Protein 2KDX (pdb70)

Sequence (119 aa):
GSMHEYSVVSSLIALCEEHAKKNQAHKIERVVVGIGERSAMDKSLFVSAFETFREESLVCKDAILDIVDEKVELECKDCSHVFKPNALDYGVCEKCHSKNVIITQGNEMRLLSLEMLAEGSMHEYSVVSSLIALCEEHAKKNQAHKIERVVVGIGERSAMDKSLFVSAFETFREESLVCKDAILDIVDEKVELECKDCSHVFKPNALDYGVCEKCHSKNVIITQGNEMRLLSLEMLAEGSMHEYSVVSSLIALCEEHAKKNQAHKIERVVVGIGERSAMDKSLFVSAFETFREESLVCKDAILDIVDEKVELECKDCSHVFKPNALDYGVCEKCHSKNVIITQGNEMRLLSLEMLAEGSMHEYSVVSSLIALCEEHAKKNQAHKIERVVVGIGERSAMDKSLFVSAFETFREESLVCKDAILDIVDEKVELECKDCSHVFKPNALDYGVCEKCHSKNVIITQGNEMRLLSLEMLAEGSMHEYSVVSSLIALCEEHAKKNQAHKIERVVVGIGERSAMDKSLFVSAFETFREESLVCKDAILDIVDEKVELECKDCSHVFKPNALDYGVCEKCHSKNVIITQGNEMRLLSLEMLAEGSMHEYSVVSSLIALCEEHAKKNQAHKIERVVVGIGERSAMDKSLFVSAFETFREESLVCKDAILDIVDEKVELECKDCSHVFKPNALDYGVCEKCHSKNVIITQGNEMRLLSLEMLAEGSMHEYSVVSSLIALCEEHAKKNQAHKIERVVVGIGERSAMDKSLFVSAFETFREESLVCKDAILDIVDEKVELECKDCSHVFKPNALDYGVCEKCHSKNVIITQGNEMRLLSLEMLAEGSMHEYSVVSSLIALCEEHAKKNQAHKIERVVVGIGERSAMDKSLFVSAFETFREESLVCKDAILDIVDEKVELECKDCSHVFKPNALDYGVCEKCHSKNVIITQGNEMRLLSLEMLAEGSMHEYSVVSSLIALCEEHAKKNQAHKIERVVVGIGERSAMDKSLFVSAFETFREESLVCKDAILDIVDEKVELECKDCSHVFKPNALDYGVCEKCHSKNVIITQGNEMRLLSLEMLAEGSMHEYSVVSSLIALCEEHAKKNQAHKIERVVVGIGERSAMDKSLFVSAFETFREESLVCKDAILDIVDEKVELECKDCSHVFKPNALDYGVCEKCHSKNVIITQGNEMRLLSLEMLAEGSMHEYSVVSSLIALCEEHAKKNQAHKIERVVVGIGERSAMDKSLFVSAFETFREESLVCKDAILDIVDEKVELECKDCSHVFKPNALDYGVCEKCHSKNVIITQGNEMRLLSLEMLAEGSMHEYSVVSSLIALCEEHAKKNQAHKIERVVVGIGERSAMDKSLFVSAFETFREESLVCKDAILDIVDEKVELECKDCSHVFKPNALDYGVCEKCHSKNVIITQGNEMRLLSLEMLAEGSMHEYSVVSSLIALCEEHAKKNQAHKIERVVVGIGERSAMDKSLFVSAFETFREESLVCKDAILDIVDEKVELECKDCSHVFKPNALDYGVCEKCHSKNVIITQGNEMRLLSLEMLAEGSMHEYSVVSSLIALCEEHAKKNQAHKIERVVVGIGERSAMDKSLFVSAFETFREESLVCKDAILDIVDEKVELECKDCSHVFKPNALDYGVCEKCHSKNVIITQGNEMRLLSLEMLAEGSMHEYSVVSSLIALCEEHAKKNQAHKIERVVVGIGERSAMDKSLFVSAFETFREESLVCKDAILDIVDEKVELECKDCSHVFKPNALDYGVCEKCHSKNVIITQGNEMRLLSLEMLAEGSMHEYSVVSSLIALCEEHAKKNQAHKIERVVVGIGERSAMDKSLFVSAFETFREESLVCKDAILDIVDEKVELECKDCSHVFKPNALDYGVCEKCHSKNVIITQGNEMRLLSLEMLAEGSMHEYSVVSSLIALCEEHAKKNQAHKIERVVVGIGERSAMDKSLFVSAFETFREESLVCKDAILDIVDEKVELECKDCSHVFKPNALDYGVCEKCHSKNVIITQGNEMRLLSLEMLAEGSMHEYSVVSSLIALCEEHAKKNQAHKIERVVVGIGERSAMDKSLFVSAFETFREESLVCKDAILDIVDEKVELECKDCSHVFKPNALDYGVCEKCHSKNVIITQGNEMRLLSLEMLAEGSMHEYSVVSSLIALCEEHAKKNQAHKIERVVVGIGERSAMDKSLFVSAFETFREESLVCKDAILDIVDEKVELECKDCSHVFKPNALDYGVCEKCHSKNVIITQGNEMRLLSLEMLAEGSMHEYSVVSSLIALCEEHAKKNQAHKIERVVVGIGERSAMDKSLFVSAFETFREESLVCKDAILDIVDEKVELECKDCSHVFKPNALDYGVCEKCHSKNVIITQGNEMRLLSLEMLAE

Structure (mmCIF, N/CA/C/O backbone):
data_2KDX
#
_entry.id   2KDX
#
_cell.length_a   1.000
_cell.length_b   1.000
_cell.length_c   1.000
_cell.angle_alpha   90.00
_cell.angle_beta   90.00
_cell.angle_gamma   90.00
#
_symmetry.space_group_name_H-M   'P 1'
#
loop_
_entity.id
_entity.type
_entity.pdbx_description
1 polymer 'Hydrogenase/urease nickel incorporation protein hypA'
2 non-polymer 'ZINC ION'
#
loop_
_atom_site.group_PDB
_atom_site.id
_atom_site.type_symbol
_atom_site.label_atom_id
_atom_site.label_alt_id
_atom_site.label_comp_id
_atom_site.label_asym_id
_atom_site.label_entity_id
_atom_site.label_seq_id
_atom_site.pdbx_PDB_ins_code
_atom_site.Cartn_x
_atom_site.Cartn_y
_atom_site.Cartn_z
_atom_site.occupancy
_atom_site.B_iso_or_equiv
_atom_site.auth_seq_id
_atom_site.auth_comp_id
_atom_site.auth_asym_id
_atom_site.auth_atom_id
_atom_site.pdbx_PDB_model_num
ATOM 1 N N . GLY A 1 1 ? -24.105 9.955 -5.543 1.00 0.00 1 GLY A N 1
ATOM 2 C CA . GLY A 1 1 ? -23.219 9.072 -4.752 1.00 0.00 1 GLY A CA 1
ATOM 3 C C . GLY A 1 1 ? -22.223 9.872 -3.926 1.00 0.00 1 GLY A C 1
ATOM 4 O O . GLY A 1 1 ? -22.515 11.000 -3.521 1.00 0.00 1 GLY A O 1
ATOM 10 N N . SER A 1 2 ? -21.037 9.303 -3.683 1.00 0.00 2 SER A N 1
ATOM 11 C CA . SER A 1 2 ? -19.959 9.891 -2.860 1.00 0.00 2 SER A CA 1
ATOM 12 C C . SER A 1 2 ? -18.597 9.786 -3.557 1.00 0.00 2 SER A C 1
ATOM 13 O O . SER A 1 2 ? -18.272 8.760 -4.157 1.00 0.00 2 SER A O 1
ATOM 21 N N . MET A 1 3 ? -17.773 10.834 -3.453 1.00 0.00 3 MET A N 1
ATOM 22 C CA . MET A 1 3 ? -16.453 10.968 -4.104 1.00 0.00 3 MET A CA 1
ATOM 23 C C . MET A 1 3 ? -15.324 10.190 -3.389 1.00 0.00 3 MET A C 1
ATOM 24 O O . MET A 1 3 ? -14.198 10.676 -3.260 1.00 0.00 3 MET A O 1
ATOM 38 N N . HIS A 1 4 ? -15.597 8.966 -2.923 1.00 0.00 4 HIS A N 1
ATOM 39 C CA . HIS A 1 4 ? -14.623 8.108 -2.232 1.00 0.00 4 HIS A CA 1
ATOM 40 C C . HIS A 1 4 ? -13.360 7.837 -3.078 1.00 0.00 4 HIS A C 1
ATOM 41 O O . HIS A 1 4 ? -12.249 7.809 -2.549 1.00 0.00 4 HIS A O 1
ATOM 55 N N . GLU A 1 5 ? -13.508 7.733 -4.403 1.00 0.00 5 GLU A N 1
ATOM 56 C CA . GLU A 1 5 ? -12.403 7.600 -5.370 1.00 0.00 5 GLU A CA 1
ATOM 57 C C . GLU A 1 5 ? -11.397 8.772 -5.359 1.00 0.00 5 GLU A C 1
ATOM 58 O O . GLU A 1 5 ? -10.246 8.596 -5.762 1.00 0.00 5 GLU A O 1
ATOM 70 N N . TYR A 1 6 ? -11.799 9.945 -4.854 1.00 0.00 6 TYR A N 1
ATOM 71 C CA . TYR A 1 6 ? -10.949 11.130 -4.684 1.00 0.00 6 TYR A CA 1
ATOM 72 C C . TYR A 1 6 ? -10.539 11.388 -3.222 1.00 0.00 6 TYR A C 1
ATOM 73 O O . TYR A 1 6 ? -9.744 12.293 -2.967 1.00 0.00 6 TYR A O 1
ATOM 91 N N . SER A 1 7 ? -11.016 10.585 -2.263 1.00 0.00 7 SER A N 1
ATOM 92 C CA . SER A 1 7 ? -10.611 10.662 -0.851 1.00 0.00 7 SER A CA 1
ATOM 93 C C . SER A 1 7 ? -9.111 10.382 -0.692 1.00 0.00 7 SER A C 1
ATOM 94 O O . SER A 1 7 ? -8.376 11.216 -0.163 1.00 0.00 7 SER A O 1
ATOM 102 N N . VAL A 1 8 ? -8.634 9.240 -1.211 1.00 0.00 8 VAL A N 1
ATOM 103 C CA . VAL A 1 8 ? -7.210 8.847 -1.205 1.00 0.00 8 VAL A CA 1
ATOM 104 C C . VAL A 1 8 ? -6.311 9.886 -1.893 1.00 0.00 8 VAL A C 1
ATOM 105 O O . VAL A 1 8 ? -5.260 10.257 -1.369 1.00 0.00 8 VAL A O 1
ATOM 118 N N . VAL A 1 9 ? -6.764 10.397 -3.040 1.00 0.00 9 VAL A N 1
ATOM 119 C CA . VAL A 1 9 ? -6.132 11.424 -3.876 1.00 0.00 9 VAL A CA 1
ATOM 120 C C . VAL A 1 9 ? -5.943 12.733 -3.104 1.00 0.00 9 VAL A C 1
ATOM 121 O O . VAL A 1 9 ? -4.811 13.122 -2.816 1.00 0.00 9 VAL A O 1
ATOM 134 N N . SER A 1 10 ? -7.047 13.393 -2.738 1.00 0.00 10 SER A N 1
ATOM 135 C CA . SER A 1 10 ? -7.070 14.627 -1.942 1.00 0.00 10 SER A CA 1
ATOM 136 C C . SER A 1 10 ? -6.229 14.507 -0.664 1.00 0.00 10 SER A C 1
ATOM 137 O O . SER A 1 10 ? -5.421 15.391 -0.367 1.00 0.00 10 SER A O 1
ATOM 145 N N . SER A 1 11 ? -6.354 13.382 0.053 1.00 0.00 11 SER A N 1
ATOM 146 C CA . SER A 1 11 ? -5.585 13.086 1.271 1.00 0.00 11 SER A CA 1
ATOM 147 C C . SER A 1 11 ? -4.072 13.138 1.026 1.00 0.00 11 SER A C 1
ATOM 148 O O . SER A 1 11 ? -3.371 13.924 1.664 1.00 0.00 11 SER A O 1
ATOM 156 N N . LEU A 1 12 ? -3.555 12.352 0.074 1.00 0.00 12 LEU A N 1
ATOM 157 C CA . LEU A 1 12 ? -2.123 12.302 -0.248 1.00 0.00 12 LEU A CA 1
ATOM 158 C C . LEU A 1 12 ? -1.546 13.665 -0.645 1.00 0.00 12 LEU A C 1
ATOM 159 O O . LEU A 1 12 ? -0.503 14.067 -0.135 1.00 0.00 12 LEU A O 1
ATOM 175 N N . ILE A 1 13 ? -2.222 14.382 -1.542 1.00 0.00 13 ILE A N 1
ATOM 176 C CA . ILE A 1 13 ? -1.790 15.705 -2.022 1.00 0.00 13 ILE A CA 1
ATOM 177 C C . ILE A 1 13 ? -1.760 16.731 -0.871 1.00 0.00 13 ILE A C 1
ATOM 178 O O . ILE A 1 13 ? -0.795 17.486 -0.741 1.00 0.00 13 ILE A O 1
ATOM 194 N N . ALA A 1 14 ? -2.762 16.724 0.015 1.00 0.00 14 ALA A N 1
ATOM 195 C CA . ALA A 1 14 ? -2.763 17.543 1.229 1.00 0.00 14 ALA A CA 1
ATOM 196 C C . ALA A 1 14 ? -1.596 17.196 2.177 1.00 0.00 14 ALA A C 1
ATOM 197 O O . ALA A 1 14 ? -0.931 18.096 2.691 1.00 0.00 14 ALA A O 1
ATOM 204 N N . LEU A 1 15 ? -1.309 15.904 2.380 1.00 0.00 15 LEU A N 1
ATOM 205 C CA . LEU A 1 15 ? -0.158 15.416 3.150 1.00 0.00 15 LEU A CA 1
ATOM 206 C C . LEU A 1 15 ? 1.182 15.897 2.569 1.00 0.00 15 LEU A C 1
ATOM 207 O O . LEU A 1 15 ? 2.011 16.406 3.319 1.00 0.00 15 LEU A O 1
ATOM 223 N N . CYS A 1 16 ? 1.390 15.791 1.252 1.00 0.00 16 CYS A N 1
ATOM 224 C CA . CYS A 1 16 ? 2.553 16.365 0.556 1.00 0.00 16 CYS A CA 1
ATOM 225 C C . CYS A 1 16 ? 2.759 17.853 0.900 1.00 0.00 16 CYS A C 1
ATOM 226 O O . CYS A 1 16 ? 3.847 18.253 1.319 1.00 0.00 16 CYS A O 1
ATOM 234 N N . GLU A 1 17 ? 1.716 18.672 0.738 1.00 0.00 17 GLU A N 1
ATOM 235 C CA . GLU A 1 17 ? 1.734 20.108 1.045 1.00 0.00 17 GLU A CA 1
ATOM 236 C C . GLU A 1 17 ? 2.063 20.384 2.527 1.00 0.00 17 GLU A C 1
ATOM 237 O O . GLU A 1 17 ? 2.916 21.219 2.837 1.00 0.00 17 GLU A O 1
ATOM 249 N N . GLU A 1 18 ? 1.438 19.644 3.446 1.00 0.00 18 GLU A N 1
ATOM 250 C CA . GLU A 1 18 ? 1.654 19.741 4.895 1.00 0.00 18 GLU A CA 1
ATOM 251 C C . GLU A 1 18 ? 3.058 19.299 5.344 1.00 0.00 18 GLU A C 1
ATOM 252 O O . GLU A 1 18 ? 3.632 19.914 6.241 1.00 0.00 18 GLU A O 1
ATOM 264 N N . HIS A 1 19 ? 3.657 18.287 4.711 1.00 0.00 19 HIS A N 1
ATOM 265 C CA . HIS A 1 19 ? 5.062 17.934 4.935 1.00 0.00 19 HIS A CA 1
ATOM 266 C C . HIS A 1 19 ? 6.018 19.009 4.397 1.00 0.00 19 HIS A C 1
ATOM 267 O O . HIS A 1 19 ? 6.979 19.368 5.079 1.00 0.00 19 HIS A O 1
ATOM 281 N N . ALA A 1 20 ? 5.783 19.538 3.189 1.00 0.00 20 ALA A N 1
ATOM 282 C CA . ALA A 1 20 ? 6.730 20.448 2.538 1.00 0.00 20 ALA A CA 1
ATOM 283 C C . ALA A 1 20 ? 6.896 21.784 3.276 1.00 0.00 20 ALA A C 1
ATOM 284 O O . ALA A 1 20 ? 8.015 22.291 3.357 1.00 0.00 20 ALA A O 1
ATOM 291 N N . LYS A 1 21 ? 5.823 22.339 3.856 1.00 0.00 21 LYS A N 1
ATOM 292 C CA . LYS A 1 21 ? 5.905 23.517 4.744 1.00 0.00 21 LYS A CA 1
ATOM 293 C C . LYS A 1 21 ? 6.631 23.218 6.065 1.00 0.00 21 LYS A C 1
ATOM 294 O O . LYS A 1 21 ? 7.343 24.078 6.580 1.00 0.00 21 LYS A O 1
ATOM 313 N N . LYS A 1 22 ? 6.469 22.003 6.608 1.00 0.00 22 LYS A N 1
ATOM 314 C CA . LYS A 1 22 ? 6.965 21.602 7.941 1.00 0.00 22 LYS A CA 1
ATOM 315 C C . LYS A 1 22 ? 8.464 21.300 7.906 1.00 0.00 22 LYS A C 1
ATOM 316 O O . LYS A 1 22 ? 9.211 21.718 8.789 1.00 0.00 22 LYS A O 1
ATOM 335 N N . ASN A 1 23 ? 8.905 20.647 6.830 1.00 0.00 23 ASN A N 1
ATOM 336 C CA . ASN A 1 23 ? 10.313 20.455 6.476 1.00 0.00 23 ASN A CA 1
ATOM 337 C C . ASN A 1 23 ? 10.949 21.707 5.831 1.00 0.00 23 ASN A C 1
ATOM 338 O O . ASN A 1 23 ? 12.147 21.718 5.548 1.00 0.00 23 ASN A O 1
ATOM 349 N N . GLN A 1 24 ? 10.155 22.764 5.602 1.00 0.00 24 GLN A N 1
ATOM 350 C CA . GLN A 1 24 ? 10.538 24.034 4.966 1.00 0.00 24 GLN A CA 1
ATOM 351 C C . GLN A 1 24 ? 11.164 23.829 3.568 1.00 0.00 24 GLN A C 1
ATOM 352 O O . GLN A 1 24 ? 12.017 24.598 3.118 1.00 0.00 24 GLN A O 1
ATOM 366 N N . ALA A 1 25 ? 10.750 22.756 2.886 1.00 0.00 25 ALA A N 1
ATOM 367 C CA . ALA A 1 25 ? 11.214 22.349 1.566 1.00 0.00 25 ALA A CA 1
ATOM 368 C C . ALA A 1 25 ? 10.493 23.114 0.444 1.00 0.00 25 ALA A C 1
ATOM 369 O O . ALA A 1 25 ? 11.100 23.446 -0.574 1.00 0.00 25 ALA A O 1
ATOM 376 N N . HIS A 1 26 ? 9.192 23.382 0.633 1.00 0.00 26 HIS A N 1
ATOM 377 C CA . HIS A 1 26 ? 8.274 24.028 -0.320 1.00 0.00 26 HIS A CA 1
ATOM 378 C C . HIS A 1 26 ? 8.282 23.427 -1.748 1.00 0.00 26 HIS A C 1
ATOM 379 O O . HIS A 1 26 ? 7.884 24.082 -2.714 1.00 0.00 26 HIS A O 1
ATOM 393 N N . LYS A 1 27 ? 8.713 22.164 -1.880 1.00 0.00 27 LYS A N 1
ATOM 394 C CA . LYS A 1 27 ? 8.685 21.315 -3.082 1.00 0.00 27 LYS A CA 1
ATOM 395 C C . LYS A 1 27 ? 8.541 19.839 -2.697 1.00 0.00 27 LYS A C 1
ATOM 396 O O . LYS A 1 27 ? 8.736 19.465 -1.539 1.00 0.00 27 LYS A O 1
ATOM 415 N N . ILE A 1 28 ? 8.296 19.003 -3.700 1.00 0.00 28 ILE A N 1
ATOM 416 C CA . ILE A 1 28 ? 8.419 17.537 -3.696 1.00 0.00 28 ILE A CA 1
ATOM 417 C C . ILE A 1 28 ? 9.465 17.136 -4.770 1.00 0.00 28 ILE A C 1
ATOM 418 O O . ILE A 1 28 ? 9.951 17.974 -5.530 1.00 0.00 28 ILE A O 1
ATOM 434 N N . GLU A 1 29 ? 9.857 15.866 -4.818 1.00 0.00 29 GLU A N 1
ATOM 435 C CA . GLU A 1 29 ? 10.588 15.232 -5.927 1.00 0.00 29 GLU A CA 1
ATOM 436 C C . GLU A 1 29 ? 9.838 13.986 -6.423 1.00 0.00 29 GLU A C 1
ATOM 437 O O . GLU A 1 29 ? 9.560 13.852 -7.617 1.00 0.00 29 GLU A O 1
ATOM 449 N N . ARG A 1 30 ? 9.482 13.083 -5.499 1.00 0.00 30 ARG A N 1
ATOM 450 C CA . ARG A 1 30 ? 8.775 11.822 -5.770 1.00 0.00 30 ARG A CA 1
ATOM 451 C C . ARG A 1 30 ? 7.806 11.489 -4.635 1.00 0.00 30 ARG A C 1
ATOM 452 O O . ARG A 1 30 ? 8.036 11.865 -3.487 1.00 0.00 30 ARG A O 1
ATOM 473 N N . VAL A 1 31 ? 6.793 10.685 -4.929 1.00 0.00 31 VAL A N 1
ATOM 474 C CA . VAL A 1 31 ? 6.061 9.877 -3.943 1.00 0.00 31 VAL A CA 1
ATOM 475 C C . VAL A 1 31 ? 6.055 8.417 -4.395 1.00 0.00 31 VAL A C 1
ATOM 476 O O . VAL A 1 31 ? 6.053 8.131 -5.594 1.00 0.00 31 VAL A O 1
ATOM 489 N N . VAL A 1 32 ? 6.057 7.486 -3.446 1.00 0.00 32 VAL A N 1
ATOM 490 C CA . VAL A 1 32 ? 6.132 6.038 -3.682 1.00 0.00 32 VAL A CA 1
ATOM 491 C C . VAL A 1 32 ? 4.980 5.363 -2.951 1.00 0.00 32 VAL A C 1
ATOM 492 O O . VAL A 1 32 ? 4.765 5.600 -1.759 1.00 0.00 32 VAL A O 1
ATOM 505 N N . VAL A 1 33 ? 4.228 4.525 -3.660 1.00 0.00 33 VAL A N 1
ATOM 506 C CA . VAL A 1 33 ? 3.033 3.830 -3.155 1.00 0.00 33 VAL A CA 1
ATOM 507 C C . VAL A 1 33 ? 3.135 2.325 -3.406 1.00 0.00 33 VAL A C 1
ATOM 508 O O . VAL A 1 33 ? 3.836 1.893 -4.320 1.00 0.00 33 VAL A O 1
ATOM 521 N N . GLY A 1 34 ? 2.417 1.523 -2.622 1.00 0.00 34 GLY A N 1
ATOM 522 C CA . GLY A 1 34 ? 2.346 0.068 -2.734 1.00 0.00 34 GLY A CA 1
ATOM 523 C C . GLY A 1 34 ? 0.911 -0.373 -2.987 1.00 0.00 34 GLY A C 1
ATOM 524 O O . GLY A 1 34 ? 0.053 -0.174 -2.127 1.00 0.00 34 GLY A O 1
ATOM 528 N N . ILE A 1 35 ? 0.641 -0.946 -4.162 1.00 0.00 35 ILE A N 1
ATOM 529 C CA . ILE A 1 35 ? -0.682 -1.444 -4.574 1.00 0.00 35 ILE A CA 1
ATOM 530 C C . ILE A 1 35 ? -0.628 -2.967 -4.691 1.00 0.00 35 ILE A C 1
ATOM 531 O O . ILE A 1 35 ? 0.118 -3.518 -5.503 1.00 0.00 35 ILE A O 1
ATOM 547 N N . GLY A 1 36 ? -1.399 -3.642 -3.835 1.00 0.00 36 GLY A N 1
ATOM 548 C CA . GLY A 1 36 ? -1.464 -5.105 -3.760 1.00 0.00 36 GLY A CA 1
ATOM 549 C C . GLY A 1 36 ? -2.069 -5.724 -5.022 1.00 0.00 36 GLY A C 1
ATOM 550 O O . GLY A 1 36 ? -3.026 -5.188 -5.586 1.00 0.00 36 GLY A O 1
ATOM 554 N N . GLU A 1 37 ? -1.547 -6.869 -5.466 1.00 0.00 37 GLU A N 1
ATOM 555 C CA . GLU A 1 37 ? -1.856 -7.437 -6.786 1.00 0.00 37 GLU A CA 1
ATOM 556 C C . GLU A 1 37 ? -3.237 -8.125 -6.837 1.00 0.00 37 GLU A C 1
ATOM 557 O O . GLU A 1 37 ? -3.651 -8.624 -7.886 1.00 0.00 37 GLU A O 1
ATOM 569 N N . ARG A 1 38 ? -3.956 -8.140 -5.702 1.00 0.00 38 ARG A N 1
ATOM 570 C CA . ARG A 1 38 ? -5.327 -8.642 -5.495 1.00 0.00 38 ARG A CA 1
ATOM 571 C C . ARG A 1 38 ? -6.334 -7.540 -5.122 1.00 0.00 38 ARG A C 1
ATOM 572 O O . ARG A 1 38 ? -7.527 -7.823 -5.011 1.00 0.00 38 ARG A O 1
ATOM 593 N N . SER A 1 39 ? -5.895 -6.282 -4.997 1.00 0.00 39 SER A N 1
ATOM 594 C CA . SER A 1 39 ? -6.780 -5.116 -4.808 1.00 0.00 39 SER A CA 1
ATOM 595 C C . SER A 1 39 ? -7.662 -4.806 -6.031 1.00 0.00 39 SER A C 1
ATOM 596 O O . SER A 1 39 ? -8.684 -4.130 -5.899 1.00 0.00 39 SER A O 1
ATOM 604 N N . ALA A 1 40 ? -7.272 -5.301 -7.216 1.00 0.00 40 ALA A N 1
ATOM 605 C CA . ALA A 1 40 ? -7.888 -5.084 -8.532 1.00 0.00 40 ALA A CA 1
ATOM 606 C C . ALA A 1 40 ? -8.006 -3.604 -8.983 1.00 0.00 40 ALA A C 1
ATOM 607 O O . ALA A 1 40 ? -8.664 -3.318 -9.988 1.00 0.00 40 ALA A O 1
ATOM 614 N N . MET A 1 41 ? -7.378 -2.658 -8.273 1.00 0.00 41 MET A N 1
ATOM 615 C CA . MET A 1 41 ? -7.353 -1.236 -8.635 1.00 0.00 41 MET A CA 1
ATOM 616 C C . MET A 1 41 ? -6.391 -0.966 -9.801 1.00 0.00 41 MET A C 1
ATOM 617 O O . MET A 1 41 ? -5.274 -1.488 -9.845 1.00 0.00 41 MET A O 1
ATOM 631 N N . ASP A 1 42 ? -6.808 -0.115 -10.740 1.00 0.00 42 ASP A N 1
ATOM 632 C CA . ASP A 1 42 ? -5.975 0.354 -11.852 1.00 0.00 42 ASP A CA 1
ATOM 633 C C . ASP A 1 42 ? -4.974 1.421 -11.377 1.00 0.00 42 ASP A C 1
ATOM 634 O O . ASP A 1 42 ? -5.350 2.564 -11.098 1.00 0.00 42 ASP A O 1
ATOM 643 N N . LYS A 1 43 ? -3.682 1.067 -11.307 1.00 0.00 43 LYS A N 1
ATOM 644 C CA . LYS A 1 43 ? -2.579 1.989 -10.968 1.00 0.00 43 LYS A CA 1
ATOM 645 C C . LYS A 1 43 ? -2.585 3.273 -11.812 1.00 0.00 43 LYS A C 1
ATOM 646 O O . LYS A 1 43 ? -2.382 4.364 -11.281 1.00 0.00 43 LYS A O 1
ATOM 665 N N . SER A 1 44 ? -2.891 3.133 -13.106 1.00 0.00 44 SER A N 1
ATOM 666 C CA . SER A 1 44 ? -3.062 4.213 -14.089 1.00 0.00 44 SER A CA 1
ATOM 667 C C . SER A 1 44 ? -4.189 5.189 -13.710 1.00 0.00 44 SER A C 1
ATOM 668 O O . SER A 1 44 ? -4.004 6.406 -13.761 1.00 0.00 44 SER A O 1
ATOM 676 N N . LEU A 1 45 ? -5.347 4.677 -13.277 1.00 0.00 45 LEU A N 1
ATOM 677 C CA . LEU A 1 45 ? -6.486 5.485 -12.828 1.00 0.00 45 LEU A CA 1
ATOM 678 C C . LEU A 1 45 ? -6.144 6.296 -11.567 1.00 0.00 45 LEU A C 1
ATOM 679 O O . LEU A 1 45 ? -6.376 7.505 -11.531 1.00 0.00 45 LEU A O 1
ATOM 695 N N . PHE A 1 46 ? -5.563 5.650 -10.550 1.00 0.00 46 PHE A N 1
ATOM 696 C CA . PHE A 1 46 ? -5.135 6.306 -9.308 1.00 0.00 46 PHE A CA 1
ATOM 697 C C . PHE A 1 46 ? -4.108 7.429 -9.555 1.00 0.00 46 PHE A C 1
ATOM 698 O O . PHE A 1 46 ? -4.342 8.564 -9.134 1.00 0.00 46 PHE A O 1
ATOM 715 N N . VAL A 1 47 ? -3.002 7.164 -10.270 1.00 0.00 47 VAL A N 1
ATOM 716 C CA . VAL A 1 47 ? -2.031 8.223 -10.619 1.00 0.00 47 VAL A CA 1
ATOM 717 C C . VAL A 1 47 ? -2.635 9.344 -11.434 1.00 0.00 47 VAL A C 1
ATOM 718 O O . VAL A 1 47 ? -2.382 10.508 -11.147 1.00 0.00 47 VAL A O 1
ATOM 731 N N . SER A 1 48 ? -3.472 9.020 -12.416 1.00 0.00 48 SER A N 1
ATOM 732 C CA . SER A 1 48 ? -4.116 10.039 -13.236 1.00 0.00 48 SER A CA 1
ATOM 733 C C . SER A 1 48 ? -4.989 10.982 -12.390 1.00 0.00 48 SER A C 1
ATOM 734 O O . SER A 1 48 ? -5.011 12.192 -12.627 1.00 0.00 48 SER A O 1
ATOM 742 N N . ALA A 1 49 ? -5.627 10.465 -11.332 1.00 0.00 49 ALA A N 1
ATOM 743 C CA . ALA A 1 49 ? -6.384 11.275 -10.371 1.00 0.00 49 ALA A CA 1
ATOM 744 C C . ALA A 1 49 ? -5.462 12.152 -9.497 1.00 0.00 49 ALA A C 1
ATOM 745 O O . ALA A 1 49 ? -5.707 13.352 -9.343 1.00 0.00 49 ALA A O 1
ATOM 752 N N . PHE A 1 50 ? -4.377 11.579 -8.964 1.00 0.00 50 PHE A N 1
ATOM 753 C CA . PHE A 1 50 ? -3.319 12.296 -8.239 1.00 0.00 50 PHE A CA 1
ATOM 754 C C . PHE A 1 50 ? -2.697 13.449 -9.047 1.00 0.00 50 PHE A C 1
ATOM 755 O O . PHE A 1 50 ? -2.590 14.562 -8.537 1.00 0.00 50 PHE A O 1
ATOM 772 N N . GLU A 1 51 ? -2.328 13.218 -10.309 1.00 0.00 51 GLU A N 1
ATOM 773 C CA . GLU A 1 51 ? -1.805 14.236 -11.236 1.00 0.00 51 GLU A CA 1
ATOM 774 C C . GLU A 1 51 ? -2.839 15.326 -11.571 1.00 0.00 51 GLU A C 1
ATOM 775 O O . GLU A 1 51 ? -2.484 16.488 -11.771 1.00 0.00 51 GLU A O 1
ATOM 787 N N . THR A 1 52 ? -4.122 14.962 -11.612 1.00 0.00 52 THR A N 1
ATOM 788 C CA . THR A 1 52 ? -5.249 15.884 -11.853 1.00 0.00 52 THR A CA 1
ATOM 789 C C . THR A 1 52 ? -5.430 16.869 -10.692 1.00 0.00 52 THR A C 1
ATOM 790 O O . THR A 1 52 ? -5.381 18.081 -10.901 1.00 0.00 52 THR A O 1
ATOM 801 N N . PHE A 1 53 ? -5.616 16.380 -9.459 1.00 0.00 53 PHE A N 1
ATOM 802 C CA . PHE A 1 53 ? -5.768 17.241 -8.272 1.00 0.00 53 PHE A CA 1
ATOM 803 C C . PHE A 1 53 ? -4.457 17.903 -7.794 1.00 0.00 53 PHE A C 1
ATOM 804 O O . PHE A 1 53 ? -4.502 18.789 -6.937 1.00 0.00 53 PHE A O 1
ATOM 821 N N . ARG A 1 54 ? -3.296 17.532 -8.358 1.00 0.00 54 ARG A N 1
ATOM 822 C CA . ARG A 1 54 ? -1.951 18.065 -8.044 1.00 0.00 54 ARG A CA 1
ATOM 823 C C . ARG A 1 54 ? -1.905 19.597 -8.059 1.00 0.00 54 ARG A C 1
ATOM 824 O O . ARG A 1 54 ? -1.235 20.221 -7.242 1.00 0.00 54 ARG A O 1
ATOM 845 N N . GLU A 1 55 ? -2.655 20.184 -8.990 1.00 0.00 55 GLU A N 1
ATOM 846 C CA . GLU A 1 55 ? -2.784 21.619 -9.266 1.00 0.00 55 GLU A CA 1
ATOM 847 C C . GLU A 1 55 ? -3.388 22.458 -8.125 1.00 0.00 55 GLU A C 1
ATOM 848 O O . GLU A 1 55 ? -3.327 23.686 -8.169 1.00 0.00 55 GLU A O 1
ATOM 860 N N . GLU A 1 56 ? -3.942 21.822 -7.090 1.00 0.00 56 GLU A N 1
ATOM 861 C CA . GLU A 1 56 ? -4.440 22.494 -5.879 1.00 0.00 56 GLU A CA 1
ATOM 862 C C . GLU A 1 56 ? -3.341 23.270 -5.119 1.00 0.00 56 GLU A C 1
ATOM 863 O O . GLU A 1 56 ? -3.633 24.286 -4.480 1.00 0.00 56 GLU A O 1
ATOM 875 N N . SER A 1 57 ? -2.078 22.830 -5.217 1.00 0.00 57 SER A N 1
ATOM 876 C CA . SER A 1 57 ? -0.953 23.309 -4.396 1.00 0.00 57 SER A CA 1
ATOM 877 C C . SER A 1 57 ? 0.324 23.490 -5.223 1.00 0.00 57 SER A C 1
ATOM 878 O O . SER A 1 57 ? 0.750 22.582 -5.934 1.00 0.00 57 SER A O 1
ATOM 886 N N . LEU A 1 58 ? 0.978 24.653 -5.125 1.00 0.00 58 LEU A N 1
ATOM 887 C CA . LEU A 1 58 ? 2.145 25.000 -5.955 1.00 0.00 58 LEU A CA 1
ATOM 888 C C . LEU A 1 58 ? 3.356 24.079 -5.714 1.00 0.00 58 LEU A C 1
ATOM 889 O O . LEU A 1 58 ? 4.068 23.724 -6.653 1.00 0.00 58 LEU A O 1
ATOM 905 N N . VAL A 1 59 ? 3.551 23.640 -4.466 1.00 0.00 59 VAL A N 1
ATOM 906 C CA . VAL A 1 59 ? 4.639 22.733 -4.042 1.00 0.00 59 VAL A CA 1
ATOM 907 C C . VAL A 1 59 ? 4.470 21.311 -4.596 1.00 0.00 59 VAL A C 1
ATOM 908 O O . VAL A 1 59 ? 5.445 20.574 -4.733 1.00 0.00 59 VAL A O 1
ATOM 921 N N . CYS A 1 60 ? 3.226 20.928 -4.907 1.00 0.00 60 CYS A N 1
ATOM 922 C CA . CYS A 1 60 ? 2.833 19.603 -5.379 1.00 0.00 60 CYS A CA 1
ATOM 923 C C . CYS A 1 60 ? 3.096 19.391 -6.873 1.00 0.00 60 CYS A C 1
ATOM 924 O O . CYS A 1 60 ? 3.296 18.250 -7.292 1.00 0.00 60 CYS A O 1
ATOM 932 N N . LYS A 1 61 ? 3.073 20.453 -7.687 1.00 0.00 61 LYS A N 1
ATOM 933 C CA . LYS A 1 61 ? 3.075 20.308 -9.156 1.00 0.00 61 LYS A CA 1
ATOM 934 C C . LYS A 1 61 ? 4.389 19.756 -9.724 1.00 0.00 61 LYS A C 1
ATOM 935 O O . LYS A 1 61 ? 4.382 19.091 -10.759 1.00 0.00 61 LYS A O 1
ATOM 954 N N . ASP A 1 62 ? 5.503 19.985 -9.031 1.00 0.00 62 ASP A N 1
ATOM 955 C CA . ASP A 1 62 ? 6.815 19.399 -9.325 1.00 0.00 62 ASP A CA 1
ATOM 956 C C . ASP A 1 62 ? 6.995 18.058 -8.581 1.00 0.00 62 ASP A C 1
ATOM 957 O O . ASP A 1 62 ? 7.701 17.974 -7.573 1.00 0.00 62 ASP A O 1
ATOM 966 N N . ALA A 1 63 ? 6.309 17.009 -9.046 1.00 0.00 63 ALA A N 1
ATOM 967 C CA . ALA A 1 63 ? 6.372 15.647 -8.499 1.00 0.00 63 ALA A CA 1
ATOM 968 C C . ALA A 1 63 ? 6.014 14.575 -9.549 1.00 0.00 63 ALA A C 1
ATOM 969 O O . ALA A 1 63 ? 5.411 14.884 -10.580 1.00 0.00 63 ALA A O 1
ATOM 976 N N . ILE A 1 64 ? 6.317 13.307 -9.240 1.00 0.00 64 ILE A N 1
ATOM 977 C CA . ILE A 1 64 ? 5.825 12.091 -9.916 1.00 0.00 64 ILE A CA 1
ATOM 978 C C . ILE A 1 64 ? 5.480 11.029 -8.852 1.00 0.00 64 ILE A C 1
ATOM 979 O O . ILE A 1 64 ? 6.118 10.969 -7.797 1.00 0.00 64 ILE A O 1
ATOM 995 N N . LEU A 1 65 ? 4.489 10.177 -9.138 1.00 0.00 65 LEU A N 1
ATOM 996 C CA . LEU A 1 65 ? 3.983 9.097 -8.281 1.00 0.00 65 LEU A CA 1
ATOM 997 C C . LEU A 1 65 ? 4.376 7.720 -8.849 1.00 0.00 65 LEU A C 1
ATOM 998 O O . LEU A 1 65 ? 4.012 7.362 -9.969 1.00 0.00 65 LEU A O 1
ATOM 1014 N N . ASP A 1 66 ? 5.147 6.962 -8.066 1.00 0.00 66 ASP A N 1
ATOM 1015 C CA . ASP A 1 66 ? 5.749 5.671 -8.411 1.00 0.00 66 ASP A CA 1
ATOM 1016 C C . ASP A 1 66 ? 5.028 4.489 -7.724 1.00 0.00 66 ASP A C 1
ATOM 1017 O O . ASP A 1 66 ? 5.063 4.353 -6.497 1.00 0.00 66 ASP A O 1
ATOM 1026 N N . ILE A 1 67 ? 4.329 3.652 -8.500 1.00 0.00 67 ILE A N 1
ATOM 1027 C CA . ILE A 1 67 ? 3.545 2.509 -8.000 1.00 0.00 67 ILE A CA 1
ATOM 1028 C C . ILE A 1 67 ? 4.368 1.212 -7.974 1.00 0.00 67 ILE A C 1
ATOM 1029 O O . ILE A 1 67 ? 4.610 0.590 -9.014 1.00 0.00 67 ILE A O 1
ATOM 1045 N N . VAL A 1 68 ? 4.743 0.770 -6.773 1.00 0.00 68 VAL A N 1
ATOM 1046 C CA . VAL A 1 68 ? 5.235 -0.586 -6.488 1.00 0.00 68 VAL A CA 1
ATOM 1047 C C . VAL A 1 68 ? 4.078 -1.589 -6.542 1.00 0.00 68 VAL A C 1
ATOM 1048 O O . VAL A 1 68 ? 3.086 -1.467 -5.820 1.00 0.00 68 VAL A O 1
ATOM 1061 N N . ASP A 1 69 ? 4.212 -2.590 -7.410 1.00 0.00 69 ASP A N 1
ATOM 1062 C CA . ASP A 1 69 ? 3.353 -3.780 -7.462 1.00 0.00 69 ASP A CA 1
ATOM 1063 C C . ASP A 1 69 ? 3.647 -4.704 -6.262 1.00 0.00 69 ASP A C 1
ATOM 1064 O O . ASP A 1 69 ? 4.711 -5.325 -6.192 1.00 0.00 69 ASP A O 1
ATOM 1073 N N . GLU A 1 70 ? 2.743 -4.753 -5.280 1.00 0.00 70 GLU A N 1
ATOM 1074 C CA . GLU A 1 70 ? 2.943 -5.466 -4.009 1.00 0.00 70 GLU A CA 1
ATOM 1075 C C . GLU A 1 70 ? 2.321 -6.874 -4.013 1.00 0.00 70 GLU A C 1
ATOM 1076 O O . GLU A 1 70 ? 1.288 -7.123 -4.638 1.00 0.00 70 GLU A O 1
ATOM 1088 N N . LYS A 1 71 ? 2.948 -7.801 -3.276 1.00 0.00 71 LYS A N 1
ATOM 1089 C CA . LYS A 1 71 ? 2.574 -9.224 -3.195 1.00 0.00 71 LYS A CA 1
ATOM 1090 C C . LYS A 1 71 ? 1.374 -9.468 -2.264 1.00 0.00 71 LYS A C 1
ATOM 1091 O O . LYS A 1 71 ? 0.851 -8.533 -1.650 1.00 0.00 71 LYS A O 1
ATOM 1110 N N . VAL A 1 72 ? 0.954 -10.729 -2.136 1.00 0.00 72 VAL A N 1
ATOM 1111 C CA . VAL A 1 72 ? -0.130 -11.186 -1.247 1.00 0.00 72 VAL A CA 1
ATOM 1112 C C . VAL A 1 72 ? 0.424 -12.062 -0.118 1.00 0.00 72 VAL A C 1
ATOM 1113 O O . VAL A 1 72 ? 1.305 -12.892 -0.347 1.00 0.00 72 VAL A O 1
ATOM 1126 N N . GLU A 1 73 ? -0.104 -11.901 1.096 1.00 0.00 73 GLU A N 1
ATOM 1127 C CA . GLU A 1 73 ? 0.316 -12.627 2.304 1.00 0.00 73 GLU A CA 1
ATOM 1128 C C . GLU A 1 73 ? -0.873 -12.962 3.227 1.00 0.00 73 GLU A C 1
ATOM 1129 O O . GLU A 1 73 ? -1.749 -12.125 3.473 1.00 0.00 73 GLU A O 1
ATOM 1141 N N . LEU A 1 74 ? -0.888 -14.192 3.751 1.00 0.00 74 LEU A N 1
ATOM 1142 C CA . LEU A 1 74 ? -1.954 -14.795 4.556 1.00 0.00 74 LEU A CA 1
ATOM 1143 C C . LEU A 1 74 ? -1.494 -14.990 6.007 1.00 0.00 74 LEU A C 1
ATOM 1144 O O . LEU A 1 74 ? -0.601 -15.790 6.290 1.00 0.00 74 LEU A O 1
ATOM 1160 N N . GLU A 1 75 ? -2.106 -14.248 6.928 1.00 0.00 75 GLU A N 1
ATOM 1161 C CA . GLU A 1 75 ? -1.894 -14.346 8.376 1.00 0.00 75 GLU A CA 1
ATOM 1162 C C . GLU A 1 75 ? -2.909 -15.296 9.028 1.00 0.00 75 GLU A C 1
ATOM 1163 O O . GLU A 1 75 ? -4.060 -15.359 8.590 1.00 0.00 75 GLU A O 1
ATOM 1175 N N . CYS A 1 76 ? -2.522 -15.969 10.117 1.00 0.00 76 CYS A N 1
ATOM 1176 C CA . CYS A 1 76 ? -3.424 -16.768 10.950 1.00 0.00 76 CYS A CA 1
ATOM 1177 C C . CYS A 1 76 ? -3.930 -15.975 12.177 1.00 0.00 76 CYS A C 1
ATOM 1178 O O . CYS A 1 76 ? -3.179 -15.226 12.812 1.00 0.00 76 CYS A O 1
ATOM 1185 N N . LYS A 1 77 ? -5.217 -16.147 12.503 1.00 0.00 77 LYS A N 1
ATOM 1186 C CA . LYS A 1 77 ? -6.008 -15.403 13.501 1.00 0.00 77 LYS A CA 1
ATOM 1187 C C . LYS A 1 77 ? -5.421 -15.392 14.918 1.00 0.00 77 LYS A C 1
ATOM 1188 O O . LYS A 1 77 ? -4.998 -14.347 15.412 1.00 0.00 77 LYS A O 1
ATOM 1207 N N . ASP A 1 78 ? -5.456 -16.540 15.587 1.00 0.00 78 ASP A N 1
ATOM 1208 C CA . ASP A 1 78 ? -5.207 -16.737 17.025 1.00 0.00 78 ASP A CA 1
ATOM 1209 C C . ASP A 1 78 ? -3.909 -17.531 17.302 1.00 0.00 78 ASP A C 1
ATOM 1210 O O . ASP A 1 78 ? -3.765 -18.215 18.320 1.00 0.00 78 ASP A O 1
ATOM 1219 N N . CYS A 1 79 ? -2.981 -17.454 16.348 1.00 0.00 79 CYS A N 1
ATOM 1220 C CA . CYS A 1 79 ? -1.858 -18.344 16.097 1.00 0.00 79 CYS A CA 1
ATOM 1221 C C . CYS A 1 79 ? -0.516 -17.609 16.302 1.00 0.00 79 CYS A C 1
ATOM 1222 O O . CYS A 1 79 ? -0.403 -16.710 17.142 1.00 0.00 79 CYS A O 1
ATOM 1229 N N . SER A 1 80 ? 0.499 -17.975 15.510 1.00 0.00 80 SER A N 1
ATOM 1230 C CA . SER A 1 80 ? 1.778 -17.249 15.428 1.00 0.00 80 SER A CA 1
ATOM 1231 C C . SER A 1 80 ? 2.533 -17.531 14.114 1.00 0.00 80 SER A C 1
ATOM 1232 O O . SER A 1 80 ? 3.743 -17.776 14.110 1.00 0.00 80 SER A O 1
ATOM 1240 N N . HIS A 1 81 ? 1.817 -17.562 12.982 1.00 0.00 81 HIS A N 1
ATOM 1241 C CA . HIS A 1 81 ? 2.389 -17.894 11.671 1.00 0.00 81 HIS A CA 1
ATOM 1242 C C . HIS A 1 81 ? 1.734 -17.138 10.494 1.00 0.00 81 HIS A C 1
ATOM 1243 O O . HIS A 1 81 ? 0.592 -16.675 10.581 1.00 0.00 81 HIS A O 1
ATOM 1257 N N . VAL A 1 82 ? 2.485 -17.011 9.391 1.00 0.00 82 VAL A N 1
ATOM 1258 C CA . VAL A 1 82 ? 2.168 -16.260 8.165 1.00 0.00 82 VAL A CA 1
ATOM 1259 C C . VAL A 1 82 ? 2.772 -16.978 6.945 1.00 0.00 82 VAL A C 1
ATOM 1260 O O . VAL A 1 82 ? 3.943 -17.367 6.989 1.00 0.00 82 VAL A O 1
ATOM 1273 N N . PHE A 1 83 ? 2.016 -17.141 5.852 1.00 0.00 83 PHE A N 1
ATOM 1274 C CA . PHE A 1 83 ? 2.468 -17.803 4.612 1.00 0.00 83 PHE A CA 1
ATOM 1275 C C . PHE A 1 83 ? 1.902 -17.166 3.321 1.00 0.00 83 PHE A C 1
ATOM 1276 O O . PHE A 1 83 ? 1.099 -16.229 3.370 1.00 0.00 83 PHE A O 1
ATOM 1293 N N . LYS A 1 84 ? 2.310 -17.685 2.151 1.00 0.00 84 LYS A N 1
ATOM 1294 C CA . LYS A 1 84 ? 1.891 -17.237 0.804 1.00 0.00 84 LYS A CA 1
ATOM 1295 C C . LYS A 1 84 ? 0.746 -18.097 0.229 1.00 0.00 84 LYS A C 1
ATOM 1296 O O . LYS A 1 84 ? 0.755 -19.315 0.424 1.00 0.00 84 LYS A O 1
ATOM 1315 N N . PRO A 1 85 ? -0.219 -17.517 -0.510 1.00 0.00 85 PRO A N 1
ATOM 1316 C CA . PRO A 1 85 ? -1.345 -18.265 -1.074 1.00 0.00 85 PRO A CA 1
ATOM 1317 C C . PRO A 1 85 ? -0.886 -19.188 -2.218 1.00 0.00 85 PRO A C 1
ATOM 1318 O O . PRO A 1 85 ? -0.508 -18.718 -3.294 1.00 0.00 85 PRO A O 1
ATOM 1329 N N . ASN A 1 86 ? -0.883 -20.504 -1.975 1.00 0.00 86 ASN A N 1
ATOM 1330 C CA . ASN A 1 86 ? -0.394 -21.527 -2.909 1.00 0.00 86 ASN A CA 1
ATOM 1331 C C . ASN A 1 86 ? -1.335 -22.747 -2.994 1.00 0.00 86 ASN A C 1
ATOM 1332 O O . ASN A 1 86 ? -1.958 -22.970 -4.034 1.00 0.00 86 ASN A O 1
ATOM 1343 N N . ALA A 1 87 ? -1.441 -23.539 -1.921 1.00 0.00 87 ALA A N 1
ATOM 1344 C CA . ALA A 1 87 ? -2.352 -24.685 -1.834 1.00 0.00 87 ALA A CA 1
ATOM 1345 C C . ALA A 1 87 ? -3.834 -24.268 -1.686 1.00 0.00 87 ALA A C 1
ATOM 1346 O O . ALA A 1 87 ? -4.145 -23.123 -1.341 1.00 0.00 87 ALA A O 1
ATOM 1353 N N . LEU A 1 88 ? -4.747 -25.224 -1.902 1.00 0.00 88 LEU A N 1
ATOM 1354 C CA . LEU A 1 88 ? -6.203 -25.048 -1.809 1.00 0.00 88 LEU A CA 1
ATOM 1355 C C . LEU A 1 88 ? -6.880 -26.174 -1.006 1.00 0.00 88 LEU A C 1
ATOM 1356 O O . LEU A 1 88 ? -7.428 -25.920 0.067 1.00 0.00 88 LEU A O 1
ATOM 1372 N N . ASP A 1 89 ? -6.818 -27.425 -1.475 1.00 0.00 89 ASP A N 1
ATOM 1373 C CA . ASP A 1 89 ? -7.422 -28.590 -0.808 1.00 0.00 89 ASP A CA 1
ATOM 1374 C C . ASP A 1 89 ? -6.807 -28.837 0.583 1.00 0.00 89 ASP A C 1
ATOM 1375 O O . ASP A 1 89 ? -7.525 -28.993 1.572 1.00 0.00 89 ASP A O 1
ATOM 1384 N N . TYR A 1 90 ? -5.477 -28.750 0.665 1.00 0.00 90 TYR A N 1
ATOM 1385 C CA . TYR A 1 90 ? -4.645 -28.839 1.874 1.00 0.00 90 TYR A CA 1
ATOM 1386 C C . TYR A 1 90 ? -4.111 -27.455 2.315 1.00 0.00 90 TYR A C 1
ATOM 1387 O O . TYR A 1 90 ? -3.057 -27.341 2.941 1.00 0.00 90 TYR A O 1
ATOM 1405 N N . GLY A 1 91 ? -4.847 -26.383 1.995 1.00 0.00 91 GLY A N 1
ATOM 1406 C CA . GLY A 1 91 ? -4.511 -24.966 2.228 1.00 0.00 91 GLY A CA 1
ATOM 1407 C C . GLY A 1 91 ? -4.694 -24.473 3.673 1.00 0.00 91 GLY A C 1
ATOM 1408 O O . GLY A 1 91 ? -4.914 -23.283 3.899 1.00 0.00 91 GLY A O 1
ATOM 1412 N N . VAL A 1 92 ? -4.654 -25.386 4.645 1.00 0.00 92 VAL A N 1
ATOM 1413 C CA . VAL A 1 92 ? -4.646 -25.111 6.093 1.00 0.00 92 VAL A CA 1
ATOM 1414 C C . VAL A 1 92 ? -3.358 -24.399 6.549 1.00 0.00 92 VAL A C 1
ATOM 1415 O O . VAL A 1 92 ? -2.340 -24.427 5.850 1.00 0.00 92 VAL A O 1
ATOM 1428 N N . CYS A 1 93 ? -3.389 -23.786 7.738 1.00 0.00 93 CYS A N 1
ATOM 1429 C CA . CYS A 1 93 ? -2.213 -23.201 8.389 1.00 0.00 93 CYS A CA 1
ATOM 1430 C C . CYS A 1 93 ? -1.174 -24.284 8.764 1.00 0.00 93 CYS A C 1
ATOM 1431 O O . CYS A 1 93 ? -1.500 -25.450 9.023 1.00 0.00 93 CYS A O 1
ATOM 1438 N N . GLU A 1 94 ? 0.108 -23.905 8.717 1.00 0.00 94 GLU A N 1
ATOM 1439 C CA . GLU A 1 94 ? 1.241 -24.811 8.936 1.00 0.00 94 GLU A CA 1
ATOM 1440 C C . GLU A 1 94 ? 1.279 -25.350 10.373 1.00 0.00 94 GLU A C 1
ATOM 1441 O O . GLU A 1 94 ? 1.506 -26.543 10.592 1.00 0.00 94 GLU A O 1
ATOM 1453 N N . LYS A 1 95 ? 1.068 -24.458 11.350 1.00 0.00 95 LYS A N 1
ATOM 1454 C CA . LYS A 1 95 ? 0.986 -24.787 12.781 1.00 0.00 95 LYS A CA 1
ATOM 1455 C C . LYS A 1 95 ? -0.341 -25.458 13.143 1.00 0.00 95 LYS A C 1
ATOM 1456 O O . LYS A 1 95 ? -0.337 -26.546 13.722 1.00 0.00 95 LYS A O 1
ATOM 1475 N N . CYS A 1 96 ? -1.455 -24.788 12.835 1.00 0.00 96 CYS A N 1
ATOM 1476 C CA . CYS A 1 96 ? -2.810 -25.174 13.234 1.00 0.00 96 CYS A CA 1
ATOM 1477 C C . CYS A 1 96 ? -3.682 -25.574 12.017 1.00 0.00 96 CYS A C 1
ATOM 1478 O O . CYS A 1 96 ? -3.810 -24.840 11.040 1.00 0.00 96 CYS A O 1
ATOM 1485 N N . HIS A 1 97 ? -4.235 -26.791 12.022 1.00 0.00 97 HIS A N 1
ATOM 1486 C CA . HIS A 1 97 ? -4.874 -27.378 10.834 1.00 0.00 97 HIS A CA 1
ATOM 1487 C C . HIS A 1 97 ? -6.307 -26.855 10.586 1.00 0.00 97 HIS A C 1
ATOM 1488 O O . HIS A 1 97 ? -7.295 -27.588 10.695 1.00 0.00 97 HIS A O 1
ATOM 1502 N N . SER A 1 98 ? -6.421 -25.575 10.230 1.00 0.00 98 SER A N 1
ATOM 1503 C CA . SER A 1 98 ? -7.651 -24.898 9.799 1.00 0.00 98 SER A CA 1
ATOM 1504 C C . SER A 1 98 ? -7.351 -23.849 8.717 1.00 0.00 98 SER A C 1
ATOM 1505 O O . SER A 1 98 ? -6.198 -23.464 8.510 1.00 0.00 98 SER A O 1
ATOM 1513 N N . LYS A 1 99 ? -8.391 -23.390 8.010 1.00 0.00 99 LYS A N 1
ATOM 1514 C CA . LYS A 1 99 ? -8.337 -22.424 6.890 1.00 0.00 99 LYS A CA 1
ATOM 1515 C C . LYS A 1 99 ? -8.822 -21.023 7.301 1.00 0.00 99 LYS A C 1
ATOM 1516 O O . LYS A 1 99 ? -9.222 -20.219 6.460 1.00 0.00 99 LYS A O 1
ATOM 1535 N N . ASN A 1 100 ? -8.791 -20.728 8.603 1.00 0.00 100 ASN A N 1
ATOM 1536 C CA . ASN A 1 100 ? -9.228 -19.471 9.232 1.00 0.00 100 ASN A CA 1
ATOM 1537 C C . ASN A 1 100 ? -8.391 -18.221 8.861 1.00 0.00 100 ASN A C 1
ATOM 1538 O O . ASN A 1 100 ? -8.694 -17.121 9.327 1.00 0.00 100 ASN A O 1
ATOM 1549 N N . VAL A 1 101 ? -7.305 -18.386 8.103 1.00 0.00 101 VAL A N 1
ATOM 1550 C CA . VAL A 1 101 ? -6.373 -17.328 7.683 1.00 0.00 101 VAL A CA 1
ATOM 1551 C C . VAL A 1 101 ? -7.045 -16.188 6.900 1.00 0.00 101 VAL A C 1
ATOM 1552 O O . VAL A 1 101 ? -8.048 -16.397 6.210 1.00 0.00 101 VAL A O 1
ATOM 1565 N N . ILE A 1 102 ? -6.466 -14.984 6.971 1.00 0.00 102 ILE A N 1
ATOM 1566 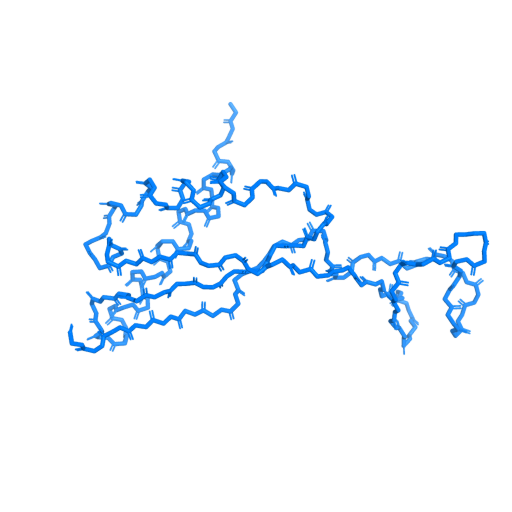C CA . ILE A 1 102 ? -6.937 -13.769 6.284 1.00 0.00 102 ILE A CA 1
ATOM 1567 C C . ILE A 1 102 ? -5.804 -13.012 5.572 1.00 0.00 102 ILE A C 1
ATOM 1568 O O . ILE A 1 102 ? -4.635 -13.110 5.948 1.00 0.00 102 ILE A O 1
ATOM 1584 N N . ILE A 1 103 ? -6.161 -12.221 4.554 1.00 0.00 103 ILE A N 1
ATOM 1585 C CA . ILE A 1 103 ? -5.244 -11.357 3.803 1.00 0.00 103 ILE A CA 1
ATOM 1586 C C . ILE A 1 103 ? -4.796 -10.193 4.699 1.00 0.00 103 ILE A C 1
ATOM 1587 O O . ILE A 1 103 ? -5.596 -9.308 5.011 1.00 0.00 103 ILE A O 1
ATOM 1603 N N . THR A 1 104 ? -3.528 -10.181 5.119 1.00 0.00 104 THR A N 1
ATOM 1604 C CA . THR A 1 104 ? -2.936 -9.044 5.859 1.00 0.00 104 THR A CA 1
ATOM 1605 C C . THR A 1 104 ? -2.217 -8.062 4.925 1.00 0.00 104 THR A C 1
ATOM 1606 O O . THR A 1 104 ? -1.846 -6.957 5.323 1.00 0.00 104 THR A O 1
ATOM 1617 N N . GLN A 1 105 ? -2.021 -8.474 3.672 1.00 0.00 105 GLN A N 1
ATOM 1618 C CA . GLN A 1 105 ? -1.279 -7.783 2.624 1.00 0.00 105 GLN A CA 1
ATOM 1619 C C . GLN A 1 105 ? -1.732 -8.356 1.276 1.00 0.00 105 GLN A C 1
ATOM 1620 O O . GLN A 1 105 ? -1.767 -9.572 1.117 1.00 0.00 105 GLN A O 1
ATOM 1634 N N . GLY A 1 106 ? -2.098 -7.499 0.318 1.00 0.00 106 GLY A N 1
ATOM 1635 C CA . GLY A 1 106 ? -2.495 -7.888 -1.044 1.00 0.00 106 GLY A CA 1
ATOM 1636 C C . GLY A 1 106 ? -3.847 -7.325 -1.489 1.00 0.00 106 GLY A C 1
ATOM 1637 O O . GLY A 1 106 ? -4.018 -7.011 -2.667 1.00 0.00 106 GLY A O 1
ATOM 1641 N N . ASN A 1 107 ? -4.784 -7.156 -0.550 1.00 0.00 107 ASN A N 1
ATOM 1642 C CA . ASN A 1 107 ? -6.104 -6.555 -0.793 1.00 0.00 107 ASN A CA 1
ATOM 1643 C C . ASN A 1 107 ? -6.107 -5.015 -0.688 1.00 0.00 107 ASN A C 1
ATOM 1644 O O . ASN A 1 107 ? -6.977 -4.363 -1.263 1.00 0.00 107 ASN A O 1
ATOM 1655 N N . GLU A 1 108 ? -5.152 -4.428 0.040 1.00 0.00 108 GLU A N 1
ATOM 1656 C CA . GLU A 1 108 ? -5.140 -3.010 0.432 1.00 0.00 108 GLU A CA 1
ATOM 1657 C C . GLU A 1 108 ? -3.877 -2.283 -0.058 1.00 0.00 108 GLU A C 1
ATOM 1658 O O . GLU A 1 108 ? -2.762 -2.807 0.024 1.00 0.00 108 GLU A O 1
ATOM 1670 N N . MET A 1 109 ? -4.057 -1.055 -0.552 1.00 0.00 109 MET A N 1
ATOM 1671 C CA . MET A 1 109 ? -2.984 -0.111 -0.888 1.00 0.00 109 MET A CA 1
ATOM 1672 C C . MET A 1 109 ? -2.504 0.667 0.350 1.00 0.00 109 MET A C 1
ATOM 1673 O O . MET A 1 109 ? -3.263 0.866 1.305 1.00 0.00 109 MET A O 1
ATOM 1687 N N . ARG A 1 110 ? -1.254 1.147 0.314 1.00 0.00 110 ARG A N 1
ATOM 1688 C CA . ARG A 1 110 ? -0.686 2.119 1.268 1.00 0.00 110 ARG A CA 1
ATOM 1689 C C . ARG A 1 110 ? 0.411 2.968 0.619 1.00 0.00 110 ARG A C 1
ATOM 1690 O O . ARG A 1 110 ? 1.056 2.520 -0.329 1.00 0.00 110 ARG A O 1
ATOM 1711 N N . LEU A 1 111 ? 0.686 4.155 1.162 1.00 0.00 111 LEU A N 1
ATOM 1712 C CA . LEU A 1 111 ? 1.920 4.893 0.858 1.00 0.00 111 LEU A CA 1
ATOM 1713 C C . LEU A 1 111 ? 3.154 4.168 1.428 1.00 0.00 111 LEU A C 1
ATOM 1714 O O . LEU A 1 111 ? 3.090 3.565 2.501 1.00 0.00 111 LEU A O 1
ATOM 1730 N N . LEU A 1 112 ? 4.278 4.239 0.711 1.00 0.00 112 LEU A N 1
ATOM 1731 C CA . LEU A 1 112 ? 5.542 3.579 1.057 1.00 0.00 112 LEU A CA 1
ATOM 1732 C C . LEU A 1 112 ? 6.568 4.592 1.586 1.00 0.00 112 LEU A C 1
ATOM 1733 O O . LEU A 1 112 ? 7.079 4.430 2.696 1.00 0.00 112 LEU A O 1
ATOM 1749 N N . SER A 1 113 ? 6.861 5.641 0.810 1.00 0.00 113 SER A N 1
ATOM 1750 C CA . SER A 1 113 ? 7.731 6.765 1.193 1.00 0.00 113 SER A CA 1
ATOM 1751 C C . SER A 1 113 ? 7.509 7.981 0.278 1.00 0.00 113 SER A C 1
ATOM 1752 O O . SER A 1 113 ? 6.853 7.862 -0.757 1.00 0.00 113 SER A O 1
ATOM 1760 N N . LEU A 1 114 ? 8.085 9.138 0.614 1.00 0.00 114 LEU A N 1
ATOM 1761 C CA . LEU A 1 114 ? 8.137 10.341 -0.232 1.00 0.00 114 LEU A CA 1
ATOM 1762 C C . LEU A 1 114 ? 9.584 10.863 -0.332 1.00 0.00 114 LEU A C 1
ATOM 1763 O O . LEU A 1 114 ? 10.433 10.548 0.504 1.00 0.00 114 LEU A O 1
ATOM 1779 N N . GLU A 1 115 ? 9.859 11.717 -1.318 1.00 0.00 115 GLU A N 1
ATOM 1780 C CA . GLU A 1 115 ? 11.146 12.394 -1.528 1.00 0.00 115 GLU A CA 1
ATOM 1781 C C . GLU A 1 115 ? 10.941 13.873 -1.883 1.00 0.00 115 GLU A C 1
ATOM 1782 O O . GLU A 1 115 ? 9.957 14.239 -2.529 1.00 0.00 115 GLU A O 1
ATOM 1794 N N . MET A 1 116 ? 11.903 14.722 -1.514 1.00 0.00 116 MET A N 1
ATOM 1795 C CA . MET A 1 116 ? 11.942 16.166 -1.790 1.00 0.00 116 MET A CA 1
ATOM 1796 C C . MET A 1 116 ? 13.288 16.578 -2.405 1.00 0.00 116 MET A C 1
ATOM 1797 O O . MET A 1 116 ? 14.325 15.972 -2.121 1.00 0.00 116 MET A O 1
ATOM 1811 N N . LEU A 1 117 ? 13.284 17.641 -3.216 1.00 0.00 117 LEU A N 1
ATOM 1812 C CA . LEU A 1 117 ? 14.441 18.217 -3.886 1.00 0.00 117 LEU A CA 1
ATOM 1813 C C . LEU A 1 117 ? 14.817 19.542 -3.194 1.00 0.00 117 LEU A C 1
ATOM 1814 O O . LEU A 1 117 ? 14.014 20.476 -3.148 1.00 0.00 117 LEU A O 1
ATOM 1830 N N . ALA A 1 118 ? 16.037 19.621 -2.652 1.00 0.00 118 ALA A N 1
ATOM 1831 C CA . ALA A 1 118 ? 16.567 20.805 -1.966 1.00 0.00 118 ALA A CA 1
ATOM 1832 C C . ALA A 1 118 ? 16.816 22.023 -2.884 1.00 0.00 118 ALA A C 1
ATOM 1833 O O . ALA A 1 118 ? 16.858 23.158 -2.405 1.00 0.00 118 ALA A O 1
ATOM 1840 N N . GLU A 1 119 ? 17.001 21.800 -4.191 1.00 0.00 119 GLU A N 1
ATOM 1841 C CA . GLU A 1 119 ? 17.445 22.804 -5.169 1.00 0.00 119 GLU A CA 1
ATOM 1842 C C . GLU A 1 119 ? 16.459 22.982 -6.332 1.00 0.00 119 GLU A C 1
ATOM 1843 O O . GLU A 1 119 ? 15.244 23.136 -6.144 1.00 0.00 119 GLU A O 1
ATOM 1856 N N . GLY A 1 1 ? -24.343 13.798 -7.026 1.00 0.00 1 GLY A N 2
ATOM 1857 C CA . GLY A 1 1 ? -23.955 12.399 -6.741 1.00 0.00 1 GLY A CA 2
ATOM 1858 C C . GLY A 1 1 ? -23.009 12.324 -5.554 1.00 0.00 1 GLY A C 2
ATOM 1859 O O . GLY A 1 1 ? -23.358 12.770 -4.459 1.00 0.00 1 GLY A O 2
ATOM 1865 N N . SER A 1 2 ? -21.807 11.772 -5.755 1.00 0.00 2 SER A N 2
ATOM 1866 C CA . SER A 1 2 ? -20.736 11.664 -4.746 1.00 0.00 2 SER A CA 2
ATOM 1867 C C . SER A 1 2 ? -19.347 11.917 -5.355 1.00 0.00 2 SER A C 2
ATOM 1868 O O . SER A 1 2 ? -19.174 11.903 -6.578 1.00 0.00 2 SER A O 2
ATOM 1876 N N . MET A 1 3 ? -18.348 12.138 -4.495 1.00 0.00 3 MET A N 2
ATOM 1877 C CA . MET A 1 3 ? -16.935 12.385 -4.829 1.00 0.00 3 MET A CA 2
ATOM 1878 C C . MET A 1 3 ? -15.964 11.506 -4.012 1.00 0.00 3 MET A C 2
ATOM 1879 O O . MET A 1 3 ? -14.755 11.736 -4.033 1.00 0.00 3 MET A O 2
ATOM 1893 N N . HIS A 1 4 ? -16.463 10.498 -3.283 1.00 0.00 4 HIS A N 2
ATOM 1894 C CA . HIS A 1 4 ? -15.672 9.6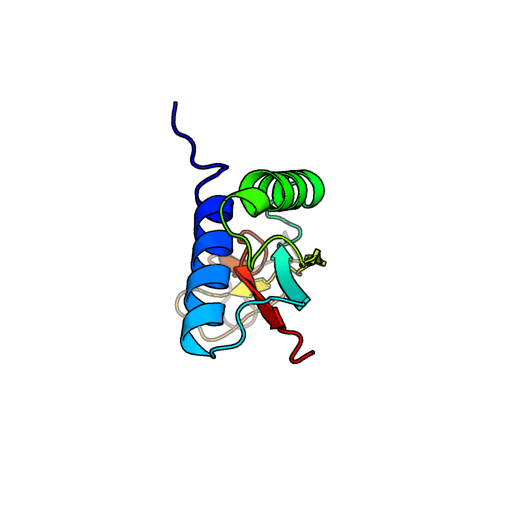75 -2.353 1.00 0.00 4 HIS A CA 2
ATOM 1895 C C . HIS A 1 4 ? -14.478 8.941 -3.004 1.00 0.00 4 HIS A C 2
ATOM 1896 O O . HIS A 1 4 ? -13.476 8.679 -2.340 1.00 0.00 4 HIS A O 2
ATOM 1910 N N . GLU A 1 5 ? -14.521 8.670 -4.314 1.00 0.00 5 GLU A N 2
ATOM 1911 C CA . GLU A 1 5 ? -13.386 8.118 -5.076 1.00 0.00 5 GLU A CA 2
ATOM 1912 C C . GLU A 1 5 ? -12.121 9.006 -5.051 1.00 0.00 5 GLU A C 2
ATOM 1913 O O . GLU A 1 5 ? -11.006 8.504 -5.211 1.00 0.00 5 GLU A O 2
ATOM 1925 N N . TYR A 1 6 ? -12.275 10.309 -4.789 1.00 0.00 6 TYR A N 2
ATOM 1926 C CA . TYR A 1 6 ? -11.192 11.289 -4.651 1.00 0.00 6 TYR A CA 2
ATOM 1927 C C . TYR A 1 6 ? -10.690 11.454 -3.202 1.00 0.00 6 TYR A C 2
ATOM 1928 O O . TYR A 1 6 ? -9.826 12.294 -2.945 1.00 0.00 6 TYR A O 2
ATOM 1946 N N . SER A 1 7 ? -11.188 10.646 -2.255 1.00 0.00 7 SER A N 2
ATOM 1947 C CA . SER A 1 7 ? -10.739 10.623 -0.854 1.00 0.00 7 SER A CA 2
ATOM 1948 C C . SER A 1 7 ? -9.224 10.400 -0.752 1.00 0.00 7 SER A C 2
ATOM 1949 O O . SER A 1 7 ? -8.515 11.254 -0.215 1.00 0.00 7 SER A O 2
ATOM 1957 N N . VAL A 1 8 ? -8.702 9.311 -1.343 1.00 0.00 8 VAL A N 2
ATOM 1958 C CA . VAL A 1 8 ? -7.250 9.039 -1.393 1.00 0.00 8 VAL A CA 2
ATOM 1959 C C . VAL A 1 8 ? -6.502 10.195 -2.044 1.00 0.00 8 VAL A C 2
ATOM 1960 O O . VAL A 1 8 ? -5.509 10.668 -1.506 1.00 0.00 8 VAL A O 2
ATOM 1973 N N . VAL A 1 9 ? -6.987 10.646 -3.205 1.00 0.00 9 VAL A N 2
ATOM 1974 C CA . VAL A 1 9 ? -6.347 11.652 -4.055 1.00 0.00 9 VAL A CA 2
ATOM 1975 C C . VAL A 1 9 ? -6.062 12.945 -3.282 1.00 0.00 9 VAL A C 2
ATOM 1976 O O . VAL A 1 9 ? -4.913 13.381 -3.178 1.00 0.00 9 VAL A O 2
ATOM 1989 N N . SER A 1 10 ? -7.115 13.539 -2.710 1.00 0.00 10 SER A N 2
ATOM 1990 C CA . SER A 1 10 ? -7.048 14.731 -1.859 1.00 0.00 10 SER A CA 2
ATOM 1991 C C . SER A 1 10 ? -6.139 14.514 -0.644 1.00 0.00 10 SER A C 2
ATOM 1992 O O . SER A 1 10 ? -5.294 15.360 -0.342 1.00 0.00 10 SER A O 2
ATOM 2000 N N . SER A 1 11 ? -6.252 13.358 0.021 1.00 0.00 11 SER A N 2
ATOM 2001 C CA . SER A 1 11 ? -5.423 13.019 1.193 1.00 0.00 11 SER A CA 2
ATOM 2002 C C . SER A 1 11 ? -3.930 12.891 0.863 1.00 0.00 11 SER A C 2
ATOM 2003 O O . SER A 1 11 ? -3.095 13.353 1.639 1.00 0.00 11 SER A O 2
ATOM 2011 N N . LEU A 1 12 ? -3.579 12.314 -0.290 1.00 0.00 12 LEU A N 2
ATOM 2012 C CA . LEU A 1 12 ? -2.209 12.192 -0.798 1.00 0.00 12 LEU A CA 2
ATOM 2013 C C . LEU A 1 12 ? -1.575 13.584 -0.952 1.00 0.00 12 LEU A C 2
ATOM 2014 O O . LEU A 1 12 ? -0.542 13.878 -0.354 1.00 0.00 12 LEU A O 2
ATOM 2030 N N . ILE A 1 13 ? -2.247 14.465 -1.697 1.00 0.00 13 ILE A N 2
ATOM 2031 C CA . ILE A 1 13 ? -1.872 15.877 -1.891 1.00 0.00 13 ILE A CA 2
ATOM 2032 C C . ILE A 1 13 ? -1.720 16.613 -0.548 1.00 0.00 13 ILE A C 2
ATOM 2033 O O . ILE A 1 13 ? -0.704 17.271 -0.323 1.00 0.00 13 ILE A O 2
ATOM 2049 N N . ALA A 1 14 ? -2.693 16.485 0.359 1.00 0.00 14 ALA A N 2
ATOM 2050 C CA . ALA A 1 14 ? -2.663 17.089 1.696 1.00 0.00 14 ALA A CA 2
ATOM 2051 C C . ALA A 1 14 ? -1.451 16.643 2.538 1.00 0.00 14 ALA A C 2
ATOM 2052 O O . ALA A 1 14 ? -0.771 17.475 3.144 1.00 0.00 14 ALA A O 2
ATOM 2059 N N . LEU A 1 15 ? -1.165 15.337 2.572 1.00 0.00 15 LEU A N 2
ATOM 2060 C CA . LEU A 1 15 ? 0.010 14.761 3.228 1.00 0.00 15 LEU A CA 2
ATOM 2061 C C . LEU A 1 15 ? 1.313 15.311 2.625 1.00 0.00 15 LEU A C 2
ATOM 2062 O O . LEU A 1 15 ? 2.160 15.810 3.361 1.00 0.00 15 LEU A O 2
ATOM 2078 N N . CYS A 1 16 ? 1.460 15.276 1.297 1.00 0.00 16 CYS A N 2
ATOM 2079 C CA . CYS A 1 16 ? 2.605 15.851 0.586 1.00 0.00 16 CYS A CA 2
ATOM 2080 C C . CYS A 1 16 ? 2.826 17.339 0.910 1.00 0.00 16 CYS A C 2
ATOM 2081 O O . CYS A 1 16 ? 3.951 17.736 1.214 1.00 0.00 16 CYS A O 2
ATOM 2089 N N . GLU A 1 17 ? 1.769 18.157 0.876 1.00 0.00 17 GLU A N 2
ATOM 2090 C CA . GLU A 1 17 ? 1.787 19.566 1.290 1.00 0.00 17 GLU A CA 2
ATOM 2091 C C . GLU A 1 17 ? 2.323 19.724 2.723 1.00 0.00 17 GLU A C 2
ATOM 2092 O O . GLU A 1 17 ? 3.289 20.456 2.943 1.00 0.00 17 GLU A O 2
ATOM 2104 N N . GLU A 1 18 ? 1.725 19.019 3.690 1.00 0.00 18 GLU A N 2
ATOM 2105 C CA . GLU A 1 18 ? 2.106 19.057 5.105 1.00 0.00 18 GLU A CA 2
ATOM 2106 C C . GLU A 1 18 ? 3.566 18.639 5.343 1.00 0.00 18 GLU A C 2
ATOM 2107 O O . GLU A 1 18 ? 4.310 19.351 6.018 1.00 0.00 18 GLU A O 2
ATOM 2119 N N . HIS A 1 19 ? 4.009 17.520 4.764 1.00 0.00 19 HIS A N 2
ATOM 2120 C CA . HIS A 1 19 ? 5.397 17.067 4.860 1.00 0.00 19 HIS A CA 2
ATOM 2121 C C . HIS A 1 19 ? 6.373 18.091 4.261 1.00 0.00 19 HIS A C 2
ATOM 2122 O O . HIS A 1 19 ? 7.413 18.368 4.859 1.00 0.00 19 HIS A O 2
ATOM 2136 N N . ALA A 1 20 ? 6.045 18.687 3.110 1.00 0.00 20 ALA A N 2
ATOM 2137 C CA . ALA A 1 20 ? 6.919 19.649 2.444 1.00 0.00 20 ALA A CA 2
ATOM 2138 C C . ALA A 1 20 ? 7.081 20.951 3.239 1.00 0.00 20 ALA A C 2
ATOM 2139 O O . ALA A 1 20 ? 8.210 21.415 3.394 1.00 0.00 20 ALA A O 2
ATOM 2146 N N . LYS A 1 21 ? 6.002 21.540 3.775 1.00 0.00 21 LYS A N 2
ATOM 2147 C CA . LYS A 1 21 ? 6.118 22.728 4.646 1.00 0.00 21 LYS A CA 2
ATOM 2148 C C . LYS A 1 21 ? 6.826 22.426 5.973 1.00 0.00 21 LYS A C 2
ATOM 2149 O O . LYS A 1 21 ? 7.549 23.281 6.482 1.00 0.00 21 LYS A O 2
ATOM 2168 N N . LYS A 1 22 ? 6.671 21.209 6.516 1.00 0.00 22 LYS A N 2
ATOM 2169 C CA . LYS A 1 22 ? 7.263 20.801 7.808 1.00 0.00 22 LYS A CA 2
ATOM 2170 C C . LYS A 1 22 ? 8.763 20.535 7.678 1.00 0.00 22 LYS A C 2
ATOM 2171 O O . LYS A 1 22 ? 9.546 20.920 8.545 1.00 0.00 22 LYS A O 2
ATOM 2190 N N . ASN A 1 23 ? 9.165 19.947 6.551 1.00 0.00 23 ASN A N 2
ATOM 2191 C CA . ASN A 1 23 ? 10.563 19.784 6.134 1.00 0.00 23 ASN A CA 2
ATOM 2192 C C . ASN A 1 23 ? 11.162 21.070 5.517 1.00 0.00 23 ASN A C 2
ATOM 2193 O O . ASN A 1 23 ? 12.339 21.097 5.156 1.00 0.00 23 ASN A O 2
ATOM 2204 N N . GLN A 1 24 ? 10.360 22.137 5.393 1.00 0.00 24 GLN A N 2
ATOM 2205 C CA . GLN A 1 24 ? 10.703 23.436 4.789 1.00 0.00 24 GLN A CA 2
ATOM 2206 C C . GLN A 1 24 ? 11.212 23.302 3.336 1.00 0.00 24 GLN A C 2
ATOM 2207 O O . GLN A 1 24 ? 11.995 24.120 2.848 1.00 0.00 24 GLN A O 2
ATOM 2221 N N . ALA A 1 25 ? 10.772 22.245 2.644 1.00 0.00 25 ALA A N 2
ATOM 2222 C CA . ALA A 1 25 ? 11.123 21.928 1.264 1.00 0.00 25 ALA A CA 2
ATOM 2223 C C . ALA A 1 25 ? 10.317 22.767 0.259 1.00 0.00 25 ALA A C 2
ATOM 2224 O O . ALA A 1 25 ? 10.828 23.128 -0.801 1.00 0.00 25 ALA A O 2
ATOM 2231 N N . HIS A 1 26 ? 9.051 23.064 0.589 1.00 0.00 26 HIS A N 2
ATOM 2232 C CA . HIS A 1 26 ? 8.066 23.811 -0.216 1.00 0.00 26 HIS A CA 2
ATOM 2233 C C . HIS A 1 26 ? 7.796 23.248 -1.635 1.00 0.00 26 HIS A C 2
ATOM 2234 O O . HIS A 1 26 ? 7.102 23.876 -2.436 1.00 0.00 26 HIS A O 2
ATOM 2248 N N . LYS A 1 27 ? 8.308 22.046 -1.933 1.00 0.00 27 LYS A N 2
ATOM 2249 C CA . LYS A 1 27 ? 8.007 21.184 -3.086 1.00 0.00 27 LYS A CA 2
ATOM 2250 C C . LYS A 1 27 ? 8.267 19.710 -2.740 1.00 0.00 27 LYS A C 2
ATOM 2251 O O . LYS A 1 27 ? 8.866 19.415 -1.703 1.00 0.00 27 LYS A O 2
ATOM 2270 N N . ILE A 1 28 ? 7.869 18.797 -3.623 1.00 0.00 28 ILE A N 2
ATOM 2271 C CA . ILE A 1 28 ? 8.274 17.379 -3.610 1.00 0.00 28 ILE A CA 2
ATOM 2272 C C . ILE A 1 28 ? 9.331 17.159 -4.712 1.00 0.00 28 ILE A C 2
ATOM 2273 O O . ILE A 1 28 ? 9.428 17.945 -5.653 1.00 0.00 28 ILE A O 2
ATOM 2289 N N . GLU A 1 29 ? 10.090 16.066 -4.646 1.00 0.00 29 GLU A N 2
ATOM 2290 C CA . GLU A 1 29 ? 10.754 15.458 -5.807 1.00 0.00 29 GLU A CA 2
ATOM 2291 C C . GLU A 1 29 ? 9.922 14.259 -6.289 1.00 0.00 29 GLU A C 2
ATOM 2292 O O . GLU A 1 29 ? 9.460 14.243 -7.433 1.00 0.00 29 GLU A O 2
ATOM 2304 N N . ARG A 1 30 ? 9.682 13.278 -5.406 1.00 0.00 30 ARG A N 2
ATOM 2305 C CA . ARG A 1 30 ? 8.898 12.065 -5.688 1.00 0.00 30 ARG A CA 2
ATOM 2306 C C . ARG A 1 30 ? 8.070 11.603 -4.481 1.00 0.00 30 ARG A C 2
ATOM 2307 O O . ARG A 1 30 ? 8.467 11.804 -3.336 1.00 0.00 30 ARG A O 2
ATOM 2328 N N . VAL A 1 31 ? 6.969 10.903 -4.741 1.00 0.00 31 VAL A N 2
ATOM 2329 C CA . VAL A 1 31 ? 6.213 10.072 -3.788 1.00 0.00 31 VAL A CA 2
ATOM 2330 C C . VAL A 1 31 ? 6.107 8.642 -4.316 1.00 0.00 31 VAL A C 2
ATOM 2331 O O . VAL A 1 31 ? 6.059 8.429 -5.528 1.00 0.00 31 VAL A O 2
ATOM 2344 N N . VAL A 1 32 ? 6.091 7.655 -3.419 1.00 0.00 32 VAL A N 2
ATOM 2345 C CA . VAL A 1 32 ? 6.106 6.221 -3.743 1.00 0.00 32 VAL A CA 2
ATOM 2346 C C . VAL A 1 32 ? 4.951 5.519 -3.029 1.00 0.00 32 VAL A C 2
ATOM 2347 O O . VAL A 1 32 ? 4.881 5.528 -1.797 1.00 0.00 32 VAL A O 2
ATOM 2360 N N . VAL A 1 33 ? 4.040 4.916 -3.797 1.00 0.00 33 VAL A N 2
ATOM 2361 C CA . VAL A 1 33 ? 2.866 4.172 -3.306 1.00 0.00 33 VAL A CA 2
ATOM 2362 C C . VAL A 1 33 ? 3.052 2.662 -3.502 1.00 0.00 33 VAL A C 2
ATOM 2363 O O . VAL A 1 33 ? 3.588 2.220 -4.519 1.00 0.00 33 VAL A O 2
ATOM 2376 N N . GLY A 1 34 ? 2.599 1.861 -2.540 1.00 0.00 34 GLY A N 2
ATOM 2377 C CA . GLY A 1 34 ? 2.580 0.399 -2.574 1.00 0.00 34 GLY A CA 2
ATOM 2378 C C . GLY A 1 34 ? 1.156 -0.119 -2.750 1.00 0.00 34 GLY A C 2
ATOM 2379 O O . GLY A 1 34 ? 0.292 0.163 -1.919 1.00 0.00 34 GLY A O 2
ATOM 2383 N N . ILE A 1 35 ? 0.892 -0.860 -3.827 1.00 0.00 35 ILE A N 2
ATOM 2384 C CA . ILE A 1 35 ? -0.428 -1.417 -4.161 1.00 0.00 35 ILE A CA 2
ATOM 2385 C C . ILE A 1 35 ? -0.290 -2.927 -4.333 1.00 0.00 35 ILE A C 2
ATOM 2386 O O . ILE A 1 35 ? 0.531 -3.394 -5.123 1.00 0.00 35 ILE A O 2
ATOM 2402 N N . GLY A 1 36 ? -1.059 -3.692 -3.559 1.00 0.00 36 GLY A N 2
ATOM 2403 C CA . GLY A 1 36 ? -0.957 -5.154 -3.517 1.00 0.00 36 GLY A CA 2
ATOM 2404 C C . GLY A 1 36 ? -1.339 -5.805 -4.845 1.00 0.00 36 GLY A C 2
ATOM 2405 O O . GLY A 1 36 ? -2.275 -5.369 -5.516 1.00 0.00 36 GLY A O 2
ATOM 2409 N N . GLU A 1 37 ? -0.657 -6.887 -5.222 1.00 0.00 37 GLU A N 2
ATOM 2410 C CA . GLU A 1 37 ? -0.855 -7.544 -6.519 1.00 0.00 37 GLU A CA 2
ATOM 2411 C C . GLU A 1 37 ? -2.228 -8.242 -6.635 1.00 0.00 37 GLU A C 2
ATOM 2412 O O . GLU A 1 37 ? -2.662 -8.576 -7.740 1.00 0.00 37 GLU A O 2
ATOM 2424 N N . ARG A 1 38 ? -2.939 -8.400 -5.504 1.00 0.00 38 ARG A N 2
ATOM 2425 C CA . ARG A 1 38 ? -4.329 -8.871 -5.391 1.00 0.00 38 ARG A CA 2
ATOM 2426 C C . ARG A 1 38 ? -5.301 -7.828 -4.803 1.00 0.00 38 ARG A C 2
ATOM 2427 O O . ARG A 1 38 ? -6.458 -8.155 -4.540 1.00 0.00 38 ARG A O 2
ATOM 2448 N N . SER A 1 39 ? -4.872 -6.572 -4.622 1.00 0.00 39 SER A N 2
ATOM 2449 C CA . SER A 1 39 ? -5.734 -5.457 -4.173 1.00 0.00 39 SER A CA 2
ATOM 2450 C C . SER A 1 39 ? -6.829 -5.072 -5.188 1.00 0.00 39 SER A C 2
ATOM 2451 O O . SER A 1 39 ? -7.764 -4.356 -4.831 1.00 0.00 39 SER A O 2
ATOM 2459 N N . ALA A 1 40 ? -6.726 -5.533 -6.445 1.00 0.00 40 ALA A N 2
ATOM 2460 C CA . ALA A 1 40 ? -7.663 -5.315 -7.561 1.00 0.00 40 ALA A CA 2
ATOM 2461 C C . ALA A 1 40 ? -7.919 -3.835 -7.951 1.00 0.00 40 ALA A C 2
ATOM 2462 O O . ALA A 1 40 ? -8.854 -3.535 -8.701 1.00 0.00 40 ALA A O 2
ATOM 2469 N N . MET A 1 41 ? -7.092 -2.905 -7.461 1.00 0.00 41 MET A N 2
ATOM 2470 C CA . MET A 1 41 ? -7.090 -1.482 -7.829 1.00 0.00 41 MET A CA 2
ATOM 2471 C C . MET A 1 41 ? -6.445 -1.251 -9.209 1.00 0.00 41 MET A C 2
ATOM 2472 O O . MET A 1 41 ? -5.850 -2.159 -9.796 1.00 0.00 41 MET A O 2
ATOM 2486 N N . ASP A 1 42 ? -6.508 -0.014 -9.710 1.00 0.00 42 ASP A N 2
ATOM 2487 C CA . ASP A 1 42 ? -5.888 0.410 -10.970 1.00 0.00 42 ASP A CA 2
ATOM 2488 C C . ASP A 1 42 ? -4.948 1.610 -10.754 1.00 0.00 42 ASP A C 2
ATOM 2489 O O . ASP A 1 42 ? -5.379 2.759 -10.597 1.00 0.00 42 ASP A O 2
ATOM 2498 N N . LYS A 1 43 ? -3.640 1.329 -10.737 1.00 0.00 43 LYS A N 2
ATOM 2499 C CA . LYS A 1 43 ? -2.558 2.307 -10.559 1.00 0.00 43 LYS A CA 2
ATOM 2500 C C . LYS A 1 43 ? -2.567 3.447 -11.583 1.00 0.00 43 LYS A C 2
ATOM 2501 O O . LYS A 1 43 ? -2.223 4.577 -11.239 1.00 0.00 43 LYS A O 2
ATOM 2520 N N . SER A 1 44 ? -2.979 3.161 -12.820 1.00 0.00 44 SER A N 2
ATOM 2521 C CA . SER A 1 44 ? -3.070 4.133 -13.915 1.00 0.00 44 SER A CA 2
ATOM 2522 C C . SER A 1 44 ? -4.132 5.192 -13.618 1.00 0.00 44 SER A C 2
ATOM 2523 O O . SER A 1 44 ? -3.857 6.386 -13.747 1.00 0.00 44 SER A O 2
ATOM 2531 N N . LEU A 1 45 ? -5.313 4.781 -13.127 1.00 0.00 45 LEU A N 2
ATOM 2532 C CA . LEU A 1 45 ? -6.322 5.729 -12.638 1.00 0.00 45 LEU A CA 2
ATOM 2533 C C . LEU A 1 45 ? -5.781 6.510 -11.453 1.00 0.00 45 LEU A C 2
ATOM 2534 O O . LEU A 1 45 ? -5.960 7.723 -11.395 1.00 0.00 45 LEU A O 2
ATOM 2550 N N . PHE A 1 46 ? -5.138 5.813 -10.510 1.00 0.00 46 PHE A N 2
ATOM 2551 C CA . PHE A 1 46 ? -4.748 6.428 -9.255 1.00 0.00 46 PHE A CA 2
ATOM 2552 C C . PHE A 1 46 ? -3.800 7.621 -9.472 1.00 0.00 46 PHE A C 2
ATOM 2553 O O . PHE A 1 46 ? -4.085 8.740 -9.038 1.00 0.00 46 PHE A O 2
ATOM 2570 N N . VAL A 1 47 ? -2.690 7.402 -10.190 1.00 0.00 47 VAL A N 2
ATOM 2571 C CA . VAL A 1 47 ? -1.763 8.483 -10.559 1.00 0.00 47 VAL A CA 2
ATOM 2572 C C . VAL A 1 47 ? -2.404 9.537 -11.439 1.00 0.00 47 VAL A C 2
ATOM 2573 O O . VAL A 1 47 ? -2.214 10.725 -11.196 1.00 0.00 47 VAL A O 2
ATOM 2586 N N . SER A 1 48 ? -3.201 9.132 -12.426 1.00 0.00 48 SER A N 2
ATOM 2587 C CA . SER A 1 48 ? -3.871 10.085 -13.306 1.00 0.00 48 SER A CA 2
ATOM 2588 C C . SER A 1 48 ? -4.827 11.006 -12.529 1.00 0.00 48 SER A C 2
ATOM 2589 O O . SER A 1 48 ? -4.942 12.194 -12.839 1.00 0.00 48 SER A O 2
ATOM 2597 N N . ALA A 1 49 ? -5.443 10.500 -11.454 1.00 0.00 49 ALA A N 2
ATOM 2598 C CA . ALA A 1 49 ? -6.274 11.280 -10.540 1.00 0.00 49 ALA A CA 2
ATOM 2599 C C . ALA A 1 49 ? -5.432 12.260 -9.705 1.00 0.00 49 ALA A C 2
ATOM 2600 O O . ALA A 1 49 ? -5.760 13.444 -9.653 1.00 0.00 49 ALA A O 2
ATOM 2607 N N . PHE A 1 50 ? -4.320 11.808 -9.109 1.00 0.00 50 PHE A N 2
ATOM 2608 C CA . PHE A 1 50 ? -3.344 12.693 -8.453 1.00 0.00 50 PHE A CA 2
ATOM 2609 C C . PHE A 1 50 ? -2.859 13.824 -9.379 1.00 0.00 50 PHE A C 2
ATOM 2610 O O . PHE A 1 50 ? -2.927 14.993 -9.008 1.00 0.00 50 PHE A O 2
ATOM 2627 N N . GLU A 1 51 ? -2.427 13.504 -10.601 1.00 0.00 51 GLU A N 2
ATOM 2628 C CA . GLU A 1 51 ? -1.978 14.481 -11.606 1.00 0.00 51 GLU A CA 2
ATOM 2629 C C . GLU A 1 51 ? -3.090 15.441 -12.054 1.00 0.00 51 GLU A C 2
ATOM 2630 O O . GLU A 1 51 ? -2.832 16.616 -12.305 1.00 0.00 51 GLU A O 2
ATOM 2642 N N . THR A 1 52 ? -4.338 14.974 -12.127 1.00 0.00 52 THR A N 2
ATOM 2643 C CA . THR A 1 52 ? -5.512 15.835 -12.369 1.00 0.00 52 THR A CA 2
ATOM 2644 C C . THR A 1 52 ? -5.727 16.828 -11.219 1.00 0.00 52 THR A C 2
ATOM 2645 O O . THR A 1 52 ? -5.873 18.030 -11.447 1.00 0.00 52 THR A O 2
ATOM 2656 N N . PHE A 1 53 ? -5.740 16.343 -9.973 1.00 0.00 53 PHE A N 2
ATOM 2657 C CA . PHE A 1 53 ? -6.007 17.132 -8.765 1.00 0.00 53 PHE A CA 2
ATOM 2658 C C . PHE A 1 53 ? -4.812 17.973 -8.279 1.00 0.00 53 PHE A C 2
ATOM 2659 O O . PHE A 1 53 ? -4.996 18.802 -7.384 1.00 0.00 53 PHE A O 2
ATOM 2676 N N . ARG A 1 54 ? -3.604 17.817 -8.851 1.00 0.00 54 ARG A N 2
ATOM 2677 C CA . ARG A 1 54 ? -2.351 18.442 -8.371 1.00 0.00 54 ARG A CA 2
ATOM 2678 C C . ARG A 1 54 ? -2.437 19.961 -8.228 1.00 0.00 54 ARG A C 2
ATOM 2679 O O . ARG A 1 54 ? -1.772 20.532 -7.373 1.00 0.00 54 ARG A O 2
ATOM 2700 N N . GLU A 1 55 ? -3.299 20.595 -9.024 1.00 0.00 55 GLU A N 2
ATOM 2701 C CA . GLU A 1 55 ? -3.631 22.027 -8.989 1.00 0.00 55 GLU A CA 2
ATOM 2702 C C . GLU A 1 55 ? -3.964 22.559 -7.586 1.00 0.00 55 GLU A C 2
ATOM 2703 O O . GLU A 1 55 ? -3.693 23.718 -7.269 1.00 0.00 55 GLU A O 2
ATOM 2715 N N . GLU A 1 56 ? -4.535 21.701 -6.742 1.00 0.00 56 GLU A N 2
ATOM 2716 C CA . GLU A 1 56 ? -4.876 21.968 -5.338 1.00 0.00 56 GLU A CA 2
ATOM 2717 C C . GLU A 1 56 ? -3.661 22.335 -4.443 1.00 0.00 56 GLU A C 2
ATOM 2718 O O . GLU A 1 56 ? -3.853 22.936 -3.384 1.00 0.00 56 GLU A O 2
ATOM 2730 N N . SER A 1 57 ? -2.415 22.032 -4.848 1.00 0.00 57 SER A N 2
ATOM 2731 C CA . SER A 1 57 ? -1.199 22.420 -4.108 1.00 0.00 57 SER A CA 2
ATOM 2732 C C . SER A 1 57 ? 0.015 22.715 -4.998 1.00 0.00 57 SER A C 2
ATOM 2733 O O . SER A 1 57 ? 0.382 21.935 -5.879 1.00 0.00 57 SER A O 2
ATOM 2741 N N . LEU A 1 58 ? 0.716 23.817 -4.703 1.00 0.00 58 LEU A N 2
ATOM 2742 C CA . LEU A 1 58 ? 1.948 24.236 -5.385 1.00 0.00 58 LEU A CA 2
ATOM 2743 C C . LEU A 1 58 ? 3.079 23.196 -5.294 1.00 0.00 58 LEU A C 2
ATOM 2744 O O . LEU A 1 58 ? 3.892 23.110 -6.217 1.00 0.00 58 LEU A O 2
ATOM 2760 N N . VAL A 1 59 ? 3.122 22.373 -4.237 1.00 0.00 59 VAL A N 2
ATOM 2761 C CA . VAL A 1 59 ? 4.139 21.310 -4.097 1.00 0.00 59 VAL A CA 2
ATOM 2762 C C . VAL A 1 59 ? 3.915 20.171 -5.099 1.00 0.00 59 VAL A C 2
ATOM 2763 O O . VAL A 1 59 ? 4.872 19.571 -5.585 1.00 0.00 59 VAL A O 2
ATOM 2776 N N . CYS A 1 60 ? 2.650 19.883 -5.416 1.00 0.00 60 CYS A N 2
ATOM 2777 C CA . CYS A 1 60 ? 2.210 18.757 -6.240 1.00 0.00 60 CYS A CA 2
ATOM 2778 C C . CYS A 1 60 ? 2.339 19.024 -7.747 1.00 0.00 60 CYS A C 2
ATOM 2779 O O . CYS A 1 60 ? 2.483 18.090 -8.536 1.00 0.00 60 CYS A O 2
ATOM 2787 N N . LYS A 1 61 ? 2.318 20.299 -8.153 1.00 0.00 61 LYS A N 2
ATOM 2788 C CA . LYS A 1 61 ? 2.423 20.756 -9.550 1.00 0.00 61 LYS A CA 2
ATOM 2789 C C . LYS A 1 61 ? 3.806 20.545 -10.193 1.00 0.00 61 LYS A C 2
ATOM 2790 O O . LYS A 1 61 ? 3.938 20.687 -11.408 1.00 0.00 61 LYS A O 2
ATOM 2809 N N . ASP A 1 62 ? 4.821 20.186 -9.405 1.00 0.00 62 ASP A N 2
ATOM 2810 C CA . ASP A 1 62 ? 6.194 19.898 -9.847 1.00 0.00 62 ASP A CA 2
ATOM 2811 C C . ASP A 1 62 ? 6.758 18.647 -9.137 1.00 0.00 62 ASP A C 2
ATOM 2812 O O . ASP A 1 62 ? 7.766 18.705 -8.431 1.00 0.00 62 ASP A O 2
ATOM 2821 N N . ALA A 1 63 ? 6.067 17.512 -9.289 1.00 0.00 63 ALA A N 2
ATOM 2822 C CA . ALA A 1 63 ? 6.364 16.237 -8.625 1.00 0.00 63 ALA A CA 2
ATOM 2823 C C . ALA A 1 63 ? 6.036 15.004 -9.494 1.00 0.00 63 ALA A C 2
ATOM 2824 O O . ALA A 1 63 ? 5.366 15.119 -10.525 1.00 0.00 63 ALA A O 2
ATOM 2831 N N . ILE A 1 64 ? 6.466 13.816 -9.046 1.00 0.00 64 ILE A N 2
ATOM 2832 C CA . ILE A 1 64 ? 6.170 12.502 -9.646 1.00 0.00 64 ILE A CA 2
ATOM 2833 C C . ILE A 1 64 ? 5.619 11.537 -8.583 1.00 0.00 64 ILE A C 2
ATOM 2834 O O . ILE A 1 64 ? 6.114 11.506 -7.455 1.00 0.00 64 ILE A O 2
ATOM 2850 N N . LEU A 1 65 ? 4.634 10.714 -8.955 1.00 0.00 65 LEU A N 2
ATOM 2851 C CA . LEU A 1 65 ? 4.055 9.638 -8.140 1.00 0.00 65 LEU A CA 2
ATOM 2852 C C . LEU A 1 65 ? 4.394 8.278 -8.770 1.00 0.00 65 LEU A C 2
ATOM 2853 O O . LEU A 1 65 ? 3.877 7.920 -9.829 1.00 0.00 65 LEU A O 2
ATOM 2869 N N . ASP A 1 66 ? 5.301 7.542 -8.125 1.00 0.00 66 ASP A N 2
ATOM 2870 C CA . ASP A 1 66 ? 5.733 6.196 -8.541 1.00 0.00 66 ASP A CA 2
ATOM 2871 C C . ASP A 1 66 ? 4.940 5.091 -7.825 1.00 0.00 66 ASP A C 2
ATOM 2872 O O . ASP A 1 66 ? 4.608 5.201 -6.644 1.00 0.00 66 ASP A O 2
ATOM 2881 N N . ILE A 1 67 ? 4.687 3.990 -8.539 1.00 0.00 67 ILE A N 2
ATOM 2882 C CA . ILE A 1 67 ? 3.975 2.800 -8.052 1.00 0.00 67 ILE A CA 2
ATOM 2883 C C . ILE A 1 67 ? 4.962 1.658 -7.754 1.00 0.00 67 ILE A C 2
ATOM 2884 O O . ILE A 1 67 ? 5.934 1.455 -8.486 1.00 0.00 67 ILE A O 2
ATOM 2900 N N . VAL A 1 68 ? 4.653 0.852 -6.738 1.00 0.00 68 VAL A N 2
ATOM 2901 C CA . VAL A 1 68 ? 5.271 -0.444 -6.422 1.00 0.00 68 VAL A CA 2
ATOM 2902 C C . VAL A 1 68 ? 4.177 -1.505 -6.300 1.00 0.00 68 VAL A C 2
ATOM 2903 O O . VAL A 1 68 ? 3.265 -1.384 -5.481 1.00 0.00 68 VAL A O 2
ATOM 2916 N N . ASP A 1 69 ? 4.264 -2.546 -7.127 1.00 0.00 69 ASP A N 2
ATOM 2917 C CA . ASP A 1 69 ? 3.446 -3.760 -7.013 1.00 0.00 69 ASP A CA 2
ATOM 2918 C C . ASP A 1 69 ? 3.889 -4.582 -5.788 1.00 0.00 69 ASP A C 2
ATOM 2919 O O . ASP A 1 69 ? 4.906 -5.279 -5.812 1.00 0.00 69 ASP A O 2
ATOM 2928 N N . GLU A 1 70 ? 3.150 -4.457 -4.686 1.00 0.00 70 GLU A N 2
ATOM 2929 C CA . GLU A 1 70 ? 3.405 -5.154 -3.422 1.00 0.00 70 GLU A CA 2
ATOM 2930 C C . GLU A 1 70 ? 3.026 -6.639 -3.522 1.00 0.00 70 GLU A C 2
ATOM 2931 O O . GLU A 1 70 ? 1.959 -6.992 -4.034 1.00 0.00 70 GLU A O 2
ATOM 2943 N N . LYS A 1 71 ? 3.880 -7.521 -2.986 1.00 0.00 71 LYS A N 2
ATOM 2944 C CA . LYS A 1 71 ? 3.579 -8.950 -2.818 1.00 0.00 71 LYS A CA 2
ATOM 2945 C C . LYS A 1 71 ? 2.410 -9.160 -1.852 1.00 0.00 71 LYS A C 2
ATOM 2946 O O . LYS A 1 71 ? 2.068 -8.267 -1.072 1.00 0.00 71 LYS A O 2
ATOM 2965 N N . VAL A 1 72 ? 1.833 -10.359 -1.863 1.00 0.00 72 VAL A N 2
ATOM 2966 C CA . VAL A 1 72 ? 0.724 -10.768 -0.980 1.00 0.00 72 VAL A CA 2
ATOM 2967 C C . VAL A 1 72 ? 1.064 -12.012 -0.163 1.00 0.00 72 VAL A C 2
ATOM 2968 O O . VAL A 1 72 ? 1.961 -12.773 -0.528 1.00 0.00 72 VAL A O 2
ATOM 2981 N N . GLU A 1 73 ? 0.341 -12.236 0.937 1.00 0.00 73 GLU A N 2
ATOM 2982 C CA . GLU A 1 73 ? 0.515 -13.423 1.787 1.00 0.00 73 GLU A CA 2
ATOM 2983 C C . GLU A 1 73 ? -0.771 -13.797 2.547 1.00 0.00 73 GLU A C 2
ATOM 2984 O O . GLU A 1 73 ? -1.487 -12.928 3.052 1.00 0.00 73 GLU A O 2
ATOM 2996 N N . LEU A 1 74 ? -1.051 -15.100 2.632 1.00 0.00 74 LEU A N 2
ATOM 2997 C CA . LEU A 1 74 ? -2.214 -15.732 3.258 1.00 0.00 74 LEU A CA 2
ATOM 2998 C C . LEU A 1 74 ? -1.816 -16.481 4.530 1.00 0.00 74 LEU A C 2
ATOM 2999 O O . LEU A 1 74 ? -1.281 -17.591 4.501 1.00 0.00 74 LEU A O 2
ATOM 3015 N N . GLU A 1 75 ? -2.079 -15.841 5.662 1.00 0.00 75 GLU A N 2
ATOM 3016 C CA . GLU A 1 75 ? -1.975 -16.398 7.002 1.00 0.00 75 GLU A CA 2
ATOM 3017 C C . GLU A 1 75 ? -3.231 -17.187 7.400 1.00 0.00 75 GLU A C 2
ATOM 3018 O O . GLU A 1 75 ? -4.353 -16.827 7.042 1.00 0.00 75 GLU A O 2
ATOM 3030 N N . CYS A 1 76 ? -3.035 -18.245 8.185 1.00 0.00 76 CYS A N 2
ATOM 3031 C CA . CYS A 1 76 ? -4.091 -19.045 8.790 1.00 0.00 76 CYS A CA 2
ATOM 3032 C C . CYS A 1 76 ? -4.606 -18.457 10.121 1.00 0.00 76 CYS A C 2
ATOM 3033 O O . CYS A 1 76 ? -3.866 -17.836 10.890 1.00 0.00 76 CYS A O 2
ATOM 3040 N N . LYS A 1 77 ? -5.885 -18.710 10.408 1.00 0.00 77 LYS A N 2
ATOM 3041 C CA . LYS A 1 77 ? -6.627 -18.232 11.590 1.00 0.00 77 LYS A CA 2
ATOM 3042 C C . LYS A 1 77 ? -6.056 -18.692 12.937 1.00 0.00 77 LYS A C 2
ATOM 3043 O O . LYS A 1 77 ? -5.734 -17.864 13.788 1.00 0.00 77 LYS A O 2
ATOM 3062 N N . ASP A 1 78 ? -5.986 -20.004 13.145 1.00 0.00 78 ASP A N 2
ATOM 3063 C CA . ASP A 1 78 ? -5.671 -20.655 14.430 1.00 0.00 78 ASP A CA 2
ATOM 3064 C C . ASP A 1 78 ? -4.582 -21.734 14.256 1.00 0.00 78 ASP A C 2
ATOM 3065 O O . ASP A 1 78 ? -4.788 -22.923 14.521 1.00 0.00 78 ASP A O 2
ATOM 3074 N N . CYS A 1 79 ? -3.428 -21.296 13.744 1.00 0.00 79 CYS A N 2
ATOM 3075 C CA . CYS A 1 79 ? -2.353 -22.121 13.196 1.00 0.00 79 CYS A CA 2
ATOM 3076 C C . CYS A 1 79 ? -0.967 -21.550 13.569 1.00 0.00 79 CYS A C 2
ATOM 3077 O O . CYS A 1 79 ? -0.799 -20.856 14.577 1.00 0.00 79 CYS A O 2
ATOM 3084 N N . SER A 1 80 ? 0.032 -21.858 12.739 1.00 0.00 80 SER A N 2
ATOM 3085 C CA . SER A 1 80 ? 1.428 -21.400 12.871 1.00 0.00 80 SER A CA 2
ATOM 3086 C C . SER A 1 80 ? 2.154 -21.259 11.518 1.00 0.00 80 SER A C 2
ATOM 3087 O O . SER A 1 80 ? 3.386 -21.207 11.462 1.00 0.00 80 SER A O 2
ATOM 3095 N N . HIS A 1 81 ? 1.399 -21.215 10.415 1.00 0.00 81 HIS A N 2
ATOM 3096 C CA . HIS A 1 81 ? 1.882 -21.255 9.033 1.00 0.00 81 HIS A CA 2
ATOM 3097 C C . HIS A 1 81 ? 1.166 -20.217 8.146 1.00 0.00 81 HIS A C 2
ATOM 3098 O O . HIS A 1 81 ? -0.004 -19.890 8.369 1.00 0.00 81 HIS A O 2
ATOM 3112 N N . VAL A 1 82 ? 1.865 -19.726 7.114 1.00 0.00 82 VAL A N 2
ATOM 3113 C CA . VAL A 1 82 ? 1.342 -18.854 6.054 1.00 0.00 82 VAL A CA 2
ATOM 3114 C C . VAL A 1 82 ? 1.894 -19.289 4.683 1.00 0.00 82 VAL A C 2
ATOM 3115 O O . VAL A 1 82 ? 3.011 -19.809 4.597 1.00 0.00 82 VAL A O 2
ATOM 3128 N N . PHE A 1 83 ? 1.151 -19.038 3.604 1.00 0.00 83 PHE A N 2
ATOM 3129 C CA . PHE A 1 83 ? 1.535 -19.326 2.209 1.00 0.00 83 PHE A CA 2
ATOM 3130 C C . PHE A 1 83 ? 1.111 -18.190 1.259 1.00 0.00 83 PHE A C 2
ATOM 3131 O O . PHE A 1 83 ? 0.602 -17.163 1.708 1.00 0.00 83 PHE A O 2
ATOM 3148 N N . LYS A 1 84 ? 1.315 -18.341 -0.056 1.00 0.00 84 LYS A N 2
ATOM 3149 C CA . LYS A 1 84 ? 0.931 -17.349 -1.080 1.00 0.00 84 LYS A CA 2
ATOM 3150 C C . LYS A 1 84 ? -0.089 -17.920 -2.087 1.00 0.00 84 LYS A C 2
ATOM 3151 O O . LYS A 1 84 ? -0.011 -19.110 -2.404 1.00 0.00 84 LYS A O 2
ATOM 3170 N N . PRO A 1 85 ? -1.039 -17.108 -2.596 1.00 0.00 85 PRO A N 2
ATOM 3171 C CA . PRO A 1 85 ? -2.101 -17.561 -3.501 1.00 0.00 85 PRO A CA 2
ATOM 3172 C C . PRO A 1 85 ? -1.549 -18.037 -4.856 1.00 0.00 85 PRO A C 2
ATOM 3173 O O . PRO A 1 85 ? -1.041 -17.243 -5.651 1.00 0.00 85 PRO A O 2
ATOM 3184 N N . ASN A 1 86 ? -1.646 -19.345 -5.116 1.00 0.00 86 ASN A N 2
ATOM 3185 C CA . ASN A 1 86 ? -1.220 -19.991 -6.365 1.00 0.00 86 ASN A CA 2
ATOM 3186 C C . ASN A 1 86 ? -2.133 -21.176 -6.748 1.00 0.00 86 ASN A C 2
ATOM 3187 O O . ASN A 1 86 ? -2.712 -21.182 -7.838 1.00 0.00 86 ASN A O 2
ATOM 3198 N N . ALA A 1 87 ? -2.268 -22.170 -5.861 1.00 0.00 87 ALA A N 2
ATOM 3199 C CA . ALA A 1 87 ? -3.165 -23.317 -6.040 1.00 0.00 87 ALA A CA 2
ATOM 3200 C C . ALA A 1 87 ? -4.662 -22.936 -5.991 1.00 0.00 87 ALA A C 2
ATOM 3201 O O . ALA A 1 87 ? -5.037 -21.854 -5.527 1.00 0.00 87 ALA A O 2
ATOM 3208 N N . LEU A 1 88 ? -5.519 -23.874 -6.417 1.00 0.00 88 LEU A N 2
ATOM 3209 C CA . LEU A 1 88 ? -6.982 -23.761 -6.415 1.00 0.00 88 LEU A CA 2
ATOM 3210 C C . LEU A 1 88 ? -7.643 -24.983 -5.754 1.00 0.00 88 LEU A C 2
ATOM 3211 O O . LEU A 1 88 ? -8.160 -24.873 -4.643 1.00 0.00 88 LEU A O 2
ATOM 3227 N N . ASP A 1 89 ? -7.587 -26.159 -6.385 1.00 0.00 89 ASP A N 2
ATOM 3228 C CA . ASP A 1 89 ? -8.251 -27.393 -5.923 1.00 0.00 89 ASP A CA 2
ATOM 3229 C C . ASP A 1 89 ? -7.684 -27.935 -4.592 1.00 0.00 89 ASP A C 2
ATOM 3230 O O . ASP A 1 89 ? -8.381 -28.615 -3.838 1.00 0.00 89 ASP A O 2
ATOM 3239 N N . TYR A 1 90 ? -6.437 -27.575 -4.279 1.00 0.00 90 TYR A N 2
ATOM 3240 C CA . TYR A 1 90 ? -5.687 -27.929 -3.067 1.00 0.00 90 TYR A CA 2
ATOM 3241 C C . TYR A 1 90 ? -5.175 -26.689 -2.300 1.00 0.00 90 TYR A C 2
ATOM 3242 O O . TYR A 1 90 ? -4.251 -26.781 -1.492 1.00 0.00 90 TYR A O 2
ATOM 3260 N N . GLY A 1 91 ? -5.788 -25.519 -2.525 1.00 0.00 91 GLY A N 2
ATOM 3261 C CA . GLY A 1 91 ? -5.440 -24.214 -1.931 1.00 0.00 91 GLY A CA 2
ATOM 3262 C C . GLY A 1 91 ? -5.828 -24.026 -0.452 1.00 0.00 91 GLY A C 2
ATOM 3263 O O . GLY A 1 91 ? -6.007 -22.897 0.006 1.00 0.00 91 GLY A O 2
ATOM 3267 N N . VAL A 1 92 ? -6.008 -25.125 0.285 1.00 0.00 92 VAL A N 2
ATOM 3268 C CA . VAL A 1 92 ? -6.143 -25.186 1.752 1.00 0.00 92 VAL A CA 2
ATOM 3269 C C . VAL A 1 92 ? -4.824 -24.831 2.470 1.00 0.00 92 VAL A C 2
ATOM 3270 O O . VAL A 1 92 ? -3.758 -24.818 1.849 1.00 0.00 92 VAL A O 2
ATOM 3283 N N . CYS A 1 93 ? -4.875 -24.591 3.788 1.00 0.00 93 CYS A N 2
ATOM 3284 C CA . CYS A 1 93 ? -3.683 -24.501 4.642 1.00 0.00 93 CYS A CA 2
ATOM 3285 C C . CYS A 1 93 ? -2.894 -25.827 4.640 1.00 0.00 93 CYS A C 2
ATOM 3286 O O . CYS A 1 93 ? -3.460 -26.926 4.688 1.00 0.00 93 CYS A O 2
ATOM 3293 N N . GLU A 1 94 ? -1.567 -25.709 4.516 1.00 0.00 94 GLU A N 2
ATOM 3294 C CA . GLU A 1 94 ? -0.642 -26.841 4.399 1.00 0.00 94 GLU A CA 2
ATOM 3295 C C . GLU A 1 94 ? -0.706 -27.764 5.624 1.00 0.00 94 GLU A C 2
ATOM 3296 O O . GLU A 1 94 ? -0.658 -28.992 5.495 1.00 0.00 94 GLU A O 2
ATOM 3308 N N . LYS A 1 95 ? -0.823 -27.159 6.813 1.00 0.00 95 LYS A N 2
ATOM 3309 C CA . LYS A 1 95 ? -1.054 -27.852 8.087 1.00 0.00 95 LYS A CA 2
ATOM 3310 C C . LYS A 1 95 ? -2.481 -28.385 8.204 1.00 0.00 95 LYS A C 2
ATOM 3311 O O . LYS A 1 95 ? -2.675 -29.591 8.380 1.00 0.00 95 LYS A O 2
ATOM 3330 N N . CYS A 1 96 ? -3.462 -27.481 8.159 1.00 0.00 96 CYS A N 2
ATOM 3331 C CA . CYS A 1 96 ? -4.864 -27.729 8.474 1.00 0.00 96 CYS A CA 2
ATOM 3332 C C . CYS A 1 96 ? -5.765 -27.522 7.235 1.00 0.00 96 CYS A C 2
ATOM 3333 O O . CYS A 1 96 ? -5.977 -26.417 6.748 1.00 0.00 96 CYS A O 2
ATOM 3340 N N . HIS A 1 97 ? -6.234 -28.636 6.669 1.00 0.00 97 HIS A N 2
ATOM 3341 C CA . HIS A 1 97 ? -6.970 -28.776 5.403 1.00 0.00 97 HIS A CA 2
ATOM 3342 C C . HIS A 1 97 ? -8.336 -28.042 5.321 1.00 0.00 97 HIS A C 2
ATOM 3343 O O . HIS A 1 97 ? -9.399 -28.647 5.163 1.00 0.00 97 HIS A O 2
ATOM 3357 N N . SER A 1 98 ? -8.303 -26.710 5.379 1.00 0.00 98 SER A N 2
ATOM 3358 C CA . SER A 1 98 ? -9.404 -25.763 5.150 1.00 0.00 98 SER A CA 2
ATOM 3359 C C . SER A 1 98 ? -8.898 -24.475 4.477 1.00 0.00 98 SER A C 2
ATOM 3360 O O . SER A 1 98 ? -7.712 -24.148 4.532 1.00 0.00 98 SER A O 2
ATOM 3368 N N . LYS A 1 99 ? -9.810 -23.727 3.840 1.00 0.00 99 LYS A N 2
ATOM 3369 C CA . LYS A 1 99 ? -9.575 -22.457 3.114 1.00 0.00 99 LYS A CA 2
ATOM 3370 C C . LYS A 1 99 ? -9.836 -21.202 3.973 1.00 0.00 99 LYS A C 2
ATOM 3371 O O . LYS A 1 99 ? -10.075 -20.115 3.451 1.00 0.00 99 LYS A O 2
ATOM 3390 N N . ASN A 1 100 ? -9.799 -21.347 5.300 1.00 0.00 100 ASN A N 2
ATOM 3391 C CA . ASN A 1 100 ? -10.105 -20.314 6.304 1.00 0.00 100 ASN A CA 2
ATOM 3392 C C . ASN A 1 100 ? -9.121 -19.119 6.363 1.00 0.00 100 ASN A C 2
ATOM 3393 O O . ASN A 1 100 ? -9.330 -18.205 7.160 1.00 0.00 100 ASN A O 2
ATOM 3404 N N . VAL A 1 101 ? -8.028 -19.141 5.595 1.00 0.00 101 VAL A N 2
ATOM 3405 C CA . VAL A 1 101 ? -6.958 -18.128 5.588 1.00 0.00 101 VAL A CA 2
ATOM 3406 C C . VAL A 1 101 ? -7.435 -16.701 5.278 1.00 0.00 101 VAL A C 2
ATOM 3407 O O . VAL A 1 101 ? -8.460 -16.492 4.623 1.00 0.00 101 VAL A O 2
ATOM 3420 N N . ILE A 1 102 ? -6.641 -15.713 5.703 1.00 0.00 102 ILE A N 2
ATOM 3421 C CA . ILE A 1 102 ? -6.837 -14.277 5.458 1.00 0.00 102 ILE A CA 2
ATOM 3422 C C . ILE A 1 102 ? -5.566 -13.603 4.923 1.00 0.00 102 ILE A C 2
ATOM 3423 O O . ILE A 1 102 ? -4.445 -14.046 5.178 1.00 0.00 102 ILE A O 2
ATOM 3439 N N . ILE A 1 103 ? -5.740 -12.500 4.189 1.00 0.00 103 ILE A N 2
ATOM 3440 C CA . ILE A 1 103 ? -4.663 -11.734 3.557 1.00 0.00 103 ILE A CA 2
ATOM 3441 C C . ILE A 1 103 ? -4.007 -10.848 4.626 1.00 0.00 103 ILE A C 2
ATOM 3442 O O . ILE A 1 103 ? -4.608 -9.875 5.086 1.00 0.00 103 ILE A O 2
ATOM 3458 N N . THR A 1 104 ? -2.782 -11.185 5.038 1.00 0.00 104 THR A N 2
ATOM 3459 C CA . THR A 1 104 ? -2.026 -10.456 6.080 1.00 0.00 104 THR A CA 2
ATOM 3460 C C . THR A 1 104 ? -1.084 -9.386 5.502 1.00 0.00 104 THR A C 2
ATOM 3461 O O . THR A 1 104 ? -0.430 -8.651 6.244 1.00 0.00 104 THR A O 2
ATOM 3472 N N . GLN A 1 105 ? -0.990 -9.305 4.172 1.00 0.00 105 GLN A N 2
ATOM 3473 C CA . GLN A 1 105 ? -0.039 -8.491 3.417 1.00 0.00 105 GLN A CA 2
ATOM 3474 C C . GLN A 1 105 ? -0.613 -8.265 2.014 1.00 0.00 105 GLN A C 2
ATOM 3475 O O . GLN A 1 105 ? -0.995 -9.226 1.346 1.00 0.00 105 GLN A O 2
ATOM 3489 N N . GLY A 1 106 ? -0.695 -7.009 1.575 1.00 0.00 106 GLY A N 2
ATOM 3490 C CA . GLY A 1 106 ? -1.147 -6.635 0.228 1.00 0.00 106 GLY A CA 2
ATOM 3491 C C . GLY A 1 106 ? -2.662 -6.733 -0.014 1.00 0.00 106 GLY A C 2
ATOM 3492 O O . GLY A 1 106 ? -3.100 -6.795 -1.165 1.00 0.00 106 GLY A O 2
ATOM 3496 N N . ASN A 1 107 ? -3.468 -6.756 1.054 1.00 0.00 107 ASN A N 2
ATOM 3497 C CA . ASN A 1 107 ? -4.937 -6.752 0.989 1.00 0.00 107 ASN A CA 2
ATOM 3498 C C . ASN A 1 107 ? -5.494 -5.436 0.398 1.00 0.00 107 ASN A C 2
ATOM 3499 O O . ASN A 1 107 ? -6.504 -5.431 -0.307 1.00 0.00 107 ASN A O 2
ATOM 3510 N N . GLU A 1 108 ? -4.816 -4.319 0.678 1.00 0.00 108 GLU A N 2
ATOM 3511 C CA . GLU A 1 108 ? -5.099 -2.976 0.161 1.00 0.00 108 GLU A CA 2
ATOM 3512 C C . GLU A 1 108 ? -3.810 -2.149 -0.030 1.00 0.00 108 GLU A C 2
ATOM 3513 O O . GLU A 1 108 ? -2.725 -2.552 0.402 1.00 0.00 108 GLU A O 2
ATOM 3525 N N . MET A 1 109 ? -3.926 -0.980 -0.669 1.00 0.00 109 MET A N 2
ATOM 3526 C CA . MET A 1 109 ? -2.814 -0.044 -0.885 1.00 0.00 109 MET A CA 2
ATOM 3527 C C . MET A 1 109 ? -2.343 0.682 0.391 1.00 0.00 109 MET A C 2
ATOM 3528 O O . MET A 1 109 ? -3.040 0.728 1.410 1.00 0.00 109 MET A O 2
ATOM 3542 N N . ARG A 1 110 ? -1.163 1.301 0.295 1.00 0.00 110 ARG A N 2
ATOM 3543 C CA . ARG A 1 110 ? -0.531 2.192 1.283 1.00 0.00 110 ARG A CA 2
ATOM 3544 C C . ARG A 1 110 ? 0.468 3.141 0.614 1.00 0.00 110 ARG A C 2
ATOM 3545 O O . ARG A 1 110 ? 0.981 2.833 -0.458 1.00 0.00 110 ARG A O 2
ATOM 3566 N N . LEU A 1 111 ? 0.846 4.236 1.273 1.00 0.00 111 LEU A N 2
ATOM 3567 C CA . LEU A 1 111 ? 2.109 4.920 0.960 1.00 0.00 111 LEU A CA 2
ATOM 3568 C C . LEU A 1 111 ? 3.325 4.077 1.401 1.00 0.00 111 LEU A C 2
ATOM 3569 O O . LEU A 1 111 ? 3.224 3.254 2.316 1.00 0.00 111 LEU A O 2
ATOM 3585 N N . LEU A 1 112 ? 4.484 4.319 0.786 1.00 0.00 112 LEU A N 2
ATOM 3586 C CA . LEU A 1 112 ? 5.764 3.692 1.143 1.00 0.00 112 LEU A CA 2
ATOM 3587 C C . LEU A 1 112 ? 6.804 4.737 1.578 1.00 0.00 112 LEU A C 2
ATOM 3588 O O . LEU A 1 112 ? 7.382 4.604 2.657 1.00 0.00 112 LEU A O 2
ATOM 3604 N N . SER A 1 113 ? 7.044 5.769 0.760 1.00 0.00 113 SER A N 2
ATOM 3605 C CA . SER A 1 113 ? 8.002 6.848 1.061 1.00 0.00 113 SER A CA 2
ATOM 3606 C C . SER A 1 113 ? 7.738 8.128 0.250 1.00 0.00 113 SER A C 2
ATOM 3607 O O . SER A 1 113 ? 6.939 8.128 -0.691 1.00 0.00 113 SER A O 2
ATOM 3615 N N . LEU A 1 114 ? 8.453 9.209 0.578 1.00 0.00 114 LEU A N 2
ATOM 3616 C CA . LEU A 1 114 ? 8.589 10.430 -0.223 1.00 0.00 114 LEU A CA 2
ATOM 3617 C C . LEU A 1 114 ? 10.065 10.861 -0.299 1.00 0.00 114 LEU A C 2
ATOM 3618 O O . LEU A 1 114 ? 10.892 10.461 0.523 1.00 0.00 114 LEU A O 2
ATOM 3634 N N . GLU A 1 115 ? 10.381 11.734 -1.250 1.00 0.00 115 GLU A N 2
ATOM 3635 C CA . GLU A 1 115 ? 11.685 12.376 -1.413 1.00 0.00 115 GLU A CA 2
ATOM 3636 C C . GLU A 1 115 ? 11.512 13.841 -1.834 1.00 0.00 115 GLU A C 2
ATOM 3637 O O . GLU A 1 115 ? 10.580 14.177 -2.571 1.00 0.00 115 GLU A O 2
ATOM 3649 N N . MET A 1 116 ? 12.432 14.710 -1.414 1.00 0.00 116 MET A N 2
ATOM 3650 C CA . MET A 1 116 ? 12.488 16.128 -1.785 1.00 0.00 116 MET A CA 2
ATOM 3651 C C . MET A 1 116 ? 13.881 16.506 -2.315 1.00 0.00 116 MET A C 2
ATOM 3652 O O . MET A 1 116 ? 14.863 15.794 -2.086 1.00 0.00 116 MET A O 2
ATOM 3666 N N . LEU A 1 117 ? 13.972 17.633 -3.030 1.00 0.00 117 LEU A N 2
ATOM 3667 C CA . LEU A 1 117 ? 15.168 18.144 -3.710 1.00 0.00 117 LEU A CA 2
ATOM 3668 C C . LEU A 1 117 ? 16.269 18.659 -2.745 1.00 0.00 117 LEU A C 2
ATOM 3669 O O . LEU A 1 117 ? 16.564 19.853 -2.661 1.00 0.00 117 LEU A O 2
ATOM 3685 N N . ALA A 1 118 ? 16.872 17.740 -1.989 1.00 0.00 118 ALA A N 2
ATOM 3686 C CA . ALA A 1 118 ? 17.896 18.000 -0.975 1.00 0.00 118 ALA A CA 2
ATOM 3687 C C . ALA A 1 118 ? 19.257 18.413 -1.577 1.00 0.00 118 ALA A C 2
ATOM 3688 O O . ALA A 1 118 ? 19.810 19.456 -1.224 1.00 0.00 118 ALA A O 2
ATOM 3695 N N . GLU A 1 119 ? 19.815 17.593 -2.476 1.00 0.00 119 GLU A N 2
ATOM 3696 C CA . GLU A 1 119 ? 21.121 17.818 -3.116 1.00 0.00 119 GLU A CA 2
ATOM 3697 C C . GLU A 1 119 ? 21.090 19.005 -4.094 1.00 0.00 119 GLU A C 2
ATOM 3698 O O . GLU A 1 119 ? 20.396 18.987 -5.121 1.00 0.00 119 GLU A O 2
ATOM 3711 N N . GLY A 1 1 ? -21.208 15.620 -7.974 1.00 0.00 1 GLY A N 3
ATOM 3712 C CA . GLY A 1 1 ? -20.754 14.217 -8.097 1.00 0.00 1 GLY A CA 3
ATOM 3713 C C . GLY A 1 1 ? -20.522 13.590 -6.731 1.00 0.00 1 GLY A C 3
ATOM 3714 O O . GLY A 1 1 ? -21.381 13.685 -5.854 1.00 0.00 1 GLY A O 3
ATOM 3720 N N . SER A 1 2 ? -19.364 12.949 -6.537 1.00 0.00 2 SER A N 3
ATOM 3721 C CA . SER A 1 2 ? -18.930 12.331 -5.271 1.00 0.00 2 SER A CA 3
ATOM 3722 C C . SER A 1 2 ? -17.420 12.513 -5.032 1.00 0.00 2 SER A C 3
ATOM 3723 O O . SER A 1 2 ? -16.691 12.986 -5.909 1.00 0.00 2 SER A O 3
ATOM 3731 N N . MET A 1 3 ? -16.964 12.139 -3.834 1.00 0.00 3 MET A N 3
ATOM 3732 C CA . MET A 1 3 ? -15.561 12.102 -3.389 1.00 0.00 3 MET A CA 3
ATOM 3733 C C . MET A 1 3 ? -15.188 10.756 -2.727 1.00 0.00 3 MET A C 3
ATOM 3734 O O . MET A 1 3 ? -14.098 10.624 -2.169 1.00 0.00 3 MET A O 3
ATOM 3748 N N . HIS A 1 4 ? -16.072 9.751 -2.763 1.00 0.00 4 HIS A N 3
ATOM 3749 C CA . HIS A 1 4 ? -15.880 8.429 -2.141 1.00 0.00 4 HIS A CA 3
ATOM 3750 C C . HIS A 1 4 ? -14.707 7.610 -2.737 1.00 0.00 4 HIS A C 3
ATOM 3751 O O . HIS A 1 4 ? -14.230 6.654 -2.123 1.00 0.00 4 HIS A O 3
ATOM 3765 N N . GLU A 1 5 ? -14.213 7.995 -3.916 1.00 0.00 5 GLU A N 3
ATOM 3766 C CA . GLU A 1 5 ? -13.044 7.450 -4.619 1.00 0.00 5 GLU A CA 3
ATOM 3767 C C . GLU A 1 5 ? -11.850 8.424 -4.611 1.00 0.00 5 GLU A C 3
ATOM 3768 O O . GLU A 1 5 ? -10.704 8.007 -4.425 1.00 0.00 5 GLU A O 3
ATOM 3780 N N . TYR A 1 6 ? -12.107 9.730 -4.754 1.00 0.00 6 TYR A N 3
ATOM 3781 C CA . TYR A 1 6 ? -11.101 10.797 -4.665 1.00 0.00 6 TYR A CA 3
ATOM 3782 C C . TYR A 1 6 ? -10.601 11.073 -3.234 1.00 0.00 6 TYR A C 3
ATOM 3783 O O . TYR A 1 6 ? -9.689 11.879 -3.050 1.00 0.00 6 TYR A O 3
ATOM 3801 N N . SER A 1 7 ? -11.156 10.395 -2.225 1.00 0.00 7 SER A N 3
ATOM 3802 C CA . SER A 1 7 ? -10.761 10.458 -0.814 1.00 0.00 7 SER A CA 3
ATOM 3803 C C . SER A 1 7 ? -9.264 10.210 -0.615 1.00 0.00 7 SER A C 3
ATOM 3804 O O . SER A 1 7 ? -8.579 11.070 -0.058 1.00 0.00 7 SER A O 3
ATOM 3812 N N . VAL A 1 8 ? -8.729 9.092 -1.127 1.00 0.00 8 VAL A N 3
ATOM 3813 C CA . VAL A 1 8 ? -7.278 8.822 -1.160 1.00 0.00 8 VAL A CA 3
ATOM 3814 C C . VAL A 1 8 ? -6.547 9.939 -1.890 1.00 0.00 8 VAL A C 3
ATOM 3815 O O . VAL A 1 8 ? -5.567 10.472 -1.384 1.00 0.00 8 VAL A O 3
ATOM 3828 N N . VAL A 1 9 ? -7.015 10.273 -3.095 1.00 0.00 9 VAL A N 3
ATOM 3829 C CA . VAL A 1 9 ? -6.316 11.136 -4.043 1.00 0.00 9 VAL A CA 3
ATOM 3830 C C . VAL A 1 9 ? -6.059 12.530 -3.456 1.00 0.00 9 VAL A C 3
ATOM 3831 O O . VAL A 1 9 ? -4.908 12.932 -3.304 1.00 0.00 9 VAL A O 3
ATOM 3844 N N . SER A 1 10 ? -7.123 13.256 -3.096 1.00 0.00 10 SER A N 3
ATOM 3845 C CA . SER A 1 10 ? -7.058 14.564 -2.426 1.00 0.00 10 SER A CA 3
ATOM 3846 C C . SER A 1 10 ? -6.272 14.499 -1.108 1.00 0.00 10 SER A C 3
ATOM 3847 O O . SER A 1 10 ? -5.455 15.382 -0.829 1.00 0.00 10 SER A O 3
ATOM 3855 N N . SER A 1 11 ? -6.449 13.426 -0.322 1.00 0.00 11 SER A N 3
ATOM 3856 C CA . SER A 1 11 ? -5.678 13.207 0.914 1.00 0.00 11 SER A CA 3
ATOM 3857 C C . SER A 1 11 ? -4.171 13.099 0.642 1.00 0.00 11 SER A C 3
ATOM 3858 O O . SER A 1 11 ? -3.375 13.685 1.376 1.00 0.00 11 SER A O 3
ATOM 3866 N N . LEU A 1 12 ? -3.769 12.438 -0.451 1.00 0.00 12 LEU A N 3
ATOM 3867 C CA . LEU A 1 12 ? -2.387 12.368 -0.934 1.00 0.00 12 LEU A CA 3
ATOM 3868 C C . LEU A 1 12 ? -1.808 13.764 -1.179 1.00 0.00 12 LEU A C 3
ATOM 3869 O O . LEU A 1 12 ? -0.751 14.082 -0.639 1.00 0.00 12 LEU A O 3
ATOM 3885 N N . ILE A 1 13 ? -2.509 14.605 -1.949 1.00 0.00 13 ILE A N 3
ATOM 3886 C CA . ILE A 1 13 ? -2.093 15.994 -2.225 1.00 0.00 13 ILE A CA 3
ATOM 3887 C C . ILE A 1 13 ? -1.907 16.783 -0.920 1.00 0.00 13 ILE A C 3
ATOM 3888 O O . ILE A 1 13 ? -0.862 17.398 -0.706 1.00 0.00 13 ILE A O 3
ATOM 3904 N N . ALA A 1 14 ? -2.907 16.746 -0.034 1.00 0.00 14 ALA A N 3
ATOM 3905 C CA . ALA A 1 14 ? -2.893 17.435 1.257 1.00 0.00 14 ALA A CA 3
ATOM 3906 C C . ALA A 1 14 ? -1.729 16.986 2.164 1.00 0.00 14 ALA A C 3
ATOM 3907 O O . ALA A 1 14 ? -0.996 17.822 2.695 1.00 0.00 14 ALA A O 3
ATOM 3914 N N . LEU A 1 15 ? -1.534 15.675 2.330 1.00 0.00 15 LEU A N 3
ATOM 3915 C CA . LEU A 1 15 ? -0.451 15.077 3.118 1.00 0.00 15 LEU A CA 3
ATOM 3916 C C . LEU A 1 15 ? 0.937 15.394 2.530 1.00 0.00 15 LEU A C 3
ATOM 3917 O O . LEU A 1 15 ? 1.862 15.734 3.268 1.00 0.00 15 LEU A O 3
ATOM 3933 N N . CYS A 1 16 ? 1.075 15.329 1.205 1.00 0.00 16 CYS A N 3
ATOM 3934 C CA . CYS A 1 16 ? 2.270 15.719 0.457 1.00 0.00 16 CYS A CA 3
ATOM 3935 C C . CYS A 1 16 ? 2.647 17.192 0.707 1.00 0.00 16 CYS A C 3
ATOM 3936 O O . CYS A 1 16 ? 3.783 17.493 1.083 1.00 0.00 16 CYS A O 3
ATOM 3944 N N . GLU A 1 17 ? 1.682 18.109 0.569 1.00 0.00 17 GLU A N 3
ATOM 3945 C CA . GLU A 1 17 ? 1.830 19.531 0.904 1.00 0.00 17 GLU A CA 3
ATOM 3946 C C . GLU A 1 17 ? 2.244 19.739 2.370 1.00 0.00 17 GLU A C 3
ATOM 3947 O O . GLU A 1 17 ? 3.217 20.448 2.635 1.00 0.00 17 GLU A O 3
ATOM 3959 N N . GLU A 1 18 ? 1.566 19.081 3.316 1.00 0.00 18 GLU A N 3
ATOM 3960 C CA . GLU A 1 18 ? 1.864 19.157 4.751 1.00 0.00 18 GLU A CA 3
ATOM 3961 C C . GLU A 1 18 ? 3.295 18.706 5.090 1.00 0.00 18 GLU A C 3
ATOM 3962 O O . GLU A 1 18 ? 4.008 19.414 5.802 1.00 0.00 18 GLU A O 3
ATOM 3974 N N . HIS A 1 19 ? 3.758 17.571 4.555 1.00 0.00 19 HIS A N 3
ATOM 3975 C CA . HIS A 1 19 ? 5.148 17.135 4.719 1.00 0.00 19 HIS A CA 3
ATOM 3976 C C . HIS A 1 19 ? 6.141 18.149 4.134 1.00 0.00 19 HIS A C 3
ATOM 3977 O O . HIS A 1 19 ? 7.160 18.438 4.765 1.00 0.00 19 HIS A O 3
ATOM 3991 N N . ALA A 1 20 ? 5.859 18.717 2.957 1.00 0.00 20 ALA A N 3
ATOM 3992 C CA . ALA A 1 20 ? 6.767 19.655 2.300 1.00 0.00 20 ALA A CA 3
ATOM 3993 C C . ALA A 1 20 ? 6.968 20.948 3.098 1.00 0.00 20 ALA A C 3
ATOM 3994 O O . ALA A 1 20 ? 8.110 21.376 3.263 1.00 0.00 20 ALA A O 3
ATOM 4001 N N . LYS A 1 21 ? 5.903 21.564 3.631 1.00 0.00 21 LYS A N 3
ATOM 4002 C CA . LYS A 1 21 ? 6.038 22.734 4.522 1.00 0.00 21 LYS A CA 3
ATOM 4003 C C . LYS A 1 21 ? 6.697 22.394 5.866 1.00 0.00 21 LYS A C 3
ATOM 4004 O O . LYS A 1 21 ? 7.408 23.232 6.418 1.00 0.00 21 LYS A O 3
ATOM 4023 N N . LYS A 1 22 ? 6.508 21.168 6.377 1.00 0.00 22 LYS A N 3
ATOM 4024 C CA . LYS A 1 22 ? 7.050 20.711 7.674 1.00 0.00 22 LYS A CA 3
ATOM 4025 C C . LYS A 1 22 ? 8.558 20.493 7.579 1.00 0.00 22 LYS A C 3
ATOM 4026 O O . LYS A 1 22 ? 9.312 20.933 8.446 1.00 0.00 22 LYS A O 3
ATOM 4045 N N . ASN A 1 23 ? 9.000 19.878 6.481 1.00 0.00 23 ASN A N 3
ATOM 4046 C CA . ASN A 1 23 ? 10.416 19.711 6.130 1.00 0.00 23 ASN A CA 3
ATOM 4047 C C . ASN A 1 23 ? 11.037 20.965 5.475 1.00 0.00 23 ASN A C 3
ATOM 4048 O O . ASN A 1 23 ? 12.225 20.971 5.151 1.00 0.00 23 ASN A O 3
ATOM 4059 N N . GLN A 1 24 ? 10.244 22.026 5.276 1.00 0.00 24 GLN A N 3
ATOM 4060 C CA . GLN A 1 24 ? 10.613 23.295 4.628 1.00 0.00 24 GLN A CA 3
ATOM 4061 C C . GLN A 1 24 ? 11.173 23.098 3.200 1.00 0.00 24 GLN A C 3
ATOM 4062 O O . GLN A 1 24 ? 12.018 23.861 2.727 1.00 0.00 24 GLN A O 3
ATOM 4076 N N . ALA A 1 25 ? 10.722 22.039 2.516 1.00 0.00 25 ALA A N 3
ATOM 4077 C CA . ALA A 1 25 ? 11.156 21.642 1.179 1.00 0.00 25 ALA A CA 3
ATOM 4078 C C . ALA A 1 25 ? 10.459 22.451 0.068 1.00 0.00 25 ALA A C 3
ATOM 4079 O O . ALA A 1 25 ? 11.094 22.838 -0.912 1.00 0.00 25 ALA A O 3
ATOM 4086 N N . HIS A 1 26 ? 9.151 22.697 0.224 1.00 0.00 26 HIS A N 3
ATOM 4087 C CA . HIS A 1 26 ? 8.243 23.437 -0.677 1.00 0.00 26 HIS A CA 3
ATOM 4088 C C . HIS A 1 26 ? 8.174 22.974 -2.157 1.00 0.00 26 HIS A C 3
ATOM 4089 O O . HIS A 1 26 ? 7.413 23.542 -2.943 1.00 0.00 26 HIS A O 3
ATOM 4103 N N . LYS A 1 27 ? 8.897 21.913 -2.536 1.00 0.00 27 LYS A N 3
ATOM 4104 C CA . LYS A 1 27 ? 8.783 21.125 -3.778 1.00 0.00 27 LYS A CA 3
ATOM 4105 C C . LYS A 1 27 ? 9.036 19.644 -3.477 1.00 0.00 27 LYS A C 3
ATOM 4106 O O . LYS A 1 27 ? 9.634 19.314 -2.451 1.00 0.00 27 LYS A O 3
ATOM 4125 N N . ILE A 1 28 ? 8.617 18.761 -4.381 1.00 0.00 28 ILE A N 3
ATOM 4126 C CA . ILE A 1 28 ? 8.734 17.294 -4.265 1.00 0.00 28 ILE A CA 3
ATOM 4127 C C . ILE A 1 28 ? 9.719 16.755 -5.322 1.00 0.00 28 ILE A C 3
ATOM 4128 O O . ILE A 1 28 ? 10.116 17.465 -6.247 1.00 0.00 28 ILE A O 3
ATOM 4144 N N . GLU A 1 29 ? 10.120 15.491 -5.195 1.00 0.00 29 GLU A N 3
ATOM 4145 C CA . GLU A 1 29 ? 10.928 14.746 -6.169 1.00 0.00 29 GLU A CA 3
ATOM 4146 C C . GLU A 1 29 ? 10.205 13.462 -6.627 1.00 0.00 29 GLU A C 3
ATOM 4147 O O . GLU A 1 29 ? 10.023 13.261 -7.832 1.00 0.00 29 GLU A O 3
ATOM 4159 N N . ARG A 1 30 ? 9.765 12.602 -5.689 1.00 0.00 30 ARG A N 3
ATOM 4160 C CA . ARG A 1 30 ? 9.034 11.360 -5.983 1.00 0.00 30 ARG A CA 3
ATOM 4161 C C . ARG A 1 30 ? 8.211 10.855 -4.788 1.00 0.00 30 ARG A C 3
ATOM 4162 O O . ARG A 1 30 ? 8.763 10.355 -3.811 1.00 0.00 30 ARG A O 3
ATOM 4183 N N . VAL A 1 31 ? 6.887 10.952 -4.860 1.00 0.00 31 VAL A N 3
ATOM 4184 C CA . VAL A 1 31 ? 5.966 10.211 -3.977 1.00 0.00 31 VAL A CA 3
ATOM 4185 C C . VAL A 1 31 ? 6.011 8.722 -4.346 1.00 0.00 31 VAL A C 3
ATOM 4186 O O . VAL A 1 31 ? 6.021 8.381 -5.528 1.00 0.00 31 VAL A O 3
ATOM 4199 N N . VAL A 1 32 ? 6.025 7.824 -3.359 1.00 0.00 32 VAL A N 3
ATOM 4200 C CA . VAL A 1 32 ? 6.127 6.364 -3.537 1.00 0.00 32 VAL A CA 3
ATOM 4201 C C . VAL A 1 32 ? 5.009 5.672 -2.755 1.00 0.00 32 VAL A C 3
ATOM 4202 O O . VAL A 1 32 ? 4.845 5.903 -1.555 1.00 0.00 32 VAL A O 3
ATOM 4215 N N . VAL A 1 33 ? 4.224 4.835 -3.435 1.00 0.00 33 VAL A N 3
ATOM 4216 C CA . VAL A 1 33 ? 2.972 4.238 -2.937 1.00 0.00 33 VAL A CA 3
ATOM 4217 C C . VAL A 1 33 ? 2.978 2.728 -3.187 1.00 0.00 33 VAL A C 3
ATOM 4218 O O . VAL A 1 33 ? 3.374 2.275 -4.256 1.00 0.00 33 VAL A O 3
ATOM 4231 N N . GLY A 1 34 ? 2.543 1.941 -2.205 1.00 0.00 34 GLY A N 3
ATOM 4232 C CA . GLY A 1 34 ? 2.470 0.481 -2.252 1.00 0.00 34 GLY A CA 3
ATOM 4233 C C . GLY A 1 34 ? 1.037 -0.002 -2.456 1.00 0.00 34 GLY A C 3
ATOM 4234 O O . GLY A 1 34 ? 0.223 0.079 -1.535 1.00 0.00 34 GLY A O 3
ATOM 4238 N N . ILE A 1 35 ? 0.723 -0.498 -3.654 1.00 0.00 35 ILE A N 3
ATOM 4239 C CA . ILE A 1 35 ? -0.579 -1.090 -4.005 1.00 0.00 35 ILE A CA 3
ATOM 4240 C C . ILE A 1 35 ? -0.390 -2.601 -4.184 1.00 0.00 35 ILE A C 3
ATOM 4241 O O . ILE A 1 35 ? 0.521 -3.037 -4.887 1.00 0.00 35 ILE A O 3
ATOM 4257 N N . GLY A 1 36 ? -1.224 -3.409 -3.526 1.00 0.00 36 GLY A N 3
ATOM 4258 C CA . GLY A 1 36 ? -1.116 -4.871 -3.559 1.00 0.00 36 GLY A CA 3
ATOM 4259 C C . GLY A 1 36 ? -1.384 -5.449 -4.951 1.00 0.00 36 GLY A C 3
ATOM 4260 O O . GLY A 1 36 ? -2.263 -4.978 -5.674 1.00 0.00 36 GLY A O 3
ATOM 4264 N N . GLU A 1 37 ? -0.675 -6.515 -5.328 1.00 0.00 37 GLU A N 3
ATOM 4265 C CA . GLU A 1 37 ? -0.831 -7.154 -6.644 1.00 0.00 37 GLU A CA 3
ATOM 4266 C C . GLU A 1 37 ? -2.186 -7.877 -6.811 1.00 0.00 37 GLU A C 3
ATOM 4267 O O . GLU A 1 37 ? -2.549 -8.265 -7.924 1.00 0.00 37 GLU A O 3
ATOM 4279 N N . ARG A 1 38 ? -2.963 -8.007 -5.720 1.00 0.00 38 ARG A N 3
ATOM 4280 C CA . ARG A 1 38 ? -4.354 -8.485 -5.674 1.00 0.00 38 ARG A CA 3
ATOM 4281 C C . ARG A 1 38 ? -5.362 -7.439 -5.158 1.00 0.00 38 ARG A C 3
ATOM 4282 O O . ARG A 1 38 ? -6.525 -7.771 -4.935 1.00 0.00 38 ARG A O 3
ATOM 4303 N N . SER A 1 39 ? -4.957 -6.172 -5.007 1.00 0.00 39 SER A N 3
ATOM 4304 C CA . SER A 1 39 ? -5.838 -5.049 -4.612 1.00 0.00 39 SER A CA 3
ATOM 4305 C C . SER A 1 39 ? -6.884 -4.653 -5.672 1.00 0.00 39 SER A C 3
ATOM 4306 O O . SER A 1 39 ? -7.732 -3.802 -5.402 1.00 0.00 39 SER A O 3
ATOM 4314 N N . ALA A 1 40 ? -6.854 -5.268 -6.865 1.00 0.00 40 ALA A N 3
ATOM 4315 C CA . ALA A 1 40 ? -7.853 -5.160 -7.939 1.00 0.00 40 ALA A CA 3
ATOM 4316 C C . ALA A 1 40 ? -8.139 -3.723 -8.444 1.00 0.00 40 ALA A C 3
ATOM 4317 O O . ALA A 1 40 ? -9.207 -3.451 -8.999 1.00 0.00 40 ALA A O 3
ATOM 4324 N N . MET A 1 41 ? -7.180 -2.806 -8.268 1.00 0.00 41 MET A N 3
ATOM 4325 C CA . MET A 1 41 ? -7.241 -1.402 -8.705 1.00 0.00 41 MET A CA 3
ATOM 4326 C C . MET A 1 41 ? -6.118 -1.070 -9.702 1.00 0.00 41 MET A C 3
ATOM 4327 O O . MET A 1 41 ? -4.947 -1.377 -9.473 1.00 0.00 41 MET A O 3
ATOM 4341 N N . ASP A 1 42 ? -6.478 -0.460 -10.832 1.00 0.00 42 ASP A N 3
ATOM 4342 C CA . ASP A 1 42 ? -5.548 -0.030 -11.882 1.00 0.00 42 ASP A CA 3
ATOM 4343 C C . ASP A 1 42 ? -4.753 1.220 -11.458 1.00 0.00 42 ASP A C 3
ATOM 4344 O O . ASP A 1 42 ? -5.297 2.324 -11.358 1.00 0.00 42 ASP A O 3
ATOM 4353 N N . LYS A 1 43 ? -3.442 1.061 -11.231 1.00 0.00 43 LYS A N 3
ATOM 4354 C CA . LYS A 1 43 ? -2.510 2.130 -10.828 1.00 0.00 43 LYS A CA 3
ATOM 4355 C C . LYS A 1 43 ? -2.496 3.347 -11.763 1.00 0.00 43 LYS A C 3
ATOM 4356 O O . LYS A 1 43 ? -2.284 4.472 -11.314 1.00 0.00 43 LYS A O 3
ATOM 4375 N N . SER A 1 44 ? -2.779 3.124 -13.049 1.00 0.00 44 SER A N 3
ATOM 4376 C CA . SER A 1 44 ? -2.912 4.155 -14.088 1.00 0.00 44 SER A CA 3
ATOM 4377 C C . SER A 1 44 ? -4.016 5.173 -13.770 1.00 0.00 44 SER A C 3
ATOM 4378 O O . SER A 1 44 ? -3.828 6.368 -14.001 1.00 0.00 44 SER A O 3
ATOM 4386 N N . LEU A 1 45 ? -5.143 4.738 -13.188 1.00 0.00 45 LEU A N 3
ATOM 4387 C CA . LEU A 1 45 ? -6.199 5.656 -12.727 1.00 0.00 45 LEU A CA 3
ATOM 4388 C C . LEU A 1 45 ? -5.684 6.491 -11.563 1.00 0.00 45 LEU A C 3
ATOM 4389 O O . LEU A 1 45 ? -5.904 7.700 -11.518 1.00 0.00 45 LEU A O 3
ATOM 4405 N N . PHE A 1 46 ? -5.011 5.832 -10.613 1.00 0.00 46 PHE A N 3
ATOM 4406 C CA . PHE A 1 46 ? -4.627 6.459 -9.361 1.00 0.00 46 PHE A CA 3
ATOM 4407 C C . PHE A 1 46 ? -3.679 7.643 -9.584 1.00 0.00 46 PHE A C 3
ATOM 4408 O O . PHE A 1 46 ? -3.935 8.758 -9.123 1.00 0.00 46 PHE A O 3
ATOM 4425 N N . VAL A 1 47 ? -2.598 7.409 -10.336 1.00 0.00 47 VAL A N 3
ATOM 4426 C CA . VAL A 1 47 ? -1.660 8.472 -10.721 1.00 0.00 47 VAL A CA 3
ATOM 4427 C C . VAL A 1 47 ? -2.328 9.543 -11.556 1.00 0.00 47 VAL A C 3
ATOM 4428 O O . VAL A 1 47 ? -2.120 10.721 -11.299 1.00 0.00 47 VAL A O 3
ATOM 4441 N N . SER A 1 48 ? -3.175 9.159 -12.509 1.00 0.00 48 SER A N 3
ATOM 4442 C CA . SER A 1 48 ? -3.888 10.129 -13.335 1.00 0.00 48 SER A CA 3
ATOM 4443 C C . SER A 1 48 ? -4.783 11.054 -12.490 1.00 0.00 48 SER A C 3
ATOM 4444 O O . SER A 1 48 ? -4.875 12.253 -12.755 1.00 0.00 48 SER A O 3
ATOM 4452 N N . ALA A 1 49 ? -5.365 10.531 -11.403 1.00 0.00 49 ALA A N 3
ATOM 4453 C CA . ALA A 1 49 ? -6.133 11.315 -10.434 1.00 0.00 49 ALA A CA 3
ATOM 4454 C C . ALA A 1 49 ? -5.226 12.278 -9.638 1.00 0.00 49 ALA A C 3
ATOM 4455 O O . ALA A 1 49 ? -5.519 13.473 -9.552 1.00 0.00 49 ALA A O 3
ATOM 4462 N N . PHE A 1 50 ? -4.101 11.785 -9.098 1.00 0.00 50 PHE A N 3
ATOM 4463 C CA . PHE A 1 50 ? -3.067 12.602 -8.442 1.00 0.00 50 PHE A CA 3
ATOM 4464 C C . PHE A 1 50 ? -2.545 13.743 -9.346 1.00 0.00 50 PHE A C 3
ATOM 4465 O O . PHE A 1 50 ? -2.483 14.897 -8.922 1.00 0.00 50 PHE A O 3
ATOM 4482 N N . GLU A 1 51 ? -2.228 13.443 -10.609 1.00 0.00 51 GLU A N 3
ATOM 4483 C CA . GLU A 1 51 ? -1.790 14.399 -11.639 1.00 0.00 51 GLU A CA 3
ATOM 4484 C C . GLU A 1 51 ? -2.812 15.524 -11.875 1.00 0.00 51 GLU A C 3
ATOM 4485 O O . GLU A 1 51 ? -2.432 16.684 -12.006 1.00 0.00 51 GLU A O 3
ATOM 4497 N N . THR A 1 52 ? -4.108 15.204 -11.919 1.00 0.00 52 THR A N 3
ATOM 4498 C CA . THR A 1 52 ? -5.212 16.180 -12.013 1.00 0.00 52 THR A CA 3
ATOM 4499 C C . THR A 1 52 ? -5.325 17.057 -10.758 1.00 0.00 52 THR A C 3
ATOM 4500 O O . THR A 1 52 ? -5.326 18.285 -10.861 1.00 0.00 52 THR A O 3
ATOM 4511 N N . PHE A 1 53 ? -5.428 16.457 -9.566 1.00 0.00 53 PHE A N 3
ATOM 4512 C CA . PHE A 1 53 ? -5.674 17.168 -8.302 1.00 0.00 53 PHE A CA 3
ATOM 4513 C C . PHE A 1 53 ? -4.470 17.962 -7.756 1.00 0.00 53 PHE A C 3
ATOM 4514 O O . PHE A 1 53 ? -4.625 18.670 -6.762 1.00 0.00 53 PHE A O 3
ATOM 4531 N N . ARG A 1 54 ? -3.297 17.929 -8.406 1.00 0.00 54 ARG A N 3
ATOM 4532 C CA . ARG A 1 54 ? -2.081 18.672 -8.011 1.00 0.00 54 ARG A CA 3
ATOM 4533 C C . ARG A 1 54 ? -2.307 20.167 -7.750 1.00 0.00 54 ARG A C 3
ATOM 4534 O O . ARG A 1 54 ? -1.660 20.750 -6.884 1.00 0.00 54 ARG A O 3
ATOM 4555 N N . GLU A 1 55 ? -3.249 20.766 -8.481 1.00 0.00 55 GLU A N 3
ATOM 4556 C CA . GLU A 1 55 ? -3.631 22.190 -8.422 1.00 0.00 55 GLU A CA 3
ATOM 4557 C C . GLU A 1 55 ? -4.267 22.611 -7.087 1.00 0.00 55 GLU A C 3
ATOM 4558 O O . GLU A 1 55 ? -4.319 23.794 -6.749 1.00 0.00 55 GLU A O 3
ATOM 4570 N N . GLU A 1 56 ? -4.739 21.632 -6.318 1.00 0.00 56 GLU A N 3
ATOM 4571 C CA . GLU A 1 56 ? -5.169 21.771 -4.916 1.00 0.00 56 GLU A CA 3
ATOM 4572 C C . GLU A 1 56 ? -4.016 22.166 -3.953 1.00 0.00 56 GLU A C 3
ATOM 4573 O O . GLU A 1 56 ? -4.258 22.534 -2.801 1.00 0.00 56 GLU A O 3
ATOM 4585 N N . SER A 1 57 ? -2.768 22.160 -4.436 1.00 0.00 57 SER A N 3
ATOM 4586 C CA . SER A 1 57 ? -1.551 22.677 -3.787 1.00 0.00 57 SER A CA 3
ATOM 4587 C C . SER A 1 57 ? -0.765 23.638 -4.701 1.00 0.00 57 SER A C 3
ATOM 4588 O O . SER A 1 57 ? -1.181 23.932 -5.825 1.00 0.00 57 SER A O 3
ATOM 4596 N N . LEU A 1 58 ? 0.423 24.065 -4.251 1.00 0.00 58 LEU A N 3
ATOM 4597 C CA . LEU A 1 58 ? 1.511 24.501 -5.139 1.00 0.00 58 LEU A CA 3
ATOM 4598 C C . LEU A 1 58 ? 2.579 23.405 -5.321 1.00 0.00 58 LEU A C 3
ATOM 4599 O O . LEU A 1 58 ? 2.953 23.074 -6.445 1.00 0.00 58 LEU A O 3
ATOM 4615 N N . VAL A 1 59 ? 3.053 22.810 -4.223 1.00 0.00 59 VAL A N 3
ATOM 4616 C CA . VAL A 1 59 ? 4.208 21.887 -4.196 1.00 0.00 59 VAL A CA 3
ATOM 4617 C C . VAL A 1 59 ? 3.999 20.638 -5.055 1.00 0.00 59 VAL A C 3
ATOM 4618 O O . VAL A 1 59 ? 4.965 20.086 -5.579 1.00 0.00 59 VAL A O 3
ATOM 4631 N N . CYS A 1 60 ? 2.747 20.193 -5.216 1.00 0.00 60 CYS A N 3
ATOM 4632 C CA . CYS A 1 60 ? 2.421 18.950 -5.917 1.00 0.00 60 CYS A CA 3
ATOM 4633 C C . CYS A 1 60 ? 2.386 19.128 -7.443 1.00 0.00 60 CYS A C 3
ATOM 4634 O O . CYS A 1 60 ? 2.388 18.149 -8.195 1.00 0.00 60 CYS A O 3
ATOM 4642 N N . LYS A 1 61 ? 2.367 20.380 -7.927 1.00 0.00 61 LYS A N 3
ATOM 4643 C CA . LYS A 1 61 ? 2.502 20.670 -9.368 1.00 0.00 61 LYS A CA 3
ATOM 4644 C C . LYS A 1 61 ? 3.868 20.235 -9.912 1.00 0.00 61 LYS A C 3
ATOM 4645 O O . LYS A 1 61 ? 3.936 19.656 -10.994 1.00 0.00 61 LYS A O 3
ATOM 4664 N N . ASP A 1 62 ? 4.926 20.405 -9.118 1.00 0.00 62 ASP A N 3
ATOM 4665 C CA . ASP A 1 62 ? 6.242 19.785 -9.318 1.00 0.00 62 ASP A CA 3
ATOM 4666 C C . ASP A 1 62 ? 6.393 18.526 -8.433 1.00 0.00 62 ASP A C 3
ATOM 4667 O O . ASP A 1 62 ? 7.221 18.475 -7.520 1.00 0.00 62 ASP A O 3
ATOM 4676 N N . ALA A 1 63 ? 5.581 17.500 -8.711 1.00 0.00 63 ALA A N 3
ATOM 4677 C CA . ALA A 1 63 ? 5.655 16.172 -8.094 1.00 0.00 63 ALA A CA 3
ATOM 4678 C C . ALA A 1 63 ? 5.263 15.051 -9.073 1.00 0.00 63 ALA A C 3
ATOM 4679 O O . ALA A 1 63 ? 4.480 15.267 -10.000 1.00 0.00 63 ALA A O 3
ATOM 4686 N N . ILE A 1 64 ? 5.768 13.840 -8.816 1.00 0.00 64 ILE A N 3
ATOM 4687 C CA . ILE A 1 64 ? 5.515 12.582 -9.538 1.00 0.00 64 ILE A CA 3
ATOM 4688 C C . ILE A 1 64 ? 5.190 11.485 -8.509 1.00 0.00 64 ILE A C 3
ATOM 4689 O O . ILE A 1 64 ? 5.704 11.529 -7.389 1.00 0.00 64 ILE A O 3
ATOM 4705 N N . LEU A 1 65 ? 4.376 10.492 -8.883 1.00 0.00 65 LEU A N 3
ATOM 4706 C CA . LEU A 1 65 ? 3.909 9.397 -8.021 1.00 0.00 65 LEU A CA 3
ATOM 4707 C C . LEU A 1 65 ? 4.260 8.025 -8.621 1.00 0.00 65 LEU A C 3
ATOM 4708 O O . LEU A 1 65 ? 4.050 7.777 -9.808 1.00 0.00 65 LEU A O 3
ATOM 4724 N N . ASP A 1 66 ? 4.821 7.142 -7.790 1.00 0.00 66 ASP A N 3
ATOM 4725 C CA . ASP A 1 66 ? 5.492 5.893 -8.169 1.00 0.00 66 ASP A CA 3
ATOM 4726 C C . ASP A 1 66 ? 4.869 4.680 -7.453 1.00 0.00 66 ASP A C 3
ATOM 4727 O O . ASP A 1 66 ? 5.005 4.525 -6.236 1.00 0.00 66 ASP A O 3
ATOM 4736 N N . ILE A 1 67 ? 4.128 3.842 -8.188 1.00 0.00 67 ILE A N 3
ATOM 4737 C CA . ILE A 1 67 ? 3.411 2.687 -7.631 1.00 0.00 67 ILE A CA 3
ATOM 4738 C C . ILE A 1 67 ? 4.294 1.431 -7.609 1.00 0.00 67 ILE A C 3
ATOM 4739 O O . ILE A 1 67 ? 4.596 0.842 -8.650 1.00 0.00 67 ILE A O 3
ATOM 4755 N N . VAL A 1 68 ? 4.674 0.996 -6.408 1.00 0.00 68 VAL A N 3
ATOM 4756 C CA . VAL A 1 68 ? 5.245 -0.325 -6.107 1.00 0.00 68 VAL A CA 3
ATOM 4757 C C . VAL A 1 68 ? 4.128 -1.374 -6.030 1.00 0.00 68 VAL A C 3
ATOM 4758 O O . VAL A 1 68 ? 3.139 -1.190 -5.319 1.00 0.00 68 VAL A O 3
ATOM 4771 N N . ASP A 1 69 ? 4.295 -2.484 -6.751 1.00 0.00 69 ASP A N 3
ATOM 4772 C CA . ASP A 1 69 ? 3.447 -3.681 -6.655 1.00 0.00 69 ASP A CA 3
ATOM 4773 C C . ASP A 1 69 ? 3.804 -4.507 -5.401 1.00 0.00 69 ASP A C 3
ATOM 4774 O O . ASP A 1 69 ? 4.813 -5.217 -5.368 1.00 0.00 69 ASP A O 3
ATOM 4783 N N . GLU A 1 70 ? 3.001 -4.385 -4.344 1.00 0.00 70 GLU A N 3
ATOM 4784 C CA . GLU A 1 70 ? 3.202 -5.060 -3.054 1.00 0.00 70 GLU A CA 3
ATOM 4785 C C . GLU A 1 70 ? 2.691 -6.512 -3.071 1.00 0.00 70 GLU A C 3
ATOM 4786 O O . GLU A 1 70 ? 1.645 -6.821 -3.649 1.00 0.00 70 GLU A O 3
ATOM 4798 N N . LYS A 1 71 ? 3.419 -7.414 -2.404 1.00 0.00 71 LYS A N 3
ATOM 4799 C CA . LYS A 1 71 ? 3.088 -8.838 -2.270 1.00 0.00 71 LYS A CA 3
ATOM 4800 C C . LYS A 1 71 ? 1.917 -9.076 -1.314 1.00 0.00 71 LYS A C 3
ATOM 4801 O O . LYS A 1 71 ? 1.552 -8.209 -0.514 1.00 0.00 71 LYS A O 3
ATOM 4820 N N . VAL A 1 72 ? 1.338 -10.271 -1.406 1.00 0.00 72 VAL A N 3
ATOM 4821 C CA . VAL A 1 72 ? 0.067 -10.655 -0.773 1.00 0.00 72 VAL A CA 3
ATOM 4822 C C . VAL A 1 72 ? 0.239 -11.950 0.029 1.00 0.00 72 VAL A C 3
ATOM 4823 O O . VAL A 1 72 ? 0.924 -12.870 -0.419 1.00 0.00 72 VAL A O 3
ATOM 4836 N N . GLU A 1 73 ? -0.394 -12.035 1.202 1.00 0.00 73 GLU A N 3
ATOM 4837 C CA . GLU A 1 73 ? -0.207 -13.126 2.178 1.00 0.00 73 GLU A CA 3
ATOM 4838 C C . GLU A 1 73 ? -1.546 -13.663 2.717 1.00 0.00 73 GLU A C 3
ATOM 4839 O O . GLU A 1 73 ? -2.409 -12.881 3.124 1.00 0.00 73 GLU A O 3
ATOM 4851 N N . LEU A 1 74 ? -1.701 -14.991 2.770 1.00 0.00 74 LEU A N 3
ATOM 4852 C CA . LEU A 1 74 ? -2.896 -15.703 3.246 1.00 0.00 74 LEU A CA 3
ATOM 4853 C C . LEU A 1 74 ? -2.635 -16.432 4.563 1.00 0.00 74 LEU A C 3
ATOM 4854 O O . LEU A 1 74 ? -2.015 -17.492 4.606 1.00 0.00 74 LEU A O 3
ATOM 4870 N N . GLU A 1 75 ? -3.113 -15.832 5.646 1.00 0.00 75 GLU A N 3
ATOM 4871 C CA . GLU A 1 75 ? -3.143 -16.364 7.002 1.00 0.00 75 GLU A CA 3
ATOM 4872 C C . GLU A 1 75 ? -4.407 -17.193 7.266 1.00 0.00 75 GLU A C 3
ATOM 4873 O O . GLU A 1 75 ? -5.483 -16.892 6.750 1.00 0.00 75 GLU A O 3
ATOM 4885 N N . CYS A 1 76 ? -4.287 -18.212 8.117 1.00 0.00 76 CYS A N 3
ATOM 4886 C CA . CYS A 1 76 ? -5.401 -19.025 8.587 1.00 0.00 76 CYS A CA 3
ATOM 4887 C C . CYS A 1 76 ? -6.135 -18.410 9.800 1.00 0.00 76 CYS A C 3
ATOM 4888 O O . CYS A 1 76 ? -5.557 -17.691 10.619 1.00 0.00 76 CYS A O 3
ATOM 4895 N N . LYS A 1 77 ? -7.420 -18.754 9.934 1.00 0.00 77 LYS A N 3
ATOM 4896 C CA . LYS A 1 77 ? -8.350 -18.289 10.982 1.00 0.00 77 LYS A CA 3
ATOM 4897 C C . LYS A 1 77 ? -7.949 -18.680 12.410 1.00 0.00 77 LYS A C 3
ATOM 4898 O O . LYS A 1 77 ? -7.760 -17.811 13.260 1.00 0.00 77 LYS A O 3
ATOM 4917 N N . ASP A 1 78 ? -7.873 -19.982 12.682 1.00 0.00 78 ASP A N 3
ATOM 4918 C CA . ASP A 1 78 ? -7.700 -20.573 14.022 1.00 0.00 78 ASP A CA 3
ATOM 4919 C C . ASP A 1 78 ? -6.554 -21.606 14.031 1.00 0.00 78 ASP A C 3
ATOM 4920 O O . ASP A 1 78 ? -6.740 -22.796 14.305 1.00 0.00 78 ASP A O 3
ATOM 4929 N N . CYS A 1 79 ? -5.366 -21.123 13.660 1.00 0.00 79 CYS A N 3
ATOM 4930 C CA . CYS A 1 79 ? -4.182 -21.895 13.279 1.00 0.00 79 CYS A CA 3
ATOM 4931 C C . CYS A 1 79 ? -2.882 -21.231 13.793 1.00 0.00 79 CYS A C 3
ATOM 4932 O O . CYS A 1 79 ? -2.898 -20.439 14.742 1.00 0.00 79 CYS A O 3
ATOM 4939 N N . SER A 1 80 ? -1.750 -21.553 13.157 1.00 0.00 80 SER A N 3
ATOM 4940 C CA . SER A 1 80 ? -0.434 -20.938 13.414 1.00 0.00 80 SER A CA 3
ATOM 4941 C C . SER A 1 80 ? 0.447 -20.916 12.147 1.00 0.00 80 SER A C 3
ATOM 4942 O O . SER A 1 80 ? 1.651 -21.182 12.187 1.00 0.00 80 SER A O 3
ATOM 4950 N N . HIS A 1 81 ? -0.173 -20.672 10.986 1.00 0.00 81 HIS A N 3
ATOM 4951 C CA . HIS A 1 81 ? 0.452 -20.769 9.664 1.00 0.00 81 HIS A CA 3
ATOM 4952 C C . HIS A 1 81 ? -0.133 -19.757 8.656 1.00 0.00 81 HIS A C 3
ATOM 4953 O O . HIS A 1 81 ? -1.326 -19.434 8.702 1.00 0.00 81 HIS A O 3
ATOM 4967 N N . VAL A 1 82 ? 0.704 -19.284 7.721 1.00 0.00 82 VAL A N 3
ATOM 4968 C CA . VAL A 1 82 ? 0.342 -18.441 6.571 1.00 0.00 82 VAL A CA 3
ATOM 4969 C C . VAL A 1 82 ? 1.120 -18.873 5.310 1.00 0.00 82 VAL A C 3
ATOM 4970 O O . VAL A 1 82 ? 2.231 -19.397 5.423 1.00 0.00 82 VAL A O 3
ATOM 4983 N N . PHE A 1 83 ? 0.585 -18.621 4.108 1.00 0.00 83 PHE A N 3
ATOM 4984 C CA . PHE A 1 83 ? 1.197 -18.991 2.817 1.00 0.00 83 PHE A CA 3
ATOM 4985 C C . PHE A 1 83 ? 0.953 -17.962 1.683 1.00 0.00 83 PHE A C 3
ATOM 4986 O O . PHE A 1 83 ? 0.302 -16.932 1.879 1.00 0.00 83 PHE A O 3
ATOM 5003 N N . LYS A 1 84 ? 1.517 -18.225 0.491 1.00 0.00 84 LYS A N 3
ATOM 5004 C CA . LYS A 1 84 ? 1.399 -17.416 -0.745 1.00 0.00 84 LYS A CA 3
ATOM 5005 C C . LYS A 1 84 ? 0.159 -17.833 -1.568 1.00 0.00 84 LYS A C 3
ATOM 5006 O O . LYS A 1 84 ? -0.010 -19.032 -1.801 1.00 0.00 84 LYS A O 3
ATOM 5025 N N . PRO A 1 85 ? -0.671 -16.902 -2.077 1.00 0.00 85 PRO A N 3
ATOM 5026 C CA . PRO A 1 85 ? -1.820 -17.235 -2.927 1.00 0.00 85 PRO A CA 3
ATOM 5027 C C . PRO A 1 85 ? -1.390 -17.873 -4.262 1.00 0.00 85 PRO A C 3
ATOM 5028 O O . PRO A 1 85 ? -0.673 -17.255 -5.053 1.00 0.00 85 PRO A O 3
ATOM 5039 N N . ASN A 1 86 ? -1.810 -19.121 -4.507 1.00 0.00 86 ASN A N 3
ATOM 5040 C CA . ASN A 1 86 ? -1.496 -19.885 -5.723 1.00 0.00 86 ASN A CA 3
ATOM 5041 C C . ASN A 1 86 ? -2.672 -20.784 -6.169 1.00 0.00 86 ASN A C 3
ATOM 5042 O O . ASN A 1 86 ? -3.375 -20.448 -7.125 1.00 0.00 86 ASN A O 3
ATOM 5053 N N . ALA A 1 87 ? -2.891 -21.918 -5.494 1.00 0.00 87 ALA A N 3
ATOM 5054 C CA . ALA A 1 87 ? -3.971 -22.868 -5.787 1.00 0.00 87 ALA A CA 3
ATOM 5055 C C . ALA A 1 87 ? -5.362 -22.381 -5.322 1.00 0.00 87 ALA A C 3
ATOM 5056 O O . ALA A 1 87 ? -5.485 -21.424 -4.553 1.00 0.00 87 ALA A O 3
ATOM 5063 N N . LEU A 1 88 ? -6.411 -23.086 -5.767 1.00 0.00 88 LEU A N 3
ATOM 5064 C CA . LEU A 1 88 ? -7.820 -22.821 -5.449 1.00 0.00 88 LEU A CA 3
ATOM 5065 C C . LEU A 1 88 ? -8.565 -24.095 -5.011 1.00 0.00 88 LEU A C 3
ATOM 5066 O O . LEU A 1 88 ? -8.908 -24.230 -3.837 1.00 0.00 88 LEU A O 3
ATOM 5082 N N . ASP A 1 89 ? -8.776 -25.062 -5.910 1.00 0.00 89 ASP A N 3
ATOM 5083 C CA . ASP A 1 89 ? -9.506 -26.314 -5.626 1.00 0.00 89 ASP A CA 3
ATOM 5084 C C . ASP A 1 89 ? -8.807 -27.197 -4.568 1.00 0.00 89 ASP A C 3
ATOM 5085 O O . ASP A 1 89 ? -9.458 -27.923 -3.815 1.00 0.00 89 ASP A O 3
ATOM 5094 N N . TYR A 1 90 ? -7.484 -27.054 -4.460 1.00 0.00 90 TYR A N 3
ATOM 5095 C CA . TYR A 1 90 ? -6.573 -27.663 -3.480 1.00 0.00 90 TYR A CA 3
ATOM 5096 C C . TYR A 1 90 ? -5.766 -26.586 -2.713 1.00 0.00 90 TYR A C 3
ATOM 5097 O O . TYR A 1 90 ? -4.684 -26.844 -2.186 1.00 0.00 90 TYR A O 3
ATOM 5115 N N . GLY A 1 91 ? -6.303 -25.362 -2.634 1.00 0.00 91 GLY A N 3
ATOM 5116 C CA . GLY A 1 91 ? -5.731 -24.169 -1.984 1.00 0.00 91 GLY A CA 3
ATOM 5117 C C . GLY A 1 91 ? -6.012 -24.088 -0.480 1.00 0.00 91 GLY A C 3
ATOM 5118 O O . GLY A 1 91 ? -6.201 -23.003 0.074 1.00 0.00 91 GLY A O 3
ATOM 5122 N N . VAL A 1 92 ? -6.102 -25.249 0.168 1.00 0.00 92 VAL A N 3
ATOM 5123 C CA . VAL A 1 92 ? -6.307 -25.435 1.611 1.00 0.00 92 VAL A CA 3
ATOM 5124 C C . VAL A 1 92 ? -5.092 -24.992 2.445 1.00 0.00 92 VAL A C 3
ATOM 5125 O O . VAL A 1 92 ? -3.974 -24.900 1.930 1.00 0.00 92 VAL A O 3
ATOM 5138 N N . CYS A 1 93 ? -5.297 -24.766 3.749 1.00 0.00 93 CYS A N 3
ATOM 5139 C CA . CYS A 1 93 ? -4.218 -24.563 4.717 1.00 0.00 93 CYS A CA 3
ATOM 5140 C C . CYS A 1 93 ? -3.362 -25.836 4.880 1.00 0.00 93 CYS A C 3
ATOM 5141 O O . CYS A 1 93 ? -3.856 -26.970 4.838 1.00 0.00 93 CYS A O 3
ATOM 5148 N N . GLU A 1 94 ? -2.044 -25.640 4.993 1.00 0.00 94 GLU A N 3
ATOM 5149 C CA . GLU A 1 94 ? -1.052 -26.719 5.069 1.00 0.00 94 GLU A CA 3
ATOM 5150 C C . GLU A 1 94 ? -1.267 -27.609 6.299 1.00 0.00 94 GLU A C 3
ATOM 5151 O O . GLU A 1 94 ? -1.133 -28.834 6.227 1.00 0.00 94 GLU A O 3
ATOM 5163 N N . LYS A 1 95 ? -1.602 -26.976 7.430 1.00 0.00 95 LYS A N 3
ATOM 5164 C CA . LYS A 1 95 ? -1.956 -27.652 8.689 1.00 0.00 95 LYS A CA 3
ATOM 5165 C C . LYS A 1 95 ? -3.366 -28.244 8.647 1.00 0.00 95 LYS A C 3
ATOM 5166 O O . LYS A 1 95 ? -3.533 -29.441 8.893 1.00 0.00 95 LYS A O 3
ATOM 5185 N N . CYS A 1 96 ? -4.364 -27.402 8.371 1.00 0.00 96 CYS A N 3
ATOM 5186 C CA . CYS A 1 96 ? -5.789 -27.718 8.428 1.00 0.00 96 CYS A CA 3
ATOM 5187 C C . CYS A 1 96 ? -6.466 -27.604 7.040 1.00 0.00 96 CYS A C 3
ATOM 5188 O O . CYS A 1 96 ? -6.554 -26.547 6.426 1.00 0.00 96 CYS A O 3
ATOM 5195 N N . HIS A 1 97 ? -6.877 -28.753 6.506 1.00 0.00 97 HIS A N 3
ATOM 5196 C CA . HIS A 1 97 ? -7.393 -29.004 5.153 1.00 0.00 97 HIS A CA 3
ATOM 5197 C C . HIS A 1 97 ? -8.743 -28.322 4.802 1.00 0.00 97 HIS A C 3
ATOM 5198 O O . HIS A 1 97 ? -9.714 -28.969 4.400 1.00 0.00 97 HIS A O 3
ATOM 5212 N N . SER A 1 98 ? -8.795 -26.994 4.908 1.00 0.00 98 SER A N 3
ATOM 5213 C CA . SER A 1 98 ? -9.895 -26.105 4.499 1.00 0.00 98 SER A CA 3
ATOM 5214 C C . SER A 1 98 ? -9.361 -24.814 3.861 1.00 0.00 98 SER A C 3
ATOM 5215 O O . SER A 1 98 ? -8.234 -24.393 4.130 1.00 0.00 98 SER A O 3
ATOM 5223 N N . LYS A 1 99 ? -10.174 -24.163 3.015 1.00 0.00 99 LYS A N 3
ATOM 5224 C CA . LYS A 1 99 ? -9.865 -22.895 2.310 1.00 0.00 99 LYS A CA 3
ATOM 5225 C C . LYS A 1 99 ? -10.244 -21.632 3.113 1.00 0.00 99 LYS A C 3
ATOM 5226 O O . LYS A 1 99 ? -10.430 -20.557 2.546 1.00 0.00 99 LYS A O 3
ATOM 5245 N N . ASN A 1 100 ? -10.390 -21.749 4.436 1.00 0.00 100 ASN A N 3
ATOM 5246 C CA . ASN A 1 100 ? -10.891 -20.706 5.347 1.00 0.00 100 ASN A CA 3
ATOM 5247 C C . ASN A 1 100 ? -9.989 -19.458 5.510 1.00 0.00 100 ASN A C 3
ATOM 5248 O O . ASN A 1 100 ? -10.351 -18.544 6.252 1.00 0.00 100 ASN A O 3
ATOM 5259 N N . VAL A 1 101 ? -8.801 -19.435 4.901 1.00 0.00 101 VAL A N 3
ATOM 5260 C CA . VAL A 1 101 ? -7.792 -18.366 5.019 1.00 0.00 101 VAL A CA 3
ATOM 5261 C C . VAL A 1 101 ? -8.297 -16.970 4.624 1.00 0.00 101 VAL A C 3
ATOM 5262 O O . VAL A 1 101 ? -9.226 -16.820 3.824 1.00 0.00 101 VAL A O 3
ATOM 5275 N N . ILE A 1 102 ? -7.630 -15.939 5.150 1.00 0.00 102 ILE A N 3
ATOM 5276 C CA . ILE A 1 102 ? -7.865 -14.513 4.877 1.00 0.00 102 ILE A CA 3
ATOM 5277 C C . ILE A 1 102 ? -6.563 -13.772 4.535 1.00 0.00 102 ILE A C 3
ATOM 5278 O O . ILE A 1 102 ? -5.467 -14.182 4.922 1.00 0.00 102 ILE A O 3
ATOM 5294 N N . ILE A 1 103 ? -6.683 -12.651 3.822 1.00 0.00 103 ILE A N 3
ATOM 5295 C CA . ILE A 1 103 ? -5.573 -11.797 3.410 1.00 0.00 103 ILE A CA 3
ATOM 5296 C C . ILE A 1 103 ? -5.115 -10.974 4.621 1.00 0.00 103 ILE A C 3
ATOM 5297 O O . ILE A 1 103 ? -5.861 -10.117 5.098 1.00 0.00 103 ILE A O 3
ATOM 5313 N N . THR A 1 104 ? -3.901 -11.220 5.120 1.00 0.00 104 THR A N 3
ATOM 5314 C CA . THR A 1 104 ? -3.307 -10.469 6.249 1.00 0.00 104 THR A CA 3
ATOM 5315 C C . THR A 1 104 ? -2.403 -9.313 5.781 1.00 0.00 104 THR A C 3
ATOM 5316 O O . THR A 1 104 ? -2.037 -8.430 6.559 1.00 0.00 104 THR A O 3
ATOM 5327 N N . GLN A 1 105 ? -2.068 -9.287 4.487 1.00 0.00 105 GLN A N 3
ATOM 5328 C CA . GLN A 1 105 ? -1.143 -8.354 3.843 1.00 0.00 105 GLN A CA 3
ATOM 5329 C C . GLN A 1 105 ? -1.479 -8.325 2.351 1.00 0.00 105 GLN A C 3
ATOM 5330 O O . GLN A 1 105 ? -1.664 -9.378 1.742 1.00 0.00 105 GLN A O 3
ATOM 5344 N N . GLY A 1 106 ? -1.557 -7.132 1.763 1.00 0.00 106 GLY A N 3
ATOM 5345 C CA . GLY A 1 106 ? -1.816 -6.938 0.331 1.00 0.00 106 GLY A CA 3
ATOM 5346 C C . GLY A 1 106 ? -3.300 -6.850 -0.058 1.00 0.00 106 GLY A C 3
ATOM 5347 O O . GLY A 1 106 ? -3.629 -6.796 -1.244 1.00 0.00 106 GLY A O 3
ATOM 5351 N N . ASN A 1 107 ? -4.196 -6.833 0.932 1.00 0.00 107 ASN A N 3
ATOM 5352 C CA . ASN A 1 107 ? -5.636 -6.578 0.797 1.00 0.00 107 ASN A CA 3
ATOM 5353 C C . ASN A 1 107 ? -5.944 -5.153 0.299 1.00 0.00 107 ASN A C 3
ATOM 5354 O O . ASN A 1 107 ? -6.756 -4.974 -0.609 1.00 0.00 107 ASN A O 3
ATOM 5365 N N . GLU A 1 108 ? -5.289 -4.142 0.872 1.00 0.00 108 GLU A N 3
ATOM 5366 C CA . GLU A 1 108 ? -5.427 -2.722 0.519 1.00 0.00 108 GLU A CA 3
ATOM 5367 C C . GLU A 1 108 ? -4.069 -1.998 0.435 1.00 0.00 108 GLU A C 3
ATOM 5368 O O . GLU A 1 108 ? -3.047 -2.476 0.935 1.00 0.00 108 GLU A O 3
ATOM 5380 N N . MET A 1 109 ? -4.065 -0.832 -0.219 1.00 0.00 109 MET A N 3
ATOM 5381 C CA . MET A 1 109 ? -2.875 -0.007 -0.463 1.00 0.00 109 MET A CA 3
ATOM 5382 C C . MET A 1 109 ? -2.419 0.828 0.751 1.00 0.00 109 MET A C 3
ATOM 5383 O O . MET A 1 109 ? -3.181 1.059 1.694 1.00 0.00 109 MET A O 3
ATOM 5397 N N . ARG A 1 110 ? -1.180 1.339 0.688 1.00 0.00 110 ARG A N 3
ATOM 5398 C CA . ARG A 1 110 ? -0.557 2.278 1.642 1.00 0.00 110 ARG A CA 3
ATOM 5399 C C . ARG A 1 110 ? 0.451 3.211 0.959 1.00 0.00 110 ARG A C 3
ATOM 5400 O O . ARG A 1 110 ? 0.917 2.918 -0.139 1.00 0.00 110 ARG A O 3
ATOM 5421 N N . LEU A 1 111 ? 0.865 4.293 1.622 1.00 0.00 111 LEU A N 3
ATOM 5422 C CA . LEU A 1 111 ? 2.055 5.061 1.222 1.00 0.00 111 LEU A CA 3
ATOM 5423 C C . LEU A 1 111 ? 3.338 4.323 1.651 1.00 0.00 111 LEU A C 3
ATOM 5424 O O . LEU A 1 111 ? 3.325 3.542 2.607 1.00 0.00 111 LEU A O 3
ATOM 5440 N N . LEU A 1 112 ? 4.458 4.607 0.982 1.00 0.00 112 LEU A N 3
ATOM 5441 C CA . LEU A 1 112 ? 5.785 4.056 1.293 1.00 0.00 112 LEU A CA 3
ATOM 5442 C C . LEU A 1 112 ? 6.821 5.157 1.576 1.00 0.00 112 LEU A C 3
ATOM 5443 O O . LEU A 1 112 ? 7.567 5.050 2.551 1.00 0.00 112 LEU A O 3
ATOM 5459 N N . SER A 1 113 ? 6.874 6.212 0.753 1.00 0.00 113 SER A N 3
ATOM 5460 C CA . SER A 1 113 ? 7.764 7.371 0.944 1.00 0.00 113 SER A CA 3
ATOM 5461 C C . SER A 1 113 ? 7.274 8.620 0.195 1.00 0.00 113 SER A C 3
ATOM 5462 O O . SER A 1 113 ? 6.388 8.542 -0.656 1.00 0.00 113 SER A O 3
ATOM 5470 N N . LEU A 1 114 ? 7.882 9.773 0.477 1.00 0.00 114 LEU A N 3
ATOM 5471 C CA . LEU A 1 114 ? 7.813 11.002 -0.317 1.00 0.00 114 LEU A CA 3
ATOM 5472 C C . LEU A 1 114 ? 9.221 11.615 -0.365 1.00 0.00 114 LEU A C 3
ATOM 5473 O O . LEU A 1 114 ? 9.676 12.264 0.580 1.00 0.00 114 LEU A O 3
ATOM 5489 N N . GLU A 1 115 ? 9.935 11.371 -1.454 1.00 0.00 115 GLU A N 3
ATOM 5490 C CA . GLU A 1 115 ? 11.233 11.987 -1.733 1.00 0.00 115 GLU A CA 3
ATOM 5491 C C . GLU A 1 115 ? 11.010 13.440 -2.162 1.00 0.00 115 GLU A C 3
ATOM 5492 O O . GLU A 1 115 ? 10.161 13.718 -3.011 1.00 0.00 115 GLU A O 3
ATOM 5504 N N . MET A 1 116 ? 11.762 14.371 -1.577 1.00 0.00 116 MET A N 3
ATOM 5505 C CA . MET A 1 116 ? 11.661 15.813 -1.818 1.00 0.00 116 MET A CA 3
ATOM 5506 C C . MET A 1 116 ? 13.047 16.466 -1.796 1.00 0.00 116 MET A C 3
ATOM 5507 O O . MET A 1 116 ? 13.886 16.131 -0.958 1.00 0.00 116 MET A O 3
ATOM 5521 N N . LEU A 1 117 ? 13.298 17.370 -2.749 1.00 0.00 117 LEU A N 3
ATOM 5522 C CA . LEU A 1 117 ? 14.588 18.004 -3.014 1.00 0.00 117 LEU A CA 3
ATOM 5523 C C . LEU A 1 117 ? 15.039 18.941 -1.868 1.00 0.00 117 LEU A C 3
ATOM 5524 O O . LEU A 1 117 ? 14.713 20.130 -1.835 1.00 0.00 117 LEU A O 3
ATOM 5540 N N . ALA A 1 118 ? 15.783 18.380 -0.913 1.00 0.00 118 ALA A N 3
ATOM 5541 C CA . ALA A 1 118 ? 16.355 19.032 0.257 1.00 0.00 118 ALA A CA 3
ATOM 5542 C C . ALA A 1 118 ? 17.557 18.221 0.769 1.00 0.00 118 ALA A C 3
ATOM 5543 O O . ALA A 1 118 ? 17.456 17.025 1.056 1.00 0.00 118 ALA A O 3
ATOM 5550 N N . GLU A 1 119 ? 18.701 18.886 0.889 1.00 0.00 119 GLU A N 3
ATOM 5551 C CA . GLU A 1 119 ? 19.961 18.357 1.423 1.00 0.00 119 GLU A CA 3
ATOM 5552 C C . GLU A 1 119 ? 20.681 19.388 2.310 1.00 0.00 119 GLU A C 3
ATOM 5553 O O . GLU A 1 119 ? 20.735 20.587 1.996 1.00 0.00 119 GLU A O 3
ATOM 5566 N N . GLY A 1 1 ? -13.861 18.631 -4.162 1.00 0.00 1 GLY A N 4
ATOM 5567 C CA . GLY A 1 1 ? -15.174 17.948 -4.158 1.00 0.00 1 GLY A CA 4
ATOM 5568 C C . GLY A 1 1 ? -15.126 16.669 -3.339 1.00 0.00 1 GLY A C 4
ATOM 5569 O O . GLY A 1 1 ? -14.339 15.771 -3.642 1.00 0.00 1 GLY A O 4
ATOM 5575 N N . SER A 1 2 ? -15.949 16.576 -2.292 1.00 0.00 2 SER A N 4
ATOM 5576 C CA . SER A 1 2 ? -16.086 15.410 -1.403 1.00 0.00 2 SER A CA 4
ATOM 5577 C C . SER A 1 2 ? -16.739 14.204 -2.106 1.00 0.00 2 SER A C 4
ATOM 5578 O O . SER A 1 2 ? -17.965 14.069 -2.161 1.00 0.00 2 SER A O 4
ATOM 5586 N N . MET A 1 3 ? -15.908 13.318 -2.664 1.00 0.00 3 MET A N 4
ATOM 5587 C CA . MET A 1 3 ? -16.301 12.096 -3.382 1.00 0.00 3 MET A CA 4
ATOM 5588 C C . MET A 1 3 ? -15.323 10.953 -3.066 1.00 0.00 3 MET A C 4
ATOM 5589 O O . MET A 1 3 ? -14.113 11.175 -2.997 1.00 0.00 3 MET A O 4
ATOM 5603 N N . HIS A 1 4 ? -15.829 9.726 -2.894 1.00 0.00 4 HIS A N 4
ATOM 5604 C CA . HIS A 1 4 ? -15.053 8.568 -2.422 1.00 0.00 4 HIS A CA 4
ATOM 5605 C C . HIS A 1 4 ? -13.798 8.275 -3.268 1.00 0.00 4 HIS A C 4
ATOM 5606 O O . HIS A 1 4 ? -12.705 8.125 -2.723 1.00 0.00 4 HIS A O 4
ATOM 5620 N N . GLU A 1 5 ? -13.919 8.255 -4.600 1.00 0.00 5 GLU A N 4
ATOM 5621 C CA . GLU A 1 5 ? -12.790 8.018 -5.520 1.00 0.00 5 GLU A CA 4
ATOM 5622 C C . GLU A 1 5 ? -11.702 9.114 -5.499 1.00 0.00 5 GLU A C 4
ATOM 5623 O O . GLU A 1 5 ? -10.569 8.861 -5.911 1.00 0.00 5 GLU A O 4
ATOM 5635 N N . TYR A 1 6 ? -12.009 10.303 -4.964 1.00 0.00 6 TYR A N 4
ATOM 5636 C CA . TYR A 1 6 ? -11.060 11.404 -4.748 1.00 0.00 6 TYR A CA 4
ATOM 5637 C C . TYR A 1 6 ? -10.622 11.559 -3.281 1.00 0.00 6 TYR A C 4
ATOM 5638 O O . TYR A 1 6 ? -9.738 12.368 -2.993 1.00 0.00 6 TYR A O 4
ATOM 5656 N N . SER A 1 7 ? -11.166 10.757 -2.357 1.00 0.00 7 SER A N 4
ATOM 5657 C CA . SER A 1 7 ? -10.736 10.704 -0.952 1.00 0.00 7 SER A CA 4
ATOM 5658 C C . SER A 1 7 ? -9.250 10.339 -0.848 1.00 0.00 7 SER A C 4
ATOM 5659 O O . SER A 1 7 ? -8.480 11.075 -0.231 1.00 0.00 7 SER A O 4
ATOM 5667 N N . VAL A 1 8 ? -8.821 9.265 -1.529 1.00 0.00 8 VAL A N 4
ATOM 5668 C CA . VAL A 1 8 ? -7.405 8.847 -1.623 1.00 0.00 8 VAL A CA 4
ATOM 5669 C C . VAL A 1 8 ? -6.539 9.980 -2.163 1.00 0.00 8 VAL A C 4
ATOM 5670 O O . VAL A 1 8 ? -5.539 10.353 -1.554 1.00 0.00 8 VAL A O 4
ATOM 5683 N N . VAL A 1 9 ? -6.946 10.530 -3.311 1.00 0.00 9 VAL A N 4
ATOM 5684 C CA . VAL A 1 9 ? -6.228 11.554 -4.070 1.00 0.00 9 VAL A CA 4
ATOM 5685 C C . VAL A 1 9 ? -5.950 12.786 -3.204 1.00 0.00 9 VAL A C 4
ATOM 5686 O O . VAL A 1 9 ? -4.795 13.148 -2.973 1.00 0.00 9 VAL A O 4
ATOM 5699 N N . SER A 1 10 ? -7.020 13.405 -2.694 1.00 0.00 10 SER A N 4
ATOM 5700 C CA . SER A 1 10 ? -6.979 14.580 -1.822 1.00 0.00 10 SER A CA 4
ATOM 5701 C C . SER A 1 10 ? -6.186 14.308 -0.542 1.00 0.00 10 SER A C 4
ATOM 5702 O O . SER A 1 10 ? -5.386 15.146 -0.128 1.00 0.00 10 SER A O 4
ATOM 5710 N N . SER A 1 11 ? -6.361 13.128 0.065 1.00 0.00 11 SER A N 4
ATOM 5711 C CA . SER A 1 11 ? -5.641 12.721 1.284 1.00 0.00 11 SER A CA 4
ATOM 5712 C C . SER A 1 11 ? -4.125 12.670 1.058 1.00 0.00 11 SER A C 4
ATOM 5713 O O . SER A 1 11 ? -3.372 13.310 1.794 1.00 0.00 11 SER A O 4
ATOM 5721 N N . LEU A 1 12 ? -3.673 11.953 0.020 1.00 0.00 12 LEU A N 4
ATOM 5722 C CA . LEU A 1 12 ? -2.260 11.809 -0.351 1.00 0.00 12 LEU A CA 4
ATOM 5723 C C . LEU A 1 12 ? -1.613 13.189 -0.555 1.00 0.00 12 LEU A C 4
ATOM 5724 O O . LEU A 1 12 ? -0.636 13.537 0.111 1.00 0.00 12 LEU A O 4
ATOM 5740 N N . ILE A 1 13 ? -2.197 13.987 -1.450 1.00 0.00 13 ILE A N 4
ATOM 5741 C CA . ILE A 1 13 ? -1.763 15.347 -1.805 1.00 0.00 13 ILE A CA 4
ATOM 5742 C C . ILE A 1 13 ? -1.706 16.265 -0.574 1.00 0.00 13 ILE A C 4
ATOM 5743 O O . ILE A 1 13 ? -0.692 16.925 -0.359 1.00 0.00 13 ILE A O 4
ATOM 5759 N N . ALA A 1 14 ? -2.749 16.300 0.259 1.00 0.00 14 ALA A N 4
ATOM 5760 C CA . ALA A 1 14 ? -2.764 17.128 1.468 1.00 0.00 14 ALA A CA 4
ATOM 5761 C C . ALA A 1 14 ? -1.676 16.741 2.488 1.00 0.00 14 ALA A C 4
ATOM 5762 O O . ALA A 1 14 ? -0.986 17.621 2.999 1.00 0.00 14 ALA A O 4
ATOM 5769 N N . LEU A 1 15 ? -1.491 15.446 2.776 1.00 0.00 15 LEU A N 4
ATOM 5770 C CA . LEU A 1 15 ? -0.411 14.954 3.646 1.00 0.00 15 LEU A CA 4
ATOM 5771 C C . LEU A 1 15 ? 0.972 15.325 3.089 1.00 0.00 15 LEU A C 4
ATOM 5772 O O . LEU A 1 15 ? 1.814 15.859 3.812 1.00 0.00 15 LEU A O 4
ATOM 5788 N N . CYS A 1 16 ? 1.185 15.095 1.792 1.00 0.00 16 CYS A N 4
ATOM 5789 C CA . CYS A 1 16 ? 2.366 15.517 1.040 1.00 0.00 16 CYS A CA 4
ATOM 5790 C C . CYS A 1 16 ? 2.649 17.029 1.197 1.00 0.00 16 CYS A C 4
ATOM 5791 O O . CYS A 1 16 ? 3.757 17.423 1.566 1.00 0.00 16 CYS A O 4
ATOM 5799 N N . GLU A 1 17 ? 1.634 17.877 1.007 1.00 0.00 17 GLU A N 4
ATOM 5800 C CA . GLU A 1 17 ? 1.694 19.326 1.238 1.00 0.00 17 GLU A CA 4
ATOM 5801 C C . GLU A 1 17 ? 2.021 19.695 2.700 1.00 0.00 17 GLU A C 4
ATOM 5802 O O . GLU A 1 17 ? 2.727 20.672 2.953 1.00 0.00 17 GLU A O 4
ATOM 5814 N N . GLU A 1 18 ? 1.513 18.942 3.678 1.00 0.00 18 GLU A N 4
ATOM 5815 C CA . GLU A 1 18 ? 1.792 19.129 5.108 1.00 0.00 18 GLU A CA 4
ATOM 5816 C C . GLU A 1 18 ? 3.258 18.836 5.459 1.00 0.00 18 GLU A C 4
ATOM 5817 O O . GLU A 1 18 ? 3.909 19.642 6.125 1.00 0.00 18 GLU A O 4
ATOM 5829 N N . HIS A 1 19 ? 3.807 17.724 4.965 1.00 0.00 19 HIS A N 4
ATOM 5830 C CA . HIS A 1 19 ? 5.230 17.407 5.100 1.00 0.00 19 HIS A CA 4
ATOM 5831 C C . HIS A 1 19 ? 6.119 18.457 4.417 1.00 0.00 19 HIS A C 4
ATOM 5832 O O . HIS A 1 19 ? 7.136 18.861 4.983 1.00 0.00 19 HIS A O 4
ATOM 5846 N N . ALA A 1 20 ? 5.742 18.932 3.223 1.00 0.00 20 ALA A N 4
ATOM 5847 C CA . ALA A 1 20 ? 6.525 19.898 2.455 1.00 0.00 20 ALA A CA 4
ATOM 5848 C C . ALA A 1 20 ? 6.714 21.220 3.204 1.00 0.00 20 ALA A C 4
ATOM 5849 O O . ALA A 1 20 ? 7.851 21.654 3.392 1.00 0.00 20 ALA A O 4
ATOM 5856 N N . LYS A 1 21 ? 5.628 21.857 3.662 1.00 0.00 21 LYS A N 4
ATOM 5857 C CA . LYS A 1 21 ? 5.709 23.105 4.443 1.00 0.00 21 LYS A CA 4
ATOM 5858 C C . LYS A 1 21 ? 6.456 22.935 5.771 1.00 0.00 21 LYS A C 4
ATOM 5859 O O . LYS A 1 21 ? 7.150 23.858 6.199 1.00 0.00 21 LYS A O 4
ATOM 5878 N N . LYS A 1 22 ? 6.370 21.754 6.402 1.00 0.00 22 LYS A N 4
ATOM 5879 C CA . LYS A 1 22 ? 7.032 21.455 7.688 1.00 0.00 22 LYS A CA 4
ATOM 5880 C C . LYS A 1 22 ? 8.545 21.288 7.510 1.00 0.00 22 LYS A C 4
ATOM 5881 O O . LYS A 1 22 ? 9.330 21.771 8.325 1.00 0.00 22 LYS A O 4
ATOM 5900 N N . ASN A 1 23 ? 8.942 20.673 6.397 1.00 0.00 23 ASN A N 4
ATOM 5901 C CA . ASN A 1 23 ? 10.329 20.555 5.931 1.00 0.00 23 ASN A CA 4
ATOM 5902 C C . ASN A 1 23 ? 10.836 21.809 5.180 1.00 0.00 23 ASN A C 4
ATOM 5903 O O . ASN A 1 23 ? 11.990 21.854 4.755 1.00 0.00 23 ASN A O 4
ATOM 5914 N N . GLN A 1 24 ? 9.981 22.827 5.012 1.00 0.00 24 GLN A N 4
ATOM 5915 C CA . GLN A 1 24 ? 10.227 24.074 4.272 1.00 0.00 24 GLN A CA 4
ATOM 5916 C C . GLN A 1 24 ? 10.687 23.823 2.817 1.00 0.00 24 GLN A C 4
ATOM 5917 O O . GLN A 1 24 ? 11.497 24.570 2.262 1.00 0.00 24 GLN A O 4
ATOM 5931 N N . ALA A 1 25 ? 10.200 22.740 2.200 1.00 0.00 25 ALA A N 4
ATOM 5932 C CA . ALA A 1 25 ? 10.654 22.253 0.895 1.00 0.00 25 ALA A CA 4
ATOM 5933 C C . ALA A 1 25 ? 10.129 23.072 -0.301 1.00 0.00 25 ALA A C 4
ATOM 5934 O O . ALA A 1 25 ? 10.831 23.203 -1.306 1.00 0.00 25 ALA A O 4
ATOM 5941 N N . HIS A 1 26 ? 8.898 23.598 -0.211 1.00 0.00 26 HIS A N 4
ATOM 5942 C CA . HIS A 1 26 ? 8.140 24.302 -1.270 1.00 0.00 26 HIS A CA 4
ATOM 5943 C C . HIS A 1 26 ? 7.919 23.525 -2.595 1.00 0.00 26 HIS A C 4
ATOM 5944 O O . HIS A 1 26 ? 7.333 24.068 -3.536 1.00 0.00 26 HIS A O 4
ATOM 5958 N N . LYS A 1 27 ? 8.340 22.257 -2.680 1.00 0.00 27 LYS A N 4
ATOM 5959 C CA . LYS A 1 27 ? 8.221 21.341 -3.835 1.00 0.00 27 LYS A CA 4
ATOM 5960 C C . LYS A 1 27 ? 8.450 19.883 -3.419 1.00 0.00 27 LYS A C 4
ATOM 5961 O O . LYS A 1 27 ? 8.903 19.617 -2.306 1.00 0.00 27 LYS A O 4
ATOM 5980 N N . ILE A 1 28 ? 8.176 18.955 -4.332 1.00 0.00 28 ILE A N 4
ATOM 5981 C CA . ILE A 1 28 ? 8.275 17.497 -4.164 1.00 0.00 28 ILE A CA 4
ATOM 5982 C C . ILE A 1 28 ? 9.044 16.896 -5.352 1.00 0.00 28 ILE A C 4
ATOM 5983 O O . ILE A 1 28 ? 8.979 17.426 -6.461 1.00 0.00 28 ILE A O 4
ATOM 5999 N N . GLU A 1 29 ? 9.739 15.774 -5.141 1.00 0.00 29 GLU A N 4
ATOM 6000 C CA . GLU A 1 29 ? 10.270 14.936 -6.224 1.00 0.00 29 GLU A CA 4
ATOM 6001 C C . GLU A 1 29 ? 9.267 13.822 -6.570 1.00 0.00 29 GLU A C 4
ATOM 6002 O O . GLU A 1 29 ? 8.770 13.767 -7.697 1.00 0.00 29 GLU A O 4
ATOM 6014 N N . ARG A 1 30 ? 8.938 12.951 -5.603 1.00 0.00 30 ARG A N 4
ATOM 6015 C CA . ARG A 1 30 ? 7.961 11.860 -5.774 1.00 0.00 30 ARG A CA 4
ATOM 6016 C C . ARG A 1 30 ? 7.286 11.407 -4.476 1.00 0.00 30 ARG A C 4
ATOM 6017 O O . ARG A 1 30 ? 7.758 11.694 -3.379 1.00 0.00 30 ARG A O 4
ATOM 6038 N N . VAL A 1 31 ? 6.200 10.654 -4.619 1.00 0.00 31 VAL A N 4
ATOM 6039 C CA . VAL A 1 31 ? 5.417 10.015 -3.551 1.00 0.00 31 VAL A CA 4
ATOM 6040 C C . VAL A 1 31 ? 5.271 8.519 -3.840 1.00 0.00 31 VAL A C 4
ATOM 6041 O O . VAL A 1 31 ? 4.761 8.114 -4.884 1.00 0.00 31 VAL A O 4
ATOM 6054 N N . VAL A 1 32 ? 5.801 7.686 -2.948 1.00 0.00 32 VAL A N 4
ATOM 6055 C CA . VAL A 1 32 ? 5.891 6.227 -3.098 1.00 0.00 32 VAL A CA 4
ATOM 6056 C C . VAL A 1 32 ? 4.655 5.567 -2.495 1.00 0.00 32 VAL A C 4
ATOM 6057 O O . VAL A 1 32 ? 4.303 5.833 -1.344 1.00 0.00 32 VAL A O 4
ATOM 6070 N N . VAL A 1 33 ? 3.983 4.710 -3.268 1.00 0.00 33 VAL A N 4
ATOM 6071 C CA . VAL A 1 33 ? 2.692 4.089 -2.905 1.00 0.00 33 VAL A CA 4
ATOM 6072 C C . VAL A 1 33 ? 2.744 2.569 -3.088 1.00 0.00 33 VAL A C 4
ATOM 6073 O O . VAL A 1 33 ? 3.012 2.077 -4.181 1.00 0.00 33 VAL A O 4
ATOM 6086 N N . GLY A 1 34 ? 2.493 1.822 -2.012 1.00 0.00 34 GLY A N 4
ATOM 6087 C CA . GLY A 1 34 ? 2.502 0.359 -1.969 1.00 0.00 34 GLY A CA 4
ATOM 6088 C C . GLY A 1 34 ? 1.129 -0.235 -2.306 1.00 0.00 34 GLY A C 4
ATOM 6089 O O . GLY A 1 34 ? 0.135 0.051 -1.630 1.00 0.00 34 GLY A O 4
ATOM 6093 N N . ILE A 1 35 ? 1.066 -1.041 -3.370 1.00 0.00 35 ILE A N 4
ATOM 6094 C CA . ILE A 1 35 ? -0.157 -1.649 -3.918 1.00 0.00 35 ILE A CA 4
ATOM 6095 C C . ILE A 1 35 ? 0.042 -3.162 -4.090 1.00 0.00 35 ILE A C 4
ATOM 6096 O O . ILE A 1 35 ? 1.034 -3.595 -4.675 1.00 0.00 35 ILE A O 4
ATOM 6112 N N . GLY A 1 36 ? -0.894 -3.971 -3.580 1.00 0.00 36 GLY A N 4
ATOM 6113 C CA . GLY A 1 36 ? -0.855 -5.437 -3.698 1.00 0.00 36 GLY A CA 4
ATOM 6114 C C . GLY A 1 36 ? -0.852 -5.918 -5.158 1.00 0.00 36 GLY A C 4
ATOM 6115 O O . GLY A 1 36 ? -1.519 -5.335 -6.012 1.00 0.00 36 GLY A O 4
ATOM 6119 N N . GLU A 1 37 ? -0.134 -6.992 -5.473 1.00 0.00 37 GLU A N 4
ATOM 6120 C CA . GLU A 1 37 ? 0.066 -7.468 -6.845 1.00 0.00 37 GLU A CA 4
ATOM 6121 C C . GLU A 1 37 ? -1.145 -8.234 -7.417 1.00 0.00 37 GLU A C 4
ATOM 6122 O O . GLU A 1 37 ? -1.411 -8.175 -8.619 1.00 0.00 37 GLU A O 4
ATOM 6134 N N . ARG A 1 38 ? -1.928 -8.885 -6.545 1.00 0.00 38 ARG A N 4
ATOM 6135 C CA . ARG A 1 38 ? -3.235 -9.517 -6.823 1.00 0.00 38 ARG A CA 4
ATOM 6136 C C . ARG A 1 38 ? -4.442 -8.603 -6.543 1.00 0.00 38 ARG A C 4
ATOM 6137 O O . ARG A 1 38 ? -5.583 -9.033 -6.717 1.00 0.00 38 ARG A O 4
ATOM 6158 N N . SER A 1 39 ? -4.221 -7.354 -6.119 1.00 0.00 39 SER A N 4
ATOM 6159 C CA . SER A 1 39 ? -5.284 -6.399 -5.746 1.00 0.00 39 SER A CA 4
ATOM 6160 C C . SER A 1 39 ? -6.179 -5.943 -6.911 1.00 0.00 39 SER A C 4
ATOM 6161 O O . SER A 1 39 ? -7.297 -5.479 -6.681 1.00 0.00 39 SER A O 4
ATOM 6169 N N . ALA A 1 40 ? -5.692 -6.064 -8.154 1.00 0.00 40 ALA A N 4
ATOM 6170 C CA . ALA A 1 40 ? -6.323 -5.599 -9.396 1.00 0.00 40 ALA A CA 4
ATOM 6171 C C . ALA A 1 40 ? -6.716 -4.098 -9.414 1.00 0.00 40 ALA A C 4
ATOM 6172 O O . ALA A 1 40 ? -7.589 -3.691 -10.186 1.00 0.00 40 ALA A O 4
ATOM 6179 N N . MET A 1 41 ? -6.079 -3.266 -8.576 1.00 0.00 41 MET A N 4
ATOM 6180 C CA . MET A 1 41 ? -6.313 -1.816 -8.492 1.00 0.00 41 MET A CA 4
ATOM 6181 C C . MET A 1 41 ? -6.068 -1.109 -9.833 1.00 0.00 41 MET A C 4
ATOM 6182 O O . MET A 1 41 ? -5.054 -1.349 -10.503 1.00 0.00 41 MET A O 4
ATOM 6196 N N . ASP A 1 42 ? -6.970 -0.195 -10.199 1.00 0.00 42 ASP A N 4
ATOM 6197 C CA . ASP A 1 42 ? -6.940 0.622 -11.421 1.00 0.00 42 ASP A CA 4
ATOM 6198 C C . ASP A 1 42 ? -5.906 1.767 -11.325 1.00 0.00 42 ASP A C 4
ATOM 6199 O O . ASP A 1 42 ? -6.217 2.959 -11.387 1.00 0.00 42 ASP A O 4
ATOM 6208 N N . LYS A 1 43 ? -4.639 1.380 -11.166 1.00 0.00 43 LYS A N 4
ATOM 6209 C CA . LYS A 1 43 ? -3.455 2.221 -10.927 1.00 0.00 43 LYS A CA 4
ATOM 6210 C C . LYS A 1 43 ? -3.246 3.341 -11.954 1.00 0.00 43 LYS A C 4
ATOM 6211 O O . LYS A 1 43 ? -2.807 4.431 -11.590 1.00 0.00 43 LYS A O 4
ATOM 6230 N N . SER A 1 44 ? -3.615 3.092 -13.212 1.00 0.00 44 SER A N 4
ATOM 6231 C CA . SER A 1 44 ? -3.616 4.076 -14.305 1.00 0.00 44 SER A CA 4
ATOM 6232 C C . SER A 1 44 ? -4.571 5.247 -14.028 1.00 0.00 44 SER A C 4
ATOM 6233 O O . SER A 1 44 ? -4.189 6.409 -14.185 1.00 0.00 44 SER A O 4
ATOM 6241 N N . LEU A 1 45 ? -5.787 4.967 -13.540 1.00 0.00 45 LEU A N 4
ATOM 6242 C CA . LEU A 1 45 ? -6.727 6.008 -13.095 1.00 0.00 45 LEU A CA 4
ATOM 6243 C C . LEU A 1 45 ? -6.181 6.713 -11.864 1.00 0.00 45 LEU A C 4
ATOM 6244 O O . LEU A 1 45 ? -6.266 7.934 -11.769 1.00 0.00 45 LEU A O 4
ATOM 6260 N N . PHE A 1 46 ? -5.630 5.938 -10.924 1.00 0.00 46 PHE A N 4
ATOM 6261 C CA . PHE A 1 46 ? -5.189 6.468 -9.645 1.00 0.00 46 PHE A CA 4
ATOM 6262 C C . PHE A 1 46 ? -4.130 7.569 -9.821 1.00 0.00 46 PHE A C 4
ATOM 6263 O O . PHE A 1 46 ? -4.320 8.698 -9.359 1.00 0.00 46 PHE A O 4
ATOM 6280 N N . VAL A 1 47 ? -3.037 7.271 -10.537 1.00 0.00 47 VAL A N 4
ATOM 6281 C CA . VAL A 1 47 ? -2.031 8.288 -10.889 1.00 0.00 47 VAL A CA 4
ATOM 6282 C C . VAL A 1 47 ? -2.595 9.431 -11.709 1.00 0.00 47 VAL A C 4
ATOM 6283 O O . VAL A 1 47 ? -2.297 10.588 -11.431 1.00 0.00 47 VAL A O 4
ATOM 6296 N N . SER A 1 48 ? -3.439 9.132 -12.694 1.00 0.00 48 SER A N 4
ATOM 6297 C CA . SER A 1 48 ? -4.037 10.168 -13.533 1.00 0.00 48 SER A CA 4
ATOM 6298 C C . SER A 1 48 ? -4.897 11.146 -12.712 1.00 0.00 48 SER A C 4
ATOM 6299 O O . SER A 1 48 ? -4.920 12.349 -12.983 1.00 0.00 48 SER A O 4
ATOM 6307 N N . ALA A 1 49 ? -5.531 10.662 -11.637 1.00 0.00 49 ALA A N 4
ATOM 6308 C CA . ALA A 1 49 ? -6.270 11.483 -10.679 1.00 0.00 49 ALA A CA 4
ATOM 6309 C C . ALA A 1 49 ? -5.324 12.327 -9.806 1.00 0.00 49 ALA A C 4
ATOM 6310 O O . ALA A 1 49 ? -5.531 13.534 -9.679 1.00 0.00 49 ALA A O 4
ATOM 6317 N N . PHE A 1 50 ? -4.255 11.734 -9.261 1.00 0.00 50 PHE A N 4
ATOM 6318 C CA . PHE A 1 50 ? -3.186 12.465 -8.565 1.00 0.00 50 PHE A CA 4
ATOM 6319 C C . PHE A 1 50 ? -2.611 13.615 -9.414 1.00 0.00 50 PHE A C 4
ATOM 6320 O O . PHE A 1 50 ? -2.517 14.748 -8.942 1.00 0.00 50 PHE A O 4
ATOM 6337 N N . GLU A 1 51 ? -2.283 13.355 -10.683 1.00 0.00 51 GLU A N 4
ATOM 6338 C CA . GLU A 1 51 ? -1.832 14.368 -11.646 1.00 0.00 51 GLU A CA 4
ATOM 6339 C C . GLU A 1 51 ? -2.897 15.441 -11.914 1.00 0.00 51 GLU A C 4
ATOM 6340 O O . GLU A 1 51 ? -2.585 16.628 -11.930 1.00 0.00 51 GLU A O 4
ATOM 6352 N N . THR A 1 52 ? -4.166 15.060 -12.087 1.00 0.00 52 THR A N 4
ATOM 6353 C CA . THR A 1 52 ? -5.283 16.009 -12.275 1.00 0.00 52 THR A CA 4
ATOM 6354 C C . THR A 1 52 ? -5.415 16.981 -11.091 1.00 0.00 52 THR A C 4
ATOM 6355 O O . THR A 1 52 ? -5.582 18.187 -11.286 1.00 0.00 52 THR A O 4
ATOM 6366 N N . PHE A 1 53 ? -5.303 16.478 -9.860 1.00 0.00 53 PHE A N 4
ATOM 6367 C CA . PHE A 1 53 ? -5.401 17.251 -8.617 1.00 0.00 53 PHE A CA 4
ATOM 6368 C C . PHE A 1 53 ? -4.097 17.977 -8.214 1.00 0.00 53 PHE A C 4
ATOM 6369 O O . PHE A 1 53 ? -4.107 18.718 -7.228 1.00 0.00 53 PHE A O 4
ATOM 6386 N N . ARG A 1 54 ? -2.979 17.835 -8.952 1.00 0.00 54 ARG A N 4
ATOM 6387 C CA . ARG A 1 54 ? -1.670 18.411 -8.566 1.00 0.00 54 ARG A CA 4
ATOM 6388 C C . ARG A 1 54 ? -1.677 19.939 -8.456 1.00 0.00 54 ARG A C 4
ATOM 6389 O O . ARG A 1 54 ? -0.889 20.514 -7.714 1.00 0.00 54 ARG A O 4
ATOM 6410 N N . GLU A 1 55 ? -2.583 20.587 -9.187 1.00 0.00 55 GLU A N 4
ATOM 6411 C CA . GLU A 1 55 ? -2.787 22.039 -9.215 1.00 0.00 55 GLU A CA 4
ATOM 6412 C C . GLU A 1 55 ? -3.311 22.608 -7.884 1.00 0.00 55 GLU A C 4
ATOM 6413 O O . GLU A 1 55 ? -3.138 23.795 -7.609 1.00 0.00 55 GLU A O 4
ATOM 6425 N N . GLU A 1 56 ? -3.948 21.778 -7.049 1.00 0.00 56 GLU A N 4
ATOM 6426 C CA . GLU A 1 56 ? -4.561 22.200 -5.781 1.00 0.00 56 GLU A CA 4
ATOM 6427 C C . GLU A 1 56 ? -3.547 22.446 -4.644 1.00 0.00 56 GLU A C 4
ATOM 6428 O O . GLU A 1 56 ? -3.881 23.127 -3.670 1.00 0.00 56 GLU A O 4
ATOM 6440 N N . SER A 1 57 ? -2.308 21.953 -4.776 1.00 0.00 57 SER A N 4
ATOM 6441 C CA . SER A 1 57 ? -1.217 22.105 -3.800 1.00 0.00 57 SER A CA 4
ATOM 6442 C C . SER A 1 57 ? 0.073 22.505 -4.515 1.00 0.00 57 SER A C 4
ATOM 6443 O O . SER A 1 57 ? 0.596 21.756 -5.337 1.00 0.00 57 SER A O 4
ATOM 6451 N N . LEU A 1 58 ? 0.599 23.702 -4.236 1.00 0.00 58 LEU A N 4
ATOM 6452 C CA . LEU A 1 58 ? 1.631 24.356 -5.050 1.00 0.00 58 LEU A CA 4
ATOM 6453 C C . LEU A 1 58 ? 2.945 23.563 -5.137 1.00 0.00 58 LEU A C 4
ATOM 6454 O O . LEU A 1 58 ? 3.616 23.586 -6.169 1.00 0.00 58 LEU A O 4
ATOM 6470 N N . VAL A 1 59 ? 3.267 22.825 -4.076 1.00 0.00 59 VAL A N 4
ATOM 6471 C CA . VAL A 1 59 ? 4.430 21.929 -3.961 1.00 0.00 59 VAL A CA 4
ATOM 6472 C C . VAL A 1 59 ? 4.271 20.647 -4.796 1.00 0.00 59 VAL A C 4
ATOM 6473 O O . VAL A 1 59 ? 5.262 20.038 -5.199 1.00 0.00 59 VAL A O 4
ATOM 6486 N N . CYS A 1 60 ? 3.026 20.230 -5.054 1.00 0.00 60 CYS A N 4
ATOM 6487 C CA . CYS A 1 60 ? 2.665 18.958 -5.679 1.00 0.00 60 CYS A CA 4
ATOM 6488 C C . CYS A 1 60 ? 2.670 19.021 -7.210 1.00 0.00 60 CYS A C 4
ATOM 6489 O O . CYS A 1 60 ? 2.741 17.968 -7.843 1.00 0.00 60 CYS A O 4
ATOM 6497 N N . LYS A 1 61 ? 2.671 20.217 -7.825 1.00 0.00 61 LYS A N 4
ATOM 6498 C CA . LYS A 1 61 ? 2.814 20.342 -9.295 1.00 0.00 61 LYS A CA 4
ATOM 6499 C C . LYS A 1 61 ? 4.072 19.651 -9.849 1.00 0.00 61 LYS A C 4
ATOM 6500 O O . LYS A 1 61 ? 4.045 19.130 -10.963 1.00 0.00 61 LYS A O 4
ATOM 6519 N N . ASP A 1 62 ? 5.159 19.633 -9.076 1.00 0.00 62 ASP A N 4
ATOM 6520 C CA . ASP A 1 62 ? 6.439 19.005 -9.436 1.00 0.00 62 ASP A CA 4
ATOM 6521 C C . ASP A 1 62 ? 6.533 17.505 -9.075 1.00 0.00 62 ASP A C 4
ATOM 6522 O O . ASP A 1 62 ? 7.485 16.836 -9.484 1.00 0.00 62 ASP A O 4
ATOM 6531 N N . ALA A 1 63 ? 5.567 16.961 -8.323 1.00 0.00 63 ALA A N 4
ATOM 6532 C CA . ALA A 1 63 ? 5.576 15.574 -7.851 1.00 0.00 63 ALA A CA 4
ATOM 6533 C C . ALA A 1 63 ? 5.351 14.533 -8.970 1.00 0.00 63 ALA A C 4
ATOM 6534 O O . ALA A 1 63 ? 4.806 14.831 -10.037 1.00 0.00 63 ALA A O 4
ATOM 6541 N N . ILE A 1 64 ? 5.705 13.279 -8.670 1.00 0.00 64 ILE A N 4
ATOM 6542 C CA . ILE A 1 64 ? 5.474 12.068 -9.475 1.00 0.00 64 ILE A CA 4
ATOM 6543 C C . ILE A 1 64 ? 4.968 10.954 -8.541 1.00 0.00 64 ILE A C 4
ATOM 6544 O O . ILE A 1 64 ? 5.454 10.819 -7.418 1.00 0.00 64 ILE A O 4
ATOM 6560 N N . LEU A 1 65 ? 4.011 10.143 -8.993 1.00 0.00 65 LEU A N 4
ATOM 6561 C CA . LEU A 1 65 ? 3.542 8.955 -8.268 1.00 0.00 65 LEU A CA 4
ATOM 6562 C C . LEU A 1 65 ? 4.475 7.762 -8.570 1.00 0.00 65 LEU A C 4
ATOM 6563 O O . LEU A 1 65 ? 4.739 7.454 -9.735 1.00 0.00 65 LEU A O 4
ATOM 6579 N N . ASP A 1 66 ? 4.951 7.070 -7.537 1.00 0.00 66 ASP A N 4
ATOM 6580 C CA . ASP A 1 66 ? 5.870 5.926 -7.627 1.00 0.00 66 ASP A CA 4
ATOM 6581 C C . ASP A 1 66 ? 5.242 4.647 -7.044 1.00 0.00 66 ASP A C 4
ATOM 6582 O O . ASP A 1 66 ? 5.389 4.330 -5.861 1.00 0.00 66 ASP A O 4
ATOM 6591 N N . ILE A 1 67 ? 4.474 3.936 -7.874 1.00 0.00 67 ILE A N 4
ATOM 6592 C CA . ILE A 1 67 ? 3.736 2.723 -7.502 1.00 0.00 67 ILE A CA 4
ATOM 6593 C C . ILE A 1 67 ? 4.683 1.521 -7.332 1.00 0.00 67 ILE A C 4
ATOM 6594 O O . ILE A 1 67 ? 5.485 1.215 -8.217 1.00 0.00 67 ILE A O 4
ATOM 6610 N N . VAL A 1 68 ? 4.560 0.818 -6.200 1.00 0.00 68 VAL A N 4
ATOM 6611 C CA . VAL A 1 68 ? 5.347 -0.361 -5.800 1.00 0.00 68 VAL A CA 4
ATOM 6612 C C . VAL A 1 68 ? 4.432 -1.577 -5.653 1.00 0.00 68 VAL A C 4
ATOM 6613 O O . VAL A 1 68 ? 3.514 -1.586 -4.833 1.00 0.00 68 VAL A O 4
ATOM 6626 N N . ASP A 1 69 ? 4.681 -2.600 -6.467 1.00 0.00 69 ASP A N 4
ATOM 6627 C CA . ASP A 1 69 ? 3.979 -3.888 -6.494 1.00 0.00 69 ASP A CA 4
ATOM 6628 C C . ASP A 1 69 ? 4.385 -4.808 -5.321 1.00 0.00 69 ASP A C 4
ATOM 6629 O O . ASP A 1 69 ? 5.398 -5.509 -5.363 1.00 0.00 69 ASP A O 4
ATOM 6638 N N . GLU A 1 70 ? 3.597 -4.796 -4.246 1.00 0.00 70 GLU A N 4
ATOM 6639 C CA . GLU A 1 70 ? 3.762 -5.653 -3.066 1.00 0.00 70 GLU A CA 4
ATOM 6640 C C . GLU A 1 70 ? 3.183 -7.065 -3.273 1.00 0.00 70 GLU A C 4
ATOM 6641 O O . GLU A 1 70 ? 2.020 -7.223 -3.641 1.00 0.00 70 GLU A O 4
ATOM 6653 N N . LYS A 1 71 ? 3.956 -8.109 -2.953 1.00 0.00 71 LYS A N 4
ATOM 6654 C CA . LYS A 1 71 ? 3.471 -9.489 -2.826 1.00 0.00 71 LYS A CA 4
ATOM 6655 C C . LYS A 1 71 ? 2.405 -9.592 -1.729 1.00 0.00 71 LYS A C 4
ATOM 6656 O O . LYS A 1 71 ? 2.625 -9.096 -0.620 1.00 0.00 71 LYS A O 4
ATOM 6675 N N . VAL A 1 72 ? 1.274 -10.236 -2.017 1.00 0.00 72 VAL A N 4
ATOM 6676 C CA . VAL A 1 72 ? 0.245 -10.616 -1.032 1.00 0.00 72 VAL A CA 4
ATOM 6677 C C . VAL A 1 72 ? 0.678 -11.862 -0.247 1.00 0.00 72 VAL A C 4
ATOM 6678 O O . VAL A 1 72 ? 1.423 -12.702 -0.755 1.00 0.00 72 VAL A O 4
ATOM 6691 N N . GLU A 1 73 ? 0.186 -12.017 0.987 1.00 0.00 73 GLU A N 4
ATOM 6692 C CA . GLU A 1 73 ? 0.443 -13.196 1.827 1.00 0.00 73 GLU A CA 4
ATOM 6693 C C . GLU A 1 73 ? -0.755 -13.577 2.720 1.00 0.00 73 GLU A C 4
ATOM 6694 O O . GLU A 1 73 ? -1.489 -12.711 3.206 1.00 0.00 73 GLU A O 4
ATOM 6706 N N . LEU A 1 74 ? -0.940 -14.881 2.947 1.00 0.00 74 LEU A N 4
ATOM 6707 C CA . LEU A 1 74 ? -2.060 -15.520 3.651 1.00 0.00 74 LEU A CA 4
ATOM 6708 C C . LEU A 1 74 ? -1.558 -16.244 4.915 1.00 0.00 74 LEU A C 4
ATOM 6709 O O . LEU A 1 74 ? -0.773 -17.190 4.818 1.00 0.00 74 LEU A O 4
ATOM 6725 N N . GLU A 1 75 ? -2.015 -15.830 6.100 1.00 0.00 75 GLU A N 4
ATOM 6726 C CA . GLU A 1 75 ? -1.795 -16.555 7.363 1.00 0.00 75 GLU A CA 4
ATOM 6727 C C . GLU A 1 75 ? -3.017 -17.406 7.759 1.00 0.00 75 GLU A C 4
ATOM 6728 O O . GLU A 1 75 ? -4.150 -17.098 7.382 1.00 0.00 75 GLU A O 4
ATOM 6740 N N . CYS A 1 76 ? -2.804 -18.447 8.566 1.00 0.00 76 CYS A N 4
ATOM 6741 C CA . CYS A 1 76 ? -3.881 -19.194 9.217 1.00 0.00 76 CYS A CA 4
ATOM 6742 C C . CYS A 1 76 ? -4.403 -18.475 10.485 1.00 0.00 76 CYS A C 4
ATOM 6743 O O . CYS A 1 76 ? -3.720 -17.639 11.088 1.00 0.00 76 CYS A O 4
ATOM 6750 N N . LYS A 1 77 ? -5.615 -18.847 10.906 1.00 0.00 77 LYS A N 4
ATOM 6751 C CA . LYS A 1 77 ? -6.321 -18.368 12.112 1.00 0.00 77 LYS A CA 4
ATOM 6752 C C . LYS A 1 77 ? -5.648 -18.777 13.431 1.00 0.00 77 LYS A C 4
ATOM 6753 O O . LYS A 1 77 ? -5.130 -17.925 14.153 1.00 0.00 77 LYS A O 4
ATOM 6772 N N . ASP A 1 78 ? -5.691 -20.066 13.768 1.00 0.00 78 ASP A N 4
ATOM 6773 C CA . ASP A 1 78 ? -5.307 -20.639 15.068 1.00 0.00 78 ASP A CA 4
ATOM 6774 C C . ASP A 1 78 ? -4.216 -21.713 14.888 1.00 0.00 78 ASP A C 4
ATOM 6775 O O . ASP A 1 78 ? -4.391 -22.893 15.209 1.00 0.00 78 ASP A O 4
ATOM 6784 N N . CYS A 1 79 ? -3.092 -21.281 14.310 1.00 0.00 79 CYS A N 4
ATOM 6785 C CA . CYS A 1 79 ? -2.027 -22.101 13.741 1.00 0.00 79 CYS A CA 4
ATOM 6786 C C . CYS A 1 79 ? -0.644 -21.468 14.021 1.00 0.00 79 CYS A C 4
ATOM 6787 O O . CYS A 1 79 ? -0.459 -20.712 14.979 1.00 0.00 79 CYS A O 4
ATOM 6794 N N . SER A 1 80 ? 0.332 -21.791 13.170 1.00 0.00 80 SER A N 4
ATOM 6795 C CA . SER A 1 80 ? 1.719 -21.303 13.229 1.00 0.00 80 SER A CA 4
ATOM 6796 C C . SER A 1 80 ? 2.375 -21.160 11.841 1.00 0.00 80 SER A C 4
ATOM 6797 O O . SER A 1 80 ? 3.603 -21.112 11.727 1.00 0.00 80 SER A O 4
ATOM 6805 N N . HIS A 1 81 ? 1.569 -21.109 10.771 1.00 0.00 81 HIS A N 4
ATOM 6806 C CA . HIS A 1 81 ? 2.012 -21.171 9.373 1.00 0.00 81 HIS A CA 4
ATOM 6807 C C . HIS A 1 81 ? 1.400 -20.063 8.486 1.00 0.00 81 HIS A C 4
ATOM 6808 O O . HIS A 1 81 ? 0.304 -19.555 8.749 1.00 0.00 81 HIS A O 4
ATOM 6822 N N . VAL A 1 82 ? 2.134 -19.695 7.428 1.00 0.00 82 VAL A N 4
ATOM 6823 C CA . VAL A 1 82 ? 1.867 -18.605 6.476 1.00 0.00 82 VAL A CA 4
ATOM 6824 C C . VAL A 1 82 ? 2.361 -19.011 5.073 1.00 0.00 82 VAL A C 4
ATOM 6825 O O . VAL A 1 82 ? 3.458 -19.561 4.948 1.00 0.00 82 VAL A O 4
ATOM 6838 N N . PHE A 1 83 ? 1.590 -18.722 4.018 1.00 0.00 83 PHE A N 4
ATOM 6839 C CA . PHE A 1 83 ? 1.923 -19.019 2.611 1.00 0.00 83 PHE A CA 4
ATOM 6840 C C . PHE A 1 83 ? 1.460 -17.916 1.629 1.00 0.00 83 PHE A C 4
ATOM 6841 O O . PHE A 1 83 ? 0.832 -16.934 2.027 1.00 0.00 83 PHE A O 4
ATOM 6858 N N . LYS A 1 84 ? 1.757 -18.075 0.329 1.00 0.00 84 LYS A N 4
ATOM 6859 C CA . LYS A 1 84 ? 1.356 -17.164 -0.768 1.00 0.00 84 LYS A CA 4
ATOM 6860 C C . LYS A 1 84 ? 0.208 -17.750 -1.622 1.00 0.00 84 LYS A C 4
ATOM 6861 O O . LYS A 1 84 ? 0.182 -18.965 -1.829 1.00 0.00 84 LYS A O 4
ATOM 6880 N N . PRO A 1 85 ? -0.747 -16.931 -2.107 1.00 0.00 85 PRO A N 4
ATOM 6881 C CA . PRO A 1 85 ? -2.002 -17.419 -2.687 1.00 0.00 85 PRO A CA 4
ATOM 6882 C C . PRO A 1 85 ? -1.819 -18.074 -4.069 1.00 0.00 85 PRO A C 4
ATOM 6883 O O . PRO A 1 85 ? -1.496 -17.403 -5.052 1.00 0.00 85 PRO A O 4
ATOM 6894 N N . ASN A 1 86 ? -2.065 -19.385 -4.154 1.00 0.00 86 ASN A N 4
ATOM 6895 C CA . ASN A 1 86 ? -2.159 -20.178 -5.378 1.00 0.00 86 ASN A CA 4
ATOM 6896 C C . ASN A 1 86 ? -3.222 -21.287 -5.208 1.00 0.00 86 ASN A C 4
ATOM 6897 O O . ASN A 1 86 ? -3.495 -21.739 -4.092 1.00 0.00 86 ASN A O 4
ATOM 6908 N N . ALA A 1 87 ? -3.744 -21.760 -6.341 1.00 0.00 87 ALA A N 4
ATOM 6909 C CA . ALA A 1 87 ? -4.722 -22.846 -6.517 1.00 0.00 87 ALA A CA 4
ATOM 6910 C C . ALA A 1 87 ? -6.063 -22.686 -5.754 1.00 0.00 87 ALA A C 4
ATOM 6911 O O . ALA A 1 87 ? -6.311 -21.685 -5.075 1.00 0.00 87 ALA A O 4
ATOM 6918 N N . LEU A 1 88 ? -6.953 -23.678 -5.903 1.00 0.00 88 LEU A N 4
ATOM 6919 C CA . LEU A 1 88 ? -8.270 -23.752 -5.256 1.00 0.00 88 LEU A CA 4
ATOM 6920 C C . LEU A 1 88 ? -8.572 -25.142 -4.663 1.00 0.00 88 LEU A C 4
ATOM 6921 O O . LEU A 1 88 ? -8.909 -25.235 -3.484 1.00 0.00 88 LEU A O 4
ATOM 6937 N N . ASP A 1 89 ? -8.421 -26.224 -5.430 1.00 0.00 89 ASP A N 4
ATOM 6938 C CA . ASP A 1 89 ? -8.730 -27.603 -5.003 1.00 0.00 89 ASP A CA 4
ATOM 6939 C C . ASP A 1 89 ? -7.862 -28.103 -3.825 1.00 0.00 89 ASP A C 4
ATOM 6940 O O . ASP A 1 89 ? -8.285 -28.967 -3.055 1.00 0.00 89 ASP A O 4
ATOM 6949 N N . TYR A 1 90 ? -6.672 -27.516 -3.652 1.00 0.00 90 TYR A N 4
ATOM 6950 C CA . TYR A 1 90 ? -5.692 -27.802 -2.594 1.00 0.00 90 TYR A CA 4
ATOM 6951 C C . TYR A 1 90 ? -5.187 -26.524 -1.883 1.00 0.00 90 TYR A C 4
ATOM 6952 O O . TYR A 1 90 ? -4.101 -26.506 -1.305 1.00 0.00 90 TYR A O 4
ATOM 6970 N N . GLY A 1 91 ? -5.979 -25.441 -1.906 1.00 0.00 91 GLY A N 4
ATOM 6971 C CA . GLY A 1 91 ? -5.624 -24.108 -1.378 1.00 0.00 91 GLY A CA 4
ATOM 6972 C C . GLY A 1 91 ? -5.762 -23.942 0.149 1.00 0.00 91 GLY A C 4
ATOM 6973 O O . GLY A 1 91 ? -5.817 -22.815 0.644 1.00 0.00 91 GLY A O 4
ATOM 6977 N N . VAL A 1 92 ? -5.894 -25.046 0.888 1.00 0.00 92 VAL A N 4
ATOM 6978 C CA . VAL A 1 92 ? -5.995 -25.116 2.359 1.00 0.00 92 VAL A CA 4
ATOM 6979 C C . VAL A 1 92 ? -4.685 -24.744 3.081 1.00 0.00 92 VAL A C 4
ATOM 6980 O O . VAL A 1 92 ? -3.623 -24.674 2.456 1.00 0.00 92 VAL A O 4
ATOM 6993 N N . CYS A 1 93 ? -4.742 -24.553 4.405 1.00 0.00 93 CYS A N 4
ATOM 6994 C CA . CYS A 1 93 ? -3.553 -24.454 5.258 1.00 0.00 93 CYS A CA 4
ATOM 6995 C C . CYS A 1 93 ? -2.736 -25.766 5.218 1.00 0.00 93 CYS A C 4
ATOM 6996 O O . CYS A 1 93 ? -3.279 -26.876 5.228 1.00 0.00 93 CYS A O 4
ATOM 7003 N N . GLU A 1 94 ? -1.411 -25.624 5.094 1.00 0.00 94 GLU A N 4
ATOM 7004 C CA . GLU A 1 94 ? -0.469 -26.743 4.950 1.00 0.00 94 GLU A CA 4
ATOM 7005 C C . GLU A 1 94 ? -0.504 -27.683 6.161 1.00 0.00 94 GLU A C 4
ATOM 7006 O O . GLU A 1 94 ? -0.429 -28.907 6.018 1.00 0.00 94 GLU A O 4
ATOM 7018 N N . LYS A 1 95 ? -0.615 -27.094 7.357 1.00 0.00 95 LYS A N 4
ATOM 7019 C CA . LYS A 1 95 ? -0.799 -27.800 8.632 1.00 0.00 95 LYS A CA 4
ATOM 7020 C C . LYS A 1 95 ? -2.206 -28.386 8.773 1.00 0.00 95 LYS A C 4
ATOM 7021 O O . LYS A 1 95 ? -2.348 -29.592 8.987 1.00 0.00 95 LYS A O 4
ATOM 7040 N N . CYS A 1 96 ? -3.220 -27.520 8.717 1.00 0.00 96 CYS A N 4
ATOM 7041 C CA . CYS A 1 96 ? -4.614 -27.827 9.043 1.00 0.00 96 CYS A CA 4
ATOM 7042 C C . CYS A 1 96 ? -5.542 -27.641 7.818 1.00 0.00 96 CYS A C 4
ATOM 7043 O O . CYS A 1 96 ? -5.691 -26.549 7.278 1.00 0.00 96 CYS A O 4
ATOM 7050 N N . HIS A 1 97 ? -6.100 -28.742 7.299 1.00 0.00 97 HIS A N 4
ATOM 7051 C CA . HIS A 1 97 ? -6.712 -28.795 5.963 1.00 0.00 97 HIS A CA 4
ATOM 7052 C C . HIS A 1 97 ? -8.098 -28.107 5.863 1.00 0.00 97 HIS A C 4
ATOM 7053 O O . HIS A 1 97 ? -9.125 -28.755 5.638 1.00 0.00 97 HIS A O 4
ATOM 7067 N N . SER A 1 98 ? -8.116 -26.779 5.986 1.00 0.00 98 SER A N 4
ATOM 7068 C CA . SER A 1 98 ? -9.281 -25.893 5.868 1.00 0.00 98 SER A CA 4
ATOM 7069 C C . SER A 1 98 ? -8.918 -24.583 5.148 1.00 0.00 98 SER A C 4
ATOM 7070 O O . SER A 1 98 ? -7.748 -24.201 5.061 1.00 0.00 98 SER A O 4
ATOM 7078 N N . LYS A 1 99 ? -9.936 -23.881 4.633 1.00 0.00 99 LYS A N 4
ATOM 7079 C CA . LYS A 1 99 ? -9.848 -22.607 3.882 1.00 0.00 99 LYS A CA 4
ATOM 7080 C C . LYS A 1 99 ? -9.956 -21.349 4.769 1.00 0.00 99 LYS A C 4
ATOM 7081 O O . LYS A 1 99 ? -10.161 -20.246 4.266 1.00 0.00 99 LYS A O 4
ATOM 7100 N N . ASN A 1 100 ? -9.832 -21.501 6.089 1.00 0.00 100 ASN A N 4
ATOM 7101 C CA . ASN A 1 100 ? -10.030 -20.457 7.108 1.00 0.00 100 ASN A CA 4
ATOM 7102 C C . ASN A 1 100 ? -9.017 -19.285 7.080 1.00 0.00 100 ASN A C 4
ATOM 7103 O O . ASN A 1 100 ? -9.170 -18.337 7.850 1.00 0.00 100 ASN A O 4
ATOM 7114 N N . VAL A 1 101 ? -7.959 -19.369 6.269 1.00 0.00 101 VAL A N 4
ATOM 7115 C CA . VAL A 1 101 ? -6.866 -18.386 6.167 1.00 0.00 101 VAL A CA 4
ATOM 7116 C C . VAL A 1 101 ? -7.345 -16.955 5.874 1.00 0.00 101 VAL A C 4
ATOM 7117 O O . VAL A 1 101 ? -8.366 -16.743 5.214 1.00 0.00 101 VAL A O 4
ATOM 7130 N N . ILE A 1 102 ? -6.571 -15.966 6.331 1.00 0.00 102 ILE A N 4
ATOM 7131 C CA . ILE A 1 102 ? -6.798 -14.526 6.113 1.00 0.00 102 ILE A CA 4
ATOM 7132 C C . ILE A 1 102 ? -5.556 -13.820 5.550 1.00 0.00 102 ILE A C 4
ATOM 7133 O O . ILE A 1 102 ? -4.421 -14.255 5.750 1.00 0.00 102 ILE A O 4
ATOM 7149 N N . ILE A 1 103 ? -5.768 -12.711 4.836 1.00 0.00 103 ILE A N 4
ATOM 7150 C CA . ILE A 1 103 ? -4.719 -11.944 4.160 1.00 0.00 103 ILE A CA 4
ATOM 7151 C C . ILE A 1 103 ? -3.997 -11.084 5.206 1.00 0.00 103 ILE A C 4
ATOM 7152 O O . ILE A 1 103 ? -4.565 -10.124 5.731 1.00 0.00 103 ILE A O 4
ATOM 7168 N N . THR A 1 104 ? -2.750 -11.437 5.526 1.00 0.00 104 THR A N 4
ATOM 7169 C CA . THR A 1 104 ? -1.918 -10.719 6.512 1.00 0.00 104 THR A CA 4
ATOM 7170 C C . THR A 1 104 ? -1.118 -9.563 5.888 1.00 0.00 104 THR A C 4
ATOM 7171 O O . THR A 1 104 ? -0.492 -8.777 6.601 1.00 0.00 104 THR A O 4
ATOM 7182 N N . GLN A 1 105 ? -1.108 -9.463 4.554 1.00 0.00 105 GLN A N 4
ATOM 7183 C CA . GLN A 1 105 ? -0.209 -8.615 3.771 1.00 0.00 105 GLN A CA 4
ATOM 7184 C C . GLN A 1 105 ? -0.797 -8.437 2.366 1.00 0.00 105 GLN A C 4
ATOM 7185 O O . GLN A 1 105 ? -1.122 -9.420 1.703 1.00 0.00 105 GLN A O 4
ATOM 7199 N N . GLY A 1 106 ? -0.946 -7.189 1.916 1.00 0.00 106 GLY A N 4
ATOM 7200 C CA . GLY A 1 106 ? -1.464 -6.841 0.586 1.00 0.00 106 GLY A CA 4
ATOM 7201 C C . GLY A 1 106 ? -2.998 -6.847 0.453 1.00 0.00 106 GLY A C 4
ATOM 7202 O O . GLY A 1 106 ? -3.513 -6.789 -0.663 1.00 0.00 106 GLY A O 4
ATOM 7206 N N . ASN A 1 107 ? -3.735 -6.910 1.572 1.00 0.00 107 ASN A N 4
ATOM 7207 C CA . ASN A 1 107 ? -5.205 -6.877 1.630 1.00 0.00 107 ASN A CA 4
ATOM 7208 C C . ASN A 1 107 ? -5.802 -5.609 0.985 1.00 0.00 107 ASN A C 4
ATOM 7209 O O . ASN A 1 107 ? -6.846 -5.657 0.333 1.00 0.00 107 ASN A O 4
ATOM 7220 N N . GLU A 1 108 ? -5.127 -4.478 1.175 1.00 0.00 108 GLU A N 4
ATOM 7221 C CA . GLU A 1 108 ? -5.469 -3.149 0.669 1.00 0.00 108 GLU A CA 4
ATOM 7222 C C . GLU A 1 108 ? -4.194 -2.348 0.335 1.00 0.00 108 GLU A C 4
ATOM 7223 O O . GLU A 1 108 ? -3.080 -2.784 0.645 1.00 0.00 108 GLU A O 4
ATOM 7235 N N . MET A 1 109 ? -4.345 -1.180 -0.299 1.00 0.00 109 MET A N 4
ATOM 7236 C CA . MET A 1 109 ? -3.230 -0.336 -0.754 1.00 0.00 109 MET A CA 4
ATOM 7237 C C . MET A 1 109 ? -3.100 0.948 0.088 1.00 0.00 109 MET A C 4
ATOM 7238 O O . MET A 1 109 ? -4.092 1.427 0.649 1.00 0.00 109 MET A O 4
ATOM 7252 N N . ARG A 1 110 ? -1.883 1.501 0.188 1.00 0.00 110 ARG A N 4
ATOM 7253 C CA . ARG A 1 110 ? -1.561 2.696 0.998 1.00 0.00 110 ARG A CA 4
ATOM 7254 C C . ARG A 1 110 ? -0.256 3.382 0.574 1.00 0.00 110 ARG A C 4
ATOM 7255 O O . ARG A 1 110 ? 0.573 2.794 -0.121 1.00 0.00 110 ARG A O 4
ATOM 7276 N N . LEU A 1 111 ? -0.038 4.614 1.041 1.00 0.00 111 LEU A N 4
ATOM 7277 C CA . LEU A 1 111 ? 1.258 5.304 0.931 1.00 0.00 111 LEU A CA 4
ATOM 7278 C C . LEU A 1 111 ? 2.390 4.519 1.621 1.00 0.00 111 LEU A C 4
ATOM 7279 O O . LEU A 1 111 ? 2.146 3.739 2.544 1.00 0.00 111 LEU A O 4
ATOM 7295 N N . LEU A 1 112 ? 3.632 4.743 1.189 1.00 0.00 112 LEU A N 4
ATOM 7296 C CA . LEU A 1 112 ? 4.813 3.984 1.615 1.00 0.00 112 LEU A CA 4
ATOM 7297 C C . LEU A 1 112 ? 5.953 4.907 2.089 1.00 0.00 112 LEU A C 4
ATOM 7298 O O . LEU A 1 112 ? 6.490 4.706 3.180 1.00 0.00 112 LEU A O 4
ATOM 7314 N N . SER A 1 113 ? 6.292 5.932 1.301 1.00 0.00 113 SER A N 4
ATOM 7315 C CA . SER A 1 113 ? 7.250 7.006 1.628 1.00 0.00 113 SER A CA 4
ATOM 7316 C C . SER A 1 113 ? 7.099 8.204 0.673 1.00 0.00 113 SER A C 4
ATOM 7317 O O . SER A 1 113 ? 6.255 8.185 -0.225 1.00 0.00 113 SER A O 4
ATOM 7325 N N . LEU A 1 114 ? 7.892 9.269 0.850 1.00 0.00 114 LEU A N 4
ATOM 7326 C CA . LEU A 1 114 ? 7.971 10.414 -0.071 1.00 0.00 114 LEU A CA 4
ATOM 7327 C C . LEU A 1 114 ? 9.437 10.840 -0.285 1.00 0.00 114 LEU A C 4
ATOM 7328 O O . LEU A 1 114 ? 10.314 10.498 0.512 1.00 0.00 114 LEU A O 4
ATOM 7344 N N . GLU A 1 115 ? 9.700 11.629 -1.328 1.00 0.00 115 GLU A N 4
ATOM 7345 C CA . GLU A 1 115 ? 11.012 12.211 -1.633 1.00 0.00 115 GLU A CA 4
ATOM 7346 C C . GLU A 1 115 ? 10.890 13.656 -2.148 1.00 0.00 115 GLU A C 4
ATOM 7347 O O . GLU A 1 115 ? 9.937 14.011 -2.848 1.00 0.00 115 GLU A O 4
ATOM 7359 N N . MET A 1 116 ? 11.877 14.495 -1.824 1.00 0.00 116 MET A N 4
ATOM 7360 C CA . MET A 1 116 ? 11.923 15.933 -2.119 1.00 0.00 116 MET A CA 4
ATOM 7361 C C . MET A 1 116 ? 13.274 16.335 -2.738 1.00 0.00 116 MET A C 4
ATOM 7362 O O . MET A 1 116 ? 14.311 15.731 -2.454 1.00 0.00 116 MET A O 4
ATOM 7376 N N . LEU A 1 117 ? 13.278 17.380 -3.571 1.00 0.00 117 LEU A N 4
ATOM 7377 C CA . LEU A 1 117 ? 14.454 17.929 -4.226 1.00 0.00 117 LEU A CA 4
ATOM 7378 C C . LEU A 1 117 ? 15.224 18.830 -3.238 1.00 0.00 117 LEU A C 4
ATOM 7379 O O . LEU A 1 117 ? 14.765 19.924 -2.899 1.00 0.00 117 LEU A O 4
ATOM 7395 N N . ALA A 1 118 ? 16.379 18.351 -2.768 1.00 0.00 118 ALA A N 4
ATOM 7396 C CA . ALA A 1 118 ? 17.247 19.024 -1.792 1.00 0.00 118 ALA A CA 4
ATOM 7397 C C . ALA A 1 118 ? 18.666 19.307 -2.322 1.00 0.00 118 ALA A C 4
ATOM 7398 O O . ALA A 1 118 ? 19.188 20.409 -2.138 1.00 0.00 118 ALA A O 4
ATOM 7405 N N . GLU A 1 119 ? 19.298 18.320 -2.969 1.00 0.00 119 GLU A N 4
ATOM 7406 C CA . GLU A 1 119 ? 20.696 18.359 -3.421 1.00 0.00 119 GLU A CA 4
ATOM 7407 C C . GLU A 1 119 ? 20.824 18.059 -4.924 1.00 0.00 119 GLU A C 4
ATOM 7408 O O . GLU A 1 119 ? 20.227 17.107 -5.448 1.00 0.00 119 GLU A O 4
ATOM 7421 N N . GLY A 1 1 ? -20.831 13.555 -0.476 1.00 0.00 1 GLY A N 5
ATOM 7422 C CA . GLY A 1 1 ? -19.907 12.579 -1.099 1.00 0.00 1 GLY A CA 5
ATOM 7423 C C . GLY A 1 1 ? -20.234 11.155 -0.675 1.00 0.00 1 GLY A C 5
ATOM 7424 O O . GLY A 1 1 ? -20.521 10.913 0.499 1.00 0.00 1 GLY A O 5
ATOM 7430 N N . SER A 1 2 ? -20.195 10.204 -1.618 1.00 0.00 2 SER A N 5
ATOM 7431 C CA . SER A 1 2 ? -20.571 8.788 -1.414 1.00 0.00 2 SER A CA 5
ATOM 7432 C C . SER A 1 2 ? -19.567 7.784 -2.027 1.00 0.00 2 SER A C 5
ATOM 7433 O O . SER A 1 2 ? -19.886 6.610 -2.237 1.00 0.00 2 SER A O 5
ATOM 7441 N N . MET A 1 3 ? -18.344 8.234 -2.340 1.00 0.00 3 MET A N 5
ATOM 7442 C CA . MET A 1 3 ? -17.250 7.420 -2.900 1.00 0.00 3 MET A CA 5
ATOM 7443 C C . MET A 1 3 ? -15.878 7.781 -2.304 1.00 0.00 3 MET A C 5
ATOM 7444 O O . MET A 1 3 ? -15.714 8.838 -1.688 1.00 0.00 3 MET A O 5
ATOM 7458 N N . HIS A 1 4 ? -14.875 6.928 -2.538 1.00 0.00 4 HIS A N 5
ATOM 7459 C CA . HIS A 1 4 ? -13.489 7.097 -2.070 1.00 0.00 4 HIS A CA 5
ATOM 7460 C C . HIS A 1 4 ? -12.488 7.475 -3.182 1.00 0.00 4 HIS A C 5
ATOM 7461 O O . HIS A 1 4 ? -11.322 7.736 -2.888 1.00 0.00 4 HIS A O 5
ATOM 7475 N N . GLU A 1 5 ? -12.919 7.516 -4.450 1.00 0.00 5 GLU A N 5
ATOM 7476 C CA . GLU A 1 5 ? -12.065 7.644 -5.644 1.00 0.00 5 GLU A CA 5
ATOM 7477 C C . GLU A 1 5 ? -11.092 8.836 -5.575 1.00 0.00 5 GLU A C 5
ATOM 7478 O O . GLU A 1 5 ? -9.875 8.645 -5.602 1.00 0.00 5 GLU A O 5
ATOM 7490 N N . TYR A 1 6 ? -11.614 10.059 -5.441 1.00 0.00 6 TYR A N 5
ATOM 7491 C CA . TYR A 1 6 ? -10.803 11.275 -5.271 1.00 0.00 6 TYR A CA 5
ATOM 7492 C C . TYR A 1 6 ? -10.441 11.586 -3.808 1.00 0.00 6 TYR A C 5
ATOM 7493 O O . TYR A 1 6 ? -9.619 12.471 -3.560 1.00 0.00 6 TYR A O 5
ATOM 7511 N N . SER A 1 7 ? -10.998 10.848 -2.838 1.00 0.00 7 SER A N 5
ATOM 7512 C CA . SER A 1 7 ? -10.681 10.990 -1.409 1.00 0.00 7 SER A CA 5
ATOM 7513 C C . SER A 1 7 ? -9.199 10.705 -1.139 1.00 0.00 7 SER A C 5
ATOM 7514 O O . SER A 1 7 ? -8.511 11.550 -0.566 1.00 0.00 7 SER A O 5
ATOM 7522 N N . VAL A 1 8 ? -8.673 9.573 -1.637 1.00 0.00 8 VAL A N 5
ATOM 7523 C CA . VAL A 1 8 ? -7.227 9.256 -1.593 1.00 0.00 8 VAL A CA 5
ATOM 7524 C C . VAL A 1 8 ? -6.411 10.374 -2.231 1.00 0.00 8 VAL A C 5
ATOM 7525 O O . VAL A 1 8 ? -5.445 10.864 -1.652 1.00 0.00 8 VAL A O 5
ATOM 7538 N N . VAL A 1 9 ? -6.800 10.756 -3.449 1.00 0.00 9 VAL A N 5
ATOM 7539 C CA . VAL A 1 9 ? -6.040 11.627 -4.335 1.00 0.00 9 VAL A CA 5
ATOM 7540 C C . VAL A 1 9 ? -5.807 13.002 -3.699 1.00 0.00 9 VAL A C 5
ATOM 7541 O O . VAL A 1 9 ? -4.666 13.411 -3.480 1.00 0.00 9 VAL A O 5
ATOM 7554 N N . SER A 1 10 ? -6.899 13.698 -3.361 1.00 0.00 10 SER A N 5
ATOM 7555 C CA . SER A 1 10 ? -6.887 14.975 -2.637 1.00 0.00 10 SER A CA 5
ATOM 7556 C C . SER A 1 10 ? -6.155 14.872 -1.289 1.00 0.00 10 SER A C 5
ATOM 7557 O O . SER A 1 10 ? -5.356 15.748 -0.948 1.00 0.00 10 SER A O 5
ATOM 7565 N N . SER A 1 11 ? -6.373 13.777 -0.546 1.00 0.00 11 SER A N 5
ATOM 7566 C CA . SER A 1 11 ? -5.721 13.532 0.750 1.00 0.00 11 SER A CA 5
ATOM 7567 C C . SER A 1 11 ? -4.193 13.464 0.629 1.00 0.00 11 SER A C 5
ATOM 7568 O O . SER A 1 11 ? -3.493 14.154 1.370 1.00 0.00 11 SER A O 5
ATOM 7576 N N . LEU A 1 12 ? -3.661 12.700 -0.333 1.00 0.00 12 LEU A N 5
ATOM 7577 C CA . LEU A 1 12 ? -2.222 12.594 -0.606 1.00 0.00 12 LEU A CA 5
ATOM 7578 C C . LEU A 1 12 ? -1.584 13.950 -0.913 1.00 0.00 12 LEU A C 5
ATOM 7579 O O . LEU A 1 12 ? -0.585 14.313 -0.296 1.00 0.00 12 LEU A O 5
ATOM 7595 N N . ILE A 1 13 ? -2.171 14.704 -1.842 1.00 0.00 13 ILE A N 5
ATOM 7596 C CA . ILE A 1 13 ? -1.722 16.053 -2.225 1.00 0.00 13 ILE A CA 5
ATOM 7597 C C . ILE A 1 13 ? -1.636 16.975 -0.991 1.00 0.00 13 ILE A C 5
ATOM 7598 O O . ILE A 1 13 ? -0.598 17.599 -0.752 1.00 0.00 13 ILE A O 5
ATOM 7614 N N . ALA A 1 14 ? -2.690 17.018 -0.167 1.00 0.00 14 ALA A N 5
ATOM 7615 C CA . ALA A 1 14 ? -2.723 17.794 1.075 1.00 0.00 14 ALA A CA 5
ATOM 7616 C C . ALA A 1 14 ? -1.676 17.329 2.113 1.00 0.00 14 ALA A C 5
ATOM 7617 O O . ALA A 1 14 ? -0.980 18.154 2.707 1.00 0.00 14 ALA A O 5
ATOM 7624 N N . LEU A 1 15 ? -1.538 16.015 2.321 1.00 0.00 15 LEU A N 5
ATOM 7625 C CA . LEU A 1 15 ? -0.556 15.375 3.207 1.00 0.00 15 LEU A CA 5
ATOM 7626 C C . LEU A 1 15 ? 0.887 15.741 2.814 1.00 0.00 15 LEU A C 5
ATOM 7627 O O . LEU A 1 15 ? 1.692 16.107 3.673 1.00 0.00 15 LEU A O 5
ATOM 7643 N N . CYS A 1 16 ? 1.204 15.689 1.518 1.00 0.00 16 CYS A N 5
ATOM 7644 C CA . CYS A 1 16 ? 2.489 16.119 0.966 1.00 0.00 16 CYS A CA 5
ATOM 7645 C C . CYS A 1 16 ? 2.781 17.593 1.281 1.00 0.00 16 CYS A C 5
ATOM 7646 O O . CYS A 1 16 ? 3.858 17.908 1.784 1.00 0.00 16 CYS A O 5
ATOM 7654 N N . GLU A 1 17 ? 1.829 18.495 1.019 1.00 0.00 17 GLU A N 5
ATOM 7655 C CA . GLU A 1 17 ? 1.944 19.925 1.341 1.00 0.00 17 GLU A CA 5
ATOM 7656 C C . GLU A 1 17 ? 2.166 20.170 2.845 1.00 0.00 17 GLU A C 5
ATOM 7657 O O . GLU A 1 17 ? 3.059 20.932 3.218 1.00 0.00 17 GLU A O 5
ATOM 7669 N N . GLU A 1 18 ? 1.424 19.478 3.714 1.00 0.00 18 GLU A N 5
ATOM 7670 C CA . GLU A 1 18 ? 1.554 19.567 5.174 1.00 0.00 18 GLU A CA 5
ATOM 7671 C C . GLU A 1 18 ? 2.947 19.158 5.689 1.00 0.00 18 GLU A C 5
ATOM 7672 O O . GLU A 1 18 ? 3.512 19.849 6.537 1.00 0.00 18 GLU A O 5
ATOM 7684 N N . HIS A 1 19 ? 3.543 18.082 5.165 1.00 0.00 19 HIS A N 5
ATOM 7685 C CA . HIS A 1 19 ? 4.944 17.756 5.457 1.00 0.00 19 HIS A CA 5
ATOM 7686 C C . HIS A 1 19 ? 5.927 18.751 4.822 1.00 0.00 19 HIS A C 5
ATOM 7687 O O . HIS A 1 19 ? 6.921 19.114 5.453 1.00 0.00 19 HIS A O 5
ATOM 7701 N N . ALA A 1 20 ? 5.673 19.217 3.597 1.00 0.00 20 ALA A N 5
ATOM 7702 C CA . ALA A 1 20 ? 6.590 20.092 2.870 1.00 0.00 20 ALA A CA 5
ATOM 7703 C C . ALA A 1 20 ? 6.750 21.476 3.518 1.00 0.00 20 ALA A C 5
ATOM 7704 O O . ALA A 1 20 ? 7.866 21.996 3.537 1.00 0.00 20 ALA A O 5
ATOM 7711 N N . LYS A 1 21 ? 5.689 22.057 4.098 1.00 0.00 21 LYS A N 5
ATOM 7712 C CA . LYS A 1 21 ? 5.795 23.281 4.916 1.00 0.00 21 LYS A CA 5
ATOM 7713 C C . LYS A 1 21 ? 6.566 23.056 6.226 1.00 0.00 21 LYS A C 5
ATOM 7714 O O . LYS A 1 21 ? 7.292 23.944 6.672 1.00 0.00 21 LYS A O 5
ATOM 7733 N N . LYS A 1 22 ? 6.437 21.866 6.831 1.00 0.00 22 LYS A N 5
ATOM 7734 C CA . LYS A 1 22 ? 6.993 21.515 8.155 1.00 0.00 22 LYS A CA 5
ATOM 7735 C C . LYS A 1 22 ? 8.494 21.249 8.060 1.00 0.00 22 LYS A C 5
ATOM 7736 O O . LYS A 1 22 ? 9.280 21.799 8.829 1.00 0.00 22 LYS A O 5
ATOM 7755 N N . ASN A 1 23 ? 8.892 20.464 7.059 1.00 0.00 23 ASN A N 5
ATOM 7756 C CA . ASN A 1 23 ? 10.289 20.209 6.688 1.00 0.00 23 ASN A CA 5
ATOM 7757 C C . ASN A 1 23 ? 10.928 21.372 5.898 1.00 0.00 23 ASN A C 5
ATOM 7758 O O . ASN A 1 23 ? 12.109 21.313 5.554 1.00 0.00 23 ASN A O 5
ATOM 7769 N N . GLN A 1 24 ? 10.154 22.426 5.601 1.00 0.00 24 GLN A N 5
ATOM 7770 C CA . GLN A 1 24 ? 10.536 23.613 4.820 1.00 0.00 24 GLN A CA 5
ATOM 7771 C C . GLN A 1 24 ? 11.062 23.258 3.410 1.00 0.00 24 GLN A C 5
ATOM 7772 O O . GLN A 1 24 ? 11.880 23.976 2.827 1.00 0.00 24 GLN A O 5
ATOM 7786 N N . ALA A 1 25 ? 10.603 22.126 2.866 1.00 0.00 25 ALA A N 5
ATOM 7787 C CA . ALA A 1 25 ? 11.003 21.578 1.573 1.00 0.00 25 ALA A CA 5
ATOM 7788 C C . ALA A 1 25 ? 10.352 22.318 0.393 1.00 0.00 25 ALA A C 5
ATOM 7789 O O . ALA A 1 25 ? 10.994 22.514 -0.639 1.00 0.00 25 ALA A O 5
ATOM 7796 N N . HIS A 1 26 ? 9.085 22.723 0.544 1.00 0.00 26 HIS A N 5
ATOM 7797 C CA . HIS A 1 26 ? 8.247 23.475 -0.410 1.00 0.00 26 HIS A CA 5
ATOM 7798 C C . HIS A 1 26 ? 8.091 22.890 -1.839 1.00 0.00 26 HIS A C 5
ATOM 7799 O O . HIS A 1 26 ? 7.448 23.513 -2.686 1.00 0.00 26 HIS A O 5
ATOM 7813 N N . LYS A 1 27 ? 8.633 21.698 -2.123 1.00 0.00 27 LYS A N 5
ATOM 7814 C CA . LYS A 1 27 ? 8.406 20.893 -3.338 1.00 0.00 27 LYS A CA 5
ATOM 7815 C C . LYS A 1 27 ? 8.749 19.416 -3.103 1.00 0.00 27 LYS A C 5
ATOM 7816 O O . LYS A 1 27 ? 9.687 19.101 -2.367 1.00 0.00 27 LYS A O 5
ATOM 7835 N N . ILE A 1 28 ? 8.009 18.514 -3.749 1.00 0.00 28 ILE A N 5
ATOM 7836 C CA . ILE A 1 28 ? 8.242 17.060 -3.697 1.00 0.00 28 ILE A CA 5
ATOM 7837 C C . ILE A 1 28 ? 8.965 16.610 -4.978 1.00 0.00 28 ILE A C 5
ATOM 7838 O O . ILE A 1 28 ? 8.726 17.160 -6.053 1.00 0.00 28 ILE A O 5
ATOM 7854 N N . GLU A 1 29 ? 9.819 15.591 -4.884 1.00 0.00 29 GLU A N 5
ATOM 7855 C CA . GLU A 1 29 ? 10.422 14.909 -6.035 1.00 0.00 29 GLU A CA 5
ATOM 7856 C C . GLU A 1 29 ? 9.533 13.737 -6.479 1.00 0.00 29 GLU A C 5
ATOM 7857 O O . GLU A 1 29 ? 8.980 13.760 -7.581 1.00 0.00 29 GLU A O 5
ATOM 7869 N N . ARG A 1 30 ? 9.368 12.720 -5.616 1.00 0.00 30 ARG A N 5
ATOM 7870 C CA . ARG A 1 30 ? 8.612 11.485 -5.893 1.00 0.00 30 ARG A CA 5
ATOM 7871 C C . ARG A 1 30 ? 7.864 10.992 -4.658 1.00 0.00 30 ARG A C 5
ATOM 7872 O O . ARG A 1 30 ? 8.486 10.565 -3.685 1.00 0.00 30 ARG A O 5
ATOM 7893 N N . VAL A 1 31 ? 6.535 11.028 -4.688 1.00 0.00 31 VAL A N 5
ATOM 7894 C CA . VAL A 1 31 ? 5.706 10.259 -3.743 1.00 0.00 31 VAL A CA 5
ATOM 7895 C C . VAL A 1 31 ? 5.754 8.770 -4.124 1.00 0.00 31 VAL A C 5
ATOM 7896 O O . VAL A 1 31 ? 5.811 8.431 -5.310 1.00 0.00 31 VAL A O 5
ATOM 7909 N N . VAL A 1 32 ? 5.743 7.876 -3.136 1.00 0.00 32 VAL A N 5
ATOM 7910 C CA . VAL A 1 32 ? 5.935 6.426 -3.315 1.00 0.00 32 VAL A CA 5
ATOM 7911 C C . VAL A 1 32 ? 4.804 5.666 -2.627 1.00 0.00 32 VAL A C 5
ATOM 7912 O O . VAL A 1 32 ? 4.622 5.763 -1.414 1.00 0.00 32 VAL A O 5
ATOM 7925 N N . VAL A 1 33 ? 4.025 4.917 -3.405 1.00 0.00 33 VAL A N 5
ATOM 7926 C CA . VAL A 1 33 ? 2.811 4.197 -2.979 1.00 0.00 33 VAL A CA 5
ATOM 7927 C C . VAL A 1 33 ? 2.925 2.715 -3.342 1.00 0.00 33 VAL A C 5
ATOM 7928 O O . VAL A 1 33 ? 3.497 2.369 -4.373 1.00 0.00 33 VAL A O 5
ATOM 7941 N N . GLY A 1 34 ? 2.380 1.828 -2.509 1.00 0.00 34 GLY A N 5
ATOM 7942 C CA . GLY A 1 34 ? 2.290 0.388 -2.757 1.00 0.00 34 GLY A CA 5
ATOM 7943 C C . GLY A 1 34 ? 0.836 -0.070 -2.833 1.00 0.00 34 GLY A C 5
ATOM 7944 O O . GLY A 1 34 ? 0.010 0.351 -2.023 1.00 0.00 34 GLY A O 5
ATOM 7948 N N . ILE A 1 35 ? 0.510 -0.905 -3.823 1.00 0.00 35 ILE A N 5
ATOM 7949 C CA . ILE A 1 35 ? -0.839 -1.426 -4.100 1.00 0.00 35 ILE A CA 5
ATOM 7950 C C . ILE A 1 35 ? -0.736 -2.939 -4.328 1.00 0.00 35 ILE A C 5
ATOM 7951 O O . ILE A 1 35 ? 0.135 -3.396 -5.070 1.00 0.00 35 ILE A O 5
ATOM 7967 N N . GLY A 1 36 ? -1.605 -3.726 -3.685 1.00 0.00 36 GLY A N 5
ATOM 7968 C CA . GLY A 1 36 ? -1.571 -5.191 -3.766 1.00 0.00 36 GLY A CA 5
ATOM 7969 C C . GLY A 1 36 ? -1.936 -5.741 -5.151 1.00 0.00 36 GLY A C 5
ATOM 7970 O O . GLY A 1 36 ? -2.800 -5.208 -5.849 1.00 0.00 36 GLY A O 5
ATOM 7974 N N . GLU A 1 37 ? -1.322 -6.862 -5.534 1.00 0.00 37 GLU A N 5
ATOM 7975 C CA . GLU A 1 37 ? -1.477 -7.513 -6.845 1.00 0.00 37 GLU A CA 5
ATOM 7976 C C . GLU A 1 37 ? -2.888 -8.091 -7.063 1.00 0.00 37 GLU A C 5
ATOM 7977 O O . GLU A 1 37 ? -3.291 -8.338 -8.202 1.00 0.00 37 GLU A O 5
ATOM 7989 N N . ARG A 1 38 ? -3.656 -8.267 -5.973 1.00 0.00 38 ARG A N 5
ATOM 7990 C CA . ARG A 1 38 ? -5.062 -8.692 -5.957 1.00 0.00 38 ARG A CA 5
ATOM 7991 C C . ARG A 1 38 ? -6.040 -7.596 -5.494 1.00 0.00 38 ARG A C 5
ATOM 7992 O O . ARG A 1 38 ? -7.246 -7.836 -5.458 1.00 0.00 38 ARG A O 5
ATOM 8013 N N . SER A 1 39 ? -5.553 -6.395 -5.162 1.00 0.00 39 SER A N 5
ATOM 8014 C CA . SER A 1 39 ? -6.376 -5.259 -4.705 1.00 0.00 39 SER A CA 5
ATOM 8015 C C . SER A 1 39 ? -7.248 -4.638 -5.811 1.00 0.00 39 SER A C 5
ATOM 8016 O O . SER A 1 39 ? -8.183 -3.900 -5.505 1.00 0.00 39 SER A O 5
ATOM 8024 N N . ALA A 1 40 ? -6.959 -4.939 -7.085 1.00 0.00 40 ALA A N 5
ATOM 8025 C CA . ALA A 1 40 ? -7.711 -4.584 -8.301 1.00 0.00 40 ALA A CA 5
ATOM 8026 C C . ALA A 1 40 ? -7.947 -3.075 -8.578 1.00 0.00 40 ALA A C 5
ATOM 8027 O O . ALA A 1 40 ? -8.599 -2.732 -9.568 1.00 0.00 40 ALA A O 5
ATOM 8034 N N . MET A 1 41 ? -7.417 -2.165 -7.754 1.00 0.00 41 MET A N 5
ATOM 8035 C CA . MET A 1 41 ? -7.461 -0.711 -7.969 1.00 0.00 41 MET A CA 5
ATOM 8036 C C . MET A 1 41 ? -6.579 -0.303 -9.162 1.00 0.00 41 MET A C 5
ATOM 8037 O O . MET A 1 41 ? -5.373 -0.553 -9.172 1.00 0.00 41 MET A O 5
ATOM 8051 N N . ASP A 1 42 ? -7.189 0.300 -10.185 1.00 0.00 42 ASP A N 5
ATOM 8052 C CA . ASP A 1 42 ? -6.548 0.691 -11.447 1.00 0.00 42 ASP A CA 5
ATOM 8053 C C . ASP A 1 42 ? -5.551 1.859 -11.273 1.00 0.00 42 ASP A C 5
ATOM 8054 O O . ASP A 1 42 ? -5.911 3.040 -11.334 1.00 0.00 42 ASP A O 5
ATOM 8063 N N . LYS A 1 43 ? -4.272 1.515 -11.074 1.00 0.00 43 LYS A N 5
ATOM 8064 C CA . LYS A 1 43 ? -3.141 2.427 -10.807 1.00 0.00 43 LYS A CA 5
ATOM 8065 C C . LYS A 1 43 ? -3.007 3.578 -11.811 1.00 0.00 43 LYS A C 5
ATOM 8066 O O . LYS A 1 43 ? -2.679 4.701 -11.428 1.00 0.00 43 LYS A O 5
ATOM 8085 N N . SER A 1 44 ? -3.310 3.303 -13.080 1.00 0.00 44 SER A N 5
ATOM 8086 C CA . SER A 1 44 ? -3.301 4.265 -14.192 1.00 0.00 44 SER A CA 5
ATOM 8087 C C . SER A 1 44 ? -4.317 5.403 -14.009 1.00 0.00 44 SER A C 5
ATOM 8088 O O . SER A 1 44 ? -3.999 6.559 -14.296 1.00 0.00 44 SER A O 5
ATOM 8096 N N . LEU A 1 45 ? -5.522 5.118 -13.494 1.00 0.00 45 LEU A N 5
ATOM 8097 C CA . LEU A 1 45 ? -6.514 6.166 -13.188 1.00 0.00 45 LEU A CA 5
ATOM 8098 C C . LEU A 1 45 ? -6.072 6.948 -11.959 1.00 0.00 45 LEU A C 5
ATOM 8099 O O . LEU A 1 45 ? -6.158 8.173 -11.930 1.00 0.00 45 LEU A O 5
ATOM 8115 N N . PHE A 1 46 ? -5.598 6.220 -10.943 1.00 0.00 46 PHE A N 5
ATOM 8116 C CA . PHE A 1 46 ? -5.215 6.784 -9.661 1.00 0.00 46 PHE A CA 5
ATOM 8117 C C . PHE A 1 46 ? -4.122 7.858 -9.817 1.00 0.00 46 PHE A C 5
ATOM 8118 O O . PHE A 1 46 ? -4.305 9.003 -9.399 1.00 0.00 46 PHE A O 5
ATOM 8135 N N . VAL A 1 47 ? -3.008 7.521 -10.481 1.00 0.00 47 VAL A N 5
ATOM 8136 C CA . VAL A 1 47 ? -1.974 8.502 -10.842 1.00 0.00 47 VAL A CA 5
ATOM 8137 C C . VAL A 1 47 ? -2.487 9.629 -11.715 1.00 0.00 47 VAL A C 5
ATOM 8138 O O . VAL A 1 47 ? -2.169 10.785 -11.455 1.00 0.00 47 VAL A O 5
ATOM 8151 N N . SER A 1 48 ? -3.310 9.325 -12.718 1.00 0.00 48 SER A N 5
ATOM 8152 C CA . SER A 1 48 ? -3.847 10.355 -13.604 1.00 0.00 48 SER A CA 5
ATOM 8153 C C . SER A 1 48 ? -4.715 11.371 -12.840 1.00 0.00 48 SER A C 5
ATOM 8154 O O . SER A 1 48 ? -4.700 12.562 -13.153 1.00 0.00 48 SER A O 5
ATOM 8162 N N . ALA A 1 49 ? -5.394 10.938 -11.772 1.00 0.00 49 ALA A N 5
ATOM 8163 C CA . ALA A 1 49 ? -6.139 11.813 -10.864 1.00 0.00 49 ALA A CA 5
ATOM 8164 C C . ALA A 1 49 ? -5.197 12.712 -10.039 1.00 0.00 49 ALA A C 5
ATOM 8165 O O . ALA A 1 49 ? -5.401 13.927 -9.978 1.00 0.00 49 ALA A O 5
ATOM 8172 N N . PHE A 1 50 ? -4.148 12.136 -9.436 1.00 0.00 50 PHE A N 5
ATOM 8173 C CA . PHE A 1 50 ? -3.110 12.880 -8.705 1.00 0.00 50 PHE A CA 5
ATOM 8174 C C . PHE A 1 50 ? -2.416 13.929 -9.588 1.00 0.00 50 PHE A C 5
ATOM 8175 O O . PHE A 1 50 ? -2.279 15.086 -9.191 1.00 0.00 50 PHE A O 5
ATOM 8192 N N . GLU A 1 51 ? -2.035 13.548 -10.810 1.00 0.00 51 GLU A N 5
ATOM 8193 C CA . GLU A 1 51 ? -1.496 14.446 -11.834 1.00 0.00 51 GLU A CA 5
ATOM 8194 C C . GLU A 1 51 ? -2.487 15.563 -12.180 1.00 0.00 51 GLU A C 5
ATOM 8195 O O . GLU A 1 51 ? -2.118 16.732 -12.149 1.00 0.00 51 GLU A O 5
ATOM 8207 N N . THR A 1 52 ? -3.752 15.239 -12.468 1.00 0.00 52 THR A N 5
ATOM 8208 C CA . THR A 1 52 ? -4.801 16.223 -12.798 1.00 0.00 52 THR A CA 5
ATOM 8209 C C . THR A 1 52 ? -4.933 17.293 -11.709 1.00 0.00 52 THR A C 5
ATOM 8210 O O . THR A 1 52 ? -4.853 18.489 -11.998 1.00 0.00 52 THR A O 5
ATOM 8221 N N . PHE A 1 53 ? -5.086 16.875 -10.450 1.00 0.00 53 PHE A N 5
ATOM 8222 C CA . PHE A 1 53 ? -5.275 17.748 -9.291 1.00 0.00 53 PHE A CA 5
ATOM 8223 C C . PHE A 1 53 ? -3.985 18.387 -8.745 1.00 0.00 53 PHE A C 5
ATOM 8224 O O . PHE A 1 53 ? -4.041 19.032 -7.695 1.00 0.00 53 PHE A O 5
ATOM 8241 N N . ARG A 1 54 ? -2.832 18.286 -9.438 1.00 0.00 54 ARG A N 5
ATOM 8242 C CA . ARG A 1 54 ? -1.554 18.882 -8.986 1.00 0.00 54 ARG A CA 5
ATOM 8243 C C . ARG A 1 54 ? -1.678 20.363 -8.618 1.00 0.00 54 ARG A C 5
ATOM 8244 O O . ARG A 1 54 ? -1.008 20.841 -7.710 1.00 0.00 54 ARG A O 5
ATOM 8265 N N . GLU A 1 55 ? -2.585 21.066 -9.295 1.00 0.00 55 GLU A N 5
ATOM 8266 C CA . GLU A 1 55 ? -2.863 22.499 -9.127 1.00 0.00 55 GLU A CA 5
ATOM 8267 C C . GLU A 1 55 ? -3.338 22.894 -7.714 1.00 0.00 55 GLU A C 5
ATOM 8268 O O . GLU A 1 55 ? -3.229 24.059 -7.328 1.00 0.00 55 GLU A O 5
ATOM 8280 N N . GLU A 1 56 ? -3.851 21.941 -6.931 1.00 0.00 56 GLU A N 5
ATOM 8281 C CA . GLU A 1 56 ? -4.336 22.153 -5.558 1.00 0.00 56 GLU A CA 5
ATOM 8282 C C . GLU A 1 56 ? -3.204 22.478 -4.555 1.00 0.00 56 GLU A C 5
ATOM 8283 O O . GLU A 1 56 ? -3.468 23.016 -3.477 1.00 0.00 56 GLU A O 5
ATOM 8295 N N . SER A 1 57 ? -1.937 22.187 -4.886 1.00 0.00 57 SER A N 5
ATOM 8296 C CA . SER A 1 57 ? -0.762 22.487 -4.048 1.00 0.00 57 SER A CA 5
ATOM 8297 C C . SER A 1 57 ? 0.499 22.714 -4.886 1.00 0.00 57 SER A C 5
ATOM 8298 O O . SER A 1 57 ? 0.932 21.823 -5.615 1.00 0.00 57 SER A O 5
ATOM 8306 N N . LEU A 1 58 ? 1.147 23.875 -4.739 1.00 0.00 58 LEU A N 5
ATOM 8307 C CA . LEU A 1 58 ? 2.359 24.253 -5.488 1.00 0.00 58 LEU A CA 5
ATOM 8308 C C . LEU A 1 58 ? 3.505 23.231 -5.350 1.00 0.00 58 LEU A C 5
ATOM 8309 O O . LEU A 1 58 ? 4.298 23.068 -6.277 1.00 0.00 58 LEU A O 5
ATOM 8325 N N . VAL A 1 59 ? 3.557 22.498 -4.231 1.00 0.00 59 VAL A N 5
ATOM 8326 C CA . VAL A 1 59 ? 4.564 21.456 -3.962 1.00 0.00 59 VAL A CA 5
ATOM 8327 C C . VAL A 1 59 ? 4.443 20.243 -4.897 1.00 0.00 59 VAL A C 5
ATOM 8328 O O . VAL A 1 59 ? 5.436 19.567 -5.165 1.00 0.00 59 VAL A O 5
ATOM 8341 N N . CYS A 1 60 ? 3.224 19.963 -5.374 1.00 0.00 60 CYS A N 5
ATOM 8342 C CA . CYS A 1 60 ? 2.866 18.811 -6.204 1.00 0.00 60 CYS A CA 5
ATOM 8343 C C . CYS A 1 60 ? 3.108 19.034 -7.702 1.00 0.00 60 CYS A C 5
ATOM 8344 O O . CYS A 1 60 ? 3.291 18.068 -8.443 1.00 0.00 60 CYS A O 5
ATOM 8352 N N . LYS A 1 61 ? 3.128 20.289 -8.164 1.00 0.00 61 LYS A N 5
ATOM 8353 C CA . LYS A 1 61 ? 3.197 20.642 -9.600 1.00 0.00 61 LYS A CA 5
ATOM 8354 C C . LYS A 1 61 ? 4.495 20.235 -10.322 1.00 0.00 61 LYS A C 5
ATOM 8355 O O . LYS A 1 61 ? 4.535 20.249 -11.551 1.00 0.00 61 LYS A O 5
ATOM 8374 N N . ASP A 1 62 ? 5.524 19.822 -9.579 1.00 0.00 62 ASP A N 5
ATOM 8375 C CA . ASP A 1 62 ? 6.795 19.270 -10.081 1.00 0.00 62 ASP A CA 5
ATOM 8376 C C . ASP A 1 62 ? 7.061 17.815 -9.622 1.00 0.00 62 ASP A C 5
ATOM 8377 O O . ASP A 1 62 ? 8.101 17.239 -9.951 1.00 0.00 62 ASP A O 5
ATOM 8386 N N . ALA A 1 63 ? 6.136 17.209 -8.867 1.00 0.00 63 ALA A N 5
ATOM 8387 C CA . ALA A 1 63 ? 6.247 15.852 -8.324 1.00 0.00 63 ALA A CA 5
ATOM 8388 C C . ALA A 1 63 ? 5.894 14.749 -9.348 1.00 0.00 63 ALA A C 5
ATOM 8389 O O . ALA A 1 63 ? 5.308 15.016 -10.401 1.00 0.00 63 ALA A O 5
ATOM 8396 N N . ILE A 1 64 ? 6.189 13.492 -8.990 1.00 0.00 64 ILE A N 5
ATOM 8397 C CA . ILE A 1 64 ? 5.772 12.246 -9.666 1.00 0.00 64 ILE A CA 5
ATOM 8398 C C . ILE A 1 64 ? 5.239 11.254 -8.607 1.00 0.00 64 ILE A C 5
ATOM 8399 O O . ILE A 1 64 ? 5.599 11.358 -7.432 1.00 0.00 64 ILE A O 5
ATOM 8415 N N . LEU A 1 65 ? 4.408 10.282 -9.008 1.00 0.00 65 LEU A N 5
ATOM 8416 C CA . LEU A 1 65 ? 3.800 9.252 -8.151 1.00 0.00 65 LEU A CA 5
ATOM 8417 C C . LEU A 1 65 ? 4.187 7.843 -8.635 1.00 0.00 65 LEU A C 5
ATOM 8418 O O . LEU A 1 65 ? 3.688 7.351 -9.648 1.00 0.00 65 LEU A O 5
ATOM 8434 N N . ASP A 1 66 ? 5.119 7.212 -7.917 1.00 0.00 66 ASP A N 5
ATOM 8435 C CA . ASP A 1 66 ? 5.597 5.843 -8.144 1.00 0.00 66 ASP A CA 5
ATOM 8436 C C . ASP A 1 66 ? 4.707 4.802 -7.440 1.00 0.00 66 ASP A C 5
ATOM 8437 O O . ASP A 1 66 ? 4.509 4.885 -6.227 1.00 0.00 66 ASP A O 5
ATOM 8446 N N . ILE A 1 67 ? 4.171 3.826 -8.184 1.00 0.00 67 ILE A N 5
ATOM 8447 C CA . ILE A 1 67 ? 3.213 2.825 -7.683 1.00 0.00 67 ILE A CA 5
ATOM 8448 C C . ILE A 1 67 ? 3.795 1.404 -7.769 1.00 0.00 67 ILE A C 5
ATOM 8449 O O . ILE A 1 67 ? 3.777 0.765 -8.827 1.00 0.00 67 ILE A O 5
ATOM 8465 N N . VAL A 1 68 ? 4.304 0.907 -6.641 1.00 0.00 68 VAL A N 5
ATOM 8466 C CA . VAL A 1 68 ? 4.826 -0.453 -6.428 1.00 0.00 68 VAL A CA 5
ATOM 8467 C C . VAL A 1 68 ? 3.698 -1.492 -6.445 1.00 0.00 68 VAL A C 5
ATOM 8468 O O . VAL A 1 68 ? 2.715 -1.376 -5.713 1.00 0.00 68 VAL A O 5
ATOM 8481 N N . ASP A 1 69 ? 3.857 -2.531 -7.266 1.00 0.00 69 ASP A N 5
ATOM 8482 C CA . ASP A 1 69 ? 3.024 -3.742 -7.268 1.00 0.00 69 ASP A CA 5
ATOM 8483 C C . ASP A 1 69 ? 3.440 -4.696 -6.127 1.00 0.00 69 ASP A C 5
ATOM 8484 O O . ASP A 1 69 ? 4.452 -5.395 -6.220 1.00 0.00 69 ASP A O 5
ATOM 8493 N N . GLU A 1 70 ? 2.701 -4.689 -5.017 1.00 0.00 70 GLU A N 5
ATOM 8494 C CA . GLU A 1 70 ? 2.966 -5.522 -3.835 1.00 0.00 70 GLU A CA 5
ATOM 8495 C C . GLU A 1 70 ? 2.396 -6.944 -3.972 1.00 0.00 70 GLU A C 5
ATOM 8496 O O . GLU A 1 70 ? 1.268 -7.135 -4.431 1.00 0.00 70 GLU A O 5
ATOM 8508 N N . LYS A 1 71 ? 3.140 -7.952 -3.502 1.00 0.00 71 LYS A N 5
ATOM 8509 C CA . LYS A 1 71 ? 2.672 -9.346 -3.432 1.00 0.00 71 LYS A CA 5
ATOM 8510 C C . LYS A 1 71 ? 1.651 -9.545 -2.300 1.00 0.00 71 LYS A C 5
ATOM 8511 O O . LYS A 1 71 ? 1.628 -8.769 -1.338 1.00 0.00 71 LYS A O 5
ATOM 8530 N N . VAL A 1 72 ? 0.858 -10.615 -2.378 1.00 0.00 72 VAL A N 5
ATOM 8531 C CA . VAL A 1 72 ? -0.007 -11.117 -1.291 1.00 0.00 72 VAL A CA 5
ATOM 8532 C C . VAL A 1 72 ? 0.643 -12.330 -0.614 1.00 0.00 72 VAL A C 5
ATOM 8533 O O . VAL A 1 72 ? 1.191 -13.200 -1.289 1.00 0.00 72 VAL A O 5
ATOM 8546 N N . GLU A 1 73 ? 0.540 -12.418 0.713 1.00 0.00 73 GLU A N 5
ATOM 8547 C CA . GLU A 1 73 ? 1.106 -13.497 1.540 1.00 0.00 73 GLU A CA 5
ATOM 8548 C C . GLU A 1 73 ? 0.108 -13.960 2.629 1.00 0.00 73 GLU A C 5
ATOM 8549 O O . GLU A 1 73 ? -0.552 -13.138 3.272 1.00 0.00 73 GLU A O 5
ATOM 8561 N N . LEU A 1 74 ? 0.009 -15.276 2.847 1.00 0.00 74 LEU A N 5
ATOM 8562 C CA . LEU A 1 74 ? -0.967 -15.962 3.705 1.00 0.00 74 LEU A CA 5
ATOM 8563 C C . LEU A 1 74 ? -0.312 -16.721 4.863 1.00 0.00 74 LEU A C 5
ATOM 8564 O O . LEU A 1 74 ? 0.172 -17.846 4.723 1.00 0.00 74 LEU A O 5
ATOM 8580 N N . GLU A 1 75 ? -0.293 -16.069 6.019 1.00 0.00 75 GLU A N 5
ATOM 8581 C CA . GLU A 1 75 ? 0.093 -16.602 7.318 1.00 0.00 75 GLU A CA 5
ATOM 8582 C C . GLU A 1 75 ? -1.009 -17.464 7.945 1.00 0.00 75 GLU A C 5
ATOM 8583 O O . GLU A 1 75 ? -2.197 -17.242 7.708 1.00 0.00 75 GLU A O 5
ATOM 8595 N N . CYS A 1 76 ? -0.630 -18.419 8.791 1.00 0.00 76 CYS A N 5
ATOM 8596 C CA . CYS A 1 76 ? -1.561 -19.184 9.615 1.00 0.00 76 CYS A CA 5
ATOM 8597 C C . CYS A 1 76 ? -2.004 -18.414 10.884 1.00 0.00 76 CYS A C 5
ATOM 8598 O O . CYS A 1 76 ? -1.362 -17.455 11.324 1.00 0.00 76 CYS A O 5
ATOM 8605 N N . LYS A 1 77 ? -3.094 -18.883 11.498 1.00 0.00 77 LYS A N 5
ATOM 8606 C CA . LYS A 1 77 ? -3.676 -18.385 12.762 1.00 0.00 77 LYS A CA 5
ATOM 8607 C C . LYS A 1 77 ? -2.811 -18.658 13.999 1.00 0.00 77 LYS A C 5
ATOM 8608 O O . LYS A 1 77 ? -2.328 -17.721 14.635 1.00 0.00 77 LYS A O 5
ATOM 8627 N N . ASP A 1 78 ? -2.661 -19.929 14.371 1.00 0.00 78 ASP A N 5
ATOM 8628 C CA . ASP A 1 78 ? -2.069 -20.392 15.640 1.00 0.00 78 ASP A CA 5
ATOM 8629 C C . ASP A 1 78 ? -0.910 -21.377 15.384 1.00 0.00 78 ASP A C 5
ATOM 8630 O O . ASP A 1 78 ? -0.952 -22.557 15.747 1.00 0.00 78 ASP A O 5
ATOM 8639 N N . CYS A 1 79 ? 0.102 -20.867 14.680 1.00 0.00 79 CYS A N 5
ATOM 8640 C CA . CYS A 1 79 ? 1.159 -21.610 13.992 1.00 0.00 79 CYS A CA 5
ATOM 8641 C C . CYS A 1 79 ? 2.499 -20.838 14.024 1.00 0.00 79 CYS A C 5
ATOM 8642 O O . CYS A 1 79 ? 2.699 -19.929 14.836 1.00 0.00 79 CYS A O 5
ATOM 8649 N N . SER A 1 80 ? 3.407 -21.182 13.107 1.00 0.00 80 SER A N 5
ATOM 8650 C CA . SER A 1 80 ? 4.595 -20.382 12.770 1.00 0.00 80 SER A CA 5
ATOM 8651 C C . SER A 1 80 ? 4.994 -20.609 11.302 1.00 0.00 80 SER A C 5
ATOM 8652 O O . SER A 1 80 ? 6.043 -21.184 10.997 1.00 0.00 80 SER A O 5
ATOM 8660 N N . HIS A 1 81 ? 4.102 -20.230 10.378 1.00 0.00 81 HIS A N 5
ATOM 8661 C CA . HIS A 1 81 ? 4.274 -20.419 8.934 1.00 0.00 81 HIS A CA 5
ATOM 8662 C C . HIS A 1 81 ? 3.457 -19.419 8.087 1.00 0.00 81 HIS A C 5
ATOM 8663 O O . HIS A 1 81 ? 2.412 -18.920 8.519 1.00 0.00 81 HIS A O 5
ATOM 8677 N N . VAL A 1 82 ? 3.925 -19.160 6.860 1.00 0.00 82 VAL A N 5
ATOM 8678 C CA . VAL A 1 82 ? 3.274 -18.360 5.807 1.00 0.00 82 VAL A CA 5
ATOM 8679 C C . VAL A 1 82 ? 3.689 -18.844 4.405 1.00 0.00 82 VAL A C 5
ATOM 8680 O O . VAL A 1 82 ? 4.858 -19.162 4.170 1.00 0.00 82 VAL A O 5
ATOM 8693 N N . PHE A 1 83 ? 2.734 -18.868 3.469 1.00 0.00 83 PHE A N 5
ATOM 8694 C CA . PHE A 1 83 ? 2.901 -19.210 2.044 1.00 0.00 83 PHE A CA 5
ATOM 8695 C C . PHE A 1 83 ? 2.184 -18.197 1.122 1.00 0.00 83 PHE A C 5
ATOM 8696 O O . PHE A 1 83 ? 1.592 -17.229 1.602 1.00 0.00 83 PHE A O 5
ATOM 8713 N N . LYS A 1 84 ? 2.221 -18.396 -0.204 1.00 0.00 84 LYS A N 5
ATOM 8714 C CA . LYS A 1 84 ? 1.543 -17.539 -1.205 1.00 0.00 84 LYS A CA 5
ATOM 8715 C C . LYS A 1 84 ? 0.352 -18.245 -1.877 1.00 0.00 84 LYS A C 5
ATOM 8716 O O . LYS A 1 84 ? 0.426 -19.457 -2.100 1.00 0.00 84 LYS A O 5
ATOM 8735 N N . PRO A 1 85 ? -0.729 -17.519 -2.233 1.00 0.00 85 PRO A N 5
ATOM 8736 C CA . PRO A 1 85 ? -1.918 -18.088 -2.876 1.00 0.00 85 PRO A CA 5
ATOM 8737 C C . PRO A 1 85 ? -1.608 -18.634 -4.283 1.00 0.00 85 PRO A C 5
ATOM 8738 O O . PRO A 1 85 ? -1.484 -17.878 -5.249 1.00 0.00 85 PRO A O 5
ATOM 8749 N N . ASN A 1 86 ? -1.459 -19.959 -4.388 1.00 0.00 86 ASN A N 5
ATOM 8750 C CA . ASN A 1 86 ? -1.119 -20.682 -5.619 1.00 0.00 86 ASN A CA 5
ATOM 8751 C C . ASN A 1 86 ? -1.870 -22.025 -5.730 1.00 0.00 86 ASN A C 5
ATOM 8752 O O . ASN A 1 86 ? -2.605 -22.242 -6.698 1.00 0.00 86 ASN A O 5
ATOM 8763 N N . ALA A 1 87 ? -1.701 -22.922 -4.751 1.00 0.00 87 ALA A N 5
ATOM 8764 C CA . ALA A 1 87 ? -2.409 -24.205 -4.682 1.00 0.00 87 ALA A CA 5
ATOM 8765 C C . ALA A 1 87 ? -3.921 -24.051 -4.396 1.00 0.00 87 ALA A C 5
ATOM 8766 O O . ALA A 1 87 ? -4.381 -23.010 -3.917 1.00 0.00 87 ALA A O 5
ATOM 8773 N N . LEU A 1 88 ? -4.681 -25.126 -4.642 1.00 0.00 88 LEU A N 5
ATOM 8774 C CA . LEU A 1 88 ? -6.128 -25.223 -4.407 1.00 0.00 88 LEU A CA 5
ATOM 8775 C C . LEU A 1 88 ? -6.504 -26.508 -3.644 1.00 0.00 88 LEU A C 5
ATOM 8776 O O . LEU A 1 88 ? -6.968 -26.434 -2.505 1.00 0.00 88 LEU A O 5
ATOM 8792 N N . ASP A 1 89 ? -6.260 -27.689 -4.222 1.00 0.00 89 ASP A N 5
ATOM 8793 C CA . ASP A 1 89 ? -6.526 -28.991 -3.580 1.00 0.00 89 ASP A CA 5
ATOM 8794 C C . ASP A 1 89 ? -5.617 -29.255 -2.359 1.00 0.00 89 ASP A C 5
ATOM 8795 O O . ASP A 1 89 ? -6.004 -29.956 -1.422 1.00 0.00 89 ASP A O 5
ATOM 8804 N N . TYR A 1 90 ? -4.439 -28.621 -2.340 1.00 0.00 90 TYR A N 5
ATOM 8805 C CA . TYR A 1 90 ? -3.433 -28.648 -1.268 1.00 0.00 90 TYR A CA 5
ATOM 8806 C C . TYR A 1 90 ? -3.366 -27.312 -0.493 1.00 0.00 90 TYR A C 5
ATOM 8807 O O . TYR A 1 90 ? -2.353 -26.997 0.130 1.00 0.00 90 TYR A O 5
ATOM 8825 N N . GLY A 1 91 ? -4.432 -26.499 -0.543 1.00 0.00 91 GLY A N 5
ATOM 8826 C CA . GLY A 1 91 ? -4.503 -25.125 -0.013 1.00 0.00 91 GLY A CA 5
ATOM 8827 C C . GLY A 1 91 ? -4.500 -24.977 1.520 1.00 0.00 91 GLY A C 5
ATOM 8828 O O . GLY A 1 91 ? -4.637 -23.863 2.027 1.00 0.00 91 GLY A O 5
ATOM 8832 N N . VAL A 1 92 ? -4.372 -26.080 2.266 1.00 0.00 92 VAL A N 5
ATOM 8833 C CA . VAL A 1 92 ? -4.132 -26.100 3.722 1.00 0.00 92 VAL A CA 5
ATOM 8834 C C . VAL A 1 92 ? -2.765 -25.506 4.109 1.00 0.00 92 VAL A C 5
ATOM 8835 O O . VAL A 1 92 ? -1.876 -25.355 3.263 1.00 0.00 92 VAL A O 5
ATOM 8848 N N . CYS A 1 93 ? -2.572 -25.204 5.397 1.00 0.00 93 CYS A N 5
ATOM 8849 C CA . CYS A 1 93 ? -1.275 -24.834 5.966 1.00 0.00 93 CYS A CA 5
ATOM 8850 C C . CYS A 1 93 ? -0.283 -26.017 5.890 1.00 0.00 93 CYS A C 5
ATOM 8851 O O . CYS A 1 93 ? -0.647 -27.190 6.037 1.00 0.00 93 CYS A O 5
ATOM 8858 N N . GLU A 1 94 ? 0.980 -25.708 5.575 1.00 0.00 94 GLU A N 5
ATOM 8859 C CA . GLU A 1 94 ? 2.042 -26.705 5.386 1.00 0.00 94 GLU A CA 5
ATOM 8860 C C . GLU A 1 94 ? 2.313 -27.500 6.669 1.00 0.00 94 GLU A C 5
ATOM 8861 O O . GLU A 1 94 ? 2.568 -28.707 6.624 1.00 0.00 94 GLU A O 5
ATOM 8873 N N . LYS A 1 95 ? 2.258 -26.807 7.812 1.00 0.00 95 LYS A N 5
ATOM 8874 C CA . LYS A 1 95 ? 2.401 -27.400 9.150 1.00 0.00 95 LYS A CA 5
ATOM 8875 C C . LYS A 1 95 ? 1.131 -28.118 9.610 1.00 0.00 95 LYS A C 5
ATOM 8876 O O . LYS A 1 95 ? 1.194 -29.297 9.968 1.00 0.00 95 LYS A O 5
ATOM 8895 N N . CYS A 1 96 ? 0.006 -27.399 9.633 1.00 0.00 96 CYS A N 5
ATOM 8896 C CA . CYS A 1 96 ? -1.278 -27.853 10.181 1.00 0.00 96 CYS A CA 5
ATOM 8897 C C . CYS A 1 96 ? -2.381 -27.940 9.098 1.00 0.00 96 CYS A C 5
ATOM 8898 O O . CYS A 1 96 ? -2.637 -26.997 8.352 1.00 0.00 96 CYS A O 5
ATOM 8905 N N . HIS A 1 97 ? -3.009 -29.111 8.947 1.00 0.00 97 HIS A N 5
ATOM 8906 C CA . HIS A 1 97 ? -3.886 -29.401 7.803 1.00 0.00 97 HIS A CA 5
ATOM 8907 C C . HIS A 1 97 ? -5.294 -28.773 7.929 1.00 0.00 97 HIS A C 5
ATOM 8908 O O . HIS A 1 97 ? -6.301 -29.466 8.091 1.00 0.00 97 HIS A O 5
ATOM 8922 N N . SER A 1 98 ? -5.366 -27.444 7.835 1.00 0.00 98 SER A N 5
ATOM 8923 C CA . SER A 1 98 ? -6.584 -26.623 7.765 1.00 0.00 98 SER A CA 5
ATOM 8924 C C . SER A 1 98 ? -6.362 -25.392 6.875 1.00 0.00 98 SER A C 5
ATOM 8925 O O . SER A 1 98 ? -5.224 -24.978 6.646 1.00 0.00 98 SER A O 5
ATOM 8933 N N . LYS A 1 99 ? -7.449 -24.791 6.370 1.00 0.00 99 LYS A N 5
ATOM 8934 C CA . LYS A 1 99 ? -7.451 -23.641 5.434 1.00 0.00 99 LYS A CA 5
ATOM 8935 C C . LYS A 1 99 ? -7.704 -22.290 6.136 1.00 0.00 99 LYS A C 5
ATOM 8936 O O . LYS A 1 99 ? -8.159 -21.327 5.523 1.00 0.00 99 LYS A O 5
ATOM 8955 N N . ASN A 1 100 ? -7.429 -22.228 7.440 1.00 0.00 100 ASN A N 5
ATOM 8956 C CA . ASN A 1 100 ? -7.702 -21.110 8.357 1.00 0.00 100 ASN A CA 5
ATOM 8957 C C . ASN A 1 100 ? -6.846 -19.838 8.142 1.00 0.00 100 ASN A C 5
ATOM 8958 O O . ASN A 1 100 ? -7.004 -18.872 8.889 1.00 0.00 100 ASN A O 5
ATOM 8969 N N . VAL A 1 101 ? -5.894 -19.851 7.205 1.00 0.00 101 VAL A N 5
ATOM 8970 C CA . VAL A 1 101 ? -4.925 -18.774 6.942 1.00 0.00 101 VAL A CA 5
ATOM 8971 C C . VAL A 1 101 ? -5.559 -17.395 6.698 1.00 0.00 101 VAL A C 5
ATOM 8972 O O . VAL A 1 101 ? -6.680 -17.282 6.193 1.00 0.00 101 VAL A O 5
ATOM 8985 N N . ILE A 1 102 ? -4.804 -16.341 7.017 1.00 0.00 102 ILE A N 5
ATOM 8986 C CA . ILE A 1 102 ? -5.163 -14.928 6.834 1.00 0.00 102 ILE A CA 5
ATOM 8987 C C . ILE A 1 102 ? -4.075 -14.151 6.080 1.00 0.00 102 ILE A C 5
ATOM 8988 O O . ILE A 1 102 ? -2.895 -14.506 6.102 1.00 0.00 102 ILE A O 5
ATOM 9004 N N . ILE A 1 103 ? -4.466 -13.053 5.431 1.00 0.00 103 ILE A N 5
ATOM 9005 C CA . ILE A 1 103 ? -3.577 -12.172 4.677 1.00 0.00 103 ILE A CA 5
ATOM 9006 C C . ILE A 1 103 ? -2.748 -11.351 5.673 1.00 0.00 103 ILE A C 5
ATOM 9007 O O . ILE A 1 103 ? -3.286 -10.493 6.376 1.00 0.00 103 ILE A O 5
ATOM 9023 N N . THR A 1 104 ? -1.441 -11.610 5.742 1.00 0.00 104 THR A N 5
ATOM 9024 C CA . THR A 1 104 ? -0.491 -10.841 6.577 1.00 0.00 104 THR A CA 5
ATOM 9025 C C . THR A 1 104 ? 0.161 -9.680 5.806 1.00 0.00 104 THR A C 5
ATOM 9026 O O . THR A 1 104 ? 0.775 -8.782 6.386 1.00 0.00 104 THR A O 5
ATOM 9037 N N . GLN A 1 105 ? 0.009 -9.685 4.479 1.00 0.00 105 GLN A N 5
ATOM 9038 C CA . GLN A 1 105 ? 0.672 -8.819 3.508 1.00 0.00 105 GLN A CA 5
ATOM 9039 C C . GLN A 1 105 ? -0.193 -8.793 2.246 1.00 0.00 105 GLN A C 5
ATOM 9040 O O . GLN A 1 105 ? -0.523 -9.852 1.717 1.00 0.00 105 GLN A O 5
ATOM 9054 N N . GLY A 1 106 ? -0.575 -7.604 1.777 1.00 0.00 106 GLY A N 5
ATOM 9055 C CA . GLY A 1 106 ? -1.358 -7.429 0.549 1.00 0.00 106 GLY A CA 5
ATOM 9056 C C . GLY A 1 106 ? -2.868 -7.222 0.745 1.00 0.00 106 GLY A C 5
ATOM 9057 O O . GLY A 1 106 ? -3.621 -7.328 -0.223 1.00 0.00 106 GLY A O 5
ATOM 9061 N N . ASN A 1 107 ? -3.328 -6.935 1.973 1.00 0.00 107 ASN A N 5
ATOM 9062 C CA . ASN A 1 107 ? -4.733 -6.611 2.275 1.00 0.00 107 ASN A CA 5
ATOM 9063 C C . ASN A 1 107 ? -5.234 -5.386 1.486 1.00 0.00 107 ASN A C 5
ATOM 9064 O O . ASN A 1 107 ? -6.322 -5.408 0.908 1.00 0.00 107 ASN A O 5
ATOM 9075 N N . GLU A 1 108 ? -4.456 -4.302 1.509 1.00 0.00 108 GLU A N 5
ATOM 9076 C CA . GLU A 1 108 ? -4.810 -2.984 0.972 1.00 0.00 108 GLU A CA 5
ATOM 9077 C C . GLU A 1 108 ? -3.573 -2.166 0.552 1.00 0.00 108 GLU A C 5
ATOM 9078 O O . GLU A 1 108 ? -2.435 -2.495 0.898 1.00 0.00 108 GLU A O 5
ATOM 9090 N N . MET A 1 109 ? -3.805 -1.073 -0.177 1.00 0.00 109 MET A N 5
ATOM 9091 C CA . MET A 1 109 ? -2.795 -0.072 -0.549 1.00 0.00 109 MET A CA 5
ATOM 9092 C C . MET A 1 109 ? -2.266 0.709 0.669 1.00 0.00 109 MET A C 5
ATOM 9093 O O . MET A 1 109 ? -3.022 1.002 1.600 1.00 0.00 109 MET A O 5
ATOM 9107 N N . ARG A 1 110 ? -0.988 1.118 0.625 1.00 0.00 110 ARG A N 5
ATOM 9108 C CA . ARG A 1 110 ? -0.338 2.008 1.612 1.00 0.00 110 ARG A CA 5
ATOM 9109 C C . ARG A 1 110 ? 0.636 2.999 0.958 1.00 0.00 110 ARG A C 5
ATOM 9110 O O . ARG A 1 110 ? 1.237 2.711 -0.075 1.00 0.00 110 ARG A O 5
ATOM 9131 N N . LEU A 1 111 ? 0.838 4.152 1.592 1.00 0.00 111 LEU A N 5
ATOM 9132 C CA . LEU A 1 111 ? 1.891 5.128 1.278 1.00 0.00 111 LEU A CA 5
ATOM 9133 C C . LEU A 1 111 ? 3.233 4.611 1.843 1.00 0.00 111 LEU A C 5
ATOM 9134 O O . LEU A 1 111 ? 3.357 4.455 3.061 1.00 0.00 111 LEU A O 5
ATOM 9150 N N . LEU A 1 112 ? 4.224 4.310 0.990 1.00 0.00 112 LEU A N 5
ATOM 9151 C CA . LEU A 1 112 ? 5.566 3.918 1.446 1.00 0.00 112 LEU A CA 5
ATOM 9152 C C . LEU A 1 112 ? 6.331 5.123 2.028 1.00 0.00 112 LEU A C 5
ATOM 9153 O O . LEU A 1 112 ? 6.696 5.124 3.206 1.00 0.00 112 LEU A O 5
ATOM 9169 N N . SER A 1 113 ? 6.623 6.118 1.183 1.00 0.00 113 SER A N 5
ATOM 9170 C CA . SER A 1 113 ? 7.520 7.250 1.468 1.00 0.00 113 SER A CA 5
ATOM 9171 C C . SER A 1 113 ? 7.277 8.460 0.548 1.00 0.00 113 SER A C 5
ATOM 9172 O O . SER A 1 113 ? 6.543 8.368 -0.437 1.00 0.00 113 SER A O 5
ATOM 9180 N N . LEU A 1 114 ? 7.920 9.597 0.849 1.00 0.00 114 LEU A N 5
ATOM 9181 C CA . LEU A 1 114 ? 7.977 10.798 0.003 1.00 0.00 114 LEU A CA 5
ATOM 9182 C C . LEU A 1 114 ? 9.439 11.259 -0.143 1.00 0.00 114 LEU A C 5
ATOM 9183 O O . LEU A 1 114 ? 10.073 11.659 0.837 1.00 0.00 114 LEU A O 5
ATOM 9199 N N . GLU A 1 115 ? 9.985 11.216 -1.355 1.00 0.00 115 GLU A N 5
ATOM 9200 C CA . GLU A 1 115 ? 11.259 11.854 -1.698 1.00 0.00 115 GLU A CA 5
ATOM 9201 C C . GLU A 1 115 ? 11.022 13.358 -1.900 1.00 0.00 115 GLU A C 5
ATOM 9202 O O . GLU A 1 115 ? 10.393 13.758 -2.880 1.00 0.00 115 GLU A O 5
ATOM 9214 N N . MET A 1 116 ? 11.471 14.200 -0.966 1.00 0.00 116 MET A N 5
ATOM 9215 C CA . MET A 1 116 ? 11.431 15.665 -1.094 1.00 0.00 116 MET A CA 5
ATOM 9216 C C . MET A 1 116 ? 12.484 16.170 -2.090 1.00 0.00 116 MET A C 5
ATOM 9217 O O . MET A 1 116 ? 13.560 15.581 -2.225 1.00 0.00 116 MET A O 5
ATOM 9231 N N . LEU A 1 117 ? 12.211 17.300 -2.753 1.00 0.00 117 LEU A N 5
ATOM 9232 C CA . LEU A 1 117 ? 13.167 17.977 -3.640 1.00 0.00 117 LEU A CA 5
ATOM 9233 C C . LEU A 1 117 ? 14.169 18.817 -2.818 1.00 0.00 117 LEU A C 5
ATOM 9234 O O . LEU A 1 117 ? 14.055 20.042 -2.711 1.00 0.00 117 LEU A O 5
ATOM 9250 N N . ALA A 1 118 ? 15.129 18.138 -2.186 1.00 0.00 118 ALA A N 5
ATOM 9251 C CA . ALA A 1 118 ? 16.164 18.734 -1.337 1.00 0.00 118 ALA A CA 5
ATOM 9252 C C . ALA A 1 118 ? 17.310 19.368 -2.157 1.00 0.00 118 ALA A C 5
ATOM 9253 O O . ALA A 1 118 ? 17.516 20.583 -2.111 1.00 0.00 118 ALA A O 5
ATOM 9260 N N . GLU A 1 119 ? 18.070 18.553 -2.898 1.00 0.00 119 GLU A N 5
ATOM 9261 C CA . GLU A 1 119 ? 19.212 18.984 -3.722 1.00 0.00 119 GLU A CA 5
ATOM 9262 C C . GLU A 1 119 ? 18.781 19.875 -4.901 1.00 0.00 119 GLU A C 5
ATOM 9263 O O . GLU A 1 119 ? 17.912 19.512 -5.708 1.00 0.00 119 GLU A O 5
ATOM 9276 N N . GLY A 1 1 ? -23.079 12.286 -8.790 1.00 0.00 1 GLY A N 6
ATOM 9277 C CA . GLY A 1 1 ? -22.538 10.962 -8.406 1.00 0.00 1 GLY A CA 6
ATOM 9278 C C . GLY A 1 1 ? -22.176 10.909 -6.925 1.00 0.00 1 GLY A C 6
ATOM 9279 O O . GLY A 1 1 ? -22.739 11.655 -6.122 1.00 0.00 1 GLY A O 6
ATOM 9285 N N . SER A 1 2 ? -21.235 10.033 -6.552 1.00 0.00 2 SER A N 6
ATOM 9286 C CA . SER A 1 2 ? -20.819 9.755 -5.163 1.00 0.00 2 SER A CA 6
ATOM 9287 C C . SER A 1 2 ? -19.307 9.937 -5.002 1.00 0.00 2 SER A C 6
ATOM 9288 O O . SER A 1 2 ? -18.527 9.001 -5.190 1.00 0.00 2 SER A O 6
ATOM 9296 N N . MET A 1 3 ? -18.879 11.161 -4.686 1.00 0.00 3 MET A N 6
ATOM 9297 C CA . MET A 1 3 ? -17.475 11.550 -4.488 1.00 0.00 3 MET A CA 6
ATOM 9298 C C . MET A 1 3 ? -16.870 10.880 -3.239 1.00 0.00 3 MET A C 6
ATOM 9299 O O . MET A 1 3 ? -17.015 11.375 -2.118 1.00 0.00 3 MET A O 6
ATOM 9313 N N . HIS A 1 4 ? -16.196 9.741 -3.437 1.00 0.00 4 HIS A N 6
ATOM 9314 C CA . HIS A 1 4 ? -15.521 8.958 -2.390 1.00 0.00 4 HIS A CA 6
ATOM 9315 C C . HIS A 1 4 ? -14.111 8.489 -2.792 1.00 0.00 4 HIS A C 6
ATOM 9316 O O . HIS A 1 4 ? -13.196 8.506 -1.969 1.00 0.00 4 HIS A O 6
ATOM 9330 N N . GLU A 1 5 ? -13.893 8.125 -4.062 1.00 0.00 5 GLU A N 6
ATOM 9331 C CA . GLU A 1 5 ? -12.591 7.683 -4.597 1.00 0.00 5 GLU A CA 6
ATOM 9332 C C . GLU A 1 5 ? -11.467 8.726 -4.430 1.00 0.00 5 GLU A C 6
ATOM 9333 O O . GLU A 1 5 ? -10.299 8.375 -4.251 1.00 0.00 5 GLU A O 6
ATOM 9345 N N . TYR A 1 6 ? -11.826 10.014 -4.419 1.00 0.00 6 TYR A N 6
ATOM 9346 C CA . TYR A 1 6 ? -10.915 11.143 -4.209 1.00 0.00 6 TYR A CA 6
ATOM 9347 C C . TYR A 1 6 ? -10.402 11.279 -2.763 1.00 0.00 6 TYR A C 6
ATOM 9348 O O . TYR A 1 6 ? -9.520 12.100 -2.509 1.00 0.00 6 TYR A O 6
ATOM 9366 N N . SER A 1 7 ? -10.900 10.468 -1.819 1.00 0.00 7 SER A N 6
ATOM 9367 C CA . SER A 1 7 ? -10.418 10.411 -0.431 1.00 0.00 7 SER A CA 6
ATOM 9368 C C . SER A 1 7 ? -8.909 10.143 -0.362 1.00 0.00 7 SER A C 6
ATOM 9369 O O . SER A 1 7 ? -8.175 10.934 0.233 1.00 0.00 7 SER A O 6
ATOM 9377 N N . VAL A 1 8 ? -8.421 9.091 -1.042 1.00 0.00 8 VAL A N 6
ATOM 9378 C CA . VAL A 1 8 ? -6.976 8.799 -1.162 1.00 0.00 8 VAL A CA 6
ATOM 9379 C C . VAL A 1 8 ? -6.241 9.981 -1.782 1.00 0.00 8 VAL A C 6
ATOM 9380 O O . VAL A 1 8 ? -5.235 10.441 -1.253 1.00 0.00 8 VAL A O 6
ATOM 9393 N N . VAL A 1 9 ? -6.752 10.465 -2.915 1.00 0.00 9 VAL A N 6
ATOM 9394 C CA . VAL A 1 9 ? -6.116 11.455 -3.783 1.00 0.00 9 VAL A CA 6
ATOM 9395 C C . VAL A 1 9 ? -5.846 12.768 -3.037 1.00 0.00 9 VAL A C 6
ATOM 9396 O O . VAL A 1 9 ? -4.702 13.205 -2.917 1.00 0.00 9 VAL A O 6
ATOM 9409 N N . SER A 1 10 ? -6.908 13.378 -2.501 1.00 0.00 10 SER A N 6
ATOM 9410 C CA . SER A 1 10 ? -6.861 14.582 -1.665 1.00 0.00 10 SER A CA 6
ATOM 9411 C C . SER A 1 10 ? -5.976 14.387 -0.427 1.00 0.00 10 SER A C 6
ATOM 9412 O O . SER A 1 10 ? -5.161 15.255 -0.110 1.00 0.00 10 SER A O 6
ATOM 9420 N N . SER A 1 11 ? -6.080 13.231 0.243 1.00 0.00 11 SER A N 6
ATOM 9421 C CA . SER A 1 11 ? -5.270 12.908 1.432 1.00 0.00 11 SER A CA 6
ATOM 9422 C C . SER A 1 11 ? -3.768 12.863 1.115 1.00 0.00 11 SER A C 6
ATOM 9423 O O . SER A 1 11 ? -2.971 13.513 1.794 1.00 0.00 11 SER A O 6
ATOM 9431 N N . LEU A 1 12 ? -3.379 12.158 0.045 1.00 0.00 12 LEU A N 6
ATOM 9432 C CA . LEU A 1 12 ? -2.010 12.051 -0.467 1.00 0.00 12 LEU A CA 6
ATOM 9433 C C . LEU A 1 12 ? -1.408 13.446 -0.690 1.00 0.00 12 LEU A C 6
ATOM 9434 O O . LEU A 1 12 ? -0.363 13.770 -0.126 1.00 0.00 12 LEU A O 6
ATOM 9450 N N . ILE A 1 13 ? -2.102 14.286 -1.464 1.00 0.00 13 ILE A N 6
ATOM 9451 C CA . ILE A 1 13 ? -1.728 15.678 -1.757 1.00 0.00 13 ILE A CA 6
ATOM 9452 C C . ILE A 1 13 ? -1.592 16.513 -0.473 1.00 0.00 13 ILE A C 6
ATOM 9453 O O . ILE A 1 13 ? -0.572 17.172 -0.286 1.00 0.00 13 ILE A O 6
ATOM 9469 N N . ALA A 1 14 ? -2.583 16.479 0.424 1.00 0.00 14 ALA A N 6
ATOM 9470 C CA . ALA A 1 14 ? -2.571 17.232 1.682 1.00 0.00 14 ALA A CA 6
ATOM 9471 C C . ALA A 1 14 ? -1.383 16.870 2.599 1.00 0.00 14 ALA A C 6
ATOM 9472 O O . ALA A 1 14 ? -0.697 17.761 3.102 1.00 0.00 14 ALA A O 6
ATOM 9479 N N . LEU A 1 15 ? -1.116 15.576 2.810 1.00 0.00 15 LEU A N 6
ATOM 9480 C CA . LEU A 1 15 ? 0.038 15.099 3.584 1.00 0.00 15 LEU A CA 6
ATOM 9481 C C . LEU A 1 15 ? 1.365 15.494 2.918 1.00 0.00 15 LEU A C 6
ATOM 9482 O O . LEU A 1 15 ? 2.255 16.026 3.584 1.00 0.00 15 LEU A O 6
ATOM 9498 N N . CYS A 1 16 ? 1.490 15.266 1.608 1.00 0.00 16 CYS A N 6
ATOM 9499 C CA . CYS A 1 16 ? 2.646 15.665 0.800 1.00 0.00 16 CYS A CA 6
ATOM 9500 C C . CYS A 1 16 ? 2.955 17.171 0.930 1.00 0.00 16 CYS A C 6
ATOM 9501 O O . CYS A 1 16 ? 4.091 17.550 1.228 1.00 0.00 16 CYS A O 6
ATOM 9509 N N . GLU A 1 17 ? 1.934 18.025 0.787 1.00 0.00 17 GLU A N 6
ATOM 9510 C CA . GLU A 1 17 ? 1.991 19.467 1.051 1.00 0.00 17 GLU A CA 6
ATOM 9511 C C . GLU A 1 17 ? 2.512 19.771 2.464 1.00 0.00 17 GLU A C 6
ATOM 9512 O O . GLU A 1 17 ? 3.539 20.435 2.598 1.00 0.00 17 GLU A O 6
ATOM 9524 N N . GLU A 1 18 ? 1.832 19.282 3.508 1.00 0.00 18 GLU A N 6
ATOM 9525 C CA . GLU A 1 18 ? 2.163 19.530 4.919 1.00 0.00 18 GLU A CA 6
ATOM 9526 C C . GLU A 1 18 ? 3.607 19.150 5.278 1.00 0.00 18 GLU A C 6
ATOM 9527 O O . GLU A 1 18 ? 4.319 19.954 5.883 1.00 0.00 18 GLU A O 6
ATOM 9539 N N . HIS A 1 19 ? 4.077 17.964 4.880 1.00 0.00 19 HIS A N 6
ATOM 9540 C CA . HIS A 1 19 ? 5.473 17.558 5.081 1.00 0.00 19 HIS A CA 6
ATOM 9541 C C . HIS A 1 19 ? 6.458 18.500 4.375 1.00 0.00 19 HIS A C 6
ATOM 9542 O O . HIS A 1 19 ? 7.472 18.878 4.962 1.00 0.00 19 HIS A O 6
ATOM 9556 N N . ALA A 1 20 ? 6.171 18.911 3.136 1.00 0.00 20 ALA A N 6
ATOM 9557 C CA . ALA A 1 20 ? 7.050 19.796 2.374 1.00 0.00 20 ALA A CA 6
ATOM 9558 C C . ALA A 1 20 ? 7.176 21.188 3.010 1.00 0.00 20 ALA A C 6
ATOM 9559 O O . ALA A 1 20 ? 8.297 21.656 3.206 1.00 0.00 20 ALA A O 6
ATOM 9566 N N . LYS A 1 21 ? 6.069 21.848 3.379 1.00 0.00 21 LYS A N 6
ATOM 9567 C CA . LYS A 1 21 ? 6.123 23.147 4.087 1.00 0.00 21 LYS A CA 6
ATOM 9568 C C . LYS A 1 21 ? 6.711 23.054 5.500 1.00 0.00 21 LYS A C 6
ATOM 9569 O O . LYS A 1 21 ? 7.285 24.034 5.967 1.00 0.00 21 LYS A O 6
ATOM 9588 N N . LYS A 1 22 ? 6.627 21.895 6.169 1.00 0.00 22 LYS A N 6
ATOM 9589 C CA . LYS A 1 22 ? 7.263 21.641 7.478 1.00 0.00 22 LYS A CA 6
ATOM 9590 C C . LYS A 1 22 ? 8.784 21.536 7.331 1.00 0.00 22 LYS A C 6
ATOM 9591 O O . LYS A 1 22 ? 9.536 22.130 8.102 1.00 0.00 22 LYS A O 6
ATOM 9610 N N . ASN A 1 23 ? 9.221 20.832 6.289 1.00 0.00 23 ASN A N 6
ATOM 9611 C CA . ASN A 1 23 ? 10.624 20.632 5.905 1.00 0.00 23 ASN A CA 6
ATOM 9612 C C . ASN A 1 23 ? 11.226 21.838 5.151 1.00 0.00 23 ASN A C 6
ATOM 9613 O O . ASN A 1 23 ? 12.419 21.851 4.851 1.00 0.00 23 ASN A O 6
ATOM 9624 N N . GLN A 1 24 ? 10.412 22.863 4.868 1.00 0.00 24 GLN A N 6
ATOM 9625 C CA . GLN A 1 24 ? 10.752 24.069 4.101 1.00 0.00 24 GLN A CA 6
ATOM 9626 C C . GLN A 1 24 ? 11.165 23.753 2.643 1.00 0.00 24 GLN A C 6
ATOM 9627 O O . GLN A 1 24 ? 11.911 24.508 2.013 1.00 0.00 24 GLN A O 6
ATOM 9641 N N . ALA A 1 25 ? 10.718 22.608 2.111 1.00 0.00 25 ALA A N 6
ATOM 9642 C CA . ALA A 1 25 ? 11.084 22.096 0.789 1.00 0.00 25 ALA A CA 6
ATOM 9643 C C . ALA A 1 25 ? 10.334 22.806 -0.353 1.00 0.00 25 ALA A C 6
ATOM 9644 O O . ALA A 1 25 ? 10.933 23.145 -1.373 1.00 0.00 25 ALA A O 6
ATOM 9651 N N . HIS A 1 26 ? 9.022 23.020 -0.183 1.00 0.00 26 HIS A N 6
ATOM 9652 C CA . HIS A 1 26 ? 8.079 23.649 -1.129 1.00 0.00 26 HIS A CA 6
ATOM 9653 C C . HIS A 1 26 ? 7.969 23.006 -2.537 1.00 0.00 26 HIS A C 6
ATOM 9654 O O . HIS A 1 26 ? 7.253 23.526 -3.395 1.00 0.00 26 HIS A O 6
ATOM 9668 N N . LYS A 1 27 ? 8.630 21.864 -2.776 1.00 0.00 27 LYS A N 6
ATOM 9669 C CA . LYS A 1 27 ? 8.568 20.998 -3.971 1.00 0.00 27 LYS A CA 6
ATOM 9670 C C . LYS A 1 27 ? 9.077 19.587 -3.643 1.00 0.00 27 LYS A C 6
ATOM 9671 O O . LYS A 1 27 ? 9.618 19.362 -2.558 1.00 0.00 27 LYS A O 6
ATOM 9690 N N . ILE A 1 28 ? 8.895 18.643 -4.565 1.00 0.00 28 ILE A N 6
ATOM 9691 C CA . ILE A 1 28 ? 9.046 17.196 -4.346 1.00 0.00 28 ILE A CA 6
ATOM 9692 C C . ILE A 1 28 ? 9.959 16.580 -5.425 1.00 0.00 28 ILE A C 6
ATOM 9693 O O . ILE A 1 28 ? 10.061 17.087 -6.542 1.00 0.00 28 ILE A O 6
ATOM 9709 N N . GLU A 1 29 ? 10.619 15.464 -5.107 1.00 0.00 29 GLU A N 6
ATOM 9710 C CA . GLU A 1 29 ? 11.227 14.558 -6.091 1.00 0.00 29 GLU A CA 6
ATOM 9711 C C . GLU A 1 29 ? 10.168 13.530 -6.527 1.00 0.00 29 GLU A C 6
ATOM 9712 O O . GLU A 1 29 ? 9.663 13.594 -7.652 1.00 0.00 29 GLU A O 6
ATOM 9724 N N . ARG A 1 30 ? 9.755 12.650 -5.600 1.00 0.00 30 ARG A N 6
ATOM 9725 C CA . ARG A 1 30 ? 8.725 11.615 -5.795 1.00 0.00 30 ARG A CA 6
ATOM 9726 C C . ARG A 1 30 ? 7.867 11.349 -4.552 1.00 0.00 30 ARG A C 6
ATOM 9727 O O . ARG A 1 30 ? 8.181 11.782 -3.446 1.00 0.00 30 ARG A O 6
ATOM 9748 N N . VAL A 1 31 ? 6.799 10.581 -4.751 1.00 0.00 31 VAL A N 6
ATOM 9749 C CA . VAL A 1 31 ? 5.938 9.960 -3.737 1.00 0.00 31 VAL A CA 6
ATOM 9750 C C . VAL A 1 31 ? 5.729 8.488 -4.105 1.00 0.00 31 VAL A C 6
ATOM 9751 O O . VAL A 1 31 ? 5.331 8.183 -5.228 1.00 0.00 31 VAL A O 6
ATOM 9764 N N . VAL A 1 32 ? 6.016 7.571 -3.182 1.00 0.00 32 VAL A N 6
ATOM 9765 C CA . VAL A 1 32 ? 5.920 6.114 -3.374 1.00 0.00 32 VAL A CA 6
ATOM 9766 C C . VAL A 1 32 ? 4.622 5.590 -2.758 1.00 0.00 32 VAL A C 6
ATOM 9767 O O . VAL A 1 32 ? 4.347 5.859 -1.585 1.00 0.00 32 VAL A O 6
ATOM 9780 N N . VAL A 1 33 ? 3.824 4.838 -3.523 1.00 0.00 33 VAL A N 6
ATOM 9781 C CA . VAL A 1 33 ? 2.505 4.324 -3.099 1.00 0.00 33 VAL A CA 6
ATOM 9782 C C . VAL A 1 33 ? 2.361 2.829 -3.394 1.00 0.00 33 VAL A C 6
ATOM 9783 O O . VAL A 1 33 ? 2.504 2.391 -4.535 1.00 0.00 33 VAL A O 6
ATOM 9796 N N . GLY A 1 34 ? 2.085 2.043 -2.352 1.00 0.00 34 GLY A N 6
ATOM 9797 C CA . GLY A 1 34 ? 1.969 0.586 -2.390 1.00 0.00 34 GLY A CA 6
ATOM 9798 C C . GLY A 1 34 ? 0.541 0.101 -2.655 1.00 0.00 34 GLY A C 6
ATOM 9799 O O . GLY A 1 34 ? -0.425 0.621 -2.090 1.00 0.00 34 GLY A O 6
ATOM 9803 N N . ILE A 1 35 ? 0.412 -0.908 -3.518 1.00 0.00 35 ILE A N 6
ATOM 9804 C CA . ILE A 1 35 ? -0.840 -1.541 -3.958 1.00 0.00 35 ILE A CA 6
ATOM 9805 C C . ILE A 1 35 ? -0.658 -3.064 -3.931 1.00 0.00 35 ILE A C 6
ATOM 9806 O O . ILE A 1 35 ? 0.333 -3.575 -4.450 1.00 0.00 35 ILE A O 6
ATOM 9822 N N . GLY A 1 36 ? -1.603 -3.796 -3.336 1.00 0.00 36 GLY A N 6
ATOM 9823 C CA . GLY A 1 36 ? -1.581 -5.268 -3.276 1.00 0.00 36 GLY A CA 6
ATOM 9824 C C . GLY A 1 36 ? -1.598 -5.928 -4.665 1.00 0.00 36 GLY A C 6
ATOM 9825 O O . GLY A 1 36 ? -2.452 -5.618 -5.496 1.00 0.00 36 GLY A O 6
ATOM 9829 N N . GLU A 1 37 ? -0.672 -6.854 -4.933 1.00 0.00 37 GLU A N 6
ATOM 9830 C CA . GLU A 1 37 ? -0.413 -7.407 -6.275 1.00 0.00 37 GLU A CA 6
ATOM 9831 C C . GLU A 1 37 ? -1.551 -8.292 -6.812 1.00 0.00 37 GLU A C 6
ATOM 9832 O O . GLU A 1 37 ? -1.654 -8.503 -8.022 1.00 0.00 37 GLU A O 6
ATOM 9844 N N . ARG A 1 38 ? -2.427 -8.782 -5.921 1.00 0.00 38 ARG A N 6
ATOM 9845 C CA . ARG A 1 38 ? -3.639 -9.547 -6.258 1.00 0.00 38 ARG A CA 6
ATOM 9846 C C . ARG A 1 38 ? -4.938 -8.737 -6.145 1.00 0.00 38 ARG A C 6
ATOM 9847 O O . ARG A 1 38 ? -6.004 -9.233 -6.509 1.00 0.00 38 ARG A O 6
ATOM 9868 N N . SER A 1 39 ? -4.857 -7.492 -5.673 1.00 0.00 39 SER A N 6
ATOM 9869 C CA . SER A 1 39 ? -6.003 -6.584 -5.487 1.00 0.00 39 SER A CA 6
ATOM 9870 C C . SER A 1 39 ? -6.475 -5.925 -6.795 1.00 0.00 39 SER A C 6
ATOM 9871 O O . SER A 1 39 ? -7.587 -5.398 -6.848 1.00 0.00 39 SER A O 6
ATOM 9879 N N . ALA A 1 40 ? -5.661 -5.994 -7.859 1.00 0.00 40 ALA A N 6
ATOM 9880 C CA . ALA A 1 40 ? -5.977 -5.676 -9.261 1.00 0.00 40 ALA A CA 6
ATOM 9881 C C . ALA A 1 40 ? -6.531 -4.256 -9.552 1.00 0.00 40 ALA A C 6
ATOM 9882 O O . ALA A 1 40 ? -7.101 -4.022 -10.622 1.00 0.00 40 ALA A O 6
ATOM 9889 N N . MET A 1 41 ? -6.377 -3.303 -8.626 1.00 0.00 41 MET A N 6
ATOM 9890 C CA . MET A 1 41 ? -6.826 -1.913 -8.789 1.00 0.00 41 MET A CA 6
ATOM 9891 C C . MET A 1 41 ? -6.036 -1.188 -9.892 1.00 0.00 41 MET A C 6
ATOM 9892 O O . MET A 1 41 ? -4.811 -1.302 -9.988 1.00 0.00 41 MET A O 6
ATOM 9906 N N . ASP A 1 42 ? -6.747 -0.441 -10.738 1.00 0.00 42 ASP A N 6
ATOM 9907 C CA . ASP A 1 42 ? -6.207 0.260 -11.910 1.00 0.00 42 ASP A CA 6
ATOM 9908 C C . ASP A 1 42 ? -5.365 1.493 -11.522 1.00 0.00 42 ASP A C 6
ATOM 9909 O O . ASP A 1 42 ? -5.847 2.628 -11.477 1.00 0.00 42 ASP A O 6
ATOM 9918 N N . LYS A 1 43 ? -4.069 1.277 -11.265 1.00 0.00 43 LYS A N 6
ATOM 9919 C CA . LYS A 1 43 ? -3.085 2.312 -10.893 1.00 0.00 43 LYS A CA 6
ATOM 9920 C C . LYS A 1 43 ? -2.960 3.481 -11.879 1.00 0.00 43 LYS A C 6
ATOM 9921 O O . LYS A 1 43 ? -2.630 4.596 -11.477 1.00 0.00 43 LYS A O 6
ATOM 9940 N N . SER A 1 44 ? -3.274 3.241 -13.152 1.00 0.00 44 SER A N 6
ATOM 9941 C CA . SER A 1 44 ? -3.361 4.261 -14.205 1.00 0.00 44 SER A CA 6
ATOM 9942 C C . SER A 1 44 ? -4.377 5.360 -13.861 1.00 0.00 44 SER A C 6
ATOM 9943 O O . SER A 1 44 ? -4.098 6.545 -14.060 1.00 0.00 44 SER A O 6
ATOM 9951 N N . LEU A 1 45 ? -5.520 4.997 -13.257 1.00 0.00 45 LEU A N 6
ATOM 9952 C CA . LEU A 1 45 ? -6.483 5.978 -12.734 1.00 0.00 45 LEU A CA 6
ATOM 9953 C C . LEU A 1 45 ? -5.875 6.728 -11.557 1.00 0.00 45 LEU A C 6
ATOM 9954 O O . LEU A 1 45 ? -6.026 7.944 -11.467 1.00 0.00 45 LEU A O 6
ATOM 9970 N N . PHE A 1 46 ? -5.208 6.004 -10.649 1.00 0.00 46 PHE A N 6
ATOM 9971 C CA . PHE A 1 46 ? -4.762 6.577 -9.387 1.00 0.00 46 PHE A CA 6
ATOM 9972 C C . PHE A 1 46 ? -3.803 7.756 -9.597 1.00 0.00 46 PHE A C 6
ATOM 9973 O O . PHE A 1 46 ? -4.036 8.858 -9.094 1.00 0.00 46 PHE A O 6
ATOM 9990 N N . VAL A 1 47 ? -2.736 7.539 -10.376 1.00 0.00 47 VAL A N 6
ATOM 9991 C CA . VAL A 1 47 ? -1.786 8.612 -10.710 1.00 0.00 47 VAL A CA 6
ATOM 9992 C C . VAL A 1 47 ? -2.443 9.743 -11.473 1.00 0.00 47 VAL A C 6
ATOM 9993 O O . VAL A 1 47 ? -2.210 10.908 -11.165 1.00 0.00 47 VAL A O 6
ATOM 10006 N N . SER A 1 48 ? -3.310 9.410 -12.425 1.00 0.00 48 SER A N 6
ATOM 10007 C CA . SER A 1 48 ? -4.025 10.414 -13.205 1.00 0.00 48 SER A CA 6
ATOM 10008 C C . SER A 1 48 ? -4.941 11.282 -12.326 1.00 0.00 48 SER A C 6
ATOM 10009 O O . SER A 1 48 ? -5.072 12.487 -12.551 1.00 0.00 48 SER A O 6
ATOM 10017 N N . ALA A 1 49 ? -5.509 10.710 -11.259 1.00 0.00 49 ALA A N 6
ATOM 10018 C CA . ALA A 1 49 ? -6.298 11.437 -10.264 1.00 0.00 49 ALA A CA 6
ATOM 10019 C C . ALA A 1 49 ? -5.416 12.376 -9.425 1.00 0.00 49 ALA A C 6
ATOM 10020 O O . ALA A 1 49 ? -5.754 13.551 -9.257 1.00 0.00 49 ALA A O 6
ATOM 10027 N N . PHE A 1 50 ? -4.264 11.884 -8.948 1.00 0.00 50 PHE A N 6
ATOM 10028 C CA . PHE A 1 50 ? -3.226 12.704 -8.313 1.00 0.00 50 PHE A CA 6
ATOM 10029 C C . PHE A 1 50 ? -2.833 13.901 -9.197 1.00 0.00 50 PHE A C 6
ATOM 10030 O O . PHE A 1 50 ? -2.931 15.041 -8.747 1.00 0.00 50 PHE A O 6
ATOM 10047 N N . GLU A 1 51 ? -2.442 13.684 -10.458 1.00 0.00 51 GLU A N 6
ATOM 10048 C CA . GLU A 1 51 ? -2.006 14.785 -11.332 1.00 0.00 51 GLU A CA 6
ATOM 10049 C C . GLU A 1 51 ? -3.148 15.709 -11.804 1.00 0.00 51 GLU A C 6
ATOM 10050 O O . GLU A 1 51 ? -2.902 16.855 -12.179 1.00 0.00 51 GLU A O 6
ATOM 10062 N N . THR A 1 52 ? -4.404 15.261 -11.728 1.00 0.00 52 THR A N 6
ATOM 10063 C CA . THR A 1 52 ? -5.595 16.119 -11.858 1.00 0.00 52 THR A CA 6
ATOM 10064 C C . THR A 1 52 ? -5.715 17.077 -10.665 1.00 0.00 52 THR A C 6
ATOM 10065 O O . THR A 1 52 ? -5.757 18.295 -10.854 1.00 0.00 52 THR A O 6
ATOM 10076 N N . PHE A 1 53 ? -5.763 16.557 -9.432 1.00 0.00 53 PHE A N 6
ATOM 10077 C CA . PHE A 1 53 ? -5.955 17.366 -8.218 1.00 0.00 53 PHE A CA 6
ATOM 10078 C C . PHE A 1 53 ? -4.704 18.131 -7.743 1.00 0.00 53 PHE A C 6
ATOM 10079 O O . PHE A 1 53 ? -4.832 18.994 -6.870 1.00 0.00 53 PHE A O 6
ATOM 10096 N N . ARG A 1 54 ? -3.512 17.873 -8.313 1.00 0.00 54 ARG A N 6
ATOM 10097 C CA . ARG A 1 54 ? -2.221 18.463 -7.898 1.00 0.00 54 ARG A CA 6
ATOM 10098 C C . ARG A 1 54 ? -2.236 19.987 -7.779 1.00 0.00 54 ARG A C 6
ATOM 10099 O O . ARG A 1 54 ? -1.541 20.544 -6.939 1.00 0.00 54 ARG A O 6
ATOM 10120 N N . GLU A 1 55 ? -3.061 20.639 -8.597 1.00 0.00 55 GLU A N 6
ATOM 10121 C CA . GLU A 1 55 ? -3.278 22.091 -8.658 1.00 0.00 55 GLU A CA 6
ATOM 10122 C C . GLU A 1 55 ? -3.578 22.738 -7.299 1.00 0.00 55 GLU A C 6
ATOM 10123 O O . GLU A 1 55 ? -3.222 23.890 -7.055 1.00 0.00 55 GLU A O 6
ATOM 10135 N N . GLU A 1 56 ? -4.216 21.983 -6.405 1.00 0.00 56 GLU A N 6
ATOM 10136 C CA . GLU A 1 56 ? -4.530 22.381 -5.026 1.00 0.00 56 GLU A CA 6
ATOM 10137 C C . GLU A 1 56 ? -3.288 22.664 -4.143 1.00 0.00 56 GLU A C 6
ATOM 10138 O O . GLU A 1 56 ? -3.413 23.320 -3.106 1.00 0.00 56 GLU A O 6
ATOM 10150 N N . SER A 1 57 ? -2.089 22.219 -4.543 1.00 0.00 57 SER A N 6
ATOM 10151 C CA . SER A 1 57 ? -0.829 22.355 -3.789 1.00 0.00 57 SER A CA 6
ATOM 10152 C C . SER A 1 57 ? 0.364 22.740 -4.677 1.00 0.00 57 SER A C 6
ATOM 10153 O O . SER A 1 57 ? 0.702 22.055 -5.647 1.00 0.00 57 SER A O 6
ATOM 10161 N N . LEU A 1 58 ? 1.053 23.829 -4.316 1.00 0.00 58 LEU A N 6
ATOM 10162 C CA . LEU A 1 58 ? 2.244 24.329 -5.015 1.00 0.00 58 LEU A CA 6
ATOM 10163 C C . LEU A 1 58 ? 3.381 23.293 -5.065 1.00 0.00 58 LEU A C 6
ATOM 10164 O O . LEU A 1 58 ? 4.098 23.218 -6.063 1.00 0.00 58 LEU A O 6
ATOM 10180 N N . VAL A 1 59 ? 3.533 22.471 -4.021 1.00 0.00 59 VAL A N 6
ATOM 10181 C CA . VAL A 1 59 ? 4.589 21.441 -3.948 1.00 0.00 59 VAL A CA 6
ATOM 10182 C C . VAL A 1 59 ? 4.266 20.242 -4.845 1.00 0.00 59 VAL A C 6
ATOM 10183 O O . VAL A 1 59 ? 5.169 19.630 -5.413 1.00 0.00 59 VAL A O 6
ATOM 10196 N N . CYS A 1 60 ? 2.977 19.920 -5.003 1.00 0.00 60 CYS A N 6
ATOM 10197 C CA . CYS A 1 60 ? 2.473 18.791 -5.782 1.00 0.00 60 CYS A CA 6
ATOM 10198 C C . CYS A 1 60 ? 2.521 19.045 -7.289 1.00 0.00 60 CYS A C 6
ATOM 10199 O O . CYS A 1 60 ? 2.578 18.096 -8.073 1.00 0.00 60 CYS A O 6
ATOM 10207 N N . LYS A 1 61 ? 2.524 20.312 -7.713 1.00 0.00 61 LYS A N 6
ATOM 10208 C CA . LYS A 1 61 ? 2.669 20.730 -9.116 1.00 0.00 61 LYS A CA 6
ATOM 10209 C C . LYS A 1 61 ? 4.064 20.450 -9.704 1.00 0.00 61 LYS A C 6
ATOM 10210 O O . LYS A 1 61 ? 4.219 20.431 -10.924 1.00 0.00 61 LYS A O 6
ATOM 10229 N N . ASP A 1 62 ? 5.048 20.151 -8.854 1.00 0.00 62 ASP A N 6
ATOM 10230 C CA . ASP A 1 62 ? 6.391 19.672 -9.202 1.00 0.00 62 ASP A CA 6
ATOM 10231 C C . ASP A 1 62 ? 6.717 18.408 -8.382 1.00 0.00 62 ASP A C 6
ATOM 10232 O O . ASP A 1 62 ? 7.435 18.459 -7.382 1.00 0.00 62 ASP A O 6
ATOM 10241 N N . ALA A 1 63 ? 6.129 17.278 -8.799 1.00 0.00 63 ALA A N 6
ATOM 10242 C CA . ALA A 1 63 ? 6.228 15.953 -8.173 1.00 0.00 63 ALA A CA 6
ATOM 10243 C C . ALA A 1 63 ? 6.000 14.813 -9.195 1.00 0.00 63 ALA A C 6
ATOM 10244 O O . ALA A 1 63 ? 5.455 15.045 -10.279 1.00 0.00 63 ALA A O 6
ATOM 10251 N N . ILE A 1 64 ? 6.333 13.571 -8.833 1.00 0.00 64 ILE A N 6
ATOM 10252 C CA . ILE A 1 64 ? 6.004 12.329 -9.570 1.00 0.00 64 ILE A CA 6
ATOM 10253 C C . ILE A 1 64 ? 5.492 11.268 -8.570 1.00 0.00 64 ILE A C 6
ATOM 10254 O O . ILE A 1 64 ? 5.895 11.278 -7.406 1.00 0.00 64 ILE A O 6
ATOM 10270 N N . LEU A 1 65 ? 4.628 10.339 -9.001 1.00 0.00 65 LEU A N 6
ATOM 10271 C CA . LEU A 1 65 ? 4.030 9.291 -8.159 1.00 0.00 65 LEU A CA 6
ATOM 10272 C C . LEU A 1 65 ? 4.434 7.896 -8.672 1.00 0.00 65 LEU A C 6
ATOM 10273 O O . LEU A 1 65 ? 4.028 7.477 -9.759 1.00 0.00 65 LEU A O 6
ATOM 10289 N N . ASP A 1 66 ? 5.267 7.193 -7.901 1.00 0.00 66 ASP A N 6
ATOM 10290 C CA . ASP A 1 66 ? 5.774 5.842 -8.176 1.00 0.00 66 ASP A CA 6
ATOM 10291 C C . ASP A 1 66 ? 4.899 4.771 -7.502 1.00 0.00 66 ASP A C 6
ATOM 10292 O O . ASP A 1 66 ? 4.906 4.601 -6.279 1.00 0.00 66 ASP A O 6
ATOM 10301 N N . ILE A 1 67 ? 4.138 4.036 -8.314 1.00 0.00 67 ILE A N 6
ATOM 10302 C CA . ILE A 1 67 ? 3.378 2.851 -7.894 1.00 0.00 67 ILE A CA 6
ATOM 10303 C C . ILE A 1 67 ? 4.337 1.696 -7.538 1.00 0.00 67 ILE A C 6
ATOM 10304 O O . ILE A 1 67 ? 5.314 1.450 -8.251 1.00 0.00 67 ILE A O 6
ATOM 10320 N N . VAL A 1 68 ? 4.028 0.947 -6.475 1.00 0.00 68 VAL A N 6
ATOM 10321 C CA . VAL A 1 68 ? 4.735 -0.270 -6.036 1.00 0.00 68 VAL A CA 6
ATOM 10322 C C . VAL A 1 68 ? 3.740 -1.413 -5.830 1.00 0.00 68 VAL A C 6
ATOM 10323 O O . VAL A 1 68 ? 2.790 -1.293 -5.061 1.00 0.00 68 VAL A O 6
ATOM 10336 N N . ASP A 1 69 ? 3.962 -2.535 -6.511 1.00 0.00 69 ASP A N 6
ATOM 10337 C CA . ASP A 1 69 ? 3.220 -3.781 -6.289 1.00 0.00 69 ASP A CA 6
ATOM 10338 C C . ASP A 1 69 ? 3.720 -4.488 -5.010 1.00 0.00 69 ASP A C 6
ATOM 10339 O O . ASP A 1 69 ? 4.733 -5.193 -5.020 1.00 0.00 69 ASP A O 6
ATOM 10348 N N . GLU A 1 70 ? 3.028 -4.281 -3.889 1.00 0.00 70 GLU A N 6
ATOM 10349 C CA . GLU A 1 70 ? 3.229 -5.032 -2.646 1.00 0.00 70 GLU A CA 6
ATOM 10350 C C . GLU A 1 70 ? 2.798 -6.496 -2.819 1.00 0.00 70 GLU A C 6
ATOM 10351 O O . GLU A 1 70 ? 1.769 -6.783 -3.440 1.00 0.00 70 GLU A O 6
ATOM 10363 N N . LYS A 1 71 ? 3.511 -7.429 -2.173 1.00 0.00 71 LYS A N 6
ATOM 10364 C CA . LYS A 1 71 ? 3.030 -8.813 -2.015 1.00 0.00 71 LYS A CA 6
ATOM 10365 C C . LYS A 1 71 ? 1.721 -8.866 -1.208 1.00 0.00 71 LYS A C 6
ATOM 10366 O O . LYS A 1 71 ? 1.376 -7.917 -0.495 1.00 0.00 71 LYS A O 6
ATOM 10385 N N . VAL A 1 72 ? 1.017 -9.996 -1.272 1.00 0.00 72 VAL A N 6
ATOM 10386 C CA . VAL A 1 72 ? -0.183 -10.267 -0.457 1.00 0.00 72 VAL A CA 6
ATOM 10387 C C . VAL A 1 72 ? 0.022 -11.487 0.438 1.00 0.00 72 VAL A C 6
ATOM 10388 O O . VAL A 1 72 ? 0.892 -12.319 0.180 1.00 0.00 72 VAL A O 6
ATOM 10401 N N . GLU A 1 73 ? -0.788 -11.613 1.486 1.00 0.00 73 GLU A N 6
ATOM 10402 C CA . GLU A 1 73 ? -0.796 -12.785 2.366 1.00 0.00 73 GLU A CA 6
ATOM 10403 C C . GLU A 1 73 ? -2.139 -12.915 3.094 1.00 0.00 73 GLU A C 6
ATOM 10404 O O . GLU A 1 73 ? -2.753 -11.910 3.465 1.00 0.00 73 GLU A O 6
ATOM 10416 N N . LEU A 1 74 ? -2.592 -14.151 3.303 1.00 0.00 74 LEU A N 6
ATOM 10417 C CA . LEU A 1 74 ? -3.881 -14.503 3.896 1.00 0.00 74 LEU A CA 6
ATOM 10418 C C . LEU A 1 74 ? -3.697 -15.410 5.122 1.00 0.00 74 LEU A C 6
ATOM 10419 O O . LEU A 1 74 ? -3.082 -16.474 5.030 1.00 0.00 74 LEU A O 6
ATOM 10435 N N . GLU A 1 75 ? -4.243 -15.001 6.268 1.00 0.00 75 GLU A N 6
ATOM 10436 C CA . GLU A 1 75 ? -4.317 -15.827 7.485 1.00 0.00 75 GLU A CA 6
ATOM 10437 C C . GLU A 1 75 ? -5.678 -16.526 7.622 1.00 0.00 75 GLU A C 6
ATOM 10438 O O . GLU A 1 75 ? -6.696 -16.050 7.111 1.00 0.00 75 GLU A O 6
ATOM 10450 N N . CYS A 1 76 ? -5.713 -17.637 8.360 1.00 0.00 76 CYS A N 6
ATOM 10451 C CA . CYS A 1 76 ? -6.947 -18.294 8.785 1.00 0.00 76 CYS A CA 6
ATOM 10452 C C . CYS A 1 76 ? -7.517 -17.656 10.074 1.00 0.00 76 CYS A C 6
ATOM 10453 O O . CYS A 1 76 ? -6.781 -17.105 10.900 1.00 0.00 76 CYS A O 6
ATOM 10460 N N . LYS A 1 77 ? -8.832 -17.789 10.272 1.00 0.00 77 LYS A N 6
ATOM 10461 C CA . LYS A 1 77 ? -9.599 -17.359 11.454 1.00 0.00 77 LYS A CA 6
ATOM 10462 C C . LYS A 1 77 ? -9.224 -18.106 12.742 1.00 0.00 77 LYS A C 6
ATOM 10463 O O . LYS A 1 77 ? -8.670 -17.508 13.664 1.00 0.00 77 LYS A O 6
ATOM 10482 N N . ASP A 1 78 ? -9.579 -19.387 12.826 1.00 0.00 78 ASP A N 6
ATOM 10483 C CA . ASP A 1 78 ? -9.495 -20.235 14.030 1.00 0.00 78 ASP A CA 6
ATOM 10484 C C . ASP A 1 78 ? -8.483 -21.388 13.846 1.00 0.00 78 ASP A C 6
ATOM 10485 O O . ASP A 1 78 ? -8.819 -22.576 13.885 1.00 0.00 78 ASP A O 6
ATOM 10494 N N . CYS A 1 79 ? -7.233 -20.994 13.593 1.00 0.00 79 CYS A N 6
ATOM 10495 C CA . CYS A 1 79 ? -6.102 -21.807 13.139 1.00 0.00 79 CYS A CA 6
ATOM 10496 C C . CYS A 1 79 ? -4.795 -21.296 13.799 1.00 0.00 79 CYS A C 6
ATOM 10497 O O . CYS A 1 79 ? -4.820 -20.695 14.878 1.00 0.00 79 CYS A O 6
ATOM 10504 N N . SER A 1 80 ? -3.652 -21.510 13.139 1.00 0.00 80 SER A N 6
ATOM 10505 C CA . SER A 1 80 ? -2.359 -20.886 13.497 1.00 0.00 80 SER A CA 6
ATOM 10506 C C . SER A 1 80 ? -1.440 -20.604 12.288 1.00 0.00 80 SER A C 6
ATOM 10507 O O . SER A 1 80 ? -0.240 -20.379 12.459 1.00 0.00 80 SER A O 6
ATOM 10515 N N . HIS A 1 81 ? -1.968 -20.659 11.058 1.00 0.00 81 HIS A N 6
ATOM 10516 C CA . HIS A 1 81 ? -1.190 -20.657 9.813 1.00 0.00 81 HIS A CA 6
ATOM 10517 C C . HIS A 1 81 ? -1.642 -19.579 8.799 1.00 0.00 81 HIS A C 6
ATOM 10518 O O . HIS A 1 81 ? -2.758 -19.052 8.868 1.00 0.00 81 HIS A O 6
ATOM 10532 N N . VAL A 1 82 ? -0.739 -19.231 7.871 1.00 0.00 82 VAL A N 6
ATOM 10533 C CA . VAL A 1 82 ? -0.799 -18.093 6.938 1.00 0.00 82 VAL A CA 6
ATOM 10534 C C . VAL A 1 82 ? -0.121 -18.469 5.603 1.00 0.00 82 VAL A C 6
ATOM 10535 O O . VAL A 1 82 ? 0.984 -19.018 5.617 1.00 0.00 82 VAL A O 6
ATOM 10548 N N . PHE A 1 83 ? -0.750 -18.179 4.458 1.00 0.00 83 PHE A N 6
ATOM 10549 C CA . PHE A 1 83 ? -0.242 -18.497 3.105 1.00 0.00 83 PHE A CA 6
ATOM 10550 C C . PHE A 1 83 ? -0.696 -17.503 2.009 1.00 0.00 83 PHE A C 6
ATOM 10551 O O . PHE A 1 83 ? -1.408 -16.534 2.282 1.00 0.00 83 PHE A O 6
ATOM 10568 N N . LYS A 1 84 ? -0.308 -17.758 0.747 1.00 0.00 84 LYS A N 6
ATOM 10569 C CA . LYS A 1 84 ? -0.639 -16.945 -0.440 1.00 0.00 84 LYS A CA 6
ATOM 10570 C C . LYS A 1 84 ? -1.805 -17.534 -1.271 1.00 0.00 84 LYS A C 6
ATOM 10571 O O . LYS A 1 84 ? -1.898 -18.757 -1.403 1.00 0.00 84 LYS A O 6
ATOM 10590 N N . PRO A 1 85 ? -2.698 -16.694 -1.832 1.00 0.00 85 PRO A N 6
ATOM 10591 C CA . PRO A 1 85 ? -3.893 -17.124 -2.563 1.00 0.00 85 PRO A CA 6
ATOM 10592 C C . PRO A 1 85 ? -3.564 -17.710 -3.947 1.00 0.00 85 PRO A C 6
ATOM 10593 O O . PRO A 1 85 ? -3.187 -16.985 -4.871 1.00 0.00 85 PRO A O 6
ATOM 10604 N N . ASN A 1 86 ? -3.737 -19.025 -4.099 1.00 0.00 86 ASN A N 6
ATOM 10605 C CA . ASN A 1 86 ? -3.649 -19.782 -5.345 1.00 0.00 86 ASN A CA 6
ATOM 10606 C C . ASN A 1 86 ? -4.715 -20.899 -5.350 1.00 0.00 86 ASN A C 6
ATOM 10607 O O . ASN A 1 86 ? -5.164 -21.356 -4.293 1.00 0.00 86 ASN A O 6
ATOM 10618 N N . ALA A 1 87 ? -5.065 -21.358 -6.552 1.00 0.00 87 ALA A N 6
ATOM 10619 C CA . ALA A 1 87 ? -6.114 -22.337 -6.889 1.00 0.00 87 ALA A CA 6
ATOM 10620 C C . ALA A 1 87 ? -7.541 -21.974 -6.394 1.00 0.00 87 ALA A C 6
ATOM 10621 O O . ALA A 1 87 ? -7.761 -20.950 -5.742 1.00 0.00 87 ALA A O 6
ATOM 10628 N N . LEU A 1 88 ? -8.528 -22.815 -6.740 1.00 0.00 88 LEU A N 6
ATOM 10629 C CA . LEU A 1 88 ? -9.942 -22.668 -6.360 1.00 0.00 88 LEU A CA 6
ATOM 10630 C C . LEU A 1 88 ? -10.570 -23.980 -5.852 1.00 0.00 88 LEU A C 6
ATOM 10631 O O . LEU A 1 88 ? -11.120 -24.002 -4.752 1.00 0.00 88 LEU A O 6
ATOM 10647 N N . ASP A 1 89 ? -10.446 -25.091 -6.589 1.00 0.00 89 ASP A N 6
ATOM 10648 C CA . ASP A 1 89 ? -10.959 -26.412 -6.175 1.00 0.00 89 ASP A CA 6
ATOM 10649 C C . ASP A 1 89 ? -10.252 -26.973 -4.920 1.00 0.00 89 ASP A C 6
ATOM 10650 O O . ASP A 1 89 ? -10.821 -27.775 -4.177 1.00 0.00 89 ASP A O 6
ATOM 10659 N N . TYR A 1 90 ? -9.038 -26.483 -4.648 1.00 0.00 90 TYR A N 6
ATOM 10660 C CA . TYR A 1 90 ? -8.209 -26.755 -3.464 1.00 0.00 90 TYR A CA 6
ATOM 10661 C C . TYR A 1 90 ? -8.051 -25.509 -2.563 1.00 0.00 90 TYR A C 6
ATOM 10662 O O . TYR A 1 90 ? -7.134 -25.440 -1.744 1.00 0.00 90 TYR A O 6
ATOM 10680 N N . GLY A 1 91 ? -8.919 -24.499 -2.726 1.00 0.00 91 GLY A N 6
ATOM 10681 C CA . GLY A 1 91 ? -8.814 -23.161 -2.119 1.00 0.00 91 GLY A CA 6
ATOM 10682 C C . GLY A 1 91 ? -9.071 -23.075 -0.604 1.00 0.00 91 GLY A C 6
ATOM 10683 O O . GLY A 1 91 ? -8.945 -21.991 -0.030 1.00 0.00 91 GLY A O 6
ATOM 10687 N N . VAL A 1 92 ? -9.426 -24.187 0.051 1.00 0.00 92 VAL A N 6
ATOM 10688 C CA . VAL A 1 92 ? -9.450 -24.327 1.522 1.00 0.00 92 VAL A CA 6
ATOM 10689 C C . VAL A 1 92 ? -8.076 -24.066 2.165 1.00 0.00 92 VAL A C 6
ATOM 10690 O O . VAL A 1 92 ? -7.041 -24.029 1.493 1.00 0.00 92 VAL A O 6
ATOM 10703 N N . CYS A 1 93 ? -8.073 -23.909 3.491 1.00 0.00 93 CYS A N 6
ATOM 10704 C CA . CYS A 1 93 ? -6.880 -23.821 4.329 1.00 0.00 93 CYS A CA 6
ATOM 10705 C C . CYS A 1 93 ? -5.970 -25.066 4.175 1.00 0.00 93 CYS A C 6
ATOM 10706 O O . CYS A 1 93 ? -6.368 -26.124 3.672 1.00 0.00 93 CYS A O 6
ATOM 10713 N N . GLU A 1 94 ? -4.712 -24.920 4.578 1.00 0.00 94 GLU A N 6
ATOM 10714 C CA . GLU A 1 94 ? -3.686 -25.953 4.544 1.00 0.00 94 GLU A CA 6
ATOM 10715 C C . GLU A 1 94 ? -3.831 -26.930 5.726 1.00 0.00 94 GLU A C 6
ATOM 10716 O O . GLU A 1 94 ? -3.770 -28.146 5.520 1.00 0.00 94 GLU A O 6
ATOM 10728 N N . LYS A 1 95 ? -4.029 -26.423 6.954 1.00 0.00 95 LYS A N 6
ATOM 10729 C CA . LYS A 1 95 ? -4.252 -27.236 8.156 1.00 0.00 95 LYS A CA 6
ATOM 10730 C C . LYS A 1 95 ? -5.696 -27.740 8.241 1.00 0.00 95 LYS A C 6
ATOM 10731 O O . LYS A 1 95 ? -5.963 -28.922 8.011 1.00 0.00 95 LYS A O 6
ATOM 10750 N N . CYS A 1 96 ? -6.605 -26.834 8.604 1.00 0.00 96 CYS A N 6
ATOM 10751 C CA . CYS A 1 96 ? -8.057 -27.039 8.578 1.00 0.00 96 CYS A CA 6
ATOM 10752 C C . CYS A 1 96 ? -8.605 -27.077 7.124 1.00 0.00 96 CYS A C 6
ATOM 10753 O O . CYS A 1 96 ? -7.844 -26.921 6.168 1.00 0.00 96 CYS A O 6
ATOM 10760 N N . HIS A 1 97 ? -9.905 -27.337 6.926 1.00 0.00 97 HIS A N 6
ATOM 10761 C CA . HIS A 1 97 ? -10.500 -27.615 5.603 1.00 0.00 97 HIS A CA 6
ATOM 10762 C C . HIS A 1 97 ? -11.651 -26.659 5.227 1.00 0.00 97 HIS A C 6
ATOM 10763 O O . HIS A 1 97 ? -12.690 -27.084 4.711 1.00 0.00 97 HIS A O 6
ATOM 10777 N N . SER A 1 98 ? -11.464 -25.360 5.468 1.00 0.00 98 SER A N 6
ATOM 10778 C CA . SER A 1 98 ? -12.447 -24.305 5.179 1.00 0.00 98 SER A CA 6
ATOM 10779 C C . SER A 1 98 ? -11.818 -23.125 4.429 1.00 0.00 98 SER A C 6
ATOM 10780 O O . SER A 1 98 ? -10.614 -22.886 4.507 1.00 0.00 98 SER A O 6
ATOM 10788 N N . LYS A 1 99 ? -12.646 -22.376 3.690 1.00 0.00 99 LYS A N 6
ATOM 10789 C CA . LYS A 1 99 ? -12.292 -21.199 2.863 1.00 0.00 99 LYS A CA 6
ATOM 10790 C C . LYS A 1 99 ? -12.418 -19.854 3.611 1.00 0.00 99 LYS A C 6
ATOM 10791 O O . LYS A 1 99 ? -12.429 -18.790 2.996 1.00 0.00 99 LYS A O 6
ATOM 10810 N N . ASN A 1 100 ? -12.503 -19.895 4.943 1.00 0.00 100 ASN A N 6
ATOM 10811 C CA . ASN A 1 100 ? -12.702 -18.751 5.847 1.00 0.00 100 ASN A CA 6
ATOM 10812 C C . ASN A 1 100 ? -11.514 -17.764 5.956 1.00 0.00 100 ASN A C 6
ATOM 10813 O O . ASN A 1 100 ? -11.571 -16.839 6.768 1.00 0.00 100 ASN A O 6
ATOM 10824 N N . VAL A 1 101 ? -10.403 -17.992 5.250 1.00 0.00 101 VAL A N 6
ATOM 10825 C CA . VAL A 1 101 ? -9.194 -17.148 5.295 1.00 0.00 101 VAL A CA 6
ATOM 10826 C C . VAL A 1 101 ? -9.475 -15.683 4.925 1.00 0.00 101 VAL A C 6
ATOM 10827 O O . VAL A 1 101 ? -10.346 -15.390 4.101 1.00 0.00 101 VAL A O 6
ATOM 10840 N N . ILE A 1 102 ? -8.707 -14.760 5.509 1.00 0.00 102 ILE A N 6
ATOM 10841 C CA . ILE A 1 102 ? -8.783 -13.308 5.271 1.00 0.00 102 ILE A CA 6
ATOM 10842 C C . ILE A 1 102 ? -7.411 -12.713 4.929 1.00 0.00 102 ILE A C 6
ATOM 10843 O O . ILE A 1 102 ? -6.374 -13.210 5.364 1.00 0.00 102 ILE A O 6
ATOM 10859 N N . ILE A 1 103 ? -7.404 -11.619 4.163 1.00 0.00 103 ILE A N 6
ATOM 10860 C CA . ILE A 1 103 ? -6.210 -10.906 3.710 1.00 0.00 103 ILE A CA 6
ATOM 10861 C C . ILE A 1 103 ? -5.625 -10.142 4.905 1.00 0.00 103 ILE A C 6
ATOM 10862 O O . ILE A 1 103 ? -6.260 -9.229 5.435 1.00 0.00 103 ILE A O 6
ATOM 10878 N N . THR A 1 104 ? -4.419 -10.519 5.334 1.00 0.00 104 THR A N 6
ATOM 10879 C CA . THR A 1 104 ? -3.699 -9.891 6.458 1.00 0.00 104 THR A CA 6
ATOM 10880 C C . THR A 1 104 ? -2.607 -8.916 5.977 1.00 0.00 104 THR A C 6
ATOM 10881 O O . THR A 1 104 ? -2.005 -8.184 6.764 1.00 0.00 104 THR A O 6
ATOM 10892 N N . GLN A 1 105 ? -2.373 -8.870 4.659 1.00 0.00 105 GLN A N 6
ATOM 10893 C CA . GLN A 1 105 ? -1.362 -8.058 3.980 1.00 0.00 105 GLN A CA 6
ATOM 10894 C C . GLN A 1 105 ? -1.820 -7.800 2.539 1.00 0.00 105 GLN A C 6
ATOM 10895 O O . GLN A 1 105 ? -2.061 -8.742 1.785 1.00 0.00 105 GLN A O 6
ATOM 10909 N N . GLY A 1 106 ? -1.951 -6.524 2.169 1.00 0.00 106 GLY A N 6
ATOM 10910 C CA . GLY A 1 106 ? -2.317 -6.075 0.820 1.00 0.00 106 GLY A CA 6
ATOM 10911 C C . GLY A 1 106 ? -3.810 -5.775 0.604 1.00 0.00 106 GLY A C 6
ATOM 10912 O O . GLY A 1 106 ? -4.206 -5.441 -0.511 1.00 0.00 106 GLY A O 6
ATOM 10916 N N . ASN A 1 107 ? -4.636 -5.884 1.654 1.00 0.00 107 ASN A N 6
ATOM 10917 C CA . ASN A 1 107 ? -6.098 -5.718 1.610 1.00 0.00 107 ASN A CA 6
ATOM 10918 C C . ASN A 1 107 ? -6.566 -4.351 1.062 1.00 0.00 107 ASN A C 6
ATOM 10919 O O . ASN A 1 107 ? -7.597 -4.275 0.392 1.00 0.00 107 ASN A O 6
ATOM 10930 N N . GLU A 1 108 ? -5.805 -3.282 1.316 1.00 0.00 108 GLU A N 6
ATOM 10931 C CA . GLU A 1 108 ? -6.001 -1.938 0.750 1.00 0.00 108 GLU A CA 6
ATOM 10932 C C . GLU A 1 108 ? -4.657 -1.323 0.328 1.00 0.00 108 GLU A C 6
ATOM 10933 O O . GLU A 1 108 ? -3.607 -1.646 0.892 1.00 0.00 108 GLU A O 6
ATOM 10945 N N . MET A 1 109 ? -4.685 -0.403 -0.641 1.00 0.00 109 MET A N 6
ATOM 10946 C CA . MET A 1 109 ? -3.520 0.409 -1.017 1.00 0.00 109 MET A CA 6
ATOM 10947 C C . MET A 1 109 ? -3.256 1.539 -0.008 1.00 0.00 109 MET A C 6
ATOM 10948 O O . MET A 1 109 ? -4.195 2.107 0.555 1.00 0.00 109 MET A O 6
ATOM 10962 N N . ARG A 1 110 ? -1.979 1.896 0.185 1.00 0.00 110 ARG A N 6
ATOM 10963 C CA . ARG A 1 110 ? -1.514 3.006 1.048 1.00 0.00 110 ARG A CA 6
ATOM 10964 C C . ARG A 1 110 ? -0.206 3.620 0.535 1.00 0.00 110 ARG A C 6
ATOM 10965 O O . ARG A 1 110 ? 0.608 2.938 -0.087 1.00 0.00 110 ARG A O 6
ATOM 10986 N N . LEU A 1 111 ? 0.032 4.899 0.841 1.00 0.00 111 LEU A N 6
ATOM 10987 C CA . LEU A 1 111 ? 1.345 5.532 0.653 1.00 0.00 111 LEU A CA 6
ATOM 10988 C C . LEU A 1 111 ? 2.446 4.853 1.496 1.00 0.00 111 LEU A C 6
ATOM 10989 O O . LEU A 1 111 ? 2.169 4.274 2.549 1.00 0.00 111 LEU A O 6
ATOM 11005 N N . LEU A 1 112 ? 3.696 4.949 1.037 1.00 0.00 112 LEU A N 6
ATOM 11006 C CA . LEU A 1 112 ? 4.870 4.307 1.644 1.00 0.00 112 LEU A CA 6
ATOM 11007 C C . LEU A 1 112 ? 5.910 5.338 2.112 1.00 0.00 112 LEU A C 6
ATOM 11008 O O . LEU A 1 112 ? 6.324 5.299 3.271 1.00 0.00 112 LEU A O 6
ATOM 11024 N N . SER A 1 113 ? 6.322 6.265 1.238 1.00 0.00 113 SER A N 6
ATOM 11025 C CA . SER A 1 113 ? 7.225 7.382 1.573 1.00 0.00 113 SER A CA 6
ATOM 11026 C C . SER A 1 113 ? 7.149 8.520 0.541 1.00 0.00 113 SER A C 6
ATOM 11027 O O . SER A 1 113 ? 6.514 8.371 -0.505 1.00 0.00 113 SER A O 6
ATOM 11035 N N . LEU A 1 114 ? 7.825 9.641 0.807 1.00 0.00 114 LEU A N 6
ATOM 11036 C CA . LEU A 1 114 ? 8.104 10.719 -0.153 1.00 0.00 114 LEU A CA 6
ATOM 11037 C C . LEU A 1 114 ? 9.631 10.908 -0.289 1.00 0.00 114 LEU A C 6
ATOM 11038 O O . LEU A 1 114 ? 10.395 10.589 0.625 1.00 0.00 114 LEU A O 6
ATOM 11054 N N . GLU A 1 115 ? 10.073 11.535 -1.376 1.00 0.00 115 GLU A N 6
ATOM 11055 C CA . GLU A 1 115 ? 11.444 12.004 -1.601 1.00 0.00 115 GLU A CA 6
ATOM 11056 C C . GLU A 1 115 ? 11.437 13.490 -1.985 1.00 0.00 115 GLU A C 6
ATOM 11057 O O . GLU A 1 115 ? 10.559 13.952 -2.715 1.00 0.00 115 GLU A O 6
ATOM 11069 N N . MET A 1 116 ? 12.439 14.243 -1.528 1.00 0.00 116 MET A N 6
ATOM 11070 C CA . MET A 1 116 ? 12.623 15.680 -1.787 1.00 0.00 116 MET A CA 6
ATOM 11071 C C . MET A 1 116 ? 14.081 15.984 -2.165 1.00 0.00 116 MET A C 6
ATOM 11072 O O . MET A 1 116 ? 14.995 15.230 -1.825 1.00 0.00 116 MET A O 6
ATOM 11086 N N . LEU A 1 117 ? 14.298 17.111 -2.850 1.00 0.00 117 LEU A N 6
ATOM 11087 C CA . LEU A 1 117 ? 15.606 17.568 -3.334 1.00 0.00 117 LEU A CA 6
ATOM 11088 C C . LEU A 1 117 ? 15.856 19.042 -2.969 1.00 0.00 117 LEU A C 6
ATOM 11089 O O . LEU A 1 117 ? 15.411 19.957 -3.667 1.00 0.00 117 LEU A O 6
ATOM 11105 N N . ALA A 1 118 ? 16.579 19.255 -1.866 1.00 0.00 118 ALA A N 6
ATOM 11106 C CA . ALA A 1 118 ? 17.010 20.567 -1.359 1.00 0.00 118 ALA A CA 6
ATOM 11107 C C . ALA A 1 118 ? 18.543 20.708 -1.202 1.00 0.00 118 ALA A C 6
ATOM 11108 O O . ALA A 1 118 ? 19.050 21.813 -0.994 1.00 0.00 118 ALA A O 6
ATOM 11115 N N . GLU A 1 119 ? 19.296 19.606 -1.299 1.00 0.00 119 GLU A N 6
ATOM 11116 C CA . GLU A 1 119 ? 20.762 19.563 -1.184 1.00 0.00 119 GLU A CA 6
ATOM 11117 C C . GLU A 1 119 ? 21.466 20.372 -2.290 1.00 0.00 119 GLU A C 6
ATOM 11118 O O . GLU A 1 119 ? 21.238 20.167 -3.491 1.00 0.00 119 GLU A O 6
ATOM 11131 N N . GLY A 1 1 ? -18.897 16.865 -5.499 1.00 0.00 1 GLY A N 7
ATOM 11132 C CA . GLY A 1 1 ? -19.429 15.975 -4.444 1.00 0.00 1 GLY A CA 7
ATOM 11133 C C . GLY A 1 1 ? -18.323 15.155 -3.796 1.00 0.00 1 GLY A C 7
ATOM 11134 O O . GLY A 1 1 ? -17.348 14.797 -4.458 1.00 0.00 1 GLY A O 7
ATOM 11140 N N . SER A 1 2 ? -18.453 14.848 -2.500 1.00 0.00 2 SER A N 7
ATOM 11141 C CA . SER A 1 2 ? -17.466 14.081 -1.714 1.00 0.00 2 SER A CA 7
ATOM 11142 C C . SER A 1 2 ? -17.514 12.571 -2.032 1.00 0.00 2 SER A C 7
ATOM 11143 O O . SER A 1 2 ? -18.050 11.757 -1.273 1.00 0.00 2 SER A O 7
ATOM 11151 N N . MET A 1 3 ? -16.979 12.190 -3.195 1.00 0.00 3 MET A N 7
ATOM 11152 C CA . MET A 1 3 ? -16.841 10.798 -3.647 1.00 0.00 3 MET A CA 7
ATOM 11153 C C . MET A 1 3 ? -15.677 10.093 -2.933 1.00 0.00 3 MET A C 7
ATOM 11154 O O . MET A 1 3 ? -14.574 10.638 -2.843 1.00 0.00 3 MET A O 7
ATOM 11168 N N . HIS A 1 4 ? -15.890 8.849 -2.491 1.00 0.00 4 HIS A N 7
ATOM 11169 C CA . HIS A 1 4 ? -14.848 8.023 -1.859 1.00 0.00 4 HIS A CA 7
ATOM 11170 C C . HIS A 1 4 ? -13.671 7.717 -2.814 1.00 0.00 4 HIS A C 7
ATOM 11171 O O . HIS A 1 4 ? -12.535 7.562 -2.368 1.00 0.00 4 HIS A O 7
ATOM 11185 N N . GLU A 1 5 ? -13.908 7.696 -4.130 1.00 0.00 5 GLU A N 7
ATOM 11186 C CA . GLU A 1 5 ? -12.881 7.519 -5.171 1.00 0.00 5 GLU A CA 7
ATOM 11187 C C . GLU A 1 5 ? -11.756 8.571 -5.070 1.00 0.00 5 GLU A C 7
ATOM 11188 O O . GLU A 1 5 ? -10.570 8.239 -5.127 1.00 0.00 5 GLU A O 7
ATOM 11200 N N . TYR A 1 6 ? -12.125 9.840 -4.866 1.00 0.00 6 TYR A N 7
ATOM 11201 C CA . TYR A 1 6 ? -11.198 10.970 -4.721 1.00 0.00 6 TYR A CA 7
ATOM 11202 C C . TYR A 1 6 ? -10.686 11.182 -3.285 1.00 0.00 6 TYR A C 7
ATOM 11203 O O . TYR A 1 6 ? -9.879 12.085 -3.052 1.00 0.00 6 TYR A O 7
ATOM 11221 N N . SER A 1 7 ? -11.101 10.344 -2.325 1.00 0.00 7 SER A N 7
ATOM 11222 C CA . SER A 1 7 ? -10.632 10.391 -0.933 1.00 0.00 7 SER A CA 7
ATOM 11223 C C . SER A 1 7 ? -9.111 10.231 -0.856 1.00 0.00 7 SER A C 7
ATOM 11224 O O . SER A 1 7 ? -8.429 11.124 -0.354 1.00 0.00 7 SER A O 7
ATOM 11232 N N . VAL A 1 8 ? -8.559 9.150 -1.434 1.00 0.00 8 VAL A N 7
ATOM 11233 C CA . VAL A 1 8 ? -7.101 8.900 -1.482 1.00 0.00 8 VAL A CA 7
ATOM 11234 C C . VAL A 1 8 ? -6.361 10.087 -2.091 1.00 0.00 8 VAL A C 7
ATOM 11235 O O . VAL A 1 8 ? -5.386 10.572 -1.521 1.00 0.00 8 VAL A O 7
ATOM 11248 N N . VAL A 1 9 ? -6.844 10.559 -3.246 1.00 0.00 9 VAL A N 7
ATOM 11249 C CA . VAL A 1 9 ? -6.253 11.640 -4.031 1.00 0.00 9 VAL A CA 7
ATOM 11250 C C . VAL A 1 9 ? -6.076 12.909 -3.190 1.00 0.00 9 VAL A C 7
ATOM 11251 O O . VAL A 1 9 ? -4.956 13.375 -2.979 1.00 0.00 9 VAL A O 7
ATOM 11264 N N . SER A 1 10 ? -7.194 13.457 -2.698 1.00 0.00 10 SER A N 7
ATOM 11265 C CA . SER A 1 10 ? -7.248 14.680 -1.893 1.00 0.00 10 SER A CA 7
ATOM 11266 C C . SER A 1 10 ? -6.435 14.542 -0.601 1.00 0.00 10 SER A C 7
ATOM 11267 O O . SER A 1 10 ? -5.646 15.429 -0.262 1.00 0.00 10 SER A O 7
ATOM 11275 N N . SER A 1 11 ? -6.572 13.401 0.087 1.00 0.00 11 SER A N 7
ATOM 11276 C CA . SER A 1 11 ? -5.836 13.111 1.326 1.00 0.00 11 SER A CA 7
ATOM 11277 C C . SER A 1 11 ? -4.322 13.100 1.111 1.00 0.00 11 SER A C 7
ATOM 11278 O O . SER A 1 11 ? -3.609 13.760 1.864 1.00 0.00 11 SER A O 7
ATOM 11286 N N . LEU A 1 12 ? -3.815 12.399 0.087 1.00 0.00 12 LEU A N 7
ATOM 11287 C CA . LEU A 1 12 ? -2.384 12.366 -0.222 1.00 0.00 12 LEU A CA 7
ATOM 11288 C C . LEU A 1 12 ? -1.822 13.753 -0.520 1.00 0.00 12 LEU A C 7
ATOM 11289 O O . LEU A 1 12 ? -0.858 14.161 0.116 1.00 0.00 12 LEU A O 7
ATOM 11305 N N . ILE A 1 13 ? -2.435 14.489 -1.447 1.00 0.00 13 ILE A N 7
ATOM 11306 C CA . ILE A 1 13 ? -2.041 15.865 -1.808 1.00 0.00 13 ILE A CA 7
ATOM 11307 C C . ILE A 1 13 ? -1.926 16.755 -0.558 1.00 0.00 13 ILE A C 7
ATOM 11308 O O . ILE A 1 13 ? -0.901 17.411 -0.368 1.00 0.00 13 ILE A O 7
ATOM 11324 N N . ALA A 1 14 ? -2.928 16.734 0.328 1.00 0.00 14 ALA A N 7
ATOM 11325 C CA . ALA A 1 14 ? -2.894 17.456 1.604 1.00 0.00 14 ALA A CA 7
ATOM 11326 C C . ALA A 1 14 ? -1.734 17.013 2.528 1.00 0.00 14 ALA A C 7
ATOM 11327 O O . ALA A 1 14 ? -1.017 17.855 3.071 1.00 0.00 14 ALA A O 7
ATOM 11334 N N . LEU A 1 15 ? -1.530 15.703 2.702 1.00 0.00 15 LEU A N 7
ATOM 11335 C CA . LEU A 1 15 ? -0.467 15.113 3.532 1.00 0.00 15 LEU A CA 7
ATOM 11336 C C . LEU A 1 15 ? 0.941 15.469 3.000 1.00 0.00 15 LEU A C 7
ATOM 11337 O O . LEU A 1 15 ? 1.823 15.870 3.762 1.00 0.00 15 LEU A O 7
ATOM 11353 N N . CYS A 1 16 ? 1.143 15.387 1.683 1.00 0.00 16 CYS A N 7
ATOM 11354 C CA . CYS A 1 16 ? 2.355 15.812 0.983 1.00 0.00 16 CYS A CA 7
ATOM 11355 C C . CYS A 1 16 ? 2.642 17.310 1.168 1.00 0.00 16 CYS A C 7
ATOM 11356 O O . CYS A 1 16 ? 3.767 17.682 1.505 1.00 0.00 16 CYS A O 7
ATOM 11364 N N . GLU A 1 17 ? 1.638 18.172 0.970 1.00 0.00 17 GLU A N 7
ATOM 11365 C CA . GLU A 1 17 ? 1.734 19.618 1.208 1.00 0.00 17 GLU A CA 7
ATOM 11366 C C . GLU A 1 17 ? 2.167 19.917 2.652 1.00 0.00 17 GLU A C 7
ATOM 11367 O O . GLU A 1 17 ? 3.128 20.658 2.858 1.00 0.00 17 GLU A O 7
ATOM 11379 N N . GLU A 1 18 ? 1.522 19.285 3.639 1.00 0.00 18 GLU A N 7
ATOM 11380 C CA . GLU A 1 18 ? 1.850 19.397 5.066 1.00 0.00 18 GLU A CA 7
ATOM 11381 C C . GLU A 1 18 ? 3.313 19.022 5.363 1.00 0.00 18 GLU A C 7
ATOM 11382 O O . GLU A 1 18 ? 4.020 19.783 6.026 1.00 0.00 18 GLU A O 7
ATOM 11394 N N . HIS A 1 19 ? 3.810 17.894 4.842 1.00 0.00 19 HIS A N 7
ATOM 11395 C CA . HIS A 1 19 ? 5.227 17.539 4.974 1.00 0.00 19 HIS A CA 7
ATOM 11396 C C . HIS A 1 19 ? 6.151 18.563 4.304 1.00 0.00 19 HIS A C 7
ATOM 11397 O O . HIS A 1 19 ? 7.183 18.908 4.878 1.00 0.00 19 HIS A O 7
ATOM 11411 N N . ALA A 1 20 ? 5.805 19.082 3.121 1.00 0.00 20 ALA A N 7
ATOM 11412 C CA . ALA A 1 20 ? 6.657 20.030 2.404 1.00 0.00 20 ALA A CA 7
ATOM 11413 C C . ALA A 1 20 ? 6.835 21.351 3.171 1.00 0.00 20 ALA A C 7
ATOM 11414 O O . ALA A 1 20 ? 7.963 21.830 3.300 1.00 0.00 20 ALA A O 7
ATOM 11421 N N . LYS A 1 21 ? 5.760 21.921 3.731 1.00 0.00 21 LYS A N 7
ATOM 11422 C CA . LYS A 1 21 ? 5.829 23.121 4.590 1.00 0.00 21 LYS A CA 7
ATOM 11423 C C . LYS A 1 21 ? 6.429 22.872 5.981 1.00 0.00 21 LYS A C 7
ATOM 11424 O O . LYS A 1 21 ? 6.856 23.830 6.624 1.00 0.00 21 LYS A O 7
ATOM 11443 N N . LYS A 1 22 ? 6.468 21.620 6.458 1.00 0.00 22 LYS A N 7
ATOM 11444 C CA . LYS A 1 22 ? 7.113 21.223 7.727 1.00 0.00 22 LYS A CA 7
ATOM 11445 C C . LYS A 1 22 ? 8.622 21.050 7.545 1.00 0.00 22 LYS A C 7
ATOM 11446 O O . LYS A 1 22 ? 9.411 21.537 8.354 1.00 0.00 22 LYS A O 7
ATOM 11465 N N . ASN A 1 23 ? 9.016 20.418 6.440 1.00 0.00 23 ASN A N 7
ATOM 11466 C CA . ASN A 1 23 ? 10.404 20.179 6.028 1.00 0.00 23 ASN A CA 7
ATOM 11467 C C . ASN A 1 23 ? 11.051 21.404 5.345 1.00 0.00 23 ASN A C 7
ATOM 11468 O O . ASN A 1 23 ? 12.247 21.399 5.062 1.00 0.00 23 ASN A O 7
ATOM 11479 N N . GLN A 1 24 ? 10.267 22.466 5.108 1.00 0.00 24 GLN A N 7
ATOM 11480 C CA . GLN A 1 24 ? 10.648 23.709 4.421 1.00 0.00 24 GLN A CA 7
ATOM 11481 C C . GLN A 1 24 ? 11.041 23.483 2.944 1.00 0.00 24 GLN A C 7
ATOM 11482 O O . GLN A 1 24 ? 11.752 24.295 2.346 1.00 0.00 24 GLN A O 7
ATOM 11496 N N . ALA A 1 25 ? 10.589 22.374 2.348 1.00 0.00 25 ALA A N 7
ATOM 11497 C CA . ALA A 1 25 ? 10.963 21.940 1.004 1.00 0.00 25 ALA A CA 7
ATOM 11498 C C . ALA A 1 25 ? 10.335 22.820 -0.092 1.00 0.00 25 ALA A C 7
ATOM 11499 O O . ALA A 1 25 ? 10.977 23.101 -1.106 1.00 0.00 25 ALA A O 7
ATOM 11506 N N . HIS A 1 26 ? 9.083 23.251 0.115 1.00 0.00 26 HIS A N 7
ATOM 11507 C CA . HIS A 1 26 ? 8.247 24.017 -0.828 1.00 0.00 26 HIS A CA 7
ATOM 11508 C C . HIS A 1 26 ? 8.068 23.356 -2.220 1.00 0.00 26 HIS A C 7
ATOM 11509 O O . HIS A 1 26 ? 7.673 24.009 -3.187 1.00 0.00 26 HIS A O 7
ATOM 11523 N N . LYS A 1 27 ? 8.345 22.048 -2.313 1.00 0.00 27 LYS A N 7
ATOM 11524 C CA . LYS A 1 27 ? 8.167 21.133 -3.456 1.00 0.00 27 LYS A CA 7
ATOM 11525 C C . LYS A 1 27 ? 8.283 19.677 -2.989 1.00 0.00 27 LYS A C 7
ATOM 11526 O O . LYS A 1 27 ? 8.638 19.416 -1.838 1.00 0.00 27 LYS A O 7
ATOM 11545 N N . ILE A 1 28 ? 8.036 18.739 -3.895 1.00 0.00 28 ILE A N 7
ATOM 11546 C CA . ILE A 1 28 ? 8.271 17.295 -3.740 1.00 0.00 28 ILE A CA 7
ATOM 11547 C C . ILE A 1 28 ? 9.374 16.879 -4.746 1.00 0.00 28 ILE A C 7
ATOM 11548 O O . ILE A 1 28 ? 9.891 17.701 -5.507 1.00 0.00 28 ILE A O 7
ATOM 11564 N N . GLU A 1 29 ? 9.788 15.614 -4.743 1.00 0.00 29 GLU A N 7
ATOM 11565 C CA . GLU A 1 29 ? 10.490 14.959 -5.853 1.00 0.00 29 GLU A CA 7
ATOM 11566 C C . GLU A 1 29 ? 9.658 13.779 -6.378 1.00 0.00 29 GLU A C 7
ATOM 11567 O O . GLU A 1 29 ? 9.243 13.778 -7.540 1.00 0.00 29 GLU A O 7
ATOM 11579 N N . ARG A 1 30 ? 9.416 12.765 -5.530 1.00 0.00 30 ARG A N 7
ATOM 11580 C CA . ARG A 1 30 ? 8.847 11.471 -5.937 1.00 0.00 30 ARG A CA 7
ATOM 11581 C C . ARG A 1 30 ? 8.100 10.776 -4.791 1.00 0.00 30 ARG A C 7
ATOM 11582 O O . ARG A 1 30 ? 8.719 10.315 -3.832 1.00 0.00 30 ARG A O 7
ATOM 11603 N N . VAL A 1 31 ? 6.769 10.742 -4.852 1.00 0.00 31 VAL A N 7
ATOM 11604 C CA . VAL A 1 31 ? 5.919 10.012 -3.892 1.00 0.00 31 VAL A CA 7
ATOM 11605 C C . VAL A 1 31 ? 5.902 8.510 -4.209 1.00 0.00 31 VAL A C 7
ATOM 11606 O O . VAL A 1 31 ? 5.990 8.111 -5.372 1.00 0.00 31 VAL A O 7
ATOM 11619 N N . VAL A 1 32 ? 5.783 7.671 -3.180 1.00 0.00 32 VAL A N 7
ATOM 11620 C CA . VAL A 1 32 ? 5.927 6.206 -3.256 1.00 0.00 32 VAL A CA 7
ATOM 11621 C C . VAL A 1 32 ? 4.717 5.536 -2.605 1.00 0.00 32 VAL A C 7
ATOM 11622 O O . VAL A 1 32 ? 4.494 5.693 -1.404 1.00 0.00 32 VAL A O 7
ATOM 11635 N N . VAL A 1 33 ? 3.910 4.815 -3.392 1.00 0.00 33 VAL A N 7
ATOM 11636 C CA . VAL A 1 33 ? 2.607 4.257 -2.985 1.00 0.00 33 VAL A CA 7
ATOM 11637 C C . VAL A 1 33 ? 2.491 2.780 -3.362 1.00 0.00 33 VAL A C 7
ATOM 11638 O O . VAL A 1 33 ? 2.525 2.416 -4.536 1.00 0.00 33 VAL A O 7
ATOM 11651 N N . GLY A 1 34 ? 2.358 1.917 -2.357 1.00 0.00 34 GLY A N 7
ATOM 11652 C CA . GLY A 1 34 ? 2.195 0.476 -2.507 1.00 0.00 34 GLY A CA 7
ATOM 11653 C C . GLY A 1 34 ? 0.760 0.082 -2.847 1.00 0.00 34 GLY A C 7
ATOM 11654 O O . GLY A 1 34 ? -0.186 0.557 -2.219 1.00 0.00 34 GLY A O 7
ATOM 11658 N N . ILE A 1 35 ? 0.603 -0.816 -3.820 1.00 0.00 35 ILE A N 7
ATOM 11659 C CA . ILE A 1 35 ? -0.664 -1.427 -4.246 1.00 0.00 35 ILE A CA 7
ATOM 11660 C C . ILE A 1 35 ? -0.471 -2.950 -4.301 1.00 0.00 35 ILE A C 7
ATOM 11661 O O . ILE A 1 35 ? 0.524 -3.434 -4.846 1.00 0.00 35 ILE A O 7
ATOM 11677 N N . GLY A 1 36 ? -1.396 -3.702 -3.696 1.00 0.00 36 GLY A N 7
ATOM 11678 C CA . GLY A 1 36 ? -1.284 -5.156 -3.524 1.00 0.00 36 GLY A CA 7
ATOM 11679 C C . GLY A 1 36 ? -1.256 -5.938 -4.843 1.00 0.00 36 GLY A C 7
ATOM 11680 O O . GLY A 1 36 ? -1.967 -5.613 -5.797 1.00 0.00 36 GLY A O 7
ATOM 11684 N N . GLU A 1 37 ? -0.472 -7.018 -4.895 1.00 0.00 37 GLU A N 7
ATOM 11685 C CA . GLU A 1 37 ? -0.218 -7.809 -6.111 1.00 0.00 37 GLU A CA 7
ATOM 11686 C C . GLU A 1 37 ? -1.458 -8.589 -6.588 1.00 0.00 37 GLU A C 7
ATOM 11687 O O . GLU A 1 37 ? -1.522 -9.009 -7.746 1.00 0.00 37 GLU A O 7
ATOM 11699 N N . ARG A 1 38 ? -2.462 -8.746 -5.709 1.00 0.00 38 ARG A N 7
ATOM 11700 C CA . ARG A 1 38 ? -3.777 -9.346 -5.983 1.00 0.00 38 ARG A CA 7
ATOM 11701 C C . ARG A 1 38 ? -4.948 -8.355 -5.883 1.00 0.00 38 ARG A C 7
ATOM 11702 O O . ARG A 1 38 ? -6.100 -8.754 -6.055 1.00 0.00 38 ARG A O 7
ATOM 11723 N N . SER A 1 39 ? -4.680 -7.070 -5.633 1.00 0.00 39 SER A N 7
ATOM 11724 C CA . SER A 1 39 ? -5.709 -6.016 -5.543 1.00 0.00 39 SER A CA 7
ATOM 11725 C C . SER A 1 39 ? -6.376 -5.712 -6.893 1.00 0.00 39 SER A C 7
ATOM 11726 O O . SER A 1 39 ? -7.510 -5.234 -6.920 1.00 0.00 39 SER A O 7
ATOM 11734 N N . ALA A 1 40 ? -5.687 -6.006 -8.007 1.00 0.00 40 ALA A N 7
ATOM 11735 C CA . ALA A 1 40 ? -6.144 -5.932 -9.404 1.00 0.00 40 ALA A CA 7
ATOM 11736 C C . ALA A 1 40 ? -6.707 -4.567 -9.883 1.00 0.00 40 ALA A C 7
ATOM 11737 O O . ALA A 1 40 ? -7.276 -4.484 -10.976 1.00 0.00 40 ALA A O 7
ATOM 11744 N N . MET A 1 41 ? -6.565 -3.495 -9.093 1.00 0.00 41 MET A N 7
ATOM 11745 C CA . MET A 1 41 ? -7.078 -2.160 -9.418 1.00 0.00 41 MET A CA 7
ATOM 11746 C C . MET A 1 41 ? -6.305 -1.483 -10.562 1.00 0.00 41 MET A C 7
ATOM 11747 O O . MET A 1 41 ? -5.124 -1.749 -10.801 1.00 0.00 41 MET A O 7
ATOM 11761 N N . ASP A 1 42 ? -6.974 -0.562 -11.253 1.00 0.00 42 ASP A N 7
ATOM 11762 C CA . ASP A 1 42 ? -6.422 0.222 -12.363 1.00 0.00 42 ASP A CA 7
ATOM 11763 C C . ASP A 1 42 ? -5.545 1.386 -11.853 1.00 0.00 42 ASP A C 7
ATOM 11764 O O . ASP A 1 42 ? -5.991 2.528 -11.709 1.00 0.00 42 ASP A O 7
ATOM 11773 N N . LYS A 1 43 ? -4.263 1.101 -11.598 1.00 0.00 43 LYS A N 7
ATOM 11774 C CA . LYS A 1 43 ? -3.231 2.053 -11.146 1.00 0.00 43 LYS A CA 7
ATOM 11775 C C . LYS A 1 43 ? -3.071 3.295 -12.037 1.00 0.00 43 LYS A C 7
ATOM 11776 O O . LYS A 1 43 ? -2.723 4.373 -11.558 1.00 0.00 43 LYS A O 7
ATOM 11795 N N . SER A 1 44 ? -3.382 3.146 -13.325 1.00 0.00 44 SER A N 7
ATOM 11796 C CA . SER A 1 44 ? -3.450 4.224 -14.320 1.00 0.00 44 SER A CA 7
ATOM 11797 C C . SER A 1 44 ? -4.410 5.348 -13.897 1.00 0.00 44 SER A C 7
ATOM 11798 O O . SER A 1 44 ? -4.055 6.524 -13.999 1.00 0.00 44 SER A O 7
ATOM 11806 N N . LEU A 1 45 ? -5.589 5.007 -13.351 1.00 0.00 45 LEU A N 7
ATOM 11807 C CA . LEU A 1 45 ? -6.547 6.008 -12.852 1.00 0.00 45 LEU A CA 7
ATOM 11808 C C . LEU A 1 45 ? -5.992 6.719 -11.624 1.00 0.00 45 LEU A C 7
ATOM 11809 O O . LEU A 1 45 ? -6.202 7.917 -11.459 1.00 0.00 45 LEU A O 7
ATOM 11825 N N . PHE A 1 46 ? -5.306 5.977 -10.745 1.00 0.00 46 PHE A N 7
ATOM 11826 C CA . PHE A 1 46 ? -4.830 6.537 -9.491 1.00 0.00 46 PHE A CA 7
ATOM 11827 C C . PHE A 1 46 ? -3.854 7.696 -9.742 1.00 0.00 46 PHE A C 7
ATOM 11828 O O . PHE A 1 46 ? -4.030 8.797 -9.213 1.00 0.00 46 PHE A O 7
ATOM 11845 N N . VAL A 1 47 ? -2.845 7.470 -10.595 1.00 0.00 47 VAL A N 7
ATOM 11846 C CA . VAL A 1 47 ? -1.883 8.519 -10.962 1.00 0.00 47 VAL A CA 7
ATOM 11847 C C . VAL A 1 47 ? -2.501 9.647 -11.759 1.00 0.00 47 VAL A C 7
ATOM 11848 O O . VAL A 1 47 ? -2.197 10.808 -11.501 1.00 0.00 47 VAL A O 7
ATOM 11861 N N . SER A 1 48 ? -3.380 9.335 -12.708 1.00 0.00 48 SER A N 7
ATOM 11862 C CA . SER A 1 48 ? -4.002 10.373 -13.524 1.00 0.00 48 SER A CA 7
ATOM 11863 C C . SER A 1 48 ? -4.931 11.270 -12.698 1.00 0.00 48 SER A C 7
ATOM 11864 O O . SER A 1 48 ? -5.016 12.475 -12.941 1.00 0.00 48 SER A O 7
ATOM 11872 N N . ALA A 1 49 ? -5.557 10.702 -11.664 1.00 0.00 49 ALA A N 7
ATOM 11873 C CA . ALA A 1 49 ? -6.332 11.433 -10.661 1.00 0.00 49 ALA A CA 7
ATOM 11874 C C . ALA A 1 49 ? -5.425 12.332 -9.808 1.00 0.00 49 ALA A C 7
ATOM 11875 O O . ALA A 1 49 ? -5.700 13.527 -9.688 1.00 0.00 49 ALA A O 7
ATOM 11882 N N . PHE A 1 50 ? -4.324 11.790 -9.268 1.00 0.00 50 PHE A N 7
ATOM 11883 C CA . PHE A 1 50 ? -3.292 12.565 -8.570 1.00 0.00 50 PHE A CA 7
ATOM 11884 C C . PHE A 1 50 ? -2.813 13.757 -9.414 1.00 0.00 50 PHE A C 7
ATOM 11885 O O . PHE A 1 50 ? -2.929 14.896 -8.969 1.00 0.00 50 PHE A O 7
ATOM 11902 N N . GLU A 1 51 ? -2.355 13.514 -10.646 1.00 0.00 51 GLU A N 7
ATOM 11903 C CA . GLU A 1 51 ? -1.887 14.533 -11.602 1.00 0.00 51 GLU A CA 7
ATOM 11904 C C . GLU A 1 51 ? -2.935 15.614 -11.900 1.00 0.00 51 GLU A C 7
ATOM 11905 O O . GLU A 1 51 ? -2.617 16.802 -11.950 1.00 0.00 51 GLU A O 7
ATOM 11917 N N . THR A 1 52 ? -4.193 15.216 -12.081 1.00 0.00 52 THR A N 7
ATOM 11918 C CA . THR A 1 52 ? -5.321 16.145 -12.269 1.00 0.00 52 THR A CA 7
ATOM 11919 C C . THR A 1 52 ? -5.551 17.030 -11.035 1.00 0.00 52 THR A C 7
ATOM 11920 O O . THR A 1 52 ? -5.758 18.238 -11.166 1.00 0.00 52 THR A O 7
ATOM 11931 N N . PHE A 1 53 ? -5.514 16.454 -9.830 1.00 0.00 53 PHE A N 7
ATOM 11932 C CA . PHE A 1 53 ? -5.859 17.141 -8.579 1.00 0.00 53 PHE A CA 7
ATOM 11933 C C . PHE A 1 53 ? -4.708 17.968 -7.968 1.00 0.00 53 PHE A C 7
ATOM 11934 O O . PHE A 1 53 ? -4.984 18.930 -7.245 1.00 0.00 53 PHE A O 7
ATOM 11951 N N . ARG A 1 54 ? -3.428 17.646 -8.233 1.00 0.00 54 ARG A N 7
ATOM 11952 C CA . ARG A 1 54 ? -2.268 18.303 -7.573 1.00 0.00 54 ARG A CA 7
ATOM 11953 C C . ARG A 1 54 ? -2.123 19.800 -7.849 1.00 0.00 54 ARG A C 7
ATOM 11954 O O . ARG A 1 54 ? -1.428 20.494 -7.112 1.00 0.00 54 ARG A O 7
ATOM 11975 N N . GLU A 1 55 ? -2.821 20.314 -8.858 1.00 0.00 55 GLU A N 7
ATOM 11976 C CA . GLU A 1 55 ? -2.915 21.743 -9.192 1.00 0.00 55 GLU A CA 7
ATOM 11977 C C . GLU A 1 55 ? -3.585 22.613 -8.105 1.00 0.00 55 GLU A C 7
ATOM 11978 O O . GLU A 1 55 ? -3.532 23.842 -8.175 1.00 0.00 55 GLU A O 7
ATOM 11990 N N . GLU A 1 56 ? -4.187 22.000 -7.079 1.00 0.00 56 GLU A N 7
ATOM 11991 C CA . GLU A 1 56 ? -4.728 22.667 -5.881 1.00 0.00 56 GLU A CA 7
ATOM 11992 C C . GLU A 1 56 ? -3.655 23.394 -5.031 1.00 0.00 56 GLU A C 7
ATOM 11993 O O . GLU A 1 56 ? -3.985 24.290 -4.252 1.00 0.00 56 GLU A O 7
ATOM 12005 N N . SER A 1 57 ? -2.369 23.058 -5.203 1.00 0.00 57 SER A N 7
ATOM 12006 C CA . SER A 1 57 ? -1.210 23.727 -4.584 1.00 0.00 57 SER A CA 7
ATOM 12007 C C . SER A 1 57 ? -0.063 23.909 -5.592 1.00 0.00 57 SER A C 7
ATOM 12008 O O . SER A 1 57 ? -0.135 23.414 -6.714 1.00 0.00 57 SER A O 7
ATOM 12016 N N . LEU A 1 58 ? 1.006 24.611 -5.203 1.00 0.00 58 LEU A N 7
ATOM 12017 C CA . LEU A 1 58 ? 2.242 24.779 -5.984 1.00 0.00 58 LEU A CA 7
ATOM 12018 C C . LEU A 1 58 ? 3.246 23.648 -5.703 1.00 0.00 58 LEU A C 7
ATOM 12019 O O . LEU A 1 58 ? 3.800 23.060 -6.632 1.00 0.00 58 LEU A O 7
ATOM 12035 N N . VAL A 1 59 ? 3.463 23.315 -4.425 1.00 0.00 59 VAL A N 7
ATOM 12036 C CA . VAL A 1 59 ? 4.472 22.335 -3.957 1.00 0.00 59 VAL A CA 7
ATOM 12037 C C . VAL A 1 59 ? 4.189 20.921 -4.483 1.00 0.00 59 VAL A C 7
ATOM 12038 O O . VAL A 1 59 ? 5.099 20.116 -4.676 1.00 0.00 59 VAL A O 7
ATOM 12051 N N . CYS A 1 60 ? 2.908 20.637 -4.726 1.00 0.00 60 CYS A N 7
ATOM 12052 C CA . CYS A 1 60 ? 2.347 19.363 -5.146 1.00 0.00 60 CYS A CA 7
ATOM 12053 C C . CYS A 1 60 ? 2.619 19.033 -6.620 1.00 0.00 60 CYS A C 7
ATOM 12054 O O . CYS A 1 60 ? 2.536 17.867 -7.011 1.00 0.00 60 CYS A O 7
ATOM 12062 N N . LYS A 1 61 ? 2.913 20.047 -7.446 1.00 0.00 61 LYS A N 7
ATOM 12063 C CA . LYS A 1 61 ? 2.957 19.891 -8.912 1.00 0.00 61 LYS A CA 7
ATOM 12064 C C . LYS A 1 61 ? 4.274 19.307 -9.422 1.00 0.00 61 LYS A C 7
ATOM 12065 O O . LYS A 1 61 ? 4.278 18.511 -10.359 1.00 0.00 61 LYS A O 7
ATOM 12084 N N . ASP A 1 62 ? 5.386 19.672 -8.786 1.00 0.00 62 ASP A N 7
ATOM 12085 C CA . ASP A 1 62 ? 6.703 19.061 -8.991 1.00 0.00 62 ASP A CA 7
ATOM 12086 C C . ASP A 1 62 ? 6.782 17.708 -8.257 1.00 0.00 62 ASP A C 7
ATOM 12087 O O . ASP A 1 62 ? 7.390 17.594 -7.192 1.00 0.00 62 ASP A O 7
ATOM 12096 N N . ALA A 1 63 ? 6.129 16.682 -8.809 1.00 0.00 63 ALA A N 7
ATOM 12097 C CA . ALA A 1 63 ? 6.100 15.321 -8.270 1.00 0.00 63 ALA A CA 7
ATOM 12098 C C . ALA A 1 63 ? 5.968 14.251 -9.373 1.00 0.00 63 ALA A C 7
ATOM 12099 O O . ALA A 1 63 ? 5.446 14.510 -10.461 1.00 0.00 63 ALA A O 7
ATOM 12106 N N . ILE A 1 64 ? 6.381 13.023 -9.048 1.00 0.00 64 ILE A N 7
ATOM 12107 C CA . ILE A 1 64 ? 6.158 11.773 -9.797 1.00 0.00 64 ILE A CA 7
ATOM 12108 C C . ILE A 1 64 ? 5.651 10.714 -8.801 1.00 0.00 64 ILE A C 7
ATOM 12109 O O . ILE A 1 64 ? 6.026 10.758 -7.628 1.00 0.00 64 ILE A O 7
ATOM 12125 N N . LEU A 1 65 ? 4.806 9.773 -9.238 1.00 0.00 65 LEU A N 7
ATOM 12126 C CA . LEU A 1 65 ? 4.124 8.792 -8.384 1.00 0.00 65 LEU A CA 7
ATOM 12127 C C . LEU A 1 65 ? 4.559 7.354 -8.725 1.00 0.00 65 LEU A C 7
ATOM 12128 O O . LEU A 1 65 ? 4.177 6.802 -9.757 1.00 0.00 65 LEU A O 7
ATOM 12144 N N . ASP A 1 66 ? 5.391 6.754 -7.870 1.00 0.00 66 ASP A N 7
ATOM 12145 C CA . ASP A 1 66 ? 5.800 5.344 -7.958 1.00 0.00 66 ASP A CA 7
ATOM 12146 C C . ASP A 1 66 ? 4.734 4.409 -7.371 1.00 0.00 66 ASP A C 7
ATOM 12147 O O . ASP A 1 66 ? 4.594 4.298 -6.151 1.00 0.00 66 ASP A O 7
ATOM 12156 N N . ILE A 1 67 ? 4.007 3.705 -8.242 1.00 0.00 67 ILE A N 7
ATOM 12157 C CA . ILE A 1 67 ? 3.195 2.537 -7.878 1.00 0.00 67 ILE A CA 7
ATOM 12158 C C . ILE A 1 67 ? 4.121 1.342 -7.591 1.00 0.00 67 ILE A C 7
ATOM 12159 O O . ILE A 1 67 ? 4.702 0.757 -8.510 1.00 0.00 67 ILE A O 7
ATOM 12175 N N . VAL A 1 68 ? 4.285 0.995 -6.314 1.00 0.00 68 VAL A N 7
ATOM 12176 C CA . VAL A 1 68 ? 5.070 -0.160 -5.840 1.00 0.00 68 VAL A CA 7
ATOM 12177 C C . VAL A 1 68 ? 4.184 -1.408 -5.759 1.00 0.00 68 VAL A C 7
ATOM 12178 O O . VAL A 1 68 ? 3.100 -1.377 -5.180 1.00 0.00 68 VAL A O 7
ATOM 12191 N N . ASP A 1 69 ? 4.648 -2.520 -6.329 1.00 0.00 69 ASP A N 7
ATOM 12192 C CA . ASP A 1 69 ? 4.004 -3.836 -6.242 1.00 0.00 69 ASP A CA 7
ATOM 12193 C C . ASP A 1 69 ? 4.189 -4.464 -4.843 1.00 0.00 69 ASP A C 7
ATOM 12194 O O . ASP A 1 69 ? 5.212 -5.087 -4.549 1.00 0.00 69 ASP A O 7
ATOM 12203 N N . GLU A 1 70 ? 3.217 -4.265 -3.953 1.00 0.00 70 GLU A N 7
ATOM 12204 C CA . GLU A 1 70 ? 3.185 -4.855 -2.605 1.00 0.00 70 GLU A CA 7
ATOM 12205 C C . GLU A 1 70 ? 2.781 -6.334 -2.664 1.00 0.00 70 GLU A C 7
ATOM 12206 O O . GLU A 1 70 ? 1.704 -6.669 -3.161 1.00 0.00 70 GLU A O 7
ATOM 12218 N N . LYS A 1 71 ? 3.607 -7.239 -2.121 1.00 0.00 71 LYS A N 7
ATOM 12219 C CA . LYS A 1 71 ? 3.213 -8.647 -1.946 1.00 0.00 71 LYS A CA 7
ATOM 12220 C C . LYS A 1 71 ? 2.004 -8.794 -1.009 1.00 0.00 71 LYS A C 7
ATOM 12221 O O . LYS A 1 71 ? 1.729 -7.899 -0.206 1.00 0.00 71 LYS A O 7
ATOM 12240 N N . VAL A 1 72 ? 1.301 -9.926 -1.080 1.00 0.00 72 VAL A N 7
ATOM 12241 C CA . VAL A 1 72 ? 0.163 -10.252 -0.190 1.00 0.00 72 VAL A CA 7
ATOM 12242 C C . VAL A 1 72 ? 0.427 -11.499 0.660 1.00 0.00 72 VAL A C 7
ATOM 12243 O O . VAL A 1 72 ? 1.266 -12.326 0.306 1.00 0.00 72 VAL A O 7
ATOM 12256 N N . GLU A 1 73 ? -0.296 -11.664 1.772 1.00 0.00 73 GLU A N 7
ATOM 12257 C CA . GLU A 1 73 ? -0.150 -12.829 2.661 1.00 0.00 73 GLU A CA 7
ATOM 12258 C C . GLU A 1 73 ? -1.452 -13.172 3.413 1.00 0.00 73 GLU A C 7
ATOM 12259 O O . GLU A 1 73 ? -2.164 -12.281 3.888 1.00 0.00 73 GLU A O 7
ATOM 12271 N N . LEU A 1 74 ? -1.738 -14.471 3.544 1.00 0.00 74 LEU A N 7
ATOM 12272 C CA . LEU A 1 74 ? -2.907 -15.068 4.200 1.00 0.00 74 LEU A CA 7
ATOM 12273 C C . LEU A 1 74 ? -2.515 -15.823 5.469 1.00 0.00 74 LEU A C 7
ATOM 12274 O O . LEU A 1 74 ? -2.082 -16.975 5.439 1.00 0.00 74 LEU A O 7
ATOM 12290 N N . GLU A 1 75 ? -2.682 -15.146 6.596 1.00 0.00 75 GLU A N 7
ATOM 12291 C CA . GLU A 1 75 ? -2.642 -15.704 7.940 1.00 0.00 75 GLU A CA 7
ATOM 12292 C C . GLU A 1 75 ? -3.973 -16.373 8.322 1.00 0.00 75 GLU A C 7
ATOM 12293 O O . GLU A 1 75 ? -5.047 -15.951 7.889 1.00 0.00 75 GLU A O 7
ATOM 12305 N N . CYS A 1 76 ? -3.904 -17.395 9.175 1.00 0.00 76 CYS A N 7
ATOM 12306 C CA . CYS A 1 76 ? -5.050 -18.084 9.754 1.00 0.00 76 CYS A CA 7
ATOM 12307 C C . CYS A 1 76 ? -5.518 -17.456 11.089 1.00 0.00 76 CYS A C 7
ATOM 12308 O O . CYS A 1 76 ? -4.735 -16.863 11.837 1.00 0.00 76 CYS A O 7
ATOM 12315 N N . LYS A 1 77 ? -6.803 -17.641 11.408 1.00 0.00 77 LYS A N 7
ATOM 12316 C CA . LYS A 1 77 ? -7.485 -17.133 12.616 1.00 0.00 77 LYS A CA 7
ATOM 12317 C C . LYS A 1 77 ? -6.926 -17.676 13.938 1.00 0.00 77 LYS A C 7
ATOM 12318 O O . LYS A 1 77 ? -6.456 -16.906 14.775 1.00 0.00 77 LYS A O 7
ATOM 12337 N N . ASP A 1 78 ? -7.029 -18.988 14.144 1.00 0.00 78 ASP A N 7
ATOM 12338 C CA . ASP A 1 78 ? -6.742 -19.685 15.411 1.00 0.00 78 ASP A CA 7
ATOM 12339 C C . ASP A 1 78 ? -5.777 -20.867 15.186 1.00 0.00 78 ASP A C 7
ATOM 12340 O O . ASP A 1 78 ? -6.105 -22.037 15.405 1.00 0.00 78 ASP A O 7
ATOM 12349 N N . CYS A 1 79 ? -4.589 -20.527 14.679 1.00 0.00 79 CYS A N 7
ATOM 12350 C CA . CYS A 1 79 ? -3.596 -21.426 14.087 1.00 0.00 79 CYS A CA 7
ATOM 12351 C C . CYS A 1 79 ? -2.157 -21.007 14.469 1.00 0.00 79 CYS A C 7
ATOM 12352 O O . CYS A 1 79 ? -1.934 -20.326 15.475 1.00 0.00 79 CYS A O 7
ATOM 12359 N N . SER A 1 80 ? -1.177 -21.410 13.654 1.00 0.00 80 SER A N 7
ATOM 12360 C CA . SER A 1 80 ? 0.241 -21.018 13.780 1.00 0.00 80 SER A CA 7
ATOM 12361 C C . SER A 1 80 ? 0.969 -21.006 12.419 1.00 0.00 80 SER A C 7
ATOM 12362 O O . SER A 1 80 ? 2.143 -21.371 12.308 1.00 0.00 80 SER A O 7
ATOM 12370 N N . HIS A 1 81 ? 0.248 -20.656 11.349 1.00 0.00 81 HIS A N 7
ATOM 12371 C CA . HIS A 1 81 ? 0.707 -20.748 9.959 1.00 0.00 81 HIS A CA 7
ATOM 12372 C C . HIS A 1 81 ? 0.125 -19.629 9.070 1.00 0.00 81 HIS A C 7
ATOM 12373 O O . HIS A 1 81 ? -0.994 -19.155 9.300 1.00 0.00 81 HIS A O 7
ATOM 12387 N N . VAL A 1 82 ? 0.872 -19.236 8.029 1.00 0.00 82 VAL A N 7
ATOM 12388 C CA . VAL A 1 82 ? 0.452 -18.323 6.954 1.00 0.00 82 VAL A CA 7
ATOM 12389 C C . VAL A 1 82 ? 0.951 -18.823 5.583 1.00 0.00 82 VAL A C 7
ATOM 12390 O O . VAL A 1 82 ? 2.008 -19.453 5.496 1.00 0.00 82 VAL A O 7
ATOM 12403 N N . PHE A 1 83 ? 0.234 -18.500 4.503 1.00 0.00 83 PHE A N 7
ATOM 12404 C CA . PHE A 1 83 ? 0.574 -18.842 3.107 1.00 0.00 83 PHE A CA 7
ATOM 12405 C C . PHE A 1 83 ? 0.231 -17.695 2.129 1.00 0.00 83 PHE A C 7
ATOM 12406 O O . PHE A 1 83 ? -0.175 -16.613 2.556 1.00 0.00 83 PHE A O 7
ATOM 12423 N N . LYS A 1 84 ? 0.398 -17.904 0.813 1.00 0.00 84 LYS A N 7
ATOM 12424 C CA . LYS A 1 84 ? 0.034 -16.939 -0.248 1.00 0.00 84 LYS A CA 7
ATOM 12425 C C . LYS A 1 84 ? -1.117 -17.449 -1.141 1.00 0.00 84 LYS A C 7
ATOM 12426 O O . LYS A 1 84 ? -1.178 -18.650 -1.414 1.00 0.00 84 LYS A O 7
ATOM 12445 N N . PRO A 1 85 ? -2.007 -16.563 -1.635 1.00 0.00 85 PRO A N 7
ATOM 12446 C CA . PRO A 1 85 ? -3.141 -16.927 -2.490 1.00 0.00 85 PRO A CA 7
ATOM 12447 C C . PRO A 1 85 ? -2.696 -17.457 -3.864 1.00 0.00 85 PRO A C 7
ATOM 12448 O O . PRO A 1 85 ? -2.197 -16.703 -4.705 1.00 0.00 85 PRO A O 7
ATOM 12459 N N . ASN A 1 86 ? -2.897 -18.757 -4.097 1.00 0.00 86 ASN A N 7
ATOM 12460 C CA . ASN A 1 86 ? -2.605 -19.452 -5.357 1.00 0.00 86 ASN A CA 7
ATOM 12461 C C . ASN A 1 86 ? -3.750 -20.407 -5.759 1.00 0.00 86 ASN A C 7
ATOM 12462 O O . ASN A 1 86 ? -4.337 -20.248 -6.830 1.00 0.00 86 ASN A O 7
ATOM 12473 N N . ALA A 1 87 ? -4.084 -21.376 -4.899 1.00 0.00 87 ALA A N 7
ATOM 12474 C CA . ALA A 1 87 ? -5.237 -22.266 -5.067 1.00 0.00 87 ALA A CA 7
ATOM 12475 C C . ALA A 1 87 ? -6.591 -21.538 -4.907 1.00 0.00 87 ALA A C 7
ATOM 12476 O O . ALA A 1 87 ? -6.663 -20.419 -4.390 1.00 0.00 87 ALA A O 7
ATOM 12483 N N . LEU A 1 88 ? -7.676 -22.220 -5.297 1.00 0.00 88 LEU A N 7
ATOM 12484 C CA . LEU A 1 88 ? -9.065 -21.770 -5.144 1.00 0.00 88 LEU A CA 7
ATOM 12485 C C . LEU A 1 88 ? -9.953 -22.865 -4.527 1.00 0.00 88 LEU A C 7
ATOM 12486 O O . LEU A 1 88 ? -10.384 -22.731 -3.382 1.00 0.00 88 LEU A O 7
ATOM 12502 N N . ASP A 1 89 ? -10.200 -23.967 -5.241 1.00 0.00 89 ASP A N 7
ATOM 12503 C CA . ASP A 1 89 ? -11.078 -25.069 -4.803 1.00 0.00 89 ASP A CA 7
ATOM 12504 C C . ASP A 1 89 ? -10.551 -25.804 -3.552 1.00 0.00 89 ASP A C 7
ATOM 12505 O O . ASP A 1 89 ? -11.331 -26.289 -2.730 1.00 0.00 89 ASP A O 7
ATOM 12514 N N . TYR A 1 90 ? -9.227 -25.812 -3.372 1.00 0.00 90 TYR A N 7
ATOM 12515 C CA . TYR A 1 90 ? -8.481 -26.399 -2.249 1.00 0.00 90 TYR A CA 7
ATOM 12516 C C . TYR A 1 90 ? -7.697 -25.335 -1.449 1.00 0.00 90 TYR A C 7
ATOM 12517 O O . TYR A 1 90 ? -6.692 -25.630 -0.804 1.00 0.00 90 TYR A O 7
ATOM 12535 N N . GLY A 1 91 ? -8.172 -24.082 -1.463 1.00 0.00 91 GLY A N 7
ATOM 12536 C CA . GLY A 1 91 ? -7.595 -22.904 -0.788 1.00 0.00 91 GLY A CA 7
ATOM 12537 C C . GLY A 1 91 ? -7.792 -22.852 0.738 1.00 0.00 91 GLY A C 7
ATOM 12538 O O . GLY A 1 91 ? -7.802 -21.770 1.326 1.00 0.00 91 GLY A O 7
ATOM 12542 N N . VAL A 1 92 ? -7.996 -24.007 1.377 1.00 0.00 92 VAL A N 7
ATOM 12543 C CA . VAL A 1 92 ? -7.961 -24.210 2.838 1.00 0.00 92 VAL A CA 7
ATOM 12544 C C . VAL A 1 92 ? -6.558 -23.961 3.423 1.00 0.00 92 VAL A C 7
ATOM 12545 O O . VAL A 1 92 ? -5.559 -23.975 2.696 1.00 0.00 92 VAL A O 7
ATOM 12558 N N . CYS A 1 93 ? -6.471 -23.765 4.743 1.00 0.00 93 CYS A N 7
ATOM 12559 C CA . CYS A 1 93 ? -5.209 -23.670 5.481 1.00 0.00 93 CYS A CA 7
ATOM 12560 C C . CYS A 1 93 ? -4.447 -25.016 5.473 1.00 0.00 93 CYS A C 7
ATOM 12561 O O . CYS A 1 93 ? -5.033 -26.102 5.368 1.00 0.00 93 CYS A O 7
ATOM 12568 N N . GLU A 1 94 ? -3.113 -24.942 5.500 1.00 0.00 94 GLU A N 7
ATOM 12569 C CA . GLU A 1 94 ? -2.230 -26.110 5.393 1.00 0.00 94 GLU A CA 7
ATOM 12570 C C . GLU A 1 94 ? -2.358 -27.040 6.608 1.00 0.00 94 GLU A C 7
ATOM 12571 O O . GLU A 1 94 ? -2.431 -28.264 6.461 1.00 0.00 94 GLU A O 7
ATOM 12583 N N . LYS A 1 95 ? -2.374 -26.451 7.810 1.00 0.00 95 LYS A N 7
ATOM 12584 C CA . LYS A 1 95 ? -2.566 -27.158 9.086 1.00 0.00 95 LYS A CA 7
ATOM 12585 C C . LYS A 1 95 ? -4.019 -27.592 9.293 1.00 0.00 95 LYS A C 7
ATOM 12586 O O . LYS A 1 95 ? -4.278 -28.775 9.529 1.00 0.00 95 LYS A O 7
ATOM 12605 N N . CYS A 1 96 ? -4.943 -26.630 9.242 1.00 0.00 96 CYS A N 7
ATOM 12606 C CA . CYS A 1 96 ? -6.365 -26.800 9.543 1.00 0.00 96 CYS A CA 7
ATOM 12607 C C . CYS A 1 96 ? -7.236 -26.647 8.274 1.00 0.00 96 CYS A C 7
ATOM 12608 O O . CYS A 1 96 ? -7.136 -25.668 7.538 1.00 0.00 96 CYS A O 7
ATOM 12615 N N . HIS A 1 97 ? -8.052 -27.655 7.947 1.00 0.00 97 HIS A N 7
ATOM 12616 C CA . HIS A 1 97 ? -8.743 -27.736 6.649 1.00 0.00 97 HIS A CA 7
ATOM 12617 C C . HIS A 1 97 ? -10.006 -26.847 6.563 1.00 0.00 97 HIS A C 7
ATOM 12618 O O . HIS A 1 97 ? -11.119 -27.328 6.329 1.00 0.00 97 HIS A O 7
ATOM 12632 N N . SER A 1 98 ? -9.820 -25.536 6.725 1.00 0.00 98 SER A N 7
ATOM 12633 C CA . SER A 1 98 ? -10.841 -24.483 6.659 1.00 0.00 98 SER A CA 7
ATOM 12634 C C . SER A 1 98 ? -10.312 -23.258 5.901 1.00 0.00 98 SER A C 7
ATOM 12635 O O . SER A 1 98 ? -9.102 -23.036 5.817 1.00 0.00 98 SER A O 7
ATOM 12643 N N . LYS A 1 99 ? -11.220 -22.453 5.335 1.00 0.00 99 LYS A N 7
ATOM 12644 C CA . LYS A 1 99 ? -10.930 -21.303 4.446 1.00 0.00 99 LYS A CA 7
ATOM 12645 C C . LYS A 1 99 ? -11.006 -19.942 5.166 1.00 0.00 99 LYS A C 7
ATOM 12646 O O . LYS A 1 99 ? -11.111 -18.896 4.530 1.00 0.00 99 LYS A O 7
ATOM 12665 N N . ASN A 1 100 ? -10.977 -19.960 6.500 1.00 0.00 100 ASN A N 7
ATOM 12666 C CA . ASN A 1 100 ? -11.185 -18.833 7.422 1.00 0.00 100 ASN A CA 7
ATOM 12667 C C . ASN A 1 100 ? -10.082 -17.748 7.426 1.00 0.00 100 ASN A C 7
ATOM 12668 O O . ASN A 1 100 ? -10.158 -16.811 8.222 1.00 0.00 100 ASN A O 7
ATOM 12679 N N . VAL A 1 101 ? -9.021 -17.901 6.631 1.00 0.00 101 VAL A N 7
ATOM 12680 C CA . VAL A 1 101 ? -7.852 -17.007 6.585 1.00 0.00 101 VAL A CA 7
ATOM 12681 C C . VAL A 1 101 ? -8.200 -15.539 6.300 1.00 0.00 101 VAL A C 7
ATOM 12682 O O . VAL A 1 101 ? -9.203 -15.228 5.651 1.00 0.00 101 VAL A O 7
ATOM 12695 N N . ILE A 1 102 ? -7.330 -14.635 6.754 1.00 0.00 102 ILE A N 7
ATOM 12696 C CA . ILE A 1 102 ? -7.428 -13.178 6.592 1.00 0.00 102 ILE A CA 7
ATOM 12697 C C . ILE A 1 102 ? -6.152 -12.584 5.977 1.00 0.00 102 ILE A C 7
ATOM 12698 O O . ILE A 1 102 ? -5.059 -13.140 6.104 1.00 0.00 102 ILE A O 7
ATOM 12714 N N . ILE A 1 103 ? -6.287 -11.426 5.325 1.00 0.00 103 ILE A N 7
ATOM 12715 C CA . ILE A 1 103 ? -5.184 -10.715 4.676 1.00 0.00 103 ILE A CA 7
ATOM 12716 C C . ILE A 1 103 ? -4.362 -9.994 5.757 1.00 0.00 103 ILE A C 7
ATOM 12717 O O . ILE A 1 103 ? -4.828 -9.015 6.342 1.00 0.00 103 ILE A O 7
ATOM 12733 N N . THR A 1 104 ? -3.154 -10.477 6.060 1.00 0.00 104 THR A N 7
ATOM 12734 C CA . THR A 1 104 ? -2.276 -9.863 7.083 1.00 0.00 104 THR A CA 7
ATOM 12735 C C . THR A 1 104 ? -1.340 -8.797 6.485 1.00 0.00 104 THR A C 7
ATOM 12736 O O . THR A 1 104 ? -0.691 -8.032 7.202 1.00 0.00 104 THR A O 7
ATOM 12747 N N . GLN A 1 105 ? -1.290 -8.719 5.152 1.00 0.00 105 GLN A N 7
ATOM 12748 C CA . GLN A 1 105 ? -0.382 -7.892 4.363 1.00 0.00 105 GLN A CA 7
ATOM 12749 C C . GLN A 1 105 ? -0.988 -7.703 2.968 1.00 0.00 105 GLN A C 7
ATOM 12750 O O . GLN A 1 105 ? -1.323 -8.684 2.304 1.00 0.00 105 GLN A O 7
ATOM 12764 N N . GLY A 1 106 ? -1.136 -6.452 2.526 1.00 0.00 106 GLY A N 7
ATOM 12765 C CA . GLY A 1 106 ? -1.597 -6.115 1.176 1.00 0.00 106 GLY A CA 7
ATOM 12766 C C . GLY A 1 106 ? -3.121 -6.151 0.987 1.00 0.00 106 GLY A C 7
ATOM 12767 O O . GLY A 1 106 ? -3.594 -6.300 -0.139 1.00 0.00 106 GLY A O 7
ATOM 12771 N N . ASN A 1 107 ? -3.895 -6.019 2.074 1.00 0.00 107 ASN A N 7
ATOM 12772 C CA . ASN A 1 107 ? -5.365 -5.946 2.042 1.00 0.00 107 ASN A CA 7
ATOM 12773 C C . ASN A 1 107 ? -5.873 -4.741 1.222 1.00 0.00 107 ASN A C 7
ATOM 12774 O O . ASN A 1 107 ? -6.928 -4.819 0.591 1.00 0.00 107 ASN A O 7
ATOM 12785 N N . GLU A 1 108 ? -5.138 -3.629 1.244 1.00 0.00 108 GLU A N 7
ATOM 12786 C CA . GLU A 1 108 ? -5.433 -2.390 0.519 1.00 0.00 108 GLU A CA 7
ATOM 12787 C C . GLU A 1 108 ? -4.148 -1.634 0.135 1.00 0.00 108 GLU A C 7
ATOM 12788 O O . GLU A 1 108 ? -3.067 -1.908 0.666 1.00 0.00 108 GLU A O 7
ATOM 12800 N N . MET A 1 109 ? -4.264 -0.660 -0.773 1.00 0.00 109 MET A N 7
ATOM 12801 C CA . MET A 1 109 ? -3.166 0.252 -1.118 1.00 0.00 109 MET A CA 7
ATOM 12802 C C . MET A 1 109 ? -2.832 1.226 0.031 1.00 0.00 109 MET A C 7
ATOM 12803 O O . MET A 1 109 ? -3.728 1.685 0.744 1.00 0.00 109 MET A O 7
ATOM 12817 N N . ARG A 1 110 ? -1.547 1.567 0.192 1.00 0.00 110 ARG A N 7
ATOM 12818 C CA . ARG A 1 110 ? -1.016 2.500 1.213 1.00 0.00 110 ARG A CA 7
ATOM 12819 C C . ARG A 1 110 ? 0.253 3.205 0.724 1.00 0.00 110 ARG A C 7
ATOM 12820 O O . ARG A 1 110 ? 1.082 2.589 0.057 1.00 0.00 110 ARG A O 7
ATOM 12841 N N . LEU A 1 111 ? 0.452 4.473 1.093 1.00 0.00 111 LEU A N 7
ATOM 12842 C CA . LEU A 1 111 ? 1.745 5.155 0.914 1.00 0.00 111 LEU A CA 7
ATOM 12843 C C . LEU A 1 111 ? 2.891 4.476 1.696 1.00 0.00 111 LEU A C 7
ATOM 12844 O O . LEU A 1 111 ? 2.674 3.918 2.775 1.00 0.00 111 LEU A O 7
ATOM 12860 N N . LEU A 1 112 ? 4.115 4.570 1.169 1.00 0.00 112 LEU A N 7
ATOM 12861 C CA . LEU A 1 112 ? 5.361 4.171 1.835 1.00 0.00 112 LEU A CA 7
ATOM 12862 C C . LEU A 1 112 ? 6.139 5.412 2.299 1.00 0.00 112 LEU A C 7
ATOM 12863 O O . LEU A 1 112 ? 6.424 5.564 3.488 1.00 0.00 112 LEU A O 7
ATOM 12879 N N . SER A 1 113 ? 6.510 6.279 1.352 1.00 0.00 113 SER A N 7
ATOM 12880 C CA . SER A 1 113 ? 7.436 7.405 1.542 1.00 0.00 113 SER A CA 7
ATOM 12881 C C . SER A 1 113 ? 7.225 8.527 0.517 1.00 0.00 113 SER A C 7
ATOM 12882 O O . SER A 1 113 ? 6.560 8.339 -0.504 1.00 0.00 113 SER A O 7
ATOM 12890 N N . LEU A 1 114 ? 7.808 9.702 0.780 1.00 0.00 114 LEU A N 7
ATOM 12891 C CA . LEU A 1 114 ? 7.795 10.885 -0.091 1.00 0.00 114 LEU A CA 7
ATOM 12892 C C . LEU A 1 114 ? 9.221 11.454 -0.198 1.00 0.00 114 LEU A C 7
ATOM 12893 O O . LEU A 1 114 ? 9.753 12.010 0.766 1.00 0.00 114 LEU A O 7
ATOM 12909 N N . GLU A 1 115 ? 9.865 11.300 -1.351 1.00 0.00 115 GLU A N 7
ATOM 12910 C CA . GLU A 1 115 ? 11.173 11.912 -1.629 1.00 0.00 115 GLU A CA 7
ATOM 12911 C C . GLU A 1 115 ? 11.009 13.407 -1.949 1.00 0.00 115 GLU A C 7
ATOM 12912 O O . GLU A 1 115 ? 10.052 13.794 -2.626 1.00 0.00 115 GLU A O 7
ATOM 12924 N N . MET A 1 116 ? 11.957 14.244 -1.510 1.00 0.00 116 MET A N 7
ATOM 12925 C CA . MET A 1 116 ? 12.003 15.695 -1.755 1.00 0.00 116 MET A CA 7
ATOM 12926 C C . MET A 1 116 ? 13.380 16.163 -2.246 1.00 0.00 116 MET A C 7
ATOM 12927 O O . MET A 1 116 ? 14.420 15.730 -1.744 1.00 0.00 116 MET A O 7
ATOM 12941 N N . LEU A 1 117 ? 13.372 17.093 -3.205 1.00 0.00 117 LEU A N 7
ATOM 12942 C CA . LEU A 1 117 ? 14.552 17.754 -3.765 1.00 0.00 117 LEU A CA 7
ATOM 12943 C C . LEU A 1 117 ? 15.218 18.683 -2.732 1.00 0.00 117 LEU A C 7
ATOM 12944 O O . LEU A 1 117 ? 14.612 19.665 -2.293 1.00 0.00 117 LEU A O 7
ATOM 12960 N N . ALA A 1 118 ? 16.462 18.372 -2.356 1.00 0.00 118 ALA A N 7
ATOM 12961 C CA . ALA A 1 118 ? 17.266 19.115 -1.377 1.00 0.00 118 ALA A CA 7
ATOM 12962 C C . ALA A 1 118 ? 18.721 19.326 -1.850 1.00 0.00 118 ALA A C 7
ATOM 12963 O O . ALA A 1 118 ? 19.172 20.466 -1.982 1.00 0.00 118 ALA A O 7
ATOM 12970 N N . GLU A 1 119 ? 19.462 18.244 -2.116 1.00 0.00 119 GLU A N 7
ATOM 12971 C CA . GLU A 1 119 ? 20.844 18.282 -2.629 1.00 0.00 119 GLU A CA 7
ATOM 12972 C C . GLU A 1 119 ? 20.926 18.944 -4.018 1.00 0.00 119 GLU A C 7
ATOM 12973 O O . GLU A 1 119 ? 20.166 18.614 -4.941 1.00 0.00 119 GLU A O 7
ATOM 12986 N N . GLY A 1 1 ? -14.601 16.354 -1.466 1.00 0.00 1 GLY A N 8
ATOM 12987 C CA . GLY A 1 1 ? -14.520 15.279 -2.480 1.00 0.00 1 GLY A CA 8
ATOM 12988 C C . GLY A 1 1 ? -15.833 14.514 -2.566 1.00 0.00 1 GLY A C 8
ATOM 12989 O O . GLY A 1 1 ? -16.251 13.902 -1.583 1.00 0.00 1 GLY A O 8
ATOM 12995 N N . SER A 1 2 ? -16.502 14.556 -3.725 1.00 0.00 2 SER A N 8
ATOM 12996 C CA . SER A 1 2 ? -17.821 13.929 -3.944 1.00 0.00 2 SER A CA 8
ATOM 12997 C C . SER A 1 2 ? -17.782 12.393 -3.864 1.00 0.00 2 SER A C 8
ATOM 12998 O O . SER A 1 2 ? -18.548 11.787 -3.107 1.00 0.00 2 SER A O 8
ATOM 13006 N N . MET A 1 3 ? -16.887 11.752 -4.627 1.00 0.00 3 MET A N 8
ATOM 13007 C CA . MET A 1 3 ? -16.746 10.288 -4.685 1.00 0.00 3 MET A CA 8
ATOM 13008 C C . MET A 1 3 ? -15.762 9.770 -3.623 1.00 0.00 3 MET A C 8
ATOM 13009 O O . MET A 1 3 ? -14.701 10.364 -3.407 1.00 0.00 3 MET A O 8
ATOM 13023 N N . HIS A 1 4 ? -16.070 8.625 -3.008 1.00 0.00 4 HIS A N 8
ATOM 13024 C CA . HIS A 1 4 ? -15.210 7.980 -2.007 1.00 0.00 4 HIS A CA 8
ATOM 13025 C C . HIS A 1 4 ? -13.846 7.537 -2.576 1.00 0.00 4 HIS A C 8
ATOM 13026 O O . HIS A 1 4 ? -12.828 7.627 -1.893 1.00 0.00 4 HIS A O 8
ATOM 13040 N N . GLU A 1 5 ? -13.793 7.102 -3.841 1.00 0.00 5 GLU A N 8
ATOM 13041 C CA . GLU A 1 5 ? -12.556 6.633 -4.494 1.00 0.00 5 GLU A CA 8
ATOM 13042 C C . GLU A 1 5 ? -11.455 7.708 -4.619 1.00 0.00 5 GLU A C 8
ATOM 13043 O O . GLU A 1 5 ? -10.269 7.378 -4.613 1.00 0.00 5 GLU A O 8
ATOM 13055 N N . TYR A 1 6 ? -11.826 8.994 -4.664 1.00 0.00 6 TYR A N 8
ATOM 13056 C CA . TYR A 1 6 ? -10.886 10.124 -4.672 1.00 0.00 6 TYR A CA 8
ATOM 13057 C C . TYR A 1 6 ? -10.421 10.561 -3.270 1.00 0.00 6 TYR A C 8
ATOM 13058 O O . TYR A 1 6 ? -9.558 11.434 -3.163 1.00 0.00 6 TYR A O 8
ATOM 13076 N N . SER A 1 7 ? -10.927 9.940 -2.197 1.00 0.00 7 SER A N 8
ATOM 13077 C CA . SER A 1 7 ? -10.500 10.200 -0.811 1.00 0.00 7 SER A CA 8
ATOM 13078 C C . SER A 1 7 ? -8.992 9.987 -0.629 1.00 0.00 7 SER A C 8
ATOM 13079 O O . SER A 1 7 ? -8.299 10.893 -0.160 1.00 0.00 7 SER A O 8
ATOM 13087 N N . VAL A 1 8 ? -8.453 8.840 -1.078 1.00 0.00 8 VAL A N 8
ATOM 13088 C CA . VAL A 1 8 ? -7.001 8.551 -1.049 1.00 0.00 8 VAL A CA 8
ATOM 13089 C C . VAL A 1 8 ? -6.218 9.629 -1.786 1.00 0.00 8 VAL A C 8
ATOM 13090 O O . VAL A 1 8 ? -5.236 10.156 -1.269 1.00 0.00 8 VAL A O 8
ATOM 13103 N N . VAL A 1 9 ? -6.658 9.958 -3.004 1.00 0.00 9 VAL A N 8
ATOM 13104 C CA . VAL A 1 9 ? -5.964 10.866 -3.909 1.00 0.00 9 VAL A CA 8
ATOM 13105 C C . VAL A 1 9 ? -5.862 12.269 -3.307 1.00 0.00 9 VAL A C 8
ATOM 13106 O O . VAL A 1 9 ? -4.765 12.794 -3.137 1.00 0.00 9 VAL A O 8
ATOM 13119 N N . SER A 1 10 ? -7.001 12.872 -2.947 1.00 0.00 10 SER A N 8
ATOM 13120 C CA . SER A 1 10 ? -7.073 14.189 -2.302 1.00 0.00 10 SER A CA 8
ATOM 13121 C C . SER A 1 10 ? -6.283 14.229 -0.986 1.00 0.00 10 SER A C 8
ATOM 13122 O O . SER A 1 10 ? -5.595 15.212 -0.697 1.00 0.00 10 SER A O 8
ATOM 13130 N N . SER A 1 11 ? -6.325 13.137 -0.213 1.00 0.00 11 SER A N 8
ATOM 13131 C CA . SER A 1 11 ? -5.536 12.977 1.020 1.00 0.00 11 SER A CA 8
ATOM 13132 C C . SER A 1 11 ? -4.027 13.000 0.740 1.00 0.00 11 SER A C 8
ATOM 13133 O O . SER A 1 11 ? -3.285 13.704 1.423 1.00 0.00 11 SER A O 8
ATOM 13141 N N . LEU A 1 12 ? -3.565 12.309 -0.308 1.00 0.00 12 LEU A N 8
ATOM 13142 C CA . LEU A 1 12 ? -2.176 12.333 -0.776 1.00 0.00 12 LEU A CA 8
ATOM 13143 C C . LEU A 1 12 ? -1.721 13.773 -1.092 1.00 0.00 12 LEU A C 8
ATOM 13144 O O . LEU A 1 12 ? -0.695 14.203 -0.565 1.00 0.00 12 LEU A O 8
ATOM 13160 N N . ILE A 1 13 ? -2.490 14.547 -1.878 1.00 0.00 13 ILE A N 8
ATOM 13161 C CA . ILE A 1 13 ? -2.161 15.961 -2.179 1.00 0.00 13 ILE A CA 8
ATOM 13162 C C . ILE A 1 13 ? -1.989 16.777 -0.886 1.00 0.00 13 ILE A C 8
ATOM 13163 O O . ILE A 1 13 ? -0.983 17.467 -0.708 1.00 0.00 13 ILE A O 8
ATOM 13179 N N . ALA A 1 14 ? -2.952 16.670 0.035 1.00 0.00 14 ALA A N 8
ATOM 13180 C CA . ALA A 1 14 ? -2.933 17.349 1.334 1.00 0.00 14 ALA A CA 8
ATOM 13181 C C . ALA A 1 14 ? -1.703 16.981 2.189 1.00 0.00 14 ALA A C 8
ATOM 13182 O O . ALA A 1 14 ? -1.060 17.855 2.773 1.00 0.00 14 ALA A O 8
ATOM 13189 N N . LEU A 1 15 ? -1.363 15.692 2.254 1.00 0.00 15 LEU A N 8
ATOM 13190 C CA . LEU A 1 15 ? -0.191 15.167 2.953 1.00 0.00 15 LEU A CA 8
ATOM 13191 C C . LEU A 1 15 ? 1.122 15.687 2.343 1.00 0.00 15 LEU A C 8
ATOM 13192 O O . LEU A 1 15 ? 1.950 16.221 3.077 1.00 0.00 15 LEU A O 8
ATOM 13208 N N . CYS A 1 16 ? 1.316 15.585 1.025 1.00 0.00 16 CYS A N 8
ATOM 13209 C CA . CYS A 1 16 ? 2.485 16.142 0.332 1.00 0.00 16 CYS A CA 8
ATOM 13210 C C . CYS A 1 16 ? 2.657 17.651 0.586 1.00 0.00 16 CYS A C 8
ATOM 13211 O O . CYS A 1 16 ? 3.758 18.094 0.913 1.00 0.00 16 CYS A O 8
ATOM 13219 N N . GLU A 1 17 ? 1.576 18.431 0.483 1.00 0.00 17 GLU A N 8
ATOM 13220 C CA . GLU A 1 17 ? 1.539 19.855 0.842 1.00 0.00 17 GLU A CA 8
ATOM 13221 C C . GLU A 1 17 ? 2.029 20.099 2.281 1.00 0.00 17 GLU A C 8
ATOM 13222 O O . GLU A 1 17 ? 3.001 20.830 2.487 1.00 0.00 17 GLU A O 8
ATOM 13234 N N . GLU A 1 18 ? 1.398 19.454 3.266 1.00 0.00 18 GLU A N 8
ATOM 13235 C CA . GLU A 1 18 ? 1.727 19.599 4.687 1.00 0.00 18 GLU A CA 8
ATOM 13236 C C . GLU A 1 18 ? 3.168 19.176 5.021 1.00 0.00 18 GLU A C 8
ATOM 13237 O O . GLU A 1 18 ? 3.894 19.923 5.678 1.00 0.00 18 GLU A O 8
ATOM 13249 N N . HIS A 1 19 ? 3.618 18.007 4.558 1.00 0.00 19 HIS A N 8
ATOM 13250 C CA . HIS A 1 19 ? 4.977 17.523 4.802 1.00 0.00 19 HIS A CA 8
ATOM 13251 C C . HIS A 1 19 ? 6.039 18.449 4.196 1.00 0.00 19 HIS A C 8
ATOM 13252 O O . HIS A 1 19 ? 7.067 18.688 4.831 1.00 0.00 19 HIS A O 8
ATOM 13266 N N . ALA A 1 20 ? 5.800 19.013 3.006 1.00 0.00 20 ALA A N 8
ATOM 13267 C CA . ALA A 1 20 ? 6.748 19.928 2.374 1.00 0.00 20 ALA A CA 8
ATOM 13268 C C . ALA A 1 20 ? 6.939 21.213 3.190 1.00 0.00 20 ALA A C 8
ATOM 13269 O O . ALA A 1 20 ? 8.078 21.579 3.470 1.00 0.00 20 ALA A O 8
ATOM 13276 N N . LYS A 1 21 ? 5.861 21.892 3.614 1.00 0.00 21 LYS A N 8
ATOM 13277 C CA . LYS A 1 21 ? 5.982 23.085 4.478 1.00 0.00 21 LYS A CA 8
ATOM 13278 C C . LYS A 1 21 ? 6.559 22.769 5.864 1.00 0.00 21 LYS A C 8
ATOM 13279 O O . LYS A 1 21 ? 7.284 23.593 6.418 1.00 0.00 21 LYS A O 8
ATOM 13298 N N . LYS A 1 22 ? 6.298 21.571 6.411 1.00 0.00 22 LYS A N 8
ATOM 13299 C CA . LYS A 1 22 ? 6.784 21.135 7.735 1.00 0.00 22 LYS A CA 8
ATOM 13300 C C . LYS A 1 22 ? 8.291 20.864 7.711 1.00 0.00 22 LYS A C 8
ATOM 13301 O O . LYS A 1 22 ? 9.015 21.264 8.622 1.00 0.00 22 LYS A O 8
ATOM 13320 N N . ASN A 1 23 ? 8.761 20.251 6.626 1.00 0.00 23 ASN A N 8
ATOM 13321 C CA . ASN A 1 23 ? 10.182 20.041 6.321 1.00 0.00 23 ASN A CA 8
ATOM 13322 C C . ASN A 1 23 ? 10.876 21.296 5.744 1.00 0.00 23 ASN A C 8
ATOM 13323 O O . ASN A 1 23 ? 12.092 21.297 5.554 1.00 0.00 23 ASN A O 8
ATOM 13334 N N . GLN A 1 24 ? 10.118 22.371 5.490 1.00 0.00 24 GLN A N 8
ATOM 13335 C CA . GLN A 1 24 ? 10.549 23.621 4.847 1.00 0.00 24 GLN A CA 8
ATOM 13336 C C . GLN A 1 24 ? 11.162 23.382 3.447 1.00 0.00 24 GLN A C 8
ATOM 13337 O O . GLN A 1 24 ? 12.076 24.086 3.012 1.00 0.00 24 GLN A O 8
ATOM 13351 N N . ALA A 1 25 ? 10.677 22.349 2.748 1.00 0.00 25 ALA A N 8
ATOM 13352 C CA . ALA A 1 25 ? 11.180 21.888 1.455 1.00 0.00 25 ALA A CA 8
ATOM 13353 C C . ALA A 1 25 ? 10.627 22.696 0.265 1.00 0.00 25 ALA A C 8
ATOM 13354 O O . ALA A 1 25 ? 11.321 22.869 -0.738 1.00 0.00 25 ALA A O 8
ATOM 13361 N N . HIS A 1 26 ? 9.379 23.175 0.366 1.00 0.00 26 HIS A N 8
ATOM 13362 C CA . HIS A 1 26 ? 8.615 23.885 -0.679 1.00 0.00 26 HIS A CA 8
ATOM 13363 C C . HIS A 1 26 ? 8.526 23.159 -2.045 1.00 0.00 26 HIS A C 8
ATOM 13364 O O . HIS A 1 26 ? 8.186 23.772 -3.060 1.00 0.00 26 HIS A O 8
ATOM 13378 N N . LYS A 1 27 ? 8.831 21.854 -2.089 1.00 0.00 27 LYS A N 8
ATOM 13379 C CA . LYS A 1 27 ? 8.814 21.005 -3.292 1.00 0.00 27 LYS A CA 8
ATOM 13380 C C . LYS A 1 27 ? 8.695 19.520 -2.930 1.00 0.00 27 LYS A C 8
ATOM 13381 O O . LYS A 1 27 ? 8.998 19.131 -1.803 1.00 0.00 27 LYS A O 8
ATOM 13400 N N . ILE A 1 28 ? 8.333 18.694 -3.911 1.00 0.00 28 ILE A N 8
ATOM 13401 C CA . ILE A 1 28 ? 8.379 17.225 -3.883 1.00 0.00 28 ILE A CA 8
ATOM 13402 C C . ILE A 1 28 ? 9.059 16.750 -5.177 1.00 0.00 28 ILE A C 8
ATOM 13403 O O . ILE A 1 28 ? 8.737 17.227 -6.264 1.00 0.00 28 ILE A O 8
ATOM 13419 N N . GLU A 1 29 ? 10.000 15.813 -5.068 1.00 0.00 29 GLU A N 8
ATOM 13420 C CA . GLU A 1 29 ? 10.562 15.075 -6.206 1.00 0.00 29 GLU A CA 8
ATOM 13421 C C . GLU A 1 29 ? 9.623 13.910 -6.561 1.00 0.00 29 GLU A C 8
ATOM 13422 O O . GLU A 1 29 ? 9.149 13.810 -7.697 1.00 0.00 29 GLU A O 8
ATOM 13434 N N . ARG A 1 30 ? 9.321 13.037 -5.582 1.00 0.00 30 ARG A N 8
ATOM 13435 C CA . ARG A 1 30 ? 8.474 11.850 -5.775 1.00 0.00 30 ARG A CA 8
ATOM 13436 C C . ARG A 1 30 ? 7.656 11.460 -4.530 1.00 0.00 30 ARG A C 8
ATOM 13437 O O . ARG A 1 30 ? 8.005 11.812 -3.407 1.00 0.00 30 ARG A O 8
ATOM 13458 N N . VAL A 1 31 ? 6.596 10.679 -4.731 1.00 0.00 31 VAL A N 8
ATOM 13459 C CA . VAL A 1 31 ? 5.730 10.049 -3.718 1.00 0.00 31 VAL A CA 8
ATOM 13460 C C . VAL A 1 31 ? 5.561 8.557 -4.014 1.00 0.00 31 VAL A C 8
ATOM 13461 O O . VAL A 1 31 ? 5.011 8.177 -5.045 1.00 0.00 31 VAL A O 8
ATOM 13474 N N . VAL A 1 32 ? 6.090 7.705 -3.140 1.00 0.00 32 VAL A N 8
ATOM 13475 C CA . VAL A 1 32 ? 6.113 6.241 -3.273 1.00 0.00 32 VAL A CA 8
ATOM 13476 C C . VAL A 1 32 ? 4.852 5.635 -2.648 1.00 0.00 32 VAL A C 8
ATOM 13477 O O . VAL A 1 32 ? 4.557 5.886 -1.477 1.00 0.00 32 VAL A O 8
ATOM 13490 N N . VAL A 1 33 ? 4.103 4.836 -3.414 1.00 0.00 33 VAL A N 8
ATOM 13491 C CA . VAL A 1 33 ? 2.799 4.267 -3.018 1.00 0.00 33 VAL A CA 8
ATOM 13492 C C . VAL A 1 33 ? 2.740 2.769 -3.317 1.00 0.00 33 VAL A C 8
ATOM 13493 O O . VAL A 1 33 ? 2.907 2.350 -4.460 1.00 0.00 33 VAL A O 8
ATOM 13506 N N . GLY A 1 34 ? 2.495 1.964 -2.284 1.00 0.00 34 GLY A N 8
ATOM 13507 C CA . GLY A 1 34 ? 2.348 0.513 -2.348 1.00 0.00 34 GLY A CA 8
ATOM 13508 C C . GLY A 1 34 ? 0.910 0.104 -2.654 1.00 0.00 34 GLY A C 8
ATOM 13509 O O . GLY A 1 34 ? -0.012 0.472 -1.925 1.00 0.00 34 GLY A O 8
ATOM 13513 N N . ILE A 1 35 ? 0.709 -0.650 -3.735 1.00 0.00 35 ILE A N 8
ATOM 13514 C CA . ILE A 1 35 ? -0.596 -1.152 -4.187 1.00 0.00 35 ILE A CA 8
ATOM 13515 C C . ILE A 1 35 ? -0.520 -2.671 -4.350 1.00 0.00 35 ILE A C 8
ATOM 13516 O O . ILE A 1 35 ? 0.325 -3.185 -5.085 1.00 0.00 35 ILE A O 8
ATOM 13532 N N . GLY A 1 36 ? -1.389 -3.385 -3.634 1.00 0.00 36 GLY A N 8
ATOM 13533 C CA . GLY A 1 36 ? -1.436 -4.850 -3.613 1.00 0.00 36 GLY A CA 8
ATOM 13534 C C . GLY A 1 36 ? -1.713 -5.454 -4.995 1.00 0.00 36 GLY A C 8
ATOM 13535 O O . GLY A 1 36 ? -2.605 -5.002 -5.716 1.00 0.00 36 GLY A O 8
ATOM 13539 N N . GLU A 1 37 ? -0.986 -6.510 -5.366 1.00 0.00 37 GLU A N 8
ATOM 13540 C CA . GLU A 1 37 ? -1.073 -7.145 -6.690 1.00 0.00 37 GLU A CA 8
ATOM 13541 C C . GLU A 1 37 ? -2.415 -7.868 -6.934 1.00 0.00 37 GLU A C 8
ATOM 13542 O O . GLU A 1 37 ? -2.740 -8.212 -8.073 1.00 0.00 37 GLU A O 8
ATOM 13554 N N . ARG A 1 38 ? -3.213 -8.064 -5.870 1.00 0.00 38 ARG A N 8
ATOM 13555 C CA . ARG A 1 38 ? -4.585 -8.597 -5.889 1.00 0.00 38 ARG A CA 8
ATOM 13556 C C . ARG A 1 38 ? -5.668 -7.565 -5.528 1.00 0.00 38 ARG A C 8
ATOM 13557 O O . ARG A 1 38 ? -6.851 -7.905 -5.529 1.00 0.00 38 ARG A O 8
ATOM 13578 N N . SER A 1 39 ? -5.300 -6.310 -5.254 1.00 0.00 39 SER A N 8
ATOM 13579 C CA . SER A 1 39 ? -6.235 -5.222 -4.905 1.00 0.00 39 SER A CA 8
ATOM 13580 C C . SER A 1 39 ? -7.103 -4.731 -6.080 1.00 0.00 39 SER A C 8
ATOM 13581 O O . SER A 1 39 ? -8.029 -3.949 -5.866 1.00 0.00 39 SER A O 8
ATOM 13589 N N . ALA A 1 40 ? -6.818 -5.179 -7.313 1.00 0.00 40 ALA A N 8
ATOM 13590 C CA . ALA A 1 40 ? -7.544 -4.874 -8.558 1.00 0.00 40 ALA A CA 8
ATOM 13591 C C . ALA A 1 40 ? -7.674 -3.367 -8.902 1.00 0.00 40 ALA A C 8
ATOM 13592 O O . ALA A 1 40 ? -8.539 -2.976 -9.692 1.00 0.00 40 ALA A O 8
ATOM 13599 N N . MET A 1 41 ? -6.822 -2.516 -8.322 1.00 0.00 41 MET A N 8
ATOM 13600 C CA . MET A 1 41 ? -6.783 -1.070 -8.571 1.00 0.00 41 MET A CA 8
ATOM 13601 C C . MET A 1 41 ? -6.315 -0.759 -9.999 1.00 0.00 41 MET A C 8
ATOM 13602 O O . MET A 1 41 ? -5.313 -1.302 -10.471 1.00 0.00 41 MET A O 8
ATOM 13616 N N . ASP A 1 42 ? -6.986 0.181 -10.662 1.00 0.00 42 ASP A N 8
ATOM 13617 C CA . ASP A 1 42 ? -6.476 0.837 -11.871 1.00 0.00 42 ASP A CA 8
ATOM 13618 C C . ASP A 1 42 ? -5.379 1.847 -11.489 1.00 0.00 42 ASP A C 8
ATOM 13619 O O . ASP A 1 42 ? -5.643 3.029 -11.266 1.00 0.00 42 ASP A O 8
ATOM 13628 N N . LYS A 1 43 ? -4.123 1.397 -11.385 1.00 0.00 43 LYS A N 8
ATOM 13629 C CA . LYS A 1 43 ? -2.976 2.242 -11.013 1.00 0.00 43 LYS A CA 8
ATOM 13630 C C . LYS A 1 43 ? -2.747 3.434 -11.959 1.00 0.00 43 LYS A C 8
ATOM 13631 O O . LYS A 1 43 ? -2.352 4.513 -11.518 1.00 0.00 43 LYS A O 8
ATOM 13650 N N . SER A 1 44 ? -3.074 3.259 -13.241 1.00 0.00 44 SER A N 8
ATOM 13651 C CA . SER A 1 44 ? -3.119 4.314 -14.266 1.00 0.00 44 SER A CA 8
ATOM 13652 C C . SER A 1 44 ? -4.137 5.411 -13.917 1.00 0.00 44 SER A C 8
ATOM 13653 O O . SER A 1 44 ? -3.814 6.599 -13.969 1.00 0.00 44 SER A O 8
ATOM 13661 N N . LEU A 1 45 ? -5.344 5.027 -13.477 1.00 0.00 45 LEU A N 8
ATOM 13662 C CA . LEU A 1 45 ? -6.347 5.948 -12.931 1.00 0.00 45 LEU A CA 8
ATOM 13663 C C . LEU A 1 45 ? -5.787 6.670 -11.699 1.00 0.00 45 LEU A C 8
ATOM 13664 O O . LEU A 1 45 ? -5.845 7.894 -11.647 1.00 0.00 45 LEU A O 8
ATOM 13680 N N . PHE A 1 46 ? -5.198 5.948 -10.736 1.00 0.00 46 PHE A N 8
ATOM 13681 C CA . PHE A 1 46 ? -4.673 6.544 -9.502 1.00 0.00 46 PHE A CA 8
ATOM 13682 C C . PHE A 1 46 ? -3.655 7.666 -9.756 1.00 0.00 46 PHE A C 8
ATOM 13683 O O . PHE A 1 46 ? -3.813 8.772 -9.234 1.00 0.00 46 PHE A O 8
ATOM 13700 N N . VAL A 1 47 ? -2.630 7.417 -10.579 1.00 0.00 47 VAL A N 8
ATOM 13701 C CA . VAL A 1 47 ? -1.669 8.474 -10.939 1.00 0.00 47 VAL A CA 8
ATOM 13702 C C . VAL A 1 47 ? -2.302 9.598 -11.732 1.00 0.00 47 VAL A C 8
ATOM 13703 O O . VAL A 1 47 ? -2.019 10.763 -11.476 1.00 0.00 47 VAL A O 8
ATOM 13716 N N . SER A 1 48 ? -3.202 9.275 -12.654 1.00 0.00 48 SER A N 8
ATOM 13717 C CA . SER A 1 48 ? -3.913 10.292 -13.418 1.00 0.00 48 SER A CA 8
ATOM 13718 C C . SER A 1 48 ? -4.817 11.169 -12.526 1.00 0.00 48 SER A C 8
ATOM 13719 O O . SER A 1 48 ? -4.978 12.367 -12.768 1.00 0.00 48 SER A O 8
ATOM 13727 N N . ALA A 1 49 ? -5.341 10.609 -11.429 1.00 0.00 49 ALA A N 8
ATOM 13728 C CA . ALA A 1 49 ? -6.085 11.328 -10.395 1.00 0.00 49 ALA A CA 8
ATOM 13729 C C . ALA A 1 49 ? -5.151 12.247 -9.589 1.00 0.00 49 ALA A C 8
ATOM 13730 O O . ALA A 1 49 ? -5.447 13.432 -9.426 1.00 0.00 49 ALA A O 8
ATOM 13737 N N . PHE A 1 50 ? -3.996 11.742 -9.137 1.00 0.00 50 PHE A N 8
ATOM 13738 C CA . PHE A 1 50 ? -2.931 12.567 -8.551 1.00 0.00 50 PHE A CA 8
ATOM 13739 C C . PHE A 1 50 ? -2.532 13.751 -9.462 1.00 0.00 50 PHE A C 8
ATOM 13740 O O . PHE A 1 50 ? -2.527 14.896 -9.013 1.00 0.00 50 PHE A O 8
ATOM 13757 N N . GLU A 1 51 ? -2.272 13.498 -10.749 1.00 0.00 51 GLU A N 8
ATOM 13758 C CA . GLU A 1 51 ? -1.947 14.498 -11.787 1.00 0.00 51 GLU A CA 8
ATOM 13759 C C . GLU A 1 51 ? -3.077 15.505 -12.050 1.00 0.00 51 GLU A C 8
ATOM 13760 O O . GLU A 1 51 ? -2.824 16.626 -12.495 1.00 0.00 51 GLU A O 8
ATOM 13772 N N . THR A 1 52 ? -4.320 15.127 -11.761 1.00 0.00 52 THR A N 8
ATOM 13773 C CA . THR A 1 52 ? -5.483 16.028 -11.766 1.00 0.00 52 THR A CA 8
ATOM 13774 C C . THR A 1 52 ? -5.482 16.941 -10.533 1.00 0.00 52 THR A C 8
ATOM 13775 O O . THR A 1 52 ? -5.383 18.162 -10.664 1.00 0.00 52 THR A O 8
ATOM 13786 N N . PHE A 1 53 ? -5.594 16.376 -9.326 1.00 0.00 53 PHE A N 8
ATOM 13787 C CA . PHE A 1 53 ? -5.867 17.131 -8.092 1.00 0.00 53 PHE A CA 8
ATOM 13788 C C . PHE A 1 53 ? -4.667 17.892 -7.492 1.00 0.00 53 PHE A C 8
ATOM 13789 O O . PHE A 1 53 ? -4.856 18.661 -6.546 1.00 0.00 53 PHE A O 8
ATOM 13806 N N . ARG A 1 54 ? -3.448 17.757 -8.042 1.00 0.00 54 ARG A N 8
ATOM 13807 C CA . ARG A 1 54 ? -2.226 18.457 -7.597 1.00 0.00 54 ARG A CA 8
ATOM 13808 C C . ARG A 1 54 ? -2.339 19.984 -7.551 1.00 0.00 54 ARG A C 8
ATOM 13809 O O . ARG A 1 54 ? -1.601 20.619 -6.804 1.00 0.00 54 ARG A O 8
ATOM 13830 N N . GLU A 1 55 ? -3.284 20.562 -8.291 1.00 0.00 55 GLU A N 8
ATOM 13831 C CA . GLU A 1 55 ? -3.580 22.004 -8.343 1.00 0.00 55 GLU A CA 8
ATOM 13832 C C . GLU A 1 55 ? -4.018 22.607 -6.999 1.00 0.00 55 GLU A C 8
ATOM 13833 O O . GLU A 1 55 ? -3.900 23.814 -6.783 1.00 0.00 55 GLU A O 8
ATOM 13845 N N . GLU A 1 56 ? -4.520 21.771 -6.089 1.00 0.00 56 GLU A N 8
ATOM 13846 C CA . GLU A 1 56 ? -4.844 22.147 -4.701 1.00 0.00 56 GLU A CA 8
ATOM 13847 C C . GLU A 1 56 ? -3.609 22.602 -3.884 1.00 0.00 56 GLU A C 8
ATOM 13848 O O . GLU A 1 56 ? -3.755 23.251 -2.845 1.00 0.00 56 GLU A O 8
ATOM 13860 N N . SER A 1 57 ? -2.390 22.324 -4.364 1.00 0.00 57 SER A N 8
ATOM 13861 C CA . SER A 1 57 ? -1.109 22.800 -3.826 1.00 0.00 57 SER A CA 8
ATOM 13862 C C . SER A 1 57 ? -0.221 23.381 -4.945 1.00 0.00 57 SER A C 8
ATOM 13863 O O . SER A 1 57 ? -0.645 23.495 -6.094 1.00 0.00 57 SER A O 8
ATOM 13871 N N . LEU A 1 58 ? 1.020 23.758 -4.624 1.00 0.00 58 LEU A N 8
ATOM 13872 C CA . LEU A 1 58 ? 2.078 24.116 -5.576 1.00 0.00 58 LEU A CA 8
ATOM 13873 C C . LEU A 1 58 ? 3.201 23.075 -5.597 1.00 0.00 58 LEU A C 8
ATOM 13874 O O . LEU A 1 58 ? 3.655 22.672 -6.667 1.00 0.00 58 LEU A O 8
ATOM 13890 N N . VAL A 1 59 ? 3.600 22.585 -4.420 1.00 0.00 59 VAL A N 8
ATOM 13891 C CA . VAL A 1 59 ? 4.659 21.566 -4.244 1.00 0.00 59 VAL A CA 8
ATOM 13892 C C . VAL A 1 59 ? 4.327 20.240 -4.941 1.00 0.00 59 VAL A C 8
ATOM 13893 O O . VAL A 1 59 ? 5.222 19.459 -5.260 1.00 0.00 59 VAL A O 8
ATOM 13906 N N . CYS A 1 60 ? 3.033 19.989 -5.168 1.00 0.00 60 CYS A N 8
ATOM 13907 C CA . CYS A 1 60 ? 2.511 18.808 -5.852 1.00 0.00 60 CYS A CA 8
ATOM 13908 C C . CYS A 1 60 ? 2.644 18.883 -7.382 1.00 0.00 60 CYS A C 8
ATOM 13909 O O . CYS A 1 60 ? 2.732 17.846 -8.041 1.00 0.00 60 CYS A O 8
ATOM 13917 N N . LYS A 1 61 ? 2.631 20.089 -7.967 1.00 0.00 61 LYS A N 8
ATOM 13918 C CA . LYS A 1 61 ? 2.386 20.290 -9.408 1.00 0.00 61 LYS A CA 8
ATOM 13919 C C . LYS A 1 61 ? 3.502 19.858 -10.364 1.00 0.00 61 LYS A C 8
ATOM 13920 O O . LYS A 1 61 ? 3.236 19.760 -11.563 1.00 0.00 61 LYS A O 8
ATOM 13939 N N . ASP A 1 62 ? 4.696 19.556 -9.863 1.00 0.00 62 ASP A N 8
ATOM 13940 C CA . ASP A 1 62 ? 5.844 19.037 -10.627 1.00 0.00 62 ASP A CA 8
ATOM 13941 C C . ASP A 1 62 ? 6.410 17.707 -10.072 1.00 0.00 62 ASP A C 8
ATOM 13942 O O . ASP A 1 62 ? 7.449 17.228 -10.533 1.00 0.00 62 ASP A O 8
ATOM 13951 N N . ALA A 1 63 ? 5.734 17.100 -9.091 1.00 0.00 63 ALA A N 8
ATOM 13952 C CA . ALA A 1 63 ? 6.079 15.807 -8.494 1.00 0.00 63 ALA A CA 8
ATOM 13953 C C . ALA A 1 63 ? 5.751 14.603 -9.409 1.00 0.00 63 ALA A C 8
ATOM 13954 O O . ALA A 1 63 ? 5.034 14.731 -10.408 1.00 0.00 63 ALA A O 8
ATOM 13961 N N . ILE A 1 64 ? 6.222 13.409 -9.026 1.00 0.00 64 ILE A N 8
ATOM 13962 C CA . ILE A 1 64 ? 5.954 12.113 -9.694 1.00 0.00 64 ILE A CA 8
ATOM 13963 C C . ILE A 1 64 ? 5.447 11.083 -8.659 1.00 0.00 64 ILE A C 8
ATOM 13964 O O . ILE A 1 64 ? 5.792 11.172 -7.482 1.00 0.00 64 ILE A O 8
ATOM 13980 N N . LEU A 1 65 ? 4.653 10.087 -9.075 1.00 0.00 65 LEU A N 8
ATOM 13981 C CA . LEU A 1 65 ? 4.078 9.049 -8.205 1.00 0.00 65 LEU A CA 8
ATOM 13982 C C . LEU A 1 65 ? 4.680 7.672 -8.531 1.00 0.00 65 LEU A C 8
ATOM 13983 O O . LEU A 1 65 ? 4.458 7.125 -9.613 1.00 0.00 65 LEU A O 8
ATOM 13999 N N . ASP A 1 66 ? 5.481 7.128 -7.611 1.00 0.00 66 ASP A N 8
ATOM 14000 C CA . ASP A 1 66 ? 6.154 5.829 -7.758 1.00 0.00 66 ASP A CA 8
ATOM 14001 C C . ASP A 1 66 ? 5.247 4.666 -7.307 1.00 0.00 66 ASP A C 8
ATOM 14002 O O . ASP A 1 66 ? 5.113 4.381 -6.114 1.00 0.00 66 ASP A O 8
ATOM 14011 N N . ILE A 1 67 ? 4.574 4.024 -8.264 1.00 0.00 67 ILE A N 8
ATOM 14012 C CA . ILE A 1 67 ? 3.686 2.877 -8.023 1.00 0.00 67 ILE A CA 8
ATOM 14013 C C . ILE A 1 67 ? 4.522 1.620 -7.724 1.00 0.00 67 ILE A C 8
ATOM 14014 O O . ILE A 1 67 ? 5.146 1.049 -8.624 1.00 0.00 67 ILE A O 8
ATOM 14030 N N . VAL A 1 68 ? 4.529 1.175 -6.467 1.00 0.00 68 VAL A N 8
ATOM 14031 C CA . VAL A 1 68 ? 5.152 -0.076 -6.007 1.00 0.00 68 VAL A CA 8
ATOM 14032 C C . VAL A 1 68 ? 4.115 -1.201 -5.992 1.00 0.00 68 VAL A C 8
ATOM 14033 O O . VAL A 1 68 ? 3.116 -1.142 -5.277 1.00 0.00 68 VAL A O 8
ATOM 14046 N N . ASP A 1 69 ? 4.356 -2.231 -6.799 1.00 0.00 69 ASP A N 8
ATOM 14047 C CA . ASP A 1 69 ? 3.558 -3.460 -6.856 1.00 0.00 69 ASP A CA 8
ATOM 14048 C C . ASP A 1 69 ? 3.820 -4.343 -5.615 1.00 0.00 69 ASP A C 8
ATOM 14049 O O . ASP A 1 69 ? 4.824 -5.054 -5.537 1.00 0.00 69 ASP A O 8
ATOM 14058 N N . GLU A 1 70 ? 2.950 -4.258 -4.605 1.00 0.00 70 GLU A N 8
ATOM 14059 C CA . GLU A 1 70 ? 3.065 -5.030 -3.360 1.00 0.00 70 GLU A CA 8
ATOM 14060 C C . GLU A 1 70 ? 2.600 -6.478 -3.554 1.00 0.00 70 GLU A C 8
ATOM 14061 O O . GLU A 1 70 ? 1.423 -6.743 -3.814 1.00 0.00 70 GLU A O 8
ATOM 14073 N N . LYS A 1 71 ? 3.523 -7.432 -3.395 1.00 0.00 71 LYS A N 8
ATOM 14074 C CA . LYS A 1 71 ? 3.219 -8.861 -3.436 1.00 0.00 71 LYS A CA 8
ATOM 14075 C C . LYS A 1 71 ? 2.288 -9.253 -2.294 1.00 0.00 71 LYS A C 8
ATOM 14076 O O . LYS A 1 71 ? 2.405 -8.740 -1.177 1.00 0.00 71 LYS A O 8
ATOM 14095 N N . VAL A 1 72 ? 1.340 -10.132 -2.601 1.00 0.00 72 VAL A N 8
ATOM 14096 C CA . VAL A 1 72 ? 0.291 -10.591 -1.678 1.00 0.00 72 VAL A CA 8
ATOM 14097 C C . VAL A 1 72 ? 0.734 -11.833 -0.890 1.00 0.00 72 VAL A C 8
ATOM 14098 O O . VAL A 1 72 ? 1.640 -12.555 -1.310 1.00 0.00 72 VAL A O 8
ATOM 14111 N N . GLU A 1 73 ? 0.071 -12.125 0.230 1.00 0.00 73 GLU A N 8
ATOM 14112 C CA . GLU A 1 73 ? 0.277 -13.360 1.001 1.00 0.00 73 GLU A CA 8
ATOM 14113 C C . GLU A 1 73 ? -0.990 -13.781 1.781 1.00 0.00 73 GLU A C 8
ATOM 14114 O O . GLU A 1 73 ? -1.683 -12.934 2.351 1.00 0.00 73 GLU A O 8
ATOM 14126 N N . LEU A 1 74 ? -1.278 -15.087 1.833 1.00 0.00 74 LEU A N 8
ATOM 14127 C CA . LEU A 1 74 ? -2.422 -15.717 2.509 1.00 0.00 74 LEU A CA 8
ATOM 14128 C C . LEU A 1 74 ? -1.975 -16.545 3.727 1.00 0.00 74 LEU A C 8
ATOM 14129 O O . LEU A 1 74 ? -1.327 -17.581 3.565 1.00 0.00 74 LEU A O 8
ATOM 14145 N N . GLU A 1 75 ? -2.331 -16.122 4.943 1.00 0.00 75 GLU A N 8
ATOM 14146 C CA . GLU A 1 75 ? -2.172 -16.937 6.160 1.00 0.00 75 GLU A CA 8
ATOM 14147 C C . GLU A 1 75 ? -3.435 -17.760 6.464 1.00 0.00 75 GLU A C 8
ATOM 14148 O O . GLU A 1 75 ? -4.549 -17.355 6.120 1.00 0.00 75 GLU A O 8
ATOM 14160 N N . CYS A 1 76 ? -3.280 -18.884 7.165 1.00 0.00 76 CYS A N 8
ATOM 14161 C CA . CYS A 1 76 ? -4.398 -19.614 7.762 1.00 0.00 76 CYS A CA 8
ATOM 14162 C C . CYS A 1 76 ? -4.872 -18.961 9.082 1.00 0.00 76 CYS A C 8
ATOM 14163 O O . CYS A 1 76 ? -4.122 -18.253 9.765 1.00 0.00 76 CYS A O 8
ATOM 14170 N N . LYS A 1 77 ? -6.124 -19.240 9.453 1.00 0.00 77 LYS A N 8
ATOM 14171 C CA . LYS A 1 77 ? -6.819 -18.759 10.665 1.00 0.00 77 LYS A CA 8
ATOM 14172 C C . LYS A 1 77 ? -6.161 -19.173 11.986 1.00 0.00 77 LYS A C 8
ATOM 14173 O O . LYS A 1 77 ? -5.731 -18.317 12.758 1.00 0.00 77 LYS A O 8
ATOM 14192 N N . ASP A 1 78 ? -6.138 -20.473 12.272 1.00 0.00 78 ASP A N 8
ATOM 14193 C CA . ASP A 1 78 ? -5.750 -21.059 13.568 1.00 0.00 78 ASP A CA 8
ATOM 14194 C C . ASP A 1 78 ? -4.734 -22.203 13.370 1.00 0.00 78 ASP A C 8
ATOM 14195 O O . ASP A 1 78 ? -4.976 -23.365 13.712 1.00 0.00 78 ASP A O 8
ATOM 14204 N N . CYS A 1 79 ? -3.612 -21.850 12.738 1.00 0.00 79 CYS A N 8
ATOM 14205 C CA . CYS A 1 79 ? -2.648 -22.750 12.107 1.00 0.00 79 CYS A CA 8
ATOM 14206 C C . CYS A 1 79 ? -1.196 -22.275 12.342 1.00 0.00 79 CYS A C 8
ATOM 14207 O O . CYS A 1 79 ? -0.912 -21.548 13.300 1.00 0.00 79 CYS A O 8
ATOM 14214 N N . SER A 1 80 ? -0.278 -22.679 11.457 1.00 0.00 80 SER A N 8
ATOM 14215 C CA . SER A 1 80 ? 1.145 -22.299 11.499 1.00 0.00 80 SER A CA 8
ATOM 14216 C C . SER A 1 80 ? 1.774 -21.986 10.124 1.00 0.00 80 SER A C 8
ATOM 14217 O O . SER A 1 80 ? 2.980 -21.738 10.043 1.00 0.00 80 SER A O 8
ATOM 14225 N N . HIS A 1 81 ? 0.993 -21.996 9.034 1.00 0.00 81 HIS A N 8
ATOM 14226 C CA . HIS A 1 81 ? 1.474 -21.867 7.653 1.00 0.00 81 HIS A CA 8
ATOM 14227 C C . HIS A 1 81 ? 0.864 -20.676 6.877 1.00 0.00 81 HIS A C 8
ATOM 14228 O O . HIS A 1 81 ? -0.203 -20.154 7.215 1.00 0.00 81 HIS A O 8
ATOM 14242 N N . VAL A 1 82 ? 1.568 -20.263 5.815 1.00 0.00 82 VAL A N 8
ATOM 14243 C CA . VAL A 1 82 ? 1.295 -19.122 4.929 1.00 0.00 82 VAL A CA 8
ATOM 14244 C C . VAL A 1 82 ? 1.720 -19.473 3.487 1.00 0.00 82 VAL A C 8
ATOM 14245 O O . VAL A 1 82 ? 2.828 -19.976 3.281 1.00 0.00 82 VAL A O 8
ATOM 14258 N N . PHE A 1 83 ? 0.875 -19.196 2.487 1.00 0.00 83 PHE A N 8
ATOM 14259 C CA . PHE A 1 83 ? 1.125 -19.427 1.047 1.00 0.00 83 PHE A CA 8
ATOM 14260 C C . PHE A 1 83 ? 0.636 -18.254 0.162 1.00 0.00 83 PHE A C 8
ATOM 14261 O O . PHE A 1 83 ? 0.178 -17.233 0.678 1.00 0.00 83 PHE A O 8
ATOM 14278 N N . LYS A 1 84 ? 0.728 -18.379 -1.174 1.00 0.00 84 LYS A N 8
ATOM 14279 C CA . LYS A 1 84 ? 0.277 -17.369 -2.160 1.00 0.00 84 LYS A CA 8
ATOM 14280 C C . LYS A 1 84 ? -0.911 -17.844 -3.028 1.00 0.00 84 LYS A C 8
ATOM 14281 O O . LYS A 1 84 ? -0.974 -19.029 -3.366 1.00 0.00 84 LYS A O 8
ATOM 14300 N N . PRO A 1 85 ? -1.842 -16.949 -3.422 1.00 0.00 85 PRO A N 8
ATOM 14301 C CA . PRO A 1 85 ? -3.007 -17.281 -4.247 1.00 0.00 85 PRO A CA 8
ATOM 14302 C C . PRO A 1 85 ? -2.617 -17.647 -5.687 1.00 0.00 85 PRO A C 8
ATOM 14303 O O . PRO A 1 85 ? -2.298 -16.774 -6.502 1.00 0.00 85 PRO A O 8
ATOM 14314 N N . ASN A 1 86 ? -2.666 -18.945 -5.997 1.00 0.00 86 ASN A N 8
ATOM 14315 C CA . ASN A 1 86 ? -2.417 -19.525 -7.321 1.00 0.00 86 ASN A CA 8
ATOM 14316 C C . ASN A 1 86 ? -3.544 -20.502 -7.720 1.00 0.00 86 ASN A C 8
ATOM 14317 O O . ASN A 1 86 ? -4.237 -20.272 -8.714 1.00 0.00 86 ASN A O 8
ATOM 14328 N N . ALA A 1 87 ? -3.753 -21.565 -6.935 1.00 0.00 87 ALA A N 8
ATOM 14329 C CA . ALA A 1 87 ? -4.899 -22.471 -7.062 1.00 0.00 87 ALA A CA 8
ATOM 14330 C C . ALA A 1 87 ? -6.227 -21.826 -6.607 1.00 0.00 87 ALA A C 8
ATOM 14331 O O . ALA A 1 87 ? -6.242 -20.786 -5.942 1.00 0.00 87 ALA A O 8
ATOM 14338 N N . LEU A 1 88 ? -7.346 -22.494 -6.919 1.00 0.00 88 LEU A N 8
ATOM 14339 C CA . LEU A 1 88 ? -8.703 -22.135 -6.489 1.00 0.00 88 LEU A CA 8
ATOM 14340 C C . LEU A 1 88 ? -9.460 -23.349 -5.922 1.00 0.00 88 LEU A C 8
ATOM 14341 O O . LEU A 1 88 ? -9.697 -23.412 -4.717 1.00 0.00 88 LEU A O 8
ATOM 14357 N N . ASP A 1 89 ? -9.796 -24.344 -6.750 1.00 0.00 89 ASP A N 8
ATOM 14358 C CA . ASP A 1 89 ? -10.576 -25.533 -6.355 1.00 0.00 89 ASP A CA 8
ATOM 14359 C C . ASP A 1 89 ? -9.869 -26.401 -5.293 1.00 0.00 89 ASP A C 8
ATOM 14360 O O . ASP A 1 89 ? -10.516 -26.998 -4.429 1.00 0.00 89 ASP A O 8
ATOM 14369 N N . TYR A 1 90 ? -8.533 -26.391 -5.306 1.00 0.00 90 TYR A N 8
ATOM 14370 C CA . TYR A 1 90 ? -7.622 -27.052 -4.364 1.00 0.00 90 TYR A CA 8
ATOM 14371 C C . TYR A 1 90 ? -6.748 -26.038 -3.588 1.00 0.00 90 TYR A C 8
ATOM 14372 O O . TYR A 1 90 ? -5.674 -26.367 -3.088 1.00 0.00 90 TYR A O 8
ATOM 14390 N N . GLY A 1 91 ? -7.225 -24.793 -3.453 1.00 0.00 91 GLY A N 8
ATOM 14391 C CA . GLY A 1 91 ? -6.592 -23.669 -2.739 1.00 0.00 91 GLY A CA 8
ATOM 14392 C C . GLY A 1 91 ? -6.724 -23.730 -1.209 1.00 0.00 91 GLY A C 8
ATOM 14393 O O . GLY A 1 91 ? -6.786 -22.697 -0.540 1.00 0.00 91 GLY A O 8
ATOM 14397 N N . VAL A 1 92 ? -6.827 -24.941 -0.660 1.00 0.00 92 VAL A N 8
ATOM 14398 C CA . VAL A 1 92 ? -6.844 -25.258 0.777 1.00 0.00 92 VAL A CA 8
ATOM 14399 C C . VAL A 1 92 ? -5.483 -25.007 1.450 1.00 0.00 92 VAL A C 8
ATOM 14400 O O . VAL A 1 92 ? -4.448 -24.956 0.777 1.00 0.00 92 VAL A O 8
ATOM 14413 N N . CYS A 1 93 ? -5.473 -24.888 2.781 1.00 0.00 93 CYS A N 8
ATOM 14414 C CA . CYS A 1 93 ? -4.252 -24.831 3.588 1.00 0.00 93 CYS A CA 8
ATOM 14415 C C . CYS A 1 93 ? -3.473 -26.164 3.540 1.00 0.00 93 CYS A C 8
ATOM 14416 O O . CYS A 1 93 ? -4.033 -27.257 3.390 1.00 0.00 93 CYS A O 8
ATOM 14423 N N . GLU A 1 94 ? -2.142 -26.056 3.594 1.00 0.00 94 GLU A N 8
ATOM 14424 C CA . GLU A 1 94 ? -1.229 -27.200 3.528 1.00 0.00 94 GLU A CA 8
ATOM 14425 C C . GLU A 1 94 ? -1.353 -28.098 4.763 1.00 0.00 94 GLU A C 8
ATOM 14426 O O . GLU A 1 94 ? -1.332 -29.327 4.657 1.00 0.00 94 GLU A O 8
ATOM 14438 N N . LYS A 1 95 ? -1.452 -27.469 5.943 1.00 0.00 95 LYS A N 8
ATOM 14439 C CA . LYS A 1 95 ? -1.571 -28.169 7.237 1.00 0.00 95 LYS A CA 8
ATOM 14440 C C . LYS A 1 95 ? -2.977 -28.727 7.452 1.00 0.00 95 LYS A C 8
ATOM 14441 O O . LYS A 1 95 ? -3.123 -29.860 7.919 1.00 0.00 95 LYS A O 8
ATOM 14460 N N . CYS A 1 96 ? -3.991 -27.917 7.131 1.00 0.00 96 CYS A N 8
ATOM 14461 C CA . CYS A 1 96 ? -5.410 -28.217 7.337 1.00 0.00 96 CYS A CA 8
ATOM 14462 C C . CYS A 1 96 ? -6.247 -27.996 6.054 1.00 0.00 96 CYS A C 8
ATOM 14463 O O . CYS A 1 96 ? -6.234 -26.927 5.450 1.00 0.00 96 CYS A O 8
ATOM 14470 N N . HIS A 1 97 ? -6.932 -29.039 5.571 1.00 0.00 97 HIS A N 8
ATOM 14471 C CA . HIS A 1 97 ? -7.513 -29.067 4.218 1.00 0.00 97 HIS A CA 8
ATOM 14472 C C . HIS A 1 97 ? -8.840 -28.279 4.082 1.00 0.00 97 HIS A C 8
ATOM 14473 O O . HIS A 1 97 ? -9.882 -28.831 3.713 1.00 0.00 97 HIS A O 8
ATOM 14487 N N . SER A 1 98 ? -8.794 -26.970 4.341 1.00 0.00 98 SER A N 8
ATOM 14488 C CA . SER A 1 98 ? -9.899 -26.009 4.214 1.00 0.00 98 SER A CA 8
ATOM 14489 C C . SER A 1 98 ? -9.413 -24.682 3.612 1.00 0.00 98 SER A C 8
ATOM 14490 O O . SER A 1 98 ? -8.253 -24.297 3.768 1.00 0.00 98 SER A O 8
ATOM 14498 N N . LYS A 1 99 ? -10.305 -23.968 2.911 1.00 0.00 99 LYS A N 8
ATOM 14499 C CA . LYS A 1 99 ? -10.053 -22.689 2.209 1.00 0.00 99 LYS A CA 8
ATOM 14500 C C . LYS A 1 99 ? -10.215 -21.435 3.095 1.00 0.00 99 LYS A C 8
ATOM 14501 O O . LYS A 1 99 ? -10.402 -20.330 2.585 1.00 0.00 99 LYS A O 8
ATOM 14520 N N . ASN A 1 100 ? -10.175 -21.591 4.419 1.00 0.00 100 ASN A N 8
ATOM 14521 C CA . ASN A 1 100 ? -10.450 -20.555 5.432 1.00 0.00 100 ASN A CA 8
ATOM 14522 C C . ASN A 1 100 ? -9.425 -19.396 5.512 1.00 0.00 100 ASN A C 8
ATOM 14523 O O . ASN A 1 100 ? -9.577 -18.512 6.355 1.00 0.00 100 ASN A O 8
ATOM 14534 N N . VAL A 1 101 ? -8.352 -19.427 4.719 1.00 0.00 101 VAL A N 8
ATOM 14535 C CA . VAL A 1 101 ? -7.246 -18.454 4.725 1.00 0.00 101 VAL A CA 8
ATOM 14536 C C . VAL A 1 101 ? -7.682 -16.997 4.499 1.00 0.00 101 VAL A C 8
ATOM 14537 O O . VAL A 1 101 ? -8.693 -16.727 3.845 1.00 0.00 101 VAL A O 8
ATOM 14550 N N . ILE A 1 102 ? -6.877 -16.054 5.000 1.00 0.00 102 ILE A N 8
ATOM 14551 C CA . ILE A 1 102 ? -7.054 -14.599 4.845 1.00 0.00 102 ILE A CA 8
ATOM 14552 C C . ILE A 1 102 ? -5.763 -13.892 4.401 1.00 0.00 102 ILE A C 8
ATOM 14553 O O . ILE A 1 102 ? -4.655 -14.376 4.637 1.00 0.00 102 ILE A O 8
ATOM 14569 N N . ILE A 1 103 ? -5.900 -12.724 3.766 1.00 0.00 103 ILE A N 8
ATOM 14570 C CA . ILE A 1 103 ? -4.793 -11.937 3.210 1.00 0.00 103 ILE A CA 8
ATOM 14571 C C . ILE A 1 103 ? -4.082 -11.182 4.341 1.00 0.00 103 ILE A C 8
ATOM 14572 O O . ILE A 1 103 ? -4.625 -10.219 4.889 1.00 0.00 103 ILE A O 8
ATOM 14588 N N . THR A 1 104 ? -2.872 -11.618 4.701 1.00 0.00 104 THR A N 8
ATOM 14589 C CA . THR A 1 104 ? -2.061 -11.016 5.779 1.00 0.00 104 THR A CA 8
ATOM 14590 C C . THR A 1 104 ? -1.167 -9.870 5.279 1.00 0.00 104 THR A C 8
ATOM 14591 O O . THR A 1 104 ? -0.565 -9.144 6.072 1.00 0.00 104 THR A O 8
ATOM 14602 N N . GLN A 1 105 ? -1.060 -9.714 3.958 1.00 0.00 105 GLN A N 8
ATOM 14603 C CA . GLN A 1 105 ? -0.137 -8.822 3.260 1.00 0.00 105 GLN A CA 8
ATOM 14604 C C . GLN A 1 105 ? -0.680 -8.609 1.844 1.00 0.00 105 GLN A C 8
ATOM 14605 O O . GLN A 1 105 ? -1.062 -9.572 1.184 1.00 0.00 105 GLN A O 8
ATOM 14619 N N . GLY A 1 106 ? -0.747 -7.357 1.388 1.00 0.00 106 GLY A N 8
ATOM 14620 C CA . GLY A 1 106 ? -1.384 -6.993 0.116 1.00 0.00 106 GLY A CA 8
ATOM 14621 C C . GLY A 1 106 ? -2.916 -6.880 0.191 1.00 0.00 106 GLY A C 8
ATOM 14622 O O . GLY A 1 106 ? -3.585 -6.905 -0.840 1.00 0.00 106 GLY A O 8
ATOM 14626 N N . ASN A 1 107 ? -3.472 -6.789 1.408 1.00 0.00 107 ASN A N 8
ATOM 14627 C CA . ASN A 1 107 ? -4.909 -6.682 1.688 1.00 0.00 107 ASN A CA 8
ATOM 14628 C C . ASN A 1 107 ? -5.500 -5.346 1.179 1.00 0.00 107 ASN A C 8
ATOM 14629 O O . ASN A 1 107 ? -6.571 -5.323 0.570 1.00 0.00 107 ASN A O 8
ATOM 14640 N N . GLU A 1 108 ? -4.775 -4.240 1.389 1.00 0.00 108 GLU A N 8
ATOM 14641 C CA . GLU A 1 108 ? -5.105 -2.879 0.932 1.00 0.00 108 GLU A CA 8
ATOM 14642 C C . GLU A 1 108 ? -3.848 -2.127 0.445 1.00 0.00 108 GLU A C 8
ATOM 14643 O O . GLU A 1 108 ? -2.720 -2.486 0.796 1.00 0.00 108 GLU A O 8
ATOM 14655 N N . MET A 1 109 ? -4.034 -1.054 -0.334 1.00 0.00 109 MET A N 8
ATOM 14656 C CA . MET A 1 109 ? -2.964 -0.111 -0.703 1.00 0.00 109 MET A CA 8
ATOM 14657 C C . MET A 1 109 ? -2.645 0.891 0.425 1.00 0.00 109 MET A C 8
ATOM 14658 O O . MET A 1 109 ? -3.526 1.233 1.222 1.00 0.00 109 MET A O 8
ATOM 14672 N N . ARG A 1 110 ? -1.407 1.407 0.465 1.00 0.00 110 ARG A N 8
ATOM 14673 C CA . ARG A 1 110 ? -0.927 2.458 1.391 1.00 0.00 110 ARG A CA 8
ATOM 14674 C C . ARG A 1 110 ? 0.167 3.326 0.755 1.00 0.00 110 ARG A C 8
ATOM 14675 O O . ARG A 1 110 ? 0.938 2.854 -0.081 1.00 0.00 110 ARG A O 8
ATOM 14696 N N . LEU A 1 111 ? 0.307 4.572 1.212 1.00 0.00 111 LEU A N 8
ATOM 14697 C CA . LEU A 1 111 ? 1.529 5.367 0.998 1.00 0.00 111 LEU A CA 8
ATOM 14698 C C . LEU A 1 111 ? 2.731 4.687 1.692 1.00 0.00 111 LEU A C 8
ATOM 14699 O O . LEU A 1 111 ? 2.564 4.052 2.737 1.00 0.00 111 LEU A O 8
ATOM 14715 N N . LEU A 1 112 ? 3.939 4.838 1.142 1.00 0.00 112 LEU A N 8
ATOM 14716 C CA . LEU A 1 112 ? 5.172 4.221 1.658 1.00 0.00 112 LEU A CA 8
ATOM 14717 C C . LEU A 1 112 ? 6.179 5.272 2.154 1.00 0.00 112 LEU A C 8
ATOM 14718 O O . LEU A 1 112 ? 6.566 5.246 3.325 1.00 0.00 112 LEU A O 8
ATOM 14734 N N . SER A 1 113 ? 6.610 6.189 1.283 1.00 0.00 113 SER A N 8
ATOM 14735 C CA . SER A 1 113 ? 7.543 7.284 1.600 1.00 0.00 113 SER A CA 8
ATOM 14736 C C . SER A 1 113 ? 7.464 8.407 0.555 1.00 0.00 113 SER A C 8
ATOM 14737 O O . SER A 1 113 ? 6.779 8.261 -0.459 1.00 0.00 113 SER A O 8
ATOM 14745 N N . LEU A 1 114 ? 8.190 9.509 0.758 1.00 0.00 114 LEU A N 8
ATOM 14746 C CA . LEU A 1 114 ? 8.379 10.582 -0.230 1.00 0.00 114 LEU A CA 8
ATOM 14747 C C . LEU A 1 114 ? 9.872 10.785 -0.545 1.00 0.00 114 LEU A C 8
ATOM 14748 O O . LEU A 1 114 ? 10.757 10.343 0.190 1.00 0.00 114 LEU A O 8
ATOM 14764 N N . GLU A 1 115 ? 10.140 11.538 -1.606 1.00 0.00 115 GLU A N 8
ATOM 14765 C CA . GLU A 1 115 ? 11.442 12.097 -1.967 1.00 0.00 115 GLU A CA 8
ATOM 14766 C C . GLU A 1 115 ? 11.278 13.600 -2.227 1.00 0.00 115 GLU A C 8
ATOM 14767 O O . GLU A 1 115 ? 10.341 14.026 -2.904 1.00 0.00 115 GLU A O 8
ATOM 14779 N N . MET A 1 116 ? 12.195 14.409 -1.701 1.00 0.00 116 MET A N 8
ATOM 14780 C CA . MET A 1 116 ? 12.246 15.868 -1.851 1.00 0.00 116 MET A CA 8
ATOM 14781 C C . MET A 1 116 ? 13.599 16.279 -2.450 1.00 0.00 116 MET A C 8
ATOM 14782 O O . MET A 1 116 ? 14.642 15.730 -2.085 1.00 0.00 116 MET A O 8
ATOM 14796 N N . LEU A 1 117 ? 13.589 17.233 -3.386 1.00 0.00 117 LEU A N 8
ATOM 14797 C CA . LEU A 1 117 ? 14.802 17.737 -4.045 1.00 0.00 117 LEU A CA 8
ATOM 14798 C C . LEU A 1 117 ? 15.735 18.489 -3.068 1.00 0.00 117 LEU A C 8
ATOM 14799 O O . LEU A 1 117 ? 15.350 18.823 -1.946 1.00 0.00 117 LEU A O 8
ATOM 14815 N N . ALA A 1 118 ? 16.973 18.751 -3.504 1.00 0.00 118 ALA A N 8
ATOM 14816 C CA . ALA A 1 118 ? 18.081 19.405 -2.781 1.00 0.00 118 ALA A CA 8
ATOM 14817 C C . ALA A 1 118 ? 18.599 18.700 -1.501 1.00 0.00 118 ALA A C 8
ATOM 14818 O O . ALA A 1 118 ? 19.649 19.076 -0.976 1.00 0.00 118 ALA A O 8
ATOM 14825 N N . GLU A 1 119 ? 17.904 17.674 -1.001 1.00 0.00 119 GLU A N 8
ATOM 14826 C CA . GLU A 1 119 ? 18.209 16.932 0.233 1.00 0.00 119 GLU A CA 8
ATOM 14827 C C . GLU A 1 119 ? 19.676 16.475 0.332 1.00 0.00 119 GLU A C 8
ATOM 14828 O O . GLU A 1 119 ? 20.161 16.098 1.408 1.00 0.00 119 GLU A O 8
ATOM 14841 N N . GLY A 1 1 ? -18.267 15.979 -1.848 1.00 0.00 1 GLY A N 9
ATOM 14842 C CA . GLY A 1 1 ? -18.277 14.537 -2.186 1.00 0.00 1 GLY A CA 9
ATOM 14843 C C . GLY A 1 1 ? -17.317 13.739 -1.310 1.00 0.00 1 GLY A C 9
ATOM 14844 O O . GLY A 1 1 ? -16.409 14.305 -0.700 1.00 0.00 1 GLY A O 9
ATOM 14850 N N . SER A 1 2 ? -17.511 12.416 -1.244 1.00 0.00 2 SER A N 9
ATOM 14851 C CA . SER A 1 2 ? -16.754 11.482 -0.380 1.00 0.00 2 SER A CA 9
ATOM 14852 C C . SER A 1 2 ? -16.315 10.188 -1.103 1.00 0.00 2 SER A C 9
ATOM 14853 O O . SER A 1 2 ? -16.023 9.175 -0.463 1.00 0.00 2 SER A O 9
ATOM 14861 N N . MET A 1 3 ? -16.300 10.190 -2.442 1.00 0.00 3 MET A N 9
ATOM 14862 C CA . MET A 1 3 ? -15.970 9.028 -3.286 1.00 0.00 3 MET A CA 9
ATOM 14863 C C . MET A 1 3 ? -14.538 8.519 -3.047 1.00 0.00 3 MET A C 9
ATOM 14864 O O . MET A 1 3 ? -13.564 9.235 -3.297 1.00 0.00 3 MET A O 9
ATOM 14878 N N . HIS A 1 4 ? -14.400 7.267 -2.597 1.00 0.00 4 HIS A N 9
ATOM 14879 C CA . HIS A 1 4 ? -13.119 6.622 -2.269 1.00 0.00 4 HIS A CA 9
ATOM 14880 C C . HIS A 1 4 ? -12.087 6.670 -3.415 1.00 0.00 4 HIS A C 9
ATOM 14881 O O . HIS A 1 4 ? -10.889 6.810 -3.164 1.00 0.00 4 HIS A O 9
ATOM 14895 N N . GLU A 1 5 ? -12.556 6.631 -4.668 1.00 0.00 5 GLU A N 9
ATOM 14896 C CA . GLU A 1 5 ? -11.758 6.716 -5.903 1.00 0.00 5 GLU A CA 9
ATOM 14897 C C . GLU A 1 5 ? -10.865 7.971 -5.971 1.00 0.00 5 GLU A C 9
ATOM 14898 O O . GLU A 1 5 ? -9.747 7.911 -6.484 1.00 0.00 5 GLU A O 9
ATOM 14910 N N . TYR A 1 6 ? -11.333 9.094 -5.410 1.00 0.00 6 TYR A N 9
ATOM 14911 C CA . TYR A 1 6 ? -10.618 10.378 -5.371 1.00 0.00 6 TYR A CA 9
ATOM 14912 C C . TYR A 1 6 ? -10.270 10.855 -3.954 1.00 0.00 6 TYR A C 9
ATOM 14913 O O . TYR A 1 6 ? -9.414 11.727 -3.796 1.00 0.00 6 TYR A O 9
ATOM 14931 N N . SER A 1 7 ? -10.842 10.233 -2.917 1.00 0.00 7 SER A N 9
ATOM 14932 C CA . SER A 1 7 ? -10.408 10.395 -1.524 1.00 0.00 7 SER A CA 9
ATOM 14933 C C . SER A 1 7 ? -8.919 10.063 -1.372 1.00 0.00 7 SER A C 9
ATOM 14934 O O . SER A 1 7 ? -8.163 10.871 -0.834 1.00 0.00 7 SER A O 9
ATOM 14942 N N . VAL A 1 8 ? -8.465 8.924 -1.916 1.00 0.00 8 VAL A N 9
ATOM 14943 C CA . VAL A 1 8 ? -7.050 8.502 -1.881 1.00 0.00 8 VAL A CA 9
ATOM 14944 C C . VAL A 1 8 ? -6.103 9.508 -2.556 1.00 0.00 8 VAL A C 9
ATOM 14945 O O . VAL A 1 8 ? -5.058 9.852 -2.004 1.00 0.00 8 VAL A O 9
ATOM 14958 N N . VAL A 1 9 ? -6.496 10.032 -3.722 1.00 0.00 9 VAL A N 9
ATOM 14959 C CA . VAL A 1 9 ? -5.781 11.041 -4.516 1.00 0.00 9 VAL A CA 9
ATOM 14960 C C . VAL A 1 9 ? -5.622 12.343 -3.726 1.00 0.00 9 VAL A C 9
ATOM 14961 O O . VAL A 1 9 ? -4.503 12.789 -3.476 1.00 0.00 9 VAL A O 9
ATOM 14974 N N . SER A 1 10 ? -6.741 12.937 -3.294 1.00 0.00 10 SER A N 9
ATOM 14975 C CA . SER A 1 10 ? -6.771 14.154 -2.473 1.00 0.00 10 SER A CA 9
ATOM 14976 C C . SER A 1 10 ? -5.976 13.985 -1.172 1.00 0.00 10 SER A C 9
ATOM 14977 O O . SER A 1 10 ? -5.206 14.870 -0.795 1.00 0.00 10 SER A O 9
ATOM 14985 N N . SER A 1 11 ? -6.097 12.825 -0.519 1.00 0.00 11 SER A N 9
ATOM 14986 C CA . SER A 1 11 ? -5.383 12.489 0.724 1.00 0.00 11 SER A CA 9
ATOM 14987 C C . SER A 1 11 ? -3.861 12.508 0.539 1.00 0.00 11 SER A C 9
ATOM 14988 O O . SER A 1 11 ? -3.157 13.181 1.293 1.00 0.00 11 SER A O 9
ATOM 14996 N N . LEU A 1 12 ? -3.344 11.834 -0.497 1.00 0.00 12 LEU A N 9
ATOM 14997 C CA . LEU A 1 12 ? -1.921 11.832 -0.851 1.00 0.00 12 LEU A CA 9
ATOM 14998 C C . LEU A 1 12 ? -1.395 13.257 -1.073 1.00 0.00 12 LEU A C 9
ATOM 14999 O O . LEU A 1 12 ? -0.369 13.633 -0.505 1.00 0.00 12 LEU A O 9
ATOM 15015 N N . ILE A 1 13 ? -2.099 14.055 -1.880 1.00 0.00 13 ILE A N 9
ATOM 15016 C CA . ILE A 1 13 ? -1.730 15.442 -2.207 1.00 0.00 13 ILE A CA 9
ATOM 15017 C C . ILE A 1 13 ? -1.709 16.323 -0.945 1.00 0.00 13 ILE A C 9
ATOM 15018 O O . ILE A 1 13 ? -0.737 17.044 -0.712 1.00 0.00 13 ILE A O 9
ATOM 15034 N N . ALA A 1 14 ? -2.746 16.238 -0.108 1.00 0.00 14 ALA A N 9
ATOM 15035 C CA . ALA A 1 14 ? -2.844 16.942 1.172 1.00 0.00 14 ALA A CA 9
ATOM 15036 C C . ALA A 1 14 ? -1.682 16.602 2.126 1.00 0.00 14 ALA A C 9
ATOM 15037 O O . ALA A 1 14 ? -1.050 17.502 2.681 1.00 0.00 14 ALA A O 9
ATOM 15044 N N . LEU A 1 15 ? -1.385 15.309 2.299 1.00 0.00 15 LEU A N 9
ATOM 15045 C CA . LEU A 1 15 ? -0.253 14.811 3.083 1.00 0.00 15 LEU A CA 9
ATOM 15046 C C . LEU A 1 15 ? 1.083 15.356 2.555 1.00 0.00 15 LEU A C 9
ATOM 15047 O O . LEU A 1 15 ? 1.858 15.917 3.329 1.00 0.00 15 LEU A O 9
ATOM 15063 N N . CYS A 1 16 ? 1.345 15.239 1.248 1.00 0.00 16 CYS A N 9
ATOM 15064 C CA . CYS A 1 16 ? 2.548 15.780 0.609 1.00 0.00 16 CYS A CA 9
ATOM 15065 C C . CYS A 1 16 ? 2.725 17.286 0.872 1.00 0.00 16 CYS A C 9
ATOM 15066 O O . CYS A 1 16 ? 3.809 17.715 1.267 1.00 0.00 16 CYS A O 9
ATOM 15074 N N . GLU A 1 17 ? 1.669 18.088 0.697 1.00 0.00 17 GLU A N 9
ATOM 15075 C CA . GLU A 1 17 ? 1.661 19.523 1.020 1.00 0.00 17 GLU A CA 9
ATOM 15076 C C . GLU A 1 17 ? 2.009 19.781 2.493 1.00 0.00 17 GLU A C 9
ATOM 15077 O O . GLU A 1 17 ? 2.939 20.537 2.777 1.00 0.00 17 GLU A O 9
ATOM 15089 N N . GLU A 1 18 ? 1.311 19.125 3.425 1.00 0.00 18 GLU A N 9
ATOM 15090 C CA . GLU A 1 18 ? 1.513 19.278 4.869 1.00 0.00 18 GLU A CA 9
ATOM 15091 C C . GLU A 1 18 ? 2.941 18.921 5.313 1.00 0.00 18 GLU A C 9
ATOM 15092 O O . GLU A 1 18 ? 3.579 19.695 6.029 1.00 0.00 18 GLU A O 9
ATOM 15104 N N . HIS A 1 19 ? 3.478 17.785 4.862 1.00 0.00 19 HIS A N 9
ATOM 15105 C CA . HIS A 1 19 ? 4.866 17.403 5.129 1.00 0.00 19 HIS A CA 9
ATOM 15106 C C . HIS A 1 19 ? 5.862 18.407 4.528 1.00 0.00 19 HIS A C 9
ATOM 15107 O O . HIS A 1 19 ? 6.832 18.775 5.191 1.00 0.00 19 HIS A O 9
ATOM 15121 N N . ALA A 1 20 ? 5.628 18.886 3.302 1.00 0.00 20 ALA A N 9
ATOM 15122 C CA . ALA A 1 20 ? 6.536 19.814 2.632 1.00 0.00 20 ALA A CA 9
ATOM 15123 C C . ALA A 1 20 ? 6.604 21.180 3.326 1.00 0.00 20 ALA A C 9
ATOM 15124 O O . ALA A 1 20 ? 7.707 21.687 3.528 1.00 0.00 20 ALA A O 9
ATOM 15131 N N . LYS A 1 21 ? 5.475 21.780 3.731 1.00 0.00 21 LYS A N 9
ATOM 15132 C CA . LYS A 1 21 ? 5.494 23.033 4.515 1.00 0.00 21 LYS A CA 9
ATOM 15133 C C . LYS A 1 21 ? 6.108 22.853 5.909 1.00 0.00 21 LYS A C 9
ATOM 15134 O O . LYS A 1 21 ? 6.764 23.769 6.405 1.00 0.00 21 LYS A O 9
ATOM 15153 N N . LYS A 1 22 ? 5.943 21.677 6.532 1.00 0.00 22 LYS A N 9
ATOM 15154 C CA . LYS A 1 22 ? 6.439 21.387 7.894 1.00 0.00 22 LYS A CA 9
ATOM 15155 C C . LYS A 1 22 ? 7.955 21.180 7.902 1.00 0.00 22 LYS A C 9
ATOM 15156 O O . LYS A 1 22 ? 8.651 21.668 8.791 1.00 0.00 22 LYS A O 9
ATOM 15175 N N . ASN A 1 23 ? 8.466 20.526 6.858 1.00 0.00 23 ASN A N 9
ATOM 15176 C CA . ASN A 1 23 ? 9.895 20.385 6.559 1.00 0.00 23 ASN A CA 9
ATOM 15177 C C . ASN A 1 23 ? 10.495 21.628 5.860 1.00 0.00 23 ASN A C 9
ATOM 15178 O O . ASN A 1 23 ? 11.692 21.664 5.575 1.00 0.00 23 ASN A O 9
ATOM 15189 N N . GLN A 1 24 ? 9.670 22.648 5.582 1.00 0.00 24 GLN A N 9
ATOM 15190 C CA . GLN A 1 24 ? 10.005 23.899 4.881 1.00 0.00 24 GLN A CA 9
ATOM 15191 C C . GLN A 1 24 ? 10.599 23.667 3.472 1.00 0.00 24 GLN A C 9
ATOM 15192 O O . GLN A 1 24 ? 11.340 24.498 2.941 1.00 0.00 24 GLN A O 9
ATOM 15206 N N . ALA A 1 25 ? 10.281 22.519 2.864 1.00 0.00 25 ALA A N 9
ATOM 15207 C CA . ALA A 1 25 ? 10.748 22.082 1.552 1.00 0.00 25 ALA A CA 9
ATOM 15208 C C . ALA A 1 25 ? 10.005 22.783 0.401 1.00 0.00 25 ALA A C 9
ATOM 15209 O O . ALA A 1 25 ? 10.607 23.105 -0.623 1.00 0.00 25 ALA A O 9
ATOM 15216 N N . HIS A 1 26 ? 8.693 23.008 0.572 1.00 0.00 26 HIS A N 9
ATOM 15217 C CA . HIS A 1 26 ? 7.760 23.646 -0.377 1.00 0.00 26 HIS A CA 9
ATOM 15218 C C . HIS A 1 26 ? 7.732 23.052 -1.810 1.00 0.00 26 HIS A C 9
ATOM 15219 O O . HIS A 1 26 ? 7.155 23.647 -2.722 1.00 0.00 26 HIS A O 9
ATOM 15233 N N . LYS A 1 27 ? 8.321 21.865 -2.005 1.00 0.00 27 LYS A N 9
ATOM 15234 C CA . LYS A 1 27 ? 8.317 21.019 -3.212 1.00 0.00 27 LYS A CA 9
ATOM 15235 C C . LYS A 1 27 ? 8.365 19.539 -2.812 1.00 0.00 27 LYS A C 9
ATOM 15236 O O . LYS A 1 27 ? 8.720 19.210 -1.679 1.00 0.00 27 LYS A O 9
ATOM 15255 N N . ILE A 1 28 ? 8.085 18.658 -3.769 1.00 0.00 28 ILE A N 9
ATOM 15256 C CA . ILE A 1 28 ? 8.322 17.207 -3.715 1.00 0.00 28 ILE A CA 9
ATOM 15257 C C . ILE A 1 28 ? 9.140 16.810 -4.953 1.00 0.00 28 ILE A C 9
ATOM 15258 O O . ILE A 1 28 ? 8.915 17.330 -6.046 1.00 0.00 28 ILE A O 9
ATOM 15274 N N . GLU A 1 29 ? 10.082 15.882 -4.791 1.00 0.00 29 GLU A N 9
ATOM 15275 C CA . GLU A 1 29 ? 10.780 15.206 -5.888 1.00 0.00 29 GLU A CA 9
ATOM 15276 C C . GLU A 1 29 ? 9.894 14.053 -6.393 1.00 0.00 29 GLU A C 9
ATOM 15277 O O . GLU A 1 29 ? 9.345 14.127 -7.495 1.00 0.00 29 GLU A O 9
ATOM 15289 N N . ARG A 1 30 ? 9.690 13.019 -5.558 1.00 0.00 30 ARG A N 9
ATOM 15290 C CA . ARG A 1 30 ? 8.770 11.892 -5.803 1.00 0.00 30 ARG A CA 9
ATOM 15291 C C . ARG A 1 30 ? 8.009 11.451 -4.546 1.00 0.00 30 ARG A C 9
ATOM 15292 O O . ARG A 1 30 ? 8.405 11.756 -3.422 1.00 0.00 30 ARG A O 9
ATOM 15313 N N . VAL A 1 31 ? 6.959 10.660 -4.745 1.00 0.00 31 VAL A N 9
ATOM 15314 C CA . VAL A 1 31 ? 6.238 9.858 -3.741 1.00 0.00 31 VAL A CA 9
ATOM 15315 C C . VAL A 1 31 ? 6.146 8.406 -4.209 1.00 0.00 31 VAL A C 9
ATOM 15316 O O . VAL A 1 31 ? 5.955 8.145 -5.396 1.00 0.00 31 VAL A O 9
ATOM 15329 N N . VAL A 1 32 ? 6.290 7.457 -3.284 1.00 0.00 32 VAL A N 9
ATOM 15330 C CA . VAL A 1 32 ? 6.320 6.007 -3.531 1.00 0.00 32 VAL A CA 9
ATOM 15331 C C . VAL A 1 32 ? 5.144 5.356 -2.807 1.00 0.00 32 VAL A C 9
ATOM 15332 O O . VAL A 1 32 ? 4.956 5.569 -1.607 1.00 0.00 32 VAL A O 9
ATOM 15345 N N . VAL A 1 33 ? 4.328 4.592 -3.537 1.00 0.00 33 VAL A N 9
ATOM 15346 C CA . VAL A 1 33 ? 3.015 4.098 -3.075 1.00 0.00 33 VAL A CA 9
ATOM 15347 C C . VAL A 1 33 ? 2.833 2.606 -3.359 1.00 0.00 33 VAL A C 9
ATOM 15348 O O . VAL A 1 33 ? 2.918 2.170 -4.501 1.00 0.00 33 VAL A O 9
ATOM 15361 N N . GLY A 1 34 ? 2.547 1.824 -2.320 1.00 0.00 34 GLY A N 9
ATOM 15362 C CA . GLY A 1 34 ? 2.281 0.388 -2.389 1.00 0.00 34 GLY A CA 9
ATOM 15363 C C . GLY A 1 34 ? 0.802 0.086 -2.639 1.00 0.00 34 GLY A C 9
ATOM 15364 O O . GLY A 1 34 ? -0.046 0.433 -1.818 1.00 0.00 34 GLY A O 9
ATOM 15368 N N . ILE A 1 35 ? 0.479 -0.567 -3.757 1.00 0.00 35 ILE A N 9
ATOM 15369 C CA . ILE A 1 35 ? -0.876 -1.027 -4.111 1.00 0.00 35 ILE A CA 9
ATOM 15370 C C . ILE A 1 35 ? -0.873 -2.557 -4.174 1.00 0.00 35 ILE A C 9
ATOM 15371 O O . ILE A 1 35 ? -0.052 -3.149 -4.874 1.00 0.00 35 ILE A O 9
ATOM 15387 N N . GLY A 1 36 ? -1.775 -3.200 -3.429 1.00 0.00 36 GLY A N 9
ATOM 15388 C CA . GLY A 1 36 ? -1.858 -4.661 -3.353 1.00 0.00 36 GLY A CA 9
ATOM 15389 C C . GLY A 1 36 ? -2.250 -5.302 -4.685 1.00 0.00 36 GLY A C 9
ATOM 15390 O O . GLY A 1 36 ? -3.107 -4.787 -5.404 1.00 0.00 36 GLY A O 9
ATOM 15394 N N . GLU A 1 37 ? -1.687 -6.471 -5.000 1.00 0.00 37 GLU A N 9
ATOM 15395 C CA . GLU A 1 37 ? -1.955 -7.200 -6.247 1.00 0.00 37 GLU A CA 9
ATOM 15396 C C . GLU A 1 37 ? -3.415 -7.692 -6.351 1.00 0.00 37 GLU A C 9
ATOM 15397 O O . GLU A 1 37 ? -3.880 -8.031 -7.442 1.00 0.00 37 GLU A O 9
ATOM 15409 N N . ARG A 1 38 ? -4.152 -7.675 -5.228 1.00 0.00 38 ARG A N 9
ATOM 15410 C CA . ARG A 1 38 ? -5.584 -7.981 -5.109 1.00 0.00 38 ARG A CA 9
ATOM 15411 C C . ARG A 1 38 ? -6.443 -6.792 -4.641 1.00 0.00 38 ARG A C 9
ATOM 15412 O O . ARG A 1 38 ? -7.643 -6.959 -4.424 1.00 0.00 38 ARG A O 9
ATOM 15433 N N . SER A 1 39 ? -5.869 -5.588 -4.527 1.00 0.00 39 SER A N 9
ATOM 15434 C CA . SER A 1 39 ? -6.619 -4.342 -4.268 1.00 0.00 39 SER A CA 9
ATOM 15435 C C . SER A 1 39 ? -7.480 -3.906 -5.468 1.00 0.00 39 SER A C 9
ATOM 15436 O O . SER A 1 39 ? -8.411 -3.120 -5.299 1.00 0.00 39 SER A O 9
ATOM 15444 N N . ALA A 1 40 ? -7.191 -4.429 -6.670 1.00 0.00 40 ALA A N 9
ATOM 15445 C CA . ALA A 1 40 ? -7.939 -4.326 -7.936 1.00 0.00 40 ALA A CA 9
ATOM 15446 C C . ALA A 1 40 ? -8.234 -2.906 -8.485 1.00 0.00 40 ALA A C 9
ATOM 15447 O O . ALA A 1 40 ? -8.851 -2.779 -9.547 1.00 0.00 40 ALA A O 9
ATOM 15454 N N . MET A 1 41 ? -7.793 -1.840 -7.810 1.00 0.00 41 MET A N 9
ATOM 15455 C CA . MET A 1 41 ? -7.918 -0.453 -8.269 1.00 0.00 41 MET A CA 9
ATOM 15456 C C . MET A 1 41 ? -7.043 -0.164 -9.501 1.00 0.00 41 MET A C 9
ATOM 15457 O O . MET A 1 41 ? -6.006 -0.794 -9.720 1.00 0.00 41 MET A O 9
ATOM 15471 N N . ASP A 1 42 ? -7.449 0.823 -10.297 1.00 0.00 42 ASP A N 9
ATOM 15472 C CA . ASP A 1 42 ? -6.736 1.255 -11.501 1.00 0.00 42 ASP A CA 9
ATOM 15473 C C . ASP A 1 42 ? -5.570 2.194 -11.141 1.00 0.00 42 ASP A C 9
ATOM 15474 O O . ASP A 1 42 ? -5.745 3.404 -10.989 1.00 0.00 42 ASP A O 9
ATOM 15483 N N . LYS A 1 43 ? -4.357 1.638 -11.021 1.00 0.00 43 LYS A N 9
ATOM 15484 C CA . LYS A 1 43 ? -3.096 2.369 -10.771 1.00 0.00 43 LYS A CA 9
ATOM 15485 C C . LYS A 1 43 ? -2.870 3.549 -11.733 1.00 0.00 43 LYS A C 9
ATOM 15486 O O . LYS A 1 43 ? -2.430 4.618 -11.314 1.00 0.00 43 LYS A O 9
ATOM 15505 N N . SER A 1 44 ? -3.233 3.362 -13.005 1.00 0.00 44 SER A N 9
ATOM 15506 C CA . SER A 1 44 ? -3.226 4.382 -14.064 1.00 0.00 44 SER A CA 9
ATOM 15507 C C . SER A 1 44 ? -4.193 5.536 -13.760 1.00 0.00 44 SER A C 9
ATOM 15508 O O . SER A 1 44 ? -3.792 6.700 -13.788 1.00 0.00 44 SER A O 9
ATOM 15516 N N . LEU A 1 45 ? -5.450 5.235 -13.407 1.00 0.00 45 LEU A N 9
ATOM 15517 C CA . LEU A 1 45 ? -6.441 6.232 -12.980 1.00 0.00 45 LEU A CA 9
ATOM 15518 C C . LEU A 1 45 ? -5.969 6.995 -11.734 1.00 0.00 45 LEU A C 9
ATOM 15519 O O . LEU A 1 45 ? -6.016 8.220 -11.725 1.00 0.00 45 LEU A O 9
ATOM 15535 N N . PHE A 1 46 ? -5.478 6.295 -10.710 1.00 0.00 46 PHE A N 9
ATOM 15536 C CA . PHE A 1 46 ? -4.935 6.884 -9.482 1.00 0.00 46 PHE A CA 9
ATOM 15537 C C . PHE A 1 46 ? -3.841 7.931 -9.758 1.00 0.00 46 PHE A C 9
ATOM 15538 O O . PHE A 1 46 ? -3.993 9.091 -9.365 1.00 0.00 46 PHE A O 9
ATOM 15555 N N . VAL A 1 47 ? -2.760 7.571 -10.464 1.00 0.00 47 VAL A N 9
ATOM 15556 C CA . VAL A 1 47 ? -1.727 8.550 -10.843 1.00 0.00 47 VAL A CA 9
ATOM 15557 C C . VAL A 1 47 ? -2.229 9.651 -11.758 1.00 0.00 47 VAL A C 9
ATOM 15558 O O . VAL A 1 47 ? -1.912 10.817 -11.535 1.00 0.00 47 VAL A O 9
ATOM 15571 N N . SER A 1 48 ? -3.038 9.313 -12.758 1.00 0.00 48 SER A N 9
ATOM 15572 C CA . SER A 1 48 ? -3.570 10.301 -13.693 1.00 0.00 48 SER A CA 9
ATOM 15573 C C . SER A 1 48 ? -4.470 11.328 -12.986 1.00 0.00 48 SER A C 9
ATOM 15574 O O . SER A 1 48 ? -4.458 12.517 -13.314 1.00 0.00 48 SER A O 9
ATOM 15582 N N . ALA A 1 49 ? -5.186 10.896 -11.943 1.00 0.00 49 ALA A N 9
ATOM 15583 C CA . ALA A 1 49 ? -5.969 11.762 -11.064 1.00 0.00 49 ALA A CA 9
ATOM 15584 C C . ALA A 1 49 ? -5.056 12.687 -10.250 1.00 0.00 49 ALA A C 9
ATOM 15585 O O . ALA A 1 49 ? -5.277 13.898 -10.229 1.00 0.00 49 ALA A O 9
ATOM 15592 N N . PHE A 1 50 ? -3.998 12.144 -9.636 1.00 0.00 50 PHE A N 9
ATOM 15593 C CA . PHE A 1 50 ? -2.941 12.932 -8.992 1.00 0.00 50 PHE A CA 9
ATOM 15594 C C . PHE A 1 50 ? -2.353 14.024 -9.913 1.00 0.00 50 PHE A C 9
ATOM 15595 O O . PHE A 1 50 ? -2.348 15.199 -9.542 1.00 0.00 50 PHE A O 9
ATOM 15612 N N . GLU A 1 51 ? -1.896 13.680 -11.123 1.00 0.00 51 GLU A N 9
ATOM 15613 C CA . GLU A 1 51 ? -1.266 14.648 -12.040 1.00 0.00 51 GLU A CA 9
ATOM 15614 C C . GLU A 1 51 ? -2.250 15.619 -12.718 1.00 0.00 51 GLU A C 9
ATOM 15615 O O . GLU A 1 51 ? -1.833 16.603 -13.333 1.00 0.00 51 GLU A O 9
ATOM 15627 N N . THR A 1 52 ? -3.552 15.380 -12.563 1.00 0.00 52 THR A N 9
ATOM 15628 C CA . THR A 1 52 ? -4.635 16.339 -12.829 1.00 0.00 52 THR A CA 9
ATOM 15629 C C . THR A 1 52 ? -4.843 17.282 -11.632 1.00 0.00 52 THR A C 9
ATOM 15630 O O . THR A 1 52 ? -4.694 18.496 -11.766 1.00 0.00 52 THR A O 9
ATOM 15641 N N . PHE A 1 53 ? -5.181 16.751 -10.450 1.00 0.00 53 PHE A N 9
ATOM 15642 C CA . PHE A 1 53 ? -5.596 17.512 -9.257 1.00 0.00 53 PHE A CA 9
ATOM 15643 C C . PHE A 1 53 ? -4.450 18.171 -8.463 1.00 0.00 53 PHE A C 9
ATOM 15644 O O . PHE A 1 53 ? -4.707 18.849 -7.464 1.00 0.00 53 PHE A O 9
ATOM 15661 N N . ARG A 1 54 ? -3.197 18.048 -8.920 1.00 0.00 54 ARG A N 9
ATOM 15662 C CA . ARG A 1 54 ? -2.002 18.729 -8.378 1.00 0.00 54 ARG A CA 9
ATOM 15663 C C . ARG A 1 54 ? -2.175 20.236 -8.186 1.00 0.00 54 ARG A C 9
ATOM 15664 O O . ARG A 1 54 ? -1.565 20.814 -7.295 1.00 0.00 54 ARG A O 9
ATOM 15685 N N . GLU A 1 55 ? -3.034 20.870 -8.980 1.00 0.00 55 GLU A N 9
ATOM 15686 C CA . GLU A 1 55 ? -3.370 22.299 -8.894 1.00 0.00 55 GLU A CA 9
ATOM 15687 C C . GLU A 1 55 ? -3.915 22.749 -7.521 1.00 0.00 55 GLU A C 9
ATOM 15688 O O . GLU A 1 55 ? -3.879 23.937 -7.202 1.00 0.00 55 GLU A O 9
ATOM 15700 N N . GLU A 1 56 ? -4.381 21.815 -6.683 1.00 0.00 56 GLU A N 9
ATOM 15701 C CA . GLU A 1 56 ? -4.791 22.063 -5.294 1.00 0.00 56 GLU A CA 9
ATOM 15702 C C . GLU A 1 56 ? -3.622 22.459 -4.359 1.00 0.00 56 GLU A C 9
ATOM 15703 O O . GLU A 1 56 ? -3.843 23.166 -3.371 1.00 0.00 56 GLU A O 9
ATOM 15715 N N . SER A 1 57 ? -2.384 22.056 -4.678 1.00 0.00 57 SER A N 9
ATOM 15716 C CA . SER A 1 57 ? -1.189 22.196 -3.826 1.00 0.00 57 SER A CA 9
ATOM 15717 C C . SER A 1 57 ? 0.065 22.494 -4.652 1.00 0.00 57 SER A C 9
ATOM 15718 O O . SER A 1 57 ? 0.510 21.651 -5.429 1.00 0.00 57 SER A O 9
ATOM 15726 N N . LEU A 1 58 ? 0.689 23.665 -4.479 1.00 0.00 58 LEU A N 9
ATOM 15727 C CA . LEU A 1 58 ? 1.804 24.107 -5.333 1.00 0.00 58 LEU A CA 9
ATOM 15728 C C . LEU A 1 58 ? 3.014 23.156 -5.324 1.00 0.00 58 LEU A C 9
ATOM 15729 O O . LEU A 1 58 ? 3.714 23.035 -6.328 1.00 0.00 58 LEU A O 9
ATOM 15745 N N . VAL A 1 59 ? 3.218 22.429 -4.221 1.00 0.00 59 VAL A N 9
ATOM 15746 C CA . VAL A 1 59 ? 4.286 21.422 -4.080 1.00 0.00 59 VAL A CA 9
ATOM 15747 C C . VAL A 1 59 ? 4.105 20.228 -5.031 1.00 0.00 59 VAL A C 9
ATOM 15748 O O . VAL A 1 59 ? 5.071 19.555 -5.389 1.00 0.00 59 VAL A O 9
ATOM 15761 N N . CYS A 1 60 ? 2.856 19.962 -5.430 1.00 0.00 60 CYS A N 9
ATOM 15762 C CA . CYS A 1 60 ? 2.419 18.830 -6.249 1.00 0.00 60 CYS A CA 9
ATOM 15763 C C . CYS A 1 60 ? 2.642 19.056 -7.753 1.00 0.00 60 CYS A C 9
ATOM 15764 O O . CYS A 1 60 ? 2.799 18.111 -8.530 1.00 0.00 60 CYS A O 9
ATOM 15772 N N . LYS A 1 61 ? 2.666 20.327 -8.172 1.00 0.00 61 LYS A N 9
ATOM 15773 C CA . LYS A 1 61 ? 2.835 20.750 -9.574 1.00 0.00 61 LYS A CA 9
ATOM 15774 C C . LYS A 1 61 ? 4.202 20.408 -10.197 1.00 0.00 61 LYS A C 9
ATOM 15775 O O . LYS A 1 61 ? 4.342 20.470 -11.417 1.00 0.00 61 LYS A O 9
ATOM 15794 N N . ASP A 1 62 ? 5.170 19.971 -9.388 1.00 0.00 62 ASP A N 9
ATOM 15795 C CA . ASP A 1 62 ? 6.476 19.432 -9.809 1.00 0.00 62 ASP A CA 9
ATOM 15796 C C . ASP A 1 62 ? 6.739 17.985 -9.320 1.00 0.00 62 ASP A C 9
ATOM 15797 O O . ASP A 1 62 ? 7.776 17.402 -9.646 1.00 0.00 62 ASP A O 9
ATOM 15806 N N . ALA A 1 63 ? 5.814 17.389 -8.555 1.00 0.00 63 ALA A N 9
ATOM 15807 C CA . ALA A 1 63 ? 5.930 16.043 -7.989 1.00 0.00 63 ALA A CA 9
ATOM 15808 C C . ALA A 1 63 ? 5.676 14.929 -9.027 1.00 0.00 63 ALA A C 9
ATOM 15809 O O . ALA A 1 63 ? 4.953 15.139 -10.004 1.00 0.00 63 ALA A O 9
ATOM 15816 N N . ILE A 1 64 ? 6.178 13.715 -8.764 1.00 0.00 64 ILE A N 9
ATOM 15817 C CA . ILE A 1 64 ? 5.874 12.486 -9.535 1.00 0.00 64 ILE A CA 9
ATOM 15818 C C . ILE A 1 64 ? 5.512 11.335 -8.574 1.00 0.00 64 ILE A C 9
ATOM 15819 O O . ILE A 1 64 ? 6.077 11.233 -7.484 1.00 0.00 64 ILE A O 9
ATOM 15835 N N . LEU A 1 65 ? 4.584 10.457 -8.973 1.00 0.00 65 LEU A N 9
ATOM 15836 C CA . LEU A 1 65 ? 4.002 9.386 -8.150 1.00 0.00 65 LEU A CA 9
ATOM 15837 C C . LEU A 1 65 ? 4.346 7.995 -8.715 1.00 0.00 65 LEU A C 9
ATOM 15838 O O . LEU A 1 65 ? 3.969 7.647 -9.833 1.00 0.00 65 LEU A O 9
ATOM 15854 N N . ASP A 1 66 ? 5.085 7.213 -7.926 1.00 0.00 66 ASP A N 9
ATOM 15855 C CA . ASP A 1 66 ? 5.605 5.879 -8.255 1.00 0.00 66 ASP A CA 9
ATOM 15856 C C . ASP A 1 66 ? 4.806 4.745 -7.583 1.00 0.00 66 ASP A C 9
ATOM 15857 O O . ASP A 1 66 ? 4.930 4.518 -6.376 1.00 0.00 66 ASP A O 9
ATOM 15866 N N . ILE A 1 67 ? 3.974 4.025 -8.346 1.00 0.00 67 ILE A N 9
ATOM 15867 C CA . ILE A 1 67 ? 3.279 2.822 -7.854 1.00 0.00 67 ILE A CA 9
ATOM 15868 C C . ILE A 1 67 ? 4.247 1.629 -7.735 1.00 0.00 67 ILE A C 9
ATOM 15869 O O . ILE A 1 67 ? 5.055 1.367 -8.631 1.00 0.00 67 ILE A O 9
ATOM 15885 N N . VAL A 1 68 ? 4.102 0.861 -6.654 1.00 0.00 68 VAL A N 9
ATOM 15886 C CA . VAL A 1 68 ? 4.766 -0.413 -6.348 1.00 0.00 68 VAL A CA 9
ATOM 15887 C C . VAL A 1 68 ? 3.701 -1.487 -6.117 1.00 0.00 68 VAL A C 9
ATOM 15888 O O . VAL A 1 68 ? 2.826 -1.340 -5.266 1.00 0.00 68 VAL A O 9
ATOM 15901 N N . ASP A 1 69 ? 3.761 -2.566 -6.893 1.00 0.00 69 ASP A N 9
ATOM 15902 C CA . ASP A 1 69 ? 2.866 -3.726 -6.780 1.00 0.00 69 ASP A CA 9
ATOM 15903 C C . ASP A 1 69 ? 3.229 -4.589 -5.554 1.00 0.00 69 ASP A C 9
ATOM 15904 O O . ASP A 1 69 ? 4.254 -5.276 -5.544 1.00 0.00 69 ASP A O 9
ATOM 15913 N N . GLU A 1 70 ? 2.414 -4.537 -4.499 1.00 0.00 70 GLU A N 9
ATOM 15914 C CA . GLU A 1 70 ? 2.621 -5.292 -3.256 1.00 0.00 70 GLU A CA 9
ATOM 15915 C C . GLU A 1 70 ? 1.979 -6.687 -3.301 1.00 0.00 70 GLU A C 9
ATOM 15916 O O . GLU A 1 70 ? 0.873 -6.867 -3.814 1.00 0.00 70 GLU A O 9
ATOM 15928 N N . LYS A 1 71 ? 2.636 -7.665 -2.671 1.00 0.00 71 LYS A N 9
ATOM 15929 C CA . LYS A 1 71 ? 2.102 -9.005 -2.374 1.00 0.00 71 LYS A CA 9
ATOM 15930 C C . LYS A 1 71 ? 1.067 -8.995 -1.233 1.00 0.00 71 LYS A C 9
ATOM 15931 O O . LYS A 1 71 ? 0.916 -8.006 -0.508 1.00 0.00 71 LYS A O 9
ATOM 15950 N N . VAL A 1 72 ? 0.378 -10.123 -1.059 1.00 0.00 72 VAL A N 9
ATOM 15951 C CA . VAL A 1 72 ? -0.663 -10.362 -0.038 1.00 0.00 72 VAL A CA 9
ATOM 15952 C C . VAL A 1 72 ? -0.118 -11.255 1.085 1.00 0.00 72 VAL A C 9
ATOM 15953 O O . VAL A 1 72 ? 0.805 -12.039 0.862 1.00 0.00 72 VAL A O 9
ATOM 15966 N N . GLU A 1 73 ? -0.688 -11.164 2.288 1.00 0.00 73 GLU A N 9
ATOM 15967 C CA . GLU A 1 73 ? -0.346 -12.016 3.437 1.00 0.00 73 GLU A CA 9
ATOM 15968 C C . GLU A 1 73 ? -1.591 -12.382 4.270 1.00 0.00 73 GLU A C 9
ATOM 15969 O O . GLU A 1 73 ? -2.415 -11.523 4.594 1.00 0.00 73 GLU A O 9
ATOM 15981 N N . LEU A 1 74 ? -1.704 -13.659 4.640 1.00 0.00 74 LEU A N 9
ATOM 15982 C CA . LEU A 1 74 ? -2.765 -14.281 5.436 1.00 0.00 74 LEU A CA 9
ATOM 15983 C C . LEU A 1 74 ? -2.245 -14.712 6.807 1.00 0.00 74 LEU A C 9
ATOM 15984 O O . LEU A 1 74 ? -1.574 -15.733 6.962 1.00 0.00 74 LEU A O 9
ATOM 16000 N N . GLU A 1 75 ? -2.562 -13.903 7.809 1.00 0.00 75 GLU A N 9
ATOM 16001 C CA . GLU A 1 75 ? -2.391 -14.178 9.230 1.00 0.00 75 GLU A CA 9
ATOM 16002 C C . GLU A 1 75 ? -3.536 -15.029 9.794 1.00 0.00 75 GLU A C 9
ATOM 16003 O O . GLU A 1 75 ? -4.682 -14.910 9.362 1.00 0.00 75 GLU A O 9
ATOM 16015 N N . CYS A 1 76 ? -3.239 -15.846 10.804 1.00 0.00 76 CYS A N 9
ATOM 16016 C CA . CYS A 1 76 ? -4.214 -16.637 11.547 1.00 0.00 76 CYS A CA 9
ATOM 16017 C C . CYS A 1 76 ? -4.740 -15.920 12.810 1.00 0.00 76 CYS A C 9
ATOM 16018 O O . CYS A 1 76 ? -4.037 -15.132 13.451 1.00 0.00 76 CYS A O 9
ATOM 16025 N N . LYS A 1 77 ? -5.978 -16.248 13.189 1.00 0.00 77 LYS A N 9
ATOM 16026 C CA . LYS A 1 77 ? -6.715 -15.741 14.360 1.00 0.00 77 LYS A CA 9
ATOM 16027 C C . LYS A 1 77 ? -6.059 -16.081 15.707 1.00 0.00 77 LYS A C 9
ATOM 16028 O O . LYS A 1 77 ? -5.522 -15.200 16.376 1.00 0.00 77 LYS A O 9
ATOM 16047 N N . ASP A 1 78 ? -6.130 -17.348 16.121 1.00 0.00 78 ASP A N 9
ATOM 16048 C CA . ASP A 1 78 ? -5.720 -17.855 17.442 1.00 0.00 78 ASP A CA 9
ATOM 16049 C C . ASP A 1 78 ? -4.504 -18.802 17.331 1.00 0.00 78 ASP A C 9
ATOM 16050 O O . ASP A 1 78 ? -4.533 -19.962 17.754 1.00 0.00 78 ASP A O 9
ATOM 16059 N N . CYS A 1 79 ? -3.437 -18.283 16.717 1.00 0.00 79 CYS A N 9
ATOM 16060 C CA . CYS A 1 79 ? -2.237 -18.988 16.259 1.00 0.00 79 CYS A CA 9
ATOM 16061 C C . CYS A 1 79 ? -0.965 -18.164 16.576 1.00 0.00 79 CYS A C 9
ATOM 16062 O O . CYS A 1 79 ? -0.953 -17.334 17.491 1.00 0.00 79 CYS A O 9
ATOM 16069 N N . SER A 1 80 ? 0.109 -18.386 15.811 1.00 0.00 80 SER A N 9
ATOM 16070 C CA . SER A 1 80 ? 1.383 -17.647 15.914 1.00 0.00 80 SER A CA 9
ATOM 16071 C C . SER A 1 80 ? 2.112 -17.518 14.557 1.00 0.00 80 SER A C 9
ATOM 16072 O O . SER A 1 80 ? 3.343 -17.457 14.495 1.00 0.00 80 SER A O 9
ATOM 16080 N N . HIS A 1 81 ? 1.364 -17.550 13.445 1.00 0.00 81 HIS A N 9
ATOM 16081 C CA . HIS A 1 81 ? 1.904 -17.717 12.090 1.00 0.00 81 HIS A CA 9
ATOM 16082 C C . HIS A 1 81 ? 1.101 -16.959 11.010 1.00 0.00 81 HIS A C 9
ATOM 16083 O O . HIS A 1 81 ? -0.102 -16.720 11.160 1.00 0.00 81 HIS A O 9
ATOM 16097 N N . VAL A 1 82 ? 1.770 -16.614 9.899 1.00 0.00 82 VAL A N 9
ATOM 16098 C CA . VAL A 1 82 ? 1.195 -16.046 8.669 1.00 0.00 82 VAL A CA 9
ATOM 16099 C C . VAL A 1 82 ? 1.834 -16.688 7.419 1.00 0.00 82 VAL A C 9
ATOM 16100 O O . VAL A 1 82 ? 3.020 -17.027 7.434 1.00 0.00 82 VAL A O 9
ATOM 16113 N N . PHE A 1 83 ? 1.077 -16.818 6.325 1.00 0.00 83 PHE A N 9
ATOM 16114 C CA . PHE A 1 83 ? 1.528 -17.355 5.026 1.00 0.00 83 PHE A CA 9
ATOM 16115 C C . PHE A 1 83 ? 0.892 -16.611 3.834 1.00 0.00 83 PHE A C 9
ATOM 16116 O O . PHE A 1 83 ? 0.169 -15.630 4.014 1.00 0.00 83 PHE A O 9
ATOM 16133 N N . LYS A 1 84 ? 1.142 -17.074 2.601 1.00 0.00 84 LYS A N 9
ATOM 16134 C CA . LYS A 1 84 ? 0.650 -16.471 1.346 1.00 0.00 84 LYS A CA 9
ATOM 16135 C C . LYS A 1 84 ? -0.398 -17.370 0.662 1.00 0.00 84 LYS A C 9
ATOM 16136 O O . LYS A 1 84 ? -0.260 -18.596 0.714 1.00 0.00 84 LYS A O 9
ATOM 16155 N N . PRO A 1 85 ? -1.448 -16.801 0.036 1.00 0.00 85 PRO A N 9
ATOM 16156 C CA . PRO A 1 85 ? -2.525 -17.578 -0.583 1.00 0.00 85 PRO A CA 9
ATOM 16157 C C . PRO A 1 85 ? -2.061 -18.342 -1.836 1.00 0.00 85 PRO A C 9
ATOM 16158 O O . PRO A 1 85 ? -1.566 -17.744 -2.796 1.00 0.00 85 PRO A O 9
ATOM 16169 N N . ASN A 1 86 ? -2.251 -19.666 -1.833 1.00 0.00 86 ASN A N 9
ATOM 16170 C CA . ASN A 1 86 ? -1.984 -20.570 -2.961 1.00 0.00 86 ASN A CA 9
ATOM 16171 C C . ASN A 1 86 ? -3.104 -21.621 -3.105 1.00 0.00 86 ASN A C 9
ATOM 16172 O O . ASN A 1 86 ? -3.864 -21.584 -4.075 1.00 0.00 86 ASN A O 9
ATOM 16183 N N . ALA A 1 87 ? -3.220 -22.549 -2.147 1.00 0.00 87 ALA A N 9
ATOM 16184 C CA . ALA A 1 87 ? -4.304 -23.535 -2.077 1.00 0.00 87 ALA A CA 9
ATOM 16185 C C . ALA A 1 87 ? -5.670 -22.914 -1.711 1.00 0.00 87 ALA A C 9
ATOM 16186 O O . ALA A 1 87 ? -5.755 -21.772 -1.247 1.00 0.00 87 ALA A O 9
ATOM 16193 N N . LEU A 1 88 ? -6.739 -23.705 -1.875 1.00 0.00 88 LEU A N 9
ATOM 16194 C CA . LEU A 1 88 ? -8.126 -23.344 -1.558 1.00 0.00 88 LEU A CA 9
ATOM 16195 C C . LEU A 1 88 ? -8.845 -24.449 -0.761 1.00 0.00 88 LEU A C 9
ATOM 16196 O O . LEU A 1 88 ? -9.118 -24.268 0.423 1.00 0.00 88 LEU A O 9
ATOM 16212 N N . ASP A 1 89 ? -9.123 -25.607 -1.369 1.00 0.00 89 ASP A N 9
ATOM 16213 C CA . ASP A 1 89 ? -9.873 -26.715 -0.741 1.00 0.00 89 ASP A CA 9
ATOM 16214 C C . ASP A 1 89 ? -9.121 -27.339 0.453 1.00 0.00 89 ASP A C 9
ATOM 16215 O O . ASP A 1 89 ? -9.712 -27.657 1.487 1.00 0.00 89 ASP A O 9
ATOM 16224 N N . TYR A 1 90 ? -7.794 -27.421 0.330 1.00 0.00 90 TYR A N 9
ATOM 16225 C CA . TYR A 1 90 ? -6.811 -27.829 1.343 1.00 0.00 90 TYR A CA 9
ATOM 16226 C C . TYR A 1 90 ? -6.011 -26.616 1.878 1.00 0.00 90 TYR A C 9
ATOM 16227 O O . TYR A 1 90 ? -4.890 -26.745 2.369 1.00 0.00 90 TYR A O 9
ATOM 16245 N N . GLY A 1 91 ? -6.598 -25.416 1.788 1.00 0.00 91 GLY A N 9
ATOM 16246 C CA . GLY A 1 91 ? -6.031 -24.105 2.143 1.00 0.00 91 GLY A CA 9
ATOM 16247 C C . GLY A 1 91 ? -6.152 -23.746 3.630 1.00 0.00 91 GLY A C 9
ATOM 16248 O O . GLY A 1 91 ? -6.270 -22.571 3.983 1.00 0.00 91 GLY A O 9
ATOM 16252 N N . VAL A 1 92 ? -6.163 -24.758 4.501 1.00 0.00 92 VAL A N 9
ATOM 16253 C CA . VAL A 1 92 ? -6.031 -24.628 5.960 1.00 0.00 92 VAL A CA 9
ATOM 16254 C C . VAL A 1 92 ? -4.671 -24.033 6.366 1.00 0.00 92 VAL A C 9
ATOM 16255 O O . VAL A 1 92 ? -3.724 -23.990 5.573 1.00 0.00 92 VAL A O 9
ATOM 16268 N N . CYS A 1 93 ? -4.572 -23.605 7.626 1.00 0.00 93 CYS A N 9
ATOM 16269 C CA . CYS A 1 93 ? -3.341 -23.165 8.278 1.00 0.00 93 CYS A CA 9
ATOM 16270 C C . CYS A 1 93 ? -2.270 -24.280 8.346 1.00 0.00 93 CYS A C 9
ATOM 16271 O O . CYS A 1 93 ? -2.561 -25.456 8.094 1.00 0.00 93 CYS A O 9
ATOM 16278 N N . GLU A 1 94 ? -1.018 -23.919 8.661 1.00 0.00 94 GLU A N 9
ATOM 16279 C CA . GLU A 1 94 ? 0.068 -24.906 8.780 1.00 0.00 94 GLU A CA 9
ATOM 16280 C C . GLU A 1 94 ? 0.215 -25.499 10.195 1.00 0.00 94 GLU A C 9
ATOM 16281 O O . GLU A 1 94 ? 0.624 -26.656 10.335 1.00 0.00 94 GLU A O 9
ATOM 16293 N N . LYS A 1 95 ? -0.104 -24.718 11.241 1.00 0.00 95 LYS A N 9
ATOM 16294 C CA . LYS A 1 95 ? 0.018 -25.111 12.657 1.00 0.00 95 LYS A CA 9
ATOM 16295 C C . LYS A 1 95 ? -1.294 -25.684 13.194 1.00 0.00 95 LYS A C 9
ATOM 16296 O O . LYS A 1 95 ? -1.341 -26.856 13.574 1.00 0.00 95 LYS A O 9
ATOM 16315 N N . CYS A 1 96 ? -2.347 -24.862 13.214 1.00 0.00 96 CYS A N 9
ATOM 16316 C CA . CYS A 1 96 ? -3.736 -25.316 13.336 1.00 0.00 96 CYS A CA 9
ATOM 16317 C C . CYS A 1 96 ? -4.269 -25.829 11.970 1.00 0.00 96 CYS A C 9
ATOM 16318 O O . CYS A 1 96 ? -3.558 -25.762 10.964 1.00 0.00 96 CYS A O 9
ATOM 16325 N N . HIS A 1 97 ? -5.484 -26.392 11.914 1.00 0.00 97 HIS A N 9
ATOM 16326 C CA . HIS A 1 97 ? -6.019 -27.084 10.723 1.00 0.00 97 HIS A CA 9
ATOM 16327 C C . HIS A 1 97 ? -7.368 -26.509 10.246 1.00 0.00 97 HIS A C 9
ATOM 16328 O O . HIS A 1 97 ? -8.316 -27.247 9.960 1.00 0.00 97 HIS A O 9
ATOM 16342 N N . SER A 1 98 ? -7.457 -25.182 10.156 1.00 0.00 98 SER A N 9
ATOM 16343 C CA . SER A 1 98 ? -8.669 -24.446 9.767 1.00 0.00 98 SER A CA 9
ATOM 16344 C C . SER A 1 98 ? -8.350 -23.309 8.790 1.00 0.00 98 SER A C 9
ATOM 16345 O O . SER A 1 98 ? -7.229 -22.801 8.746 1.00 0.00 98 SER A O 9
ATOM 16353 N N . LYS A 1 99 ? -9.348 -22.905 7.992 1.00 0.00 99 LYS A N 9
ATOM 16354 C CA . LYS A 1 99 ? -9.278 -21.836 6.971 1.00 0.00 99 LYS A CA 9
ATOM 16355 C C . LYS A 1 99 ? -9.582 -20.425 7.514 1.00 0.00 99 LYS A C 9
ATOM 16356 O O . LYS A 1 99 ? -9.849 -19.505 6.744 1.00 0.00 99 LYS A O 9
ATOM 16375 N N . ASN A 1 100 ? -9.570 -20.247 8.838 1.00 0.00 100 ASN A N 9
ATOM 16376 C CA . ASN A 1 100 ? -9.971 -19.028 9.561 1.00 0.00 100 ASN A CA 9
ATOM 16377 C C . ASN A 1 100 ? -9.067 -17.789 9.347 1.00 0.00 100 ASN A C 9
ATOM 16378 O O . ASN A 1 100 ? -9.300 -16.752 9.970 1.00 0.00 100 ASN A O 9
ATOM 16389 N N . VAL A 1 101 ? -7.990 -17.901 8.567 1.00 0.00 101 VAL A N 9
ATOM 16390 C CA . VAL A 1 101 ? -7.028 -16.821 8.299 1.00 0.00 101 VAL A CA 9
ATOM 16391 C C . VAL A 1 101 ? -7.672 -15.575 7.669 1.00 0.00 101 VAL A C 9
ATOM 16392 O O . VAL A 1 101 ? -8.674 -15.662 6.955 1.00 0.00 101 VAL A O 9
ATOM 16405 N N . ILE A 1 102 ? -7.065 -14.410 7.908 1.00 0.00 102 ILE A N 9
ATOM 16406 C CA . ILE A 1 102 ? -7.487 -13.091 7.411 1.00 0.00 102 ILE A CA 9
ATOM 16407 C C . ILE A 1 102 ? -6.327 -12.332 6.754 1.00 0.00 102 ILE A C 9
ATOM 16408 O O . ILE A 1 102 ? -5.156 -12.539 7.081 1.00 0.00 102 ILE A O 9
ATOM 16424 N N . ILE A 1 103 ? -6.654 -11.424 5.832 1.00 0.00 103 ILE A N 9
ATOM 16425 C CA . ILE A 1 103 ? -5.688 -10.629 5.074 1.00 0.00 103 ILE A CA 9
ATOM 16426 C C . ILE A 1 103 ? -5.138 -9.527 5.986 1.00 0.00 103 ILE A C 9
ATOM 16427 O O . ILE A 1 103 ? -5.854 -8.585 6.332 1.00 0.00 103 ILE A O 9
ATOM 16443 N N . THR A 1 104 ? -3.869 -9.644 6.386 1.00 0.00 104 THR A N 9
ATOM 16444 C CA . THR A 1 104 ? -3.177 -8.635 7.214 1.00 0.00 104 THR A CA 9
ATOM 16445 C C . THR A 1 104 ? -2.444 -7.587 6.355 1.00 0.00 104 THR A C 9
ATOM 16446 O O . THR A 1 104 ? -2.029 -6.533 6.840 1.00 0.00 104 THR A O 9
ATOM 16457 N N . GLN A 1 105 ? -2.307 -7.857 5.050 1.00 0.00 105 GLN A N 9
ATOM 16458 C CA . GLN A 1 105 ? -1.554 -7.074 4.072 1.00 0.00 105 GLN A CA 9
ATOM 16459 C C . GLN A 1 105 ? -2.059 -7.432 2.670 1.00 0.00 105 GLN A C 9
ATOM 16460 O O . GLN A 1 105 ? -2.168 -8.611 2.340 1.00 0.00 105 GLN A O 9
ATOM 16474 N N . GLY A 1 106 ? -2.349 -6.424 1.845 1.00 0.00 106 GLY A N 9
ATOM 16475 C CA . GLY A 1 106 ? -2.686 -6.575 0.423 1.00 0.00 106 GLY A CA 9
ATOM 16476 C C . GLY A 1 106 ? -4.162 -6.342 0.069 1.00 0.00 106 GLY A C 9
ATOM 16477 O O . GLY A 1 106 ? -4.501 -6.214 -1.109 1.00 0.00 106 GLY A O 9
ATOM 16481 N N . ASN A 1 107 ? -5.035 -6.255 1.079 1.00 0.00 107 ASN A N 9
ATOM 16482 C CA . ASN A 1 107 ? -6.463 -5.936 0.949 1.00 0.00 107 ASN A CA 9
ATOM 16483 C C . ASN A 1 107 ? -6.700 -4.487 0.466 1.00 0.00 107 ASN A C 9
ATOM 16484 O O . ASN A 1 107 ? -7.653 -4.201 -0.260 1.00 0.00 107 ASN A O 9
ATOM 16495 N N . GLU A 1 108 ? -5.819 -3.573 0.881 1.00 0.00 108 GLU A N 9
ATOM 16496 C CA . GLU A 1 108 ? -5.856 -2.125 0.639 1.00 0.00 108 GLU A CA 9
ATOM 16497 C C . GLU A 1 108 ? -4.450 -1.591 0.294 1.00 0.00 108 GLU A C 9
ATOM 16498 O O . GLU A 1 108 ? -3.436 -2.192 0.662 1.00 0.00 108 GLU A O 9
ATOM 16510 N N . MET A 1 109 ? -4.384 -0.433 -0.375 1.00 0.00 109 MET A N 9
ATOM 16511 C CA . MET A 1 109 ? -3.135 0.291 -0.662 1.00 0.00 109 MET A CA 9
ATOM 16512 C C . MET A 1 109 ? -2.605 1.096 0.545 1.00 0.00 109 MET A C 9
ATOM 16513 O O . MET A 1 109 ? -3.319 1.306 1.532 1.00 0.00 109 MET A O 9
ATOM 16527 N N . ARG A 1 110 ? -1.362 1.590 0.447 1.00 0.00 110 ARG A N 9
ATOM 16528 C CA . ARG A 1 110 ? -0.713 2.522 1.391 1.00 0.00 110 ARG A CA 9
ATOM 16529 C C . ARG A 1 110 ? 0.399 3.356 0.737 1.00 0.00 110 ARG A C 9
ATOM 16530 O O . ARG A 1 110 ? 0.995 2.939 -0.253 1.00 0.00 110 ARG A O 9
ATOM 16551 N N . LEU A 1 111 ? 0.764 4.491 1.337 1.00 0.00 111 LEU A N 9
ATOM 16552 C CA . LEU A 1 111 ? 2.028 5.183 1.035 1.00 0.00 111 LEU A CA 9
ATOM 16553 C C . LEU A 1 111 ? 3.220 4.396 1.623 1.00 0.00 111 LEU A C 9
ATOM 16554 O O . LEU A 1 111 ? 3.083 3.700 2.634 1.00 0.00 111 LEU A O 9
ATOM 16570 N N . LEU A 1 112 ? 4.399 4.531 1.012 1.00 0.00 112 LEU A N 9
ATOM 16571 C CA . LEU A 1 112 ? 5.649 3.881 1.435 1.00 0.00 112 LEU A CA 9
ATOM 16572 C C . LEU A 1 112 ? 6.701 4.908 1.879 1.00 0.00 112 LEU A C 9
ATOM 16573 O O . LEU A 1 112 ? 7.194 4.826 3.005 1.00 0.00 112 LEU A O 9
ATOM 16589 N N . SER A 1 113 ? 7.044 5.875 1.020 1.00 0.00 113 SER A N 9
ATOM 16590 C CA . SER A 1 113 ? 7.982 6.967 1.333 1.00 0.00 113 SER A CA 9
ATOM 16591 C C . SER A 1 113 ? 7.804 8.174 0.397 1.00 0.00 113 SER A C 9
ATOM 16592 O O . SER A 1 113 ? 7.118 8.073 -0.623 1.00 0.00 113 SER A O 9
ATOM 16600 N N . LEU A 1 114 ? 8.450 9.302 0.710 1.00 0.00 114 LEU A N 9
ATOM 16601 C CA . LEU A 1 114 ? 8.570 10.485 -0.157 1.00 0.00 114 LEU A CA 9
ATOM 16602 C C . LEU A 1 114 ? 10.050 10.856 -0.376 1.00 0.00 114 LEU A C 9
ATOM 16603 O O . LEU A 1 114 ? 10.937 10.426 0.364 1.00 0.00 114 LEU A O 9
ATOM 16619 N N . GLU A 1 115 ? 10.303 11.737 -1.340 1.00 0.00 115 GLU A N 9
ATOM 16620 C CA . GLU A 1 115 ? 11.591 12.389 -1.593 1.00 0.00 115 GLU A CA 9
ATOM 16621 C C . GLU A 1 115 ? 11.395 13.901 -1.784 1.00 0.00 115 GLU A C 9
ATOM 16622 O O . GLU A 1 115 ? 10.456 14.342 -2.447 1.00 0.00 115 GLU A O 9
ATOM 16634 N N . MET A 1 116 ? 12.305 14.702 -1.228 1.00 0.00 116 MET A N 9
ATOM 16635 C CA . MET A 1 116 ? 12.374 16.166 -1.336 1.00 0.00 116 MET A CA 9
ATOM 16636 C C . MET A 1 116 ? 13.820 16.592 -1.618 1.00 0.00 116 MET A C 9
ATOM 16637 O O . MET A 1 116 ? 14.728 16.248 -0.857 1.00 0.00 116 MET A O 9
ATOM 16651 N N . LEU A 1 117 ? 14.037 17.318 -2.719 1.00 0.00 117 LEU A N 9
ATOM 16652 C CA . LEU A 1 117 ? 15.359 17.735 -3.203 1.00 0.00 117 LEU A CA 9
ATOM 16653 C C . LEU A 1 117 ? 15.378 19.195 -3.692 1.00 0.00 117 LEU A C 9
ATOM 16654 O O . LEU A 1 117 ? 14.352 19.757 -4.081 1.00 0.00 117 LEU A O 9
ATOM 16670 N N . ALA A 1 118 ? 16.574 19.793 -3.707 1.00 0.00 118 ALA A N 9
ATOM 16671 C CA . ALA A 1 118 ? 16.836 21.157 -4.179 1.00 0.00 118 ALA A CA 9
ATOM 16672 C C . ALA A 1 118 ? 17.084 21.266 -5.703 1.00 0.00 118 ALA A C 9
ATOM 16673 O O . ALA A 1 118 ? 17.088 22.372 -6.248 1.00 0.00 118 ALA A O 9
ATOM 16680 N N . GLU A 1 119 ? 17.308 20.140 -6.389 1.00 0.00 119 GLU A N 9
ATOM 16681 C CA . GLU A 1 119 ? 17.755 20.072 -7.791 1.00 0.00 119 GLU A CA 9
ATOM 16682 C C . GLU A 1 119 ? 16.682 19.483 -8.723 1.00 0.00 119 GLU A C 9
ATOM 16683 O O . GLU A 1 119 ? 15.522 19.917 -8.728 1.00 0.00 119 GLU A O 9
ATOM 16696 N N . GLY A 1 1 ? -23.322 10.543 -6.962 1.00 0.00 1 GLY A N 10
ATOM 16697 C CA . GLY A 1 1 ? -22.545 9.296 -6.778 1.00 0.00 1 GLY A CA 10
ATOM 16698 C C . GLY A 1 1 ? -21.636 9.362 -5.557 1.00 0.00 1 GLY A C 10
ATOM 16699 O O . GLY A 1 1 ? -21.435 10.432 -4.979 1.00 0.00 1 GLY A O 10
ATOM 16705 N N . SER A 1 2 ? -21.076 8.219 -5.150 1.00 0.00 2 SER A N 10
ATOM 16706 C CA . SER A 1 2 ? -20.277 8.059 -3.918 1.00 0.00 2 SER A CA 10
ATOM 16707 C C . SER A 1 2 ? -18.968 8.869 -3.890 1.00 0.00 2 SER A C 10
ATOM 16708 O O . SER A 1 2 ? -18.527 9.281 -2.816 1.00 0.00 2 SER A O 10
ATOM 16716 N N . MET A 1 3 ? -18.353 9.118 -5.058 1.00 0.00 3 MET A N 10
ATOM 16717 C CA . MET A 1 3 ? -17.187 10.000 -5.289 1.00 0.00 3 MET A CA 10
ATOM 16718 C C . MET A 1 3 ? -15.903 9.658 -4.486 1.00 0.00 3 MET A C 10
ATOM 16719 O O . MET A 1 3 ? -14.957 10.447 -4.446 1.00 0.00 3 MET A O 10
ATOM 16733 N N . HIS A 1 4 ? -15.832 8.479 -3.855 1.00 0.00 4 HIS A N 10
ATOM 16734 C CA . HIS A 1 4 ? -14.755 8.087 -2.931 1.00 0.00 4 HIS A CA 10
ATOM 16735 C C . HIS A 1 4 ? -13.354 8.017 -3.573 1.00 0.00 4 HIS A C 10
ATOM 16736 O O . HIS A 1 4 ? -12.348 8.123 -2.872 1.00 0.00 4 HIS A O 10
ATOM 16750 N N . GLU A 1 5 ? -13.268 7.872 -4.899 1.00 0.00 5 GLU A N 10
ATOM 16751 C CA . GLU A 1 5 ? -12.015 7.767 -5.663 1.00 0.00 5 GLU A CA 10
ATOM 16752 C C . GLU A 1 5 ? -11.069 8.974 -5.501 1.00 0.00 5 GLU A C 10
ATOM 16753 O O . GLU A 1 5 ? -9.855 8.828 -5.641 1.00 0.00 5 GLU A O 10
ATOM 16765 N N . TYR A 1 6 ? -11.604 10.152 -5.157 1.00 0.00 6 TYR A N 10
ATOM 16766 C CA . TYR A 1 6 ? -10.827 11.374 -4.911 1.00 0.00 6 TYR A CA 10
ATOM 16767 C C . TYR A 1 6 ? -10.441 11.585 -3.437 1.00 0.00 6 TYR A C 10
ATOM 16768 O O . TYR A 1 6 ? -9.651 12.483 -3.138 1.00 0.00 6 TYR A O 10
ATOM 16786 N N . SER A 1 7 ? -10.936 10.752 -2.512 1.00 0.00 7 SER A N 10
ATOM 16787 C CA . SER A 1 7 ? -10.569 10.797 -1.089 1.00 0.00 7 SER A CA 10
ATOM 16788 C C . SER A 1 7 ? -9.074 10.526 -0.895 1.00 0.00 7 SER A C 10
ATOM 16789 O O . SER A 1 7 ? -8.358 11.354 -0.328 1.00 0.00 7 SER A O 10
ATOM 16797 N N . VAL A 1 8 ? -8.573 9.404 -1.435 1.00 0.00 8 VAL A N 10
ATOM 16798 C CA . VAL A 1 8 ? -7.146 9.028 -1.397 1.00 0.00 8 VAL A CA 10
ATOM 16799 C C . VAL A 1 8 ? -6.240 10.090 -2.037 1.00 0.00 8 VAL A C 10
ATOM 16800 O O . VAL A 1 8 ? -5.203 10.445 -1.482 1.00 0.00 8 VAL A O 10
ATOM 16813 N N . VAL A 1 9 ? -6.664 10.651 -3.173 1.00 0.00 9 VAL A N 10
ATOM 16814 C CA . VAL A 1 9 ? -5.983 11.711 -3.932 1.00 0.00 9 VAL A CA 10
ATOM 16815 C C . VAL A 1 9 ? -5.812 12.980 -3.094 1.00 0.00 9 VAL A C 10
ATOM 16816 O O . VAL A 1 9 ? -4.685 13.397 -2.820 1.00 0.00 9 VAL A O 10
ATOM 16829 N N . SER A 1 10 ? -6.929 13.579 -2.665 1.00 0.00 10 SER A N 10
ATOM 16830 C CA . SER A 1 10 ? -6.960 14.756 -1.788 1.00 0.00 10 SER A CA 10
ATOM 16831 C C . SER A 1 10 ? -6.145 14.535 -0.507 1.00 0.00 10 SER A C 10
ATOM 16832 O O . SER A 1 10 ? -5.366 15.403 -0.107 1.00 0.00 10 SER A O 10
ATOM 16840 N N . SER A 1 11 ? -6.262 13.346 0.098 1.00 0.00 11 SER A N 10
ATOM 16841 C CA . SER A 1 11 ? -5.508 12.946 1.295 1.00 0.00 11 SER A CA 10
ATOM 16842 C C . SER A 1 11 ? -3.991 12.993 1.069 1.00 0.00 11 SER A C 10
ATOM 16843 O O . SER A 1 11 ? -3.288 13.689 1.804 1.00 0.00 11 SER A O 10
ATOM 16851 N N . LEU A 1 12 ? -3.478 12.318 0.029 1.00 0.00 12 LEU A N 10
ATOM 16852 C CA . LEU A 1 12 ? -2.052 12.321 -0.328 1.00 0.00 12 LEU A CA 10
ATOM 16853 C C . LEU A 1 12 ? -1.520 13.747 -0.514 1.00 0.00 12 LEU A C 10
ATOM 16854 O O . LEU A 1 12 ? -0.539 14.115 0.131 1.00 0.00 12 LEU A O 10
ATOM 16870 N N . ILE A 1 13 ? -2.181 14.538 -1.367 1.00 0.00 13 ILE A N 10
ATOM 16871 C CA . ILE A 1 13 ? -1.822 15.929 -1.681 1.00 0.00 13 ILE A CA 10
ATOM 16872 C C . ILE A 1 13 ? -1.755 16.781 -0.403 1.00 0.00 13 ILE A C 10
ATOM 16873 O O . ILE A 1 13 ? -0.762 17.469 -0.170 1.00 0.00 13 ILE A O 10
ATOM 16889 N N . ALA A 1 14 ? -2.779 16.712 0.456 1.00 0.00 14 ALA A N 10
ATOM 16890 C CA . ALA A 1 14 ? -2.809 17.445 1.725 1.00 0.00 14 ALA A CA 10
ATOM 16891 C C . ALA A 1 14 ? -1.661 17.048 2.677 1.00 0.00 14 ALA A C 10
ATOM 16892 O O . ALA A 1 14 ? -0.972 17.920 3.211 1.00 0.00 14 ALA A O 10
ATOM 16899 N N . LEU A 1 15 ? -1.434 15.744 2.883 1.00 0.00 15 LEU A N 10
ATOM 16900 C CA . LEU A 1 15 ? -0.355 15.217 3.727 1.00 0.00 15 LEU A CA 10
ATOM 16901 C C . LEU A 1 15 ? 1.031 15.649 3.230 1.00 0.00 15 LEU A C 10
ATOM 16902 O O . LEU A 1 15 ? 1.816 16.204 3.999 1.00 0.00 15 LEU A O 10
ATOM 16918 N N . CYS A 1 16 ? 1.354 15.402 1.958 1.00 0.00 16 CYS A N 10
ATOM 16919 C CA . CYS A 1 16 ? 2.676 15.726 1.420 1.00 0.00 16 CYS A CA 10
ATOM 16920 C C . CYS A 1 16 ? 2.948 17.240 1.324 1.00 0.00 16 CYS A C 10
ATOM 16921 O O . CYS A 1 16 ? 4.079 17.660 1.574 1.00 0.00 16 CYS A O 10
ATOM 16929 N N . GLU A 1 17 ? 1.932 18.073 1.069 1.00 0.00 17 GLU A N 10
ATOM 16930 C CA . GLU A 1 17 ? 2.024 19.534 1.211 1.00 0.00 17 GLU A CA 10
ATOM 16931 C C . GLU A 1 17 ? 2.399 19.933 2.643 1.00 0.00 17 GLU A C 10
ATOM 16932 O O . GLU A 1 17 ? 3.319 20.730 2.836 1.00 0.00 17 GLU A O 10
ATOM 16944 N N . GLU A 1 18 ? 1.744 19.337 3.645 1.00 0.00 18 GLU A N 10
ATOM 16945 C CA . GLU A 1 18 ? 2.009 19.613 5.061 1.00 0.00 18 GLU A CA 10
ATOM 16946 C C . GLU A 1 18 ? 3.436 19.207 5.465 1.00 0.00 18 GLU A C 10
ATOM 16947 O O . GLU A 1 18 ? 4.142 19.982 6.111 1.00 0.00 18 GLU A O 10
ATOM 16959 N N . HIS A 1 19 ? 3.903 18.029 5.041 1.00 0.00 19 HIS A N 10
ATOM 16960 C CA . HIS A 1 19 ? 5.285 17.597 5.252 1.00 0.00 19 HIS A CA 10
ATOM 16961 C C . HIS A 1 19 ? 6.295 18.530 4.563 1.00 0.00 19 HIS A C 10
ATOM 16962 O O . HIS A 1 19 ? 7.317 18.873 5.157 1.00 0.00 19 HIS A O 10
ATOM 16976 N N . ALA A 1 20 ? 6.017 18.975 3.331 1.00 0.00 20 ALA A N 10
ATOM 16977 C CA . ALA A 1 20 ? 6.921 19.841 2.576 1.00 0.00 20 ALA A CA 10
ATOM 16978 C C . ALA A 1 20 ? 7.120 21.204 3.250 1.00 0.00 20 ALA A C 10
ATOM 16979 O O . ALA A 1 20 ? 8.264 21.615 3.444 1.00 0.00 20 ALA A O 10
ATOM 16986 N N . LYS A 1 21 ? 6.046 21.897 3.659 1.00 0.00 21 LYS A N 10
ATOM 16987 C CA . LYS A 1 21 ? 6.169 23.159 4.416 1.00 0.00 21 LYS A CA 10
ATOM 16988 C C . LYS A 1 21 ? 6.834 22.973 5.787 1.00 0.00 21 LYS A C 10
ATOM 16989 O O . LYS A 1 21 ? 7.560 23.861 6.234 1.00 0.00 21 LYS A O 10
ATOM 17008 N N . LYS A 1 22 ? 6.639 21.817 6.439 1.00 0.00 22 LYS A N 10
ATOM 17009 C CA . LYS A 1 22 ? 7.199 21.500 7.767 1.00 0.00 22 LYS A CA 10
ATOM 17010 C C . LYS A 1 22 ? 8.709 21.268 7.689 1.00 0.00 22 LYS A C 10
ATOM 17011 O O . LYS A 1 22 ? 9.461 21.751 8.535 1.00 0.00 22 LYS A O 10
ATOM 17030 N N . ASN A 1 23 ? 9.150 20.589 6.629 1.00 0.00 23 ASN A N 10
ATOM 17031 C CA . ASN A 1 23 ? 10.564 20.394 6.289 1.00 0.00 23 ASN A CA 10
ATOM 17032 C C . ASN A 1 23 ? 11.178 21.589 5.523 1.00 0.00 23 ASN A C 10
ATOM 17033 O O . ASN A 1 23 ? 12.360 21.567 5.180 1.00 0.00 23 ASN A O 10
ATOM 17044 N N . GLN A 1 24 ? 10.381 22.633 5.252 1.00 0.00 24 GLN A N 10
ATOM 17045 C CA . GLN A 1 24 ? 10.739 23.846 4.499 1.00 0.00 24 GLN A CA 10
ATOM 17046 C C . GLN A 1 24 ? 11.244 23.538 3.070 1.00 0.00 24 GLN A C 10
ATOM 17047 O O . GLN A 1 24 ? 12.043 24.286 2.501 1.00 0.00 24 GLN A O 10
ATOM 17061 N N . ALA A 1 25 ? 10.796 22.419 2.487 1.00 0.00 25 ALA A N 10
ATOM 17062 C CA . ALA A 1 25 ? 11.248 21.917 1.189 1.00 0.00 25 ALA A CA 10
ATOM 17063 C C . ALA A 1 25 ? 10.717 22.740 -0.002 1.00 0.00 25 ALA A C 10
ATOM 17064 O O . ALA A 1 25 ? 11.381 22.842 -1.034 1.00 0.00 25 ALA A O 10
ATOM 17071 N N . HIS A 1 26 ? 9.518 23.325 0.136 1.00 0.00 26 HIS A N 10
ATOM 17072 C CA . HIS A 1 26 ? 8.789 24.148 -0.849 1.00 0.00 26 HIS A CA 10
ATOM 17073 C C . HIS A 1 26 ? 8.514 23.494 -2.231 1.00 0.00 26 HIS A C 10
ATOM 17074 O O . HIS A 1 26 ? 7.899 24.116 -3.099 1.00 0.00 26 HIS A O 10
ATOM 17088 N N . LYS A 1 27 ? 8.905 22.227 -2.433 1.00 0.00 27 LYS A N 10
ATOM 17089 C CA . LYS A 1 27 ? 8.503 21.321 -3.525 1.00 0.00 27 LYS A CA 10
ATOM 17090 C C . LYS A 1 27 ? 8.701 19.848 -3.130 1.00 0.00 27 LYS A C 10
ATOM 17091 O O . LYS A 1 27 ? 9.222 19.559 -2.052 1.00 0.00 27 LYS A O 10
ATOM 17110 N N . ILE A 1 28 ? 8.307 18.924 -4.007 1.00 0.00 28 ILE A N 10
ATOM 17111 C CA . ILE A 1 28 ? 8.465 17.466 -3.862 1.00 0.00 28 ILE A CA 10
ATOM 17112 C C . ILE A 1 28 ? 9.177 16.909 -5.103 1.00 0.00 28 ILE A C 10
ATOM 17113 O O . ILE A 1 28 ? 8.914 17.338 -6.227 1.00 0.00 28 ILE A O 10
ATOM 17129 N N . GLU A 1 29 ? 10.069 15.936 -4.906 1.00 0.00 29 GLU A N 10
ATOM 17130 C CA . GLU A 1 29 ? 10.684 15.156 -5.985 1.00 0.00 29 GLU A CA 10
ATOM 17131 C C . GLU A 1 29 ? 9.796 13.948 -6.347 1.00 0.00 29 GLU A C 10
ATOM 17132 O O . GLU A 1 29 ? 9.480 13.741 -7.522 1.00 0.00 29 GLU A O 10
ATOM 17144 N N . ARG A 1 30 ? 9.363 13.164 -5.343 1.00 0.00 30 ARG A N 10
ATOM 17145 C CA . ARG A 1 30 ? 8.619 11.902 -5.514 1.00 0.00 30 ARG A CA 10
ATOM 17146 C C . ARG A 1 30 ? 7.686 11.556 -4.341 1.00 0.00 30 ARG A C 10
ATOM 17147 O O . ARG A 1 30 ? 7.927 11.934 -3.196 1.00 0.00 30 ARG A O 10
ATOM 17168 N N . VAL A 1 31 ? 6.695 10.716 -4.622 1.00 0.00 31 VAL A N 10
ATOM 17169 C CA . VAL A 1 31 ? 5.934 9.859 -3.700 1.00 0.00 31 VAL A CA 10
ATOM 17170 C C . VAL A 1 31 ? 6.010 8.411 -4.181 1.00 0.00 31 VAL A C 10
ATOM 17171 O O . VAL A 1 31 ? 5.849 8.131 -5.369 1.00 0.00 31 VAL A O 10
ATOM 17184 N N . VAL A 1 32 ? 6.268 7.491 -3.255 1.00 0.00 32 VAL A N 10
ATOM 17185 C CA . VAL A 1 32 ? 6.383 6.046 -3.483 1.00 0.00 32 VAL A CA 10
ATOM 17186 C C . VAL A 1 32 ? 5.279 5.352 -2.689 1.00 0.00 32 VAL A C 10
ATOM 17187 O O . VAL A 1 32 ? 5.164 5.543 -1.476 1.00 0.00 32 VAL A O 10
ATOM 17200 N N . VAL A 1 33 ? 4.437 4.578 -3.370 1.00 0.00 33 VAL A N 10
ATOM 17201 C CA . VAL A 1 33 ? 3.216 3.961 -2.824 1.00 0.00 33 VAL A CA 10
ATOM 17202 C C . VAL A 1 33 ? 3.175 2.462 -3.154 1.00 0.00 33 VAL A C 10
ATOM 17203 O O . VAL A 1 33 ? 3.751 2.039 -4.157 1.00 0.00 33 VAL A O 10
ATOM 17216 N N . GLY A 1 34 ? 2.499 1.653 -2.333 1.00 0.00 34 GLY A N 10
ATOM 17217 C CA . GLY A 1 34 ? 2.372 0.203 -2.510 1.00 0.00 34 GLY A CA 10
ATOM 17218 C C . GLY A 1 34 ? 0.916 -0.215 -2.690 1.00 0.00 34 GLY A C 10
ATOM 17219 O O . GLY A 1 34 ? 0.045 0.243 -1.949 1.00 0.00 34 GLY A O 10
ATOM 17223 N N . ILE A 1 35 ? 0.651 -1.084 -3.668 1.00 0.00 35 ILE A N 10
ATOM 17224 C CA . ILE A 1 35 ? -0.685 -1.584 -4.035 1.00 0.00 35 ILE A CA 10
ATOM 17225 C C . ILE A 1 35 ? -0.618 -3.106 -4.177 1.00 0.00 35 ILE A C 10
ATOM 17226 O O . ILE A 1 35 ? 0.198 -3.620 -4.944 1.00 0.00 35 ILE A O 10
ATOM 17242 N N . GLY A 1 36 ? -1.459 -3.828 -3.432 1.00 0.00 36 GLY A N 10
ATOM 17243 C CA . GLY A 1 36 ? -1.492 -5.295 -3.450 1.00 0.00 36 GLY A CA 10
ATOM 17244 C C . GLY A 1 36 ? -1.909 -5.867 -4.811 1.00 0.00 36 GLY A C 10
ATOM 17245 O O . GLY A 1 36 ? -2.776 -5.317 -5.490 1.00 0.00 36 GLY A O 10
ATOM 17249 N N . GLU A 1 37 ? -1.356 -7.019 -5.196 1.00 0.00 37 GLU A N 10
ATOM 17250 C CA . GLU A 1 37 ? -1.596 -7.668 -6.496 1.00 0.00 37 GLU A CA 10
ATOM 17251 C C . GLU A 1 37 ? -3.035 -8.201 -6.644 1.00 0.00 37 GLU A C 10
ATOM 17252 O O . GLU A 1 37 ? -3.472 -8.546 -7.747 1.00 0.00 37 GLU A O 10
ATOM 17264 N N . ARG A 1 38 ? -3.793 -8.227 -5.537 1.00 0.00 38 ARG A N 10
ATOM 17265 C CA . ARG A 1 38 ? -5.222 -8.553 -5.467 1.00 0.00 38 ARG A CA 10
ATOM 17266 C C . ARG A 1 38 ? -6.125 -7.370 -5.071 1.00 0.00 38 ARG A C 10
ATOM 17267 O O . ARG A 1 38 ? -7.338 -7.546 -4.959 1.00 0.00 38 ARG A O 10
ATOM 17288 N N . SER A 1 39 ? -5.570 -6.164 -4.891 1.00 0.00 39 SER A N 10
ATOM 17289 C CA . SER A 1 39 ? -6.342 -4.932 -4.616 1.00 0.00 39 SER A CA 10
ATOM 17290 C C . SER A 1 39 ? -7.164 -4.448 -5.825 1.00 0.00 39 SER A C 10
ATOM 17291 O O . SER A 1 39 ? -8.103 -3.672 -5.649 1.00 0.00 39 SER A O 10
ATOM 17299 N N . ALA A 1 40 ? -6.835 -4.907 -7.043 1.00 0.00 40 ALA A N 10
ATOM 17300 C CA . ALA A 1 40 ? -7.523 -4.635 -8.318 1.00 0.00 40 ALA A CA 10
ATOM 17301 C C . ALA A 1 40 ? -7.690 -3.137 -8.699 1.00 0.00 40 ALA A C 10
ATOM 17302 O O . ALA A 1 40 ? -8.500 -2.798 -9.566 1.00 0.00 40 ALA A O 10
ATOM 17309 N N . MET A 1 41 ? -6.933 -2.235 -8.064 1.00 0.00 41 MET A N 10
ATOM 17310 C CA . MET A 1 41 ? -6.932 -0.791 -8.334 1.00 0.00 41 MET A CA 10
ATOM 17311 C C . MET A 1 41 ? -6.270 -0.482 -9.684 1.00 0.00 41 MET A C 10
ATOM 17312 O O . MET A 1 41 ? -5.192 -0.996 -9.992 1.00 0.00 41 MET A O 10
ATOM 17326 N N . ASP A 1 42 ? -6.888 0.389 -10.482 1.00 0.00 42 ASP A N 10
ATOM 17327 C CA . ASP A 1 42 ? -6.302 0.915 -11.719 1.00 0.00 42 ASP A CA 10
ATOM 17328 C C . ASP A 1 42 ? -5.254 1.992 -11.387 1.00 0.00 42 ASP A C 10
ATOM 17329 O O . ASP A 1 42 ? -5.590 3.160 -11.178 1.00 0.00 42 ASP A O 10
ATOM 17338 N N . LYS A 1 43 ? -3.970 1.612 -11.319 1.00 0.00 43 LYS A N 10
ATOM 17339 C CA . LYS A 1 43 ? -2.860 2.522 -10.993 1.00 0.00 43 LYS A CA 10
ATOM 17340 C C . LYS A 1 43 ? -2.774 3.742 -11.921 1.00 0.00 43 LYS A C 10
ATOM 17341 O O . LYS A 1 43 ? -2.478 4.842 -11.458 1.00 0.00 43 LYS A O 10
ATOM 17360 N N . SER A 1 44 ? -3.099 3.555 -13.204 1.00 0.00 44 SER A N 10
ATOM 17361 C CA . SER A 1 44 ? -3.199 4.612 -14.221 1.00 0.00 44 SER A CA 10
ATOM 17362 C C . SER A 1 44 ? -4.276 5.645 -13.863 1.00 0.00 44 SER A C 10
ATOM 17363 O O . SER A 1 44 ? -4.009 6.845 -13.849 1.00 0.00 44 SER A O 10
ATOM 17371 N N . LEU A 1 45 ? -5.482 5.189 -13.501 1.00 0.00 45 LEU A N 10
ATOM 17372 C CA . LEU A 1 45 ? -6.581 6.040 -13.030 1.00 0.00 45 LEU A CA 10
ATOM 17373 C C . LEU A 1 45 ? -6.202 6.801 -11.749 1.00 0.00 45 LEU A C 10
ATOM 17374 O O . LEU A 1 45 ? -6.372 8.017 -11.688 1.00 0.00 45 LEU A O 10
ATOM 17390 N N . PHE A 1 46 ? -5.659 6.110 -10.743 1.00 0.00 46 PHE A N 10
ATOM 17391 C CA . PHE A 1 46 ? -5.212 6.721 -9.486 1.00 0.00 46 PHE A CA 10
ATOM 17392 C C . PHE A 1 46 ? -4.138 7.807 -9.694 1.00 0.00 46 PHE A C 10
ATOM 17393 O O . PHE A 1 46 ? -4.339 8.941 -9.251 1.00 0.00 46 PHE A O 10
ATOM 17410 N N . VAL A 1 47 ? -3.029 7.526 -10.397 1.00 0.00 47 VAL A N 10
ATOM 17411 C CA . VAL A 1 47 ? -2.043 8.580 -10.714 1.00 0.00 47 VAL A CA 10
ATOM 17412 C C . VAL A 1 47 ? -2.621 9.702 -11.553 1.00 0.00 47 VAL A C 10
ATOM 17413 O O . VAL A 1 47 ? -2.338 10.866 -11.287 1.00 0.00 47 VAL A O 10
ATOM 17426 N N . SER A 1 48 ? -3.463 9.389 -12.534 1.00 0.00 48 SER A N 10
ATOM 17427 C CA . SER A 1 48 ? -4.089 10.414 -13.363 1.00 0.00 48 SER A CA 10
ATOM 17428 C C . SER A 1 48 ? -5.010 11.333 -12.540 1.00 0.00 48 SER A C 10
ATOM 17429 O O . SER A 1 48 ? -5.107 12.532 -12.814 1.00 0.00 48 SER A O 10
ATOM 17437 N N . ALA A 1 49 ? -5.619 10.812 -11.469 1.00 0.00 49 ALA A N 10
ATOM 17438 C CA . ALA A 1 49 ? -6.404 11.599 -10.516 1.00 0.00 49 ALA A CA 10
ATOM 17439 C C . ALA A 1 49 ? -5.512 12.516 -9.653 1.00 0.00 49 ALA A C 10
ATOM 17440 O O . ALA A 1 49 ? -5.828 13.696 -9.490 1.00 0.00 49 ALA A O 10
ATOM 17447 N N . PHE A 1 50 ? -4.365 12.023 -9.163 1.00 0.00 50 PHE A N 10
ATOM 17448 C CA . PHE A 1 50 ? -3.314 12.865 -8.566 1.00 0.00 50 PHE A CA 10
ATOM 17449 C C . PHE A 1 50 ? -2.835 13.974 -9.525 1.00 0.00 50 PHE A C 10
ATOM 17450 O O . PHE A 1 50 ? -2.835 15.148 -9.161 1.00 0.00 50 PHE A O 10
ATOM 17467 N N . GLU A 1 51 ? -2.498 13.636 -10.771 1.00 0.00 51 GLU A N 10
ATOM 17468 C CA . GLU A 1 51 ? -2.062 14.575 -11.821 1.00 0.00 51 GLU A CA 10
ATOM 17469 C C . GLU A 1 51 ? -3.134 15.606 -12.210 1.00 0.00 51 GLU A C 10
ATOM 17470 O O . GLU A 1 51 ? -2.816 16.689 -12.704 1.00 0.00 51 GLU A O 10
ATOM 17482 N N . THR A 1 52 ? -4.405 15.283 -11.973 1.00 0.00 52 THR A N 10
ATOM 17483 C CA . THR A 1 52 ? -5.540 16.215 -12.060 1.00 0.00 52 THR A CA 10
ATOM 17484 C C . THR A 1 52 ? -5.564 17.170 -10.858 1.00 0.00 52 THR A C 10
ATOM 17485 O O . THR A 1 52 ? -5.472 18.386 -11.033 1.00 0.00 52 THR A O 10
ATOM 17496 N N . PHE A 1 53 ? -5.684 16.648 -9.630 1.00 0.00 53 PHE A N 10
ATOM 17497 C CA . PHE A 1 53 ? -5.850 17.455 -8.409 1.00 0.00 53 PHE A CA 10
ATOM 17498 C C . PHE A 1 53 ? -4.580 18.165 -7.898 1.00 0.00 53 PHE A C 10
ATOM 17499 O O . PHE A 1 53 ? -4.698 19.013 -7.012 1.00 0.00 53 PHE A O 10
ATOM 17516 N N . ARG A 1 54 ? -3.387 17.893 -8.453 1.00 0.00 54 ARG A N 10
ATOM 17517 C CA . ARG A 1 54 ? -2.094 18.504 -8.061 1.00 0.00 54 ARG A CA 10
ATOM 17518 C C . ARG A 1 54 ? -2.133 20.032 -7.951 1.00 0.00 54 ARG A C 10
ATOM 17519 O O . ARG A 1 54 ? -1.420 20.606 -7.135 1.00 0.00 54 ARG A O 10
ATOM 17540 N N . GLU A 1 55 ? -2.992 20.664 -8.749 1.00 0.00 55 GLU A N 10
ATOM 17541 C CA . GLU A 1 55 ? -3.233 22.107 -8.837 1.00 0.00 55 GLU A CA 10
ATOM 17542 C C . GLU A 1 55 ? -3.636 22.763 -7.502 1.00 0.00 55 GLU A C 10
ATOM 17543 O O . GLU A 1 55 ? -3.399 23.953 -7.293 1.00 0.00 55 GLU A O 10
ATOM 17555 N N . GLU A 1 56 ? -4.266 21.997 -6.605 1.00 0.00 56 GLU A N 10
ATOM 17556 C CA . GLU A 1 56 ? -4.731 22.443 -5.278 1.00 0.00 56 GLU A CA 10
ATOM 17557 C C . GLU A 1 56 ? -3.583 22.865 -4.327 1.00 0.00 56 GLU A C 10
ATOM 17558 O O . GLU A 1 56 ? -3.820 23.552 -3.331 1.00 0.00 56 GLU A O 10
ATOM 17570 N N . SER A 1 57 ? -2.332 22.516 -4.652 1.00 0.00 57 SER A N 10
ATOM 17571 C CA . SER A 1 57 ? -1.105 22.904 -3.934 1.00 0.00 57 SER A CA 10
ATOM 17572 C C . SER A 1 57 ? -0.009 23.343 -4.918 1.00 0.00 57 SER A C 10
ATOM 17573 O O . SER A 1 57 ? -0.128 23.128 -6.120 1.00 0.00 57 SER A O 10
ATOM 17581 N N . LEU A 1 58 ? 1.090 23.936 -4.432 1.00 0.00 58 LEU A N 10
ATOM 17582 C CA . LEU A 1 58 ? 2.258 24.271 -5.266 1.00 0.00 58 LEU A CA 10
ATOM 17583 C C . LEU A 1 58 ? 3.185 23.057 -5.449 1.00 0.00 58 LEU A C 10
ATOM 17584 O O . LEU A 1 58 ? 3.587 22.733 -6.566 1.00 0.00 58 LEU A O 10
ATOM 17600 N N . VAL A 1 59 ? 3.513 22.377 -4.346 1.00 0.00 59 VAL A N 10
ATOM 17601 C CA . VAL A 1 59 ? 4.553 21.330 -4.257 1.00 0.00 59 VAL A CA 10
ATOM 17602 C C . VAL A 1 59 ? 4.221 20.063 -5.048 1.00 0.00 59 VAL A C 10
ATOM 17603 O O . VAL A 1 59 ? 5.118 19.326 -5.451 1.00 0.00 59 VAL A O 10
ATOM 17616 N N . CYS A 1 60 ? 2.929 19.810 -5.264 1.00 0.00 60 CYS A N 10
ATOM 17617 C CA . CYS A 1 60 ? 2.416 18.668 -6.013 1.00 0.00 60 CYS A CA 10
ATOM 17618 C C . CYS A 1 60 ? 2.600 18.806 -7.529 1.00 0.00 60 CYS A C 10
ATOM 17619 O O . CYS A 1 60 ? 2.663 17.793 -8.228 1.00 0.00 60 CYS A O 10
ATOM 17627 N N . LYS A 1 61 ? 2.676 20.035 -8.058 1.00 0.00 61 LYS A N 10
ATOM 17628 C CA . LYS A 1 61 ? 2.544 20.279 -9.509 1.00 0.00 61 LYS A CA 10
ATOM 17629 C C . LYS A 1 61 ? 3.691 19.742 -10.368 1.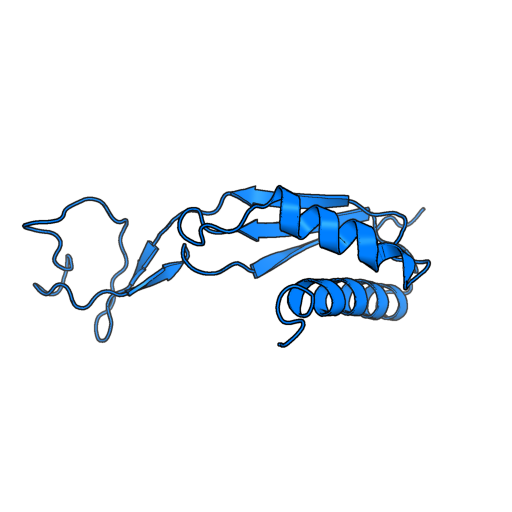00 0.00 61 LYS A C 10
ATOM 17630 O O . LYS A 1 61 ? 3.473 19.482 -11.551 1.00 0.00 61 LYS A O 10
ATOM 17649 N N . ASP A 1 62 ? 4.865 19.525 -9.778 1.00 0.00 62 ASP A N 10
ATOM 17650 C CA . ASP A 1 62 ? 6.067 18.956 -10.408 1.00 0.00 62 ASP A CA 10
ATOM 17651 C C . ASP A 1 62 ? 6.571 17.657 -9.735 1.00 0.00 62 ASP A C 10
ATOM 17652 O O . ASP A 1 62 ? 7.638 17.149 -10.088 1.00 0.00 62 ASP A O 10
ATOM 17661 N N . ALA A 1 63 ? 5.808 17.102 -8.785 1.00 0.00 63 ALA A N 10
ATOM 17662 C CA . ALA A 1 63 ? 6.070 15.801 -8.162 1.00 0.00 63 ALA A CA 10
ATOM 17663 C C . ALA A 1 63 ? 5.858 14.618 -9.137 1.00 0.00 63 ALA A C 10
ATOM 17664 O O . ALA A 1 63 ? 5.188 14.751 -10.165 1.00 0.00 63 ALA A O 10
ATOM 17671 N N . ILE A 1 64 ? 6.364 13.434 -8.769 1.00 0.00 64 ILE A N 10
ATOM 17672 C CA . ILE A 1 64 ? 6.193 12.157 -9.489 1.00 0.00 64 ILE A CA 10
ATOM 17673 C C . ILE A 1 64 ? 5.631 11.095 -8.532 1.00 0.00 64 ILE A C 10
ATOM 17674 O O . ILE A 1 64 ? 6.061 11.018 -7.381 1.00 0.00 64 ILE A O 10
ATOM 17690 N N . LEU A 1 65 ? 4.697 10.261 -8.997 1.00 0.00 65 LEU A N 10
ATOM 17691 C CA . LEU A 1 65 ? 4.035 9.212 -8.212 1.00 0.00 65 LEU A CA 10
ATOM 17692 C C . LEU A 1 65 ? 4.390 7.816 -8.748 1.00 0.00 65 LEU A C 10
ATOM 17693 O O . LEU A 1 65 ? 3.957 7.416 -9.829 1.00 0.00 65 LEU A O 10
ATOM 17709 N N . ASP A 1 66 ? 5.209 7.090 -7.979 1.00 0.00 66 ASP A N 10
ATOM 17710 C CA . ASP A 1 66 ? 5.730 5.751 -8.299 1.00 0.00 66 ASP A CA 10
ATOM 17711 C C . ASP A 1 66 ? 4.992 4.630 -7.537 1.00 0.00 66 ASP A C 10
ATOM 17712 O O . ASP A 1 66 ? 5.039 4.551 -6.307 1.00 0.00 66 ASP A O 10
ATOM 17721 N N . ILE A 1 67 ? 4.290 3.766 -8.283 1.00 0.00 67 ILE A N 10
ATOM 17722 C CA . ILE A 1 67 ? 3.340 2.762 -7.779 1.00 0.00 67 ILE A CA 10
ATOM 17723 C C . ILE A 1 67 ? 3.939 1.347 -7.825 1.00 0.00 67 ILE A C 10
ATOM 17724 O O . ILE A 1 67 ? 3.985 0.704 -8.880 1.00 0.00 67 ILE A O 10
ATOM 17740 N N . VAL A 1 68 ? 4.395 0.860 -6.670 1.00 0.00 68 VAL A N 10
ATOM 17741 C CA . VAL A 1 68 ? 4.961 -0.483 -6.454 1.00 0.00 68 VAL A CA 10
ATOM 17742 C C . VAL A 1 68 ? 3.867 -1.557 -6.444 1.00 0.00 68 VAL A C 10
ATOM 17743 O O . VAL A 1 68 ? 2.935 -1.518 -5.637 1.00 0.00 68 VAL A O 10
ATOM 17756 N N . ASP A 1 69 ? 4.001 -2.536 -7.340 1.00 0.00 69 ASP A N 10
ATOM 17757 C CA . ASP A 1 69 ? 3.221 -3.783 -7.352 1.00 0.00 69 ASP A CA 10
ATOM 17758 C C . ASP A 1 69 ? 3.641 -4.703 -6.189 1.00 0.00 69 ASP A C 10
ATOM 17759 O O . ASP A 1 69 ? 4.713 -5.313 -6.209 1.00 0.00 69 ASP A O 10
ATOM 17768 N N . GLU A 1 70 ? 2.823 -4.758 -5.140 1.00 0.00 70 GLU A N 10
ATOM 17769 C CA . GLU A 1 70 ? 3.104 -5.415 -3.867 1.00 0.00 70 GLU A CA 10
ATOM 17770 C C . GLU A 1 70 ? 2.448 -6.806 -3.780 1.00 0.00 70 GLU A C 10
ATOM 17771 O O . GLU A 1 70 ? 1.340 -7.018 -4.277 1.00 0.00 70 GLU A O 10
ATOM 17783 N N . LYS A 1 71 ? 3.104 -7.770 -3.125 1.00 0.00 71 LYS A N 10
ATOM 17784 C CA . LYS A 1 71 ? 2.579 -9.136 -2.957 1.00 0.00 71 LYS A CA 10
ATOM 17785 C C . LYS A 1 71 ? 1.452 -9.226 -1.919 1.00 0.00 71 LYS A C 10
ATOM 17786 O O . LYS A 1 71 ? 1.235 -8.291 -1.143 1.00 0.00 71 LYS A O 10
ATOM 17805 N N . VAL A 1 72 ? 0.785 -10.381 -1.860 1.00 0.00 72 VAL A N 10
ATOM 17806 C CA . VAL A 1 72 ? -0.236 -10.721 -0.849 1.00 0.00 72 VAL A CA 10
ATOM 17807 C C . VAL A 1 72 ? 0.096 -11.996 -0.072 1.00 0.00 72 VAL A C 10
ATOM 17808 O O . VAL A 1 72 ? 0.845 -12.851 -0.548 1.00 0.00 72 VAL A O 10
ATOM 17821 N N . GLU A 1 73 ? -0.488 -12.147 1.120 1.00 0.00 73 GLU A N 10
ATOM 17822 C CA . GLU A 1 73 ? -0.341 -13.337 1.973 1.00 0.00 73 GLU A CA 10
ATOM 17823 C C . GLU A 1 73 ? -1.550 -13.505 2.912 1.00 0.00 73 GLU A C 10
ATOM 17824 O O . GLU A 1 73 ? -2.097 -12.516 3.406 1.00 0.00 73 GLU A O 10
ATOM 17836 N N . LEU A 1 74 ? -1.967 -14.749 3.167 1.00 0.00 74 LEU A N 10
ATOM 17837 C CA . LEU A 1 74 ? -3.155 -15.138 3.942 1.00 0.00 74 LEU A CA 10
ATOM 17838 C C . LEU A 1 74 ? -2.742 -15.893 5.221 1.00 0.00 74 LEU A C 10
ATOM 17839 O O . LEU A 1 74 ? -2.364 -17.065 5.156 1.00 0.00 74 LEU A O 10
ATOM 17855 N N . GLU A 1 75 ? -2.790 -15.238 6.385 1.00 0.00 75 GLU A N 10
ATOM 17856 C CA . GLU A 1 75 ? -2.622 -15.881 7.696 1.00 0.00 75 GLU A CA 10
ATOM 17857 C C . GLU A 1 75 ? -3.911 -16.552 8.200 1.00 0.00 75 GLU A C 10
ATOM 17858 O O . GLU A 1 75 ? -5.018 -16.098 7.904 1.00 0.00 75 GLU A O 10
ATOM 17870 N N . CYS A 1 76 ? -3.768 -17.593 9.024 1.00 0.00 76 CYS A N 10
ATOM 17871 C CA . CYS A 1 76 ? -4.857 -18.145 9.829 1.00 0.00 76 CYS A CA 10
ATOM 17872 C C . CYS A 1 76 ? -5.122 -17.285 11.088 1.00 0.00 76 CYS A C 10
ATOM 17873 O O . CYS A 1 76 ? -4.230 -16.604 11.606 1.00 0.00 76 CYS A O 10
ATOM 17880 N N . LYS A 1 77 ? -6.353 -17.356 11.605 1.00 0.00 77 LYS A N 10
ATOM 17881 C CA . LYS A 1 77 ? -6.842 -16.644 12.803 1.00 0.00 77 LYS A CA 10
ATOM 17882 C C . LYS A 1 77 ? -6.125 -17.026 14.105 1.00 0.00 77 LYS A C 10
ATOM 17883 O O . LYS A 1 77 ? -5.524 -16.171 14.754 1.00 0.00 77 LYS A O 10
ATOM 17902 N N . ASP A 1 78 ? -6.241 -18.288 14.512 1.00 0.00 78 ASP A N 10
ATOM 17903 C CA . ASP A 1 78 ? -5.838 -18.807 15.832 1.00 0.00 78 ASP A CA 10
ATOM 17904 C C . ASP A 1 78 ? -4.933 -20.049 15.690 1.00 0.00 78 ASP A C 10
ATOM 17905 O O . ASP A 1 78 ? -5.253 -21.153 16.143 1.00 0.00 78 ASP A O 10
ATOM 17914 N N . CYS A 1 79 ? -3.816 -19.849 14.986 1.00 0.00 79 CYS A N 10
ATOM 17915 C CA . CYS A 1 79 ? -2.946 -20.877 14.412 1.00 0.00 79 CYS A CA 10
ATOM 17916 C C . CYS A 1 79 ? -1.454 -20.478 14.522 1.00 0.00 79 CYS A C 10
ATOM 17917 O O . CYS A 1 79 ? -1.065 -19.680 15.379 1.00 0.00 79 CYS A O 10
ATOM 17924 N N . SER A 1 80 ? -0.620 -21.032 13.635 1.00 0.00 80 SER A N 10
ATOM 17925 C CA . SER A 1 80 ? 0.815 -20.705 13.509 1.00 0.00 80 SER A CA 10
ATOM 17926 C C . SER A 1 80 ? 1.327 -20.794 12.056 1.00 0.00 80 SER A C 10
ATOM 17927 O O . SER A 1 80 ? 2.506 -21.069 11.816 1.00 0.00 80 SER A O 10
ATOM 17935 N N . HIS A 1 81 ? 0.438 -20.618 11.070 1.00 0.00 81 HIS A N 10
ATOM 17936 C CA . HIS A 1 81 ? 0.717 -20.820 9.643 1.00 0.00 81 HIS A CA 10
ATOM 17937 C C . HIS A 1 81 ? 0.050 -19.754 8.749 1.00 0.00 81 HIS A C 10
ATOM 17938 O O . HIS A 1 81 ? -1.028 -19.239 9.067 1.00 0.00 81 HIS A O 10
ATOM 17952 N N . VAL A 1 82 ? 0.687 -19.448 7.611 1.00 0.00 82 VAL A N 10
ATOM 17953 C CA . VAL A 1 82 ? 0.196 -18.565 6.542 1.00 0.00 82 VAL A CA 10
ATOM 17954 C C . VAL A 1 82 ? 0.532 -19.153 5.158 1.00 0.00 82 VAL A C 10
ATOM 17955 O O . VAL A 1 82 ? 1.540 -19.852 5.013 1.00 0.00 82 VAL A O 10
ATOM 17968 N N . PHE A 1 83 ? -0.264 -18.845 4.130 1.00 0.00 83 PHE A N 10
ATOM 17969 C CA . PHE A 1 83 ? -0.072 -19.316 2.745 1.00 0.00 83 PHE A CA 10
ATOM 17970 C C . PHE A 1 83 ? -0.462 -18.257 1.688 1.00 0.00 83 PHE A C 10
ATOM 17971 O O . PHE A 1 83 ? -0.842 -17.134 2.032 1.00 0.00 83 PHE A O 10
ATOM 17988 N N . LYS A 1 84 ? -0.354 -18.591 0.392 1.00 0.00 84 LYS A N 10
ATOM 17989 C CA . LYS A 1 84 ? -0.710 -17.718 -0.749 1.00 0.00 84 LYS A CA 10
ATOM 17990 C C . LYS A 1 84 ? -2.103 -18.054 -1.329 1.00 0.00 84 LYS A C 10
ATOM 17991 O O . LYS A 1 84 ? -2.447 -19.235 -1.414 1.00 0.00 84 LYS A O 10
ATOM 18010 N N . PRO A 1 85 ? -2.911 -17.058 -1.740 1.00 0.00 85 PRO A N 10
ATOM 18011 C CA . PRO A 1 85 ? -4.283 -17.283 -2.200 1.00 0.00 85 PRO A CA 10
ATOM 18012 C C . PRO A 1 85 ? -4.317 -17.985 -3.570 1.00 0.00 85 PRO A C 10
ATOM 18013 O O . PRO A 1 85 ? -3.770 -17.478 -4.553 1.00 0.00 85 PRO A O 10
ATOM 18024 N N . ASN A 1 86 ? -4.949 -19.162 -3.634 1.00 0.00 86 ASN A N 10
ATOM 18025 C CA . ASN A 1 86 ? -5.077 -19.982 -4.847 1.00 0.00 86 ASN A CA 10
ATOM 18026 C C . ASN A 1 86 ? -6.445 -20.695 -4.922 1.00 0.00 86 ASN A C 10
ATOM 18027 O O . ASN A 1 86 ? -7.250 -20.398 -5.808 1.00 0.00 86 ASN A O 10
ATOM 18038 N N . ALA A 1 87 ? -6.716 -21.623 -3.997 1.00 0.00 87 ALA A N 10
ATOM 18039 C CA . ALA A 1 87 ? -8.002 -22.315 -3.865 1.00 0.00 87 ALA A CA 10
ATOM 18040 C C . ALA A 1 87 ? -9.139 -21.393 -3.371 1.00 0.00 87 ALA A C 10
ATOM 18041 O O . ALA A 1 87 ? -8.901 -20.291 -2.867 1.00 0.00 87 ALA A O 10
ATOM 18048 N N . LEU A 1 88 ? -10.379 -21.887 -3.473 1.00 0.00 88 LEU A N 10
ATOM 18049 C CA . LEU A 1 88 ? -11.602 -21.219 -3.015 1.00 0.00 88 LEU A CA 10
ATOM 18050 C C . LEU A 1 88 ? -12.461 -22.144 -2.133 1.00 0.00 88 LEU A C 10
ATOM 18051 O O . LEU A 1 88 ? -12.549 -21.933 -0.923 1.00 0.00 88 LEU A O 10
ATOM 18067 N N . ASP A 1 89 ? -13.067 -23.189 -2.704 1.00 0.00 89 ASP A N 10
ATOM 18068 C CA . ASP A 1 89 ? -13.920 -24.141 -1.974 1.00 0.00 89 ASP A CA 10
ATOM 18069 C C . ASP A 1 89 ? -13.112 -24.992 -0.978 1.00 0.00 89 ASP A C 10
ATOM 18070 O O . ASP A 1 89 ? -13.515 -25.175 0.172 1.00 0.00 89 ASP A O 10
ATOM 18079 N N . TYR A 1 90 ? -11.929 -25.444 -1.401 1.00 0.00 90 TYR A N 10
ATOM 18080 C CA . TYR A 1 90 ? -10.945 -26.221 -0.636 1.00 0.00 90 TYR A CA 10
ATOM 18081 C C . TYR A 1 90 ? -9.812 -25.331 -0.074 1.00 0.00 90 TYR A C 10
ATOM 18082 O O . TYR A 1 90 ? -8.679 -25.770 0.116 1.00 0.00 90 TYR A O 10
ATOM 18100 N N . GLY A 1 91 ? -10.119 -24.059 0.208 1.00 0.00 91 GLY A N 10
ATOM 18101 C CA . GLY A 1 91 ? -9.205 -23.012 0.698 1.00 0.00 91 GLY A CA 10
ATOM 18102 C C . GLY A 1 91 ? -8.939 -23.048 2.211 1.00 0.00 91 GLY A C 10
ATOM 18103 O O . GLY A 1 91 ? -8.645 -22.015 2.815 1.00 0.00 91 GLY A O 10
ATOM 18107 N N . VAL A 1 92 ? -9.092 -24.219 2.833 1.00 0.00 92 VAL A N 10
ATOM 18108 C CA . VAL A 1 92 ? -8.803 -24.487 4.251 1.00 0.00 92 VAL A CA 10
ATOM 18109 C C . VAL A 1 92 ? -7.310 -24.340 4.590 1.00 0.00 92 VAL A C 10
ATOM 18110 O O . VAL A 1 92 ? -6.441 -24.481 3.724 1.00 0.00 92 VAL A O 10
ATOM 18123 N N . CYS A 1 93 ? -7.015 -24.080 5.866 1.00 0.00 93 CYS A N 10
ATOM 18124 C CA . CYS A 1 93 ? -5.664 -23.959 6.414 1.00 0.00 93 CYS A CA 10
ATOM 18125 C C . CYS A 1 93 ? -4.927 -25.317 6.435 1.00 0.00 93 CYS A C 10
ATOM 18126 O O . CYS A 1 93 ? -5.531 -26.395 6.505 1.00 0.00 93 CYS A O 10
ATOM 18133 N N . GLU A 1 94 ? -3.600 -25.268 6.282 1.00 0.00 94 GLU A N 10
ATOM 18134 C CA . GLU A 1 94 ? -2.763 -26.469 6.152 1.00 0.00 94 GLU A CA 10
ATOM 18135 C C . GLU A 1 94 ? -2.673 -27.267 7.460 1.00 0.00 94 GLU A C 10
ATOM 18136 O O . GLU A 1 94 ? -2.596 -28.499 7.439 1.00 0.00 94 GLU A O 10
ATOM 18148 N N . LYS A 1 95 ? -2.700 -26.562 8.598 1.00 0.00 95 LYS A N 10
ATOM 18149 C CA . LYS A 1 95 ? -2.760 -27.149 9.945 1.00 0.00 95 LYS A CA 10
ATOM 18150 C C . LYS A 1 95 ? -4.184 -27.535 10.349 1.00 0.00 95 LYS A C 10
ATOM 18151 O O . LYS A 1 95 ? -4.426 -28.688 10.712 1.00 0.00 95 LYS A O 10
ATOM 18170 N N . CYS A 1 96 ? -5.099 -26.562 10.317 1.00 0.00 96 CYS A N 10
ATOM 18171 C CA . CYS A 1 96 ? -6.479 -26.680 10.792 1.00 0.00 96 CYS A CA 10
ATOM 18172 C C . CYS A 1 96 ? -7.489 -26.591 9.623 1.00 0.00 96 CYS A C 10
ATOM 18173 O O . CYS A 1 96 ? -7.409 -25.708 8.774 1.00 0.00 96 CYS A O 10
ATOM 18180 N N . HIS A 1 97 ? -8.413 -27.552 9.516 1.00 0.00 97 HIS A N 10
ATOM 18181 C CA . HIS A 1 97 ? -9.264 -27.714 8.323 1.00 0.00 97 HIS A CA 10
ATOM 18182 C C . HIS A 1 97 ? -10.464 -26.739 8.282 1.00 0.00 97 HIS A C 10
ATOM 18183 O O . HIS A 1 97 ? -11.624 -27.144 8.156 1.00 0.00 97 HIS A O 10
ATOM 18197 N N . SER A 1 98 ? -10.173 -25.440 8.357 1.00 0.00 98 SER A N 10
ATOM 18198 C CA . SER A 1 98 ? -11.115 -24.316 8.285 1.00 0.00 98 SER A CA 10
ATOM 18199 C C . SER A 1 98 ? -10.547 -23.216 7.382 1.00 0.00 98 SER A C 10
ATOM 18200 O O . SER A 1 98 ? -9.332 -23.050 7.279 1.00 0.00 98 SER A O 10
ATOM 18208 N N . LYS A 1 99 ? -11.424 -22.462 6.706 1.00 0.00 99 LYS A N 10
ATOM 18209 C CA . LYS A 1 99 ? -11.080 -21.453 5.675 1.00 0.00 99 LYS A CA 10
ATOM 18210 C C . LYS A 1 99 ? -11.235 -20.003 6.167 1.00 0.00 99 LYS A C 10
ATOM 18211 O O . LYS A 1 99 ? -11.445 -19.075 5.390 1.00 0.00 99 LYS A O 10
ATOM 18230 N N . ASN A 1 100 ? -11.112 -19.824 7.484 1.00 0.00 100 ASN A N 10
ATOM 18231 C CA . ASN A 1 100 ? -11.205 -18.574 8.255 1.00 0.00 100 ASN A CA 10
ATOM 18232 C C . ASN A 1 100 ? -10.065 -17.552 8.019 1.00 0.00 100 ASN A C 10
ATOM 18233 O O . ASN A 1 100 ? -10.016 -16.533 8.709 1.00 0.00 100 ASN A O 10
ATOM 18244 N N . VAL A 1 101 ? -9.103 -17.842 7.140 1.00 0.00 101 VAL A N 10
ATOM 18245 C CA . VAL A 1 101 ? -7.908 -17.019 6.882 1.00 0.00 101 VAL A CA 10
ATOM 18246 C C . VAL A 1 101 ? -8.221 -15.561 6.514 1.00 0.00 101 VAL A C 10
ATOM 18247 O O . VAL A 1 101 ? -9.241 -15.266 5.883 1.00 0.00 101 VAL A O 10
ATOM 18260 N N . ILE A 1 102 ? -7.309 -14.651 6.869 1.00 0.00 102 ILE A N 10
ATOM 18261 C CA . ILE A 1 102 ? -7.358 -13.215 6.550 1.00 0.00 102 ILE A CA 10
ATOM 18262 C C . ILE A 1 102 ? -6.051 -12.718 5.919 1.00 0.00 102 ILE A C 10
ATOM 18263 O O . ILE A 1 102 ? -4.978 -13.287 6.126 1.00 0.00 102 ILE A O 10
ATOM 18279 N N . ILE A 1 103 ? -6.138 -11.645 5.129 1.00 0.00 103 ILE A N 10
ATOM 18280 C CA . ILE A 1 103 ? -5.023 -11.106 4.346 1.00 0.00 103 ILE A CA 10
ATOM 18281 C C . ILE A 1 103 ? -4.104 -10.302 5.276 1.00 0.00 103 ILE A C 10
ATOM 18282 O O . ILE A 1 103 ? -4.471 -9.224 5.747 1.00 0.00 103 ILE A O 10
ATOM 18298 N N . THR A 1 104 ? -2.919 -10.838 5.572 1.00 0.00 104 THR A N 10
ATOM 18299 C CA . THR A 1 104 ? -1.951 -10.258 6.524 1.00 0.00 104 THR A CA 10
ATOM 18300 C C . THR A 1 104 ? -1.014 -9.229 5.865 1.00 0.00 104 THR A C 10
ATOM 18301 O O . THR A 1 104 ? -0.268 -8.512 6.535 1.00 0.00 104 THR A O 10
ATOM 18312 N N . GLN A 1 105 ? -1.058 -9.145 4.532 1.00 0.00 105 GLN A N 10
ATOM 18313 C CA . GLN A 1 105 ? -0.140 -8.412 3.667 1.00 0.00 105 GLN A CA 10
ATOM 18314 C C . GLN A 1 105 ? -0.863 -8.132 2.346 1.00 0.00 105 GLN A C 10
ATOM 18315 O O . GLN A 1 105 ? -1.384 -9.059 1.727 1.00 0.00 105 GLN A O 10
ATOM 18329 N N . GLY A 1 106 ? -0.911 -6.870 1.916 1.00 0.00 106 GLY A N 10
ATOM 18330 C CA . GLY A 1 106 ? -1.464 -6.476 0.616 1.00 0.00 106 GLY A CA 10
ATOM 18331 C C . GLY A 1 106 ? -2.997 -6.452 0.543 1.00 0.00 106 GLY A C 10
ATOM 18332 O O . GLY A 1 106 ? -3.563 -6.468 -0.551 1.00 0.00 106 GLY A O 10
ATOM 18336 N N . ASN A 1 107 ? -3.670 -6.416 1.700 1.00 0.00 107 ASN A N 10
ATOM 18337 C CA . ASN A 1 107 ? -5.128 -6.302 1.832 1.00 0.00 107 ASN A CA 10
ATOM 18338 C C . ASN A 1 107 ? -5.663 -5.007 1.182 1.00 0.00 107 ASN A C 10
ATOM 18339 O O . ASN A 1 107 ? -6.714 -5.001 0.539 1.00 0.00 107 ASN A O 10
ATOM 18350 N N . GLU A 1 108 ? -4.911 -3.912 1.325 1.00 0.00 108 GLU A N 10
ATOM 18351 C CA . GLU A 1 108 ? -5.191 -2.599 0.737 1.00 0.00 108 GLU A CA 10
ATOM 18352 C C . GLU A 1 108 ? -3.904 -1.819 0.404 1.00 0.00 108 GLU A C 10
ATOM 18353 O O . GLU A 1 108 ? -2.806 -2.167 0.851 1.00 0.00 108 GLU A O 10
ATOM 18365 N N . MET A 1 109 ? -4.044 -0.744 -0.376 1.00 0.00 109 MET A N 10
ATOM 18366 C CA . MET A 1 109 ? -2.973 0.203 -0.712 1.00 0.00 109 MET A CA 10
ATOM 18367 C C . MET A 1 109 ? -2.555 1.072 0.487 1.00 0.00 109 MET A C 10
ATOM 18368 O O . MET A 1 109 ? -3.369 1.383 1.361 1.00 0.00 109 MET A O 10
ATOM 18382 N N . ARG A 1 110 ? -1.282 1.493 0.502 1.00 0.00 110 ARG A N 10
ATOM 18383 C CA . ARG A 1 110 ? -0.707 2.463 1.454 1.00 0.00 110 ARG A CA 10
ATOM 18384 C C . ARG A 1 110 ? 0.515 3.181 0.874 1.00 0.00 110 ARG A C 10
ATOM 18385 O O . ARG A 1 110 ? 1.212 2.626 0.024 1.00 0.00 110 ARG A O 10
ATOM 18406 N N . LEU A 1 111 ? 0.817 4.388 1.363 1.00 0.00 111 LEU A N 10
ATOM 18407 C CA . LEU A 1 111 ? 2.096 5.058 1.080 1.00 0.00 111 LEU A CA 10
ATOM 18408 C C . LEU A 1 111 ? 3.278 4.266 1.664 1.00 0.00 111 LEU A C 10
ATOM 18409 O O . LEU A 1 111 ? 3.128 3.560 2.665 1.00 0.00 111 LEU A O 10
ATOM 18425 N N . LEU A 1 112 ? 4.451 4.402 1.046 1.00 0.00 112 LEU A N 10
ATOM 18426 C CA . LEU A 1 112 ? 5.693 3.742 1.458 1.00 0.00 112 LEU A CA 10
ATOM 18427 C C . LEU A 1 112 ? 6.721 4.781 1.938 1.00 0.00 112 LEU A C 10
ATOM 18428 O O . LEU A 1 112 ? 7.159 4.731 3.089 1.00 0.00 112 LEU A O 10
ATOM 18444 N N . SER A 1 113 ? 7.068 5.741 1.071 1.00 0.00 113 SER A N 10
ATOM 18445 C CA . SER A 1 113 ? 8.001 6.853 1.338 1.00 0.00 113 SER A CA 10
ATOM 18446 C C . SER A 1 113 ? 7.666 8.085 0.484 1.00 0.00 113 SER A C 10
ATOM 18447 O O . SER A 1 113 ? 6.997 7.965 -0.543 1.00 0.00 113 SER A O 10
ATOM 18455 N N . LEU A 1 114 ? 8.206 9.257 0.840 1.00 0.00 114 LEU A N 10
ATOM 18456 C CA . LEU A 1 114 ? 8.318 10.419 -0.059 1.00 0.00 114 LEU A CA 10
ATOM 18457 C C . LEU A 1 114 ? 9.797 10.762 -0.321 1.00 0.00 114 LEU A C 10
ATOM 18458 O O . LEU A 1 114 ? 10.702 10.267 0.353 1.00 0.00 114 LEU A O 10
ATOM 18474 N N . GLU A 1 115 ? 10.033 11.662 -1.271 1.00 0.00 115 GLU A N 10
ATOM 18475 C CA . GLU A 1 115 ? 11.335 12.240 -1.616 1.00 0.00 115 GLU A CA 10
ATOM 18476 C C . GLU A 1 115 ? 11.135 13.732 -1.922 1.00 0.00 115 GLU A C 10
ATOM 18477 O O . GLU A 1 115 ? 10.326 14.087 -2.780 1.00 0.00 115 GLU A O 10
ATOM 18489 N N . MET A 1 116 ? 11.821 14.627 -1.207 1.00 0.00 116 MET A N 10
ATOM 18490 C CA . MET A 1 116 ? 11.698 16.083 -1.377 1.00 0.00 116 MET A CA 10
ATOM 18491 C C . MET A 1 116 ? 13.078 16.753 -1.394 1.00 0.00 116 MET A C 10
ATOM 18492 O O . MET A 1 116 ? 13.821 16.741 -0.410 1.00 0.00 116 MET A O 10
ATOM 18506 N N . LEU A 1 117 ? 13.445 17.272 -2.567 1.00 0.00 117 LEU A N 10
ATOM 18507 C CA . LEU A 1 117 ? 14.748 17.877 -2.846 1.00 0.00 117 LEU A CA 10
ATOM 18508 C C . LEU A 1 117 ? 14.936 19.224 -2.119 1.00 0.00 117 LEU A C 10
ATOM 18509 O O . LEU A 1 117 ? 13.963 19.883 -1.742 1.00 0.00 117 LEU A O 10
ATOM 18525 N N . ALA A 1 118 ? 16.193 19.648 -1.958 1.00 0.00 118 ALA A N 10
ATOM 18526 C CA . ALA A 1 118 ? 16.571 20.916 -1.323 1.00 0.00 118 ALA A CA 10
ATOM 18527 C C . ALA A 1 118 ? 17.753 21.597 -2.043 1.00 0.00 118 ALA A C 10
ATOM 18528 O O . ALA A 1 118 ? 17.580 22.641 -2.676 1.00 0.00 118 ALA A O 10
ATOM 18535 N N . GLU A 1 119 ? 18.954 21.015 -1.965 1.00 0.00 119 GLU A N 10
ATOM 18536 C CA . GLU A 1 119 ? 20.185 21.542 -2.576 1.00 0.00 119 GLU A CA 10
ATOM 18537 C C . GLU A 1 119 ? 20.104 21.544 -4.109 1.00 0.00 119 GLU A C 10
ATOM 18538 O O . GLU A 1 119 ? 20.790 22.323 -4.788 1.00 0.00 119 GLU A O 10
ATOM 18551 N N . GLY A 1 1 ? -17.159 18.371 -0.298 1.00 0.00 1 GLY A N 11
ATOM 18552 C CA . GLY A 1 1 ? -18.003 17.419 0.457 1.00 0.00 1 GLY A CA 11
ATOM 18553 C C . GLY A 1 1 ? -17.423 16.011 0.452 1.00 0.00 1 GLY A C 11
ATOM 18554 O O . GLY A 1 1 ? -16.314 15.786 -0.037 1.00 0.00 1 GLY A O 11
ATOM 18560 N N . SER A 1 2 ? -18.163 15.049 1.013 1.00 0.00 2 SER A N 11
ATOM 18561 C CA . SER A 1 2 ? -17.774 13.633 1.152 1.00 0.00 2 SER A CA 11
ATOM 18562 C C . SER A 1 2 ? -17.652 12.905 -0.200 1.00 0.00 2 SER A C 11
ATOM 18563 O O . SER A 1 2 ? -18.636 12.396 -0.744 1.00 0.00 2 SER A O 11
ATOM 18571 N N . MET A 1 3 ? -16.435 12.864 -0.751 1.00 0.00 3 MET A N 11
ATOM 18572 C CA . MET A 1 3 ? -16.069 12.090 -1.948 1.00 0.00 3 MET A CA 11
ATOM 18573 C C . MET A 1 3 ? -16.093 10.563 -1.712 1.00 0.00 3 MET A C 11
ATOM 18574 O O . MET A 1 3 ? -16.266 10.087 -0.585 1.00 0.00 3 MET A O 11
ATOM 18588 N N . HIS A 1 4 ? -15.888 9.794 -2.789 1.00 0.00 4 HIS A N 11
ATOM 18589 C CA . HIS A 1 4 ? -15.695 8.340 -2.767 1.00 0.00 4 HIS A CA 11
ATOM 18590 C C . HIS A 1 4 ? -14.439 7.932 -3.560 1.00 0.00 4 HIS A C 11
ATOM 18591 O O . HIS A 1 4 ? -13.436 7.526 -2.972 1.00 0.00 4 HIS A O 11
ATOM 18605 N N . GLU A 1 5 ? -14.456 8.061 -4.892 1.00 0.00 5 GLU A N 11
ATOM 18606 C CA . GLU A 1 5 ? -13.325 7.675 -5.759 1.00 0.00 5 GLU A CA 11
ATOM 18607 C C . GLU A 1 5 ? -12.082 8.574 -5.596 1.00 0.00 5 GLU A C 11
ATOM 18608 O O . GLU A 1 5 ? -10.951 8.092 -5.678 1.00 0.00 5 GLU A O 11
ATOM 18620 N N . TYR A 1 6 ? -12.276 9.869 -5.320 1.00 0.00 6 TYR A N 11
ATOM 18621 C CA . TYR A 1 6 ? -11.199 10.852 -5.128 1.00 0.00 6 TYR A CA 11
ATOM 18622 C C . TYR A 1 6 ? -10.645 10.904 -3.691 1.00 0.00 6 TYR A C 11
ATOM 18623 O O . TYR A 1 6 ? -9.686 11.634 -3.434 1.00 0.00 6 TYR A O 11
ATOM 18641 N N . SER A 1 7 ? -11.210 10.142 -2.748 1.00 0.00 7 SER A N 11
ATOM 18642 C CA . SER A 1 7 ? -10.846 10.196 -1.322 1.00 0.00 7 SER A CA 11
ATOM 18643 C C . SER A 1 7 ? -9.388 9.808 -1.037 1.00 0.00 7 SER A C 11
ATOM 18644 O O . SER A 1 7 ? -8.768 10.407 -0.159 1.00 0.00 7 SER A O 11
ATOM 18652 N N . VAL A 1 8 ? -8.800 8.873 -1.798 1.00 0.00 8 VAL A N 11
ATOM 18653 C CA . VAL A 1 8 ? -7.339 8.634 -1.779 1.00 0.00 8 VAL A CA 11
ATOM 18654 C C . VAL A 1 8 ? -6.603 9.826 -2.383 1.00 0.00 8 VAL A C 11
ATOM 18655 O O . VAL A 1 8 ? -5.670 10.362 -1.789 1.00 0.00 8 VAL A O 11
ATOM 18668 N N . VAL A 1 9 ? -7.021 10.217 -3.591 1.00 0.00 9 VAL A N 11
ATOM 18669 C CA . VAL A 1 9 ? -6.330 11.154 -4.472 1.00 0.00 9 VAL A CA 11
ATOM 18670 C C . VAL A 1 9 ? -6.068 12.486 -3.765 1.00 0.00 9 VAL A C 11
ATOM 18671 O O . VAL A 1 9 ? -4.915 12.851 -3.538 1.00 0.00 9 VAL A O 11
ATOM 18684 N N . SER A 1 10 ? -7.135 13.190 -3.373 1.00 0.00 10 SER A N 11
ATOM 18685 C CA . SER A 1 10 ? -7.084 14.475 -2.664 1.00 0.00 10 SER A CA 11
ATOM 18686 C C . SER A 1 10 ? -6.341 14.388 -1.327 1.00 0.00 10 SER A C 11
ATOM 18687 O O . SER A 1 10 ? -5.628 15.322 -0.952 1.00 0.00 10 SER A O 11
ATOM 18695 N N . SER A 1 11 ? -6.462 13.255 -0.621 1.00 0.00 11 SER A N 11
ATOM 18696 C CA . SER A 1 11 ? -5.731 13.003 0.630 1.00 0.00 11 SER A CA 11
ATOM 18697 C C . SER A 1 11 ? -4.216 12.967 0.399 1.00 0.00 11 SER A C 11
ATOM 18698 O O . SER A 1 11 ? -3.470 13.607 1.142 1.00 0.00 11 SER A O 11
ATOM 18706 N N . LEU A 1 12 ? -3.745 12.309 -0.667 1.00 0.00 12 LEU A N 11
ATOM 18707 C CA . LEU A 1 12 ? -2.331 12.299 -1.060 1.00 0.00 12 LEU A CA 11
ATOM 18708 C C . LEU A 1 12 ? -1.793 13.699 -1.393 1.00 0.00 12 LEU A C 11
ATOM 18709 O O . LEU A 1 12 ? -0.692 14.038 -0.961 1.00 0.00 12 LEU A O 11
ATOM 18725 N N . ILE A 1 13 ? -2.568 14.530 -2.103 1.00 0.00 13 ILE A N 11
ATOM 18726 C CA . ILE A 1 13 ? -2.189 15.934 -2.361 1.00 0.00 13 ILE A CA 11
ATOM 18727 C C . ILE A 1 13 ? -1.974 16.686 -1.038 1.00 0.00 13 ILE A C 11
ATOM 18728 O O . ILE A 1 13 ? -0.930 17.308 -0.832 1.00 0.00 13 ILE A O 11
ATOM 18744 N N . ALA A 1 14 ? -2.947 16.600 -0.124 1.00 0.00 14 ALA A N 11
ATOM 18745 C CA . ALA A 1 14 ? -2.884 17.221 1.200 1.00 0.00 14 ALA A CA 11
ATOM 18746 C C . ALA A 1 14 ? -1.704 16.701 2.047 1.00 0.00 14 ALA A C 11
ATOM 18747 O O . ALA A 1 14 ? -1.036 17.484 2.720 1.00 0.00 14 ALA A O 11
ATOM 18754 N N . LEU A 1 15 ? -1.411 15.398 1.994 1.00 0.00 15 LEU A N 11
ATOM 18755 C CA . LEU A 1 15 ? -0.279 14.752 2.668 1.00 0.00 15 LEU A CA 11
ATOM 18756 C C . LEU A 1 15 ? 1.066 15.326 2.182 1.00 0.00 15 LEU A C 11
ATOM 18757 O O . LEU A 1 15 ? 1.888 15.736 3.005 1.00 0.00 15 LEU A O 11
ATOM 18773 N N . CYS A 1 16 ? 1.286 15.409 0.866 1.00 0.00 16 CYS A N 11
ATOM 18774 C CA . CYS A 1 16 ? 2.492 16.028 0.308 1.00 0.00 16 CYS A CA 11
ATOM 18775 C C . CYS A 1 16 ? 2.604 17.528 0.632 1.00 0.00 16 CYS A C 11
ATOM 18776 O O . CYS A 1 16 ? 3.685 18.010 0.975 1.00 0.00 16 CYS A O 11
ATOM 18784 N N . GLU A 1 17 ? 1.496 18.273 0.584 1.00 0.00 17 GLU A N 11
ATOM 18785 C CA . GLU A 1 17 ? 1.452 19.672 1.032 1.00 0.00 17 GLU A CA 11
ATOM 18786 C C . GLU A 1 17 ? 1.876 19.805 2.508 1.00 0.00 17 GLU A C 11
ATOM 18787 O O . GLU A 1 17 ? 2.722 20.642 2.825 1.00 0.00 17 GLU A O 11
ATOM 18799 N N . GLU A 1 18 ? 1.359 18.946 3.395 1.00 0.00 18 GLU A N 11
ATOM 18800 C CA . GLU A 1 18 ? 1.663 18.925 4.831 1.00 0.00 18 GLU A CA 11
ATOM 18801 C C . GLU A 1 18 ? 3.150 18.639 5.092 1.00 0.00 18 GLU A C 11
ATOM 18802 O O . GLU A 1 18 ? 3.788 19.371 5.850 1.00 0.00 18 GLU A O 11
ATOM 18814 N N . HIS A 1 19 ? 3.745 17.621 4.456 1.00 0.00 19 HIS A N 11
ATOM 18815 C CA . HIS A 1 19 ? 5.175 17.362 4.653 1.00 0.00 19 HIS A CA 11
ATOM 18816 C C . HIS A 1 19 ? 6.063 18.507 4.146 1.00 0.00 19 HIS A C 11
ATOM 18817 O O . HIS A 1 19 ? 7.091 18.799 4.756 1.00 0.00 19 HIS A O 11
ATOM 18831 N N . ALA A 1 20 ? 5.664 19.199 3.076 1.00 0.00 20 ALA A N 11
ATOM 18832 C CA . ALA A 1 20 ? 6.469 20.259 2.476 1.00 0.00 20 ALA A CA 11
ATOM 18833 C C . ALA A 1 20 ? 6.523 21.542 3.322 1.00 0.00 20 ALA A C 11
ATOM 18834 O O . ALA A 1 20 ? 7.551 22.216 3.304 1.00 0.00 20 ALA A O 11
ATOM 18841 N N . LYS A 1 21 ? 5.482 21.857 4.107 1.00 0.00 21 LYS A N 11
ATOM 18842 C CA . LYS A 1 21 ? 5.536 22.901 5.153 1.00 0.00 21 LYS A CA 11
ATOM 18843 C C . LYS A 1 21 ? 6.210 22.422 6.446 1.00 0.00 21 LYS A C 11
ATOM 18844 O O . LYS A 1 21 ? 6.864 23.220 7.116 1.00 0.00 21 LYS A O 11
ATOM 18863 N N . LYS A 1 22 ? 6.095 21.131 6.795 1.00 0.00 22 LYS A N 11
ATOM 18864 C CA . LYS A 1 22 ? 6.622 20.556 8.052 1.00 0.00 22 LYS A CA 11
ATOM 18865 C C . LYS A 1 22 ? 8.146 20.425 8.008 1.00 0.00 22 LYS A C 11
ATOM 18866 O O . LYS A 1 22 ? 8.840 20.805 8.950 1.00 0.00 22 LYS A O 11
ATOM 18885 N N . ASN A 1 23 ? 8.655 19.934 6.880 1.00 0.00 23 ASN A N 11
ATOM 18886 C CA . ASN A 1 23 ? 10.083 19.869 6.541 1.00 0.00 23 ASN A CA 11
ATOM 18887 C C . ASN A 1 23 ? 10.621 21.181 5.934 1.00 0.00 23 ASN A C 11
ATOM 18888 O O . ASN A 1 23 ? 11.824 21.308 5.706 1.00 0.00 23 ASN A O 11
ATOM 18899 N N . GLN A 1 24 ? 9.742 22.163 5.688 1.00 0.00 24 GLN A N 11
ATOM 18900 C CA . GLN A 1 24 ? 10.026 23.452 5.030 1.00 0.00 24 GLN A CA 11
ATOM 18901 C C . GLN A 1 24 ? 10.680 23.280 3.636 1.00 0.00 24 GLN A C 11
ATOM 18902 O O . GLN A 1 24 ? 11.494 24.096 3.196 1.00 0.00 24 GLN A O 11
ATOM 18916 N N . ALA A 1 25 ? 10.343 22.179 2.952 1.00 0.00 25 ALA A N 11
ATOM 18917 C CA . ALA A 1 25 ? 10.856 21.794 1.639 1.00 0.00 25 ALA A CA 11
ATOM 18918 C C . ALA A 1 25 ? 10.244 22.626 0.497 1.00 0.00 25 ALA A C 11
ATOM 18919 O O . ALA A 1 25 ? 10.931 22.966 -0.465 1.00 0.00 25 ALA A O 11
ATOM 18926 N N . HIS A 1 26 ? 8.945 22.939 0.607 1.00 0.00 26 HIS A N 11
ATOM 18927 C CA . HIS A 1 26 ? 8.107 23.718 -0.323 1.00 0.00 26 HIS A CA 11
ATOM 18928 C C . HIS A 1 26 ? 8.076 23.261 -1.807 1.00 0.00 26 HIS A C 11
ATOM 18929 O O . HIS A 1 26 ? 7.406 23.890 -2.627 1.00 0.00 26 HIS A O 11
ATOM 18943 N N . LYS A 1 27 ? 8.744 22.154 -2.156 1.00 0.00 27 LYS A N 11
ATOM 18944 C CA . LYS A 1 27 ? 8.697 21.423 -3.438 1.00 0.00 27 LYS A CA 11
ATOM 18945 C C . LYS A 1 27 ? 8.837 19.914 -3.191 1.00 0.00 27 LYS A C 11
ATOM 18946 O O . LYS A 1 27 ? 9.252 19.496 -2.109 1.00 0.00 27 LYS A O 11
ATOM 18965 N N . ILE A 1 28 ? 8.533 19.105 -4.206 1.00 0.00 28 ILE A N 11
ATOM 18966 C CA . ILE A 1 28 ? 8.588 17.631 -4.178 1.00 0.00 28 ILE A CA 11
ATOM 18967 C C . ILE A 1 28 ? 9.659 17.112 -5.156 1.00 0.00 28 ILE A C 11
ATOM 18968 O O . ILE A 1 28 ? 10.012 17.779 -6.128 1.00 0.00 28 ILE A O 11
ATOM 18984 N N . GLU A 1 29 ? 10.161 15.898 -4.921 1.00 0.00 29 GLU A N 11
ATOM 18985 C CA . GLU A 1 29 ? 10.937 15.098 -5.880 1.00 0.00 29 GLU A CA 11
ATOM 18986 C C . GLU A 1 29 ? 10.174 13.819 -6.269 1.00 0.00 29 GLU A C 11
ATOM 18987 O O . GLU A 1 29 ? 9.995 13.558 -7.460 1.00 0.00 29 GLU A O 11
ATOM 18999 N N . ARG A 1 30 ? 9.664 13.050 -5.289 1.00 0.00 30 ARG A N 11
ATOM 19000 C CA . ARG A 1 30 ? 8.893 11.819 -5.524 1.00 0.00 30 ARG A CA 11
ATOM 19001 C C . ARG A 1 30 ? 7.841 11.516 -4.454 1.00 0.00 30 ARG A C 11
ATOM 19002 O O . ARG A 1 30 ? 7.944 11.958 -3.312 1.00 0.00 30 ARG A O 11
ATOM 19023 N N . VAL A 1 31 ? 6.904 10.637 -4.797 1.00 0.00 31 VAL A N 11
ATOM 19024 C CA . VAL A 1 31 ? 6.121 9.811 -3.865 1.00 0.00 31 VAL A CA 11
ATOM 19025 C C . VAL A 1 31 ? 6.092 8.362 -4.353 1.00 0.00 31 VAL A C 11
ATOM 19026 O O . VAL A 1 31 ? 6.120 8.112 -5.557 1.00 0.00 31 VAL A O 11
ATOM 19039 N N . VAL A 1 32 ? 6.058 7.409 -3.424 1.00 0.00 32 VAL A N 11
ATOM 19040 C CA . VAL A 1 32 ? 6.144 5.963 -3.662 1.00 0.00 32 VAL A CA 11
ATOM 19041 C C . VAL A 1 32 ? 4.950 5.285 -2.995 1.00 0.00 32 VAL A C 11
ATOM 19042 O O . VAL A 1 32 ? 4.870 5.236 -1.765 1.00 0.00 32 VAL A O 11
ATOM 19055 N N . VAL A 1 33 ? 3.994 4.799 -3.791 1.00 0.00 33 VAL A N 11
ATOM 19056 C CA . VAL A 1 33 ? 2.769 4.139 -3.305 1.00 0.00 33 VAL A CA 11
ATOM 19057 C C . VAL A 1 33 ? 2.897 2.613 -3.335 1.00 0.00 33 VAL A C 11
ATOM 19058 O O . VAL A 1 33 ? 3.459 2.045 -4.269 1.00 0.00 33 VAL A O 11
ATOM 19071 N N . GLY A 1 34 ? 2.351 1.945 -2.320 1.00 0.00 34 GLY A N 11
ATOM 19072 C CA . GLY A 1 34 ? 2.251 0.494 -2.187 1.00 0.00 34 GLY A CA 11
ATOM 19073 C C . GLY A 1 34 ? 0.832 0.012 -2.485 1.00 0.00 34 GLY A C 11
ATOM 19074 O O . GLY A 1 34 ? -0.129 0.437 -1.836 1.00 0.00 34 GLY A O 11
ATOM 19078 N N . ILE A 1 35 ? 0.690 -0.854 -3.490 1.00 0.00 35 ILE A N 11
ATOM 19079 C CA . ILE A 1 35 ? -0.587 -1.426 -3.939 1.00 0.00 35 ILE A CA 11
ATOM 19080 C C . ILE A 1 35 ? -0.460 -2.952 -3.951 1.00 0.00 35 ILE A C 11
ATOM 19081 O O . ILE A 1 35 ? 0.479 -3.492 -4.535 1.00 0.00 35 ILE A O 11
ATOM 19097 N N . GLY A 1 36 ? -1.386 -3.646 -3.288 1.00 0.00 36 GLY A N 11
ATOM 19098 C CA . GLY A 1 36 ? -1.396 -5.114 -3.208 1.00 0.00 36 GLY A CA 11
ATOM 19099 C C . GLY A 1 36 ? -1.531 -5.773 -4.586 1.00 0.00 36 GLY A C 11
ATOM 19100 O O . GLY A 1 36 ? -2.248 -5.281 -5.460 1.00 0.00 36 GLY A O 11
ATOM 19104 N N . GLU A 1 37 ? -0.871 -6.913 -4.797 1.00 0.00 37 GLU A N 11
ATOM 19105 C CA . GLU A 1 37 ? -0.727 -7.517 -6.133 1.00 0.00 37 GLU A CA 11
ATOM 19106 C C . GLU A 1 37 ? -1.997 -8.268 -6.592 1.00 0.00 37 GLU A C 11
ATOM 19107 O O . GLU A 1 37 ? -2.066 -8.762 -7.720 1.00 0.00 37 GLU A O 11
ATOM 19119 N N . ARG A 1 38 ? -3.010 -8.333 -5.715 1.00 0.00 38 ARG A N 11
ATOM 19120 C CA . ARG A 1 38 ? -4.365 -8.878 -5.923 1.00 0.00 38 ARG A CA 11
ATOM 19121 C C . ARG A 1 38 ? -5.473 -7.809 -5.872 1.00 0.00 38 ARG A C 11
ATOM 19122 O O . ARG A 1 38 ? -6.634 -8.130 -6.128 1.00 0.00 38 ARG A O 11
ATOM 19143 N N . SER A 1 39 ? -5.151 -6.554 -5.540 1.00 0.00 39 SER A N 11
ATOM 19144 C CA . SER A 1 39 ? -6.133 -5.512 -5.188 1.00 0.00 39 SER A CA 11
ATOM 19145 C C . SER A 1 39 ? -6.959 -4.973 -6.364 1.00 0.00 39 SER A C 11
ATOM 19146 O O . SER A 1 39 ? -7.969 -4.308 -6.137 1.00 0.00 39 SER A O 11
ATOM 19154 N N . ALA A 1 40 ? -6.546 -5.245 -7.610 1.00 0.00 40 ALA A N 11
ATOM 19155 C CA . ALA A 1 40 ? -7.196 -4.890 -8.883 1.00 0.00 40 ALA A CA 11
ATOM 19156 C C . ALA A 1 40 ? -7.470 -3.384 -9.144 1.00 0.00 40 ALA A C 11
ATOM 19157 O O . ALA A 1 40 ? -7.952 -3.027 -10.223 1.00 0.00 40 ALA A O 11
ATOM 19164 N N . MET A 1 41 ? -7.139 -2.490 -8.205 1.00 0.00 41 MET A N 11
ATOM 19165 C CA . MET A 1 41 ? -7.176 -1.031 -8.365 1.00 0.00 41 MET A CA 11
ATOM 19166 C C . MET A 1 41 ? -6.103 -0.573 -9.364 1.00 0.00 41 MET A C 11
ATOM 19167 O O . MET A 1 41 ? -4.905 -0.712 -9.111 1.00 0.00 41 MET A O 11
ATOM 19181 N N . ASP A 1 42 ? -6.530 -0.064 -10.521 1.00 0.00 42 ASP A N 11
ATOM 19182 C CA . ASP A 1 42 ? -5.652 0.365 -11.616 1.00 0.00 42 ASP A CA 11
ATOM 19183 C C . ASP A 1 42 ? -4.717 1.523 -11.211 1.00 0.00 42 ASP A C 11
ATOM 19184 O O . ASP A 1 42 ? -5.138 2.674 -11.065 1.00 0.00 42 ASP A O 11
ATOM 19193 N N . LYS A 1 43 ? -3.423 1.219 -11.070 1.00 0.00 43 LYS A N 11
ATOM 19194 C CA . LYS A 1 43 ? -2.341 2.184 -10.831 1.00 0.00 43 LYS A CA 11
ATOM 19195 C C . LYS A 1 43 ? -2.292 3.333 -11.842 1.00 0.00 43 LYS A C 11
ATOM 19196 O O . LYS A 1 43 ? -1.997 4.464 -11.456 1.00 0.00 43 LYS A O 11
ATOM 19215 N N . SER A 1 44 ? -2.606 3.064 -13.113 1.00 0.00 44 SER A N 11
ATOM 19216 C CA . SER A 1 44 ? -2.642 4.062 -14.191 1.00 0.00 44 SER A CA 11
ATOM 19217 C C . SER A 1 44 ? -3.756 5.089 -13.962 1.00 0.00 44 SER A C 11
ATOM 19218 O O . SER A 1 44 ? -3.526 6.291 -14.095 1.00 0.00 44 SER A O 11
ATOM 19226 N N . LEU A 1 45 ? -4.946 4.637 -13.545 1.00 0.00 45 LEU A N 11
ATOM 19227 C CA . LEU A 1 45 ? -6.043 5.501 -13.100 1.00 0.00 45 LEU A CA 11
ATOM 19228 C C . LEU A 1 45 ? -5.607 6.336 -11.890 1.00 0.00 45 LEU A C 11
ATOM 19229 O O . LEU A 1 45 ? -5.703 7.561 -11.929 1.00 0.00 45 LEU A O 11
ATOM 19245 N N . PHE A 1 46 ? -5.088 5.692 -10.838 1.00 0.00 46 PHE A N 11
ATOM 19246 C CA . PHE A 1 46 ? -4.669 6.365 -9.605 1.00 0.00 46 PHE A CA 11
ATOM 19247 C C . PHE A 1 46 ? -3.664 7.506 -9.852 1.00 0.00 46 PHE A C 11
ATOM 19248 O O . PHE A 1 46 ? -3.919 8.647 -9.457 1.00 0.00 46 PHE A O 11
ATOM 19265 N N . VAL A 1 47 ? -2.540 7.232 -10.526 1.00 0.00 47 VAL A N 11
ATOM 19266 C CA . VAL A 1 47 ? -1.560 8.278 -10.868 1.00 0.00 47 VAL A CA 11
ATOM 19267 C C . VAL A 1 47 ? -2.144 9.358 -11.753 1.00 0.00 47 VAL A C 11
ATOM 19268 O O . VAL A 1 47 ? -1.924 10.538 -11.499 1.00 0.00 47 VAL A O 11
ATOM 19281 N N . SER A 1 48 ? -2.934 8.979 -12.754 1.00 0.00 48 SER A N 11
ATOM 19282 C CA . SER A 1 48 ? -3.569 9.953 -13.635 1.00 0.00 48 SER A CA 11
ATOM 19283 C C . SER A 1 48 ? -4.512 10.893 -12.862 1.00 0.00 48 SER A C 11
ATOM 19284 O O . SER A 1 48 ? -4.567 12.091 -13.145 1.00 0.00 48 SER A O 11
ATOM 19292 N N . ALA A 1 49 ? -5.179 10.389 -11.816 1.00 0.00 49 ALA A N 11
ATOM 19293 C CA . ALA A 1 49 ? -6.012 11.193 -10.919 1.00 0.00 49 ALA A CA 11
ATOM 19294 C C . ALA A 1 49 ? -5.170 12.177 -10.084 1.00 0.00 49 ALA A C 11
ATOM 19295 O O . ALA A 1 49 ? -5.507 13.359 -10.001 1.00 0.00 49 ALA A O 11
ATOM 19302 N N . PHE A 1 50 ? -4.054 11.721 -9.504 1.00 0.00 50 PHE A N 11
ATOM 19303 C CA . PHE A 1 50 ? -3.079 12.571 -8.804 1.00 0.00 50 PHE A CA 11
ATOM 19304 C C . PHE A 1 50 ? -2.500 13.674 -9.716 1.00 0.00 50 PHE A C 11
ATOM 19305 O O . PHE A 1 50 ? -2.459 14.843 -9.331 1.00 0.00 50 PHE A O 11
ATOM 19322 N N . GLU A 1 51 ? -2.118 13.337 -10.952 1.00 0.00 51 GLU A N 11
ATOM 19323 C CA . GLU A 1 51 ? -1.601 14.272 -11.968 1.00 0.00 51 GLU A CA 11
ATOM 19324 C C . GLU A 1 51 ? -2.623 15.336 -12.403 1.00 0.00 51 GLU A C 11
ATOM 19325 O O . GLU A 1 51 ? -2.243 16.422 -12.843 1.00 0.00 51 GLU A O 11
ATOM 19337 N N . THR A 1 52 ? -3.916 15.047 -12.270 1.00 0.00 52 THR A N 11
ATOM 19338 C CA . THR A 1 52 ? -4.992 16.051 -12.336 1.00 0.00 52 THR A CA 11
ATOM 19339 C C . THR A 1 52 ? -5.041 16.895 -11.054 1.00 0.00 52 THR A C 11
ATOM 19340 O O . THR A 1 52 ? -4.902 18.119 -11.105 1.00 0.00 52 THR A O 11
ATOM 19351 N N . PHE A 1 53 ? -5.248 16.266 -9.892 1.00 0.00 53 PHE A N 11
ATOM 19352 C CA . PHE A 1 53 ? -5.559 16.947 -8.625 1.00 0.00 53 PHE A CA 11
ATOM 19353 C C . PHE A 1 53 ? -4.404 17.751 -7.989 1.00 0.00 53 PHE A C 11
ATOM 19354 O O . PHE A 1 53 ? -4.665 18.598 -7.132 1.00 0.00 53 PHE A O 11
ATOM 19371 N N . ARG A 1 54 ? -3.149 17.569 -8.429 1.00 0.00 54 ARG A N 11
ATOM 19372 C CA . ARG A 1 54 ? -1.959 18.334 -7.987 1.00 0.00 54 ARG A CA 11
ATOM 19373 C C . ARG A 1 54 ? -2.095 19.858 -8.089 1.00 0.00 54 ARG A C 11
ATOM 19374 O O . ARG A 1 54 ? -1.435 20.580 -7.347 1.00 0.00 54 ARG A O 11
ATOM 19395 N N . GLU A 1 55 ? -2.975 20.343 -8.963 1.00 0.00 55 GLU A N 11
ATOM 19396 C CA . GLU A 1 55 ? -3.298 21.764 -9.164 1.00 0.00 55 GLU A CA 11
ATOM 19397 C C . GLU A 1 55 ? -3.924 22.437 -7.931 1.00 0.00 55 GLU A C 11
ATOM 19398 O O . GLU A 1 55 ? -3.843 23.656 -7.775 1.00 0.00 55 GLU A O 11
ATOM 19410 N N . GLU A 1 56 ? -4.543 21.651 -7.045 1.00 0.00 56 GLU A N 11
ATOM 19411 C CA . GLU A 1 56 ? -5.058 22.119 -5.747 1.00 0.00 56 GLU A CA 11
ATOM 19412 C C . GLU A 1 56 ? -3.934 22.544 -4.770 1.00 0.00 56 GLU A C 11
ATOM 19413 O O . GLU A 1 56 ? -4.150 23.385 -3.893 1.00 0.00 56 GLU A O 11
ATOM 19425 N N . SER A 1 57 ? -2.724 21.995 -4.929 1.00 0.00 57 SER A N 11
ATOM 19426 C CA . SER A 1 57 ? -1.511 22.367 -4.189 1.00 0.00 57 SER A CA 11
ATOM 19427 C C . SER A 1 57 ? -0.776 23.562 -4.820 1.00 0.00 57 SER A C 11
ATOM 19428 O O . SER A 1 57 ? -1.121 24.034 -5.905 1.00 0.00 57 SER A O 11
ATOM 19436 N N . LEU A 1 58 ? 0.310 23.998 -4.178 1.00 0.00 58 LEU A N 11
ATOM 19437 C CA . LEU A 1 58 ? 1.418 24.714 -4.814 1.00 0.00 58 LEU A CA 11
ATOM 19438 C C . LEU A 1 58 ? 2.622 23.792 -5.042 1.00 0.00 58 LEU A C 11
ATOM 19439 O O . LEU A 1 58 ? 3.224 23.834 -6.116 1.00 0.00 58 LEU A O 11
ATOM 19455 N N . VAL A 1 59 ? 2.958 22.948 -4.063 1.00 0.00 59 VAL A N 11
ATOM 19456 C CA . VAL A 1 59 ? 4.165 22.102 -4.050 1.00 0.00 59 VAL A CA 11
ATOM 19457 C C . VAL A 1 59 ? 4.016 20.870 -4.942 1.00 0.00 59 VAL A C 11
ATOM 19458 O O . VAL A 1 59 ? 4.989 20.419 -5.546 1.00 0.00 59 VAL A O 11
ATOM 19471 N N . CYS A 1 60 ? 2.798 20.326 -5.043 1.00 0.00 60 CYS A N 11
ATOM 19472 C CA . CYS A 1 60 ? 2.541 19.031 -5.669 1.00 0.00 60 CYS A CA 11
ATOM 19473 C C . CYS A 1 60 ? 2.574 19.102 -7.202 1.00 0.00 60 CYS A C 11
ATOM 19474 O O . CYS A 1 60 ? 2.669 18.060 -7.853 1.00 0.00 60 CYS A O 11
ATOM 19482 N N . LYS A 1 61 ? 2.505 20.309 -7.797 1.00 0.00 61 LYS A N 11
ATOM 19483 C CA . LYS A 1 61 ? 2.549 20.445 -9.265 1.00 0.00 61 LYS A CA 11
ATOM 19484 C C . LYS A 1 61 ? 3.825 19.854 -9.872 1.00 0.00 61 LYS A C 11
ATOM 19485 O O . LYS A 1 61 ? 3.754 19.145 -10.875 1.00 0.00 61 LYS A O 11
ATOM 19504 N N . ASP A 1 62 ? 4.973 20.113 -9.249 1.00 0.00 62 ASP A N 11
ATOM 19505 C CA . ASP A 1 62 ? 6.282 19.580 -9.641 1.00 0.00 62 ASP A CA 11
ATOM 19506 C C . ASP A 1 62 ? 6.613 18.316 -8.820 1.00 0.00 62 ASP A C 11
ATOM 19507 O O . ASP A 1 62 ? 7.436 18.343 -7.905 1.00 0.00 62 ASP A O 11
ATOM 19516 N N . ALA A 1 63 ? 5.948 17.203 -9.144 1.00 0.00 63 ALA A N 11
ATOM 19517 C CA . ALA A 1 63 ? 6.125 15.885 -8.522 1.00 0.00 63 ALA A CA 11
ATOM 19518 C C . ALA A 1 63 ? 6.001 14.739 -9.546 1.00 0.00 63 ALA A C 11
ATOM 19519 O O . ALA A 1 63 ? 5.473 14.931 -10.644 1.00 0.00 63 ALA A O 11
ATOM 19526 N N . ILE A 1 64 ? 6.430 13.533 -9.157 1.00 0.00 64 ILE A N 11
ATOM 19527 C CA . ILE A 1 64 ? 6.187 12.255 -9.850 1.00 0.00 64 ILE A CA 11
ATOM 19528 C C . ILE A 1 64 ? 5.794 11.194 -8.805 1.00 0.00 64 ILE A C 11
ATOM 19529 O O . ILE A 1 64 ? 6.334 11.168 -7.696 1.00 0.00 64 ILE A O 11
ATOM 19545 N N . LEU A 1 65 ? 4.861 10.309 -9.169 1.00 0.00 65 LEU A N 11
ATOM 19546 C CA . LEU A 1 65 ? 4.273 9.265 -8.324 1.00 0.00 65 LEU A CA 11
ATOM 19547 C C . LEU A 1 65 ? 4.643 7.881 -8.880 1.00 0.00 65 LEU A C 11
ATOM 19548 O O . LEU A 1 65 ? 4.168 7.468 -9.938 1.00 0.00 65 LEU A O 11
ATOM 19564 N N . ASP A 1 66 ? 5.537 7.189 -8.170 1.00 0.00 66 ASP A N 11
ATOM 19565 C CA . ASP A 1 66 ? 5.982 5.824 -8.480 1.00 0.00 66 ASP A CA 11
ATOM 19566 C C . ASP A 1 66 ? 5.130 4.765 -7.758 1.00 0.00 66 ASP A C 11
ATOM 19567 O O . ASP A 1 66 ? 4.716 4.951 -6.612 1.00 0.00 66 ASP A O 11
ATOM 19576 N N . ILE A 1 67 ? 4.906 3.627 -8.421 1.00 0.00 67 ILE A N 11
ATOM 19577 C CA . ILE A 1 67 ? 4.113 2.494 -7.920 1.00 0.00 67 ILE A CA 11
ATOM 19578 C C . ILE A 1 67 ? 5.030 1.337 -7.483 1.00 0.00 67 ILE A C 11
ATOM 19579 O O . ILE A 1 67 ? 6.018 1.027 -8.154 1.00 0.00 67 ILE A O 11
ATOM 19595 N N . VAL A 1 68 ? 4.661 0.651 -6.399 1.00 0.00 68 VAL A N 11
ATOM 19596 C CA . VAL A 1 68 ? 5.271 -0.589 -5.890 1.00 0.00 68 VAL A CA 11
ATOM 19597 C C . VAL A 1 68 ? 4.185 -1.644 -5.675 1.00 0.00 68 VAL A C 11
ATOM 19598 O O . VAL A 1 68 ? 3.235 -1.443 -4.915 1.00 0.00 68 VAL A O 11
ATOM 19611 N N . ASP A 1 69 ? 4.326 -2.775 -6.361 1.00 0.00 69 ASP A N 11
ATOM 19612 C CA . ASP A 1 69 ? 3.485 -3.966 -6.193 1.00 0.00 69 ASP A CA 11
ATOM 19613 C C . ASP A 1 69 ? 3.840 -4.703 -4.886 1.00 0.00 69 ASP A C 11
ATOM 19614 O O . ASP A 1 69 ? 4.839 -5.424 -4.809 1.00 0.00 69 ASP A O 11
ATOM 19623 N N . GLU A 1 70 ? 3.046 -4.497 -3.834 1.00 0.00 70 GLU A N 11
ATOM 19624 C CA . GLU A 1 70 ? 3.184 -5.209 -2.559 1.00 0.00 70 GLU A CA 11
ATOM 19625 C C . GLU A 1 70 ? 2.737 -6.673 -2.678 1.00 0.00 70 GLU A C 11
ATOM 19626 O O . GLU A 1 70 ? 1.719 -6.982 -3.305 1.00 0.00 70 GLU A O 11
ATOM 19638 N N . LYS A 1 71 ? 3.451 -7.572 -1.992 1.00 0.00 71 LYS A N 11
ATOM 19639 C CA . LYS A 1 71 ? 3.001 -8.950 -1.758 1.00 0.00 71 LYS A CA 11
ATOM 19640 C C . LYS A 1 71 ? 1.721 -8.967 -0.912 1.00 0.00 71 LYS A C 11
ATOM 19641 O O . LYS A 1 71 ? 1.467 -8.038 -0.141 1.00 0.00 71 LYS A O 11
ATOM 19660 N N . VAL A 1 72 ? 0.949 -10.048 -1.009 1.00 0.00 72 VAL A N 11
ATOM 19661 C CA . VAL A 1 72 ? -0.274 -10.279 -0.220 1.00 0.00 72 VAL A CA 11
ATOM 19662 C C . VAL A 1 72 ? -0.198 -11.592 0.564 1.00 0.00 72 VAL A C 11
ATOM 19663 O O . VAL A 1 72 ? 0.516 -12.520 0.182 1.00 0.00 72 VAL A O 11
ATOM 19676 N N . GLU A 1 73 ? -0.945 -11.682 1.664 1.00 0.00 73 GLU A N 11
ATOM 19677 C CA . GLU A 1 73 ? -0.974 -12.849 2.558 1.00 0.00 73 GLU A CA 11
ATOM 19678 C C . GLU A 1 73 ? -2.364 -12.990 3.199 1.00 0.00 73 GLU A C 11
ATOM 19679 O O . GLU A 1 73 ? -2.991 -11.985 3.543 1.00 0.00 73 GLU A O 11
ATOM 19691 N N . LEU A 1 74 ? -2.836 -14.222 3.398 1.00 0.00 74 LEU A N 11
ATOM 19692 C CA . LEU A 1 74 ? -4.104 -14.568 4.041 1.00 0.00 74 LEU A CA 11
ATOM 19693 C C . LEU A 1 74 ? -3.887 -15.429 5.296 1.00 0.00 74 LEU A C 11
ATOM 19694 O O . LEU A 1 74 ? -3.474 -16.586 5.203 1.00 0.00 74 LEU A O 11
ATOM 19710 N N . GLU A 1 75 ? -4.165 -14.870 6.475 1.00 0.00 75 GLU A N 11
ATOM 19711 C CA . GLU A 1 75 ? -4.284 -15.619 7.732 1.00 0.00 75 GLU A CA 11
ATOM 19712 C C . GLU A 1 75 ? -5.643 -16.327 7.878 1.00 0.00 75 GLU A C 11
ATOM 19713 O O . GLU A 1 75 ? -6.660 -15.883 7.336 1.00 0.00 75 GLU A O 11
ATOM 19725 N N . CYS A 1 76 ? -5.671 -17.398 8.670 1.00 0.00 76 CYS A N 11
ATOM 19726 C CA . CYS A 1 76 ? -6.900 -18.014 9.163 1.00 0.00 76 CYS A CA 11
ATOM 19727 C C . CYS A 1 76 ? -7.474 -17.249 10.381 1.00 0.00 76 CYS A C 11
ATOM 19728 O O . CYS A 1 76 ? -6.757 -16.548 11.103 1.00 0.00 76 CYS A O 11
ATOM 19735 N N . LYS A 1 77 ? -8.774 -17.431 10.632 1.00 0.00 77 LYS A N 11
ATOM 19736 C CA . LYS A 1 77 ? -9.544 -16.862 11.760 1.00 0.00 77 LYS A CA 11
ATOM 19737 C C . LYS A 1 77 ? -9.089 -17.354 13.141 1.00 0.00 77 LYS A C 11
ATOM 19738 O O . LYS A 1 77 ? -8.643 -16.558 13.967 1.00 0.00 77 LYS A O 11
ATOM 19757 N N . ASP A 1 78 ? -9.259 -18.650 13.409 1.00 0.00 78 ASP A N 11
ATOM 19758 C CA . ASP A 1 78 ? -9.115 -19.282 14.734 1.00 0.00 78 ASP A CA 11
ATOM 19759 C C . ASP A 1 78 ? -8.146 -20.480 14.673 1.00 0.00 78 ASP A C 11
ATOM 19760 O O . ASP A 1 78 ? -8.508 -21.634 14.922 1.00 0.00 78 ASP A O 11
ATOM 19769 N N . CYS A 1 79 ? -6.911 -20.175 14.267 1.00 0.00 79 CYS A N 11
ATOM 19770 C CA . CYS A 1 79 ? -5.879 -21.106 13.804 1.00 0.00 79 CYS A CA 11
ATOM 19771 C C . CYS A 1 79 ? -4.470 -20.655 14.258 1.00 0.00 79 CYS A C 11
ATOM 19772 O O . CYS A 1 79 ? -4.323 -19.893 15.219 1.00 0.00 79 CYS A O 11
ATOM 19779 N N . SER A 1 80 ? -3.431 -21.120 13.557 1.00 0.00 80 SER A N 11
ATOM 19780 C CA . SER A 1 80 ? -2.028 -20.723 13.775 1.00 0.00 80 SER A CA 11
ATOM 19781 C C . SER A 1 80 ? -1.201 -20.723 12.470 1.00 0.00 80 SER A C 11
ATOM 19782 O O . SER A 1 80 ? -0.019 -21.080 12.454 1.00 0.00 80 SER A O 11
ATOM 19790 N N . HIS A 1 81 ? -1.837 -20.387 11.339 1.00 0.00 81 HIS A N 11
ATOM 19791 C CA . HIS A 1 81 ? -1.253 -20.491 9.995 1.00 0.00 81 HIS A CA 11
ATOM 19792 C C . HIS A 1 81 ? -1.730 -19.375 9.040 1.00 0.00 81 HIS A C 11
ATOM 19793 O O . HIS A 1 81 ? -2.861 -18.888 9.150 1.00 0.00 81 HIS A O 11
ATOM 19807 N N . VAL A 1 82 ? -0.875 -19.001 8.076 1.00 0.00 82 VAL A N 11
ATOM 19808 C CA . VAL A 1 82 ? -1.156 -18.073 6.970 1.00 0.00 82 VAL A CA 11
ATOM 19809 C C . VAL A 1 82 ? -0.541 -18.584 5.651 1.00 0.00 82 VAL A C 11
ATOM 19810 O O . VAL A 1 82 ? 0.504 -19.239 5.671 1.00 0.00 82 VAL A O 11
ATOM 19823 N N . PHE A 1 83 ? -1.147 -18.259 4.505 1.00 0.00 83 PHE A N 11
ATOM 19824 C CA . PHE A 1 83 ? -0.667 -18.615 3.154 1.00 0.00 83 PHE A CA 11
ATOM 19825 C C . PHE A 1 83 ? -1.014 -17.540 2.102 1.00 0.00 83 PHE A C 11
ATOM 19826 O O . PHE A 1 83 ? -1.736 -16.586 2.396 1.00 0.00 83 PHE A O 11
ATOM 19843 N N . LYS A 1 84 ? -0.544 -17.698 0.854 1.00 0.00 84 LYS A N 11
ATOM 19844 C CA . LYS A 1 84 ? -0.752 -16.734 -0.249 1.00 0.00 84 LYS A CA 11
ATOM 19845 C C . LYS A 1 84 ? -1.861 -17.175 -1.225 1.00 0.00 84 LYS A C 11
ATOM 19846 O O . LYS A 1 84 ? -1.981 -18.371 -1.503 1.00 0.00 84 LYS A O 11
ATOM 19865 N N . PRO A 1 85 ? -2.668 -16.243 -1.770 1.00 0.00 85 PRO A N 11
ATOM 19866 C CA . PRO A 1 85 ? -3.808 -16.554 -2.635 1.00 0.00 85 PRO A CA 11
ATOM 19867 C C . PRO A 1 85 ? -3.367 -17.070 -4.016 1.00 0.00 85 PRO A C 11
ATOM 19868 O O . PRO A 1 85 ? -2.696 -16.359 -4.771 1.00 0.00 85 PRO A O 11
ATOM 19879 N N . ASN A 1 86 ? -3.750 -18.308 -4.349 1.00 0.00 86 ASN A N 11
ATOM 19880 C CA . ASN A 1 86 ? -3.461 -18.968 -5.629 1.00 0.00 86 ASN A CA 11
ATOM 19881 C C . ASN A 1 86 ? -4.649 -19.819 -6.135 1.00 0.00 86 ASN A C 11
ATOM 19882 O O . ASN A 1 86 ? -5.185 -19.543 -7.209 1.00 0.00 86 ASN A O 11
ATOM 19893 N N . ALA A 1 87 ? -5.059 -20.844 -5.377 1.00 0.00 87 ALA A N 11
ATOM 19894 C CA . ALA A 1 87 ? -6.200 -21.706 -5.709 1.00 0.00 87 ALA A CA 11
ATOM 19895 C C . ALA A 1 87 ? -7.552 -20.955 -5.668 1.00 0.00 87 ALA A C 11
ATOM 19896 O O . ALA A 1 87 ? -7.689 -19.940 -4.977 1.00 0.00 87 ALA A O 11
ATOM 19903 N N . LEU A 1 88 ? -8.565 -21.485 -6.370 1.00 0.00 88 LEU A N 11
ATOM 19904 C CA . LEU A 1 88 ? -9.898 -20.878 -6.504 1.00 0.00 88 LEU A CA 11
ATOM 19905 C C . LEU A 1 88 ? -11.074 -21.839 -6.243 1.00 0.00 88 LEU A C 11
ATOM 19906 O O . LEU A 1 88 ? -12.043 -21.437 -5.599 1.00 0.00 88 LEU A O 11
ATOM 19922 N N . ASP A 1 89 ? -11.015 -23.098 -6.697 1.00 0.00 89 ASP A N 11
ATOM 19923 C CA . ASP A 1 89 ? -12.090 -24.081 -6.460 1.00 0.00 89 ASP A CA 11
ATOM 19924 C C . ASP A 1 89 ? -12.088 -24.618 -5.013 1.00 0.00 89 ASP A C 11
ATOM 19925 O O . ASP A 1 89 ? -13.144 -24.907 -4.445 1.00 0.00 89 ASP A O 11
ATOM 19934 N N . TYR A 1 90 ? -10.901 -24.685 -4.397 1.00 0.00 90 TYR A N 11
ATOM 19935 C CA . TYR A 1 90 ? -10.676 -25.125 -3.016 1.00 0.00 90 TYR A CA 11
ATOM 19936 C C . TYR A 1 90 ? -10.422 -23.919 -2.101 1.00 0.00 90 TYR A C 11
ATOM 19937 O O . TYR A 1 90 ? -11.371 -23.384 -1.534 1.00 0.00 90 TYR A O 11
ATOM 19955 N N . GLY A 1 91 ? -9.176 -23.455 -1.960 1.00 0.00 91 GLY A N 11
ATOM 19956 C CA . GLY A 1 91 ? -8.825 -22.267 -1.163 1.00 0.00 91 GLY A CA 11
ATOM 19957 C C . GLY A 1 91 ? -9.013 -22.410 0.359 1.00 0.00 91 GLY A C 11
ATOM 19958 O O . GLY A 1 91 ? -8.942 -21.412 1.078 1.00 0.00 91 GLY A O 11
ATOM 19962 N N . VAL A 1 92 ? -9.265 -23.627 0.861 1.00 0.00 92 VAL A N 11
ATOM 19963 C CA . VAL A 1 92 ? -9.324 -23.940 2.302 1.00 0.00 92 VAL A CA 11
ATOM 19964 C C . VAL A 1 92 ? -7.974 -23.726 3.007 1.00 0.00 92 VAL A C 11
ATOM 19965 O O . VAL A 1 92 ? -6.916 -23.754 2.370 1.00 0.00 92 VAL A O 11
ATOM 19978 N N . CYS A 1 93 ? -8.007 -23.545 4.330 1.00 0.00 93 CYS A N 11
ATOM 19979 C CA . CYS A 1 93 ? -6.821 -23.471 5.182 1.00 0.00 93 CYS A CA 11
ATOM 19980 C C . CYS A 1 93 ? -6.075 -24.824 5.236 1.00 0.00 93 CYS A C 11
ATOM 19981 O O . CYS A 1 93 ? -6.657 -25.905 5.082 1.00 0.00 93 CYS A O 11
ATOM 19988 N N . GLU A 1 94 ? -4.746 -24.759 5.370 1.00 0.00 94 GLU A N 11
ATOM 19989 C CA . GLU A 1 94 ? -3.865 -25.933 5.347 1.00 0.00 94 GLU A CA 11
ATOM 19990 C C . GLU A 1 94 ? -4.105 -26.853 6.552 1.00 0.00 94 GLU A C 11
ATOM 19991 O O . GLU A 1 94 ? -4.158 -28.078 6.411 1.00 0.00 94 GLU A O 11
ATOM 20003 N N . LYS A 1 95 ? -4.244 -26.250 7.740 1.00 0.00 95 LYS A N 11
ATOM 20004 C CA . LYS A 1 95 ? -4.573 -26.942 8.996 1.00 0.00 95 LYS A CA 11
ATOM 20005 C C . LYS A 1 95 ? -6.036 -27.384 9.051 1.00 0.00 95 LYS A C 11
ATOM 20006 O O . LYS A 1 95 ? -6.311 -28.565 9.284 1.00 0.00 95 LYS A O 11
ATOM 20025 N N . CYS A 1 96 ? -6.955 -26.431 8.882 1.00 0.00 96 CYS A N 11
ATOM 20026 C CA . CYS A 1 96 ? -8.401 -26.607 9.040 1.00 0.00 96 CYS A CA 11
ATOM 20027 C C . CYS A 1 96 ? -9.152 -26.426 7.700 1.00 0.00 96 CYS A C 11
ATOM 20028 O O . CYS A 1 96 ? -8.985 -25.434 6.996 1.00 0.00 96 CYS A O 11
ATOM 20035 N N . HIS A 1 97 ? -9.935 -27.427 7.283 1.00 0.00 97 HIS A N 11
ATOM 20036 C CA . HIS A 1 97 ? -10.499 -27.494 5.924 1.00 0.00 97 HIS A CA 11
ATOM 20037 C C . HIS A 1 97 ? -11.742 -26.593 5.724 1.00 0.00 97 HIS A C 11
ATOM 20038 O O . HIS A 1 97 ? -12.830 -27.061 5.374 1.00 0.00 97 HIS A O 11
ATOM 20052 N N . SER A 1 98 ? -11.566 -25.285 5.920 1.00 0.00 98 SER A N 11
ATOM 20053 C CA . SER A 1 98 ? -12.573 -24.225 5.782 1.00 0.00 98 SER A CA 11
ATOM 20054 C C . SER A 1 98 ? -11.987 -23.010 5.055 1.00 0.00 98 SER A C 11
ATOM 20055 O O . SER A 1 98 ? -10.777 -22.777 5.082 1.00 0.00 98 SER A O 11
ATOM 20063 N N . LYS A 1 99 ? -12.847 -22.227 4.390 1.00 0.00 99 LYS A N 11
ATOM 20064 C CA . LYS A 1 99 ? -12.480 -21.105 3.493 1.00 0.00 99 LYS A CA 11
ATOM 20065 C C . LYS A 1 99 ? -12.542 -19.723 4.173 1.00 0.00 99 LYS A C 11
ATOM 20066 O O . LYS A 1 99 ? -12.538 -18.689 3.507 1.00 0.00 99 LYS A O 11
ATOM 20085 N N . ASN A 1 100 ? -12.622 -19.703 5.504 1.00 0.00 100 ASN A N 11
ATOM 20086 C CA . ASN A 1 100 ? -12.840 -18.536 6.375 1.00 0.00 100 ASN A CA 11
ATOM 20087 C C . ASN A 1 100 ? -11.698 -17.490 6.422 1.00 0.00 100 ASN A C 11
ATOM 20088 O O . ASN A 1 100 ? -11.803 -16.512 7.161 1.00 0.00 100 ASN A O 11
ATOM 20099 N N . VAL A 1 101 ? -10.581 -17.719 5.729 1.00 0.00 101 VAL A N 11
ATOM 20100 C CA . VAL A 1 101 ? -9.366 -16.885 5.748 1.00 0.00 101 VAL A CA 11
ATOM 20101 C C . VAL A 1 101 ? -9.613 -15.414 5.370 1.00 0.00 101 VAL A C 11
ATOM 20102 O O . VAL A 1 101 ? -10.504 -15.100 4.576 1.00 0.00 101 VAL A O 11
ATOM 20115 N N . ILE A 1 102 ? -8.783 -14.511 5.904 1.00 0.00 102 ILE A N 11
ATOM 20116 C CA . ILE A 1 102 ? -8.796 -13.062 5.625 1.00 0.00 102 ILE A CA 11
ATOM 20117 C C . ILE A 1 102 ? -7.404 -12.521 5.268 1.00 0.00 102 ILE A C 11
ATOM 20118 O O . ILE A 1 102 ? -6.384 -13.057 5.698 1.00 0.00 102 ILE A O 11
ATOM 20134 N N . ILE A 1 103 ? -7.355 -11.430 4.499 1.00 0.00 103 ILE A N 11
ATOM 20135 C CA . ILE A 1 103 ? -6.127 -10.793 4.016 1.00 0.00 103 ILE A CA 11
ATOM 20136 C C . ILE A 1 103 ? -5.477 -10.039 5.184 1.00 0.00 103 ILE A C 11
ATOM 20137 O O . ILE A 1 103 ? -6.053 -9.086 5.713 1.00 0.00 103 ILE A O 11
ATOM 20153 N N . THR A 1 104 ? -4.281 -10.467 5.588 1.00 0.00 104 THR A N 11
ATOM 20154 C CA . THR A 1 104 ? -3.519 -9.903 6.716 1.00 0.00 104 THR A CA 11
ATOM 20155 C C . THR A 1 104 ? -2.454 -8.883 6.263 1.00 0.00 104 THR A C 11
ATOM 20156 O O . THR A 1 104 ? -1.839 -8.194 7.079 1.00 0.00 104 THR A O 11
ATOM 20167 N N . GLN A 1 105 ? -2.238 -8.764 4.946 1.00 0.00 105 GLN A N 11
ATOM 20168 C CA . GLN A 1 105 ? -1.199 -7.952 4.305 1.00 0.00 105 GLN A CA 11
ATOM 20169 C C . GLN A 1 105 ? -1.631 -7.637 2.869 1.00 0.00 105 GLN A C 11
ATOM 20170 O O . GLN A 1 105 ? -1.972 -8.542 2.108 1.00 0.00 105 GLN A O 11
ATOM 20184 N N . GLY A 1 106 ? -1.624 -6.353 2.506 1.00 0.00 106 GLY A N 11
ATOM 20185 C CA . GLY A 1 106 ? -1.984 -5.867 1.170 1.00 0.00 106 GLY A CA 11
ATOM 20186 C C . GLY A 1 106 ? -3.493 -5.815 0.895 1.00 0.00 106 GLY A C 11
ATOM 20187 O O . GLY A 1 106 ? -3.906 -5.754 -0.261 1.00 0.00 106 GLY A O 11
ATOM 20191 N N . ASN A 1 107 ? -4.317 -5.840 1.950 1.00 0.00 107 ASN A N 11
ATOM 20192 C CA . ASN A 1 107 ? -5.785 -5.754 1.892 1.00 0.00 107 ASN A CA 11
ATOM 20193 C C . ASN A 1 107 ? -6.283 -4.422 1.287 1.00 0.00 107 ASN A C 11
ATOM 20194 O O . ASN A 1 107 ? -7.318 -4.372 0.620 1.00 0.00 107 ASN A O 11
ATOM 20205 N N . GLU A 1 108 ? -5.526 -3.344 1.498 1.00 0.00 108 GLU A N 11
ATOM 20206 C CA . GLU A 1 108 ? -5.739 -2.009 0.931 1.00 0.00 108 GLU A CA 11
ATOM 20207 C C . GLU A 1 108 ? -4.402 -1.339 0.562 1.00 0.00 108 GLU A C 11
ATOM 20208 O O . GLU A 1 108 ? -3.351 -1.681 1.111 1.00 0.00 108 GLU A O 11
ATOM 20220 N N . MET A 1 109 ? -4.438 -0.377 -0.364 1.00 0.00 109 MET A N 11
ATOM 20221 C CA . MET A 1 109 ? -3.267 0.423 -0.748 1.00 0.00 109 MET A CA 11
ATOM 20222 C C . MET A 1 109 ? -2.978 1.555 0.253 1.00 0.00 109 MET A C 11
ATOM 20223 O O . MET A 1 109 ? -3.902 2.118 0.848 1.00 0.00 109 MET A O 11
ATOM 20237 N N . ARG A 1 110 ? -1.700 1.931 0.390 1.00 0.00 110 ARG A N 11
ATOM 20238 C CA . ARG A 1 110 ? -1.202 3.102 1.143 1.00 0.00 110 ARG A CA 11
ATOM 20239 C C . ARG A 1 110 ? 0.096 3.628 0.520 1.00 0.00 110 ARG A C 11
ATOM 20240 O O . ARG A 1 110 ? 0.750 2.920 -0.242 1.00 0.00 110 ARG A O 11
ATOM 20261 N N . LEU A 1 111 ? 0.526 4.835 0.883 1.00 0.00 111 LEU A N 11
ATOM 20262 C CA . LEU A 1 111 ? 1.910 5.276 0.653 1.00 0.00 111 LEU A CA 11
ATOM 20263 C C . LEU A 1 111 ? 2.950 4.372 1.356 1.00 0.00 111 LEU A C 11
ATOM 20264 O O . LEU A 1 111 ? 2.645 3.714 2.355 1.00 0.00 111 LEU A O 11
ATOM 20280 N N . LEU A 1 112 ? 4.195 4.405 0.873 1.00 0.00 112 LEU A N 11
ATOM 20281 C CA . LEU A 1 112 ? 5.364 3.726 1.455 1.00 0.00 112 LEU A CA 11
ATOM 20282 C C . LEU A 1 112 ? 6.448 4.735 1.864 1.00 0.00 112 LEU A C 11
ATOM 20283 O O . LEU A 1 112 ? 6.886 4.738 3.016 1.00 0.00 112 LEU A O 11
ATOM 20299 N N . SER A 1 113 ? 6.868 5.597 0.934 1.00 0.00 113 SER A N 11
ATOM 20300 C CA . SER A 1 113 ? 7.857 6.663 1.157 1.00 0.00 113 SER A CA 11
ATOM 20301 C C . SER A 1 113 ? 7.605 7.876 0.255 1.00 0.00 113 SER A C 11
ATOM 20302 O O . SER A 1 113 ? 6.879 7.792 -0.739 1.00 0.00 113 SER A O 11
ATOM 20310 N N . LEU A 1 114 ? 8.191 9.027 0.603 1.00 0.00 114 LEU A N 11
ATOM 20311 C CA . LEU A 1 114 ? 8.142 10.268 -0.183 1.00 0.00 114 LEU A CA 11
ATOM 20312 C C . LEU A 1 114 ? 9.510 10.970 -0.149 1.00 0.00 114 LEU A C 11
ATOM 20313 O O . LEU A 1 114 ? 10.302 10.757 0.773 1.00 0.00 114 LEU A O 11
ATOM 20329 N N . GLU A 1 115 ? 9.788 11.814 -1.139 1.00 0.00 115 GLU A N 11
ATOM 20330 C CA . GLU A 1 115 ? 11.071 12.501 -1.325 1.00 0.00 115 GLU A CA 11
ATOM 20331 C C . GLU A 1 115 ? 10.874 13.954 -1.774 1.00 0.00 115 GLU A C 11
ATOM 20332 O O . GLU A 1 115 ? 9.992 14.264 -2.581 1.00 0.00 115 GLU A O 11
ATOM 20344 N N . MET A 1 116 ? 11.752 14.839 -1.308 1.00 0.00 116 MET A N 11
ATOM 20345 C CA . MET A 1 116 ? 11.818 16.260 -1.664 1.00 0.00 116 MET A CA 11
ATOM 20346 C C . MET A 1 116 ? 13.217 16.642 -2.161 1.00 0.00 116 MET A C 11
ATOM 20347 O O . MET A 1 116 ? 14.180 15.884 -2.009 1.00 0.00 116 MET A O 11
ATOM 20361 N N . LEU A 1 117 ? 13.328 17.839 -2.738 1.00 0.00 117 LEU A N 11
ATOM 20362 C CA . LEU A 1 117 ? 14.573 18.403 -3.272 1.00 0.00 117 LEU A CA 11
ATOM 20363 C C . LEU A 1 117 ? 14.901 19.793 -2.694 1.00 0.00 117 LEU A C 11
ATOM 20364 O O . LEU A 1 117 ? 14.043 20.455 -2.102 1.00 0.00 117 LEU A O 11
ATOM 20380 N N . ALA A 1 118 ? 16.158 20.219 -2.850 1.00 0.00 118 ALA A N 11
ATOM 20381 C CA . ALA A 1 118 ? 16.692 21.492 -2.348 1.00 0.00 118 ALA A CA 11
ATOM 20382 C C . ALA A 1 118 ? 17.883 21.988 -3.194 1.00 0.00 118 ALA A C 11
ATOM 20383 O O . ALA A 1 118 ? 17.840 23.087 -3.752 1.00 0.00 118 ALA A O 11
ATOM 20390 N N . GLU A 1 119 ? 18.946 21.182 -3.302 1.00 0.00 119 GLU A N 11
ATOM 20391 C CA . GLU A 1 119 ? 20.152 21.472 -4.097 1.00 0.00 119 GLU A CA 11
ATOM 20392 C C . GLU A 1 119 ? 19.843 21.640 -5.597 1.00 0.00 119 GLU A C 11
ATOM 20393 O O . GLU A 1 119 ? 19.198 20.791 -6.229 1.00 0.00 119 GLU A O 11
ATOM 20406 N N . GLY A 1 1 ? -18.647 13.226 -10.734 1.00 0.00 1 GLY A N 12
ATOM 20407 C CA . GLY A 1 1 ? -18.261 12.044 -9.931 1.00 0.00 1 GLY A CA 12
ATOM 20408 C C . GLY A 1 1 ? -18.823 12.115 -8.517 1.00 0.00 1 GLY A C 12
ATOM 20409 O O . GLY A 1 1 ? -19.816 12.802 -8.273 1.00 0.00 1 GLY A O 12
ATOM 20415 N N . SER A 1 2 ? -18.193 11.409 -7.574 1.00 0.00 2 SER A N 12
ATOM 20416 C CA . SER A 1 2 ? -18.574 11.363 -6.149 1.00 0.00 2 SER A CA 12
ATOM 20417 C C . SER A 1 2 ? -17.352 11.313 -5.224 1.00 0.00 2 SER A C 12
ATOM 20418 O O . SER A 1 2 ? -16.307 10.760 -5.578 1.00 0.00 2 SER A O 12
ATOM 20426 N N . MET A 1 3 ? -17.479 11.873 -4.018 1.00 0.00 3 MET A N 12
ATOM 20427 C CA . MET A 1 3 ? -16.391 12.067 -3.046 1.00 0.00 3 MET A CA 12
ATOM 20428 C C . MET A 1 3 ? -16.088 10.785 -2.243 1.00 0.00 3 MET A C 12
ATOM 20429 O O . MET A 1 3 ? -16.222 10.738 -1.018 1.00 0.00 3 MET A O 12
ATOM 20443 N N . HIS A 1 4 ? -15.651 9.745 -2.958 1.00 0.00 4 HIS A N 12
ATOM 20444 C CA . HIS A 1 4 ? -15.212 8.448 -2.431 1.00 0.00 4 HIS A CA 12
ATOM 20445 C C . HIS A 1 4 ? -13.846 8.061 -3.019 1.00 0.00 4 HIS A C 12
ATOM 20446 O O . HIS A 1 4 ? -12.861 7.967 -2.286 1.00 0.00 4 HIS A O 12
ATOM 20460 N N . GLU A 1 5 ? -13.747 7.906 -4.345 1.00 0.00 5 GLU A N 12
ATOM 20461 C CA . GLU A 1 5 ? -12.480 7.624 -5.046 1.00 0.00 5 GLU A CA 12
ATOM 20462 C C . GLU A 1 5 ? -11.414 8.722 -4.857 1.00 0.00 5 GLU A C 12
ATOM 20463 O O . GLU A 1 5 ? -10.215 8.439 -4.854 1.00 0.00 5 GLU A O 12
ATOM 20475 N N . TYR A 1 6 ? -11.844 9.968 -4.632 1.00 0.00 6 TYR A N 12
ATOM 20476 C CA . TYR A 1 6 ? -10.972 11.115 -4.354 1.00 0.00 6 TYR A CA 12
ATOM 20477 C C . TYR A 1 6 ? -10.396 11.143 -2.924 1.00 0.00 6 TYR A C 12
ATOM 20478 O O . TYR A 1 6 ? -9.596 12.026 -2.615 1.00 0.00 6 TYR A O 12
ATOM 20496 N N . SER A 1 7 ? -10.764 10.195 -2.051 1.00 0.00 7 SER A N 12
ATOM 20497 C CA . SER A 1 7 ? -10.235 10.084 -0.682 1.00 0.00 7 SER A CA 12
ATOM 20498 C C . SER A 1 7 ? -8.709 9.910 -0.677 1.00 0.00 7 SER A C 12
ATOM 20499 O O . SER A 1 7 ? -7.996 10.779 -0.177 1.00 0.00 7 SER A O 12
ATOM 20507 N N . VAL A 1 8 ? -8.189 8.831 -1.282 1.00 0.00 8 VAL A N 12
ATOM 20508 C CA . VAL A 1 8 ? -6.738 8.548 -1.375 1.00 0.00 8 VAL A CA 12
ATOM 20509 C C . VAL A 1 8 ? -5.955 9.704 -2.017 1.00 0.00 8 VAL A C 12
ATOM 20510 O O . VAL A 1 8 ? -4.906 10.107 -1.515 1.00 0.00 8 VAL A O 12
ATOM 20523 N N . VAL A 1 9 ? -6.510 10.282 -3.086 1.00 0.00 9 VAL A N 12
ATOM 20524 C CA . VAL A 1 9 ? -6.015 11.437 -3.850 1.00 0.00 9 VAL A CA 12
ATOM 20525 C C . VAL A 1 9 ? -5.835 12.670 -2.961 1.00 0.00 9 VAL A C 12
ATOM 20526 O O . VAL A 1 9 ? -4.705 13.105 -2.727 1.00 0.00 9 VAL A O 12
ATOM 20539 N N . SER A 1 10 ? -6.938 13.224 -2.445 1.00 0.00 10 SER A N 12
ATOM 20540 C CA . SER A 1 10 ? -6.950 14.367 -1.524 1.00 0.00 10 SER A CA 12
ATOM 20541 C C . SER A 1 10 ? -6.033 14.145 -0.314 1.00 0.00 10 SER A C 12
ATOM 20542 O O . SER A 1 10 ? -5.238 15.025 0.024 1.00 0.00 10 SER A O 12
ATOM 20550 N N . SER A 1 11 ? -6.079 12.955 0.300 1.00 0.00 11 SER A N 12
ATOM 20551 C CA . SER A 1 11 ? -5.227 12.600 1.446 1.00 0.00 11 SER A CA 12
ATOM 20552 C C . SER A 1 11 ? -3.733 12.673 1.120 1.00 0.00 11 SER A C 12
ATOM 20553 O O . SER A 1 11 ? -2.985 13.297 1.870 1.00 0.00 11 SER A O 12
ATOM 20561 N N . LEU A 1 12 ? -3.282 12.085 0.005 1.00 0.00 12 LEU A N 12
ATOM 20562 C CA . LEU A 1 12 ? -1.883 12.157 -0.439 1.00 0.00 12 LEU A CA 12
ATOM 20563 C C . LEU A 1 12 ? -1.407 13.594 -0.664 1.00 0.00 12 LEU A C 12
ATOM 20564 O O . LEU A 1 12 ? -0.372 13.992 -0.129 1.00 0.00 12 LEU A O 12
ATOM 20580 N N . ILE A 1 13 ? -2.158 14.371 -1.446 1.00 0.00 13 ILE A N 12
ATOM 20581 C CA . ILE A 1 13 ? -1.833 15.770 -1.763 1.00 0.00 13 ILE A CA 12
ATOM 20582 C C . ILE A 1 13 ? -1.756 16.616 -0.479 1.00 0.00 13 ILE A C 12
ATOM 20583 O O . ILE A 1 13 ? -0.788 17.352 -0.288 1.00 0.00 13 ILE A O 12
ATOM 20599 N N . ALA A 1 14 ? -2.719 16.467 0.437 1.00 0.00 14 ALA A N 12
ATOM 20600 C CA . ALA A 1 14 ? -2.696 17.110 1.750 1.00 0.00 14 ALA A CA 12
ATOM 20601 C C . ALA A 1 14 ? -1.455 16.720 2.573 1.00 0.00 14 ALA A C 12
ATOM 20602 O O . ALA A 1 14 ? -0.720 17.592 3.032 1.00 0.00 14 ALA A O 12
ATOM 20609 N N . LEU A 1 15 ? -1.199 15.420 2.754 1.00 0.00 15 LEU A N 12
ATOM 20610 C CA . LEU A 1 15 ? -0.051 14.906 3.503 1.00 0.00 15 LEU A CA 12
ATOM 20611 C C . LEU A 1 15 ? 1.282 15.439 2.956 1.00 0.00 15 LEU A C 12
ATOM 20612 O O . LEU A 1 15 ? 2.072 15.997 3.717 1.00 0.00 15 LEU A O 12
ATOM 20628 N N . CYS A 1 16 ? 1.537 15.309 1.651 1.00 0.00 16 CYS A N 12
ATOM 20629 C CA . CYS A 1 16 ? 2.788 15.785 1.058 1.00 0.00 16 CYS A CA 12
ATOM 20630 C C . CYS A 1 16 ? 2.955 17.316 1.091 1.00 0.00 16 CYS A C 12
ATOM 20631 O O . CYS A 1 16 ? 4.062 17.792 1.345 1.00 0.00 16 CYS A O 12
ATOM 20639 N N . GLU A 1 17 ? 1.879 18.097 0.931 1.00 0.00 17 GLU A N 12
ATOM 20640 C CA . GLU A 1 17 ? 1.876 19.547 1.178 1.00 0.00 17 GLU A CA 12
ATOM 20641 C C . GLU A 1 17 ? 2.293 19.871 2.625 1.00 0.00 17 GLU A C 12
ATOM 20642 O O . GLU A 1 17 ? 3.163 20.714 2.855 1.00 0.00 17 GLU A O 12
ATOM 20654 N N . GLU A 1 18 ? 1.695 19.184 3.603 1.00 0.00 18 GLU A N 12
ATOM 20655 C CA . GLU A 1 18 ? 1.963 19.386 5.032 1.00 0.00 18 GLU A CA 12
ATOM 20656 C C . GLU A 1 18 ? 3.399 18.999 5.416 1.00 0.00 18 GLU A C 12
ATOM 20657 O O . GLU A 1 18 ? 4.059 19.736 6.148 1.00 0.00 18 GLU A O 12
ATOM 20669 N N . HIS A 1 19 ? 3.922 17.885 4.896 1.00 0.00 19 HIS A N 12
ATOM 20670 C CA . HIS A 1 19 ? 5.321 17.497 5.071 1.00 0.00 19 HIS A CA 12
ATOM 20671 C C . HIS A 1 19 ? 6.276 18.514 4.430 1.00 0.00 19 HIS A C 12
ATOM 20672 O O . HIS A 1 19 ? 7.278 18.880 5.045 1.00 0.00 19 HIS A O 12
ATOM 20686 N N . ALA A 1 20 ? 5.975 19.003 3.221 1.00 0.00 20 ALA A N 12
ATOM 20687 C CA . ALA A 1 20 ? 6.850 19.920 2.492 1.00 0.00 20 ALA A CA 12
ATOM 20688 C C . ALA A 1 20 ? 7.024 21.255 3.221 1.00 0.00 20 ALA A C 12
ATOM 20689 O O . ALA A 1 20 ? 8.157 21.693 3.418 1.00 0.00 20 ALA A O 12
ATOM 20696 N N . LYS A 1 21 ? 5.933 21.893 3.665 1.00 0.00 21 LYS A N 12
ATOM 20697 C CA . LYS A 1 21 ? 6.015 23.136 4.453 1.00 0.00 21 LYS A CA 12
ATOM 20698 C C . LYS A 1 21 ? 6.714 22.945 5.808 1.00 0.00 21 LYS A C 12
ATOM 20699 O O . LYS A 1 21 ? 7.432 23.840 6.254 1.00 0.00 21 LYS A O 12
ATOM 20718 N N . LYS A 1 22 ? 6.548 21.777 6.451 1.00 0.00 22 LYS A N 12
ATOM 20719 C CA . LYS A 1 22 ? 7.108 21.465 7.782 1.00 0.00 22 LYS A CA 12
ATOM 20720 C C . LYS A 1 22 ? 8.615 21.218 7.707 1.00 0.00 22 LYS A C 12
ATOM 20721 O O . LYS A 1 22 ? 9.379 21.707 8.538 1.00 0.00 22 LYS A O 12
ATOM 20740 N N . ASN A 1 23 ? 9.039 20.508 6.662 1.00 0.00 23 ASN A N 12
ATOM 20741 C CA . ASN A 1 23 ? 10.440 20.266 6.302 1.00 0.00 23 ASN A CA 12
ATOM 20742 C C . ASN A 1 23 ? 11.101 21.468 5.593 1.00 0.00 23 ASN A C 12
ATOM 20743 O O . ASN A 1 23 ? 12.304 21.449 5.334 1.00 0.00 23 ASN A O 12
ATOM 20754 N N . GLN A 1 24 ? 10.326 22.520 5.296 1.00 0.00 24 GLN A N 12
ATOM 20755 C CA . GLN A 1 24 ? 10.717 23.714 4.535 1.00 0.00 24 GLN A CA 12
ATOM 20756 C C . GLN A 1 24 ? 11.270 23.361 3.135 1.00 0.00 24 GLN A C 12
ATOM 20757 O O . GLN A 1 24 ? 12.147 24.044 2.599 1.00 0.00 24 GLN A O 12
ATOM 20771 N N . ALA A 1 25 ? 10.769 22.269 2.543 1.00 0.00 25 ALA A N 12
ATOM 20772 C CA . ALA A 1 25 ? 11.199 21.745 1.249 1.00 0.00 25 ALA A CA 12
ATOM 20773 C C . ALA A 1 25 ? 10.739 22.631 0.078 1.00 0.00 25 ALA A C 12
ATOM 20774 O O . ALA A 1 25 ? 11.503 22.872 -0.857 1.00 0.00 25 ALA A O 12
ATOM 20781 N N . HIS A 1 26 ? 9.482 23.098 0.124 1.00 0.00 26 HIS A N 12
ATOM 20782 C CA . HIS A 1 26 ? 8.780 23.833 -0.945 1.00 0.00 26 HIS A CA 12
ATOM 20783 C C . HIS A 1 26 ? 8.882 23.180 -2.349 1.00 0.00 26 HIS A C 12
ATOM 20784 O O . HIS A 1 26 ? 8.791 23.858 -3.376 1.00 0.00 26 HIS A O 12
ATOM 20798 N N . LYS A 1 27 ? 9.064 21.851 -2.396 1.00 0.00 27 LYS A N 12
ATOM 20799 C CA . LYS A 1 27 ? 9.191 21.015 -3.603 1.00 0.00 27 LYS A CA 12
ATOM 20800 C C . LYS A 1 27 ? 8.911 19.542 -3.286 1.00 0.00 27 LYS A C 12
ATOM 20801 O O . LYS A 1 27 ? 9.069 19.110 -2.145 1.00 0.00 27 LYS A O 12
ATOM 20820 N N . ILE A 1 28 ? 8.579 18.767 -4.317 1.00 0.00 28 ILE A N 12
ATOM 20821 C CA . ILE A 1 28 ? 8.502 17.297 -4.315 1.00 0.00 28 ILE A CA 12
ATOM 20822 C C . ILE A 1 28 ? 9.188 16.774 -5.586 1.00 0.00 28 ILE A C 12
ATOM 20823 O O . ILE A 1 28 ? 9.067 17.374 -6.655 1.00 0.00 28 ILE A O 12
ATOM 20839 N N . GLU A 1 29 ? 9.893 15.650 -5.472 1.00 0.00 29 GLU A N 12
ATOM 20840 C CA . GLU A 1 29 ? 10.406 14.860 -6.595 1.00 0.00 29 GLU A CA 12
ATOM 20841 C C . GLU A 1 29 ? 9.399 13.744 -6.932 1.00 0.00 29 GLU A C 12
ATOM 20842 O O . GLU A 1 29 ? 8.752 13.794 -7.982 1.00 0.00 29 GLU A O 12
ATOM 20854 N N . ARG A 1 30 ? 9.193 12.787 -6.009 1.00 0.00 30 ARG A N 12
ATOM 20855 C CA . ARG A 1 30 ? 8.159 11.738 -6.095 1.00 0.00 30 ARG A CA 12
ATOM 20856 C C . ARG A 1 30 ? 7.469 11.450 -4.755 1.00 0.00 30 ARG A C 12
ATOM 20857 O O . ARG A 1 30 ? 8.005 11.752 -3.690 1.00 0.00 30 ARG A O 12
ATOM 20878 N N . VAL A 1 31 ? 6.307 10.794 -4.814 1.00 0.00 31 VAL A N 12
ATOM 20879 C CA . VAL A 1 31 ? 5.582 10.210 -3.667 1.00 0.00 31 VAL A CA 12
ATOM 20880 C C . VAL A 1 31 ? 5.346 8.712 -3.902 1.00 0.00 31 VAL A C 12
ATOM 20881 O O . VAL A 1 31 ? 4.881 8.307 -4.968 1.00 0.00 31 VAL A O 12
ATOM 20894 N N . VAL A 1 32 ? 5.733 7.878 -2.936 1.00 0.00 32 VAL A N 12
ATOM 20895 C CA . VAL A 1 32 ? 5.834 6.413 -3.063 1.00 0.00 32 VAL A CA 12
ATOM 20896 C C . VAL A 1 32 ? 4.604 5.741 -2.460 1.00 0.00 32 VAL A C 12
ATOM 20897 O O . VAL A 1 32 ? 4.308 5.935 -1.279 1.00 0.00 32 VAL A O 12
ATOM 20910 N N . VAL A 1 33 ? 3.879 4.957 -3.262 1.00 0.00 33 VAL A N 12
ATOM 20911 C CA . VAL A 1 33 ? 2.577 4.371 -2.897 1.00 0.00 33 VAL A CA 12
ATOM 20912 C C . VAL A 1 33 ? 2.527 2.878 -3.226 1.00 0.00 33 VAL A C 12
ATOM 20913 O O . VAL A 1 33 ? 2.743 2.470 -4.366 1.00 0.00 33 VAL A O 12
ATOM 20926 N N . GLY A 1 34 ? 2.240 2.062 -2.212 1.00 0.00 34 GLY A N 12
ATOM 20927 C CA . GLY A 1 34 ? 2.158 0.607 -2.273 1.00 0.00 34 GLY A CA 12
ATOM 20928 C C . GLY A 1 34 ? 0.750 0.115 -2.605 1.00 0.00 34 GLY A C 12
ATOM 20929 O O . GLY A 1 34 ? -0.195 0.384 -1.861 1.00 0.00 34 GLY A O 12
ATOM 20933 N N . ILE A 1 35 ? 0.616 -0.622 -3.708 1.00 0.00 35 ILE A N 12
ATOM 20934 C CA . ILE A 1 35 ? -0.621 -1.268 -4.170 1.00 0.00 35 ILE A CA 12
ATOM 20935 C C . ILE A 1 35 ? -0.411 -2.786 -4.159 1.00 0.00 35 ILE A C 12
ATOM 20936 O O . ILE A 1 35 ? 0.555 -3.289 -4.735 1.00 0.00 35 ILE A O 12
ATOM 20952 N N . GLY A 1 36 ? -1.297 -3.510 -3.470 1.00 0.00 36 GLY A N 12
ATOM 20953 C CA . GLY A 1 36 ? -1.189 -4.962 -3.277 1.00 0.00 36 GLY A CA 12
ATOM 20954 C C . GLY A 1 36 ? -1.251 -5.745 -4.592 1.00 0.00 36 GLY A C 12
ATOM 20955 O O . GLY A 1 36 ? -2.049 -5.431 -5.477 1.00 0.00 36 GLY A O 12
ATOM 20959 N N . GLU A 1 37 ? -0.452 -6.805 -4.723 1.00 0.00 37 GLU A N 12
ATOM 20960 C CA . GLU A 1 37 ? -0.286 -7.572 -5.967 1.00 0.00 37 GLU A CA 12
ATOM 20961 C C . GLU A 1 37 ? -1.545 -8.364 -6.366 1.00 0.00 37 GLU A C 12
ATOM 20962 O O . GLU A 1 37 ? -1.684 -8.774 -7.520 1.00 0.00 37 GLU A O 12
ATOM 20974 N N . ARG A 1 38 ? -2.488 -8.533 -5.424 1.00 0.00 38 ARG A N 12
ATOM 20975 C CA . ARG A 1 38 ? -3.815 -9.133 -5.626 1.00 0.00 38 ARG A CA 12
ATOM 20976 C C . ARG A 1 38 ? -4.972 -8.118 -5.620 1.00 0.00 38 ARG A C 12
ATOM 20977 O O . ARG A 1 38 ? -6.128 -8.516 -5.746 1.00 0.00 38 ARG A O 12
ATOM 20998 N N . SER A 1 39 ? -4.687 -6.816 -5.485 1.00 0.00 39 SER A N 12
ATOM 20999 C CA . SER A 1 39 ? -5.688 -5.740 -5.487 1.00 0.00 39 SER A CA 12
ATOM 21000 C C . SER A 1 39 ? -6.433 -5.634 -6.827 1.00 0.00 39 SER A C 12
ATOM 21001 O O . SER A 1 39 ? -7.642 -5.391 -6.853 1.00 0.00 39 SER A O 12
ATOM 21009 N N . ALA A 1 40 ? -5.713 -5.841 -7.937 1.00 0.00 40 ALA A N 12
ATOM 21010 C CA . ALA A 1 40 ? -6.177 -5.759 -9.328 1.00 0.00 40 ALA A CA 12
ATOM 21011 C C . ALA A 1 40 ? -6.825 -4.411 -9.744 1.00 0.00 40 ALA A C 12
ATOM 21012 O O . ALA A 1 40 ? -7.393 -4.316 -10.837 1.00 0.00 40 ALA A O 12
ATOM 21019 N N . MET A 1 41 ? -6.736 -3.362 -8.915 1.00 0.00 41 MET A N 12
ATOM 21020 C CA . MET A 1 41 ? -7.172 -2.005 -9.263 1.00 0.00 41 MET A CA 12
ATOM 21021 C C . MET A 1 41 ? -6.328 -1.415 -10.403 1.00 0.00 41 MET A C 12
ATOM 21022 O O . MET A 1 41 ? -5.116 -1.628 -10.489 1.00 0.00 41 MET A O 12
ATOM 21036 N N . ASP A 1 42 ? -6.972 -0.634 -11.271 1.00 0.00 42 ASP A N 12
ATOM 21037 C CA . ASP A 1 42 ? -6.343 0.071 -12.392 1.00 0.00 42 ASP A CA 12
ATOM 21038 C C . ASP A 1 42 ? -5.524 1.285 -11.909 1.00 0.00 42 ASP A C 12
ATOM 21039 O O . ASP A 1 42 ? -6.032 2.401 -11.768 1.00 0.00 42 ASP A O 12
ATOM 21048 N N . LYS A 1 43 ? -4.223 1.074 -11.677 1.00 0.00 43 LYS A N 12
ATOM 21049 C CA . LYS A 1 43 ? -3.232 2.087 -11.260 1.00 0.00 43 LYS A CA 12
ATOM 21050 C C . LYS A 1 43 ? -3.174 3.334 -12.158 1.00 0.00 43 LYS A C 12
ATOM 21051 O O . LYS A 1 43 ? -2.887 4.432 -11.684 1.00 0.00 43 LYS A O 12
ATOM 21070 N N . SER A 1 44 ? -3.512 3.167 -13.438 1.00 0.00 44 SER A N 12
ATOM 21071 C CA . SER A 1 44 ? -3.680 4.230 -14.440 1.00 0.00 44 SER A CA 12
ATOM 21072 C C . SER A 1 44 ? -4.734 5.275 -14.032 1.00 0.00 44 SER A C 12
ATOM 21073 O O . SER A 1 44 ? -4.507 6.475 -14.201 1.00 0.00 44 SER A O 12
ATOM 21081 N N . LEU A 1 45 ? -5.856 4.852 -13.428 1.00 0.00 45 LEU A N 12
ATOM 21082 C CA . LEU A 1 45 ? -6.849 5.784 -12.870 1.00 0.00 45 LEU A CA 12
ATOM 21083 C C . LEU A 1 45 ? -6.256 6.509 -11.672 1.00 0.00 45 LEU A C 12
ATOM 21084 O O . LEU A 1 45 ? -6.385 7.725 -11.564 1.00 0.00 45 LEU A O 12
ATOM 21100 N N . PHE A 1 46 ? -5.616 5.755 -10.769 1.00 0.00 46 PHE A N 12
ATOM 21101 C CA . PHE A 1 46 ? -5.141 6.289 -9.502 1.00 0.00 46 PHE A CA 12
ATOM 21102 C C . PHE A 1 46 ? -4.160 7.455 -9.714 1.00 0.00 46 PHE A C 12
ATOM 21103 O O . PHE A 1 46 ? -4.375 8.548 -9.191 1.00 0.00 46 PHE A O 12
ATOM 21120 N N . VAL A 1 47 ? -3.113 7.248 -10.523 1.00 0.00 47 VAL A N 12
ATOM 21121 C CA . VAL A 1 47 ? -2.148 8.301 -10.883 1.00 0.00 47 VAL A CA 12
ATOM 21122 C C . VAL A 1 47 ? -2.781 9.485 -11.578 1.00 0.00 47 VAL A C 12
ATOM 21123 O O . VAL A 1 47 ? -2.487 10.625 -11.229 1.00 0.00 47 VAL A O 12
ATOM 21136 N N . SER A 1 48 ? -3.675 9.226 -12.531 1.00 0.00 48 SER A N 12
ATOM 21137 C CA . SER A 1 48 ? -4.361 10.296 -13.246 1.00 0.00 48 SER A CA 12
ATOM 21138 C C . SER A 1 48 ? -5.247 11.125 -12.302 1.00 0.00 48 SER A C 12
ATOM 21139 O O . SER A 1 48 ? -5.336 12.346 -12.432 1.00 0.00 48 SER A O 12
ATOM 21147 N N . ALA A 1 49 ? -5.844 10.492 -11.288 1.00 0.00 49 ALA A N 12
ATOM 21148 C CA . ALA A 1 49 ? -6.632 11.165 -10.258 1.00 0.00 49 ALA A CA 12
ATOM 21149 C C . ALA A 1 49 ? -5.743 11.986 -9.306 1.00 0.00 49 ALA A C 12
ATOM 21150 O O . ALA A 1 49 ? -6.040 13.155 -9.047 1.00 0.00 49 ALA A O 12
ATOM 21157 N N . PHE A 1 50 ? -4.629 11.406 -8.833 1.00 0.00 50 PHE A N 12
ATOM 21158 C CA . PHE A 1 50 ? -3.585 12.099 -8.069 1.00 0.00 50 PHE A CA 12
ATOM 21159 C C . PHE A 1 50 ? -3.103 13.362 -8.805 1.00 0.00 50 PHE A C 12
ATOM 21160 O O . PHE A 1 50 ? -3.152 14.464 -8.256 1.00 0.00 50 PHE A O 12
ATOM 21177 N N . GLU A 1 51 ? -2.666 13.222 -10.058 1.00 0.00 51 GLU A N 12
ATOM 21178 C CA . GLU A 1 51 ? -2.069 14.324 -10.814 1.00 0.00 51 GLU A CA 12
ATOM 21179 C C . GLU A 1 51 ? -3.093 15.370 -11.291 1.00 0.00 51 GLU A C 12
ATOM 21180 O O . GLU A 1 51 ? -2.748 16.545 -11.374 1.00 0.00 51 GLU A O 12
ATOM 21192 N N . THR A 1 52 ? -4.365 15.013 -11.509 1.00 0.00 52 THR A N 12
ATOM 21193 C CA . THR A 1 52 ? -5.430 15.972 -11.880 1.00 0.00 52 THR A CA 12
ATOM 21194 C C . THR A 1 52 ? -5.564 17.111 -10.861 1.00 0.00 52 THR A C 12
ATOM 21195 O O . THR A 1 52 ? -5.693 18.276 -11.242 1.00 0.00 52 THR A O 12
ATOM 21206 N N . PHE A 1 53 ? -5.490 16.799 -9.563 1.00 0.00 53 PHE A N 12
ATOM 21207 C CA . PHE A 1 53 ? -5.599 17.765 -8.468 1.00 0.00 53 PHE A CA 12
ATOM 21208 C C . PHE A 1 53 ? -4.257 18.420 -8.081 1.00 0.00 53 PHE A C 12
ATOM 21209 O O . PHE A 1 53 ? -4.176 19.048 -7.021 1.00 0.00 53 PHE A O 12
ATOM 21226 N N . ARG A 1 54 ? -3.210 18.359 -8.930 1.00 0.00 54 ARG A N 12
ATOM 21227 C CA . ARG A 1 54 ? -1.918 19.039 -8.676 1.00 0.00 54 ARG A CA 12
ATOM 21228 C C . ARG A 1 54 ? -2.071 20.518 -8.311 1.00 0.00 54 ARG A C 12
ATOM 21229 O O . ARG A 1 54 ? -1.302 21.054 -7.523 1.00 0.00 54 ARG A O 12
ATOM 21250 N N . GLU A 1 55 ? -3.097 21.161 -8.866 1.00 0.00 55 GLU A N 12
ATOM 21251 C CA . GLU A 1 55 ? -3.430 22.581 -8.684 1.00 0.00 55 GLU A CA 12
ATOM 21252 C C . GLU A 1 55 ? -3.760 22.972 -7.229 1.00 0.00 55 GLU A C 12
ATOM 21253 O O . GLU A 1 55 ? -3.708 24.152 -6.878 1.00 0.00 55 GLU A O 12
ATOM 21265 N N . GLU A 1 56 ? -4.090 22.002 -6.370 1.00 0.00 56 GLU A N 12
ATOM 21266 C CA . GLU A 1 56 ? -4.421 22.215 -4.953 1.00 0.00 56 GLU A CA 12
ATOM 21267 C C . GLU A 1 56 ? -3.207 22.624 -4.087 1.00 0.00 56 GLU A C 12
ATOM 21268 O O . GLU A 1 56 ? -3.386 23.232 -3.029 1.00 0.00 56 GLU A O 12
ATOM 21280 N N . SER A 1 57 ? -1.974 22.342 -4.531 1.00 0.00 57 SER A N 12
ATOM 21281 C CA . SER A 1 57 ? -0.728 22.649 -3.811 1.00 0.00 57 SER A CA 12
ATOM 21282 C C . SER A 1 57 ? 0.412 23.002 -4.769 1.00 0.00 57 SER A C 12
ATOM 21283 O O . SER A 1 57 ? 0.715 22.248 -5.695 1.00 0.00 57 SER A O 12
ATOM 21291 N N . LEU A 1 58 ? 1.088 24.135 -4.540 1.00 0.00 58 LEU A N 12
ATOM 21292 C CA . LEU A 1 58 ? 2.162 24.633 -5.409 1.00 0.00 58 LEU A CA 12
ATOM 21293 C C . LEU A 1 58 ? 3.329 23.647 -5.568 1.00 0.00 58 LEU A C 12
ATOM 21294 O O . LEU A 1 58 ? 3.926 23.579 -6.642 1.00 0.00 58 LEU A O 12
ATOM 21310 N N . VAL A 1 59 ? 3.628 22.852 -4.536 1.00 0.00 59 VAL A N 12
ATOM 21311 C CA . VAL A 1 59 ? 4.682 21.823 -4.593 1.00 0.00 59 VAL A CA 12
ATOM 21312 C C . VAL A 1 59 ? 4.233 20.543 -5.314 1.00 0.00 59 VAL A C 12
ATOM 21313 O O . VAL A 1 59 ? 5.070 19.800 -5.829 1.00 0.00 59 VAL A O 12
ATOM 21326 N N . CYS A 1 60 ? 2.921 20.282 -5.388 1.00 0.00 60 CYS A N 12
ATOM 21327 C CA . CYS A 1 60 ? 2.353 19.103 -6.048 1.00 0.00 60 CYS A CA 12
ATOM 21328 C C . CYS A 1 60 ? 2.404 19.220 -7.580 1.00 0.00 60 CYS A C 12
ATOM 21329 O O . CYS A 1 60 ? 2.466 18.207 -8.276 1.00 0.00 60 CYS A O 12
ATOM 21337 N N . LYS A 1 61 ? 2.454 20.449 -8.115 1.00 0.00 61 LYS A N 12
ATOM 21338 C CA . LYS A 1 61 ? 2.623 20.749 -9.549 1.00 0.00 61 LYS A CA 12
ATOM 21339 C C . LYS A 1 61 ? 3.925 20.213 -10.171 1.00 0.00 61 LYS A C 12
ATOM 21340 O O . LYS A 1 61 ? 4.009 20.117 -11.394 1.00 0.00 61 LYS A O 12
ATOM 21359 N N . ASP A 1 62 ? 4.902 19.809 -9.353 1.00 0.00 62 ASP A N 12
ATOM 21360 C CA . ASP A 1 62 ? 6.137 19.128 -9.778 1.00 0.00 62 ASP A CA 12
ATOM 21361 C C . ASP A 1 62 ? 6.225 17.651 -9.331 1.00 0.00 62 ASP A C 12
ATOM 21362 O O . ASP A 1 62 ? 7.143 16.938 -9.748 1.00 0.00 62 ASP A O 12
ATOM 21371 N N . ALA A 1 63 ? 5.292 17.168 -8.502 1.00 0.00 63 ALA A N 12
ATOM 21372 C CA . ALA A 1 63 ? 5.287 15.800 -7.983 1.00 0.00 63 ALA A CA 12
ATOM 21373 C C . ALA A 1 63 ? 4.916 14.758 -9.059 1.00 0.00 63 ALA A C 12
ATOM 21374 O O . ALA A 1 63 ? 4.087 15.012 -9.939 1.00 0.00 63 ALA A O 12
ATOM 21381 N N . ILE A 1 64 ? 5.480 13.553 -8.936 1.00 0.00 64 ILE A N 12
ATOM 21382 C CA . ILE A 1 64 ? 5.175 12.363 -9.750 1.00 0.00 64 ILE A CA 12
ATOM 21383 C C . ILE A 1 64 ? 4.932 11.164 -8.810 1.00 0.00 64 ILE A C 12
ATOM 21384 O O . ILE A 1 64 ? 5.485 11.097 -7.710 1.00 0.00 64 ILE A O 12
ATOM 21400 N N . LEU A 1 65 ? 4.092 10.212 -9.221 1.00 0.00 65 LEU A N 12
ATOM 21401 C CA . LEU A 1 65 ? 3.760 9.024 -8.432 1.00 0.00 65 LEU A CA 12
ATOM 21402 C C . LEU A 1 65 ? 4.785 7.895 -8.651 1.00 0.00 65 LEU A C 12
ATOM 21403 O O . LEU A 1 65 ? 5.186 7.625 -9.784 1.00 0.00 65 LEU A O 12
ATOM 21419 N N . ASP A 1 66 ? 5.156 7.186 -7.585 1.00 0.00 66 ASP A N 12
ATOM 21420 C CA . ASP A 1 66 ? 5.998 5.983 -7.618 1.00 0.00 66 ASP A CA 12
ATOM 21421 C C . ASP A 1 66 ? 5.211 4.764 -7.103 1.00 0.00 66 ASP A C 12
ATOM 21422 O O . ASP A 1 66 ? 5.163 4.481 -5.903 1.00 0.00 66 ASP A O 12
ATOM 21431 N N . ILE A 1 67 ? 4.519 4.088 -8.026 1.00 0.00 67 ILE A N 12
ATOM 21432 C CA . ILE A 1 67 ? 3.682 2.904 -7.777 1.00 0.00 67 ILE A CA 12
ATOM 21433 C C . ILE A 1 67 ? 4.569 1.686 -7.467 1.00 0.00 67 ILE A C 12
ATOM 21434 O O . ILE A 1 67 ? 5.341 1.235 -8.318 1.00 0.00 67 ILE A O 12
ATOM 21450 N N . VAL A 1 68 ? 4.438 1.136 -6.258 1.00 0.00 68 VAL A N 12
ATOM 21451 C CA . VAL A 1 68 ? 5.129 -0.072 -5.778 1.00 0.00 68 VAL A CA 12
ATOM 21452 C C . VAL A 1 68 ? 4.150 -1.245 -5.710 1.00 0.00 68 VAL A C 12
ATOM 21453 O O . VAL A 1 68 ? 3.112 -1.165 -5.055 1.00 0.00 68 VAL A O 12
ATOM 21466 N N . ASP A 1 69 ? 4.485 -2.343 -6.382 1.00 0.00 69 ASP A N 12
ATOM 21467 C CA . ASP A 1 69 ? 3.808 -3.639 -6.282 1.00 0.00 69 ASP A CA 12
ATOM 21468 C C . ASP A 1 69 ? 4.104 -4.324 -4.929 1.00 0.00 69 ASP A C 12
ATOM 21469 O O . ASP A 1 69 ? 5.120 -4.997 -4.749 1.00 0.00 69 ASP A O 12
ATOM 21478 N N . GLU A 1 70 ? 3.228 -4.112 -3.947 1.00 0.00 70 GLU A N 12
ATOM 21479 C CA . GLU A 1 70 ? 3.317 -4.694 -2.602 1.00 0.00 70 GLU A CA 12
ATOM 21480 C C . GLU A 1 70 ? 2.923 -6.179 -2.596 1.00 0.00 70 GLU A C 12
ATOM 21481 O O . GLU A 1 70 ? 1.927 -6.577 -3.204 1.00 0.00 70 GLU A O 12
ATOM 21493 N N . LYS A 1 71 ? 3.663 -7.002 -1.846 1.00 0.00 71 LYS A N 12
ATOM 21494 C CA . LYS A 1 71 ? 3.276 -8.390 -1.549 1.00 0.00 71 LYS A CA 12
ATOM 21495 C C . LYS A 1 71 ? 2.009 -8.436 -0.687 1.00 0.00 71 LYS A C 12
ATOM 21496 O O . LYS A 1 71 ? 1.674 -7.457 -0.015 1.00 0.00 71 LYS A O 12
ATOM 21515 N N . VAL A 1 72 ? 1.340 -9.588 -0.649 1.00 0.00 72 VAL A N 12
ATOM 21516 C CA . VAL A 1 72 ? 0.171 -9.859 0.212 1.00 0.00 72 VAL A CA 12
ATOM 21517 C C . VAL A 1 72 ? 0.468 -10.946 1.250 1.00 0.00 72 VAL A C 12
ATOM 21518 O O . VAL A 1 72 ? 1.313 -11.813 1.021 1.00 0.00 72 VAL A O 12
ATOM 21531 N N . GLU A 1 73 ? -0.221 -10.919 2.396 1.00 0.00 73 GLU A N 12
ATOM 21532 C CA . GLU A 1 73 ? 0.025 -11.867 3.497 1.00 0.00 73 GLU A CA 12
ATOM 21533 C C . GLU A 1 73 ? -1.225 -12.134 4.357 1.00 0.00 73 GLU A C 12
ATOM 21534 O O . GLU A 1 73 ? -2.042 -11.236 4.585 1.00 0.00 73 GLU A O 12
ATOM 21546 N N . LEU A 1 74 ? -1.369 -13.377 4.833 1.00 0.00 74 LEU A N 12
ATOM 21547 C CA . LEU A 1 74 ? -2.566 -13.952 5.463 1.00 0.00 74 LEU A CA 12
ATOM 21548 C C . LEU A 1 74 ? -2.259 -14.494 6.880 1.00 0.00 74 LEU A C 12
ATOM 21549 O O . LEU A 1 74 ? -1.767 -15.613 7.033 1.00 0.00 74 LEU A O 12
ATOM 21565 N N . GLU A 1 75 ? -2.536 -13.705 7.919 1.00 0.00 75 GLU A N 12
ATOM 21566 C CA . GLU A 1 75 ? -2.611 -14.140 9.321 1.00 0.00 75 GLU A CA 12
ATOM 21567 C C . GLU A 1 75 ? -3.822 -15.048 9.578 1.00 0.00 75 GLU A C 12
ATOM 21568 O O . GLU A 1 75 ? -4.857 -14.919 8.926 1.00 0.00 75 GLU A O 12
ATOM 21580 N N . CYS A 1 76 ? -3.728 -15.908 10.594 1.00 0.00 76 CYS A N 12
ATOM 21581 C CA . CYS A 1 76 ? -4.888 -16.541 11.216 1.00 0.00 76 CYS A CA 12
ATOM 21582 C C . CYS A 1 76 ? -5.587 -15.589 12.219 1.00 0.00 76 CYS A C 12
ATOM 21583 O O . CYS A 1 76 ? -5.009 -14.604 12.689 1.00 0.00 76 CYS A O 12
ATOM 21590 N N . LYS A 1 77 ? -6.832 -15.914 12.580 1.00 0.00 77 LYS A N 12
ATOM 21591 C CA . LYS A 1 77 ? -7.675 -15.192 13.557 1.00 0.00 77 LYS A CA 12
ATOM 21592 C C . LYS A 1 77 ? -7.166 -15.259 15.004 1.00 0.00 77 LYS A C 12
ATOM 21593 O O . LYS A 1 77 ? -6.768 -14.240 15.567 1.00 0.00 77 LYS A O 12
ATOM 21612 N N . ASP A 1 78 ? -7.235 -16.438 15.622 1.00 0.00 78 ASP A N 12
ATOM 21613 C CA . ASP A 1 78 ? -7.043 -16.665 17.067 1.00 0.00 78 ASP A CA 12
ATOM 21614 C C . ASP A 1 78 ? -5.957 -17.731 17.319 1.00 0.00 78 ASP A C 12
ATOM 21615 O O . ASP A 1 78 ? -6.200 -18.800 17.886 1.00 0.00 78 ASP A O 12
ATOM 21624 N N . CYS A 1 79 ? -4.759 -17.433 16.811 1.00 0.00 79 CYS A N 12
ATOM 21625 C CA . CYS A 1 79 ? -3.672 -18.370 16.544 1.00 0.00 79 CYS A CA 12
ATOM 21626 C C . CYS A 1 79 ? -2.294 -17.768 16.898 1.00 0.00 79 CYS A C 12
ATOM 21627 O O . CYS A 1 79 ? -2.183 -16.831 17.695 1.00 0.00 79 CYS A O 12
ATOM 21634 N N . SER A 1 80 ? -1.247 -18.286 16.252 1.00 0.00 80 SER A N 12
ATOM 21635 C CA . SER A 1 80 ? 0.075 -17.649 16.162 1.00 0.00 80 SER A CA 12
ATOM 21636 C C . SER A 1 80 ? 0.794 -18.087 14.876 1.00 0.00 80 SER A C 12
ATOM 21637 O O . SER A 1 80 ? 1.832 -18.756 14.909 1.00 0.00 80 SER A O 12
ATOM 21645 N N . HIS A 1 81 ? 0.200 -17.767 13.718 1.00 0.00 81 HIS A N 12
ATOM 21646 C CA . HIS A 1 81 ? 0.756 -18.063 12.396 1.00 0.00 81 HIS A CA 12
ATOM 21647 C C . HIS A 1 81 ? 0.286 -17.077 11.306 1.00 0.00 81 HIS A C 12
ATOM 21648 O O . HIS A 1 81 ? -0.798 -16.488 11.387 1.00 0.00 81 HIS A O 12
ATOM 21662 N N . VAL A 1 82 ? 1.105 -16.935 10.258 1.00 0.00 82 VAL A N 12
ATOM 21663 C CA . VAL A 1 82 ? 0.837 -16.206 9.011 1.00 0.00 82 VAL A CA 12
ATOM 21664 C C . VAL A 1 82 ? 1.648 -16.796 7.854 1.00 0.00 82 VAL A C 12
ATOM 21665 O O . VAL A 1 82 ? 2.817 -17.152 8.017 1.00 0.00 82 VAL A O 12
ATOM 21678 N N . PHE A 1 83 ? 1.018 -16.879 6.681 1.00 0.00 83 PHE A N 12
ATOM 21679 C CA . PHE A 1 83 ? 1.592 -17.379 5.428 1.00 0.00 83 PHE A CA 12
ATOM 21680 C C . PHE A 1 83 ? 1.211 -16.497 4.220 1.00 0.00 83 PHE A C 12
ATOM 21681 O O . PHE A 1 83 ? 0.578 -15.448 4.376 1.00 0.00 83 PHE A O 12
ATOM 21698 N N . LYS A 1 84 ? 1.559 -16.925 3.000 1.00 0.00 84 LYS A N 12
ATOM 21699 C CA . LYS A 1 84 ? 1.125 -16.293 1.740 1.00 0.00 84 LYS A CA 12
ATOM 21700 C C . LYS A 1 84 ? -0.149 -16.967 1.183 1.00 0.00 84 LYS A C 12
ATOM 21701 O O . LYS A 1 84 ? -0.360 -18.155 1.445 1.00 0.00 84 LYS A O 12
ATOM 21720 N N . PRO A 1 85 ? -0.987 -16.253 0.408 1.00 0.00 85 PRO A N 12
ATOM 21721 C CA . PRO A 1 85 ? -2.149 -16.834 -0.268 1.00 0.00 85 PRO A CA 12
ATOM 21722 C C . PRO A 1 85 ? -1.756 -17.627 -1.533 1.00 0.00 85 PRO A C 12
ATOM 21723 O O . PRO A 1 85 ? -0.573 -17.779 -1.851 1.00 0.00 85 PRO A O 12
ATOM 21734 N N . ASN A 1 86 ? -2.764 -18.117 -2.264 1.00 0.00 86 ASN A N 12
ATOM 21735 C CA . ASN A 1 86 ? -2.670 -18.948 -3.472 1.00 0.00 86 ASN A CA 12
ATOM 21736 C C . ASN A 1 86 ? -1.896 -20.258 -3.247 1.00 0.00 86 ASN A C 12
ATOM 21737 O O . ASN A 1 86 ? -0.710 -20.393 -3.564 1.00 0.00 86 ASN A O 12
ATOM 21748 N N . ALA A 1 87 ? -2.603 -21.242 -2.703 1.00 0.00 87 ALA A N 12
ATOM 21749 C CA . ALA A 1 87 ? -2.138 -22.620 -2.599 1.00 0.00 87 ALA A CA 12
ATOM 21750 C C . ALA A 1 87 ? -3.312 -23.617 -2.698 1.00 0.00 87 ALA A C 12
ATOM 21751 O O . ALA A 1 87 ? -4.472 -23.240 -2.498 1.00 0.00 87 ALA A O 12
ATOM 21758 N N . LEU A 1 88 ? -3.014 -24.892 -2.984 1.00 0.00 88 LEU A N 12
ATOM 21759 C CA . LEU A 1 88 ? -4.019 -25.943 -3.244 1.00 0.00 88 LEU A CA 12
ATOM 21760 C C . LEU A 1 88 ? -4.073 -27.057 -2.182 1.00 0.00 88 LEU A C 12
ATOM 21761 O O . LEU A 1 88 ? -5.130 -27.655 -1.984 1.00 0.00 88 LEU A O 12
ATOM 21777 N N . ASP A 1 89 ? -2.970 -27.309 -1.469 1.00 0.00 89 ASP A N 12
ATOM 21778 C CA . ASP A 1 89 ? -2.892 -28.302 -0.379 1.00 0.00 89 ASP A CA 12
ATOM 21779 C C . ASP A 1 89 ? -2.944 -27.665 1.027 1.00 0.00 89 ASP A C 12
ATOM 21780 O O . ASP A 1 89 ? -3.196 -28.356 2.016 1.00 0.00 89 ASP A O 12
ATOM 21789 N N . TYR A 1 90 ? -2.765 -26.339 1.115 1.00 0.00 90 TYR A N 12
ATOM 21790 C CA . TYR A 1 90 ? -2.730 -25.546 2.356 1.00 0.00 90 TYR A CA 12
ATOM 21791 C C . TYR A 1 90 ? -3.728 -24.367 2.324 1.00 0.00 90 TYR A C 12
ATOM 21792 O O . TYR A 1 90 ? -3.367 -23.211 2.557 1.00 0.00 90 TYR A O 12
ATOM 21810 N N . GLY A 1 91 ? -5.000 -24.650 2.012 1.00 0.00 91 GLY A N 12
ATOM 21811 C CA . GLY A 1 91 ? -6.087 -23.658 2.068 1.00 0.00 91 GLY A CA 12
ATOM 21812 C C . GLY A 1 91 ? -6.460 -23.254 3.504 1.00 0.00 91 GLY A C 12
ATOM 21813 O O . GLY A 1 91 ? -6.793 -22.097 3.766 1.00 0.00 91 GLY A O 12
ATOM 21817 N N . VAL A 1 92 ? -6.384 -24.207 4.439 1.00 0.00 92 VAL A N 12
ATOM 21818 C CA . VAL A 1 92 ? -6.499 -23.995 5.894 1.00 0.00 92 VAL A CA 12
ATOM 21819 C C . VAL A 1 92 ? -5.233 -23.366 6.499 1.00 0.00 92 VAL A C 12
ATOM 21820 O O . VAL A 1 92 ? -4.157 -23.443 5.904 1.00 0.00 92 VAL A O 12
ATOM 21833 N N . CYS A 1 93 ? -5.343 -22.811 7.712 1.00 0.00 93 CYS A N 12
ATOM 21834 C CA . CYS A 1 93 ? -4.201 -22.446 8.559 1.00 0.00 93 CYS A CA 12
ATOM 21835 C C . CYS A 1 93 ? -3.354 -23.707 8.859 1.00 0.00 93 CYS A C 12
ATOM 21836 O O . CYS A 1 93 ? -3.893 -24.792 9.111 1.00 0.00 93 CYS A O 12
ATOM 21843 N N . GLU A 1 94 ? -2.021 -23.598 8.752 1.00 0.00 94 GLU A N 12
ATOM 21844 C CA . GLU A 1 94 ? -1.141 -24.771 8.875 1.00 0.00 94 GLU A CA 12
ATOM 21845 C C . GLU A 1 94 ? -1.113 -25.358 10.298 1.00 0.00 94 GLU A C 12
ATOM 21846 O O . GLU A 1 94 ? -0.833 -26.549 10.471 1.00 0.00 94 GLU A O 12
ATOM 21858 N N . LYS A 1 95 ? -1.409 -24.530 11.311 1.00 0.00 95 LYS A N 12
ATOM 21859 C CA . LYS A 1 95 ? -1.523 -24.940 12.721 1.00 0.00 95 LYS A CA 12
ATOM 21860 C C . LYS A 1 95 ? -2.918 -25.464 13.061 1.00 0.00 95 LYS A C 12
ATOM 21861 O O . LYS A 1 95 ? -3.043 -26.589 13.549 1.00 0.00 95 LYS A O 12
ATOM 21880 N N . CYS A 1 96 ? -3.946 -24.644 12.829 1.00 0.00 96 CYS A N 12
ATOM 21881 C CA . CYS A 1 96 ? -5.347 -24.932 13.145 1.00 0.00 96 CYS A CA 12
ATOM 21882 C C . CYS A 1 96 ? -6.197 -25.079 11.861 1.00 0.00 96 CYS A C 12
ATOM 21883 O O . CYS A 1 96 ? -6.316 -24.159 11.055 1.00 0.00 96 CYS A O 12
ATOM 21890 N N . HIS A 1 97 ? -6.716 -26.284 11.601 1.00 0.00 97 HIS A N 12
ATOM 21891 C CA . HIS A 1 97 ? -7.222 -26.674 10.276 1.00 0.00 97 HIS A CA 12
ATOM 21892 C C . HIS A 1 97 ? -8.610 -26.086 9.918 1.00 0.00 97 HIS A C 12
ATOM 21893 O O . HIS A 1 97 ? -9.600 -26.810 9.773 1.00 0.00 97 HIS A O 12
ATOM 21907 N N . SER A 1 98 ? -8.664 -24.768 9.720 1.00 0.00 98 SER A N 12
ATOM 21908 C CA . SER A 1 98 ? -9.807 -23.980 9.242 1.00 0.00 98 SER A CA 12
ATOM 21909 C C . SER A 1 98 ? -9.330 -22.886 8.278 1.00 0.00 98 SER A C 12
ATOM 21910 O O . SER A 1 98 ? -8.177 -22.453 8.335 1.00 0.00 98 SER A O 12
ATOM 21918 N N . LYS A 1 99 ? -10.208 -22.421 7.379 1.00 0.00 99 LYS A N 12
ATOM 21919 C CA . LYS A 1 99 ? -9.902 -21.431 6.319 1.00 0.00 99 LYS A CA 12
ATOM 21920 C C . LYS A 1 99 ? -10.174 -19.975 6.741 1.00 0.00 99 LYS A C 12
ATOM 21921 O O . LYS A 1 99 ? -10.335 -19.090 5.901 1.00 0.00 99 LYS A O 12
ATOM 21940 N N . ASN A 1 100 ? -10.241 -19.721 8.050 1.00 0.00 100 ASN A N 12
ATOM 21941 C CA . ASN A 1 100 ? -10.584 -18.438 8.682 1.00 0.00 100 ASN A CA 12
ATOM 21942 C C . ASN A 1 100 ? -9.538 -17.309 8.520 1.00 0.00 100 ASN A C 12
ATOM 21943 O O . ASN A 1 100 ? -9.754 -16.216 9.042 1.00 0.00 100 ASN A O 12
ATOM 21954 N N . VAL A 1 101 ? -8.386 -17.566 7.891 1.00 0.00 101 VAL A N 12
ATOM 21955 C CA . VAL A 1 101 ? -7.291 -16.599 7.690 1.00 0.00 101 VAL A CA 12
ATOM 21956 C C . VAL A 1 101 ? -7.756 -15.278 7.051 1.00 0.00 101 VAL A C 12
ATOM 21957 O O . VAL A 1 101 ? -8.644 -15.268 6.194 1.00 0.00 101 VAL A O 12
ATOM 21970 N N . ILE A 1 102 ? -7.140 -14.158 7.451 1.00 0.00 102 ILE A N 12
ATOM 21971 C CA . ILE A 1 102 ? -7.455 -12.795 6.986 1.00 0.00 102 ILE A CA 12
ATOM 21972 C C . ILE A 1 102 ? -6.223 -12.050 6.458 1.00 0.00 102 ILE A C 12
ATOM 21973 O O . ILE A 1 102 ? -5.093 -12.273 6.896 1.00 0.00 102 ILE A O 12
ATOM 21989 N N . ILE A 1 103 ? -6.450 -11.151 5.497 1.00 0.00 103 ILE A N 12
ATOM 21990 C CA . ILE A 1 103 ? -5.414 -10.429 4.756 1.00 0.00 103 ILE A CA 12
ATOM 21991 C C . ILE A 1 103 ? -4.902 -9.287 5.644 1.00 0.00 103 ILE A C 12
ATOM 21992 O O . ILE A 1 103 ? -5.574 -8.269 5.817 1.00 0.00 103 ILE A O 12
ATOM 22008 N N . THR A 1 104 ? -3.724 -9.471 6.237 1.00 0.00 104 THR A N 12
ATOM 22009 C CA . THR A 1 104 ? -3.102 -8.508 7.167 1.00 0.00 104 THR A CA 12
ATOM 22010 C C . THR A 1 104 ? -2.227 -7.467 6.443 1.00 0.00 104 THR A C 12
ATOM 22011 O O . THR A 1 104 ? -1.773 -6.481 7.028 1.00 0.00 104 THR A O 12
ATOM 22022 N N . GLN A 1 105 ? -1.993 -7.674 5.143 1.00 0.00 105 GLN A N 12
ATOM 22023 C CA . GLN A 1 105 ? -1.014 -6.980 4.312 1.00 0.00 105 GLN A CA 12
ATOM 22024 C C . GLN A 1 105 ? -1.524 -6.985 2.869 1.00 0.00 105 GLN A C 12
ATOM 22025 O O . GLN A 1 105 ? -1.719 -8.048 2.280 1.00 0.00 105 GLN A O 12
ATOM 22039 N N . GLY A 1 106 ? -1.774 -5.798 2.316 1.00 0.00 106 GLY A N 12
ATOM 22040 C CA . GLY A 1 106 ? -2.186 -5.604 0.922 1.00 0.00 106 GLY A CA 12
ATOM 22041 C C . GLY A 1 106 ? -3.692 -5.725 0.643 1.00 0.00 106 GLY A C 12
ATOM 22042 O O . GLY A 1 106 ? -4.088 -5.739 -0.523 1.00 0.00 106 GLY A O 12
ATOM 22046 N N . ASN A 1 107 ? -4.540 -5.794 1.679 1.00 0.00 107 ASN A N 12
ATOM 22047 C CA . ASN A 1 107 ? -6.007 -5.763 1.549 1.00 0.00 107 ASN A CA 12
ATOM 22048 C C . ASN A 1 107 ? -6.515 -4.442 0.927 1.00 0.00 107 ASN A C 12
ATOM 22049 O O . ASN A 1 107 ? -7.474 -4.438 0.155 1.00 0.00 107 ASN A O 12
ATOM 22060 N N . GLU A 1 108 ? -5.837 -3.336 1.236 1.00 0.00 108 GLU A N 12
ATOM 22061 C CA . GLU A 1 108 ? -5.987 -2.014 0.616 1.00 0.00 108 GLU A CA 12
ATOM 22062 C C . GLU A 1 108 ? -4.602 -1.416 0.314 1.00 0.00 108 GLU A C 12
ATOM 22063 O O . GLU A 1 108 ? -3.602 -1.776 0.944 1.00 0.00 108 GLU A O 12
ATOM 22075 N N . MET A 1 109 ? -4.538 -0.478 -0.634 1.00 0.00 109 MET A N 12
ATOM 22076 C CA . MET A 1 109 ? -3.335 0.314 -0.920 1.00 0.00 109 MET A CA 12
ATOM 22077 C C . MET A 1 109 ? -3.080 1.401 0.142 1.00 0.00 109 MET A C 12
ATOM 22078 O O . MET A 1 109 ? -4.029 1.932 0.727 1.00 0.00 109 MET A O 12
ATOM 22092 N N . ARG A 1 110 ? -1.810 1.781 0.349 1.00 0.00 110 ARG A N 12
ATOM 22093 C CA . ARG A 1 110 ? -1.374 2.903 1.210 1.00 0.00 110 ARG A CA 12
ATOM 22094 C C . ARG A 1 110 ? -0.069 3.531 0.710 1.00 0.00 110 ARG A C 12
ATOM 22095 O O . ARG A 1 110 ? 0.730 2.881 0.037 1.00 0.00 110 ARG A O 12
ATOM 22116 N N . LEU A 1 111 ? 0.181 4.786 1.091 1.00 0.00 111 LEU A N 12
ATOM 22117 C CA . LEU A 1 111 ? 1.500 5.424 0.972 1.00 0.00 111 LEU A CA 12
ATOM 22118 C C . LEU A 1 111 ? 2.607 4.655 1.726 1.00 0.00 111 LEU A C 12
ATOM 22119 O O . LEU A 1 111 ? 2.337 3.933 2.688 1.00 0.00 111 LEU A O 12
ATOM 22135 N N . LEU A 1 112 ? 3.858 4.853 1.309 1.00 0.00 112 LEU A N 12
ATOM 22136 C CA . LEU A 1 112 ? 5.058 4.204 1.857 1.00 0.00 112 LEU A CA 12
ATOM 22137 C C . LEU A 1 112 ? 6.126 5.227 2.279 1.00 0.00 112 LEU A C 12
ATOM 22138 O O . LEU A 1 112 ? 6.643 5.156 3.395 1.00 0.00 112 LEU A O 12
ATOM 22154 N N . SER A 1 113 ? 6.468 6.165 1.389 1.00 0.00 113 SER A N 12
ATOM 22155 C CA . SER A 1 113 ? 7.499 7.197 1.585 1.00 0.00 113 SER A CA 12
ATOM 22156 C C . SER A 1 113 ? 7.306 8.373 0.612 1.00 0.00 113 SER A C 12
ATOM 22157 O O . SER A 1 113 ? 6.397 8.355 -0.221 1.00 0.00 113 SER A O 12
ATOM 22165 N N . LEU A 1 114 ? 8.161 9.394 0.685 1.00 0.00 114 LEU A N 12
ATOM 22166 C CA . LEU A 1 114 ? 8.245 10.502 -0.272 1.00 0.00 114 LEU A CA 12
ATOM 22167 C C . LEU A 1 114 ? 9.715 10.874 -0.547 1.00 0.00 114 LEU A C 12
ATOM 22168 O O . LEU A 1 114 ? 10.615 10.526 0.219 1.00 0.00 114 LEU A O 12
ATOM 22184 N N . GLU A 1 115 ? 9.948 11.644 -1.607 1.00 0.00 115 GLU A N 12
ATOM 22185 C CA . GLU A 1 115 ? 11.237 12.249 -1.952 1.00 0.00 115 GLU A CA 12
ATOM 22186 C C . GLU A 1 115 ? 11.039 13.738 -2.272 1.00 0.00 115 GLU A C 12
ATOM 22187 O O . GLU A 1 115 ? 10.256 14.097 -3.153 1.00 0.00 115 GLU A O 12
ATOM 22199 N N . MET A 1 116 ? 11.737 14.609 -1.542 1.00 0.00 116 MET A N 12
ATOM 22200 C CA . MET A 1 116 ? 11.651 16.070 -1.633 1.00 0.00 116 MET A CA 12
ATOM 22201 C C . MET A 1 116 ? 13.047 16.668 -1.856 1.00 0.00 116 MET A C 12
ATOM 22202 O O . MET A 1 116 ? 13.849 16.774 -0.927 1.00 0.00 116 MET A O 12
ATOM 22216 N N . LEU A 1 117 ? 13.341 17.016 -3.113 1.00 0.00 117 LEU A N 12
ATOM 22217 C CA . LEU A 1 117 ? 14.617 17.575 -3.582 1.00 0.00 117 LEU A CA 12
ATOM 22218 C C . LEU A 1 117 ? 15.012 18.869 -2.840 1.00 0.00 117 LEU A C 12
ATOM 22219 O O . LEU A 1 117 ? 14.507 19.954 -3.136 1.00 0.00 117 LEU A O 12
ATOM 22235 N N . ALA A 1 118 ? 15.938 18.750 -1.883 1.00 0.00 118 ALA A N 12
ATOM 22236 C CA . ALA A 1 118 ? 16.504 19.865 -1.115 1.00 0.00 118 ALA A CA 12
ATOM 22237 C C . ALA A 1 118 ? 17.462 20.767 -1.930 1.00 0.00 118 ALA A C 12
ATOM 22238 O O . ALA A 1 118 ? 17.741 21.898 -1.528 1.00 0.00 118 ALA A O 12
ATOM 22245 N N . GLU A 1 119 ? 17.969 20.288 -3.073 1.00 0.00 119 GLU A N 12
ATOM 22246 C CA . GLU A 1 119 ? 18.886 21.010 -3.969 1.00 0.00 119 GLU A CA 12
ATOM 22247 C C . GLU A 1 119 ? 18.221 22.253 -4.581 1.00 0.00 119 GLU A C 12
ATOM 22248 O O . GLU A 1 119 ? 18.799 23.349 -4.599 1.00 0.00 119 GLU A O 12
ATOM 22261 N N . GLY A 1 1 ? -14.425 16.237 -1.928 1.00 0.00 1 GLY A N 13
ATOM 22262 C CA . GLY A 1 1 ? -14.822 15.108 -2.800 1.00 0.00 1 GLY A CA 13
ATOM 22263 C C . GLY A 1 1 ? -15.135 13.868 -1.978 1.00 0.00 1 GLY A C 13
ATOM 22264 O O . GLY A 1 1 ? -14.227 13.255 -1.420 1.00 0.00 1 GLY A O 13
ATOM 22270 N N . SER A 1 2 ? -16.415 13.494 -1.878 1.00 0.00 2 SER A N 13
ATOM 22271 C CA . SER A 1 2 ? -16.899 12.354 -1.073 1.00 0.00 2 SER A CA 13
ATOM 22272 C C . SER A 1 2 ? -16.593 10.968 -1.668 1.00 0.00 2 SER A C 13
ATOM 22273 O O . SER A 1 2 ? -16.550 9.979 -0.931 1.00 0.00 2 SER A O 13
ATOM 22281 N N . MET A 1 3 ? -16.349 10.877 -2.981 1.00 0.00 3 MET A N 13
ATOM 22282 C CA . MET A 1 3 ? -15.975 9.648 -3.693 1.00 0.00 3 MET A CA 13
ATOM 22283 C C . MET A 1 3 ? -14.636 9.089 -3.185 1.00 0.00 3 MET A C 13
ATOM 22284 O O . MET A 1 3 ? -13.603 9.753 -3.292 1.00 0.00 3 MET A O 13
ATOM 22298 N N . HIS A 1 4 ? -14.627 7.855 -2.669 1.00 0.00 4 HIS A N 13
ATOM 22299 C CA . HIS A 1 4 ? -13.429 7.192 -2.124 1.00 0.00 4 HIS A CA 13
ATOM 22300 C C . HIS A 1 4 ? -12.250 7.148 -3.120 1.00 0.00 4 HIS A C 13
ATOM 22301 O O . HIS A 1 4 ? -11.095 7.336 -2.735 1.00 0.00 4 HIS A O 13
ATOM 22315 N N . GLU A 1 5 ? -12.550 6.985 -4.414 1.00 0.00 5 GLU A N 13
ATOM 22316 C CA . GLU A 1 5 ? -11.600 7.012 -5.538 1.00 0.00 5 GLU A CA 13
ATOM 22317 C C . GLU A 1 5 ? -10.784 8.319 -5.632 1.00 0.00 5 GLU A C 13
ATOM 22318 O O . GLU A 1 5 ? -9.640 8.296 -6.086 1.00 0.00 5 GLU A O 13
ATOM 22330 N N . TYR A 1 6 ? -11.332 9.442 -5.148 1.00 0.00 6 TYR A N 13
ATOM 22331 C CA . TYR A 1 6 ? -10.649 10.741 -5.057 1.00 0.00 6 TYR A CA 13
ATOM 22332 C C . TYR A 1 6 ? -10.304 11.158 -3.619 1.00 0.00 6 TYR A C 13
ATOM 22333 O O . TYR A 1 6 ? -9.458 12.031 -3.429 1.00 0.00 6 TYR A O 13
ATOM 22351 N N . SER A 1 7 ? -10.878 10.506 -2.603 1.00 0.00 7 SER A N 13
ATOM 22352 C CA . SER A 1 7 ? -10.495 10.666 -1.194 1.00 0.00 7 SER A CA 13
ATOM 22353 C C . SER A 1 7 ? -9.013 10.332 -0.982 1.00 0.00 7 SER A C 13
ATOM 22354 O O . SER A 1 7 ? -8.275 11.160 -0.450 1.00 0.00 7 SER A O 13
ATOM 22362 N N . VAL A 1 8 ? -8.548 9.165 -1.455 1.00 0.00 8 VAL A N 13
ATOM 22363 C CA . VAL A 1 8 ? -7.125 8.758 -1.404 1.00 0.00 8 VAL A CA 13
ATOM 22364 C C . VAL A 1 8 ? -6.200 9.802 -2.050 1.00 0.00 8 VAL A C 13
ATOM 22365 O O . VAL A 1 8 ? -5.211 10.224 -1.452 1.00 0.00 8 VAL A O 13
ATOM 22378 N N . VAL A 1 9 ? -6.562 10.271 -3.247 1.00 0.00 9 VAL A N 13
ATOM 22379 C CA . VAL A 1 9 ? -5.849 11.264 -4.060 1.00 0.00 9 VAL A CA 13
ATOM 22380 C C . VAL A 1 9 ? -5.726 12.608 -3.332 1.00 0.00 9 VAL A C 13
ATOM 22381 O O . VAL A 1 9 ? -4.618 13.056 -3.031 1.00 0.00 9 VAL A O 13
ATOM 22394 N N . SER A 1 10 ? -6.861 13.245 -3.030 1.00 0.00 10 SER A N 13
ATOM 22395 C CA . SER A 1 10 ? -6.942 14.538 -2.340 1.00 0.00 10 SER A CA 13
ATOM 22396 C C . SER A 1 10 ? -6.259 14.507 -0.967 1.00 0.00 10 SER A C 13
ATOM 22397 O O . SER A 1 10 ? -5.565 15.456 -0.601 1.00 0.00 10 SER A O 13
ATOM 22405 N N . SER A 1 11 ? -6.403 13.401 -0.226 1.00 0.00 11 SER A N 13
ATOM 22406 C CA . SER A 1 11 ? -5.750 13.198 1.077 1.00 0.00 11 SER A CA 13
ATOM 22407 C C . SER A 1 11 ? -4.222 13.232 0.954 1.00 0.00 11 SER A C 13
ATOM 22408 O O . SER A 1 11 ? -3.565 14.005 1.652 1.00 0.00 11 SER A O 13
ATOM 22416 N N . LEU A 1 12 ? -3.648 12.451 0.032 1.00 0.00 12 LEU A N 13
ATOM 22417 C CA . LEU A 1 12 ? -2.203 12.408 -0.221 1.00 0.00 12 LEU A CA 13
ATOM 22418 C C . LEU A 1 12 ? -1.634 13.767 -0.642 1.00 0.00 12 LEU A C 13
ATOM 22419 O O . LEU A 1 12 ? -0.621 14.207 -0.104 1.00 0.00 12 LEU A O 13
ATOM 22435 N N . ILE A 1 13 ? -2.301 14.438 -1.578 1.00 0.00 13 ILE A N 13
ATOM 22436 C CA . ILE A 1 13 ? -1.972 15.798 -2.040 1.00 0.00 13 ILE A CA 13
ATOM 22437 C C . ILE A 1 13 ? -1.940 16.801 -0.870 1.00 0.00 13 ILE A C 13
ATOM 22438 O O . ILE A 1 13 ? -0.955 17.525 -0.701 1.00 0.00 13 ILE A O 13
ATOM 22454 N N . ALA A 1 14 ? -2.988 16.827 -0.041 1.00 0.00 14 ALA A N 13
ATOM 22455 C CA . ALA A 1 14 ? -3.075 17.679 1.149 1.00 0.00 14 ALA A CA 13
ATOM 22456 C C . ALA A 1 14 ? -1.967 17.385 2.181 1.00 0.00 14 ALA A C 13
ATOM 22457 O O . ALA A 1 14 ? -1.302 18.301 2.672 1.00 0.00 14 ALA A O 13
ATOM 22464 N N . LEU A 1 15 ? -1.757 16.104 2.507 1.00 0.00 15 LEU A N 13
ATOM 22465 C CA . LEU A 1 15 ? -0.716 15.631 3.419 1.00 0.00 15 LEU A CA 13
ATOM 22466 C C . LEU A 1 15 ? 0.689 16.006 2.930 1.00 0.00 15 LEU A C 13
ATOM 22467 O O . LEU A 1 15 ? 1.466 16.573 3.693 1.00 0.00 15 LEU A O 13
ATOM 22483 N N . CYS A 1 16 ? 1.024 15.718 1.670 1.00 0.00 16 CYS A N 13
ATOM 22484 C CA . CYS A 1 16 ? 2.347 15.995 1.111 1.00 0.00 16 CYS A CA 13
ATOM 22485 C C . CYS A 1 16 ? 2.668 17.504 1.075 1.00 0.00 16 CYS A C 13
ATOM 22486 O O . CYS A 1 16 ? 3.775 17.901 1.439 1.00 0.00 16 CYS A O 13
ATOM 22494 N N . GLU A 1 17 ? 1.695 18.358 0.731 1.00 0.00 17 GLU A N 13
ATOM 22495 C CA . GLU A 1 17 ? 1.780 19.818 0.908 1.00 0.00 17 GLU A CA 13
ATOM 22496 C C . GLU A 1 17 ? 2.086 20.217 2.359 1.00 0.00 17 GLU A C 13
ATOM 22497 O O . GLU A 1 17 ? 3.042 20.955 2.602 1.00 0.00 17 GLU A O 13
ATOM 22509 N N . GLU A 1 18 ? 1.311 19.722 3.330 1.00 0.00 18 GLU A N 13
ATOM 22510 C CA . GLU A 1 18 ? 1.518 19.994 4.757 1.00 0.00 18 GLU A CA 13
ATOM 22511 C C . GLU A 1 18 ? 2.905 19.549 5.254 1.00 0.00 18 GLU A C 13
ATOM 22512 O O . GLU A 1 18 ? 3.599 20.315 5.923 1.00 0.00 18 GLU A O 13
ATOM 22524 N N . HIS A 1 19 ? 3.351 18.345 4.891 1.00 0.00 19 HIS A N 13
ATOM 22525 C CA . HIS A 1 19 ? 4.694 17.852 5.201 1.00 0.00 19 HIS A CA 13
ATOM 22526 C C . HIS A 1 19 ? 5.783 18.732 4.571 1.00 0.00 19 HIS A C 13
ATOM 22527 O O . HIS A 1 19 ? 6.766 19.058 5.236 1.00 0.00 19 HIS A O 13
ATOM 22541 N N . ALA A 1 20 ? 5.617 19.148 3.311 1.00 0.00 20 ALA A N 13
ATOM 22542 C CA . ALA A 1 20 ? 6.608 19.951 2.598 1.00 0.00 20 ALA A CA 13
ATOM 22543 C C . ALA A 1 20 ? 6.818 21.324 3.242 1.00 0.00 20 ALA A C 13
ATOM 22544 O O . ALA A 1 20 ? 7.960 21.694 3.503 1.00 0.00 20 ALA A O 13
ATOM 22551 N N . LYS A 1 21 ? 5.750 22.077 3.541 1.00 0.00 21 LYS A N 13
ATOM 22552 C CA . LYS A 1 21 ? 5.871 23.369 4.246 1.00 0.00 21 LYS A CA 13
ATOM 22553 C C . LYS A 1 21 ? 6.419 23.228 5.674 1.00 0.00 21 LYS A C 13
ATOM 22554 O O . LYS A 1 21 ? 7.150 24.105 6.134 1.00 0.00 21 LYS A O 13
ATOM 22573 N N . LYS A 1 22 ? 6.127 22.113 6.360 1.00 0.00 22 LYS A N 13
ATOM 22574 C CA . LYS A 1 22 ? 6.593 21.835 7.737 1.00 0.00 22 LYS A CA 13
ATOM 22575 C C . LYS A 1 22 ? 8.087 21.498 7.758 1.00 0.00 22 LYS A C 13
ATOM 22576 O O . LYS A 1 22 ? 8.822 21.950 8.635 1.00 0.00 22 LYS A O 13
ATOM 22595 N N . ASN A 1 23 ? 8.539 20.767 6.738 1.00 0.00 23 ASN A N 13
ATOM 22596 C CA . ASN A 1 23 ? 9.949 20.471 6.450 1.00 0.00 23 ASN A CA 13
ATOM 22597 C C . ASN A 1 23 ? 10.674 21.623 5.714 1.00 0.00 23 ASN A C 13
ATOM 22598 O O . ASN A 1 23 ? 11.868 21.528 5.429 1.00 0.00 23 ASN A O 13
ATOM 22609 N N . GLN A 1 24 ? 9.958 22.713 5.402 1.00 0.00 24 GLN A N 13
ATOM 22610 C CA . GLN A 1 24 ? 10.415 23.899 4.660 1.00 0.00 24 GLN A CA 13
ATOM 22611 C C . GLN A 1 24 ? 10.974 23.563 3.256 1.00 0.00 24 GLN A C 13
ATOM 22612 O O . GLN A 1 24 ? 11.801 24.294 2.705 1.00 0.00 24 GLN A O 13
ATOM 22626 N N . ALA A 1 25 ? 10.533 22.440 2.678 1.00 0.00 25 ALA A N 13
ATOM 22627 C CA . ALA A 1 25 ? 10.996 21.899 1.403 1.00 0.00 25 ALA A CA 13
ATOM 22628 C C . ALA A 1 25 ? 10.423 22.656 0.191 1.00 0.00 25 ALA A C 13
ATOM 22629 O O . ALA A 1 25 ? 11.135 22.908 -0.781 1.00 0.00 25 ALA A O 13
ATOM 22636 N N . HIS A 1 26 ? 9.133 23.014 0.251 1.00 0.00 26 HIS A N 13
ATOM 22637 C CA . HIS A 1 26 ? 8.355 23.771 -0.749 1.00 0.00 26 HIS A CA 13
ATOM 22638 C C . HIS A 1 26 ? 8.332 23.214 -2.198 1.00 0.00 26 HIS A C 13
ATOM 22639 O O . HIS A 1 26 ? 7.741 23.835 -3.084 1.00 0.00 26 HIS A O 13
ATOM 22653 N N . LYS A 1 27 ? 8.900 22.024 -2.437 1.00 0.00 27 LYS A N 13
ATOM 22654 C CA . LYS A 1 27 ? 8.706 21.135 -3.600 1.00 0.00 27 LYS A CA 13
ATOM 22655 C C . LYS A 1 27 ? 8.793 19.667 -3.161 1.00 0.00 27 LYS A C 13
ATOM 22656 O O . LYS A 1 27 ? 9.287 19.364 -2.072 1.00 0.00 27 LYS A O 13
ATOM 22675 N N . ILE A 1 28 ? 8.362 18.759 -4.033 1.00 0.00 28 ILE A N 13
ATOM 22676 C CA . ILE A 1 28 ? 8.519 17.301 -3.911 1.00 0.00 28 ILE A CA 13
ATOM 22677 C C . ILE A 1 28 ? 9.580 16.839 -4.934 1.00 0.00 28 ILE A C 13
ATOM 22678 O O . ILE A 1 28 ? 9.807 17.500 -5.948 1.00 0.00 28 ILE A O 13
ATOM 22694 N N . GLU A 1 29 ? 10.237 15.700 -4.697 1.00 0.00 29 GLU A N 13
ATOM 22695 C CA . GLU A 1 29 ? 10.924 14.941 -5.752 1.00 0.00 29 GLU A CA 13
ATOM 22696 C C . GLU A 1 29 ? 9.993 13.837 -6.275 1.00 0.00 29 GLU A C 13
ATOM 22697 O O . GLU A 1 29 ? 9.616 13.847 -7.449 1.00 0.00 29 GLU A O 13
ATOM 22709 N N . ARG A 1 30 ? 9.578 12.916 -5.393 1.00 0.00 30 ARG A N 13
ATOM 22710 C CA . ARG A 1 30 ? 8.593 11.865 -5.685 1.00 0.00 30 ARG A CA 13
ATOM 22711 C C . ARG A 1 30 ? 7.821 11.414 -4.445 1.00 0.00 30 ARG A C 13
ATOM 22712 O O . ARG A 1 30 ? 8.276 11.580 -3.319 1.00 0.00 30 ARG A O 13
ATOM 22733 N N . VAL A 1 31 ? 6.693 10.756 -4.665 1.00 0.00 31 VAL A N 13
ATOM 22734 C CA . VAL A 1 31 ? 5.960 9.934 -3.696 1.00 0.00 31 VAL A CA 13
ATOM 22735 C C . VAL A 1 31 ? 5.953 8.481 -4.183 1.00 0.00 31 VAL A C 13
ATOM 22736 O O . VAL A 1 31 ? 6.054 8.221 -5.384 1.00 0.00 31 VAL A O 13
ATOM 22749 N N . VAL A 1 32 ? 5.851 7.524 -3.264 1.00 0.00 32 VAL A N 13
ATOM 22750 C CA . VAL A 1 32 ? 5.950 6.083 -3.536 1.00 0.00 32 VAL A CA 13
ATOM 22751 C C . VAL A 1 32 ? 4.747 5.378 -2.924 1.00 0.00 32 VAL A C 13
ATOM 22752 O O . VAL A 1 32 ? 4.506 5.489 -1.721 1.00 0.00 32 VAL A O 13
ATOM 22765 N N . VAL A 1 33 ? 3.995 4.648 -3.746 1.00 0.00 33 VAL A N 13
ATOM 22766 C CA . VAL A 1 33 ? 2.808 3.879 -3.335 1.00 0.00 33 VAL A CA 13
ATOM 22767 C C . VAL A 1 33 ? 3.046 2.372 -3.481 1.00 0.00 33 VAL A C 13
ATOM 22768 O O . VAL A 1 33 ? 3.782 1.937 -4.364 1.00 0.00 33 VAL A O 13
ATOM 22781 N N . GLY A 1 34 ? 2.402 1.575 -2.630 1.00 0.00 34 GLY A N 13
ATOM 22782 C CA . GLY A 1 34 ? 2.354 0.113 -2.674 1.00 0.00 34 GLY A CA 13
ATOM 22783 C C . GLY A 1 34 ? 0.918 -0.350 -2.902 1.00 0.00 34 GLY A C 13
ATOM 22784 O O . GLY A 1 34 ? 0.112 -0.348 -1.967 1.00 0.00 34 GLY A O 13
ATOM 22788 N N . ILE A 1 35 ? 0.574 -0.687 -4.148 1.00 0.00 35 ILE A N 13
ATOM 22789 C CA . ILE A 1 35 ? -0.769 -1.146 -4.543 1.00 0.00 35 ILE A CA 13
ATOM 22790 C C . ILE A 1 35 ? -0.800 -2.678 -4.553 1.00 0.00 35 ILE A C 13
ATOM 22791 O O . ILE A 1 35 ? 0.052 -3.326 -5.168 1.00 0.00 35 ILE A O 13
ATOM 22807 N N . GLY A 1 36 ? -1.777 -3.251 -3.844 1.00 0.00 36 GLY A N 13
ATOM 22808 C CA . GLY A 1 36 ? -1.939 -4.694 -3.684 1.00 0.00 36 GLY A CA 13
ATOM 22809 C C . GLY A 1 36 ? -2.200 -5.422 -5.004 1.00 0.00 36 GLY A C 13
ATOM 22810 O O . GLY A 1 36 ? -3.010 -5.009 -5.835 1.00 0.00 36 GLY A O 13
ATOM 22814 N N . GLU A 1 37 ? -1.531 -6.552 -5.175 1.00 0.00 37 GLU A N 13
ATOM 22815 C CA . GLU A 1 37 ? -1.664 -7.501 -6.284 1.00 0.00 37 GLU A CA 13
ATOM 22816 C C . GLU A 1 37 ? -3.069 -8.115 -6.431 1.00 0.00 37 GLU A C 13
ATOM 22817 O O . GLU A 1 37 ? -3.454 -8.504 -7.536 1.00 0.00 37 GLU A O 13
ATOM 22829 N N . ARG A 1 38 ? -3.857 -8.145 -5.345 1.00 0.00 38 ARG A N 13
ATOM 22830 C CA . ARG A 1 38 ? -5.265 -8.579 -5.305 1.00 0.00 38 ARG A CA 13
ATOM 22831 C C . ARG A 1 38 ? -6.255 -7.441 -5.011 1.00 0.00 38 ARG A C 13
ATOM 22832 O O . ARG A 1 38 ? -7.462 -7.681 -4.975 1.00 0.00 38 ARG A O 13
ATOM 22853 N N . SER A 1 39 ? -5.776 -6.202 -4.868 1.00 0.00 39 SER A N 13
ATOM 22854 C CA . SER A 1 39 ? -6.616 -5.001 -4.713 1.00 0.00 39 SER A CA 13
ATOM 22855 C C . SER A 1 39 ? -7.458 -4.685 -5.957 1.00 0.00 39 SER A C 13
ATOM 22856 O O . SER A 1 39 ? -8.526 -4.085 -5.834 1.00 0.00 39 SER A O 13
ATOM 22864 N N . ALA A 1 40 ? -6.980 -5.068 -7.148 1.00 0.00 40 ALA A N 13
ATOM 22865 C CA . ALA A 1 40 ? -7.586 -4.854 -8.473 1.00 0.00 40 ALA A CA 13
ATOM 22866 C C . ALA A 1 40 ? -7.909 -3.384 -8.858 1.00 0.00 40 ALA A C 13
ATOM 22867 O O . ALA A 1 40 ? -8.518 -3.139 -9.902 1.00 0.00 40 ALA A O 13
ATOM 22874 N N . MET A 1 41 ? -7.498 -2.399 -8.050 1.00 0.00 41 MET A N 13
ATOM 22875 C CA . MET A 1 41 ? -7.629 -0.966 -8.337 1.00 0.00 41 MET A CA 13
ATOM 22876 C C . MET A 1 41 ? -6.655 -0.544 -9.446 1.00 0.00 41 MET A C 13
ATOM 22877 O O . MET A 1 41 ? -5.463 -0.853 -9.394 1.00 0.00 41 MET A O 13
ATOM 22891 N N . ASP A 1 42 ? -7.163 0.160 -10.461 1.00 0.00 42 ASP A N 13
ATOM 22892 C CA . ASP A 1 42 ? -6.389 0.654 -11.604 1.00 0.00 42 ASP A CA 13
ATOM 22893 C C . ASP A 1 42 ? -5.347 1.704 -11.181 1.00 0.00 42 ASP A C 13
ATOM 22894 O O . ASP A 1 42 ? -5.669 2.877 -10.965 1.00 0.00 42 ASP A O 13
ATOM 22903 N N . LYS A 1 43 ? -4.074 1.299 -11.088 1.00 0.00 43 LYS A N 13
ATOM 22904 C CA . LYS A 1 43 ? -2.942 2.177 -10.758 1.00 0.00 43 LYS A CA 13
ATOM 22905 C C . LYS A 1 43 ? -2.818 3.392 -11.687 1.00 0.00 43 LYS A C 13
ATOM 22906 O O . LYS A 1 43 ? -2.492 4.489 -11.233 1.00 0.00 43 LYS A O 13
ATOM 22925 N N . SER A 1 44 ? -3.137 3.201 -12.971 1.00 0.00 44 SER A N 13
ATOM 22926 C CA . SER A 1 44 ? -3.171 4.239 -14.009 1.00 0.00 44 SER A CA 13
ATOM 22927 C C . SER A 1 44 ? -4.212 5.320 -13.693 1.00 0.00 44 SER A C 13
ATOM 22928 O O . SER A 1 44 ? -3.910 6.507 -13.786 1.00 0.00 44 SER A O 13
ATOM 22936 N N . LEU A 1 45 ? -5.417 4.924 -13.259 1.00 0.00 45 LEU A N 13
ATOM 22937 C CA . LEU A 1 45 ? -6.466 5.838 -12.793 1.00 0.00 45 LEU A CA 13
ATOM 22938 C C . LEU A 1 45 ? -5.968 6.649 -11.590 1.00 0.00 45 LEU A C 13
ATOM 22939 O O . LEU A 1 45 ? -5.985 7.877 -11.630 1.00 0.00 45 LEU A O 13
ATOM 22955 N N . PHE A 1 46 ? -5.482 5.974 -10.543 1.00 0.00 46 PHE A N 13
ATOM 22956 C CA . PHE A 1 46 ? -4.997 6.615 -9.318 1.00 0.00 46 PHE A CA 13
ATOM 22957 C C . PHE A 1 46 ? -3.903 7.673 -9.580 1.00 0.00 46 PHE A C 13
ATOM 22958 O O . PHE A 1 46 ? -4.055 8.822 -9.158 1.00 0.00 46 PHE A O 13
ATOM 22975 N N . VAL A 1 47 ? -2.825 7.338 -10.304 1.00 0.00 47 VAL A N 13
ATOM 22976 C CA . VAL A 1 47 ? -1.799 8.337 -10.669 1.00 0.00 47 VAL A CA 13
ATOM 22977 C C . VAL A 1 47 ? -2.324 9.441 -11.562 1.00 0.00 47 VAL A C 13
ATOM 22978 O O . VAL A 1 47 ? -1.999 10.606 -11.349 1.00 0.00 47 VAL A O 13
ATOM 22991 N N . SER A 1 48 ? -3.166 9.106 -12.536 1.00 0.00 48 SER A N 13
ATOM 22992 C CA . SER A 1 48 ? -3.755 10.109 -13.415 1.00 0.00 48 SER A CA 13
ATOM 22993 C C . SER A 1 48 ? -4.636 11.099 -12.633 1.00 0.00 48 SER A C 13
ATOM 22994 O O . SER A 1 48 ? -4.635 12.296 -12.917 1.00 0.00 48 SER A O 13
ATOM 23002 N N . ALA A 1 49 ? -5.309 10.634 -11.574 1.00 0.00 49 ALA A N 13
ATOM 23003 C CA . ALA A 1 49 ? -6.071 11.480 -10.653 1.00 0.00 49 ALA A CA 13
ATOM 23004 C C . ALA A 1 49 ? -5.150 12.401 -9.832 1.00 0.00 49 ALA A C 13
ATOM 23005 O O . ALA A 1 49 ? -5.390 13.610 -9.759 1.00 0.00 49 ALA A O 13
ATOM 23012 N N . PHE A 1 50 ? -4.075 11.851 -9.249 1.00 0.00 50 PHE A N 13
ATOM 23013 C CA . PHE A 1 50 ? -3.023 12.628 -8.579 1.00 0.00 50 PHE A CA 13
ATOM 23014 C C . PHE A 1 50 ? -2.434 13.725 -9.484 1.00 0.00 50 PHE A C 13
ATOM 23015 O O . PHE A 1 50 ? -2.319 14.878 -9.063 1.00 0.00 50 PHE A O 13
ATOM 23032 N N . GLU A 1 51 ? -2.123 13.394 -10.740 1.00 0.00 51 GLU A N 13
ATOM 23033 C CA . GLU A 1 51 ? -1.676 14.346 -11.763 1.00 0.00 51 GLU A CA 13
ATOM 23034 C C . GLU A 1 51 ? -2.720 15.438 -12.028 1.00 0.00 51 GLU A C 13
ATOM 23035 O O . GLU A 1 51 ? -2.397 16.617 -11.928 1.00 0.00 51 GLU A O 13
ATOM 23047 N N . THR A 1 52 ? -3.976 15.087 -12.329 1.00 0.00 52 THR A N 13
ATOM 23048 C CA . THR A 1 52 ? -5.071 16.048 -12.586 1.00 0.00 52 THR A CA 13
ATOM 23049 C C . THR A 1 52 ? -5.184 17.104 -11.482 1.00 0.00 52 THR A C 13
ATOM 23050 O O . THR A 1 52 ? -5.274 18.300 -11.771 1.00 0.00 52 THR A O 13
ATOM 23061 N N . PHE A 1 53 ? -5.128 16.679 -10.219 1.00 0.00 53 PHE A N 13
ATOM 23062 C CA . PHE A 1 53 ? -5.265 17.533 -9.042 1.00 0.00 53 PHE A CA 13
ATOM 23063 C C . PHE A 1 53 ? -3.942 18.160 -8.557 1.00 0.00 53 PHE A C 13
ATOM 23064 O O . PHE A 1 53 ? -3.889 18.662 -7.433 1.00 0.00 53 PHE A O 13
ATOM 23081 N N . ARG A 1 54 ? -2.890 18.223 -9.395 1.00 0.00 54 ARG A N 13
ATOM 23082 C CA . ARG A 1 54 ? -1.618 18.914 -9.078 1.00 0.00 54 ARG A CA 13
ATOM 23083 C C . ARG A 1 54 ? -1.801 20.347 -8.561 1.00 0.00 54 ARG A C 13
ATOM 23084 O O . ARG A 1 54 ? -0.986 20.833 -7.785 1.00 0.00 54 ARG A O 13
ATOM 23105 N N . GLU A 1 55 ? -2.878 20.999 -9.002 1.00 0.00 55 GLU A N 13
ATOM 23106 C CA . GLU A 1 55 ? -3.266 22.384 -8.693 1.00 0.00 55 GLU A CA 13
ATOM 23107 C C . GLU A 1 55 ? -3.967 22.569 -7.331 1.00 0.00 55 GLU A C 13
ATOM 23108 O O . GLU A 1 55 ? -4.097 23.699 -6.855 1.00 0.00 55 GLU A O 13
ATOM 23120 N N . GLU A 1 56 ? -4.440 21.489 -6.697 1.00 0.00 56 GLU A N 13
ATOM 23121 C CA . GLU A 1 56 ? -5.141 21.539 -5.398 1.00 0.00 56 GLU A CA 13
ATOM 23122 C C . GLU A 1 56 ? -4.197 21.824 -4.209 1.00 0.00 56 GLU A C 13
ATOM 23123 O O . GLU A 1 56 ? -4.648 22.214 -3.129 1.00 0.00 56 GLU A O 13
ATOM 23135 N N . SER A 1 57 ? -2.889 21.699 -4.442 1.00 0.00 57 SER A N 13
ATOM 23136 C CA . SER A 1 57 ? -1.775 22.131 -3.589 1.00 0.00 57 SER A CA 13
ATOM 23137 C C . SER A 1 57 ? -0.762 22.926 -4.426 1.00 0.00 57 SER A C 13
ATOM 23138 O O . SER A 1 57 ? -0.905 23.026 -5.646 1.00 0.00 57 SER A O 13
ATOM 23146 N N . LEU A 1 58 ? 0.275 23.499 -3.807 1.00 0.00 58 LEU A N 13
ATOM 23147 C CA . LEU A 1 58 ? 1.280 24.314 -4.500 1.00 0.00 58 LEU A CA 13
ATOM 23148 C C . LEU A 1 58 ? 2.574 23.544 -4.802 1.00 0.00 58 LEU A C 13
ATOM 23149 O O . LEU A 1 58 ? 3.180 23.756 -5.854 1.00 0.00 58 LEU A O 13
ATOM 23165 N N . VAL A 1 59 ? 2.981 22.620 -3.927 1.00 0.00 59 VAL A N 13
ATOM 23166 C CA . VAL A 1 59 ? 4.178 21.777 -4.117 1.00 0.00 59 VAL A CA 13
ATOM 23167 C C . VAL A 1 59 ? 3.932 20.606 -5.075 1.00 0.00 59 VAL A C 13
ATOM 23168 O O . VAL A 1 59 ? 4.873 20.078 -5.665 1.00 0.00 59 VAL A O 13
ATOM 23181 N N . CYS A 1 60 ? 2.668 20.209 -5.258 1.00 0.00 60 CYS A N 13
ATOM 23182 C CA . CYS A 1 60 ? 2.271 19.044 -6.052 1.00 0.00 60 CYS A CA 13
ATOM 23183 C C . CYS A 1 60 ? 2.362 19.298 -7.563 1.00 0.00 60 CYS A C 13
ATOM 23184 O O . CYS A 1 60 ? 2.344 18.344 -8.342 1.00 0.00 60 CYS A O 13
ATOM 23192 N N . LYS A 1 61 ? 2.532 20.565 -7.981 1.00 0.00 61 LYS A N 13
ATOM 23193 C CA . LYS A 1 61 ? 2.829 20.916 -9.381 1.00 0.00 61 LYS A CA 13
ATOM 23194 C C . LYS A 1 61 ? 4.184 20.379 -9.877 1.00 0.00 61 LYS A C 13
ATOM 23195 O O . LYS A 1 61 ? 4.362 20.211 -11.084 1.00 0.00 61 LYS A O 13
ATOM 23214 N N . ASP A 1 62 ? 5.113 20.070 -8.969 1.00 0.00 62 ASP A N 13
ATOM 23215 C CA . ASP A 1 62 ? 6.415 19.445 -9.242 1.00 0.00 62 ASP A CA 13
ATOM 23216 C C . ASP A 1 62 ? 6.566 18.160 -8.407 1.00 0.00 62 ASP A C 13
ATOM 23217 O O . ASP A 1 62 ? 7.127 18.181 -7.310 1.00 0.00 62 ASP A O 13
ATOM 23226 N N . ALA A 1 63 ? 6.031 17.041 -8.909 1.00 0.00 63 ALA A N 13
ATOM 23227 C CA . ALA A 1 63 ? 6.091 15.724 -8.266 1.00 0.00 63 ALA A CA 13
ATOM 23228 C C . ALA A 1 63 ? 6.078 14.562 -9.285 1.00 0.00 63 ALA A C 13
ATOM 23229 O O . ALA A 1 63 ? 5.720 14.736 -10.452 1.00 0.00 63 ALA A O 13
ATOM 23236 N N . ILE A 1 64 ? 6.412 13.357 -8.808 1.00 0.00 64 ILE A N 13
ATOM 23237 C CA . ILE A 1 64 ? 6.268 12.053 -9.488 1.00 0.00 64 ILE A CA 13
ATOM 23238 C C . ILE A 1 64 ? 5.593 11.077 -8.508 1.00 0.00 64 ILE A C 13
ATOM 23239 O O . ILE A 1 64 ? 5.836 11.173 -7.306 1.00 0.00 64 ILE A O 13
ATOM 23255 N N . LEU A 1 65 ? 4.788 10.121 -8.986 1.00 0.00 65 LEU A N 13
ATOM 23256 C CA . LEU A 1 65 ? 4.148 9.079 -8.169 1.00 0.00 65 LEU A CA 13
ATOM 23257 C C . LEU A 1 65 ? 4.549 7.683 -8.682 1.00 0.00 65 LEU A C 13
ATOM 23258 O O . LEU A 1 65 ? 4.068 7.212 -9.714 1.00 0.00 65 LEU A O 13
ATOM 23274 N N . ASP A 1 66 ? 5.486 7.052 -7.971 1.00 0.00 66 ASP A N 13
ATOM 23275 C CA . ASP A 1 66 ? 6.038 5.721 -8.247 1.00 0.00 66 ASP A CA 13
ATOM 23276 C C . ASP A 1 66 ? 5.168 4.601 -7.657 1.00 0.00 66 ASP A C 13
ATOM 23277 O O . ASP A 1 66 ? 4.776 4.671 -6.492 1.00 0.00 66 ASP A O 13
ATOM 23286 N N . ILE A 1 67 ? 4.885 3.556 -8.439 1.00 0.00 67 ILE A N 13
ATOM 23287 C CA . ILE A 1 67 ? 3.949 2.477 -8.090 1.00 0.00 67 ILE A CA 13
ATOM 23288 C C . ILE A 1 67 ? 4.685 1.139 -7.932 1.00 0.00 67 ILE A C 13
ATOM 23289 O O . ILE A 1 67 ? 5.067 0.500 -8.916 1.00 0.00 67 ILE A O 13
ATOM 23305 N N . VAL A 1 68 ? 4.864 0.703 -6.685 1.00 0.00 68 VAL A N 13
ATOM 23306 C CA . VAL A 1 68 ? 5.291 -0.655 -6.319 1.00 0.00 68 VAL A CA 13
ATOM 23307 C C . VAL A 1 68 ? 4.094 -1.609 -6.376 1.00 0.00 68 VAL A C 13
ATOM 23308 O O . VAL A 1 68 ? 3.081 -1.409 -5.702 1.00 0.00 68 VAL A O 13
ATOM 23321 N N . ASP A 1 69 ? 4.218 -2.661 -7.180 1.00 0.00 69 ASP A N 13
ATOM 23322 C CA . ASP A 1 69 ? 3.368 -3.854 -7.134 1.00 0.00 69 ASP A CA 13
ATOM 23323 C C . ASP A 1 69 ? 3.697 -4.703 -5.890 1.00 0.00 69 ASP A C 13
ATOM 23324 O O . ASP A 1 69 ? 4.784 -5.275 -5.776 1.00 0.00 69 ASP A O 13
ATOM 23333 N N . GLU A 1 70 ? 2.790 -4.730 -4.911 1.00 0.00 70 GLU A N 13
ATOM 23334 C CA . GLU A 1 70 ? 2.974 -5.468 -3.652 1.00 0.00 70 GLU A CA 13
ATOM 23335 C C . GLU A 1 70 ? 2.835 -7.001 -3.787 1.00 0.00 70 GLU A C 13
ATOM 23336 O O . GLU A 1 70 ? 2.516 -7.520 -4.861 1.00 0.00 70 GLU A O 13
ATOM 23348 N N . LYS A 1 71 ? 3.099 -7.729 -2.691 1.00 0.00 71 LYS A N 13
ATOM 23349 C CA . LYS A 1 71 ? 2.954 -9.190 -2.550 1.00 0.00 71 LYS A CA 13
ATOM 23350 C C . LYS A 1 71 ? 1.973 -9.529 -1.420 1.00 0.00 71 LYS A C 13
ATOM 23351 O O . LYS A 1 71 ? 1.951 -8.856 -0.387 1.00 0.00 71 LYS A O 13
ATOM 23370 N N . VAL A 1 72 ? 1.188 -10.593 -1.602 1.00 0.00 72 VAL A N 13
ATOM 23371 C CA . VAL A 1 72 ? 0.081 -10.973 -0.706 1.00 0.00 72 VAL A CA 13
ATOM 23372 C C . VAL A 1 72 ? 0.548 -11.672 0.579 1.00 0.00 72 VAL A C 13
ATOM 23373 O O . VAL A 1 72 ? 1.618 -12.279 0.615 1.00 0.00 72 VAL A O 13
ATOM 23386 N N . GLU A 1 73 ? -0.276 -11.623 1.630 1.00 0.00 73 GLU A N 13
ATOM 23387 C CA . GLU A 1 73 ? -0.070 -12.332 2.900 1.00 0.00 73 GLU A CA 13
ATOM 23388 C C . GLU A 1 73 ? -1.387 -12.516 3.664 1.00 0.00 73 GLU A C 13
ATOM 23389 O O . GLU A 1 73 ? -2.190 -11.582 3.777 1.00 0.00 73 GLU A O 13
ATOM 23401 N N . LEU A 1 74 ? -1.600 -13.716 4.206 1.00 0.00 74 LEU A N 13
ATOM 23402 C CA . LEU A 1 74 ? -2.818 -14.148 4.889 1.00 0.00 74 LEU A CA 13
ATOM 23403 C C . LEU A 1 74 ? -2.501 -14.642 6.311 1.00 0.00 74 LEU A C 13
ATOM 23404 O O . LEU A 1 74 ? -1.882 -15.693 6.488 1.00 0.00 74 LEU A O 13
ATOM 23420 N N . GLU A 1 75 ? -2.901 -13.878 7.331 1.00 0.00 75 GLU A N 13
ATOM 23421 C CA . GLU A 1 75 ? -2.818 -14.282 8.739 1.00 0.00 75 GLU A CA 13
ATOM 23422 C C . GLU A 1 75 ? -3.987 -15.176 9.167 1.00 0.00 75 GLU A C 13
ATOM 23423 O O . GLU A 1 75 ? -5.108 -15.049 8.670 1.00 0.00 75 GLU A O 13
ATOM 23435 N N . CYS A 1 76 ? -3.737 -16.051 10.140 1.00 0.00 76 CYS A N 13
ATOM 23436 C CA . CYS A 1 76 ? -4.774 -16.786 10.855 1.00 0.00 76 CYS A CA 13
ATOM 23437 C C . CYS A 1 76 ? -5.449 -15.906 11.932 1.00 0.00 76 CYS A C 13
ATOM 23438 O O . CYS A 1 76 ? -4.869 -14.944 12.447 1.00 0.00 76 CYS A O 13
ATOM 23445 N N . LYS A 1 77 ? -6.678 -16.279 12.294 1.00 0.00 77 LYS A N 13
ATOM 23446 C CA . LYS A 1 77 ? -7.553 -15.606 13.273 1.00 0.00 77 LYS A CA 13
ATOM 23447 C C . LYS A 1 77 ? -7.002 -15.561 14.704 1.00 0.00 77 LYS A C 13
ATOM 23448 O O . LYS A 1 77 ? -6.752 -14.479 15.235 1.00 0.00 77 LYS A O 13
ATOM 23467 N N . ASP A 1 78 ? -6.870 -16.721 15.344 1.00 0.00 78 ASP A N 13
ATOM 23468 C CA . ASP A 1 78 ? -6.553 -16.877 16.776 1.00 0.00 78 ASP A CA 13
ATOM 23469 C C . ASP A 1 78 ? -5.379 -17.856 16.979 1.00 0.00 78 ASP A C 13
ATOM 23470 O O . ASP A 1 78 ? -5.509 -18.925 17.583 1.00 0.00 78 ASP A O 13
ATOM 23479 N N . CYS A 1 79 ? -4.238 -17.487 16.393 1.00 0.00 79 CYS A N 13
ATOM 23480 C CA . CYS A 1 79 ? -3.095 -18.345 16.095 1.00 0.00 79 CYS A CA 13
ATOM 23481 C C . CYS A 1 79 ? -1.758 -17.663 16.458 1.00 0.00 79 CYS A C 13
ATOM 23482 O O . CYS A 1 79 ? -1.687 -16.818 17.356 1.00 0.00 79 CYS A O 13
ATOM 23489 N N . SER A 1 80 ? -0.700 -18.024 15.728 1.00 0.00 80 SER A N 13
ATOM 23490 C CA . SER A 1 80 ? 0.629 -17.387 15.792 1.00 0.00 80 SER A CA 13
ATOM 23491 C C . SER A 1 80 ? 1.355 -17.361 14.430 1.00 0.00 80 SER A C 13
ATOM 23492 O O . SER A 1 80 ? 2.579 -17.216 14.364 1.00 0.00 80 SER A O 13
ATOM 23500 N N . HIS A 1 81 ? 0.621 -17.552 13.325 1.00 0.00 81 HIS A N 13
ATOM 23501 C CA . HIS A 1 81 ? 1.177 -17.838 11.998 1.00 0.00 81 HIS A CA 13
ATOM 23502 C C . HIS A 1 81 ? 0.443 -17.111 10.848 1.00 0.00 81 HIS A C 13
ATOM 23503 O O . HIS A 1 81 ? -0.763 -16.852 10.921 1.00 0.00 81 HIS A O 13
ATOM 23517 N N . VAL A 1 82 ? 1.176 -16.814 9.764 1.00 0.00 82 VAL A N 13
ATOM 23518 C CA . VAL A 1 82 ? 0.688 -16.258 8.490 1.00 0.00 82 VAL A CA 13
ATOM 23519 C C . VAL A 1 82 ? 1.382 -16.947 7.299 1.00 0.00 82 VAL A C 13
ATOM 23520 O O . VAL A 1 82 ? 2.547 -17.342 7.415 1.00 0.00 82 VAL A O 13
ATOM 23533 N N . PHE A 1 83 ? 0.710 -17.062 6.147 1.00 0.00 83 PHE A N 13
ATOM 23534 C CA . PHE A 1 83 ? 1.269 -17.661 4.919 1.00 0.00 83 PHE A CA 13
ATOM 23535 C C . PHE A 1 83 ? 0.761 -16.999 3.619 1.00 0.00 83 PHE A C 13
ATOM 23536 O O . PHE A 1 83 ? -0.107 -16.122 3.638 1.00 0.00 83 PHE A O 13
ATOM 23553 N N . LYS A 1 84 ? 1.283 -17.458 2.470 1.00 0.00 84 LYS A N 13
ATOM 23554 C CA . LYS A 1 84 ? 0.933 -17.002 1.113 1.00 0.00 84 LYS A CA 13
ATOM 23555 C C . LYS A 1 84 ? 0.045 -18.036 0.391 1.00 0.00 84 LYS A C 13
ATOM 23556 O O . LYS A 1 84 ? 0.486 -19.181 0.241 1.00 0.00 84 LYS A O 13
ATOM 23575 N N . PRO A 1 85 ? -1.177 -17.688 -0.057 1.00 0.00 85 PRO A N 13
ATOM 23576 C CA . PRO A 1 85 ? -2.127 -18.615 -0.683 1.00 0.00 85 PRO A CA 13
ATOM 23577 C C . PRO A 1 85 ? -1.589 -19.211 -1.996 1.00 0.00 85 PRO A C 13
ATOM 23578 O O . PRO A 1 85 ? -1.435 -18.511 -2.999 1.00 0.00 85 PRO A O 13
ATOM 23589 N N . ASN A 1 86 ? -1.292 -20.515 -1.975 1.00 0.00 86 ASN A N 13
ATOM 23590 C CA . ASN A 1 86 ? -0.756 -21.293 -3.100 1.00 0.00 86 ASN A CA 13
ATOM 23591 C C . ASN A 1 86 ? -1.490 -22.640 -3.252 1.00 0.00 86 ASN A C 13
ATOM 23592 O O . ASN A 1 86 ? -2.142 -22.883 -4.270 1.00 0.00 86 ASN A O 13
ATOM 23603 N N . ALA A 1 87 ? -1.390 -23.515 -2.245 1.00 0.00 87 ALA A N 13
ATOM 23604 C CA . ALA A 1 87 ? -2.035 -24.828 -2.213 1.00 0.00 87 ALA A CA 13
ATOM 23605 C C . ALA A 1 87 ? -3.575 -24.734 -2.202 1.00 0.00 87 ALA A C 13
ATOM 23606 O O . ALA A 1 87 ? -4.160 -24.082 -1.334 1.00 0.00 87 ALA A O 13
ATOM 23613 N N . LEU A 1 88 ? -4.233 -25.408 -3.150 1.00 0.00 88 LEU A N 13
ATOM 23614 C CA . LEU A 1 88 ? -5.692 -25.504 -3.247 1.00 0.00 88 LEU A CA 13
ATOM 23615 C C . LEU A 1 88 ? -6.280 -26.577 -2.309 1.00 0.00 88 LEU A C 13
ATOM 23616 O O . LEU A 1 88 ? -7.152 -26.278 -1.491 1.00 0.00 88 LEU A O 13
ATOM 23632 N N . ASP A 1 89 ? -5.799 -27.819 -2.391 1.00 0.00 89 ASP A N 13
ATOM 23633 C CA . ASP A 1 89 ? -6.351 -28.974 -1.662 1.00 0.00 89 ASP A CA 13
ATOM 23634 C C . ASP A 1 89 ? -5.983 -28.990 -0.162 1.00 0.00 89 ASP A C 13
ATOM 23635 O O . ASP A 1 89 ? -6.720 -29.547 0.653 1.00 0.00 89 ASP A O 13
ATOM 23644 N N . TYR A 1 90 ? -4.871 -28.344 0.207 1.00 0.00 90 TYR A N 13
ATOM 23645 C CA . TYR A 1 90 ? -4.312 -28.297 1.570 1.00 0.00 90 TYR A CA 13
ATOM 23646 C C . TYR A 1 90 ? -3.994 -26.864 2.054 1.00 0.00 90 TYR A C 13
ATOM 23647 O O . TYR A 1 90 ? -3.143 -26.660 2.920 1.00 0.00 90 TYR A O 13
ATOM 23665 N N . GLY A 1 91 ? -4.708 -25.861 1.529 1.00 0.00 91 GLY A N 13
ATOM 23666 C CA . GLY A 1 91 ? -4.585 -24.428 1.865 1.00 0.00 91 GLY A CA 13
ATOM 23667 C C . GLY A 1 91 ? -5.099 -24.008 3.255 1.00 0.00 91 GLY A C 13
ATOM 23668 O O . GLY A 1 91 ? -5.350 -22.823 3.483 1.00 0.00 91 GLY A O 13
ATOM 23672 N N . VAL A 1 92 ? -5.305 -24.964 4.165 1.00 0.00 92 VAL A N 13
ATOM 23673 C CA . VAL A 1 92 ? -5.555 -24.765 5.608 1.00 0.00 92 VAL A CA 13
ATOM 23674 C C . VAL A 1 92 ? -4.364 -24.090 6.322 1.00 0.00 92 VAL A C 13
ATOM 23675 O O . VAL A 1 92 ? -3.294 -23.912 5.731 1.00 0.00 92 VAL A O 13
ATOM 23688 N N . CYS A 1 93 ? -4.531 -23.743 7.606 1.00 0.00 93 CYS A N 13
ATOM 23689 C CA . CYS A 1 93 ? -3.438 -23.274 8.467 1.00 0.00 93 CYS A CA 13
ATOM 23690 C C . CYS A 1 93 ? -2.298 -24.316 8.557 1.00 0.00 93 CYS A C 13
ATOM 23691 O O . CYS A 1 93 ? -2.490 -25.514 8.321 1.00 0.00 93 CYS A O 13
ATOM 23698 N N . GLU A 1 94 ? -1.097 -23.862 8.912 1.00 0.00 94 GLU A N 13
ATOM 23699 C CA . GLU A 1 94 ? 0.005 -24.760 9.278 1.00 0.00 94 GLU A CA 13
ATOM 23700 C C . GLU A 1 94 ? -0.236 -25.385 10.658 1.00 0.00 94 GLU A C 13
ATOM 23701 O O . GLU A 1 94 ? 0.019 -26.575 10.867 1.00 0.00 94 GLU A O 13
ATOM 23713 N N . LYS A 1 95 ? -0.717 -24.563 11.598 1.00 0.00 95 LYS A N 13
ATOM 23714 C CA . LYS A 1 95 ? -1.044 -24.969 12.977 1.00 0.00 95 LYS A CA 13
ATOM 23715 C C . LYS A 1 95 ? -2.452 -25.566 13.096 1.00 0.00 95 LYS A C 13
ATOM 23716 O O . LYS A 1 95 ? -2.600 -26.712 13.527 1.00 0.00 95 LYS A O 13
ATOM 23735 N N . CYS A 1 96 ? -3.471 -24.779 12.745 1.00 0.00 96 CYS A N 13
ATOM 23736 C CA . CYS A 1 96 ? -4.880 -25.189 12.677 1.00 0.00 96 CYS A CA 13
ATOM 23737 C C . CYS A 1 96 ? -5.121 -26.122 11.458 1.00 0.00 96 CYS A C 13
ATOM 23738 O O . CYS A 1 96 ? -4.212 -26.364 10.663 1.00 0.00 96 CYS A O 13
ATOM 23745 N N . HIS A 1 97 ? -6.354 -26.604 11.260 1.00 0.00 97 HIS A N 13
ATOM 23746 C CA . HIS A 1 97 ? -6.753 -27.405 10.084 1.00 0.00 97 HIS A CA 13
ATOM 23747 C C . HIS A 1 97 ? -7.949 -26.797 9.325 1.00 0.00 97 HIS A C 13
ATOM 23748 O O . HIS A 1 97 ? -8.796 -27.514 8.787 1.00 0.00 97 HIS A O 13
ATOM 23762 N N . SER A 1 98 ? -8.023 -25.467 9.295 1.00 0.00 98 SER A N 13
ATOM 23763 C CA . SER A 1 98 ? -9.115 -24.702 8.681 1.00 0.00 98 SER A CA 13
ATOM 23764 C C . SER A 1 98 ? -8.577 -23.598 7.768 1.00 0.00 98 SER A C 13
ATOM 23765 O O . SER A 1 98 ? -7.455 -23.120 7.941 1.00 0.00 98 SER A O 13
ATOM 23773 N N . LYS A 1 99 ? -9.398 -23.170 6.802 1.00 0.00 99 LYS A N 13
ATOM 23774 C CA . LYS A 1 99 ? -9.149 -22.039 5.882 1.00 0.00 99 LYS A CA 13
ATOM 23775 C C . LYS A 1 99 ? -9.695 -20.708 6.435 1.00 0.00 99 LYS A C 13
ATOM 23776 O O . LYS A 1 99 ? -10.109 -19.826 5.684 1.00 0.00 99 LYS A O 13
ATOM 23795 N N . ASN A 1 100 ? -9.721 -20.568 7.763 1.00 0.00 100 ASN A N 13
ATOM 23796 C CA . ASN A 1 100 ? -10.244 -19.412 8.507 1.00 0.00 100 ASN A CA 13
ATOM 23797 C C . ASN A 1 100 ? -9.417 -18.116 8.348 1.00 0.00 100 ASN A C 13
ATOM 23798 O O . ASN A 1 100 ? -9.820 -17.071 8.861 1.00 0.00 100 ASN A O 13
ATOM 23809 N N . VAL A 1 101 ? -8.251 -18.181 7.696 1.00 0.00 101 VAL A N 13
ATOM 23810 C CA . VAL A 1 101 ? -7.330 -17.060 7.460 1.00 0.00 101 VAL A CA 13
ATOM 23811 C C . VAL A 1 101 ? -7.988 -15.859 6.767 1.00 0.00 101 VAL A C 13
ATOM 23812 O O . VAL A 1 101 ? -8.946 -16.001 6.002 1.00 0.00 101 VAL A O 13
ATOM 23825 N N . ILE A 1 102 ? -7.418 -14.674 6.988 1.00 0.00 102 ILE A N 13
ATOM 23826 C CA . ILE A 1 102 ? -7.778 -13.410 6.325 1.00 0.00 102 ILE A CA 13
ATOM 23827 C C . ILE A 1 102 ? -6.549 -12.714 5.731 1.00 0.00 102 ILE A C 13
ATOM 23828 O O . ILE A 1 102 ? -5.429 -12.870 6.216 1.00 0.00 102 ILE A O 13
ATOM 23844 N N . ILE A 1 103 ? -6.758 -11.905 4.690 1.00 0.00 103 ILE A N 13
ATOM 23845 C CA . ILE A 1 103 ? -5.728 -11.112 4.023 1.00 0.00 103 ILE A CA 13
ATOM 23846 C C . ILE A 1 103 ? -5.284 -10.003 4.984 1.00 0.00 103 ILE A C 13
ATOM 23847 O O . ILE A 1 103 ? -6.099 -9.177 5.400 1.00 0.00 103 ILE A O 13
ATOM 23863 N N . THR A 1 104 ? -4.000 -9.985 5.342 1.00 0.00 104 THR A N 13
ATOM 23864 C CA . THR A 1 104 ? -3.396 -8.944 6.192 1.00 0.00 104 THR A CA 13
ATOM 23865 C C . THR A 1 104 ? -2.580 -7.945 5.360 1.00 0.00 104 THR A C 13
ATOM 23866 O O . THR A 1 104 ? -2.209 -6.868 5.831 1.00 0.00 104 THR A O 13
ATOM 23877 N N . GLN A 1 105 ? -2.337 -8.286 4.089 1.00 0.00 105 GLN A N 13
ATOM 23878 C CA . GLN A 1 105 ? -1.575 -7.513 3.118 1.00 0.00 105 GLN A CA 13
ATOM 23879 C C . GLN A 1 105 ? -1.960 -7.973 1.706 1.00 0.00 105 GLN A C 13
ATOM 23880 O O . GLN A 1 105 ? -2.002 -9.173 1.433 1.00 0.00 105 GLN A O 13
ATOM 23894 N N . GLY A 1 106 ? -2.234 -7.020 0.815 1.00 0.00 106 GLY A N 13
ATOM 23895 C CA . GLY A 1 106 ? -2.606 -7.274 -0.583 1.00 0.00 106 GLY A CA 13
ATOM 23896 C C . GLY A 1 106 ? -4.085 -7.017 -0.907 1.00 0.00 106 GLY A C 13
ATOM 23897 O O . GLY A 1 106 ? -4.462 -6.895 -2.072 1.00 0.00 106 GLY A O 13
ATOM 23901 N N . ASN A 1 107 ? -4.918 -6.890 0.129 1.00 0.00 107 ASN A N 13
ATOM 23902 C CA . ASN A 1 107 ? -6.320 -6.468 0.072 1.00 0.00 107 ASN A CA 13
ATOM 23903 C C . ASN A 1 107 ? -6.484 -5.001 -0.362 1.00 0.00 107 ASN A C 13
ATOM 23904 O O . ASN A 1 107 ? -7.284 -4.708 -1.251 1.00 0.00 107 ASN A O 13
ATOM 23915 N N . GLU A 1 108 ? -5.721 -4.078 0.228 1.00 0.00 108 GLU A N 13
ATOM 23916 C CA . GLU A 1 108 ? -5.782 -2.632 -0.041 1.00 0.00 108 GLU A CA 13
ATOM 23917 C C . GLU A 1 108 ? -4.388 -2.013 -0.254 1.00 0.00 108 GLU A C 13
ATOM 23918 O O . GLU A 1 108 ? -3.375 -2.519 0.237 1.00 0.00 108 GLU A O 13
ATOM 23930 N N . MET A 1 109 ? -4.348 -0.883 -0.968 1.00 0.00 109 MET A N 13
ATOM 23931 C CA . MET A 1 109 ? -3.149 -0.059 -1.178 1.00 0.00 109 MET A CA 13
ATOM 23932 C C . MET A 1 109 ? -2.795 0.812 0.041 1.00 0.00 109 MET A C 13
ATOM 23933 O O . MET A 1 109 ? -3.674 1.179 0.827 1.00 0.00 109 MET A O 13
ATOM 23947 N N . ARG A 1 110 ? -1.523 1.219 0.147 1.00 0.00 110 ARG A N 13
ATOM 23948 C CA . ARG A 1 110 ? -1.006 2.250 1.075 1.00 0.00 110 ARG A CA 13
ATOM 23949 C C . ARG A 1 110 ? 0.131 3.049 0.425 1.00 0.00 110 ARG A C 13
ATOM 23950 O O . ARG A 1 110 ? 0.790 2.554 -0.489 1.00 0.00 110 ARG A O 13
ATOM 23971 N N . LEU A 1 111 ? 0.421 4.251 0.932 1.00 0.00 111 LEU A N 13
ATOM 23972 C CA . LEU A 1 111 ? 1.711 4.913 0.686 1.00 0.00 111 LEU A CA 13
ATOM 23973 C C . LEU A 1 111 ? 2.862 4.124 1.345 1.00 0.00 111 LEU A C 13
ATOM 23974 O O . LEU A 1 111 ? 2.667 3.474 2.375 1.00 0.00 111 LEU A O 13
ATOM 23990 N N . LEU A 1 112 ? 4.058 4.209 0.764 1.00 0.00 112 LEU A N 13
ATOM 23991 C CA . LEU A 1 112 ? 5.253 3.445 1.153 1.00 0.00 112 LEU A CA 13
ATOM 23992 C C . LEU A 1 112 ? 6.416 4.353 1.588 1.00 0.00 112 LEU A C 13
ATOM 23993 O O . LEU A 1 112 ? 7.093 4.050 2.571 1.00 0.00 112 LEU A O 13
ATOM 24009 N N . SER A 1 113 ? 6.647 5.462 0.880 1.00 0.00 113 SER A N 13
ATOM 24010 C CA . SER A 1 113 ? 7.637 6.511 1.193 1.00 0.00 113 SER A CA 13
ATOM 24011 C C . SER A 1 113 ? 7.332 7.802 0.420 1.00 0.00 113 SER A C 13
ATOM 24012 O O . SER A 1 113 ? 6.566 7.787 -0.543 1.00 0.00 113 SER A O 13
ATOM 24020 N N . LEU A 1 114 ? 7.983 8.909 0.789 1.00 0.00 114 LEU A N 13
ATOM 24021 C CA . LEU A 1 114 ? 8.060 10.149 0.004 1.00 0.00 114 LEU A CA 13
ATOM 24022 C C . LEU A 1 114 ? 9.525 10.625 -0.052 1.00 0.00 114 LEU A C 13
ATOM 24023 O O . LEU A 1 114 ? 10.321 10.289 0.828 1.00 0.00 114 LEU A O 13
ATOM 24039 N N . GLU A 1 115 ? 9.877 11.452 -1.036 1.00 0.00 115 GLU A N 13
ATOM 24040 C CA . GLU A 1 115 ? 11.180 12.121 -1.129 1.00 0.00 115 GLU A CA 13
ATOM 24041 C C . GLU A 1 115 ? 11.041 13.567 -1.634 1.00 0.00 115 GLU A C 13
ATOM 24042 O O . GLU A 1 115 ? 10.199 13.880 -2.480 1.00 0.00 115 GLU A O 13
ATOM 24054 N N . MET A 1 116 ? 11.901 14.449 -1.128 1.00 0.00 116 MET A N 13
ATOM 24055 C CA . MET A 1 116 ? 11.956 15.888 -1.416 1.00 0.00 116 MET A CA 13
ATOM 24056 C C . MET A 1 116 ? 13.353 16.298 -1.908 1.00 0.00 116 MET A C 13
ATOM 24057 O O . MET A 1 116 ? 14.323 15.546 -1.783 1.00 0.00 116 MET A O 13
ATOM 24071 N N . LEU A 1 117 ? 13.459 17.510 -2.460 1.00 0.00 117 LEU A N 13
ATOM 24072 C CA . LEU A 1 117 ? 14.687 18.052 -3.058 1.00 0.00 117 LEU A CA 13
ATOM 24073 C C . LEU A 1 117 ? 15.133 19.380 -2.417 1.00 0.00 117 LEU A C 13
ATOM 24074 O O . LEU A 1 117 ? 14.375 20.015 -1.679 1.00 0.00 117 LEU A O 13
ATOM 24090 N N . ALA A 1 118 ? 16.376 19.786 -2.693 1.00 0.00 118 ALA A N 13
ATOM 24091 C CA . ALA A 1 118 ? 17.016 20.982 -2.128 1.00 0.00 118 ALA A CA 13
ATOM 24092 C C . ALA A 1 118 ? 18.025 21.637 -3.090 1.00 0.00 118 ALA A C 13
ATOM 24093 O O . ALA A 1 118 ? 17.972 22.846 -3.319 1.00 0.00 118 ALA A O 13
ATOM 24100 N N . GLU A 1 119 ? 18.946 20.845 -3.652 1.00 0.00 119 GLU A N 13
ATOM 24101 C CA . GLU A 1 119 ? 20.063 21.299 -4.497 1.00 0.00 119 GLU A CA 13
ATOM 24102 C C . GLU A 1 119 ? 19.976 20.735 -5.924 1.00 0.00 119 GLU A C 13
ATOM 24103 O O . GLU A 1 119 ? 19.716 19.541 -6.137 1.00 0.00 119 GLU A O 13
ATOM 24116 N N . GLY A 1 1 ? -20.719 13.882 -4.404 1.00 0.00 1 GLY A N 14
ATOM 24117 C CA . GLY A 1 1 ? -20.711 13.309 -3.040 1.00 0.00 1 GLY A CA 14
ATOM 24118 C C . GLY A 1 1 ? -19.441 12.514 -2.773 1.00 0.00 1 GLY A C 14
ATOM 24119 O O . GLY A 1 1 ? -18.386 12.817 -3.333 1.00 0.00 1 GLY A O 14
ATOM 24125 N N . SER A 1 2 ? -19.525 11.498 -1.911 1.00 0.00 2 SER A N 14
ATOM 24126 C CA . SER A 1 2 ? -18.409 10.621 -1.507 1.00 0.00 2 SER A CA 14
ATOM 24127 C C . SER A 1 2 ? -17.802 9.845 -2.688 1.00 0.00 2 SER A C 14
ATOM 24128 O O . SER A 1 2 ? -18.475 9.017 -3.306 1.00 0.00 2 SER A O 14
ATOM 24136 N N . MET A 1 3 ? -16.524 10.099 -2.990 1.00 0.00 3 MET A N 14
ATOM 24137 C CA . MET A 1 3 ? -15.755 9.468 -4.076 1.00 0.00 3 MET A CA 14
ATOM 24138 C C . MET A 1 3 ? -14.525 8.744 -3.514 1.00 0.00 3 MET A C 14
ATOM 24139 O O . MET A 1 3 ? -13.434 9.312 -3.441 1.00 0.00 3 MET A O 14
ATOM 24153 N N . HIS A 1 4 ? -14.686 7.479 -3.115 1.00 0.00 4 HIS A N 14
ATOM 24154 C CA . HIS A 1 4 ? -13.612 6.653 -2.540 1.00 0.00 4 HIS A CA 14
ATOM 24155 C C . HIS A 1 4 ? -12.372 6.562 -3.451 1.00 0.00 4 HIS A C 14
ATOM 24156 O O . HIS A 1 4 ? -11.241 6.671 -2.980 1.00 0.00 4 HIS A O 14
ATOM 24170 N N . GLU A 1 5 ? -12.577 6.451 -4.768 1.00 0.00 5 GLU A N 14
ATOM 24171 C CA . GLU A 1 5 ? -11.520 6.449 -5.796 1.00 0.00 5 GLU A CA 14
ATOM 24172 C C . GLU A 1 5 ? -10.681 7.743 -5.867 1.00 0.00 5 GLU A C 14
ATOM 24173 O O . GLU A 1 5 ? -9.573 7.723 -6.404 1.00 0.00 5 GLU A O 14
ATOM 24185 N N . TYR A 1 6 ? -11.162 8.848 -5.279 1.00 0.00 6 TYR A N 14
ATOM 24186 C CA . TYR A 1 6 ? -10.442 10.121 -5.135 1.00 0.00 6 TYR A CA 14
ATOM 24187 C C . TYR A 1 6 ? -10.083 10.467 -3.677 1.00 0.00 6 TYR A C 14
ATOM 24188 O O . TYR A 1 6 ? -9.386 11.455 -3.443 1.00 0.00 6 TYR A O 14
ATOM 24206 N N . SER A 1 7 ? -10.495 9.653 -2.698 1.00 0.00 7 SER A N 14
ATOM 24207 C CA . SER A 1 7 ? -10.136 9.814 -1.281 1.00 0.00 7 SER A CA 14
ATOM 24208 C C . SER A 1 7 ? -8.619 9.715 -1.087 1.00 0.00 7 SER A C 14
ATOM 24209 O O . SER A 1 7 ? -7.990 10.672 -0.635 1.00 0.00 7 SER A O 14
ATOM 24217 N N . VAL A 1 8 ? -8.008 8.595 -1.507 1.00 0.00 8 VAL A N 14
ATOM 24218 C CA . VAL A 1 8 ? -6.547 8.385 -1.468 1.00 0.00 8 VAL A CA 14
ATOM 24219 C C . VAL A 1 8 ? -5.781 9.473 -2.232 1.00 0.00 8 VAL A C 14
ATOM 24220 O O . VAL A 1 8 ? -4.780 9.989 -1.741 1.00 0.00 8 VAL A O 14
ATOM 24233 N N . VAL A 1 9 ? -6.283 9.869 -3.407 1.00 0.00 9 VAL A N 14
ATOM 24234 C CA . VAL A 1 9 ? -5.737 10.904 -4.286 1.00 0.00 9 VAL A CA 14
ATOM 24235 C C . VAL A 1 9 ? -5.677 12.269 -3.592 1.00 0.00 9 VAL A C 14
ATOM 24236 O O . VAL A 1 9 ? -4.591 12.793 -3.358 1.00 0.00 9 VAL A O 14
ATOM 24249 N N . SER A 1 10 ? -6.830 12.852 -3.247 1.00 0.00 10 SER A N 14
ATOM 24250 C CA . SER A 1 10 ? -6.931 14.149 -2.563 1.00 0.00 10 SER A CA 14
ATOM 24251 C C . SER A 1 10 ? -6.173 14.164 -1.227 1.00 0.00 10 SER A C 14
ATOM 24252 O O . SER A 1 10 ? -5.496 15.145 -0.905 1.00 0.00 10 SER A O 14
ATOM 24260 N N . SER A 1 11 ? -6.230 13.059 -0.472 1.00 0.00 11 SER A N 14
ATOM 24261 C CA . SER A 1 11 ? -5.465 12.869 0.770 1.00 0.00 11 SER A CA 14
ATOM 24262 C C . SER A 1 11 ? -3.955 12.974 0.527 1.00 0.00 11 SER A C 14
ATOM 24263 O O . SER A 1 11 ? -3.274 13.722 1.227 1.00 0.00 11 SER A O 14
ATOM 24271 N N . LEU A 1 12 ? -3.428 12.295 -0.501 1.00 0.00 12 LEU A N 14
ATOM 24272 C CA . LEU A 1 12 ? -2.022 12.369 -0.895 1.00 0.00 12 LEU A CA 14
ATOM 24273 C C . LEU A 1 12 ? -1.574 13.806 -1.165 1.00 0.00 12 LEU A C 14
ATOM 24274 O O . LEU A 1 12 ? -0.590 14.233 -0.570 1.00 0.00 12 LEU A O 14
ATOM 24290 N N . ILE A 1 13 ? -2.291 14.565 -2.002 1.00 0.00 13 ILE A N 14
ATOM 24291 C CA . ILE A 1 13 ? -1.944 15.971 -2.302 1.00 0.00 13 ILE A CA 14
ATOM 24292 C C . ILE A 1 13 ? -1.834 16.806 -1.012 1.00 0.00 13 ILE A C 14
ATOM 24293 O O . ILE A 1 13 ? -0.855 17.530 -0.814 1.00 0.00 13 ILE A O 14
ATOM 24309 N N . ALA A 1 14 ? -2.815 16.678 -0.113 1.00 0.00 14 ALA A N 14
ATOM 24310 C CA . ALA A 1 14 ? -2.836 17.375 1.175 1.00 0.00 14 ALA A CA 14
ATOM 24311 C C . ALA A 1 14 ? -1.651 16.989 2.088 1.00 0.00 14 ALA A C 14
ATOM 24312 O O . ALA A 1 14 ? -0.967 17.870 2.615 1.00 0.00 14 ALA A O 14
ATOM 24319 N N . LEU A 1 15 ? -1.384 15.689 2.267 1.00 0.00 15 LEU A N 14
ATOM 24320 C CA . LEU A 1 15 ? -0.251 15.174 3.049 1.00 0.00 15 LEU A CA 14
ATOM 24321 C C . LEU A 1 15 ? 1.099 15.613 2.462 1.00 0.00 15 LEU A C 14
ATOM 24322 O O . LEU A 1 15 ? 1.947 16.115 3.197 1.00 0.00 15 LEU A O 14
ATOM 24338 N N . CYS A 1 16 ? 1.289 15.471 1.149 1.00 0.00 16 CYS A N 14
ATOM 24339 C CA . CYS A 1 16 ? 2.437 15.975 0.392 1.00 0.00 16 CYS A CA 14
ATOM 24340 C C . CYS A 1 16 ? 2.732 17.453 0.709 1.00 0.00 16 CYS A C 14
ATOM 24341 O O . CYS A 1 16 ? 3.831 17.780 1.163 1.00 0.00 16 CYS A O 14
ATOM 24349 N N . GLU A 1 17 ? 1.753 18.342 0.509 1.00 0.00 17 GLU A N 14
ATOM 24350 C CA . GLU A 1 17 ? 1.851 19.771 0.836 1.00 0.00 17 GLU A CA 14
ATOM 24351 C C . GLU A 1 17 ? 2.242 20.000 2.307 1.00 0.00 17 GLU A C 14
ATOM 24352 O O . GLU A 1 17 ? 3.206 20.716 2.583 1.00 0.00 17 GLU A O 14
ATOM 24364 N N . GLU A 1 18 ? 1.536 19.360 3.246 1.00 0.00 18 GLU A N 14
ATOM 24365 C CA . GLU A 1 18 ? 1.778 19.483 4.688 1.00 0.00 18 GLU A CA 14
ATOM 24366 C C . GLU A 1 18 ? 3.195 19.048 5.094 1.00 0.00 18 GLU A C 14
ATOM 24367 O O . GLU A 1 18 ? 3.865 19.758 5.846 1.00 0.00 18 GLU A O 14
ATOM 24379 N N . HIS A 1 19 ? 3.696 17.925 4.573 1.00 0.00 19 HIS A N 14
ATOM 24380 C CA . HIS A 1 19 ? 5.077 17.490 4.789 1.00 0.00 19 HIS A CA 14
ATOM 24381 C C . HIS A 1 19 ? 6.083 18.519 4.255 1.00 0.00 19 HIS A C 14
ATOM 24382 O O . HIS A 1 19 ? 7.057 18.831 4.941 1.00 0.00 19 HIS A O 14
ATOM 24396 N N . ALA A 1 20 ? 5.859 19.073 3.059 1.00 0.00 20 ALA A N 14
ATOM 24397 C CA . ALA A 1 20 ? 6.776 20.038 2.453 1.00 0.00 20 ALA A CA 14
ATOM 24398 C C . ALA A 1 20 ? 6.896 21.332 3.270 1.00 0.00 20 ALA A C 14
ATOM 24399 O O . ALA A 1 20 ? 8.016 21.773 3.526 1.00 0.00 20 ALA A O 14
ATOM 24406 N N . LYS A 1 21 ? 5.786 21.936 3.718 1.00 0.00 21 LYS A N 14
ATOM 24407 C CA . LYS A 1 21 ? 5.833 23.118 4.606 1.00 0.00 21 LYS A CA 14
ATOM 24408 C C . LYS A 1 21 ? 6.424 22.811 5.989 1.00 0.00 21 LYS A C 14
ATOM 24409 O O . LYS A 1 21 ? 7.099 23.664 6.563 1.00 0.00 21 LYS A O 14
ATOM 24428 N N . LYS A 1 22 ? 6.214 21.598 6.519 1.00 0.00 22 LYS A N 14
ATOM 24429 C CA . LYS A 1 22 ? 6.687 21.173 7.855 1.00 0.00 22 LYS A CA 14
ATOM 24430 C C . LYS A 1 22 ? 8.202 20.959 7.857 1.00 0.00 22 LYS A C 14
ATOM 24431 O O . LYS A 1 22 ? 8.898 21.397 8.771 1.00 0.00 22 LYS A O 14
ATOM 24450 N N . ASN A 1 23 ? 8.702 20.340 6.789 1.00 0.00 23 ASN A N 14
ATOM 24451 C CA . ASN A 1 23 ? 10.127 20.162 6.487 1.00 0.00 23 ASN A CA 14
ATOM 24452 C C . ASN A 1 23 ? 10.781 21.423 5.875 1.00 0.00 23 ASN A C 14
ATOM 24453 O O . ASN A 1 23 ? 11.985 21.440 5.624 1.00 0.00 23 ASN A O 14
ATOM 24464 N N . GLN A 1 24 ? 9.992 22.481 5.637 1.00 0.00 24 GLN A N 14
ATOM 24465 C CA . GLN A 1 24 ? 10.378 23.751 5.002 1.00 0.00 24 GLN A CA 14
ATOM 24466 C C . GLN A 1 24 ? 11.033 23.551 3.615 1.00 0.00 24 GLN A C 14
ATOM 24467 O O . GLN A 1 24 ? 11.873 24.342 3.177 1.00 0.00 24 GLN A O 14
ATOM 24481 N N . ALA A 1 25 ? 10.659 22.467 2.928 1.00 0.00 25 ALA A N 14
ATOM 24482 C CA . ALA A 1 25 ? 11.214 22.033 1.648 1.00 0.00 25 ALA A CA 14
ATOM 24483 C C . ALA A 1 25 ? 10.674 22.856 0.466 1.00 0.00 25 ALA A C 14
ATOM 24484 O O . ALA A 1 25 ? 11.416 23.182 -0.460 1.00 0.00 25 ALA A O 14
ATOM 24491 N N . HIS A 1 26 ? 9.374 23.180 0.500 1.00 0.00 26 HIS A N 14
ATOM 24492 C CA . HIS A 1 26 ? 8.611 23.936 -0.508 1.00 0.00 26 HIS A CA 14
ATOM 24493 C C . HIS A 1 26 ? 8.672 23.398 -1.960 1.00 0.00 26 HIS A C 14
ATOM 24494 O O . HIS A 1 26 ? 8.200 24.056 -2.890 1.00 0.00 26 HIS A O 14
ATOM 24508 N N . LYS A 1 27 ? 9.197 22.182 -2.159 1.00 0.00 27 LYS A N 14
ATOM 24509 C CA . LYS A 1 27 ? 9.170 21.372 -3.390 1.00 0.00 27 LYS A CA 14
ATOM 24510 C C . LYS A 1 27 ? 9.083 19.885 -3.045 1.00 0.00 27 LYS A C 14
ATOM 24511 O O . LYS A 1 27 ? 9.451 19.473 -1.945 1.00 0.00 27 LYS A O 14
ATOM 24530 N N . ILE A 1 28 ? 8.635 19.087 -4.013 1.00 0.00 28 ILE A N 14
ATOM 24531 C CA . ILE A 1 28 ? 8.489 17.625 -3.928 1.00 0.00 28 ILE A CA 14
ATOM 24532 C C . ILE A 1 28 ? 8.932 17.001 -5.259 1.00 0.00 28 ILE A C 14
ATOM 24533 O O . ILE A 1 28 ? 8.547 17.469 -6.329 1.00 0.00 28 ILE A O 14
ATOM 24549 N N . GLU A 1 29 ? 9.745 15.947 -5.192 1.00 0.00 29 GLU A N 14
ATOM 24550 C CA . GLU A 1 29 ? 10.173 15.147 -6.344 1.00 0.00 29 GLU A CA 14
ATOM 24551 C C . GLU A 1 29 ? 9.163 14.021 -6.619 1.00 0.00 29 GLU A C 14
ATOM 24552 O O . GLU A 1 29 ? 8.606 13.943 -7.716 1.00 0.00 29 GLU A O 14
ATOM 24564 N N . ARG A 1 30 ? 8.901 13.154 -5.627 1.00 0.00 30 ARG A N 14
ATOM 24565 C CA . ARG A 1 30 ? 7.975 12.014 -5.759 1.00 0.00 30 ARG A CA 14
ATOM 24566 C C . ARG A 1 30 ? 7.391 11.506 -4.437 1.00 0.00 30 ARG A C 14
ATOM 24567 O O . ARG A 1 30 ? 7.897 11.819 -3.361 1.00 0.00 30 ARG A O 14
ATOM 24588 N N . VAL A 1 31 ? 6.365 10.663 -4.545 1.00 0.00 31 VAL A N 14
ATOM 24589 C CA . VAL A 1 31 ? 5.738 9.876 -3.468 1.00 0.00 31 VAL A CA 14
ATOM 24590 C C . VAL A 1 31 ? 5.625 8.401 -3.862 1.00 0.00 31 VAL A C 14
ATOM 24591 O O . VAL A 1 31 ? 5.043 8.061 -4.890 1.00 0.00 31 VAL A O 14
ATOM 24604 N N . VAL A 1 32 ? 6.228 7.524 -3.061 1.00 0.00 32 VAL A N 14
ATOM 24605 C CA . VAL A 1 32 ? 6.209 6.061 -3.210 1.00 0.00 32 VAL A CA 14
ATOM 24606 C C . VAL A 1 32 ? 4.919 5.503 -2.603 1.00 0.00 32 VAL A C 14
ATOM 24607 O O . VAL A 1 32 ? 4.606 5.807 -1.450 1.00 0.00 32 VAL A O 14
ATOM 24620 N N . VAL A 1 33 ? 4.162 4.696 -3.353 1.00 0.00 33 VAL A N 14
ATOM 24621 C CA . VAL A 1 33 ? 2.838 4.179 -2.954 1.00 0.00 33 VAL A CA 14
ATOM 24622 C C . VAL A 1 33 ? 2.672 2.703 -3.330 1.00 0.00 33 VAL A C 14
ATOM 24623 O O . VAL A 1 33 ? 2.730 2.341 -4.504 1.00 0.00 33 VAL A O 14
ATOM 24636 N N . GLY A 1 34 ? 2.453 1.846 -2.332 1.00 0.00 34 GLY A N 14
ATOM 24637 C CA . GLY A 1 34 ? 2.229 0.408 -2.490 1.00 0.00 34 GLY A CA 14
ATOM 24638 C C . GLY A 1 34 ? 0.767 0.071 -2.790 1.00 0.00 34 GLY A C 14
ATOM 24639 O O . GLY A 1 34 ? -0.116 0.410 -1.999 1.00 0.00 34 GLY A O 14
ATOM 24643 N N . ILE A 1 35 ? 0.509 -0.613 -3.909 1.00 0.00 35 ILE A N 14
ATOM 24644 C CA . ILE A 1 35 ? -0.811 -1.116 -4.327 1.00 0.00 35 ILE A CA 14
ATOM 24645 C C . ILE A 1 35 ? -0.763 -2.643 -4.427 1.00 0.00 35 ILE A C 14
ATOM 24646 O O . ILE A 1 35 ? 0.088 -3.204 -5.120 1.00 0.00 35 ILE A O 14
ATOM 24662 N N . GLY A 1 36 ? -1.677 -3.314 -3.721 1.00 0.00 36 GLY A N 14
ATOM 24663 C CA . GLY A 1 36 ? -1.767 -4.777 -3.673 1.00 0.00 36 GLY A CA 14
ATOM 24664 C C . GLY A 1 36 ? -2.057 -5.411 -5.036 1.00 0.00 36 GLY A C 14
ATOM 24665 O O . GLY A 1 36 ? -2.901 -4.923 -5.786 1.00 0.00 36 GLY A O 14
ATOM 24669 N N . GLU A 1 37 ? -1.418 -6.540 -5.349 1.00 0.00 37 GLU A N 14
ATOM 24670 C CA . GLU A 1 37 ? -1.567 -7.230 -6.639 1.00 0.00 37 GLU A CA 14
ATOM 24671 C C . GLU A 1 37 ? -2.974 -7.834 -6.847 1.00 0.00 37 GLU A C 14
ATOM 24672 O O . GLU A 1 37 ? -3.347 -8.173 -7.973 1.00 0.00 37 GLU A O 14
ATOM 24684 N N . ARG A 1 38 ? -3.771 -7.934 -5.768 1.00 0.00 38 ARG A N 14
ATOM 24685 C CA . ARG A 1 38 ? -5.178 -8.365 -5.742 1.00 0.00 38 ARG A CA 14
ATOM 24686 C C . ARG A 1 38 ? -6.165 -7.266 -5.309 1.00 0.00 38 ARG A C 14
ATOM 24687 O O . ARG A 1 38 ? -7.334 -7.558 -5.056 1.00 0.00 38 ARG A O 14
ATOM 24708 N N . SER A 1 39 ? -5.729 -6.005 -5.230 1.00 0.00 39 SER A N 14
ATOM 24709 C CA . SER A 1 39 ? -6.587 -4.869 -4.837 1.00 0.00 39 SER A CA 14
ATOM 24710 C C . SER A 1 39 ? -7.732 -4.582 -5.824 1.00 0.00 39 SER A C 14
ATOM 24711 O O . SER A 1 39 ? -8.729 -3.958 -5.454 1.00 0.00 39 SER A O 14
ATOM 24719 N N . ALA A 1 40 ? -7.576 -5.022 -7.082 1.00 0.00 40 ALA A N 14
ATOM 24720 C CA . ALA A 1 40 ? -8.423 -4.731 -8.243 1.00 0.00 40 ALA A CA 14
ATOM 24721 C C . ALA A 1 40 ? -8.594 -3.225 -8.570 1.00 0.00 40 ALA A C 14
ATOM 24722 O O . ALA A 1 40 ? -9.466 -2.863 -9.366 1.00 0.00 40 ALA A O 14
ATOM 24729 N N . MET A 1 41 ? -7.780 -2.336 -7.983 1.00 0.00 41 MET A N 14
ATOM 24730 C CA . MET A 1 41 ? -7.795 -0.898 -8.271 1.00 0.00 41 MET A CA 14
ATOM 24731 C C . MET A 1 41 ? -7.136 -0.590 -9.624 1.00 0.00 41 MET A C 14
ATOM 24732 O O . MET A 1 41 ? -6.142 -1.211 -10.010 1.00 0.00 41 MET A O 14
ATOM 24746 N N . ASP A 1 42 ? -7.657 0.411 -10.333 1.00 0.00 42 ASP A N 14
ATOM 24747 C CA . ASP A 1 42 ? -7.059 0.948 -11.559 1.00 0.00 42 ASP A CA 14
ATOM 24748 C C . ASP A 1 42 ? -5.863 1.862 -11.228 1.00 0.00 42 ASP A C 14
ATOM 24749 O O . ASP A 1 42 ? -6.012 3.071 -11.040 1.00 0.00 42 ASP A O 14
ATOM 24758 N N . LYS A 1 43 ? -4.656 1.285 -11.156 1.00 0.00 43 LYS A N 14
ATOM 24759 C CA . LYS A 1 43 ? -3.391 1.993 -10.864 1.00 0.00 43 LYS A CA 14
ATOM 24760 C C . LYS A 1 43 ? -3.149 3.213 -11.770 1.00 0.00 43 LYS A C 14
ATOM 24761 O O . LYS A 1 43 ? -2.697 4.257 -11.301 1.00 0.00 43 LYS A O 14
ATOM 24780 N N . SER A 1 44 ? -3.507 3.083 -13.051 1.00 0.00 44 SER A N 14
ATOM 24781 C CA . SER A 1 44 ? -3.457 4.132 -14.080 1.00 0.00 44 SER A CA 14
ATOM 24782 C C . SER A 1 44 ? -4.393 5.305 -13.754 1.00 0.00 44 SER A C 14
ATOM 24783 O O . SER A 1 44 ? -3.960 6.457 -13.763 1.00 0.00 44 SER A O 14
ATOM 24791 N N . LEU A 1 45 ? -5.655 5.021 -13.400 1.00 0.00 45 LEU A N 14
ATOM 24792 C CA . LEU A 1 45 ? -6.623 6.023 -12.932 1.00 0.00 45 LEU A CA 14
ATOM 24793 C C . LEU A 1 45 ? -6.109 6.737 -11.680 1.00 0.00 45 LEU A C 14
ATOM 24794 O O . LEU A 1 45 ? -6.145 7.962 -11.609 1.00 0.00 45 LEU A O 14
ATOM 24810 N N . PHE A 1 46 ? -5.611 5.986 -10.698 1.00 0.00 46 PHE A N 14
ATOM 24811 C CA . PHE A 1 46 ? -5.102 6.536 -9.446 1.00 0.00 46 PHE A CA 14
ATOM 24812 C C . PHE A 1 46 ? -3.992 7.585 -9.678 1.00 0.00 46 PHE A C 14
ATOM 24813 O O . PHE A 1 46 ? -4.130 8.726 -9.227 1.00 0.00 46 PHE A O 14
ATOM 24830 N N . VAL A 1 47 ? -2.915 7.252 -10.408 1.00 0.00 47 VAL A N 14
ATOM 24831 C CA . VAL A 1 47 ? -1.890 8.247 -10.775 1.00 0.00 47 VAL A CA 14
ATOM 24832 C C . VAL A 1 47 ? -2.425 9.409 -11.590 1.00 0.00 47 VAL A C 14
ATOM 24833 O O . VAL A 1 47 ? -2.106 10.556 -11.288 1.00 0.00 47 VAL A O 14
ATOM 24846 N N . SER A 1 48 ? -3.235 9.139 -12.611 1.00 0.00 48 SER A N 14
ATOM 24847 C CA . SER A 1 48 ? -3.740 10.198 -13.485 1.00 0.00 48 SER A CA 14
ATOM 24848 C C . SER A 1 48 ? -4.658 11.177 -12.742 1.00 0.00 48 SER A C 14
ATOM 24849 O O . SER A 1 48 ? -4.689 12.372 -13.043 1.00 0.00 48 SER A O 14
ATOM 24857 N N . ALA A 1 49 ? -5.339 10.680 -11.707 1.00 0.00 49 ALA A N 14
ATOM 24858 C CA . ALA A 1 49 ? -6.104 11.477 -10.753 1.00 0.00 49 ALA A CA 14
ATOM 24859 C C . ALA A 1 49 ? -5.179 12.328 -9.876 1.00 0.00 49 ALA A C 14
ATOM 24860 O O . ALA A 1 49 ? -5.382 13.539 -9.783 1.00 0.00 49 ALA A O 14
ATOM 24867 N N . PHE A 1 50 ? -4.144 11.723 -9.278 1.00 0.00 50 PHE A N 14
ATOM 24868 C CA . PHE A 1 50 ? -3.087 12.445 -8.563 1.00 0.00 50 PHE A CA 14
ATOM 24869 C C . PHE A 1 50 ? -2.548 13.605 -9.402 1.00 0.00 50 PHE A C 14
ATOM 24870 O O . PHE A 1 50 ? -2.649 14.749 -8.967 1.00 0.00 50 PHE A O 14
ATOM 24887 N N . GLU A 1 51 ? -2.029 13.351 -10.610 1.00 0.00 51 GLU A N 14
ATOM 24888 C CA . GLU A 1 51 ? -1.335 14.392 -11.379 1.00 0.00 51 GLU A CA 14
ATOM 24889 C C . GLU A 1 51 ? -2.252 15.540 -11.835 1.00 0.00 51 GLU A C 14
ATOM 24890 O O . GLU A 1 51 ? -1.776 16.657 -12.057 1.00 0.00 51 GLU A O 14
ATOM 24902 N N . THR A 1 52 ? -3.562 15.284 -11.890 1.00 0.00 52 THR A N 14
ATOM 24903 C CA . THR A 1 52 ? -4.627 16.286 -12.057 1.00 0.00 52 THR A CA 14
ATOM 24904 C C . THR A 1 52 ? -4.824 17.099 -10.770 1.00 0.00 52 THR A C 14
ATOM 24905 O O . THR A 1 52 ? -4.702 18.325 -10.787 1.00 0.00 52 THR A O 14
ATOM 24916 N N . PHE A 1 53 ? -5.109 16.444 -9.638 1.00 0.00 53 PHE A N 14
ATOM 24917 C CA . PHE A 1 53 ? -5.362 17.097 -8.345 1.00 0.00 53 PHE A CA 14
ATOM 24918 C C . PHE A 1 53 ? -4.132 17.774 -7.704 1.00 0.00 53 PHE A C 14
ATOM 24919 O O . PHE A 1 53 ? -4.319 18.562 -6.775 1.00 0.00 53 PHE A O 14
ATOM 24936 N N . ARG A 1 54 ? -2.900 17.577 -8.214 1.00 0.00 54 ARG A N 14
ATOM 24937 C CA . ARG A 1 54 ? -1.685 18.320 -7.797 1.00 0.00 54 ARG A CA 14
ATOM 24938 C C . ARG A 1 54 ? -1.920 19.827 -7.723 1.00 0.00 54 ARG A C 14
ATOM 24939 O O . ARG A 1 54 ? -1.410 20.478 -6.820 1.00 0.00 54 ARG A O 14
ATOM 24960 N N . GLU A 1 55 ? -2.701 20.378 -8.654 1.00 0.00 55 GLU A N 14
ATOM 24961 C CA . GLU A 1 55 ? -2.938 21.821 -8.800 1.00 0.00 55 GLU A CA 14
ATOM 24962 C C . GLU A 1 55 ? -3.686 22.488 -7.630 1.00 0.00 55 GLU A C 14
ATOM 24963 O O . GLU A 1 55 ? -3.738 23.717 -7.552 1.00 0.00 55 GLU A O 14
ATOM 24975 N N . GLU A 1 56 ? -4.217 21.707 -6.688 1.00 0.00 56 GLU A N 14
ATOM 24976 C CA . GLU A 1 56 ? -4.682 22.203 -5.381 1.00 0.00 56 GLU A CA 14
ATOM 24977 C C . GLU A 1 56 ? -3.543 22.852 -4.554 1.00 0.00 56 GLU A C 14
ATOM 24978 O O . GLU A 1 56 ? -3.812 23.693 -3.692 1.00 0.00 56 GLU A O 14
ATOM 24990 N N . SER A 1 57 ? -2.274 22.517 -4.840 1.00 0.00 57 SER A N 14
ATOM 24991 C CA . SER A 1 57 ? -1.079 22.922 -4.078 1.00 0.00 57 SER A CA 14
ATOM 24992 C C . SER A 1 57 ? 0.120 23.248 -4.987 1.00 0.00 57 SER A C 14
ATOM 24993 O O . SER A 1 57 ? 0.497 22.460 -5.851 1.00 0.00 57 SER A O 14
ATOM 25001 N N . LEU A 1 58 ? 0.776 24.396 -4.783 1.00 0.00 58 LEU A N 14
ATOM 25002 C CA . LEU A 1 58 ? 1.891 24.867 -5.625 1.00 0.00 58 LEU A CA 14
ATOM 25003 C C . LEU A 1 58 ? 3.091 23.906 -5.617 1.00 0.00 58 LEU A C 14
ATOM 25004 O O . LEU A 1 58 ? 3.640 23.583 -6.670 1.00 0.00 58 LEU A O 14
ATOM 25020 N N . VAL A 1 59 ? 3.477 23.421 -4.434 1.00 0.00 59 VAL A N 14
ATOM 25021 C CA . VAL A 1 59 ? 4.652 22.548 -4.229 1.00 0.00 59 VAL A CA 14
ATOM 25022 C C . VAL A 1 59 ? 4.468 21.149 -4.830 1.00 0.00 59 VAL A C 14
ATOM 25023 O O . VAL A 1 59 ? 5.441 20.459 -5.131 1.00 0.00 59 VAL A O 14
ATOM 25036 N N . CYS A 1 60 ? 3.210 20.732 -5.007 1.00 0.00 60 CYS A N 14
ATOM 25037 C CA . CYS A 1 60 ? 2.807 19.434 -5.536 1.00 0.00 60 CYS A CA 14
ATOM 25038 C C . CYS A 1 60 ? 2.927 19.346 -7.056 1.00 0.00 60 CYS A C 14
ATOM 25039 O O . CYS A 1 60 ? 3.062 18.246 -7.582 1.00 0.00 60 CYS A O 14
ATOM 25047 N N . LYS A 1 61 ? 2.890 20.470 -7.779 1.00 0.00 61 LYS A N 14
ATOM 25048 C CA . LYS A 1 61 ? 2.893 20.473 -9.256 1.00 0.00 61 LYS A CA 14
ATOM 25049 C C . LYS A 1 61 ? 4.193 19.955 -9.894 1.00 0.00 61 LYS A C 14
ATOM 25050 O O . LYS A 1 61 ? 4.181 19.555 -11.057 1.00 0.00 61 LYS A O 14
ATOM 25069 N N . ASP A 1 62 ? 5.287 19.898 -9.134 1.00 0.00 62 ASP A N 14
ATOM 25070 C CA . ASP A 1 62 ? 6.547 19.249 -9.524 1.00 0.00 62 ASP A CA 14
ATOM 25071 C C . ASP A 1 62 ? 6.583 17.728 -9.237 1.00 0.00 62 ASP A C 14
ATOM 25072 O O . ASP A 1 62 ? 7.454 17.031 -9.764 1.00 0.00 62 ASP A O 14
ATOM 25081 N N . ALA A 1 63 ? 5.664 17.199 -8.417 1.00 0.00 63 ALA A N 14
ATOM 25082 C CA . ALA A 1 63 ? 5.711 15.825 -7.914 1.00 0.00 63 ALA A CA 14
ATOM 25083 C C . ALA A 1 63 ? 5.291 14.760 -8.949 1.00 0.00 63 ALA A C 14
ATOM 25084 O O . ALA A 1 63 ? 4.483 15.018 -9.849 1.00 0.00 63 ALA A O 14
ATOM 25091 N N . ILE A 1 64 ? 5.775 13.531 -8.740 1.00 0.00 64 ILE A N 14
ATOM 25092 C CA . ILE A 1 64 ? 5.494 12.308 -9.515 1.00 0.00 64 ILE A CA 14
ATOM 25093 C C . ILE A 1 64 ? 5.012 11.184 -8.572 1.00 0.00 64 ILE A C 14
ATOM 25094 O O . ILE A 1 64 ? 5.413 11.127 -7.407 1.00 0.00 64 ILE A O 14
ATOM 25110 N N . LEU A 1 65 ? 4.162 10.273 -9.061 1.00 0.00 65 LEU A N 14
ATOM 25111 C CA . LEU A 1 65 ? 3.725 9.086 -8.318 1.00 0.00 65 LEU A CA 14
ATOM 25112 C C . LEU A 1 65 ? 4.631 7.885 -8.642 1.00 0.00 65 LEU A C 14
ATOM 25113 O O . LEU A 1 65 ? 4.787 7.509 -9.807 1.00 0.00 65 LEU A O 14
ATOM 25129 N N . ASP A 1 66 ? 5.181 7.248 -7.611 1.00 0.00 66 ASP A N 14
ATOM 25130 C CA . ASP A 1 66 ? 6.004 6.033 -7.710 1.00 0.00 66 ASP A CA 14
ATOM 25131 C C . ASP A 1 66 ? 5.226 4.810 -7.194 1.00 0.00 66 ASP A C 14
ATOM 25132 O O . ASP A 1 66 ? 5.295 4.437 -6.020 1.00 0.00 66 ASP A O 14
ATOM 25141 N N . ILE A 1 67 ? 4.440 4.195 -8.084 1.00 0.00 67 ILE A N 14
ATOM 25142 C CA . ILE A 1 67 ? 3.619 3.010 -7.792 1.00 0.00 67 ILE A CA 14
ATOM 25143 C C . ILE A 1 67 ? 4.519 1.780 -7.563 1.00 0.00 67 ILE A C 14
ATOM 25144 O O . ILE A 1 67 ? 5.428 1.509 -8.353 1.00 0.00 67 ILE A O 14
ATOM 25160 N N . VAL A 1 68 ? 4.240 1.010 -6.507 1.00 0.00 68 VAL A N 14
ATOM 25161 C CA . VAL A 1 68 ? 4.929 -0.235 -6.122 1.00 0.00 68 VAL A CA 14
ATOM 25162 C C . VAL A 1 68 ? 3.925 -1.390 -6.054 1.00 0.00 68 VAL A C 14
ATOM 25163 O O . VAL A 1 68 ? 2.910 -1.307 -5.366 1.00 0.00 68 VAL A O 14
ATOM 25176 N N . ASP A 1 69 ? 4.205 -2.472 -6.781 1.00 0.00 69 ASP A N 14
ATOM 25177 C CA . ASP A 1 69 ? 3.422 -3.715 -6.777 1.00 0.00 69 ASP A CA 14
ATOM 25178 C C . ASP A 1 69 ? 3.621 -4.506 -5.465 1.00 0.00 69 ASP A C 14
ATOM 25179 O O . ASP A 1 69 ? 4.658 -5.138 -5.254 1.00 0.00 69 ASP A O 14
ATOM 25188 N N . GLU A 1 70 ? 2.648 -4.440 -4.555 1.00 0.00 70 GLU A N 14
ATOM 25189 C CA . GLU A 1 70 ? 2.668 -5.141 -3.262 1.00 0.00 70 GLU A CA 14
ATOM 25190 C C . GLU A 1 70 ? 2.163 -6.587 -3.401 1.00 0.00 70 GLU A C 14
ATOM 25191 O O . GLU A 1 70 ? 1.023 -6.826 -3.813 1.00 0.00 70 GLU A O 14
ATOM 25203 N N . LYS A 1 71 ? 3.000 -7.562 -3.027 1.00 0.00 71 LYS A N 14
ATOM 25204 C CA . LYS A 1 71 ? 2.641 -8.987 -2.976 1.00 0.00 71 LYS A CA 14
ATOM 25205 C C . LYS A 1 71 ? 1.479 -9.220 -2.008 1.00 0.00 71 LYS A C 14
ATOM 25206 O O . LYS A 1 71 ? 1.465 -8.642 -0.919 1.00 0.00 71 LYS A O 14
ATOM 25225 N N . VAL A 1 72 ? 0.514 -10.052 -2.393 1.00 0.00 72 VAL A N 14
ATOM 25226 C CA . VAL A 1 72 ? -0.653 -10.399 -1.562 1.00 0.00 72 VAL A CA 14
ATOM 25227 C C . VAL A 1 72 ? -0.325 -11.522 -0.564 1.00 0.00 72 VAL A C 14
ATOM 25228 O O . VAL A 1 72 ? 0.614 -12.295 -0.770 1.00 0.00 72 VAL A O 14
ATOM 25241 N N . GLU A 1 73 ? -1.111 -11.653 0.507 1.00 0.00 73 GLU A N 14
ATOM 25242 C CA . GLU A 1 73 ? -1.004 -12.751 1.480 1.00 0.00 73 GLU A CA 14
ATOM 25243 C C . GLU A 1 73 ? -2.353 -13.069 2.158 1.00 0.00 73 GLU A C 14
ATOM 25244 O O . GLU A 1 73 ? -3.099 -12.169 2.557 1.00 0.00 73 GLU A O 14
ATOM 25256 N N . LEU A 1 74 ? -2.664 -14.365 2.274 1.00 0.00 74 LEU A N 14
ATOM 25257 C CA . LEU A 1 74 ? -3.947 -14.952 2.681 1.00 0.00 74 LEU A CA 14
ATOM 25258 C C . LEU A 1 74 ? -3.791 -15.768 3.973 1.00 0.00 74 LEU A C 14
ATOM 25259 O O . LEU A 1 74 ? -3.370 -16.926 3.986 1.00 0.00 74 LEU A O 14
ATOM 25275 N N . GLU A 1 75 ? -4.097 -15.098 5.074 1.00 0.00 75 GLU A N 14
ATOM 25276 C CA . GLU A 1 75 ? -4.275 -15.590 6.436 1.00 0.00 75 GLU A CA 14
ATOM 25277 C C . GLU A 1 75 ? -5.616 -16.317 6.624 1.00 0.00 75 GLU A C 14
ATOM 25278 O O . GLU A 1 75 ? -6.545 -16.138 5.839 1.00 0.00 75 GLU A O 14
ATOM 25290 N N . CYS A 1 76 ? -5.733 -17.113 7.685 1.00 0.00 76 CYS A N 14
ATOM 25291 C CA . CYS A 1 76 ? -6.949 -17.820 8.080 1.00 0.00 76 CYS A CA 14
ATOM 25292 C C . CYS A 1 76 ? -7.686 -17.122 9.246 1.00 0.00 76 CYS A C 14
ATOM 25293 O O . CYS A 1 76 ? -7.102 -16.374 10.038 1.00 0.00 76 CYS A O 14
ATOM 25300 N N . LYS A 1 77 ? -8.986 -17.402 9.378 1.00 0.00 77 LYS A N 14
ATOM 25301 C CA . LYS A 1 77 ? -9.892 -16.825 10.391 1.00 0.00 77 LYS A CA 14
ATOM 25302 C C . LYS A 1 77 ? -9.507 -17.124 11.845 1.00 0.00 77 LYS A C 14
ATOM 25303 O O . LYS A 1 77 ? -9.276 -16.199 12.624 1.00 0.00 77 LYS A O 14
ATOM 25322 N N . ASP A 1 78 ? -9.493 -18.399 12.219 1.00 0.00 78 ASP A N 14
ATOM 25323 C CA . ASP A 1 78 ? -9.317 -18.879 13.601 1.00 0.00 78 ASP A CA 14
ATOM 25324 C C . ASP A 1 78 ? -8.271 -20.010 13.666 1.00 0.00 78 ASP A C 14
ATOM 25325 O O . ASP A 1 78 ? -8.568 -21.159 14.011 1.00 0.00 78 ASP A O 14
ATOM 25334 N N . CYS A 1 79 ? -7.045 -19.669 13.259 1.00 0.00 79 CYS A N 14
ATOM 25335 C CA . CYS A 1 79 ? -5.964 -20.586 12.892 1.00 0.00 79 CYS A CA 14
ATOM 25336 C C . CYS A 1 79 ? -4.585 -20.068 13.361 1.00 0.00 79 CYS A C 14
ATOM 25337 O O . CYS A 1 79 ? -4.488 -19.258 14.289 1.00 0.00 79 CYS A O 14
ATOM 25344 N N . SER A 1 80 ? -3.516 -20.524 12.700 1.00 0.00 80 SER A N 14
ATOM 25345 C CA . SER A 1 80 ? -2.133 -20.071 12.940 1.00 0.00 80 SER A CA 14
ATOM 25346 C C . SER A 1 80 ? -1.234 -20.025 11.688 1.00 0.00 80 SER A C 14
ATOM 25347 O O . SER A 1 80 ? -0.014 -19.885 11.815 1.00 0.00 80 SER A O 14
ATOM 25355 N N . HIS A 1 81 ? -1.802 -20.132 10.477 1.00 0.00 81 HIS A N 14
ATOM 25356 C CA . HIS A 1 81 ? -1.054 -20.187 9.214 1.00 0.00 81 HIS A CA 14
ATOM 25357 C C . HIS A 1 81 ? -1.608 -19.246 8.127 1.00 0.00 81 HIS A C 14
ATOM 25358 O O . HIS A 1 81 ? -2.819 -19.129 7.924 1.00 0.00 81 HIS A O 14
ATOM 25372 N N . VAL A 1 82 ? -0.685 -18.619 7.390 1.00 0.00 82 VAL A N 14
ATOM 25373 C CA . VAL A 1 82 ? -0.901 -17.674 6.285 1.00 0.00 82 VAL A CA 14
ATOM 25374 C C . VAL A 1 82 ? 0.034 -18.010 5.117 1.00 0.00 82 VAL A C 14
ATOM 25375 O O . VAL A 1 82 ? 1.204 -18.343 5.324 1.00 0.00 82 VAL A O 14
ATOM 25388 N N . PHE A 1 83 ? -0.484 -17.930 3.889 1.00 0.00 83 PHE A N 14
ATOM 25389 C CA . PHE A 1 83 ? 0.204 -18.308 2.646 1.00 0.00 83 PHE A CA 14
ATOM 25390 C C . PHE A 1 83 ? 0.000 -17.286 1.510 1.00 0.00 83 PHE A C 14
ATOM 25391 O O . PHE A 1 83 ? -0.649 -16.256 1.695 1.00 0.00 83 PHE A O 14
ATOM 25408 N N . LYS A 1 84 ? 0.493 -17.595 0.303 1.00 0.00 84 LYS A N 14
ATOM 25409 C CA . LYS A 1 84 ? 0.140 -16.899 -0.950 1.00 0.00 84 LYS A CA 14
ATOM 25410 C C . LYS A 1 84 ? -0.915 -17.701 -1.741 1.00 0.00 84 LYS A C 14
ATOM 25411 O O . LYS A 1 84 ? -0.893 -18.934 -1.677 1.00 0.00 84 LYS A O 14
ATOM 25430 N N . PRO A 1 85 ? -1.850 -17.046 -2.454 1.00 0.00 85 PRO A N 14
ATOM 25431 C CA . PRO A 1 85 ? -2.942 -17.722 -3.152 1.00 0.00 85 PRO A CA 14
ATOM 25432 C C . PRO A 1 85 ? -2.469 -18.429 -4.437 1.00 0.00 85 PRO A C 14
ATOM 25433 O O . PRO A 1 85 ? -1.495 -18.023 -5.075 1.00 0.00 85 PRO A O 14
ATOM 25444 N N . ASN A 1 86 ? -3.197 -19.476 -4.833 1.00 0.00 86 ASN A N 14
ATOM 25445 C CA . ASN A 1 86 ? -3.015 -20.287 -6.038 1.00 0.00 86 ASN A CA 14
ATOM 25446 C C . ASN A 1 86 ? -4.402 -20.651 -6.623 1.00 0.00 86 ASN A C 14
ATOM 25447 O O . ASN A 1 86 ? -5.424 -20.065 -6.251 1.00 0.00 86 ASN A O 14
ATOM 25458 N N . ALA A 1 87 ? -4.441 -21.601 -7.559 1.00 0.00 87 ALA A N 14
ATOM 25459 C CA . ALA A 1 87 ? -5.660 -22.106 -8.204 1.00 0.00 87 ALA A CA 14
ATOM 25460 C C . ALA A 1 87 ? -6.694 -22.672 -7.203 1.00 0.00 87 ALA A C 14
ATOM 25461 O O . ALA A 1 87 ? -6.360 -23.063 -6.080 1.00 0.00 87 ALA A O 14
ATOM 25468 N N . LEU A 1 88 ? -7.959 -22.759 -7.632 1.00 0.00 88 LEU A N 14
ATOM 25469 C CA . LEU A 1 88 ? -9.122 -23.069 -6.789 1.00 0.00 88 LEU A CA 14
ATOM 25470 C C . LEU A 1 88 ? -9.055 -24.414 -6.041 1.00 0.00 88 LEU A C 14
ATOM 25471 O O . LEU A 1 88 ? -9.615 -24.528 -4.951 1.00 0.00 88 LEU A O 14
ATOM 25487 N N . ASP A 1 89 ? -8.343 -25.411 -6.574 1.00 0.00 89 ASP A N 14
ATOM 25488 C CA . ASP A 1 89 ? -8.132 -26.719 -5.929 1.00 0.00 89 ASP A CA 14
ATOM 25489 C C . ASP A 1 89 ? -7.275 -26.632 -4.645 1.00 0.00 89 ASP A C 14
ATOM 25490 O O . ASP A 1 89 ? -7.248 -27.566 -3.842 1.00 0.00 89 ASP A O 14
ATOM 25499 N N . TYR A 1 90 ? -6.621 -25.485 -4.426 1.00 0.00 90 TYR A N 14
ATOM 25500 C CA . TYR A 1 90 ? -5.736 -25.178 -3.294 1.00 0.00 90 TYR A CA 14
ATOM 25501 C C . TYR A 1 90 ? -6.173 -23.929 -2.498 1.00 0.00 90 TYR A C 14
ATOM 25502 O O . TYR A 1 90 ? -5.412 -23.429 -1.669 1.00 0.00 90 TYR A O 14
ATOM 25520 N N . GLY A 1 91 ? -7.383 -23.402 -2.736 1.00 0.00 91 GLY A N 14
ATOM 25521 C CA . GLY A 1 91 ? -7.896 -22.196 -2.062 1.00 0.00 91 GLY A CA 14
ATOM 25522 C C . GLY A 1 91 ? -8.271 -22.394 -0.581 1.00 0.00 91 GLY A C 14
ATOM 25523 O O . GLY A 1 91 ? -8.496 -21.418 0.135 1.00 0.00 91 GLY A O 14
ATOM 25527 N N . VAL A 1 92 ? -8.340 -23.645 -0.117 1.00 0.00 92 VAL A N 14
ATOM 25528 C CA . VAL A 1 92 ? -8.485 -24.025 1.300 1.00 0.00 92 VAL A CA 14
ATOM 25529 C C . VAL A 1 92 ? -7.242 -23.671 2.134 1.00 0.00 92 VAL A C 14
ATOM 25530 O O . VAL A 1 92 ? -6.118 -23.696 1.627 1.00 0.00 92 VAL A O 14
ATOM 25543 N N . CYS A 1 93 ? -7.429 -23.409 3.431 1.00 0.00 93 CYS A N 14
ATOM 25544 C CA . CYS A 1 93 ? -6.347 -23.369 4.421 1.00 0.00 93 CYS A CA 14
ATOM 25545 C C . CYS A 1 93 ? -5.704 -24.772 4.560 1.00 0.00 93 CYS A C 14
ATOM 25546 O O . CYS A 1 93 ? -6.392 -25.800 4.538 1.00 0.00 93 CYS A O 14
ATOM 25553 N N . GLU A 1 94 ? -4.368 -24.831 4.630 1.00 0.00 94 GLU A N 14
ATOM 25554 C CA . GLU A 1 94 ? -3.633 -26.108 4.659 1.00 0.00 94 GLU A CA 14
ATOM 25555 C C . GLU A 1 94 ? -3.656 -26.805 6.032 1.00 0.00 94 GLU A C 14
ATOM 25556 O O . GLU A 1 94 ? -3.456 -28.021 6.103 1.00 0.00 94 GLU A O 14
ATOM 25568 N N . LYS A 1 95 ? -3.944 -26.062 7.112 1.00 0.00 95 LYS A N 14
ATOM 25569 C CA . LYS A 1 95 ? -4.256 -26.616 8.441 1.00 0.00 95 LYS A CA 14
ATOM 25570 C C . LYS A 1 95 ? -5.702 -27.103 8.520 1.00 0.00 95 LYS A C 14
ATOM 25571 O O . LYS A 1 95 ? -5.943 -28.259 8.883 1.00 0.00 95 LYS A O 14
ATOM 25590 N N . CYS A 1 96 ? -6.648 -26.212 8.212 1.00 0.00 96 CYS A N 14
ATOM 25591 C CA . CYS A 1 96 ? -8.091 -26.430 8.328 1.00 0.00 96 CYS A CA 14
ATOM 25592 C C . CYS A 1 96 ? -8.793 -26.292 6.957 1.00 0.00 96 CYS A C 14
ATOM 25593 O O . CYS A 1 96 ? -8.876 -25.209 6.383 1.00 0.00 96 CYS A O 14
ATOM 25600 N N . HIS A 1 97 ? -9.217 -27.419 6.372 1.00 0.00 97 HIS A N 14
ATOM 25601 C CA . HIS A 1 97 ? -9.587 -27.524 4.951 1.00 0.00 97 HIS A CA 14
ATOM 25602 C C . HIS A 1 97 ? -10.929 -26.846 4.579 1.00 0.00 97 HIS A C 14
ATOM 25603 O O . HIS A 1 97 ? -11.913 -27.500 4.219 1.00 0.00 97 HIS A O 14
ATOM 25617 N N . SER A 1 98 ? -10.945 -25.515 4.627 1.00 0.00 98 SER A N 14
ATOM 25618 C CA . SER A 1 98 ? -12.048 -24.608 4.293 1.00 0.00 98 SER A CA 14
ATOM 25619 C C . SER A 1 98 ? -11.501 -23.341 3.619 1.00 0.00 98 SER A C 14
ATOM 25620 O O . SER A 1 98 ? -10.367 -22.927 3.862 1.00 0.00 98 SER A O 14
ATOM 25628 N N . LYS A 1 99 ? -12.313 -22.715 2.758 1.00 0.00 99 LYS A N 14
ATOM 25629 C CA . LYS A 1 99 ? -11.963 -21.552 1.908 1.00 0.00 99 LYS A CA 14
ATOM 25630 C C . LYS A 1 99 ? -12.145 -20.192 2.611 1.00 0.00 99 LYS A C 14
ATOM 25631 O O . LYS A 1 99 ? -12.211 -19.150 1.960 1.00 0.00 99 LYS A O 14
ATOM 25650 N N . ASN A 1 100 ? -12.242 -20.192 3.943 1.00 0.00 100 ASN A N 14
ATOM 25651 C CA . ASN A 1 100 ? -12.526 -19.028 4.795 1.00 0.00 100 ASN A CA 14
ATOM 25652 C C . ASN A 1 100 ? -11.399 -17.971 4.884 1.00 0.00 100 ASN A C 14
ATOM 25653 O O . ASN A 1 100 ? -11.579 -16.959 5.563 1.00 0.00 100 ASN A O 14
ATOM 25664 N N . VAL A 1 101 ? -10.228 -18.213 4.286 1.00 0.00 101 VAL A N 14
ATOM 25665 C CA . VAL A 1 101 ? -9.054 -17.320 4.307 1.00 0.00 101 VAL A CA 14
ATOM 25666 C C . VAL A 1 101 ? -9.371 -15.875 3.878 1.00 0.00 101 VAL A C 14
ATOM 25667 O O . VAL A 1 101 ? -10.212 -15.639 3.006 1.00 0.00 101 VAL A O 14
ATOM 25680 N N . ILE A 1 102 ? -8.670 -14.907 4.477 1.00 0.00 102 ILE A N 14
ATOM 25681 C CA . ILE A 1 102 ? -8.815 -13.460 4.253 1.00 0.00 102 ILE A CA 14
ATOM 25682 C C . ILE A 1 102 ? -7.475 -12.789 3.923 1.00 0.00 102 ILE A C 14
ATOM 25683 O O . ILE A 1 102 ? -6.406 -13.236 4.340 1.00 0.00 102 ILE A O 14
ATOM 25699 N N . ILE A 1 103 ? -7.535 -11.687 3.171 1.00 0.00 103 ILE A N 14
ATOM 25700 C CA . ILE A 1 103 ? -6.370 -10.951 2.685 1.00 0.00 103 ILE A CA 14
ATOM 25701 C C . ILE A 1 103 ? -5.854 -10.064 3.824 1.00 0.00 103 ILE A C 14
ATOM 25702 O O . ILE A 1 103 ? -6.467 -9.046 4.153 1.00 0.00 103 ILE A O 14
ATOM 25718 N N . THR A 1 104 ? -4.740 -10.456 4.445 1.00 0.00 104 THR A N 14
ATOM 25719 C CA . THR A 1 104 ? -4.097 -9.700 5.541 1.00 0.00 104 THR A CA 14
ATOM 25720 C C . THR A 1 104 ? -3.081 -8.661 5.028 1.00 0.00 104 THR A C 14
ATOM 25721 O O . THR A 1 104 ? -2.630 -7.781 5.763 1.00 0.00 104 THR A O 14
ATOM 25732 N N . GLN A 1 105 ? -2.728 -8.747 3.742 1.00 0.00 105 GLN A N 14
ATOM 25733 C CA . GLN A 1 105 ? -1.638 -8.028 3.083 1.00 0.00 105 GLN A CA 14
ATOM 25734 C C . GLN A 1 105 ? -1.972 -7.947 1.591 1.00 0.00 105 GLN A C 14
ATOM 25735 O O . GLN A 1 105 ? -2.269 -8.966 0.970 1.00 0.00 105 GLN A O 14
ATOM 25749 N N . GLY A 1 106 ? -1.979 -6.739 1.028 1.00 0.00 106 GLY A N 14
ATOM 25750 C CA . GLY A 1 106 ? -2.434 -6.477 -0.343 1.00 0.00 106 GLY A CA 14
ATOM 25751 C C . GLY A 1 106 ? -3.948 -6.244 -0.489 1.00 0.00 106 GLY A C 14
ATOM 25752 O O . GLY A 1 106 ? -4.449 -6.153 -1.609 1.00 0.00 106 GLY A O 14
ATOM 25756 N N . ASN A 1 107 ? -4.679 -6.156 0.630 1.00 0.00 107 ASN A N 14
ATOM 25757 C CA . ASN A 1 107 ? -6.127 -5.907 0.692 1.00 0.00 107 ASN A CA 14
ATOM 25758 C C . ASN A 1 107 ? -6.482 -4.502 0.159 1.00 0.00 107 ASN A C 14
ATOM 25759 O O . ASN A 1 107 ? -7.342 -4.346 -0.709 1.00 0.00 107 ASN A O 14
ATOM 25770 N N . GLU A 1 108 ? -5.767 -3.484 0.648 1.00 0.00 108 GLU A N 14
ATOM 25771 C CA . GLU A 1 108 ? -5.869 -2.071 0.259 1.00 0.00 108 GLU A CA 14
ATOM 25772 C C . GLU A 1 108 ? -4.474 -1.477 -0.019 1.00 0.00 108 GLU A C 14
ATOM 25773 O O . GLU A 1 108 ? -3.450 -2.047 0.372 1.00 0.00 108 GLU A O 14
ATOM 25785 N N . MET A 1 109 ? -4.424 -0.318 -0.682 1.00 0.00 109 MET A N 14
ATOM 25786 C CA . MET A 1 109 ? -3.185 0.428 -0.946 1.00 0.00 109 MET A CA 14
ATOM 25787 C C . MET A 1 109 ? -2.813 1.393 0.193 1.00 0.00 109 MET A C 14
ATOM 25788 O O . MET A 1 109 ? -3.694 1.870 0.915 1.00 0.00 109 MET A O 14
ATOM 25802 N N . ARG A 1 110 ? -1.521 1.736 0.316 1.00 0.00 110 ARG A N 14
ATOM 25803 C CA . ARG A 1 110 ? -0.993 2.766 1.238 1.00 0.00 110 ARG A CA 14
ATOM 25804 C C . ARG A 1 110 ? 0.245 3.465 0.663 1.00 0.00 110 ARG A C 14
ATOM 25805 O O . ARG A 1 110 ? 1.038 2.849 -0.049 1.00 0.00 110 ARG A O 14
ATOM 25826 N N . LEU A 1 111 ? 0.452 4.735 1.020 1.00 0.00 111 LEU A N 14
ATOM 25827 C CA . LEU A 1 111 ? 1.734 5.427 0.817 1.00 0.00 111 LEU A CA 14
ATOM 25828 C C . LEU A 1 111 ? 2.862 4.823 1.679 1.00 0.00 111 LEU A C 14
ATOM 25829 O O . LEU A 1 111 ? 2.617 4.303 2.770 1.00 0.00 111 LEU A O 14
ATOM 25845 N N . LEU A 1 112 ? 4.102 4.923 1.193 1.00 0.00 112 LEU A N 14
ATOM 25846 C CA . LEU A 1 112 ? 5.321 4.376 1.808 1.00 0.00 112 LEU A CA 14
ATOM 25847 C C . LEU A 1 112 ? 6.266 5.504 2.260 1.00 0.00 112 LEU A C 14
ATOM 25848 O O . LEU A 1 112 ? 6.565 5.624 3.451 1.00 0.00 112 LEU A O 14
ATOM 25864 N N . SER A 1 113 ? 6.736 6.322 1.310 1.00 0.00 113 SER A N 14
ATOM 25865 C CA . SER A 1 113 ? 7.774 7.354 1.492 1.00 0.00 113 SER A CA 14
ATOM 25866 C C . SER A 1 113 ? 7.575 8.531 0.526 1.00 0.00 113 SER A C 14
ATOM 25867 O O . SER A 1 113 ? 6.847 8.407 -0.459 1.00 0.00 113 SER A O 14
ATOM 25875 N N . LEU A 1 114 ? 8.271 9.652 0.745 1.00 0.00 114 LEU A N 14
ATOM 25876 C CA . LEU A 1 114 ? 8.381 10.763 -0.213 1.00 0.00 114 LEU A CA 14
ATOM 25877 C C . LEU A 1 114 ? 9.851 11.152 -0.446 1.00 0.00 114 LEU A C 14
ATOM 25878 O O . LEU A 1 114 ? 10.733 10.822 0.349 1.00 0.00 114 LEU A O 14
ATOM 25894 N N . GLU A 1 115 ? 10.101 11.916 -1.508 1.00 0.00 115 GLU A N 14
ATOM 25895 C CA . GLU A 1 115 ? 11.388 12.536 -1.838 1.00 0.00 115 GLU A CA 14
ATOM 25896 C C . GLU A 1 115 ? 11.199 14.021 -2.176 1.00 0.00 115 GLU A C 14
ATOM 25897 O O . GLU A 1 115 ? 10.241 14.400 -2.855 1.00 0.00 115 GLU A O 14
ATOM 25909 N N . MET A 1 116 ? 12.127 14.865 -1.722 1.00 0.00 116 MET A N 14
ATOM 25910 C CA . MET A 1 116 ? 12.114 16.326 -1.868 1.00 0.00 116 MET A CA 14
ATOM 25911 C C . MET A 1 116 ? 13.479 16.823 -2.365 1.00 0.00 116 MET A C 14
ATOM 25912 O O . MET A 1 116 ? 14.504 16.601 -1.716 1.00 0.00 116 MET A O 14
ATOM 25926 N N . LEU A 1 117 ? 13.505 17.483 -3.527 1.00 0.00 117 LEU A N 14
ATOM 25927 C CA . LEU A 1 117 ? 14.676 18.117 -4.111 1.00 0.00 117 LEU A CA 14
ATOM 25928 C C . LEU A 1 117 ? 15.084 19.337 -3.258 1.00 0.00 117 LEU A C 14
ATOM 25929 O O . LEU A 1 117 ? 14.289 20.258 -3.060 1.00 0.00 117 LEU A O 14
ATOM 25945 N N . ALA A 1 118 ? 16.317 19.335 -2.741 1.00 0.00 118 ALA A N 14
ATOM 25946 C CA . ALA A 1 118 ? 16.852 20.379 -1.861 1.00 0.00 118 ALA A CA 14
ATOM 25947 C C . ALA A 1 118 ? 17.049 21.757 -2.529 1.00 0.00 118 ALA A C 14
ATOM 25948 O O . ALA A 1 118 ? 17.083 22.776 -1.836 1.00 0.00 118 ALA A O 14
ATOM 25955 N N . GLU A 1 119 ? 17.215 21.797 -3.856 1.00 0.00 119 GLU A N 14
ATOM 25956 C CA . GLU A 1 119 ? 17.610 22.992 -4.615 1.00 0.00 119 GLU A CA 14
ATOM 25957 C C . GLU A 1 119 ? 16.712 23.257 -5.835 1.00 0.00 119 GLU A C 14
ATOM 25958 O O . GLU A 1 119 ? 15.482 23.126 -5.782 1.00 0.00 119 GLU A O 14
ATOM 25971 N N . GLY A 1 1 ? -19.679 16.520 -1.347 1.00 0.00 1 GLY A N 15
ATOM 25972 C CA . GLY A 1 1 ? -18.885 15.292 -1.576 1.00 0.00 1 GLY A CA 15
ATOM 25973 C C . GLY A 1 1 ? -19.674 14.051 -1.191 1.00 0.00 1 GLY A C 15
ATOM 25974 O O . GLY A 1 1 ? -20.163 13.957 -0.065 1.00 0.00 1 GLY A O 15
ATOM 25980 N N . SER A 1 2 ? -19.812 13.098 -2.120 1.00 0.00 2 SER A N 15
ATOM 25981 C CA . SER A 1 2 ? -20.666 11.895 -1.997 1.00 0.00 2 SER A CA 15
ATOM 25982 C C . SER A 1 2 ? -19.972 10.573 -2.380 1.00 0.00 2 SER A C 15
ATOM 25983 O O . SER A 1 2 ? -20.619 9.523 -2.434 1.00 0.00 2 SER A O 15
ATOM 25991 N N . MET A 1 3 ? -18.658 10.602 -2.639 1.00 0.00 3 MET A N 15
ATOM 25992 C CA . MET A 1 3 ? -17.838 9.478 -3.113 1.00 0.00 3 MET A CA 15
ATOM 25993 C C . MET A 1 3 ? -16.562 9.275 -2.275 1.00 0.00 3 MET A C 15
ATOM 25994 O O . MET A 1 3 ? -16.157 10.158 -1.514 1.00 0.00 3 MET A O 15
ATOM 26008 N N . HIS A 1 4 ? -15.903 8.124 -2.457 1.00 0.00 4 HIS A N 15
ATOM 26009 C CA . HIS A 1 4 ? -14.683 7.731 -1.729 1.00 0.00 4 HIS A CA 15
ATOM 26010 C C . HIS A 1 4 ? -13.490 7.374 -2.638 1.00 0.00 4 HIS A C 15
ATOM 26011 O O . HIS A 1 4 ? -12.374 7.215 -2.145 1.00 0.00 4 HIS A O 15
ATOM 26025 N N . GLU A 1 5 ? -13.674 7.288 -3.962 1.00 0.00 5 GLU A N 15
ATOM 26026 C CA . GLU A 1 5 ? -12.609 6.952 -4.926 1.00 0.00 5 GLU A CA 15
ATOM 26027 C C . GLU A 1 5 ? -11.437 7.950 -4.881 1.00 0.00 5 GLU A C 15
ATOM 26028 O O . GLU A 1 5 ? -10.269 7.554 -4.866 1.00 0.00 5 GLU A O 15
ATOM 26040 N N . TYR A 1 6 ? -11.744 9.248 -4.797 1.00 0.00 6 TYR A N 15
ATOM 26041 C CA . TYR A 1 6 ? -10.760 10.330 -4.688 1.00 0.00 6 TYR A CA 15
ATOM 26042 C C . TYR A 1 6 ? -10.201 10.544 -3.268 1.00 0.00 6 TYR A C 15
ATOM 26043 O O . TYR A 1 6 ? -9.375 11.437 -3.076 1.00 0.00 6 TYR A O 15
ATOM 26061 N N . SER A 1 7 ? -10.614 9.744 -2.274 1.00 0.00 7 SER A N 15
ATOM 26062 C CA . SER A 1 7 ? -10.146 9.853 -0.882 1.00 0.00 7 SER A CA 15
ATOM 26063 C C . SER A 1 7 ? -8.623 9.712 -0.782 1.00 0.00 7 SER A C 15
ATOM 26064 O O . SER A 1 7 ? -7.959 10.626 -0.290 1.00 0.00 7 SER A O 15
ATOM 26072 N N . VAL A 1 8 ? -8.045 8.625 -1.320 1.00 0.00 8 VAL A N 15
ATOM 26073 C CA . VAL A 1 8 ? -6.579 8.439 -1.390 1.00 0.00 8 VAL A CA 15
ATOM 26074 C C . VAL A 1 8 ? -5.925 9.584 -2.153 1.00 0.00 8 VAL A C 15
ATOM 26075 O O . VAL A 1 8 ? -4.936 10.155 -1.701 1.00 0.00 8 VAL A O 15
ATOM 26088 N N . VAL A 1 9 ? -6.485 9.914 -3.321 1.00 0.00 9 VAL A N 15
ATOM 26089 C CA . VAL A 1 9 ? -5.929 10.873 -4.268 1.00 0.00 9 VAL A CA 15
ATOM 26090 C C . VAL A 1 9 ? -5.737 12.246 -3.616 1.00 0.00 9 VAL A C 15
ATOM 26091 O O . VAL A 1 9 ? -4.609 12.711 -3.467 1.00 0.00 9 VAL A O 15
ATOM 26104 N N . SER A 1 10 ? -6.838 12.874 -3.188 1.00 0.00 10 SER A N 15
ATOM 26105 C CA . SER A 1 10 ? -6.866 14.145 -2.453 1.00 0.00 10 SER A CA 15
ATOM 26106 C C . SER A 1 10 ? -6.018 14.107 -1.173 1.00 0.00 10 SER A C 15
ATOM 26107 O O . SER A 1 10 ? -5.294 15.061 -0.879 1.00 0.00 10 SER A O 15
ATOM 26115 N N . SER A 1 11 ? -6.042 12.984 -0.441 1.00 0.00 11 SER A N 15
ATOM 26116 C CA . SER A 1 11 ? -5.208 12.786 0.756 1.00 0.00 11 SER A CA 15
ATOM 26117 C C . SER A 1 11 ? -3.710 12.881 0.440 1.00 0.00 11 SER A C 15
ATOM 26118 O O . SER A 1 11 ? -2.987 13.584 1.143 1.00 0.00 11 SER A O 15
ATOM 26126 N N . LEU A 1 12 ? -3.237 12.268 -0.652 1.00 0.00 12 LEU A N 15
ATOM 26127 C CA . LEU A 1 12 ? -1.853 12.397 -1.129 1.00 0.00 12 LEU A CA 15
ATOM 26128 C C . LEU A 1 12 ? -1.465 13.863 -1.381 1.00 0.00 12 LEU A C 15
ATOM 26129 O O . LEU A 1 12 ? -0.414 14.294 -0.911 1.00 0.00 12 LEU A O 15
ATOM 26145 N N . ILE A 1 13 ? -2.314 14.640 -2.066 1.00 0.00 13 ILE A N 15
ATOM 26146 C CA . ILE A 1 13 ? -2.086 16.081 -2.295 1.00 0.00 13 ILE A CA 15
ATOM 26147 C C . ILE A 1 13 ? -1.897 16.825 -0.959 1.00 0.00 13 ILE A C 15
ATOM 26148 O O . ILE A 1 13 ? -0.905 17.532 -0.759 1.00 0.00 13 ILE A O 15
ATOM 26164 N N . ALA A 1 14 ? -2.834 16.631 -0.024 1.00 0.00 14 ALA A N 15
ATOM 26165 C CA . ALA A 1 14 ? -2.825 17.244 1.305 1.00 0.00 14 ALA A CA 15
ATOM 26166 C C . ALA A 1 14 ? -1.575 16.876 2.127 1.00 0.00 14 ALA A C 15
ATOM 26167 O O . ALA A 1 14 ? -0.924 17.750 2.704 1.00 0.00 14 ALA A O 15
ATOM 26174 N N . LEU A 1 15 ? -1.229 15.586 2.167 1.00 0.00 15 LEU A N 15
ATOM 26175 C CA . LEU A 1 15 ? -0.035 15.044 2.815 1.00 0.00 15 LEU A CA 15
ATOM 26176 C C . LEU A 1 15 ? 1.247 15.660 2.242 1.00 0.00 15 LEU A C 15
ATOM 26177 O O . LEU A 1 15 ? 2.064 16.162 3.008 1.00 0.00 15 LEU A O 15
ATOM 26193 N N . CYS A 1 16 ? 1.427 15.665 0.918 1.00 0.00 16 CYS A N 15
ATOM 26194 C CA . CYS A 1 16 ? 2.580 16.281 0.255 1.00 0.00 16 CYS A CA 15
ATOM 26195 C C . CYS A 1 16 ? 2.754 17.763 0.626 1.00 0.00 16 CYS A C 15
ATOM 26196 O O . CYS A 1 16 ? 3.847 18.162 1.024 1.00 0.00 16 CYS A O 15
ATOM 26204 N N . GLU A 1 17 ? 1.689 18.568 0.547 1.00 0.00 17 GLU A N 15
ATOM 26205 C CA . GLU A 1 17 ? 1.686 19.968 0.997 1.00 0.00 17 GLU A CA 15
ATOM 26206 C C . GLU A 1 17 ? 2.123 20.101 2.468 1.00 0.00 17 GLU A C 15
ATOM 26207 O O . GLU A 1 17 ? 3.080 20.818 2.768 1.00 0.00 17 GLU A O 15
ATOM 26219 N N . GLU A 1 18 ? 1.465 19.385 3.386 1.00 0.00 18 GLU A N 15
ATOM 26220 C CA . GLU A 1 18 ? 1.758 19.414 4.826 1.00 0.00 18 GLU A CA 15
ATOM 26221 C C . GLU A 1 18 ? 3.196 18.984 5.160 1.00 0.00 18 GLU A C 15
ATOM 26222 O O . GLU A 1 18 ? 3.904 19.691 5.880 1.00 0.00 18 GLU A O 15
ATOM 26234 N N . HIS A 1 19 ? 3.664 17.855 4.625 1.00 0.00 19 HIS A N 15
ATOM 26235 C CA . HIS A 1 19 ? 5.035 17.384 4.822 1.00 0.00 19 HIS A CA 15
ATOM 26236 C C . HIS A 1 19 ? 6.063 18.372 4.259 1.00 0.00 19 HIS A C 15
ATOM 26237 O O . HIS A 1 19 ? 7.086 18.611 4.900 1.00 0.00 19 HIS A O 15
ATOM 26251 N N . ALA A 1 20 ? 5.806 18.981 3.097 1.00 0.00 20 ALA A N 15
ATOM 26252 C CA . ALA A 1 20 ? 6.745 19.916 2.485 1.00 0.00 20 ALA A CA 15
ATOM 26253 C C . ALA A 1 20 ? 6.915 21.207 3.298 1.00 0.00 20 ALA A C 15
ATOM 26254 O O . ALA A 1 20 ? 8.048 21.658 3.456 1.00 0.00 20 ALA A O 15
ATOM 26261 N N . LYS A 1 21 ? 5.844 21.795 3.851 1.00 0.00 21 LYS A N 15
ATOM 26262 C CA . LYS A 1 21 ? 5.979 22.944 4.770 1.00 0.00 21 LYS A CA 15
ATOM 26263 C C . LYS A 1 21 ? 6.601 22.564 6.122 1.00 0.00 21 LYS A C 15
ATOM 26264 O O . LYS A 1 21 ? 7.319 23.373 6.708 1.00 0.00 21 LYS A O 15
ATOM 26283 N N . LYS A 1 22 ? 6.371 21.334 6.605 1.00 0.00 22 LYS A N 15
ATOM 26284 C CA . LYS A 1 22 ? 6.859 20.838 7.911 1.00 0.00 22 LYS A CA 15
ATOM 26285 C C . LYS A 1 22 ? 8.361 20.536 7.867 1.00 0.00 22 LYS A C 15
ATOM 26286 O O . LYS A 1 22 ? 9.096 20.879 8.791 1.00 0.00 22 LYS A O 15
ATOM 26305 N N . ASN A 1 23 ? 8.811 19.956 6.754 1.00 0.00 23 ASN A N 15
ATOM 26306 C CA . ASN A 1 23 ? 10.221 19.736 6.417 1.00 0.00 23 ASN A CA 15
ATOM 26307 C C . ASN A 1 23 ? 10.913 21.000 5.858 1.00 0.00 23 ASN A C 15
ATOM 26308 O O . ASN A 1 23 ? 12.124 20.993 5.639 1.00 0.00 23 ASN A O 15
ATOM 26319 N N . GLN A 1 24 ? 10.161 22.091 5.656 1.00 0.00 24 GLN A N 15
ATOM 26320 C CA . GLN A 1 24 ? 10.602 23.375 5.085 1.00 0.00 24 GLN A CA 15
ATOM 26321 C C . GLN A 1 24 ? 11.168 23.229 3.651 1.00 0.00 24 GLN A C 15
ATOM 26322 O O . GLN A 1 24 ? 12.008 24.014 3.207 1.00 0.00 24 GLN A O 15
ATOM 26336 N N . ALA A 1 25 ? 10.721 22.194 2.931 1.00 0.00 25 ALA A N 15
ATOM 26337 C CA . ALA A 1 25 ? 11.131 21.848 1.574 1.00 0.00 25 ALA A CA 15
ATOM 26338 C C . ALA A 1 25 ? 10.404 22.686 0.507 1.00 0.00 25 ALA A C 15
ATOM 26339 O O . ALA A 1 25 ? 11.009 23.085 -0.490 1.00 0.00 25 ALA A O 15
ATOM 26346 N N . HIS A 1 26 ? 9.104 22.940 0.714 1.00 0.00 26 HIS A N 15
ATOM 26347 C CA . HIS A 1 26 ? 8.183 23.630 -0.210 1.00 0.00 26 HIS A CA 15
ATOM 26348 C C . HIS A 1 26 ? 8.267 23.145 -1.680 1.00 0.00 26 HIS A C 15
ATOM 26349 O O . HIS A 1 26 ? 8.088 23.926 -2.619 1.00 0.00 26 HIS A O 15
ATOM 26363 N N . LYS A 1 27 ? 8.569 21.852 -1.876 1.00 0.00 27 LYS A N 15
ATOM 26364 C CA . LYS A 1 27 ? 8.641 21.098 -3.144 1.00 0.00 27 LYS A CA 15
ATOM 26365 C C . LYS A 1 27 ? 8.767 19.595 -2.857 1.00 0.00 27 LYS A C 15
ATOM 26366 O O . LYS A 1 27 ? 9.052 19.202 -1.725 1.00 0.00 27 LYS A O 15
ATOM 26385 N N . ILE A 1 28 ? 8.583 18.771 -3.887 1.00 0.00 28 ILE A N 15
ATOM 26386 C CA . ILE A 1 28 ? 8.674 17.301 -3.862 1.00 0.00 28 ILE A CA 15
ATOM 26387 C C . ILE A 1 28 ? 9.654 16.837 -4.962 1.00 0.00 28 ILE A C 15
ATOM 26388 O O . ILE A 1 28 ? 10.040 17.610 -5.839 1.00 0.00 28 ILE A O 15
ATOM 26404 N N . GLU A 1 29 ? 10.057 15.567 -4.935 1.00 0.00 29 GLU A N 15
ATOM 26405 C CA . GLU A 1 29 ? 10.718 14.861 -6.040 1.00 0.00 29 GLU A CA 15
ATOM 26406 C C . GLU A 1 29 ? 9.902 13.636 -6.494 1.00 0.00 29 GLU A C 15
ATOM 26407 O O . GLU A 1 29 ? 9.551 13.547 -7.674 1.00 0.00 29 GLU A O 15
ATOM 26419 N N . ARG A 1 30 ? 9.593 12.689 -5.589 1.00 0.00 30 ARG A N 15
ATOM 26420 C CA . ARG A 1 30 ? 9.033 11.370 -5.950 1.00 0.00 30 ARG A CA 15
ATOM 26421 C C . ARG A 1 30 ? 8.178 10.789 -4.819 1.00 0.00 30 ARG A C 15
ATOM 26422 O O . ARG A 1 30 ? 8.702 10.533 -3.737 1.00 0.00 30 ARG A O 15
ATOM 26443 N N . VAL A 1 31 ? 6.877 10.594 -5.045 1.00 0.00 31 VAL A N 15
ATOM 26444 C CA . VAL A 1 31 ? 5.913 10.077 -4.050 1.00 0.00 31 VAL A CA 15
ATOM 26445 C C . VAL A 1 31 ? 5.722 8.564 -4.222 1.00 0.00 31 VAL A C 15
ATOM 26446 O O . VAL A 1 31 ? 5.149 8.090 -5.201 1.00 0.00 31 VAL A O 15
ATOM 26459 N N . VAL A 1 32 ? 6.292 7.784 -3.304 1.00 0.00 32 VAL A N 15
ATOM 26460 C CA . VAL A 1 32 ? 6.316 6.314 -3.323 1.00 0.00 32 VAL A CA 15
ATOM 26461 C C . VAL A 1 32 ? 5.037 5.761 -2.690 1.00 0.00 32 VAL A C 15
ATOM 26462 O O . VAL A 1 32 ? 4.730 6.062 -1.534 1.00 0.00 32 VAL A O 15
ATOM 26475 N N . VAL A 1 33 ? 4.282 4.955 -3.441 1.00 0.00 33 VAL A N 15
ATOM 26476 C CA . VAL A 1 33 ? 2.961 4.427 -3.050 1.00 0.00 33 VAL A CA 15
ATOM 26477 C C . VAL A 1 33 ? 2.891 2.920 -3.300 1.00 0.00 33 VAL A C 15
ATOM 26478 O O . VAL A 1 33 ? 3.193 2.456 -4.395 1.00 0.00 33 VAL A O 15
ATOM 26491 N N . GLY A 1 34 ? 2.491 2.150 -2.289 1.00 0.00 34 GLY A N 15
ATOM 26492 C CA . GLY A 1 34 ? 2.334 0.698 -2.354 1.00 0.00 34 GLY A CA 15
ATOM 26493 C C . GLY A 1 34 ? 0.908 0.299 -2.736 1.00 0.00 34 GLY A C 15
ATOM 26494 O O . GLY A 1 34 ? -0.053 0.717 -2.085 1.00 0.00 34 GLY A O 15
ATOM 26498 N N . ILE A 1 35 ? 0.767 -0.510 -3.788 1.00 0.00 35 ILE A N 15
ATOM 26499 C CA . ILE A 1 35 ? -0.505 -1.080 -4.254 1.00 0.00 35 ILE A CA 15
ATOM 26500 C C . ILE A 1 35 ? -0.392 -2.605 -4.251 1.00 0.00 35 ILE A C 15
ATOM 26501 O O . ILE A 1 35 ? 0.436 -3.182 -4.959 1.00 0.00 35 ILE A O 15
ATOM 26517 N N . GLY A 1 36 ? -1.222 -3.256 -3.435 1.00 0.00 36 GLY A N 15
ATOM 26518 C CA . GLY A 1 36 ? -1.300 -4.718 -3.359 1.00 0.00 36 GLY A CA 15
ATOM 26519 C C . GLY A 1 36 ? -1.779 -5.326 -4.680 1.00 0.00 36 GLY A C 15
ATOM 26520 O O . GLY A 1 36 ? -2.689 -4.796 -5.313 1.00 0.00 36 GLY A O 15
ATOM 26524 N N . GLU A 1 37 ? -1.222 -6.464 -5.100 1.00 0.00 37 GLU A N 15
ATOM 26525 C CA . GLU A 1 37 ? -1.562 -7.094 -6.386 1.00 0.00 37 GLU A CA 15
ATOM 26526 C C . GLU A 1 37 ? -2.991 -7.678 -6.420 1.00 0.00 37 GLU A C 15
ATOM 26527 O O . GLU A 1 37 ? -3.492 -8.051 -7.485 1.00 0.00 37 GLU A O 15
ATOM 26539 N N . ARG A 1 38 ? -3.668 -7.717 -5.261 1.00 0.00 38 ARG A N 15
ATOM 26540 C CA . ARG A 1 38 ? -5.083 -8.072 -5.082 1.00 0.00 38 ARG A CA 15
ATOM 26541 C C . ARG A 1 38 ? -6.007 -6.866 -4.839 1.00 0.00 38 ARG A C 15
ATOM 26542 O O . ARG A 1 38 ? -7.187 -7.056 -4.542 1.00 0.00 38 ARG A O 15
ATOM 26563 N N . SER A 1 39 ? -5.512 -5.630 -4.980 1.00 0.00 39 SER A N 15
ATOM 26564 C CA . SER A 1 39 ? -6.324 -4.400 -4.832 1.00 0.00 39 SER A CA 15
ATOM 26565 C C . SER A 1 39 ? -7.479 -4.294 -5.840 1.00 0.00 39 SER A C 15
ATOM 26566 O O . SER A 1 39 ? -8.488 -3.645 -5.558 1.00 0.00 39 SER A O 15
ATOM 26574 N N . ALA A 1 40 ? -7.326 -4.924 -7.015 1.00 0.00 40 ALA A N 15
ATOM 26575 C CA . ALA A 1 40 ? -8.191 -4.821 -8.194 1.00 0.00 40 ALA A CA 15
ATOM 26576 C C . ALA A 1 40 ? -8.365 -3.382 -8.749 1.00 0.00 40 ALA A C 15
ATOM 26577 O O . ALA A 1 40 ? -9.306 -3.122 -9.506 1.00 0.00 40 ALA A O 15
ATOM 26584 N N . MET A 1 41 ? -7.469 -2.448 -8.397 1.00 0.00 41 MET A N 15
ATOM 26585 C CA . MET A 1 41 ? -7.480 -1.051 -8.868 1.00 0.00 41 MET A CA 15
ATOM 26586 C C . MET A 1 41 ? -6.418 -0.787 -9.948 1.00 0.00 41 MET A C 15
ATOM 26587 O O . MET A 1 41 ? -5.331 -1.370 -9.941 1.00 0.00 41 MET A O 15
ATOM 26601 N N . ASP A 1 42 ? -6.726 0.120 -10.878 1.00 0.00 42 ASP A N 15
ATOM 26602 C CA . ASP A 1 42 ? -5.839 0.529 -11.972 1.00 0.00 42 ASP A CA 15
ATOM 26603 C C . ASP A 1 42 ? -4.819 1.585 -11.512 1.00 0.00 42 ASP A C 15
ATOM 26604 O O . ASP A 1 42 ? -5.175 2.727 -11.205 1.00 0.00 42 ASP A O 15
ATOM 26613 N N . LYS A 1 43 ? -3.527 1.232 -11.509 1.00 0.00 43 LYS A N 15
ATOM 26614 C CA . LYS A 1 43 ? -2.413 2.154 -11.224 1.00 0.00 43 LYS A CA 15
ATOM 26615 C C . LYS A 1 43 ? -2.403 3.398 -12.126 1.00 0.00 43 LYS A C 15
ATOM 26616 O O . LYS A 1 43 ? -2.120 4.500 -11.655 1.00 0.00 43 LYS A O 15
ATOM 26635 N N . SER A 1 44 ? -2.772 3.228 -13.400 1.00 0.00 44 SER A N 15
ATOM 26636 C CA . SER A 1 44 ? -2.905 4.301 -14.396 1.00 0.00 44 SER A CA 15
ATOM 26637 C C . SER A 1 44 ? -3.982 5.314 -13.989 1.00 0.00 44 SER A C 15
ATOM 26638 O O . SER A 1 44 ? -3.746 6.521 -14.030 1.00 0.00 44 SER A O 15
ATOM 26646 N N . LEU A 1 45 ? -5.147 4.834 -13.534 1.00 0.00 45 LEU A N 15
ATOM 26647 C CA . LEU A 1 45 ? -6.216 5.675 -12.993 1.00 0.00 45 LEU A CA 15
ATOM 26648 C C . LEU A 1 45 ? -5.744 6.446 -11.750 1.00 0.00 45 LEU A C 15
ATOM 26649 O O . LEU A 1 45 ? -5.961 7.653 -11.680 1.00 0.00 45 LEU A O 15
ATOM 26665 N N . PHE A 1 46 ? -5.073 5.785 -10.797 1.00 0.00 46 PHE A N 15
ATOM 26666 C CA . PHE A 1 46 ? -4.570 6.451 -9.591 1.00 0.00 46 PHE A CA 15
ATOM 26667 C C . PHE A 1 46 ? -3.583 7.587 -9.896 1.00 0.00 46 PHE A C 15
ATOM 26668 O O . PHE A 1 46 ? -3.803 8.716 -9.449 1.00 0.00 46 PHE A O 15
ATOM 26685 N N . VAL A 1 47 ? -2.514 7.334 -10.669 1.00 0.00 47 VAL A N 15
ATOM 26686 C CA . VAL A 1 47 ? -1.581 8.417 -11.037 1.00 0.00 47 VAL A CA 15
ATOM 26687 C C . VAL A 1 47 ? -2.262 9.524 -11.812 1.00 0.00 47 VAL A C 15
ATOM 26688 O O . VAL A 1 47 ? -2.072 10.694 -11.498 1.00 0.00 47 VAL A O 15
ATOM 26701 N N . SER A 1 48 ? -3.103 9.172 -12.782 1.00 0.00 48 SER A N 15
ATOM 26702 C CA . SER A 1 48 ? -3.823 10.168 -13.565 1.00 0.00 48 SER A CA 15
ATOM 26703 C C . SER A 1 48 ? -4.722 11.041 -12.675 1.00 0.00 48 SER A C 15
ATOM 26704 O O . SER A 1 48 ? -4.825 12.245 -12.897 1.00 0.00 48 SER A O 15
ATOM 26712 N N . ALA A 1 49 ? -5.303 10.467 -11.614 1.00 0.00 49 ALA A N 15
ATOM 26713 C CA . ALA A 1 49 ? -6.094 11.201 -10.624 1.00 0.00 49 ALA A CA 15
ATOM 26714 C C . ALA A 1 49 ? -5.219 12.165 -9.796 1.00 0.00 49 ALA A C 15
ATOM 26715 O O . ALA A 1 49 ? -5.576 13.334 -9.637 1.00 0.00 49 ALA A O 15
ATOM 26722 N N . PHE A 1 50 ? -4.058 11.707 -9.308 1.00 0.00 50 PHE A N 15
ATOM 26723 C CA . PHE A 1 50 ? -3.070 12.560 -8.634 1.00 0.00 50 PHE A CA 15
ATOM 26724 C C . PHE A 1 50 ? -2.621 13.732 -9.526 1.00 0.00 50 PHE A C 15
ATOM 26725 O O . PHE A 1 50 ? -2.645 14.883 -9.095 1.00 0.00 50 PHE A O 15
ATOM 26742 N N . GLU A 1 51 ? -2.268 13.469 -10.788 1.00 0.00 51 GLU A N 15
ATOM 26743 C CA . GLU A 1 51 ? -1.859 14.494 -11.759 1.00 0.00 51 GLU A CA 15
ATOM 26744 C C . GLU A 1 51 ? -2.978 15.490 -12.105 1.00 0.00 51 GLU A C 15
ATOM 26745 O O . GLU A 1 51 ? -2.706 16.666 -12.342 1.00 0.00 51 GLU A O 15
ATOM 26757 N N . THR A 1 52 ? -4.243 15.060 -12.096 1.00 0.00 52 THR A N 15
ATOM 26758 C CA . THR A 1 52 ? -5.410 15.961 -12.172 1.00 0.00 52 THR A CA 15
ATOM 26759 C C . THR A 1 52 ? -5.493 16.878 -10.942 1.00 0.00 52 THR A C 15
ATOM 26760 O O . THR A 1 52 ? -5.541 18.101 -11.085 1.00 0.00 52 THR A O 15
ATOM 26771 N N . PHE A 1 53 ? -5.508 16.317 -9.727 1.00 0.00 53 PHE A N 15
ATOM 26772 C CA . PHE A 1 53 ? -5.698 17.072 -8.480 1.00 0.00 53 PHE A CA 15
ATOM 26773 C C . PHE A 1 53 ? -4.468 17.870 -7.996 1.00 0.00 53 PHE A C 15
ATOM 26774 O O . PHE A 1 53 ? -4.610 18.678 -7.075 1.00 0.00 53 PHE A O 15
ATOM 26791 N N . ARG A 1 54 ? -3.283 17.716 -8.614 1.00 0.00 54 ARG A N 15
ATOM 26792 C CA . ARG A 1 54 ? -2.036 18.406 -8.218 1.00 0.00 54 ARG A CA 15
ATOM 26793 C C . ARG A 1 54 ? -2.175 19.929 -8.134 1.00 0.00 54 ARG A C 15
ATOM 26794 O O . ARG A 1 54 ? -1.556 20.558 -7.286 1.00 0.00 54 ARG A O 15
ATOM 26815 N N . GLU A 1 55 ? -3.017 20.506 -8.991 1.00 0.00 55 GLU A N 15
ATOM 26816 C CA . GLU A 1 55 ? -3.297 21.946 -9.116 1.00 0.00 55 GLU A CA 15
ATOM 26817 C C . GLU A 1 55 ? -3.716 22.620 -7.801 1.00 0.00 55 GLU A C 15
ATOM 26818 O O . GLU A 1 55 ? -3.447 23.801 -7.585 1.00 0.00 55 GLU A O 15
ATOM 26830 N N . GLU A 1 56 ? -4.365 21.861 -6.919 1.00 0.00 56 GLU A N 15
ATOM 26831 C CA . GLU A 1 56 ? -4.804 22.301 -5.587 1.00 0.00 56 GLU A CA 15
ATOM 26832 C C . GLU A 1 56 ? -3.644 22.715 -4.643 1.00 0.00 56 GLU A C 15
ATOM 26833 O O . GLU A 1 56 ? -3.867 23.486 -3.705 1.00 0.00 56 GLU A O 15
ATOM 26845 N N . SER A 1 57 ? -2.407 22.262 -4.900 1.00 0.00 57 SER A N 15
ATOM 26846 C CA . SER A 1 57 ? -1.225 22.484 -4.045 1.00 0.00 57 SER A CA 15
ATOM 26847 C C . SER A 1 57 ? 0.036 22.803 -4.854 1.00 0.00 57 SER A C 15
ATOM 26848 O O . SER A 1 57 ? 0.440 22.047 -5.736 1.00 0.00 57 SER A O 15
ATOM 26856 N N . LEU A 1 58 ? 0.700 23.919 -4.535 1.00 0.00 58 LEU A N 15
ATOM 26857 C CA . LEU A 1 58 ? 1.854 24.444 -5.278 1.00 0.00 58 LEU A CA 15
ATOM 26858 C C . LEU A 1 58 ? 2.985 23.406 -5.380 1.00 0.00 58 LEU A C 15
ATOM 26859 O O . LEU A 1 58 ? 3.520 23.161 -6.460 1.00 0.00 58 LEU A O 15
ATOM 26875 N N . VAL A 1 59 ? 3.297 22.735 -4.266 1.00 0.00 59 VAL A N 15
ATOM 26876 C CA . VAL A 1 59 ? 4.373 21.730 -4.188 1.00 0.00 59 VAL A CA 15
ATOM 26877 C C . VAL A 1 59 ? 4.088 20.475 -5.021 1.00 0.00 59 VAL A C 15
ATOM 26878 O O . VAL A 1 59 ? 5.015 19.807 -5.475 1.00 0.00 59 VAL A O 15
ATOM 26891 N N . CYS A 1 60 ? 2.808 20.157 -5.243 1.00 0.00 60 CYS A N 15
ATOM 26892 C CA . CYS A 1 60 ? 2.356 18.961 -5.953 1.00 0.00 60 CYS A CA 15
ATOM 26893 C C . CYS A 1 60 ? 2.486 19.097 -7.473 1.00 0.00 60 CYS A C 15
ATOM 26894 O O . CYS A 1 60 ? 2.599 18.094 -8.179 1.00 0.00 60 CYS A O 15
ATOM 26902 N N . LYS A 1 61 ? 2.518 20.334 -7.983 1.00 0.00 61 LYS A N 15
ATOM 26903 C CA . LYS A 1 61 ? 2.736 20.636 -9.407 1.00 0.00 61 LYS A CA 15
ATOM 26904 C C . LYS A 1 61 ? 4.170 20.333 -9.880 1.00 0.00 61 LYS A C 15
ATOM 26905 O O . LYS A 1 61 ? 4.425 20.296 -11.083 1.00 0.00 61 LYS A O 15
ATOM 26924 N N . ASP A 1 62 ? 5.080 20.043 -8.946 1.00 0.00 62 ASP A N 15
ATOM 26925 C CA . ASP A 1 62 ? 6.428 19.510 -9.165 1.00 0.00 62 ASP A CA 15
ATOM 26926 C C . ASP A 1 62 ? 6.627 18.219 -8.341 1.00 0.00 62 ASP A C 15
ATOM 26927 O O . ASP A 1 62 ? 7.427 18.165 -7.405 1.00 0.00 62 ASP A O 15
ATOM 26936 N N . ALA A 1 63 ? 5.874 17.170 -8.689 1.00 0.00 63 ALA A N 15
ATOM 26937 C CA . ALA A 1 63 ? 5.955 15.821 -8.117 1.00 0.00 63 ALA A CA 15
ATOM 26938 C C . ALA A 1 63 ? 5.737 14.732 -9.192 1.00 0.00 63 ALA A C 15
ATOM 26939 O O . ALA A 1 63 ? 5.159 14.998 -10.248 1.00 0.00 63 ALA A O 15
ATOM 26946 N N . ILE A 1 64 ? 6.177 13.499 -8.910 1.00 0.00 64 ILE A N 15
ATOM 26947 C CA . ILE A 1 64 ? 6.050 12.305 -9.771 1.00 0.00 64 ILE A CA 15
ATOM 26948 C C . ILE A 1 64 ? 5.686 11.094 -8.893 1.00 0.00 64 ILE A C 15
ATOM 26949 O O . ILE A 1 64 ? 6.193 10.979 -7.778 1.00 0.00 64 ILE A O 15
ATOM 26965 N N . LEU A 1 65 ? 4.842 10.174 -9.376 1.00 0.00 65 LEU A N 15
ATOM 26966 C CA . LEU A 1 65 ? 4.496 8.927 -8.680 1.00 0.00 65 LEU A CA 15
ATOM 26967 C C . LEU A 1 65 ? 5.628 7.880 -8.734 1.00 0.00 65 LEU A C 15
ATOM 26968 O O . LEU A 1 65 ? 6.407 7.819 -9.687 1.00 0.00 65 LEU A O 15
ATOM 26984 N N . ASP A 1 66 ? 5.650 6.967 -7.767 1.00 0.00 66 ASP A N 15
ATOM 26985 C CA . ASP A 1 66 ? 6.352 5.681 -7.852 1.00 0.00 66 ASP A CA 15
ATOM 26986 C C . ASP A 1 66 ? 5.503 4.543 -7.262 1.00 0.00 66 ASP A C 15
ATOM 26987 O O . ASP A 1 66 ? 5.533 4.268 -6.060 1.00 0.00 66 ASP A O 15
ATOM 26996 N N . ILE A 1 67 ? 4.679 3.922 -8.111 1.00 0.00 67 ILE A N 15
ATOM 26997 C CA . ILE A 1 67 ? 3.766 2.835 -7.740 1.00 0.00 67 ILE A CA 15
ATOM 26998 C C . ILE A 1 67 ? 4.534 1.513 -7.583 1.00 0.00 67 ILE A C 15
ATOM 26999 O O . ILE A 1 67 ? 4.932 0.882 -8.566 1.00 0.00 67 ILE A O 15
ATOM 27015 N N . VAL A 1 68 ? 4.745 1.098 -6.335 1.00 0.00 68 VAL A N 15
ATOM 27016 C CA . VAL A 1 68 ? 5.304 -0.201 -5.937 1.00 0.00 68 VAL A CA 15
ATOM 27017 C C . VAL A 1 68 ? 4.210 -1.271 -5.971 1.00 0.00 68 VAL A C 15
ATOM 27018 O O . VAL A 1 68 ? 3.211 -1.183 -5.257 1.00 0.00 68 VAL A O 15
ATOM 27031 N N . ASP A 1 69 ? 4.410 -2.294 -6.799 1.00 0.00 69 ASP A N 15
ATOM 27032 C CA . ASP A 1 69 ? 3.615 -3.529 -6.806 1.00 0.00 69 ASP A CA 15
ATOM 27033 C C . ASP A 1 69 ? 3.937 -4.379 -5.563 1.00 0.00 69 ASP A C 15
ATOM 27034 O O . ASP A 1 69 ? 5.045 -4.910 -5.439 1.00 0.00 69 ASP A O 15
ATOM 27043 N N . GLU A 1 70 ? 2.996 -4.496 -4.625 1.00 0.00 70 GLU A N 15
ATOM 27044 C CA . GLU A 1 70 ? 3.189 -5.224 -3.361 1.00 0.00 70 GLU A CA 15
ATOM 27045 C C . GLU A 1 70 ? 2.539 -6.615 -3.382 1.00 0.00 70 GLU A C 15
ATOM 27046 O O . GLU A 1 70 ? 1.413 -6.795 -3.859 1.00 0.00 70 GLU A O 15
ATOM 27058 N N . LYS A 1 71 ? 3.232 -7.605 -2.807 1.00 0.00 71 LYS A N 15
ATOM 27059 C CA . LYS A 1 71 ? 2.687 -8.944 -2.533 1.00 0.00 71 LYS A CA 15
ATOM 27060 C C . LYS A 1 71 ? 1.695 -8.927 -1.364 1.00 0.00 71 LYS A C 15
ATOM 27061 O O . LYS A 1 71 ? 1.590 -7.947 -0.621 1.00 0.00 71 LYS A O 15
ATOM 27080 N N . VAL A 1 72 ? 0.968 -10.033 -1.208 1.00 0.00 72 VAL A N 15
ATOM 27081 C CA . VAL A 1 72 ? -0.110 -10.214 -0.220 1.00 0.00 72 VAL A CA 15
ATOM 27082 C C . VAL A 1 72 ? 0.172 -11.418 0.690 1.00 0.00 72 VAL A C 15
ATOM 27083 O O . VAL A 1 72 ? 0.955 -12.300 0.331 1.00 0.00 72 VAL A O 15
ATOM 27096 N N . GLU A 1 73 ? -0.448 -11.468 1.869 1.00 0.00 73 GLU A N 15
ATOM 27097 C CA . GLU A 1 73 ? -0.116 -12.444 2.918 1.00 0.00 73 GLU A CA 15
ATOM 27098 C C . GLU A 1 73 ? -1.347 -12.889 3.717 1.00 0.00 73 GLU A C 15
ATOM 27099 O O . GLU A 1 73 ? -2.108 -12.063 4.229 1.00 0.00 73 GLU A O 15
ATOM 27111 N N . LEU A 1 74 ? -1.532 -14.208 3.819 1.00 0.00 74 LEU A N 15
ATOM 27112 C CA . LEU A 1 74 ? -2.655 -14.887 4.463 1.00 0.00 74 LEU A CA 15
ATOM 27113 C C . LEU A 1 74 ? -2.200 -15.539 5.776 1.00 0.00 74 LEU A C 15
ATOM 27114 O O . LEU A 1 74 ? -1.604 -16.616 5.796 1.00 0.00 74 LEU A O 15
ATOM 27130 N N . GLU A 1 75 ? -2.468 -14.852 6.881 1.00 0.00 75 GLU A N 15
ATOM 27131 C CA . GLU A 1 75 ? -2.339 -15.320 8.259 1.00 0.00 75 GLU A CA 15
ATOM 27132 C C . GLU A 1 75 ? -3.414 -16.362 8.598 1.00 0.00 75 GLU A C 15
ATOM 27133 O O . GLU A 1 75 ? -4.561 -16.224 8.167 1.00 0.00 75 GLU A O 15
ATOM 27145 N N . CYS A 1 76 ? -3.102 -17.331 9.462 1.00 0.00 76 CYS A N 15
ATOM 27146 C CA . CYS A 1 76 ? -4.140 -17.992 10.252 1.00 0.00 76 CYS A CA 15
ATOM 27147 C C . CYS A 1 76 ? -4.649 -17.068 11.381 1.00 0.00 76 CYS A C 15
ATOM 27148 O O . CYS A 1 76 ? -3.989 -16.101 11.778 1.00 0.00 76 CYS A O 15
ATOM 27155 N N . LYS A 1 77 ? -5.817 -17.409 11.929 1.00 0.00 77 LYS A N 15
ATOM 27156 C CA . LYS A 1 77 ? -6.472 -16.756 13.074 1.00 0.00 77 LYS A CA 15
ATOM 27157 C C . LYS A 1 77 ? -5.666 -16.794 14.379 1.00 0.00 77 LYS A C 15
ATOM 27158 O O . LYS A 1 77 ? -5.124 -15.773 14.801 1.00 0.00 77 LYS A O 15
ATOM 27177 N N . ASP A 1 78 ? -5.634 -17.945 15.044 1.00 0.00 78 ASP A N 15
ATOM 27178 C CA . ASP A 1 78 ? -5.117 -18.132 16.407 1.00 0.00 78 ASP A CA 15
ATOM 27179 C C . ASP A 1 78 ? -4.059 -19.250 16.420 1.00 0.00 78 ASP A C 15
ATOM 27180 O O . ASP A 1 78 ? -4.226 -20.308 17.037 1.00 0.00 78 ASP A O 15
ATOM 27189 N N . CYS A 1 79 ? -2.984 -19.009 15.665 1.00 0.00 79 CYS A N 15
ATOM 27190 C CA . CYS A 1 79 ? -2.018 -19.994 15.187 1.00 0.00 79 CYS A CA 15
ATOM 27191 C C . CYS A 1 79 ? -0.575 -19.442 15.252 1.00 0.00 79 CYS A C 15
ATOM 27192 O O . CYS A 1 79 ? -0.269 -18.565 16.067 1.00 0.00 79 CYS A O 15
ATOM 27199 N N . SER A 1 80 ? 0.306 -19.950 14.387 1.00 0.00 80 SER A N 15
ATOM 27200 C CA . SER A 1 80 ? 1.722 -19.550 14.310 1.00 0.00 80 SER A CA 15
ATOM 27201 C C . SER A 1 80 ? 2.301 -19.426 12.889 1.00 0.00 80 SER A C 15
ATOM 27202 O O . SER A 1 80 ? 3.497 -19.160 12.739 1.00 0.00 80 SER A O 15
ATOM 27210 N N . HIS A 1 81 ? 1.487 -19.605 11.840 1.00 0.00 81 HIS A N 15
ATOM 27211 C CA . HIS A 1 81 ? 1.905 -19.642 10.435 1.00 0.00 81 HIS A CA 15
ATOM 27212 C C . HIS A 1 81 ? 1.110 -18.674 9.540 1.00 0.00 81 HIS A C 15
ATOM 27213 O O . HIS A 1 81 ? -0.054 -18.355 9.808 1.00 0.00 81 HIS A O 15
ATOM 27227 N N . VAL A 1 82 ? 1.741 -18.248 8.440 1.00 0.00 82 VAL A N 15
ATOM 27228 C CA . VAL A 1 82 ? 1.154 -17.476 7.338 1.00 0.00 82 VAL A CA 15
ATOM 27229 C C . VAL A 1 82 ? 1.673 -18.006 5.992 1.00 0.00 82 VAL A C 15
ATOM 27230 O O . VAL A 1 82 ? 2.789 -18.530 5.921 1.00 0.00 82 VAL A O 15
ATOM 27243 N N . PHE A 1 83 ? 0.909 -17.825 4.913 1.00 0.00 83 PHE A N 15
ATOM 27244 C CA . PHE A 1 83 ? 1.289 -18.231 3.549 1.00 0.00 83 PHE A CA 15
ATOM 27245 C C . PHE A 1 83 ? 0.875 -17.200 2.476 1.00 0.00 83 PHE A C 15
ATOM 27246 O O . PHE A 1 83 ? 0.317 -16.147 2.792 1.00 0.00 83 PHE A O 15
ATOM 27263 N N . LYS A 1 84 ? 1.145 -17.501 1.196 1.00 0.00 84 LYS A N 15
ATOM 27264 C CA . LYS A 1 84 ? 0.707 -16.722 0.020 1.00 0.00 84 LYS A CA 15
ATOM 27265 C C . LYS A 1 84 ? -0.439 -17.439 -0.728 1.00 0.00 84 LYS A C 15
ATOM 27266 O O . LYS A 1 84 ? -0.410 -18.669 -0.828 1.00 0.00 84 LYS A O 15
ATOM 27285 N N . PRO A 1 85 ? -1.460 -16.719 -1.227 1.00 0.00 85 PRO A N 15
ATOM 27286 C CA . PRO A 1 85 ? -2.645 -17.327 -1.835 1.00 0.00 85 PRO A CA 15
ATOM 27287 C C . PRO A 1 85 ? -2.331 -17.914 -3.222 1.00 0.00 85 PRO A C 15
ATOM 27288 O O . PRO A 1 85 ? -1.844 -17.214 -4.113 1.00 0.00 85 PRO A O 15
ATOM 27299 N N . ASN A 1 86 ? -2.605 -19.210 -3.403 1.00 0.00 86 ASN A N 15
ATOM 27300 C CA . ASN A 1 86 ? -2.419 -19.939 -4.665 1.00 0.00 86 ASN A CA 15
ATOM 27301 C C . ASN A 1 86 ? -3.542 -20.973 -4.879 1.00 0.00 86 ASN A C 15
ATOM 27302 O O . ASN A 1 86 ? -4.396 -20.790 -5.751 1.00 0.00 86 ASN A O 15
ATOM 27313 N N . ALA A 1 87 ? -3.570 -22.035 -4.068 1.00 0.00 87 ALA A N 15
ATOM 27314 C CA . ALA A 1 87 ? -4.682 -22.985 -3.991 1.00 0.00 87 ALA A CA 15
ATOM 27315 C C . ALA A 1 87 ? -5.931 -22.370 -3.320 1.00 0.00 87 ALA A C 15
ATOM 27316 O O . ALA A 1 87 ? -5.848 -21.345 -2.635 1.00 0.00 87 ALA A O 15
ATOM 27323 N N . LEU A 1 88 ? -7.078 -23.043 -3.471 1.00 0.00 88 LEU A N 15
ATOM 27324 C CA . LEU A 1 88 ? -8.363 -22.677 -2.866 1.00 0.00 88 LEU A CA 15
ATOM 27325 C C . LEU A 1 88 ? -8.877 -23.777 -1.924 1.00 0.00 88 LEU A C 15
ATOM 27326 O O . LEU A 1 88 ? -8.892 -23.571 -0.712 1.00 0.00 88 LEU A O 15
ATOM 27342 N N . ASP A 1 89 ? -9.232 -24.958 -2.439 1.00 0.00 89 ASP A N 15
ATOM 27343 C CA . ASP A 1 89 ? -9.700 -26.094 -1.626 1.00 0.00 89 ASP A CA 15
ATOM 27344 C C . ASP A 1 89 ? -8.586 -26.649 -0.719 1.00 0.00 89 ASP A C 15
ATOM 27345 O O . ASP A 1 89 ? -8.787 -26.869 0.476 1.00 0.00 89 ASP A O 15
ATOM 27354 N N . TYR A 1 90 ? -7.379 -26.789 -1.278 1.00 0.00 90 TYR A N 15
ATOM 27355 C CA . TYR A 1 90 ? -6.141 -27.151 -0.571 1.00 0.00 90 TYR A CA 15
ATOM 27356 C C . TYR A 1 90 ? -5.462 -25.944 0.118 1.00 0.00 90 TYR A C 15
ATOM 27357 O O . TYR A 1 90 ? -4.363 -26.072 0.659 1.00 0.00 90 TYR A O 15
ATOM 27375 N N . GLY A 1 91 ? -6.092 -24.762 0.105 1.00 0.00 91 GLY A N 15
ATOM 27376 C CA . GLY A 1 91 ? -5.554 -23.480 0.587 1.00 0.00 91 GLY A CA 15
ATOM 27377 C C . GLY A 1 91 ? -5.792 -23.255 2.082 1.00 0.00 91 GLY A C 15
ATOM 27378 O O . GLY A 1 91 ? -6.135 -22.149 2.501 1.00 0.00 91 GLY A O 15
ATOM 27382 N N . VAL A 1 92 ? -5.736 -24.331 2.864 1.00 0.00 92 VAL A N 15
ATOM 27383 C CA . VAL A 1 92 ? -5.890 -24.360 4.326 1.00 0.00 92 VAL A CA 15
ATOM 27384 C C . VAL A 1 92 ? -4.622 -23.889 5.049 1.00 0.00 92 VAL A C 15
ATOM 27385 O O . VAL A 1 92 ? -3.527 -23.933 4.483 1.00 0.00 92 VAL A O 15
ATOM 27398 N N . CYS A 1 93 ? -4.753 -23.511 6.326 1.00 0.00 93 CYS A N 15
ATOM 27399 C CA . CYS A 1 93 ? -3.616 -23.381 7.243 1.00 0.00 93 CYS A CA 15
ATOM 27400 C C . CYS A 1 93 ? -2.836 -24.709 7.341 1.00 0.00 93 CYS A C 15
ATOM 27401 O O . CYS A 1 93 ? -3.403 -25.790 7.539 1.00 0.00 93 CYS A O 15
ATOM 27408 N N . GLU A 1 94 ? -1.517 -24.627 7.139 1.00 0.00 94 GLU A N 15
ATOM 27409 C CA . GLU A 1 94 ? -0.612 -25.783 7.157 1.00 0.00 94 GLU A CA 15
ATOM 27410 C C . GLU A 1 94 ? -0.479 -26.415 8.551 1.00 0.00 94 GLU A C 15
ATOM 27411 O O . GLU A 1 94 ? -0.131 -27.594 8.672 1.00 0.00 94 GLU A O 15
ATOM 27423 N N . LYS A 1 95 ? -0.766 -25.635 9.599 1.00 0.00 95 LYS A N 15
ATOM 27424 C CA . LYS A 1 95 ? -0.778 -26.097 11.002 1.00 0.00 95 LYS A CA 15
ATOM 27425 C C . LYS A 1 95 ? -2.111 -26.751 11.360 1.00 0.00 95 LYS A C 15
ATOM 27426 O O . LYS A 1 95 ? -2.137 -27.854 11.912 1.00 0.00 95 LYS A O 15
ATOM 27445 N N . CYS A 1 96 ? -3.201 -26.046 11.050 1.00 0.00 96 CYS A N 15
ATOM 27446 C CA . CYS A 1 96 ? -4.582 -26.399 11.367 1.00 0.00 96 CYS A CA 15
ATOM 27447 C C . CYS A 1 96 ? -5.477 -26.356 10.105 1.00 0.00 96 CYS A C 15
ATOM 27448 O O . CYS A 1 96 ? -5.908 -25.300 9.655 1.00 0.00 96 CYS A O 15
ATOM 27455 N N . HIS A 1 97 ? -5.697 -27.525 9.490 1.00 0.00 97 HIS A N 15
ATOM 27456 C CA . HIS A 1 97 ? -6.328 -27.755 8.176 1.00 0.00 97 HIS A CA 15
ATOM 27457 C C . HIS A 1 97 ? -7.786 -27.249 8.008 1.00 0.00 97 HIS A C 15
ATOM 27458 O O . HIS A 1 97 ? -8.729 -28.019 7.798 1.00 0.00 97 HIS A O 15
ATOM 27472 N N . SER A 1 98 ? -7.952 -25.928 8.026 1.00 0.00 98 SER A N 15
ATOM 27473 C CA . SER A 1 98 ? -9.192 -25.164 7.860 1.00 0.00 98 SER A CA 15
ATOM 27474 C C . SER A 1 98 ? -8.969 -23.903 7.012 1.00 0.00 98 SER A C 15
ATOM 27475 O O . SER A 1 98 ? -7.849 -23.406 6.864 1.00 0.00 98 SER A O 15
ATOM 27483 N N . LYS A 1 99 ? -10.060 -23.380 6.441 1.00 0.00 99 LYS A N 15
ATOM 27484 C CA . LYS A 1 99 ? -10.123 -22.217 5.527 1.00 0.00 99 LYS A CA 15
ATOM 27485 C C . LYS A 1 99 ? -10.228 -20.859 6.251 1.00 0.00 99 LYS A C 15
ATOM 27486 O O . LYS A 1 99 ? -10.459 -19.837 5.608 1.00 0.00 99 LYS A O 15
ATOM 27505 N N . ASN A 1 100 ? -10.070 -20.836 7.577 1.00 0.00 100 ASN A N 15
ATOM 27506 C CA . ASN A 1 100 ? -10.278 -19.687 8.473 1.00 0.00 100 ASN A CA 15
ATOM 27507 C C . ASN A 1 100 ? -9.310 -18.493 8.289 1.00 0.00 100 ASN A C 15
ATOM 27508 O O . ASN A 1 100 ? -9.480 -17.468 8.950 1.00 0.00 100 ASN A O 15
ATOM 27519 N N . VAL A 1 101 ? -8.270 -18.634 7.461 1.00 0.00 101 VAL A N 15
ATOM 27520 C CA . VAL A 1 101 ? -7.224 -17.627 7.207 1.00 0.00 101 VAL A CA 15
ATOM 27521 C C . VAL A 1 101 ? -7.762 -16.244 6.792 1.00 0.00 101 VAL A C 15
ATOM 27522 O O . VAL A 1 101 ? -8.810 -16.136 6.148 1.00 0.00 101 VAL A O 15
ATOM 27535 N N . ILE A 1 102 ? -7.015 -15.186 7.124 1.00 0.00 102 ILE A N 15
ATOM 27536 C CA . ILE A 1 102 ? -7.311 -13.781 6.788 1.00 0.00 102 ILE A CA 15
ATOM 27537 C C . ILE A 1 102 ? -6.108 -13.046 6.175 1.00 0.00 102 ILE A C 15
ATOM 27538 O O . ILE A 1 102 ? -4.950 -13.371 6.440 1.00 0.00 102 ILE A O 15
ATOM 27554 N N . ILE A 1 103 ? -6.385 -12.021 5.364 1.00 0.00 103 ILE A N 15
ATOM 27555 C CA . ILE A 1 103 ? -5.394 -11.185 4.685 1.00 0.00 103 ILE A CA 15
ATOM 27556 C C . ILE A 1 103 ? -4.844 -10.186 5.712 1.00 0.00 103 ILE A C 15
ATOM 27557 O O . ILE A 1 103 ? -5.588 -9.332 6.202 1.00 0.00 103 ILE A O 15
ATOM 27573 N N . THR A 1 104 ? -3.561 -10.304 6.063 1.00 0.00 104 THR A N 15
ATOM 27574 C CA . THR A 1 104 ? -2.868 -9.396 7.005 1.00 0.00 104 THR A CA 15
ATOM 27575 C C . THR A 1 104 ? -2.051 -8.316 6.272 1.00 0.00 104 THR A C 15
ATOM 27576 O O . THR A 1 104 ? -1.615 -7.325 6.864 1.00 0.00 104 THR A O 15
ATOM 27587 N N . GLN A 1 105 ? -1.877 -8.484 4.959 1.00 0.00 105 GLN A N 15
ATOM 27588 C CA . GLN A 1 105 ? -1.147 -7.607 4.044 1.00 0.00 105 GLN A CA 15
ATOM 27589 C C . GLN A 1 105 ? -1.722 -7.814 2.639 1.00 0.00 105 GLN A C 15
ATOM 27590 O O . GLN A 1 105 ? -1.855 -8.955 2.198 1.00 0.00 105 GLN A O 15
ATOM 27604 N N . GLY A 1 106 ? -2.048 -6.728 1.935 1.00 0.00 106 GLY A N 15
ATOM 27605 C CA . GLY A 1 106 ? -2.591 -6.761 0.569 1.00 0.00 106 GLY A CA 15
ATOM 27606 C C . GLY A 1 106 ? -4.044 -6.290 0.431 1.00 0.00 106 GLY A C 15
ATOM 27607 O O . GLY A 1 106 ? -4.560 -6.196 -0.683 1.00 0.00 106 GLY A O 15
ATOM 27611 N N . ASN A 1 107 ? -4.704 -6.000 1.556 1.00 0.00 107 ASN A N 15
ATOM 27612 C CA . ASN A 1 107 ? -6.116 -5.615 1.663 1.00 0.00 107 ASN A CA 15
ATOM 27613 C C . ASN A 1 107 ? -6.454 -4.304 0.911 1.00 0.00 107 ASN A C 15
ATOM 27614 O O . ASN A 1 107 ? -7.588 -4.112 0.469 1.00 0.00 107 ASN A O 15
ATOM 27625 N N . GLU A 1 108 ? -5.487 -3.384 0.812 1.00 0.00 108 GLU A N 15
ATOM 27626 C CA . GLU A 1 108 ? -5.632 -1.997 0.340 1.00 0.00 108 GLU A CA 15
ATOM 27627 C C . GLU A 1 108 ? -4.397 -1.523 -0.462 1.00 0.00 108 GLU A C 15
ATOM 27628 O O . GLU A 1 108 ? -3.413 -2.254 -0.618 1.00 0.00 108 GLU A O 15
ATOM 27640 N N . MET A 1 109 ? -4.419 -0.263 -0.912 1.00 0.00 109 MET A N 15
ATOM 27641 C CA . MET A 1 109 ? -3.220 0.528 -1.225 1.00 0.00 109 MET A CA 15
ATOM 27642 C C . MET A 1 109 ? -2.959 1.586 -0.142 1.00 0.00 109 MET A C 15
ATOM 27643 O O . MET A 1 109 ? -3.909 2.103 0.456 1.00 0.00 109 MET A O 15
ATOM 27657 N N . ARG A 1 110 ? -1.689 1.946 0.086 1.00 0.00 110 ARG A N 15
ATOM 27658 C CA . ARG A 1 110 ? -1.252 3.007 1.021 1.00 0.00 110 ARG A CA 15
ATOM 27659 C C . ARG A 1 110 ? 0.039 3.677 0.530 1.00 0.00 110 ARG A C 15
ATOM 27660 O O . ARG A 1 110 ? 0.880 3.027 -0.090 1.00 0.00 110 ARG A O 15
ATOM 27681 N N . LEU A 1 111 ? 0.226 4.964 0.831 1.00 0.00 111 LEU A N 15
ATOM 27682 C CA . LEU A 1 111 ? 1.520 5.639 0.648 1.00 0.00 111 LEU A CA 15
ATOM 27683 C C . LEU A 1 111 ? 2.638 5.013 1.510 1.00 0.00 111 LEU A C 15
ATOM 27684 O O . LEU A 1 111 ? 2.368 4.345 2.511 1.00 0.00 111 LEU A O 15
ATOM 27700 N N . LEU A 1 112 ? 3.893 5.234 1.110 1.00 0.00 112 LEU A N 15
ATOM 27701 C CA . LEU A 1 112 ? 5.094 4.659 1.731 1.00 0.00 112 LEU A CA 15
ATOM 27702 C C . LEU A 1 112 ? 6.101 5.753 2.125 1.00 0.00 112 LEU A C 15
ATOM 27703 O O . LEU A 1 112 ? 6.456 5.867 3.300 1.00 0.00 112 LEU A O 15
ATOM 27719 N N . SER A 1 113 ? 6.542 6.559 1.154 1.00 0.00 113 SER A N 15
ATOM 27720 C CA . SER A 1 113 ? 7.543 7.627 1.325 1.00 0.00 113 SER A CA 15
ATOM 27721 C C . SER A 1 113 ? 7.313 8.779 0.339 1.00 0.00 113 SER A C 15
ATOM 27722 O O . SER A 1 113 ? 6.591 8.631 -0.646 1.00 0.00 113 SER A O 15
ATOM 27730 N N . LEU A 1 114 ? 7.986 9.913 0.548 1.00 0.00 114 LEU A N 15
ATOM 27731 C CA . LEU A 1 114 ? 8.152 10.966 -0.457 1.00 0.00 114 LEU A CA 15
ATOM 27732 C C . LEU A 1 114 ? 9.565 11.547 -0.402 1.00 0.00 114 LEU A C 15
ATOM 27733 O O . LEU A 1 114 ? 9.992 12.092 0.618 1.00 0.00 114 LEU A O 15
ATOM 27749 N N . GLU A 1 115 ? 10.294 11.413 -1.505 1.00 0.00 115 GLU A N 15
ATOM 27750 C CA . GLU A 1 115 ? 11.577 12.083 -1.706 1.00 0.00 115 GLU A CA 15
ATOM 27751 C C . GLU A 1 115 ? 11.344 13.564 -2.030 1.00 0.00 115 GLU A C 15
ATOM 27752 O O . GLU A 1 115 ? 10.361 13.921 -2.686 1.00 0.00 115 GLU A O 15
ATOM 27764 N N . MET A 1 116 ? 12.272 14.420 -1.607 1.00 0.00 116 MET A N 15
ATOM 27765 C CA . MET A 1 116 ? 12.302 15.862 -1.868 1.00 0.00 116 MET A CA 15
ATOM 27766 C C . MET A 1 116 ? 13.732 16.292 -2.213 1.00 0.00 116 MET A C 15
ATOM 27767 O O . MET A 1 116 ? 14.690 15.820 -1.597 1.00 0.00 116 MET A O 15
ATOM 27781 N N . LEU A 1 117 ? 13.875 17.194 -3.187 1.00 0.00 117 LEU A N 15
ATOM 27782 C CA . LEU A 1 117 ? 15.162 17.723 -3.654 1.00 0.00 117 LEU A CA 15
ATOM 27783 C C . LEU A 1 117 ? 15.117 19.244 -3.890 1.00 0.00 117 LEU A C 15
ATOM 27784 O O . LEU A 1 117 ? 14.066 19.811 -4.197 1.00 0.00 117 LEU A O 15
ATOM 27800 N N . ALA A 1 118 ? 16.286 19.886 -3.778 1.00 0.00 118 ALA A N 15
ATOM 27801 C CA . ALA A 1 118 ? 16.498 21.323 -4.005 1.00 0.00 118 ALA A CA 15
ATOM 27802 C C . ALA A 1 118 ? 17.847 21.676 -4.680 1.00 0.00 118 ALA A C 15
ATOM 27803 O O . ALA A 1 118 ? 18.032 22.805 -5.140 1.00 0.00 118 ALA A O 15
ATOM 27810 N N . GLU A 1 119 ? 18.799 20.737 -4.751 1.00 0.00 119 GLU A N 15
ATOM 27811 C CA . GLU A 1 119 ? 20.129 20.924 -5.355 1.00 0.00 119 GLU A CA 15
ATOM 27812 C C . GLU A 1 119 ? 20.056 21.230 -6.864 1.00 0.00 119 GLU A C 15
ATOM 27813 O O . GLU A 1 119 ? 19.459 20.482 -7.651 1.00 0.00 119 GLU A O 15
ATOM 27826 N N . GLY A 1 1 ? -21.723 12.549 -9.669 1.00 0.00 1 GLY A N 16
ATOM 27827 C CA . GLY A 1 1 ? -20.253 12.481 -9.537 1.00 0.00 1 GLY A CA 16
ATOM 27828 C C . GLY A 1 1 ? -19.849 11.965 -8.166 1.00 0.00 1 GLY A C 16
ATOM 27829 O O . GLY A 1 1 ? -20.011 12.672 -7.169 1.00 0.00 1 GLY A O 16
ATOM 27835 N N . SER A 1 2 ? -19.342 10.730 -8.096 1.00 0.00 2 SER A N 16
ATOM 27836 C CA . SER A 1 2 ? -18.874 10.079 -6.857 1.00 0.00 2 SER A CA 16
ATOM 27837 C C . SER A 1 2 ? -17.621 10.750 -6.258 1.00 0.00 2 SER A C 16
ATOM 27838 O O . SER A 1 2 ? -16.890 11.463 -6.952 1.00 0.00 2 SER A O 16
ATOM 27846 N N . MET A 1 3 ? -17.369 10.509 -4.964 1.00 0.00 3 MET A N 16
ATOM 27847 C CA . MET A 1 3 ? -16.255 11.101 -4.197 1.00 0.00 3 MET A CA 16
ATOM 27848 C C . MET A 1 3 ? -15.426 10.080 -3.390 1.00 0.00 3 MET A C 16
ATOM 27849 O O . MET A 1 3 ? -14.312 10.388 -2.963 1.00 0.00 3 MET A O 16
ATOM 27863 N N . HIS A 1 4 ? -15.928 8.856 -3.192 1.00 0.00 4 HIS A N 16
ATOM 27864 C CA . HIS A 1 4 ? -15.288 7.812 -2.380 1.00 0.00 4 HIS A CA 16
ATOM 27865 C C . HIS A 1 4 ? -13.879 7.443 -2.880 1.00 0.00 4 HIS A C 16
ATOM 27866 O O . HIS A 1 4 ? -12.945 7.323 -2.086 1.00 0.00 4 HIS A O 16
ATOM 27880 N N . GLU A 1 5 ? -13.696 7.315 -4.196 1.00 0.00 5 GLU A N 16
ATOM 27881 C CA . GLU A 1 5 ? -12.409 7.023 -4.843 1.00 0.00 5 GLU A CA 16
ATOM 27882 C C . GLU A 1 5 ? -11.375 8.163 -4.748 1.00 0.00 5 GLU A C 16
ATOM 27883 O O . GLU A 1 5 ? -10.183 7.926 -4.945 1.00 0.00 5 GLU A O 16
ATOM 27895 N N . TYR A 1 6 ? -11.803 9.388 -4.418 1.00 0.00 6 TYR A N 16
ATOM 27896 C CA . TYR A 1 6 ? -10.931 10.559 -4.266 1.00 0.00 6 TYR A CA 16
ATOM 27897 C C . TYR A 1 6 ? -10.504 10.824 -2.813 1.00 0.00 6 TYR A C 16
ATOM 27898 O O . TYR A 1 6 ? -9.673 11.704 -2.578 1.00 0.00 6 TYR A O 16
ATOM 27916 N N . SER A 1 7 ? -11.001 10.044 -1.844 1.00 0.00 7 SER A N 16
ATOM 27917 C CA . SER A 1 7 ? -10.563 10.090 -0.440 1.00 0.00 7 SER A CA 16
ATOM 27918 C C . SER A 1 7 ? -9.042 9.913 -0.309 1.00 0.00 7 SER A C 16
ATOM 27919 O O . SER A 1 7 ? -8.362 10.784 0.234 1.00 0.00 7 SER A O 16
ATOM 27927 N N . VAL A 1 8 ? -8.495 8.829 -0.875 1.00 0.00 8 VAL A N 16
ATOM 27928 C CA . VAL A 1 8 ? -7.051 8.550 -0.946 1.00 0.00 8 VAL A CA 16
ATOM 27929 C C . VAL A 1 8 ? -6.274 9.689 -1.616 1.00 0.00 8 VAL A C 16
ATOM 27930 O O . VAL A 1 8 ? -5.267 10.144 -1.085 1.00 0.00 8 VAL A O 16
ATOM 27943 N N . VAL A 1 9 ? -6.755 10.182 -2.758 1.00 0.00 9 VAL A N 16
ATOM 27944 C CA . VAL A 1 9 ? -6.117 11.202 -3.602 1.00 0.00 9 VAL A CA 16
ATOM 27945 C C . VAL A 1 9 ? -5.973 12.539 -2.869 1.00 0.00 9 VAL A C 16
ATOM 27946 O O . VAL A 1 9 ? -4.867 13.064 -2.736 1.00 0.00 9 VAL A O 16
ATOM 27959 N N . SER A 1 10 ? -7.087 13.071 -2.356 1.00 0.00 10 SER A N 16
ATOM 27960 C CA . SER A 1 10 ? -7.125 14.278 -1.522 1.00 0.00 10 SER A CA 16
ATOM 27961 C C . SER A 1 10 ? -6.223 14.138 -0.287 1.00 0.00 10 SER A C 16
ATOM 27962 O O . SER A 1 10 ? -5.433 15.035 0.012 1.00 0.00 10 SER A O 16
ATOM 27970 N N . SER A 1 11 ? -6.288 12.986 0.391 1.00 0.00 11 SER A N 16
ATOM 27971 C CA . SER A 1 11 ? -5.475 12.688 1.584 1.00 0.00 11 SER A CA 16
ATOM 27972 C C . SER A 1 11 ? -3.969 12.694 1.279 1.00 0.00 11 SER A C 16
ATOM 27973 O O . SER A 1 11 ? -3.186 13.334 1.984 1.00 0.00 11 SER A O 16
ATOM 27981 N N . LEU A 1 12 ? -3.563 12.038 0.187 1.00 0.00 12 LEU A N 16
ATOM 27982 C CA . LEU A 1 12 ? -2.192 11.975 -0.316 1.00 0.00 12 LEU A CA 16
ATOM 27983 C C . LEU A 1 12 ? -1.635 13.386 -0.568 1.00 0.00 12 LEU A C 16
ATOM 27984 O O . LEU A 1 12 ? -0.606 13.749 -0.000 1.00 0.00 12 LEU A O 16
ATOM 28000 N N . ILE A 1 13 ? -2.330 14.201 -1.368 1.00 0.00 13 ILE A N 16
ATOM 28001 C CA . ILE A 1 13 ? -1.927 15.584 -1.684 1.00 0.00 13 ILE A CA 16
ATOM 28002 C C . ILE A 1 13 ? -1.849 16.459 -0.421 1.00 0.00 13 ILE A C 16
ATOM 28003 O O . ILE A 1 13 ? -0.889 17.212 -0.257 1.00 0.00 13 ILE A O 16
ATOM 28019 N N . ALA A 1 14 ? -2.813 16.345 0.497 1.00 0.00 14 ALA A N 16
ATOM 28020 C CA . ALA A 1 14 ? -2.799 17.054 1.780 1.00 0.00 14 ALA A CA 16
ATOM 28021 C C . ALA A 1 14 ? -1.566 16.717 2.645 1.00 0.00 14 ALA A C 16
ATOM 28022 O O . ALA A 1 14 ? -0.924 17.610 3.201 1.00 0.00 14 ALA A O 16
ATOM 28029 N N . LEU A 1 15 ? -1.215 15.431 2.750 1.00 0.00 15 LEU A N 16
ATOM 28030 C CA . LEU A 1 15 ? -0.006 14.960 3.427 1.00 0.00 15 LEU A CA 16
ATOM 28031 C C . LEU A 1 15 ? 1.273 15.459 2.731 1.00 0.00 15 LEU A C 16
ATOM 28032 O O . LEU A 1 15 ? 2.169 15.967 3.403 1.00 0.00 15 LEU A O 16
ATOM 28048 N N . CYS A 1 16 ? 1.346 15.382 1.398 1.00 0.00 16 CYS A N 16
ATOM 28049 C CA . CYS A 1 16 ? 2.418 15.968 0.589 1.00 0.00 16 CYS A CA 16
ATOM 28050 C C . CYS A 1 16 ? 2.630 17.463 0.884 1.00 0.00 16 CYS A C 16
ATOM 28051 O O . CYS A 1 16 ? 3.748 17.874 1.200 1.00 0.00 16 CYS A O 16
ATOM 28059 N N . GLU A 1 17 ? 1.564 18.265 0.818 1.00 0.00 17 GLU A N 16
ATOM 28060 C CA . GLU A 1 17 ? 1.552 19.684 1.185 1.00 0.00 17 GLU A CA 16
ATOM 28061 C C . GLU A 1 17 ? 2.141 19.908 2.588 1.00 0.00 17 GLU A C 16
ATOM 28062 O O . GLU A 1 17 ? 3.126 20.632 2.738 1.00 0.00 17 GLU A O 16
ATOM 28074 N N . GLU A 1 18 ? 1.555 19.273 3.610 1.00 0.00 18 GLU A N 16
ATOM 28075 C CA . GLU A 1 18 ? 1.934 19.425 5.019 1.00 0.00 18 GLU A CA 16
ATOM 28076 C C . GLU A 1 18 ? 3.391 19.026 5.304 1.00 0.00 18 GLU A C 16
ATOM 28077 O O . GLU A 1 18 ? 4.126 19.785 5.937 1.00 0.00 18 GLU A O 16
ATOM 28089 N N . HIS A 1 19 ? 3.840 17.865 4.827 1.00 0.00 19 HIS A N 16
ATOM 28090 C CA . HIS A 1 19 ? 5.223 17.424 5.015 1.00 0.00 19 HIS A CA 16
ATOM 28091 C C . HIS A 1 19 ? 6.223 18.347 4.305 1.00 0.00 19 HIS A C 16
ATOM 28092 O O . HIS A 1 19 ? 7.277 18.645 4.869 1.00 0.00 19 HIS A O 16
ATOM 28106 N N . ALA A 1 20 ? 5.904 18.850 3.107 1.00 0.00 20 ALA A N 16
ATOM 28107 C CA . ALA A 1 20 ? 6.797 19.748 2.374 1.00 0.00 20 ALA A CA 16
ATOM 28108 C C . ALA A 1 20 ? 6.979 21.098 3.082 1.00 0.00 20 ALA A C 16
ATOM 28109 O O . ALA A 1 20 ? 8.117 21.535 3.254 1.00 0.00 20 ALA A O 16
ATOM 28116 N N . LYS A 1 21 ? 5.898 21.754 3.533 1.00 0.00 21 LYS A N 16
ATOM 28117 C CA . LYS A 1 21 ? 6.006 23.001 4.320 1.00 0.00 21 LYS A CA 16
ATOM 28118 C C . LYS A 1 21 ? 6.698 22.795 5.675 1.00 0.00 21 LYS A C 16
ATOM 28119 O O . LYS A 1 21 ? 7.418 23.684 6.127 1.00 0.00 21 LYS A O 16
ATOM 28138 N N . LYS A 1 22 ? 6.527 21.625 6.306 1.00 0.00 22 LYS A N 16
ATOM 28139 C CA . LYS A 1 22 ? 7.105 21.303 7.629 1.00 0.00 22 LYS A CA 16
ATOM 28140 C C . LYS A 1 22 ? 8.609 21.037 7.531 1.00 0.00 22 LYS A C 16
ATOM 28141 O O . LYS A 1 22 ? 9.382 21.482 8.376 1.00 0.00 22 LYS A O 16
ATOM 28160 N N . ASN A 1 23 ? 9.021 20.372 6.450 1.00 0.00 23 ASN A N 16
ATOM 28161 C CA . ASN A 1 23 ? 10.423 20.166 6.066 1.00 0.00 23 ASN A CA 16
ATOM 28162 C C . ASN A 1 23 ? 11.048 21.394 5.366 1.00 0.00 23 ASN A C 16
ATOM 28163 O O . ASN A 1 23 ? 12.233 21.379 5.030 1.00 0.00 23 ASN A O 16
ATOM 28174 N N . GLN A 1 24 ? 10.263 22.458 5.145 1.00 0.00 24 GLN A N 16
ATOM 28175 C CA . GLN A 1 24 ? 10.636 23.697 4.445 1.00 0.00 24 GLN A CA 16
ATOM 28176 C C . GLN A 1 24 ? 11.160 23.430 3.014 1.00 0.00 24 GLN A C 16
ATOM 28177 O O . GLN A 1 24 ? 12.010 24.155 2.493 1.00 0.00 24 GLN A O 16
ATOM 28191 N N . ALA A 1 25 ? 10.682 22.348 2.389 1.00 0.00 25 ALA A N 16
ATOM 28192 C CA . ALA A 1 25 ? 11.124 21.874 1.080 1.00 0.00 25 ALA A CA 16
ATOM 28193 C C . ALA A 1 25 ? 10.485 22.664 -0.076 1.00 0.00 25 ALA A C 16
ATOM 28194 O O . ALA A 1 25 ? 11.133 22.918 -1.091 1.00 0.00 25 ALA A O 16
ATOM 28201 N N . HIS A 1 26 ? 9.206 23.033 0.076 1.00 0.00 26 HIS A N 16
ATOM 28202 C CA . HIS A 1 26 ? 8.357 23.737 -0.903 1.00 0.00 26 HIS A CA 16
ATOM 28203 C C . HIS A 1 26 ? 8.269 23.088 -2.307 1.00 0.00 26 HIS A C 16
ATOM 28204 O O . HIS A 1 26 ? 7.744 23.701 -3.242 1.00 0.00 26 HIS A O 16
ATOM 28218 N N . LYS A 1 27 ? 8.730 21.838 -2.457 1.00 0.00 27 LYS A N 16
ATOM 28219 C CA . LYS A 1 27 ? 8.499 20.924 -3.589 1.00 0.00 27 LYS A CA 16
ATOM 28220 C C . LYS A 1 27 ? 8.681 19.456 -3.173 1.00 0.00 27 LYS A C 16
ATOM 28221 O O . LYS A 1 27 ? 9.165 19.178 -2.074 1.00 0.00 27 LYS A O 16
ATOM 28240 N N . ILE A 1 28 ? 8.336 18.527 -4.065 1.00 0.00 28 ILE A N 16
ATOM 28241 C CA . ILE A 1 28 ? 8.553 17.073 -3.945 1.00 0.00 28 ILE A CA 16
ATOM 28242 C C . ILE A 1 28 ? 9.170 16.549 -5.253 1.00 0.00 28 ILE A C 16
ATOM 28243 O O . ILE A 1 28 ? 8.834 17.017 -6.340 1.00 0.00 28 ILE A O 16
ATOM 28259 N N . GLU A 1 29 ? 10.072 15.571 -5.150 1.00 0.00 29 GLU A N 16
ATOM 28260 C CA . GLU A 1 29 ? 10.617 14.811 -6.279 1.00 0.00 29 GLU A CA 16
ATOM 28261 C C . GLU A 1 29 ? 9.656 13.662 -6.650 1.00 0.00 29 GLU A C 16
ATOM 28262 O O . GLU A 1 29 ? 9.005 13.703 -7.697 1.00 0.00 29 GLU A O 16
ATOM 28274 N N . ARG A 1 30 ? 9.532 12.655 -5.768 1.00 0.00 30 ARG A N 16
ATOM 28275 C CA . ARG A 1 30 ? 8.707 11.445 -5.949 1.00 0.00 30 ARG A CA 16
ATOM 28276 C C . ARG A 1 30 ? 7.982 11.032 -4.669 1.00 0.00 30 ARG A C 16
ATOM 28277 O O . ARG A 1 30 ? 8.606 10.607 -3.703 1.00 0.00 30 ARG A O 16
ATOM 28298 N N . VAL A 1 31 ? 6.656 11.088 -4.669 1.00 0.00 31 VAL A N 16
ATOM 28299 C CA . VAL A 1 31 ? 5.823 10.331 -3.717 1.00 0.00 31 VAL A CA 16
ATOM 28300 C C . VAL A 1 31 ? 5.999 8.831 -4.004 1.00 0.00 31 VAL A C 16
ATOM 28301 O O . VAL A 1 31 ? 5.891 8.427 -5.159 1.00 0.00 31 VAL A O 16
ATOM 28314 N N . VAL A 1 32 ? 6.258 7.994 -2.999 1.00 0.00 32 VAL A N 16
ATOM 28315 C CA . VAL A 1 32 ? 6.404 6.529 -3.131 1.00 0.00 32 VAL A CA 16
ATOM 28316 C C . VAL A 1 32 ? 5.154 5.842 -2.580 1.00 0.00 32 VAL A C 16
ATOM 28317 O O . VAL A 1 32 ? 4.828 6.000 -1.401 1.00 0.00 32 VAL A O 16
ATOM 28330 N N . VAL A 1 33 ? 4.434 5.093 -3.422 1.00 0.00 33 VAL A N 16
ATOM 28331 C CA . VAL A 1 33 ? 3.128 4.486 -3.083 1.00 0.00 33 VAL A CA 16
ATOM 28332 C C . VAL A 1 33 ? 3.048 3.025 -3.528 1.00 0.00 33 VAL A C 16
ATOM 28333 O O . VAL A 1 33 ? 3.322 2.708 -4.683 1.00 0.00 33 VAL A O 16
ATOM 28346 N N . GLY A 1 34 ? 2.644 2.128 -2.628 1.00 0.00 34 GLY A N 16
ATOM 28347 C CA . GLY A 1 34 ? 2.446 0.705 -2.897 1.00 0.00 34 GLY A CA 16
ATOM 28348 C C . GLY A 1 34 ? 0.984 0.351 -3.186 1.00 0.00 34 GLY A C 16
ATOM 28349 O O . GLY A 1 34 ? 0.075 0.830 -2.506 1.00 0.00 34 GLY A O 16
ATOM 28353 N N . ILE A 1 35 ? 0.749 -0.516 -4.172 1.00 0.00 35 ILE A N 16
ATOM 28354 C CA . ILE A 1 35 ? -0.572 -1.036 -4.563 1.00 0.00 35 ILE A CA 16
ATOM 28355 C C . ILE A 1 35 ? -0.506 -2.565 -4.594 1.00 0.00 35 ILE A C 16
ATOM 28356 O O . ILE A 1 35 ? 0.371 -3.144 -5.242 1.00 0.00 35 ILE A O 16
ATOM 28372 N N . GLY A 1 36 ? -1.413 -3.220 -3.866 1.00 0.00 36 GLY A N 16
ATOM 28373 C CA . GLY A 1 36 ? -1.449 -4.681 -3.745 1.00 0.00 36 GLY A CA 16
ATOM 28374 C C . GLY A 1 36 ? -1.819 -5.361 -5.063 1.00 0.00 36 GLY A C 16
ATOM 28375 O O . GLY A 1 36 ? -2.684 -4.875 -5.793 1.00 0.00 36 GLY A O 16
ATOM 28379 N N . GLU A 1 37 ? -1.231 -6.523 -5.361 1.00 0.00 37 GLU A N 16
ATOM 28380 C CA . GLU A 1 37 ? -1.494 -7.226 -6.625 1.00 0.00 37 GLU A CA 16
ATOM 28381 C C . GLU A 1 37 ? -2.931 -7.794 -6.713 1.00 0.00 37 GLU A C 16
ATOM 28382 O O . GLU A 1 37 ? -3.382 -8.182 -7.793 1.00 0.00 37 GLU A O 16
ATOM 28394 N N . ARG A 1 38 ? -3.671 -7.788 -5.590 1.00 0.00 38 ARG A N 16
ATOM 28395 C CA . ARG A 1 38 ? -5.100 -8.113 -5.468 1.00 0.00 38 ARG A CA 16
ATOM 28396 C C . ARG A 1 38 ? -5.981 -6.929 -5.017 1.00 0.00 38 ARG A C 16
ATOM 28397 O O . ARG A 1 38 ? -7.167 -7.121 -4.748 1.00 0.00 38 ARG A O 16
ATOM 28418 N N . SER A 1 39 ? -5.438 -5.706 -4.948 1.00 0.00 39 SER A N 16
ATOM 28419 C CA . SER A 1 39 ? -6.177 -4.484 -4.558 1.00 0.00 39 SER A CA 16
ATOM 28420 C C . SER A 1 39 ? -7.246 -4.033 -5.569 1.00 0.00 39 SER A C 16
ATOM 28421 O O . SER A 1 39 ? -8.075 -3.187 -5.235 1.00 0.00 39 SER A O 16
ATOM 28429 N N . ALA A 1 40 ? -7.233 -4.570 -6.796 1.00 0.00 40 ALA A N 16
ATOM 28430 C CA . ALA A 1 40 ? -8.163 -4.338 -7.916 1.00 0.00 40 ALA A CA 16
ATOM 28431 C C . ALA A 1 40 ? -8.309 -2.883 -8.436 1.00 0.00 40 ALA A C 16
ATOM 28432 O O . ALA A 1 40 ? -8.955 -2.661 -9.463 1.00 0.00 40 ALA A O 16
ATOM 28439 N N . MET A 1 41 ? -7.693 -1.897 -7.779 1.00 0.00 41 MET A N 16
ATOM 28440 C CA . MET A 1 41 ? -7.608 -0.501 -8.223 1.00 0.00 41 MET A CA 16
ATOM 28441 C C . MET A 1 41 ? -6.633 -0.361 -9.398 1.00 0.00 41 MET A C 16
ATOM 28442 O O . MET A 1 41 ? -5.508 -0.866 -9.352 1.00 0.00 41 MET A O 16
ATOM 28456 N N . ASP A 1 42 ? -7.049 0.346 -10.450 1.00 0.00 42 ASP A N 16
ATOM 28457 C CA . ASP A 1 42 ? -6.194 0.693 -11.589 1.00 0.00 42 ASP A CA 16
ATOM 28458 C C . ASP A 1 42 ? -5.077 1.660 -11.157 1.00 0.00 42 ASP A C 16
ATOM 28459 O O . ASP A 1 42 ? -5.330 2.823 -10.834 1.00 0.00 42 ASP A O 16
ATOM 28468 N N . LYS A 1 43 ? -3.825 1.191 -11.161 1.00 0.00 43 LYS A N 16
ATOM 28469 C CA . LYS A 1 43 ? -2.632 1.981 -10.807 1.00 0.00 43 LYS A CA 16
ATOM 28470 C C . LYS A 1 43 ? -2.511 3.289 -11.608 1.00 0.00 43 LYS A C 16
ATOM 28471 O O . LYS A 1 43 ? -2.189 4.339 -11.051 1.00 0.00 43 LYS A O 16
ATOM 28490 N N . SER A 1 44 ? -2.843 3.224 -12.900 1.00 0.00 44 SER A N 16
ATOM 28491 C CA . SER A 1 44 ? -2.922 4.365 -13.825 1.00 0.00 44 SER A CA 16
ATOM 28492 C C . SER A 1 44 ? -3.985 5.387 -13.399 1.00 0.00 44 SER A C 16
ATOM 28493 O O . SER A 1 44 ? -3.739 6.593 -13.443 1.00 0.00 44 SER A O 16
ATOM 28501 N N . LEU A 1 45 ? -5.156 4.928 -12.936 1.00 0.00 45 LEU A N 16
ATOM 28502 C CA . LEU A 1 45 ? -6.218 5.795 -12.417 1.00 0.00 45 LEU A CA 16
ATOM 28503 C C . LEU A 1 45 ? -5.779 6.531 -11.144 1.00 0.00 45 LEU A C 16
ATOM 28504 O O . LEU A 1 45 ? -6.016 7.731 -11.045 1.00 0.00 45 LEU A O 16
ATOM 28520 N N . PHE A 1 46 ? -5.110 5.861 -10.195 1.00 0.00 46 PHE A N 16
ATOM 28521 C CA . PHE A 1 46 ? -4.603 6.514 -8.981 1.00 0.00 46 PHE A CA 16
ATOM 28522 C C . PHE A 1 46 ? -3.635 7.663 -9.292 1.00 0.00 46 PHE A C 16
ATOM 28523 O O . PHE A 1 46 ? -3.856 8.788 -8.835 1.00 0.00 46 PHE A O 16
ATOM 28540 N N . VAL A 1 47 ? -2.584 7.419 -10.092 1.00 0.00 47 VAL A N 16
ATOM 28541 C CA . VAL A 1 47 ? -1.655 8.501 -10.474 1.00 0.00 47 VAL A CA 16
ATOM 28542 C C . VAL A 1 47 ? -2.338 9.609 -11.245 1.00 0.00 47 VAL A C 16
ATOM 28543 O O . VAL A 1 47 ? -2.141 10.782 -10.938 1.00 0.00 47 VAL A O 16
ATOM 28556 N N . SER A 1 48 ? -3.179 9.247 -12.210 1.00 0.00 48 SER A N 16
ATOM 28557 C CA . SER A 1 48 ? -3.902 10.231 -13.002 1.00 0.00 48 SER A CA 16
ATOM 28558 C C . SER A 1 48 ? -4.836 11.082 -12.130 1.00 0.00 48 SER A C 16
ATOM 28559 O O . SER A 1 48 ? -4.982 12.276 -12.380 1.00 0.00 48 SER A O 16
ATOM 28567 N N . ALA A 1 49 ? -5.408 10.517 -11.061 1.00 0.00 49 ALA A N 16
ATOM 28568 C CA . ALA A 1 49 ? -6.223 11.261 -10.098 1.00 0.00 49 ALA A CA 16
ATOM 28569 C C . ALA A 1 49 ? -5.368 12.226 -9.258 1.00 0.00 49 ALA A C 16
ATOM 28570 O O . ALA A 1 49 ? -5.733 13.395 -9.097 1.00 0.00 49 ALA A O 16
ATOM 28577 N N . PHE A 1 50 ? -4.205 11.768 -8.773 1.00 0.00 50 PHE A N 16
ATOM 28578 C CA . PHE A 1 50 ? -3.187 12.629 -8.160 1.00 0.00 50 PHE A CA 16
ATOM 28579 C C . PHE A 1 50 ? -2.820 13.827 -9.063 1.00 0.00 50 PHE A C 16
ATOM 28580 O O . PHE A 1 50 ? -2.877 14.970 -8.607 1.00 0.00 50 PHE A O 16
ATOM 28597 N N . GLU A 1 51 ? -2.495 13.609 -10.345 1.00 0.00 51 GLU A N 16
ATOM 28598 C CA . GLU A 1 51 ? -2.136 14.711 -11.256 1.00 0.00 51 GLU A CA 16
ATOM 28599 C C . GLU A 1 51 ? -3.323 15.546 -11.775 1.00 0.00 51 GLU A C 16
ATOM 28600 O O . GLU A 1 51 ? -3.127 16.679 -12.208 1.00 0.00 51 GLU A O 16
ATOM 28612 N N . THR A 1 52 ? -4.562 15.061 -11.674 1.00 0.00 52 THR A N 16
ATOM 28613 C CA . THR A 1 52 ? -5.779 15.884 -11.821 1.00 0.00 52 THR A CA 16
ATOM 28614 C C . THR A 1 52 ? -5.870 16.936 -10.709 1.00 0.00 52 THR A C 16
ATOM 28615 O O . THR A 1 52 ? -5.971 18.129 -10.995 1.00 0.00 52 THR A O 16
ATOM 28626 N N . PHE A 1 53 ? -5.814 16.524 -9.436 1.00 0.00 53 PHE A N 16
ATOM 28627 C CA . PHE A 1 53 ? -5.974 17.416 -8.275 1.00 0.00 53 PHE A CA 16
ATOM 28628 C C . PHE A 1 53 ? -4.679 18.109 -7.809 1.00 0.00 53 PHE A C 16
ATOM 28629 O O . PHE A 1 53 ? -4.688 18.800 -6.786 1.00 0.00 53 PHE A O 16
ATOM 28646 N N . ARG A 1 54 ? -3.579 18.007 -8.572 1.00 0.00 54 ARG A N 16
ATOM 28647 C CA . ARG A 1 54 ? -2.292 18.686 -8.302 1.00 0.00 54 ARG A CA 16
ATOM 28648 C C . ARG A 1 54 ? -2.440 20.187 -8.042 1.00 0.00 54 ARG A C 16
ATOM 28649 O O . ARG A 1 54 ? -1.680 20.759 -7.271 1.00 0.00 54 ARG A O 16
ATOM 28670 N N . GLU A 1 55 ? -3.447 20.806 -8.659 1.00 0.00 55 GLU A N 16
ATOM 28671 C CA . GLU A 1 55 ? -3.774 22.238 -8.581 1.00 0.00 55 GLU A CA 16
ATOM 28672 C C . GLU A 1 55 ? -4.004 22.760 -7.150 1.00 0.00 55 GLU A C 16
ATOM 28673 O O . GLU A 1 55 ? -3.911 23.963 -6.903 1.00 0.00 55 GLU A O 16
ATOM 28685 N N . GLU A 1 56 ? -4.268 21.865 -6.193 1.00 0.00 56 GLU A N 16
ATOM 28686 C CA . GLU A 1 56 ? -4.363 22.162 -4.761 1.00 0.00 56 GLU A CA 16
ATOM 28687 C C . GLU A 1 56 ? -3.028 22.645 -4.143 1.00 0.00 56 GLU A C 16
ATOM 28688 O O . GLU A 1 56 ? -3.048 23.382 -3.154 1.00 0.00 56 GLU A O 16
ATOM 28700 N N . SER A 1 57 ? -1.863 22.253 -4.687 1.00 0.00 57 SER A N 16
ATOM 28701 C CA . SER A 1 57 ? -0.539 22.567 -4.113 1.00 0.00 57 SER A CA 16
ATOM 28702 C C . SER A 1 57 ? 0.600 22.602 -5.142 1.00 0.00 57 SER A C 16
ATOM 28703 O O . SER A 1 57 ? 0.822 21.647 -5.886 1.00 0.00 57 SER A O 16
ATOM 28711 N N . LEU A 1 58 ? 1.405 23.672 -5.125 1.00 0.00 58 LEU A N 16
ATOM 28712 C CA . LEU A 1 58 ? 2.584 23.847 -5.990 1.00 0.00 58 LEU A CA 16
ATOM 28713 C C . LEU A 1 58 ? 3.613 22.712 -5.832 1.00 0.00 58 LEU A C 16
ATOM 28714 O O . LEU A 1 58 ? 4.265 22.333 -6.805 1.00 0.00 58 LEU A O 16
ATOM 28730 N N . VAL A 1 59 ? 3.715 22.118 -4.636 1.00 0.00 59 VAL A N 16
ATOM 28731 C CA . VAL A 1 59 ? 4.603 20.969 -4.373 1.00 0.00 59 VAL A CA 16
ATOM 28732 C C . VAL A 1 59 ? 4.191 19.712 -5.152 1.00 0.00 59 VAL A C 16
ATOM 28733 O O . VAL A 1 59 ? 5.045 18.888 -5.467 1.00 0.00 59 VAL A O 16
ATOM 28746 N N . CYS A 1 60 ? 2.901 19.578 -5.479 1.00 0.00 60 CYS A N 16
ATOM 28747 C CA . CYS A 1 60 ? 2.315 18.467 -6.232 1.00 0.00 60 CYS A CA 16
ATOM 28748 C C . CYS A 1 60 ? 2.350 18.702 -7.752 1.00 0.00 60 CYS A C 16
ATOM 28749 O O . CYS A 1 60 ? 2.582 17.758 -8.509 1.00 0.00 60 CYS A O 16
ATOM 28757 N N . LYS A 1 61 ? 2.183 19.953 -8.208 1.00 0.00 61 LYS A N 16
ATOM 28758 C CA . LYS A 1 61 ? 2.228 20.358 -9.632 1.00 0.00 61 LYS A CA 16
ATOM 28759 C C . LYS A 1 61 ? 3.521 19.995 -10.377 1.00 0.00 61 LYS A C 16
ATOM 28760 O O . LYS A 1 61 ? 3.477 19.808 -11.592 1.00 0.00 61 LYS A O 16
ATOM 28779 N N . ASP A 1 62 ? 4.644 19.862 -9.670 1.00 0.00 62 ASP A N 16
ATOM 28780 C CA . ASP A 1 62 ? 5.968 19.544 -10.230 1.00 0.00 62 ASP A CA 16
ATOM 28781 C C . ASP A 1 62 ? 6.524 18.168 -9.789 1.00 0.00 62 ASP A C 16
ATOM 28782 O O . ASP A 1 62 ? 7.627 17.790 -10.192 1.00 0.00 62 ASP A O 16
ATOM 28791 N N . ALA A 1 63 ? 5.775 17.403 -8.984 1.00 0.00 63 ALA A N 16
ATOM 28792 C CA . ALA A 1 63 ? 6.171 16.084 -8.477 1.00 0.00 63 ALA A CA 16
ATOM 28793 C C . ALA A 1 63 ? 5.722 14.911 -9.377 1.00 0.00 63 ALA A C 16
ATOM 28794 O O . ALA A 1 63 ? 4.916 15.070 -10.299 1.00 0.00 63 ALA A O 16
ATOM 28801 N N . ILE A 1 64 ? 6.220 13.711 -9.061 1.00 0.00 64 ILE A N 16
ATOM 28802 C CA . ILE A 1 64 ? 5.888 12.420 -9.688 1.00 0.00 64 ILE A CA 16
ATOM 28803 C C . ILE A 1 64 ? 5.401 11.433 -8.603 1.00 0.00 64 ILE A C 16
ATOM 28804 O O . ILE A 1 64 ? 5.690 11.607 -7.416 1.00 0.00 64 ILE A O 16
ATOM 28820 N N . LEU A 1 65 ? 4.660 10.391 -8.998 1.00 0.00 65 LEU A N 16
ATOM 28821 C CA . LEU A 1 65 ? 4.107 9.352 -8.122 1.00 0.00 65 LEU A CA 16
ATOM 28822 C C . LEU A 1 65 ? 4.668 7.971 -8.526 1.00 0.00 65 LEU A C 16
ATOM 28823 O O . LEU A 1 65 ? 4.295 7.397 -9.548 1.00 0.00 65 LEU A O 16
ATOM 28839 N N . ASP A 1 66 ? 5.642 7.488 -7.755 1.00 0.00 66 ASP A N 16
ATOM 28840 C CA . ASP A 1 66 ? 6.410 6.256 -7.941 1.00 0.00 66 ASP A CA 16
ATOM 28841 C C . ASP A 1 66 ? 5.652 5.039 -7.374 1.00 0.00 66 ASP A C 16
ATOM 28842 O O . ASP A 1 66 ? 5.612 4.808 -6.160 1.00 0.00 66 ASP A O 16
ATOM 28851 N N . ILE A 1 67 ? 4.975 4.302 -8.259 1.00 0.00 67 ILE A N 16
ATOM 28852 C CA . ILE A 1 67 ? 4.116 3.154 -7.919 1.00 0.00 67 ILE A CA 16
ATOM 28853 C C . ILE A 1 67 ? 4.959 1.881 -7.683 1.00 0.00 67 ILE A C 16
ATOM 28854 O O . ILE A 1 67 ? 5.828 1.544 -8.492 1.00 0.00 67 ILE A O 16
ATOM 28870 N N . VAL A 1 68 ? 4.658 1.138 -6.612 1.00 0.00 68 VAL A N 16
ATOM 28871 C CA . VAL A 1 68 ? 5.306 -0.123 -6.201 1.00 0.00 68 VAL A CA 16
ATOM 28872 C C . VAL A 1 68 ? 4.288 -1.273 -6.170 1.00 0.00 68 VAL A C 16
ATOM 28873 O O . VAL A 1 68 ? 3.198 -1.139 -5.615 1.00 0.00 68 VAL A O 16
ATOM 28886 N N . ASP A 1 69 ? 4.641 -2.415 -6.764 1.00 0.00 69 ASP A N 16
ATOM 28887 C CA . ASP A 1 69 ? 3.869 -3.668 -6.717 1.00 0.00 69 ASP A CA 16
ATOM 28888 C C . ASP A 1 69 ? 3.998 -4.348 -5.339 1.00 0.00 69 ASP A C 16
ATOM 28889 O O . ASP A 1 69 ? 5.075 -4.826 -4.974 1.00 0.00 69 ASP A O 16
ATOM 28898 N N . GLU A 1 70 ? 2.920 -4.373 -4.551 1.00 0.00 70 GLU A N 16
ATOM 28899 C CA . GLU A 1 70 ? 2.891 -4.972 -3.204 1.00 0.00 70 GLU A CA 16
ATOM 28900 C C . GLU A 1 70 ? 2.305 -6.393 -3.249 1.00 0.00 70 GLU A C 16
ATOM 28901 O O . GLU A 1 70 ? 1.253 -6.631 -3.851 1.00 0.00 70 GLU A O 16
ATOM 28913 N N . LYS A 1 71 ? 2.978 -7.358 -2.608 1.00 0.00 71 LYS A N 16
ATOM 28914 C CA . LYS A 1 71 ? 2.516 -8.754 -2.533 1.00 0.00 71 LYS A CA 16
ATOM 28915 C C . LYS A 1 71 ? 1.434 -8.962 -1.470 1.00 0.00 71 LYS A C 16
ATOM 28916 O O . LYS A 1 71 ? 1.167 -8.084 -0.645 1.00 0.00 71 LYS A O 16
ATOM 28935 N N . VAL A 1 72 ? 0.809 -10.139 -1.504 1.00 0.00 72 VAL A N 16
ATOM 28936 C CA . VAL A 1 72 ? -0.332 -10.533 -0.667 1.00 0.00 72 VAL A CA 16
ATOM 28937 C C . VAL A 1 72 ? 0.025 -11.778 0.143 1.00 0.00 72 VAL A C 16
ATOM 28938 O O . VAL A 1 72 ? 0.636 -12.710 -0.380 1.00 0.00 72 VAL A O 16
ATOM 28951 N N . GLU A 1 73 ? -0.354 -11.798 1.420 1.00 0.00 73 GLU A N 16
ATOM 28952 C CA . GLU A 1 73 ? -0.007 -12.871 2.360 1.00 0.00 73 GLU A CA 16
ATOM 28953 C C . GLU A 1 73 ? -1.194 -13.259 3.250 1.00 0.00 73 GLU A C 16
ATOM 28954 O O . GLU A 1 73 ? -1.843 -12.404 3.863 1.00 0.00 73 GLU A O 16
ATOM 28966 N N . LEU A 1 74 ? -1.474 -14.562 3.307 1.00 0.00 74 LEU A N 16
ATOM 28967 C CA . LEU A 1 74 ? -2.552 -15.183 4.071 1.00 0.00 74 LEU A CA 16
ATOM 28968 C C . LEU A 1 74 ? -1.999 -15.916 5.307 1.00 0.00 74 LEU A C 16
ATOM 28969 O O . LEU A 1 74 ? -1.414 -16.994 5.177 1.00 0.00 74 LEU A O 16
ATOM 28985 N N . GLU A 1 75 ? -2.149 -15.344 6.506 1.00 0.00 75 GLU A N 16
ATOM 28986 C CA . GLU A 1 75 ? -1.890 -16.060 7.763 1.00 0.00 75 GLU A CA 16
ATOM 28987 C C . GLU A 1 75 ? -3.063 -16.965 8.174 1.00 0.00 75 GLU A C 16
ATOM 28988 O O . GLU A 1 75 ? -4.229 -16.656 7.914 1.00 0.00 75 GLU A O 16
ATOM 29000 N N . CYS A 1 76 ? -2.753 -18.063 8.867 1.00 0.00 76 CYS A N 16
ATOM 29001 C CA . CYS A 1 76 ? -3.734 -18.913 9.534 1.00 0.00 76 CYS A CA 16
ATOM 29002 C C . CYS A 1 76 ? -4.189 -18.310 10.883 1.00 0.00 76 CYS A C 16
ATOM 29003 O O . CYS A 1 76 ? -3.428 -17.620 11.571 1.00 0.00 76 CYS A O 16
ATOM 29010 N N . LYS A 1 77 ? -5.430 -18.614 11.275 1.00 0.00 77 LYS A N 16
ATOM 29011 C CA . LYS A 1 77 ? -6.096 -18.172 12.518 1.00 0.00 77 LYS A CA 16
ATOM 29012 C C . LYS A 1 77 ? -5.377 -18.583 13.810 1.00 0.00 77 LYS A C 16
ATOM 29013 O O . LYS A 1 77 ? -5.031 -17.727 14.623 1.00 0.00 77 LYS A O 16
ATOM 29032 N N . ASP A 1 78 ? -5.210 -19.887 14.022 1.00 0.00 78 ASP A N 16
ATOM 29033 C CA . ASP A 1 78 ? -4.744 -20.500 15.281 1.00 0.00 78 ASP A CA 16
ATOM 29034 C C . ASP A 1 78 ? -3.613 -21.519 15.029 1.00 0.00 78 ASP A C 16
ATOM 29035 O O . ASP A 1 78 ? -3.730 -22.715 15.313 1.00 0.00 78 ASP A O 16
ATOM 29044 N N . CYS A 1 79 ? -2.531 -21.017 14.428 1.00 0.00 79 CYS A N 16
ATOM 29045 C CA . CYS A 1 79 ? -1.451 -21.776 13.792 1.00 0.00 79 CYS A CA 16
ATOM 29046 C C . CYS A 1 79 ? -0.077 -21.095 14.006 1.00 0.00 79 CYS A C 16
ATOM 29047 O O . CYS A 1 79 ? 0.109 -20.314 14.946 1.00 0.00 79 CYS A O 16
ATOM 29054 N N . SER A 1 80 ? 0.884 -21.382 13.123 1.00 0.00 80 SER A N 16
ATOM 29055 C CA . SER A 1 80 ? 2.231 -20.771 13.113 1.00 0.00 80 SER A CA 16
ATOM 29056 C C . SER A 1 80 ? 2.827 -20.553 11.709 1.00 0.00 80 SER A C 16
ATOM 29057 O O . SER A 1 80 ? 4.030 -20.313 11.569 1.00 0.00 80 SER A O 16
ATOM 29065 N N . HIS A 1 81 ? 2.001 -20.623 10.658 1.00 0.00 81 HIS A N 16
ATOM 29066 C CA . HIS A 1 81 ? 2.405 -20.545 9.249 1.00 0.00 81 HIS A CA 16
ATOM 29067 C C . HIS A 1 81 ? 1.526 -19.571 8.437 1.00 0.00 81 HIS A C 16
ATOM 29068 O O . HIS A 1 81 ? 0.350 -19.358 8.753 1.00 0.00 81 HIS A O 16
ATOM 29082 N N . VAL A 1 82 ? 2.100 -18.995 7.372 1.00 0.00 82 VAL A N 16
ATOM 29083 C CA . VAL A 1 82 ? 1.448 -18.101 6.402 1.00 0.00 82 VAL A CA 16
ATOM 29084 C C . VAL A 1 82 ? 1.915 -18.427 4.970 1.00 0.00 82 VAL A C 16
ATOM 29085 O O . VAL A 1 82 ? 3.055 -18.860 4.778 1.00 0.00 82 VAL A O 16
ATOM 29098 N N . PHE A 1 83 ? 1.074 -18.186 3.958 1.00 0.00 83 PHE A N 16
ATOM 29099 C CA . PHE A 1 83 ? 1.377 -18.469 2.541 1.00 0.00 83 PHE A CA 16
ATOM 29100 C C . PHE A 1 83 ? 0.791 -17.415 1.574 1.00 0.00 83 PHE A C 16
ATOM 29101 O O . PHE A 1 83 ? 0.120 -16.473 1.999 1.00 0.00 83 PHE A O 16
ATOM 29118 N N . LYS A 1 84 ? 1.043 -17.557 0.264 1.00 0.00 84 LYS A N 16
ATOM 29119 C CA . LYS A 1 84 ? 0.536 -16.675 -0.810 1.00 0.00 84 LYS A CA 16
ATOM 29120 C C . LYS A 1 84 ? -0.727 -17.255 -1.482 1.00 0.00 84 LYS A C 16
ATOM 29121 O O . LYS A 1 84 ? -0.798 -18.471 -1.662 1.00 0.00 84 LYS A O 16
ATOM 29140 N N . PRO A 1 85 ? -1.722 -16.435 -1.871 1.00 0.00 85 PRO A N 16
ATOM 29141 C CA . PRO A 1 85 ? -2.999 -16.933 -2.394 1.00 0.00 85 PRO A CA 16
ATOM 29142 C C . PRO A 1 85 ? -2.856 -17.721 -3.710 1.00 0.00 85 PRO A C 16
ATOM 29143 O O . PRO A 1 85 ? -2.204 -17.271 -4.655 1.00 0.00 85 PRO A O 16
ATOM 29154 N N . ASN A 1 86 ? -3.503 -18.891 -3.776 1.00 0.00 86 ASN A N 16
ATOM 29155 C CA . ASN A 1 86 ? -3.602 -19.792 -4.923 1.00 0.00 86 ASN A CA 16
ATOM 29156 C C . ASN A 1 86 ? -5.073 -20.235 -5.125 1.00 0.00 86 ASN A C 16
ATOM 29157 O O . ASN A 1 86 ? -5.993 -19.727 -4.476 1.00 0.00 86 ASN A O 16
ATOM 29168 N N . ALA A 1 87 ? -5.295 -21.175 -6.043 1.00 0.00 87 ALA A N 16
ATOM 29169 C CA . ALA A 1 87 ? -6.606 -21.709 -6.429 1.00 0.00 87 ALA A CA 16
ATOM 29170 C C . ALA A 1 87 ? -7.393 -22.326 -5.251 1.00 0.00 87 ALA A C 16
ATOM 29171 O O . ALA A 1 87 ? -6.834 -23.022 -4.400 1.00 0.00 87 ALA A O 16
ATOM 29178 N N . LEU A 1 88 ? -8.712 -22.100 -5.235 1.00 0.00 88 LEU A N 16
ATOM 29179 C CA . LEU A 1 88 ? -9.632 -22.436 -4.133 1.00 0.00 88 LEU A CA 16
ATOM 29180 C C . LEU A 1 88 ? -9.664 -23.924 -3.743 1.00 0.00 88 LEU A C 16
ATOM 29181 O O . LEU A 1 88 ? -9.838 -24.247 -2.567 1.00 0.00 88 LEU A O 16
ATOM 29197 N N . ASP A 1 89 ? -9.468 -24.835 -4.701 1.00 0.00 89 ASP A N 16
ATOM 29198 C CA . ASP A 1 89 ? -9.453 -26.290 -4.471 1.00 0.00 89 ASP A CA 16
ATOM 29199 C C . ASP A 1 89 ? -8.249 -26.753 -3.620 1.00 0.00 89 ASP A C 16
ATOM 29200 O O . ASP A 1 89 ? -8.262 -27.845 -3.050 1.00 0.00 89 ASP A O 16
ATOM 29209 N N . TYR A 1 90 ? -7.240 -25.884 -3.481 1.00 0.00 90 TYR A N 16
ATOM 29210 C CA . TYR A 1 90 ? -5.999 -26.080 -2.722 1.00 0.00 90 TYR A CA 16
ATOM 29211 C C . TYR A 1 90 ? -5.786 -24.999 -1.638 1.00 0.00 90 TYR A C 16
ATOM 29212 O O . TYR A 1 90 ? -4.657 -24.785 -1.191 1.00 0.00 90 TYR A O 16
ATOM 29230 N N . GLY A 1 91 ? -6.844 -24.291 -1.207 1.00 0.00 91 GLY A N 16
ATOM 29231 C CA . GLY A 1 91 ? -6.737 -23.123 -0.319 1.00 0.00 91 GLY A CA 16
ATOM 29232 C C . GLY A 1 91 ? -6.415 -23.432 1.150 1.00 0.00 91 GLY A C 16
ATOM 29233 O O . GLY A 1 91 ? -6.269 -22.505 1.948 1.00 0.00 91 GLY A O 16
ATOM 29237 N N . VAL A 1 92 ? -6.344 -24.713 1.531 1.00 0.00 92 VAL A N 16
ATOM 29238 C CA . VAL A 1 92 ? -6.044 -25.164 2.901 1.00 0.00 92 VAL A CA 16
ATOM 29239 C C . VAL A 1 92 ? -4.646 -24.747 3.385 1.00 0.00 92 VAL A C 16
ATOM 29240 O O . VAL A 1 92 ? -3.714 -24.592 2.591 1.00 0.00 92 VAL A O 16
ATOM 29253 N N . CYS A 1 93 ? -4.499 -24.605 4.704 1.00 0.00 93 CYS A N 16
ATOM 29254 C CA . CYS A 1 93 ? -3.236 -24.339 5.385 1.00 0.00 93 CYS A CA 16
ATOM 29255 C C . CYS A 1 93 ? -2.294 -25.561 5.313 1.00 0.00 93 CYS A C 16
ATOM 29256 O O . CYS A 1 93 ? -2.717 -26.723 5.275 1.00 0.00 93 CYS A O 16
ATOM 29263 N N . GLU A 1 94 ? -0.990 -25.287 5.206 1.00 0.00 94 GLU A N 16
ATOM 29264 C CA . GLU A 1 94 ? 0.046 -26.315 5.044 1.00 0.00 94 GLU A CA 16
ATOM 29265 C C . GLU A 1 94 ? 0.154 -27.216 6.282 1.00 0.00 94 GLU A C 16
ATOM 29266 O O . GLU A 1 94 ? 0.352 -28.430 6.171 1.00 0.00 94 GLU A O 16
ATOM 29278 N N . LYS A 1 95 ? 0.026 -26.603 7.464 1.00 0.00 95 LYS A N 16
ATOM 29279 C CA . LYS A 1 95 ? 0.001 -27.275 8.773 1.00 0.00 95 LYS A CA 16
ATOM 29280 C C . LYS A 1 95 ? -1.334 -27.976 9.040 1.00 0.00 95 LYS A C 16
ATOM 29281 O O . LYS A 1 95 ? -1.344 -29.169 9.350 1.00 0.00 95 LYS A O 16
ATOM 29300 N N . CYS A 1 96 ? -2.435 -27.224 8.959 1.00 0.00 96 CYS A N 16
ATOM 29301 C CA . CYS A 1 96 ? -3.788 -27.655 9.327 1.00 0.00 96 CYS A CA 16
ATOM 29302 C C . CYS A 1 96 ? -4.764 -27.606 8.128 1.00 0.00 96 CYS A C 16
ATOM 29303 O O . CYS A 1 96 ? -4.857 -26.612 7.409 1.00 0.00 96 CYS A O 16
ATOM 29310 N N . HIS A 1 97 ? -5.464 -28.710 7.846 1.00 0.00 97 HIS A N 16
ATOM 29311 C CA . HIS A 1 97 ? -6.210 -28.878 6.589 1.00 0.00 97 HIS A CA 16
ATOM 29312 C C . HIS A 1 97 ? -7.584 -28.171 6.582 1.00 0.00 97 HIS A C 16
ATOM 29313 O O . HIS A 1 97 ? -8.640 -28.799 6.458 1.00 0.00 97 HIS A O 16
ATOM 29327 N N . SER A 1 98 ? -7.573 -26.842 6.689 1.00 0.00 98 SER A N 16
ATOM 29328 C CA . SER A 1 98 ? -8.721 -25.949 6.495 1.00 0.00 98 SER A CA 16
ATOM 29329 C C . SER A 1 98 ? -8.262 -24.634 5.853 1.00 0.00 98 SER A C 16
ATOM 29330 O O . SER A 1 98 ? -7.096 -24.254 5.967 1.00 0.00 98 SER A O 16
ATOM 29338 N N . LYS A 1 99 ? -9.169 -23.939 5.158 1.00 0.00 99 LYS A N 16
ATOM 29339 C CA . LYS A 1 99 ? -8.912 -22.698 4.396 1.00 0.00 99 LYS A CA 16
ATOM 29340 C C . LYS A 1 99 ? -9.428 -21.441 5.119 1.00 0.00 99 LYS A C 16
ATOM 29341 O O . LYS A 1 99 ? -9.817 -20.452 4.502 1.00 0.00 99 LYS A O 16
ATOM 29360 N N . ASN A 1 100 ? -9.398 -21.490 6.454 1.00 0.00 100 ASN A N 16
ATOM 29361 C CA . ASN A 1 100 ? -9.784 -20.448 7.421 1.00 0.00 100 ASN A CA 16
ATOM 29362 C C . ASN A 1 100 ? -8.888 -19.185 7.440 1.00 0.00 100 ASN A C 16
ATOM 29363 O O . ASN A 1 100 ? -9.104 -18.297 8.265 1.00 0.00 100 ASN A O 16
ATOM 29374 N N . VAL A 1 101 ? -7.837 -19.135 6.620 1.00 0.00 101 VAL A N 16
ATOM 29375 C CA . VAL A 1 101 ? -6.826 -18.068 6.574 1.00 0.00 101 VAL A CA 16
ATOM 29376 C C . VAL A 1 101 ? -7.406 -16.675 6.279 1.00 0.00 101 VAL A C 16
ATOM 29377 O O . VAL A 1 101 ? -8.471 -16.545 5.668 1.00 0.00 101 VAL A O 16
ATOM 29390 N N . ILE A 1 102 ? -6.673 -15.627 6.665 1.00 0.00 102 ILE A N 16
ATOM 29391 C CA . ILE A 1 102 ? -7.022 -14.214 6.421 1.00 0.00 102 ILE A CA 16
ATOM 29392 C C . ILE A 1 102 ? -5.857 -13.407 5.828 1.00 0.00 102 ILE A C 16
ATOM 29393 O O . ILE A 1 102 ? -4.687 -13.697 6.078 1.00 0.00 102 ILE A O 16
ATOM 29409 N N . ILE A 1 103 ? -6.185 -12.356 5.068 1.00 0.00 103 ILE A N 16
ATOM 29410 C CA . ILE A 1 103 ? -5.235 -11.440 4.436 1.00 0.00 103 ILE A CA 16
ATOM 29411 C C . ILE A 1 103 ? -4.632 -10.548 5.527 1.00 0.00 103 ILE A C 16
ATOM 29412 O O . ILE A 1 103 ? -5.333 -9.723 6.121 1.00 0.00 103 ILE A O 16
ATOM 29428 N N . THR A 1 104 ? -3.340 -10.727 5.806 1.00 0.00 104 THR A N 16
ATOM 29429 C CA . THR A 1 104 ? -2.586 -9.942 6.804 1.00 0.00 104 THR A CA 16
ATOM 29430 C C . THR A 1 104 ? -1.671 -8.887 6.158 1.00 0.00 104 THR A C 16
ATOM 29431 O O . THR A 1 104 ? -1.061 -8.054 6.834 1.00 0.00 104 THR A O 16
ATOM 29442 N N . GLN A 1 105 ? -1.590 -8.905 4.827 1.00 0.00 105 GLN A N 16
ATOM 29443 C CA . GLN A 1 105 ? -0.738 -8.073 3.981 1.00 0.00 105 GLN A CA 16
ATOM 29444 C C . GLN A 1 105 ? -1.347 -8.071 2.576 1.00 0.00 105 GLN A C 16
ATOM 29445 O O . GLN A 1 105 ? -1.647 -9.139 2.040 1.00 0.00 105 GLN A O 16
ATOM 29459 N N . GLY A 1 106 ? -1.512 -6.892 1.976 1.00 0.00 106 GLY A N 16
ATOM 29460 C CA . GLY A 1 106 ? -1.922 -6.747 0.576 1.00 0.00 106 GLY A CA 16
ATOM 29461 C C . GLY A 1 106 ? -3.432 -6.612 0.335 1.00 0.00 106 GLY A C 16
ATOM 29462 O O . GLY A 1 106 ? -3.880 -6.749 -0.804 1.00 0.00 106 GLY A O 16
ATOM 29466 N N . ASN A 1 107 ? -4.218 -6.339 1.384 1.00 0.00 107 ASN A N 16
ATOM 29467 C CA . ASN A 1 107 ? -5.667 -6.105 1.333 1.00 0.00 107 ASN A CA 16
ATOM 29468 C C . ASN A 1 107 ? -6.031 -4.981 0.344 1.00 0.00 107 ASN A C 16
ATOM 29469 O O . ASN A 1 107 ? -6.984 -5.086 -0.429 1.00 0.00 107 ASN A O 16
ATOM 29480 N N . GLU A 1 108 ? -5.279 -3.882 0.424 1.00 0.00 108 GLU A N 16
ATOM 29481 C CA . GLU A 1 108 ? -5.480 -2.612 -0.271 1.00 0.00 108 GLU A CA 16
ATOM 29482 C C . GLU A 1 108 ? -4.151 -1.843 -0.426 1.00 0.00 108 GLU A C 16
ATOM 29483 O O . GLU A 1 108 ? -3.130 -2.208 0.170 1.00 0.00 108 GLU A O 16
ATOM 29495 N N . MET A 1 109 ? -4.157 -0.766 -1.217 1.00 0.00 109 MET A N 16
ATOM 29496 C CA . MET A 1 109 ? -3.006 0.132 -1.403 1.00 0.00 109 MET A CA 16
ATOM 29497 C C . MET A 1 109 ? -2.628 0.913 -0.127 1.00 0.00 109 MET A C 16
ATOM 29498 O O . MET A 1 109 ? -3.417 1.015 0.819 1.00 0.00 109 MET A O 16
ATOM 29512 N N . ARG A 1 110 ? -1.427 1.507 -0.123 1.00 0.00 110 ARG A N 16
ATOM 29513 C CA . ARG A 1 110 ? -0.905 2.408 0.925 1.00 0.00 110 ARG A CA 16
ATOM 29514 C C . ARG A 1 110 ? 0.242 3.283 0.409 1.00 0.00 110 ARG A C 16
ATOM 29515 O O . ARG A 1 110 ? 1.073 2.821 -0.372 1.00 0.00 110 ARG A O 16
ATOM 29536 N N . LEU A 1 111 ? 0.346 4.526 0.883 1.00 0.00 111 LEU A N 16
ATOM 29537 C CA . LEU A 1 111 ? 1.576 5.314 0.720 1.00 0.00 111 LEU A CA 16
ATOM 29538 C C . LEU A 1 111 ? 2.717 4.714 1.566 1.00 0.00 111 LEU A C 16
ATOM 29539 O O . LEU A 1 111 ? 2.476 4.147 2.634 1.00 0.00 111 LEU A O 16
ATOM 29555 N N . LEU A 1 112 ? 3.955 4.847 1.087 1.00 0.00 112 LEU A N 16
ATOM 29556 C CA . LEU A 1 112 ? 5.174 4.335 1.728 1.00 0.00 112 LEU A CA 16
ATOM 29557 C C . LEU A 1 112 ? 6.015 5.497 2.280 1.00 0.00 112 LEU A C 16
ATOM 29558 O O . LEU A 1 112 ? 6.261 5.567 3.487 1.00 0.00 112 LEU A O 16
ATOM 29574 N N . SER A 1 113 ? 6.442 6.405 1.397 1.00 0.00 113 SER A N 16
ATOM 29575 C CA . SER A 1 113 ? 7.334 7.540 1.691 1.00 0.00 113 SER A CA 16
ATOM 29576 C C . SER A 1 113 ? 7.088 8.707 0.722 1.00 0.00 113 SER A C 16
ATOM 29577 O O . SER A 1 113 ? 6.355 8.572 -0.255 1.00 0.00 113 SER A O 16
ATOM 29585 N N . LEU A 1 114 ? 7.765 9.837 0.937 1.00 0.00 114 LEU A N 16
ATOM 29586 C CA . LEU A 1 114 ? 8.029 10.861 -0.084 1.00 0.00 114 LEU A CA 16
ATOM 29587 C C . LEU A 1 114 ? 9.546 10.896 -0.378 1.00 0.00 114 LEU A C 16
ATOM 29588 O O . LEU A 1 114 ? 10.354 10.346 0.373 1.00 0.00 114 LEU A O 16
ATOM 29604 N N . GLU A 1 115 ? 9.944 11.615 -1.421 1.00 0.00 115 GLU A N 16
ATOM 29605 C CA . GLU A 1 115 ? 11.325 11.946 -1.780 1.00 0.00 115 GLU A CA 16
ATOM 29606 C C . GLU A 1 115 ? 11.374 13.428 -2.172 1.00 0.00 115 GLU A C 16
ATOM 29607 O O . GLU A 1 115 ? 10.530 13.892 -2.939 1.00 0.00 115 GLU A O 16
ATOM 29619 N N . MET A 1 116 ? 12.338 14.180 -1.641 1.00 0.00 116 MET A N 16
ATOM 29620 C CA . MET A 1 116 ? 12.491 15.626 -1.849 1.00 0.00 116 MET A CA 16
ATOM 29621 C C . MET A 1 116 ? 13.939 15.955 -2.220 1.00 0.00 116 MET A C 16
ATOM 29622 O O . MET A 1 116 ? 14.874 15.557 -1.522 1.00 0.00 116 MET A O 16
ATOM 29636 N N . LEU A 1 117 ? 14.114 16.681 -3.326 1.00 0.00 117 LEU A N 16
ATOM 29637 C CA . LEU A 1 117 ? 15.399 17.108 -3.884 1.00 0.00 117 LEU A CA 16
ATOM 29638 C C . LEU A 1 117 ? 15.348 18.586 -4.302 1.00 0.00 117 LEU A C 16
ATOM 29639 O O . LEU A 1 117 ? 14.300 19.089 -4.712 1.00 0.00 117 LEU A O 16
ATOM 29655 N N . ALA A 1 118 ? 16.492 19.273 -4.239 1.00 0.00 118 ALA A N 16
ATOM 29656 C CA . ALA A 1 118 ? 16.650 20.652 -4.710 1.00 0.00 118 ALA A CA 16
ATOM 29657 C C . ALA A 1 118 ? 16.595 20.742 -6.250 1.00 0.00 118 ALA A C 16
ATOM 29658 O O . ALA A 1 118 ? 15.796 21.498 -6.812 1.00 0.00 118 ALA A O 16
ATOM 29665 N N . GLU A 1 119 ? 17.439 19.954 -6.926 1.00 0.00 119 GLU A N 16
ATOM 29666 C CA . GLU A 1 119 ? 17.596 19.897 -8.386 1.00 0.00 119 GLU A CA 16
ATOM 29667 C C . GLU A 1 119 ? 16.332 19.352 -9.068 1.00 0.00 119 GLU A C 16
ATOM 29668 O O . GLU A 1 119 ? 16.135 19.523 -10.279 1.00 0.00 119 GLU A O 16
ATOM 29681 N N . GLY A 1 1 ? -17.075 17.839 -4.889 1.00 0.00 1 GLY A N 17
ATOM 29682 C CA . GLY A 1 1 ? -17.489 17.074 -3.690 1.00 0.00 1 GLY A CA 17
ATOM 29683 C C . GLY A 1 1 ? -16.435 16.055 -3.282 1.00 0.00 1 GLY A C 17
ATOM 29684 O O . GLY A 1 1 ? -15.684 15.561 -4.124 1.00 0.00 1 GLY A O 17
ATOM 29690 N N . SER A 1 2 ? -16.365 15.721 -1.988 1.00 0.00 2 SER A N 17
ATOM 29691 C CA . SER A 1 2 ? -15.406 14.754 -1.416 1.00 0.00 2 SER A CA 17
ATOM 29692 C C . SER A 1 2 ? -15.792 13.297 -1.733 1.00 0.00 2 SER A C 17
ATOM 29693 O O . SER A 1 2 ? -16.311 12.567 -0.884 1.00 0.00 2 SER A O 17
ATOM 29701 N N . MET A 1 3 ? -15.558 12.871 -2.977 1.00 0.00 3 MET A N 17
ATOM 29702 C CA . MET A 1 3 ? -15.831 11.513 -3.468 1.00 0.00 3 MET A CA 17
ATOM 29703 C C . MET A 1 3 ? -14.936 10.470 -2.778 1.00 0.00 3 MET A C 17
ATOM 29704 O O . MET A 1 3 ? -13.744 10.710 -2.583 1.00 0.00 3 MET A O 17
ATOM 29718 N N . HIS A 1 4 ? -15.475 9.286 -2.467 1.00 0.00 4 HIS A N 17
ATOM 29719 C CA . HIS A 1 4 ? -14.735 8.202 -1.805 1.00 0.00 4 HIS A CA 17
ATOM 29720 C C . HIS A 1 4 ? -13.477 7.768 -2.585 1.00 0.00 4 HIS A C 17
ATOM 29721 O O . HIS A 1 4 ? -12.383 7.708 -2.023 1.00 0.00 4 HIS A O 17
ATOM 29735 N N . GLU A 1 5 ? -13.600 7.526 -3.896 1.00 0.00 5 GLU A N 17
ATOM 29736 C CA . GLU A 1 5 ? -12.479 7.131 -4.770 1.00 0.00 5 GLU A CA 17
ATOM 29737 C C . GLU A 1 5 ? -11.384 8.209 -4.938 1.00 0.00 5 GLU A C 17
ATOM 29738 O O . GLU A 1 5 ? -10.256 7.886 -5.314 1.00 0.00 5 GLU A O 17
ATOM 29750 N N . TYR A 1 6 ? -11.686 9.471 -4.609 1.00 0.00 6 TYR A N 17
ATOM 29751 C CA . TYR A 1 6 ? -10.743 10.598 -4.603 1.00 0.00 6 TYR A CA 17
ATOM 29752 C C . TYR A 1 6 ? -10.290 11.008 -3.190 1.00 0.00 6 TYR A C 17
ATOM 29753 O O . TYR A 1 6 ? -9.496 11.940 -3.048 1.00 0.00 6 TYR A O 17
ATOM 29771 N N . SER A 1 7 ? -10.742 10.302 -2.146 1.00 0.00 7 SER A N 17
ATOM 29772 C CA . SER A 1 7 ? -10.364 10.551 -0.751 1.00 0.00 7 SER A CA 17
ATOM 29773 C C . SER A 1 7 ? -8.855 10.370 -0.572 1.00 0.00 7 SER A C 17
ATOM 29774 O O . SER A 1 7 ? -8.156 11.325 -0.235 1.00 0.00 7 SER A O 17
ATOM 29782 N N . VAL A 1 8 ? -8.329 9.182 -0.904 1.00 0.00 8 VAL A N 17
ATOM 29783 C CA . VAL A 1 8 ? -6.886 8.875 -0.850 1.00 0.00 8 VAL A CA 17
ATOM 29784 C C . VAL A 1 8 ? -6.066 9.845 -1.699 1.00 0.00 8 VAL A C 17
ATOM 29785 O O . VAL A 1 8 ? -5.053 10.364 -1.245 1.00 0.00 8 VAL A O 17
ATOM 29798 N N . VAL A 1 9 ? -6.517 10.104 -2.930 1.00 0.00 9 VAL A N 17
ATOM 29799 C CA . VAL A 1 9 ? -5.878 10.998 -3.900 1.00 0.00 9 VAL A CA 17
ATOM 29800 C C . VAL A 1 9 ? -5.644 12.400 -3.315 1.00 0.00 9 VAL A C 17
ATOM 29801 O O . VAL A 1 9 ? -4.507 12.867 -3.239 1.00 0.00 9 VAL A O 17
ATOM 29814 N N . SER A 1 10 ? -6.718 13.057 -2.862 1.00 0.00 10 SER A N 17
ATOM 29815 C CA . SER A 1 10 ? -6.664 14.329 -2.128 1.00 0.00 10 SER A CA 17
ATOM 29816 C C . SER A 1 10 ? -5.800 14.235 -0.861 1.00 0.00 10 SER A C 17
ATOM 29817 O O . SER A 1 10 ? -4.999 15.134 -0.592 1.00 0.00 10 SER A O 17
ATOM 29825 N N . SER A 1 11 ? -5.896 13.133 -0.107 1.00 0.00 11 SER A N 17
ATOM 29826 C CA . SER A 1 11 ? -5.093 12.913 1.110 1.00 0.00 11 SER A CA 17
ATOM 29827 C C . SER A 1 11 ? -3.586 12.864 0.836 1.00 0.00 11 SER A C 17
ATOM 29828 O O . SER A 1 11 ? -2.837 13.469 1.601 1.00 0.00 11 SER A O 17
ATOM 29836 N N . LEU A 1 12 ? -3.126 12.221 -0.247 1.00 0.00 12 LEU A N 17
ATOM 29837 C CA . LEU A 1 12 ? -1.724 12.271 -0.695 1.00 0.00 12 LEU A CA 17
ATOM 29838 C C . LEU A 1 12 ? -1.286 13.729 -0.885 1.00 0.00 12 LEU A C 17
ATOM 29839 O O . LEU A 1 12 ? -0.366 14.199 -0.222 1.00 0.00 12 LEU A O 17
ATOM 29855 N N . ILE A 1 13 ? -1.974 14.443 -1.778 1.00 0.00 13 ILE A N 17
ATOM 29856 C CA . ILE A 1 13 ? -1.693 15.831 -2.167 1.00 0.00 13 ILE A CA 17
ATOM 29857 C C . ILE A 1 13 ? -1.610 16.756 -0.941 1.00 0.00 13 ILE A C 17
ATOM 29858 O O . ILE A 1 13 ? -0.627 17.483 -0.776 1.00 0.00 13 ILE A O 17
ATOM 29874 N N . ALA A 1 14 ? -2.610 16.713 -0.057 1.00 0.00 14 ALA A N 17
ATOM 29875 C CA . ALA A 1 14 ? -2.638 17.537 1.150 1.00 0.00 14 ALA A CA 17
ATOM 29876 C C . ALA A 1 14 ? -1.563 17.145 2.185 1.00 0.00 14 ALA A C 17
ATOM 29877 O O . ALA A 1 14 ? -0.938 18.030 2.768 1.00 0.00 14 ALA A O 17
ATOM 29884 N N . LEU A 1 15 ? -1.311 15.849 2.410 1.00 0.00 15 LEU A N 17
ATOM 29885 C CA . LEU A 1 15 ? -0.258 15.372 3.319 1.00 0.00 15 LEU A CA 17
ATOM 29886 C C . LEU A 1 15 ? 1.138 15.806 2.844 1.00 0.00 15 LEU A C 17
ATOM 29887 O O . LEU A 1 15 ? 1.937 16.296 3.644 1.00 0.00 15 LEU A O 17
ATOM 29903 N N . CYS A 1 16 ? 1.417 15.676 1.544 1.00 0.00 16 CYS A N 17
ATOM 29904 C CA . CYS A 1 16 ? 2.639 16.175 0.919 1.00 0.00 16 CYS A CA 17
ATOM 29905 C C . CYS A 1 16 ? 2.800 17.691 1.105 1.00 0.00 16 CYS A C 17
ATOM 29906 O O . CYS A 1 16 ? 3.861 18.135 1.537 1.00 0.00 16 CYS A O 17
ATOM 29914 N N . GLU A 1 17 ? 1.757 18.485 0.826 1.00 0.00 17 GLU A N 17
ATOM 29915 C CA . GLU A 1 17 ? 1.754 19.933 1.084 1.00 0.00 17 GLU A CA 17
ATOM 29916 C C . GLU A 1 17 ? 2.066 20.261 2.558 1.00 0.00 17 GLU A C 17
ATOM 29917 O O . GLU A 1 17 ? 2.944 21.079 2.844 1.00 0.00 17 GLU A O 17
ATOM 29929 N N . GLU A 1 18 ? 1.362 19.623 3.495 1.00 0.00 18 GLU A N 17
ATOM 29930 C CA . GLU A 1 18 ? 1.470 19.859 4.938 1.00 0.00 18 GLU A CA 17
ATOM 29931 C C . GLU A 1 18 ? 2.844 19.487 5.511 1.00 0.00 18 GLU A C 17
ATOM 29932 O O . GLU A 1 18 ? 3.372 20.212 6.354 1.00 0.00 18 GLU A O 17
ATOM 29944 N N . HIS A 1 19 ? 3.472 18.414 5.027 1.00 0.00 19 HIS A N 17
ATOM 29945 C CA . HIS A 1 19 ? 4.873 18.118 5.335 1.00 0.00 19 HIS A CA 17
ATOM 29946 C C . HIS A 1 19 ? 5.841 19.104 4.664 1.00 0.00 19 HIS A C 17
ATOM 29947 O O . HIS A 1 19 ? 6.783 19.554 5.313 1.00 0.00 19 HIS A O 17
ATOM 29961 N N . ALA A 1 20 ? 5.633 19.474 3.396 1.00 0.00 20 ALA A N 17
ATOM 29962 C CA . ALA A 1 20 ? 6.571 20.330 2.663 1.00 0.00 20 ALA A CA 17
ATOM 29963 C C . ALA A 1 20 ? 6.680 21.739 3.259 1.00 0.00 20 ALA A C 17
ATOM 29964 O O . ALA A 1 20 ? 7.788 22.262 3.372 1.00 0.00 20 ALA A O 17
ATOM 29971 N N . LYS A 1 21 ? 5.563 22.348 3.680 1.00 0.00 21 LYS A N 17
ATOM 29972 C CA . LYS A 1 21 ? 5.575 23.638 4.398 1.00 0.00 21 LYS A CA 17
ATOM 29973 C C . LYS A 1 21 ? 6.236 23.545 5.783 1.00 0.00 21 LYS A C 17
ATOM 29974 O O . LYS A 1 21 ? 6.909 24.485 6.204 1.00 0.00 21 LYS A O 17
ATOM 29993 N N . LYS A 1 22 ? 6.082 22.409 6.480 1.00 0.00 22 LYS A N 17
ATOM 29994 C CA . LYS A 1 22 ? 6.580 22.189 7.856 1.00 0.00 22 LYS A CA 17
ATOM 29995 C C . LYS A 1 22 ? 8.083 21.899 7.870 1.00 0.00 22 LYS A C 17
ATOM 29996 O O . LYS A 1 22 ? 8.813 22.392 8.727 1.00 0.00 22 LYS A O 17
ATOM 30015 N N . ASN A 1 23 ? 8.541 21.155 6.865 1.00 0.00 23 ASN A N 17
ATOM 30016 C CA . ASN A 1 23 ? 9.950 20.896 6.552 1.00 0.00 23 ASN A CA 17
ATOM 30017 C C . ASN A 1 23 ? 10.623 22.070 5.805 1.00 0.00 23 ASN A C 17
ATOM 30018 O O . ASN A 1 23 ? 11.822 22.023 5.529 1.00 0.00 23 ASN A O 17
ATOM 30029 N N . GLN A 1 24 ? 9.860 23.123 5.478 1.00 0.00 24 GLN A N 17
ATOM 30030 C CA . GLN A 1 24 ? 10.285 24.327 4.747 1.00 0.00 24 GLN A CA 17
ATOM 30031 C C . GLN A 1 24 ? 10.874 24.003 3.354 1.00 0.00 24 GLN A C 17
ATOM 30032 O O . GLN A 1 24 ? 11.702 24.741 2.815 1.00 0.00 24 GLN A O 17
ATOM 30046 N N . ALA A 1 25 ? 10.460 22.870 2.776 1.00 0.00 25 ALA A N 17
ATOM 30047 C CA . ALA A 1 25 ? 10.927 22.334 1.502 1.00 0.00 25 ALA A CA 17
ATOM 30048 C C . ALA A 1 25 ? 10.216 22.981 0.300 1.00 0.00 25 ALA A C 17
ATOM 30049 O O . ALA A 1 25 ? 10.846 23.253 -0.722 1.00 0.00 25 ALA A O 17
ATOM 30056 N N . HIS A 1 26 ? 8.901 23.218 0.426 1.00 0.00 26 HIS A N 17
ATOM 30057 C CA . HIS A 1 26 ? 7.999 23.767 -0.602 1.00 0.00 26 HIS A CA 17
ATOM 30058 C C . HIS A 1 26 ? 8.101 23.091 -1.996 1.00 0.00 26 HIS A C 17
ATOM 30059 O O . HIS A 1 26 ? 7.799 23.703 -3.024 1.00 0.00 26 HIS A O 17
ATOM 30073 N N . LYS A 1 27 ? 8.517 21.817 -2.030 1.00 0.00 27 LYS A N 17
ATOM 30074 C CA . LYS A 1 27 ? 8.672 20.944 -3.209 1.00 0.00 27 LYS A CA 17
ATOM 30075 C C . LYS A 1 27 ? 8.436 19.473 -2.846 1.00 0.00 27 LYS A C 17
ATOM 30076 O O . LYS A 1 27 ? 8.434 19.103 -1.672 1.00 0.00 27 LYS A O 17
ATOM 30095 N N . ILE A 1 28 ? 8.320 18.636 -3.876 1.00 0.00 28 ILE A N 17
ATOM 30096 C CA . ILE A 1 28 ? 8.356 17.166 -3.829 1.00 0.00 28 ILE A CA 17
ATOM 30097 C C . ILE A 1 28 ? 9.386 16.675 -4.868 1.00 0.00 28 ILE A C 17
ATOM 30098 O O . ILE A 1 28 ? 9.643 17.347 -5.867 1.00 0.00 28 ILE A O 17
ATOM 30114 N N . GLU A 1 29 ? 9.966 15.495 -4.655 1.00 0.00 29 GLU A N 17
ATOM 30115 C CA . GLU A 1 29 ? 10.657 14.707 -5.685 1.00 0.00 29 GLU A CA 17
ATOM 30116 C C . GLU A 1 29 ? 9.718 13.597 -6.192 1.00 0.00 29 GLU A C 17
ATOM 30117 O O . GLU A 1 29 ? 9.311 13.611 -7.357 1.00 0.00 29 GLU A O 17
ATOM 30129 N N . ARG A 1 30 ? 9.316 12.672 -5.305 1.00 0.00 30 ARG A N 17
ATOM 30130 C CA . ARG A 1 30 ? 8.326 11.615 -5.583 1.00 0.00 30 ARG A CA 17
ATOM 30131 C C . ARG A 1 30 ? 7.512 11.195 -4.352 1.00 0.00 30 ARG A C 17
ATOM 30132 O O . ARG A 1 30 ? 7.838 11.550 -3.226 1.00 0.00 30 ARG A O 17
ATOM 30153 N N . VAL A 1 31 ? 6.473 10.395 -4.572 1.00 0.00 31 VAL A N 17
ATOM 30154 C CA . VAL A 1 31 ? 5.562 9.806 -3.578 1.00 0.00 31 VAL A CA 17
ATOM 30155 C C . VAL A 1 31 ? 5.442 8.307 -3.856 1.00 0.00 31 VAL A C 17
ATOM 30156 O O . VAL A 1 31 ? 4.922 7.904 -4.893 1.00 0.00 31 VAL A O 17
ATOM 30169 N N . VAL A 1 32 ? 5.989 7.481 -2.970 1.00 0.00 32 VAL A N 17
ATOM 30170 C CA . VAL A 1 32 ? 6.073 6.020 -3.082 1.00 0.00 32 VAL A CA 17
ATOM 30171 C C . VAL A 1 32 ? 4.797 5.373 -2.531 1.00 0.00 32 VAL A C 17
ATOM 30172 O O . VAL A 1 32 ? 4.444 5.559 -1.363 1.00 0.00 32 VAL A O 17
ATOM 30185 N N . VAL A 1 33 ? 4.096 4.615 -3.375 1.00 0.00 33 VAL A N 17
ATOM 30186 C CA . VAL A 1 33 ? 2.763 4.035 -3.103 1.00 0.00 33 VAL A CA 17
ATOM 30187 C C . VAL A 1 33 ? 2.780 2.531 -3.375 1.00 0.00 33 VAL A C 17
ATOM 30188 O O . VAL A 1 33 ? 3.263 2.107 -4.419 1.00 0.00 33 VAL A O 17
ATOM 30201 N N . GLY A 1 34 ? 2.250 1.720 -2.459 1.00 0.00 34 GLY A N 17
ATOM 30202 C CA . GLY A 1 34 ? 2.214 0.260 -2.557 1.00 0.00 34 GLY A CA 17
ATOM 30203 C C . GLY A 1 34 ? 0.835 -0.249 -2.972 1.00 0.00 34 GLY A C 17
ATOM 30204 O O . GLY A 1 34 ? -0.165 0.108 -2.348 1.00 0.00 34 GLY A O 17
ATOM 30208 N N . ILE A 1 35 ? 0.772 -1.065 -4.029 1.00 0.00 35 ILE A N 17
ATOM 30209 C CA . ILE A 1 35 ? -0.460 -1.654 -4.579 1.00 0.00 35 ILE A CA 17
ATOM 30210 C C . ILE A 1 35 ? -0.285 -3.169 -4.733 1.00 0.00 35 ILE A C 17
ATOM 30211 O O . ILE A 1 35 ? 0.599 -3.626 -5.459 1.00 0.00 35 ILE A O 17
ATOM 30227 N N . GLY A 1 36 ? -1.125 -3.951 -4.050 1.00 0.00 36 GLY A N 17
ATOM 30228 C CA . GLY A 1 36 ? -1.111 -5.421 -4.115 1.00 0.00 36 GLY A CA 17
ATOM 30229 C C . GLY A 1 36 ? -1.468 -5.953 -5.508 1.00 0.00 36 GLY A C 17
ATOM 30230 O O . GLY A 1 36 ? -2.374 -5.439 -6.161 1.00 0.00 36 GLY A O 17
ATOM 30234 N N . GLU A 1 37 ? -0.800 -7.015 -5.964 1.00 0.00 37 GLU A N 17
ATOM 30235 C CA . GLU A 1 37 ? -0.931 -7.544 -7.331 1.00 0.00 37 GLU A CA 17
ATOM 30236 C C . GLU A 1 37 ? -2.304 -8.192 -7.615 1.00 0.00 37 GLU A C 17
ATOM 30237 O O . GLU A 1 37 ? -2.647 -8.441 -8.772 1.00 0.00 37 GLU A O 17
ATOM 30249 N N . ARG A 1 38 ? -3.105 -8.428 -6.563 1.00 0.00 38 ARG A N 17
ATOM 30250 C CA . ARG A 1 38 ? -4.489 -8.921 -6.609 1.00 0.00 38 ARG A CA 17
ATOM 30251 C C . ARG A 1 38 ? -5.541 -7.871 -6.204 1.00 0.00 38 ARG A C 17
ATOM 30252 O O . ARG A 1 38 ? -6.715 -8.217 -6.068 1.00 0.00 38 ARG A O 17
ATOM 30273 N N . SER A 1 39 ? -5.160 -6.602 -6.004 1.00 0.00 39 SER A N 17
ATOM 30274 C CA . SER A 1 39 ? -6.096 -5.532 -5.596 1.00 0.00 39 SER A CA 17
ATOM 30275 C C . SER A 1 39 ? -7.227 -5.276 -6.606 1.00 0.00 39 SER A C 17
ATOM 30276 O O . SER A 1 39 ? -8.295 -4.787 -6.231 1.00 0.00 39 SER A O 17
ATOM 30284 N N . ALA A 1 40 ? -6.984 -5.596 -7.885 1.00 0.00 40 ALA A N 17
ATOM 30285 C CA . ALA A 1 40 ? -7.820 -5.311 -9.055 1.00 0.00 40 ALA A CA 17
ATOM 30286 C C . ALA A 1 40 ? -8.146 -3.813 -9.281 1.00 0.00 40 ALA A C 17
ATOM 30287 O O . ALA A 1 40 ? -8.986 -3.487 -10.127 1.00 0.00 40 ALA A O 17
ATOM 30294 N N . MET A 1 41 ? -7.492 -2.891 -8.560 1.00 0.00 41 MET A N 17
ATOM 30295 C CA . MET A 1 41 ? -7.630 -1.443 -8.758 1.00 0.00 41 MET A CA 17
ATOM 30296 C C . MET A 1 41 ? -6.703 -0.948 -9.877 1.00 0.00 41 MET A C 17
ATOM 30297 O O . MET A 1 41 ? -5.564 -1.401 -10.016 1.00 0.00 41 MET A O 17
ATOM 30311 N N . ASP A 1 42 ? -7.189 -0.006 -10.685 1.00 0.00 42 ASP A N 17
ATOM 30312 C CA . ASP A 1 42 ? -6.451 0.571 -11.813 1.00 0.00 42 ASP A CA 17
ATOM 30313 C C . ASP A 1 42 ? -5.365 1.559 -11.333 1.00 0.00 42 ASP A C 17
ATOM 30314 O O . ASP A 1 42 ? -5.635 2.715 -10.990 1.00 0.00 42 ASP A O 17
ATOM 30323 N N . LYS A 1 43 ? -4.113 1.091 -11.299 1.00 0.00 43 LYS A N 17
ATOM 30324 C CA . LYS A 1 43 ? -2.918 1.872 -10.939 1.00 0.00 43 LYS A CA 17
ATOM 30325 C C . LYS A 1 43 ? -2.710 3.126 -11.805 1.00 0.00 43 LYS A C 17
ATOM 30326 O O . LYS A 1 43 ? -2.316 4.175 -11.296 1.00 0.00 43 LYS A O 17
ATOM 30345 N N . SER A 1 44 ? -3.003 3.025 -13.103 1.00 0.00 44 SER A N 17
ATOM 30346 C CA . SER A 1 44 ? -2.920 4.123 -14.078 1.00 0.00 44 SER A CA 17
ATOM 30347 C C . SER A 1 44 ? -3.978 5.196 -13.799 1.00 0.00 44 SER A C 17
ATOM 30348 O O . SER A 1 44 ? -3.676 6.390 -13.836 1.00 0.00 44 SER A O 17
ATOM 30356 N N . LEU A 1 45 ? -5.203 4.790 -13.443 1.00 0.00 45 LEU A N 17
ATOM 30357 C CA . LEU A 1 45 ? -6.248 5.690 -12.943 1.00 0.00 45 LEU A CA 17
ATOM 30358 C C . LEU A 1 45 ? -5.767 6.428 -11.687 1.00 0.00 45 LEU A C 17
ATOM 30359 O O . LEU A 1 45 ? -5.867 7.651 -11.639 1.00 0.00 45 LEU A O 17
ATOM 30375 N N . PHE A 1 46 ? -5.202 5.730 -10.693 1.00 0.00 46 PHE A N 17
ATOM 30376 C CA . PHE A 1 46 ? -4.765 6.366 -9.443 1.00 0.00 46 PHE A CA 17
ATOM 30377 C C . PHE A 1 46 ? -3.749 7.496 -9.664 1.00 0.00 46 PHE A C 17
ATOM 30378 O O . PHE A 1 46 ? -3.945 8.608 -9.168 1.00 0.00 46 PHE A O 17
ATOM 30395 N N . VAL A 1 47 ? -2.680 7.245 -10.432 1.00 0.00 47 VAL A N 17
ATOM 30396 C CA . VAL A 1 47 ? -1.726 8.319 -10.764 1.00 0.00 47 VAL A CA 17
ATOM 30397 C C . VAL A 1 47 ? -2.355 9.429 -11.577 1.00 0.00 47 VAL A C 17
ATOM 30398 O O . VAL A 1 47 ? -2.110 10.600 -11.311 1.00 0.00 47 VAL A O 17
ATOM 30411 N N . SER A 1 48 ? -3.214 9.076 -12.527 1.00 0.00 48 SER A N 17
ATOM 30412 C CA . SER A 1 48 ? -3.931 10.066 -13.318 1.00 0.00 48 SER A CA 17
ATOM 30413 C C . SER A 1 48 ? -4.863 10.938 -12.452 1.00 0.00 48 SER A C 17
ATOM 30414 O O . SER A 1 48 ? -5.023 12.128 -12.724 1.00 0.00 48 SER A O 17
ATOM 30422 N N . ALA A 1 49 ? -5.402 10.399 -11.351 1.00 0.00 49 ALA A N 17
ATOM 30423 C CA . ALA A 1 49 ? -6.174 11.144 -10.354 1.00 0.00 49 ALA A CA 17
ATOM 30424 C C . ALA A 1 49 ? -5.276 12.124 -9.576 1.00 0.00 49 ALA A C 17
ATOM 30425 O O . ALA A 1 49 ? -5.600 13.310 -9.475 1.00 0.00 49 ALA A O 17
ATOM 30432 N N . PHE A 1 50 ? -4.128 11.654 -9.067 1.00 0.00 50 PHE A N 17
ATOM 30433 C CA . PHE A 1 50 ? -3.106 12.508 -8.445 1.00 0.00 50 PHE A CA 17
ATOM 30434 C C . PHE A 1 50 ? -2.657 13.655 -9.374 1.00 0.00 50 PHE A C 17
ATOM 30435 O O . PHE A 1 50 ? -2.646 14.817 -8.969 1.00 0.00 50 PHE A O 17
ATOM 30452 N N . GLU A 1 51 ? -2.348 13.352 -10.638 1.00 0.00 51 GLU A N 17
ATOM 30453 C CA . GLU A 1 51 ? -1.997 14.330 -11.677 1.00 0.00 51 GLU A CA 17
ATOM 30454 C C . GLU A 1 51 ? -3.132 15.326 -11.960 1.00 0.00 51 GLU A C 17
ATOM 30455 O O . GLU A 1 51 ? -2.881 16.516 -12.122 1.00 0.00 51 GLU A O 17
ATOM 30467 N N . THR A 1 52 ? -4.383 14.865 -12.005 1.00 0.00 52 THR A N 17
ATOM 30468 C CA . THR A 1 52 ? -5.569 15.722 -12.201 1.00 0.00 52 THR A CA 17
ATOM 30469 C C . THR A 1 52 ? -5.710 16.759 -11.079 1.00 0.00 52 THR A C 17
ATOM 30470 O O . THR A 1 52 ? -5.867 17.950 -11.351 1.00 0.00 52 THR A O 17
ATOM 30481 N N . PHE A 1 53 ? -5.634 16.330 -9.816 1.00 0.00 53 PHE A N 17
ATOM 30482 C CA . PHE A 1 53 ? -5.810 17.197 -8.643 1.00 0.00 53 PHE A CA 17
ATOM 30483 C C . PHE A 1 53 ? -4.545 17.965 -8.213 1.00 0.00 53 PHE A C 17
ATOM 30484 O O . PHE A 1 53 ? -4.605 18.714 -7.234 1.00 0.00 53 PHE A O 17
ATOM 30501 N N . ARG A 1 54 ? -3.417 17.854 -8.938 1.00 0.00 54 ARG A N 17
ATOM 30502 C CA . ARG A 1 54 ? -2.144 18.545 -8.626 1.00 0.00 54 ARG A CA 17
ATOM 30503 C C . ARG A 1 54 ? -2.309 20.050 -8.406 1.00 0.00 54 ARG A C 17
ATOM 30504 O O . ARG A 1 54 ? -1.601 20.647 -7.603 1.00 0.00 54 ARG A O 17
ATOM 30525 N N . GLU A 1 55 ? -3.277 20.645 -9.102 1.00 0.00 55 GLU A N 17
ATOM 30526 C CA . GLU A 1 55 ? -3.623 22.071 -9.070 1.00 0.00 55 GLU A CA 17
ATOM 30527 C C . GLU A 1 55 ? -4.047 22.587 -7.680 1.00 0.00 55 GLU A C 17
ATOM 30528 O O . GLU A 1 55 ? -3.998 23.791 -7.426 1.00 0.00 55 GLU A O 17
ATOM 30540 N N . GLU A 1 56 ? -4.440 21.693 -6.767 1.00 0.00 56 GLU A N 17
ATOM 30541 C CA . GLU A 1 56 ? -4.811 22.016 -5.382 1.00 0.00 56 GLU A CA 17
ATOM 30542 C C . GLU A 1 56 ? -3.616 22.471 -4.512 1.00 0.00 56 GLU A C 17
ATOM 30543 O O . GLU A 1 56 ? -3.814 23.228 -3.557 1.00 0.00 56 GLU A O 17
ATOM 30555 N N . SER A 1 57 ? -2.383 22.073 -4.860 1.00 0.00 57 SER A N 17
ATOM 30556 C CA . SER A 1 57 ? -1.157 22.322 -4.078 1.00 0.00 57 SER A CA 17
ATOM 30557 C C . SER A 1 57 ? 0.027 22.699 -4.973 1.00 0.00 57 SER A C 17
ATOM 30558 O O . SER A 1 57 ? 0.474 21.900 -5.797 1.00 0.00 57 SER A O 17
ATOM 30566 N N . LEU A 1 58 ? 0.594 23.898 -4.791 1.00 0.00 58 LEU A N 17
ATOM 30567 C CA . LEU A 1 58 ? 1.711 24.430 -5.591 1.00 0.00 58 LEU A CA 17
ATOM 30568 C C . LEU A 1 58 ? 2.953 23.521 -5.610 1.00 0.00 58 LEU A C 17
ATOM 30569 O O . LEU A 1 58 ? 3.675 23.488 -6.605 1.00 0.00 58 LEU A O 17
ATOM 30585 N N . VAL A 1 59 ? 3.166 22.735 -4.549 1.00 0.00 59 VAL A N 17
ATOM 30586 C CA . VAL A 1 59 ? 4.282 21.780 -4.440 1.00 0.00 59 VAL A CA 17
ATOM 30587 C C . VAL A 1 59 ? 4.046 20.469 -5.213 1.00 0.00 59 VAL A C 17
ATOM 30588 O O . VAL A 1 59 ? 5.002 19.762 -5.528 1.00 0.00 59 VAL A O 17
ATOM 30601 N N . CYS A 1 60 ? 2.786 20.139 -5.530 1.00 0.00 60 CYS A N 17
ATOM 30602 C CA . CYS A 1 60 ? 2.366 18.905 -6.210 1.00 0.00 60 CYS A CA 17
ATOM 30603 C C . CYS A 1 60 ? 2.355 19.013 -7.743 1.00 0.00 60 CYS A C 17
ATOM 30604 O O . CYS A 1 60 ? 2.409 17.989 -8.427 1.00 0.00 60 CYS A O 17
ATOM 30612 N N . LYS A 1 61 ? 2.332 20.233 -8.294 1.00 0.00 61 LYS A N 17
ATOM 30613 C CA . LYS A 1 61 ? 2.464 20.499 -9.744 1.00 0.00 61 LYS A CA 17
ATOM 30614 C C . LYS A 1 61 ? 3.824 20.085 -10.338 1.00 0.00 61 LYS A C 17
ATOM 30615 O O . LYS A 1 61 ? 3.966 20.026 -11.558 1.00 0.00 61 LYS A O 17
ATOM 30634 N N . ASP A 1 62 ? 4.800 19.759 -9.490 1.00 0.00 62 ASP A N 17
ATOM 30635 C CA . ASP A 1 62 ? 6.134 19.257 -9.835 1.00 0.00 62 ASP A CA 17
ATOM 30636 C C . ASP A 1 62 ? 6.495 18.048 -8.942 1.00 0.00 62 ASP A C 17
ATOM 30637 O O . ASP A 1 62 ? 7.266 18.165 -7.987 1.00 0.00 62 ASP A O 17
ATOM 30646 N N . ALA A 1 63 ? 5.876 16.896 -9.223 1.00 0.00 63 ALA A N 17
ATOM 30647 C CA . ALA A 1 63 ? 6.010 15.640 -8.471 1.00 0.00 63 ALA A CA 17
ATOM 30648 C C . ALA A 1 63 ? 5.846 14.390 -9.368 1.00 0.00 63 ALA A C 17
ATOM 30649 O O . ALA A 1 63 ? 5.415 14.488 -10.520 1.00 0.00 63 ALA A O 17
ATOM 30656 N N . ILE A 1 64 ? 6.145 13.207 -8.816 1.00 0.00 64 ILE A N 17
ATOM 30657 C CA . ILE A 1 64 ? 5.980 11.871 -9.427 1.00 0.00 64 ILE A CA 17
ATOM 30658 C C . ILE A 1 64 ? 5.342 10.913 -8.402 1.00 0.00 64 ILE A C 17
ATOM 30659 O O . ILE A 1 64 ? 5.593 11.034 -7.203 1.00 0.00 64 ILE A O 17
ATOM 30675 N N . LEU A 1 65 ? 4.561 9.930 -8.861 1.00 0.00 65 LEU A N 17
ATOM 30676 C CA . LEU A 1 65 ? 3.941 8.885 -8.036 1.00 0.00 65 LEU A CA 17
ATOM 30677 C C . LEU A 1 65 ? 4.548 7.513 -8.385 1.00 0.00 65 LEU A C 17
ATOM 30678 O O . LEU A 1 65 ? 4.282 6.948 -9.447 1.00 0.00 65 LEU A O 17
ATOM 30694 N N . ASP A 1 66 ? 5.427 7.013 -7.518 1.00 0.00 66 ASP A N 17
ATOM 30695 C CA . ASP A 1 66 ? 6.192 5.773 -7.685 1.00 0.00 66 ASP A CA 17
ATOM 30696 C C . ASP A 1 66 ? 5.394 4.548 -7.200 1.00 0.00 66 ASP A C 17
ATOM 30697 O O . ASP A 1 66 ? 5.408 4.193 -6.018 1.00 0.00 66 ASP A O 17
ATOM 30706 N N . ILE A 1 67 ? 4.648 3.933 -8.119 1.00 0.00 67 ILE A N 17
ATOM 30707 C CA . ILE A 1 67 ? 3.770 2.781 -7.872 1.00 0.00 67 ILE A CA 17
ATOM 30708 C C . ILE A 1 67 ? 4.589 1.482 -7.722 1.00 0.00 67 ILE A C 17
ATOM 30709 O O . ILE A 1 67 ? 5.022 0.882 -8.710 1.00 0.00 67 ILE A O 17
ATOM 30725 N N . VAL A 1 68 ? 4.792 1.038 -6.482 1.00 0.00 68 VAL A N 17
ATOM 30726 C CA . VAL A 1 68 ? 5.354 -0.269 -6.107 1.00 0.00 68 VAL A CA 17
ATOM 30727 C C . VAL A 1 68 ? 4.284 -1.358 -6.224 1.00 0.00 68 VAL A C 17
ATOM 30728 O O . VAL A 1 68 ? 3.281 -1.352 -5.509 1.00 0.00 68 VAL A O 17
ATOM 30741 N N . ASP A 1 69 ? 4.513 -2.309 -7.125 1.00 0.00 69 ASP A N 17
ATOM 30742 C CA . ASP A 1 69 ? 3.731 -3.545 -7.249 1.00 0.00 69 ASP A CA 17
ATOM 30743 C C . ASP A 1 69 ? 4.095 -4.524 -6.113 1.00 0.00 69 ASP A C 17
ATOM 30744 O O . ASP A 1 69 ? 5.178 -5.114 -6.108 1.00 0.00 69 ASP A O 17
ATOM 30753 N N . GLU A 1 70 ? 3.220 -4.667 -5.117 1.00 0.00 70 GLU A N 17
ATOM 30754 C CA . GLU A 1 70 ? 3.425 -5.546 -3.958 1.00 0.00 70 GLU A CA 17
ATOM 30755 C C . GLU A 1 70 ? 2.958 -6.988 -4.218 1.00 0.00 70 GLU A C 17
ATOM 30756 O O . GLU A 1 70 ? 1.968 -7.228 -4.916 1.00 0.00 70 GLU A O 17
ATOM 30768 N N . LYS A 1 71 ? 3.623 -7.950 -3.566 1.00 0.00 71 LYS A N 17
ATOM 30769 C CA . LYS A 1 71 ? 3.182 -9.350 -3.466 1.00 0.00 71 LYS A CA 17
ATOM 30770 C C . LYS A 1 71 ? 1.888 -9.469 -2.651 1.00 0.00 71 LYS A C 17
ATOM 30771 O O . LYS A 1 71 ? 1.534 -8.564 -1.889 1.00 0.00 71 LYS A O 17
ATOM 30790 N N . VAL A 1 72 ? 1.216 -10.614 -2.763 1.00 0.00 72 VAL A N 17
ATOM 30791 C CA . VAL A 1 72 ? -0.003 -10.968 -2.015 1.00 0.00 72 VAL A CA 17
ATOM 30792 C C . VAL A 1 72 ? 0.158 -12.354 -1.387 1.00 0.00 72 VAL A C 17
ATOM 30793 O O . VAL A 1 72 ? 0.747 -13.251 -1.991 1.00 0.00 72 VAL A O 17
ATOM 30806 N N . GLU A 1 73 ? -0.370 -12.536 -0.176 1.00 0.00 73 GLU A N 17
ATOM 30807 C CA . GLU A 1 73 ? -0.233 -13.773 0.608 1.00 0.00 73 GLU A CA 17
ATOM 30808 C C . GLU A 1 73 ? -1.517 -14.103 1.386 1.00 0.00 73 GLU A C 17
ATOM 30809 O O . GLU A 1 73 ? -2.178 -13.210 1.926 1.00 0.00 73 GLU A O 17
ATOM 30821 N N . LEU A 1 74 ? -1.853 -15.394 1.453 1.00 0.00 74 LEU A N 17
ATOM 30822 C CA . LEU A 1 74 ? -3.042 -15.964 2.086 1.00 0.00 74 LEU A CA 17
ATOM 30823 C C . LEU A 1 74 ? -2.652 -16.848 3.283 1.00 0.00 74 LEU A C 17
ATOM 30824 O O . LEU A 1 74 ? -2.176 -17.970 3.095 1.00 0.00 74 LEU A O 17
ATOM 30840 N N . GLU A 1 75 ? -2.833 -16.361 4.513 1.00 0.00 75 GLU A N 17
ATOM 30841 C CA . GLU A 1 75 ? -2.754 -17.204 5.714 1.00 0.00 75 GLU A CA 17
ATOM 30842 C C . GLU A 1 75 ? -4.051 -17.988 5.960 1.00 0.00 75 GLU A C 17
ATOM 30843 O O . GLU A 1 75 ? -5.147 -17.524 5.635 1.00 0.00 75 GLU A O 17
ATOM 30855 N N . CYS A 1 76 ? -3.929 -19.155 6.591 1.00 0.00 76 CYS A N 17
ATOM 30856 C CA . CYS A 1 76 ? -5.060 -19.886 7.152 1.00 0.00 76 CYS A CA 17
ATOM 30857 C C . CYS A 1 76 ? -5.500 -19.291 8.510 1.00 0.00 76 CYS A C 17
ATOM 30858 O O . CYS A 1 76 ? -4.704 -18.705 9.252 1.00 0.00 76 CYS A O 17
ATOM 30865 N N . LYS A 1 77 ? -6.778 -19.487 8.846 1.00 0.00 77 LYS A N 17
ATOM 30866 C CA . LYS A 1 77 ? -7.444 -19.040 10.085 1.00 0.00 77 LYS A CA 17
ATOM 30867 C C . LYS A 1 77 ? -6.868 -19.649 11.370 1.00 0.00 77 LYS A C 17
ATOM 30868 O O . LYS A 1 77 ? -6.399 -18.922 12.245 1.00 0.00 77 LYS A O 17
ATOM 30887 N N . ASP A 1 78 ? -6.957 -20.971 11.505 1.00 0.00 78 ASP A N 17
ATOM 30888 C CA . ASP A 1 78 ? -6.682 -21.732 12.738 1.00 0.00 78 ASP A CA 17
ATOM 30889 C C . ASP A 1 78 ? -5.698 -22.889 12.473 1.00 0.00 78 ASP A C 17
ATOM 30890 O O . ASP A 1 78 ? -6.005 -24.072 12.658 1.00 0.00 78 ASP A O 17
ATOM 30899 N N . CYS A 1 79 ? -4.519 -22.516 11.968 1.00 0.00 79 CYS A N 17
ATOM 30900 C CA . CYS A 1 79 ? -3.526 -23.378 11.326 1.00 0.00 79 CYS A CA 17
ATOM 30901 C C . CYS A 1 79 ? -2.085 -22.953 11.696 1.00 0.00 79 CYS A C 17
ATOM 30902 O O . CYS A 1 79 ? -1.848 -22.318 12.728 1.00 0.00 79 CYS A O 17
ATOM 30909 N N . SER A 1 80 ? -1.118 -23.300 10.839 1.00 0.00 80 SER A N 17
ATOM 30910 C CA . SER A 1 80 ? 0.297 -22.897 10.957 1.00 0.00 80 SER A CA 17
ATOM 30911 C C . SER A 1 80 ? 0.983 -22.741 9.582 1.00 0.00 80 SER A C 17
ATOM 30912 O O . SER A 1 80 ? 2.176 -23.014 9.423 1.00 0.00 80 SER A O 17
ATOM 30920 N N . HIS A 1 81 ? 0.216 -22.360 8.553 1.00 0.00 81 HIS A N 17
ATOM 30921 C CA . HIS A 1 81 ? 0.655 -22.309 7.154 1.00 0.00 81 HIS A CA 17
ATOM 30922 C C . HIS A 1 81 ? 0.036 -21.127 6.379 1.00 0.00 81 HIS A C 17
ATOM 30923 O O . HIS A 1 81 ? -1.098 -20.714 6.649 1.00 0.00 81 HIS A O 17
ATOM 30937 N N . VAL A 1 82 ? 0.774 -20.606 5.389 1.00 0.00 82 VAL A N 17
ATOM 30938 C CA . VAL A 1 82 ? 0.346 -19.579 4.425 1.00 0.00 82 VAL A CA 17
ATOM 30939 C C . VAL A 1 82 ? 0.870 -19.906 3.012 1.00 0.00 82 VAL A C 17
ATOM 30940 O O . VAL A 1 82 ? 1.931 -20.521 2.872 1.00 0.00 82 VAL A O 17
ATOM 30953 N N . PHE A 1 83 ? 0.174 -19.456 1.963 1.00 0.00 83 PHE A N 17
ATOM 30954 C CA . PHE A 1 83 ? 0.562 -19.623 0.547 1.00 0.00 83 PHE A CA 17
ATOM 30955 C C . PHE A 1 83 ? 0.181 -18.394 -0.308 1.00 0.00 83 PHE A C 17
ATOM 30956 O O . PHE A 1 83 ? -0.375 -17.426 0.211 1.00 0.00 83 PHE A O 17
ATOM 30973 N N . LYS A 1 84 ? 0.472 -18.403 -1.619 1.00 0.00 84 LYS A N 17
ATOM 30974 C CA . LYS A 1 84 ? 0.148 -17.305 -2.562 1.00 0.00 84 LYS A CA 17
ATOM 30975 C C . LYS A 1 84 ? -1.059 -17.642 -3.460 1.00 0.00 84 LYS A C 17
ATOM 30976 O O . LYS A 1 84 ? -1.213 -18.803 -3.846 1.00 0.00 84 LYS A O 17
ATOM 30995 N N . PRO A 1 85 ? -1.912 -16.664 -3.820 1.00 0.00 85 PRO A N 17
ATOM 30996 C CA . PRO A 1 85 ? -3.158 -16.915 -4.552 1.00 0.00 85 PRO A CA 17
ATOM 30997 C C . PRO A 1 85 ? -2.925 -17.349 -6.009 1.00 0.00 85 PRO A C 17
ATOM 30998 O O . PRO A 1 85 ? -2.331 -16.611 -6.800 1.00 0.00 85 PRO A O 17
ATOM 31009 N N . ASN A 1 86 ? -3.425 -18.535 -6.370 1.00 0.00 86 ASN A N 17
ATOM 31010 C CA . ASN A 1 86 ? -3.396 -19.093 -7.729 1.00 0.00 86 ASN A CA 17
ATOM 31011 C C . ASN A 1 86 ? -4.725 -19.797 -8.086 1.00 0.00 86 ASN A C 17
ATOM 31012 O O . ASN A 1 86 ? -5.471 -19.304 -8.934 1.00 0.00 86 ASN A O 17
ATOM 31023 N N . ALA A 1 87 ? -5.032 -20.931 -7.445 1.00 0.00 87 ALA A N 17
ATOM 31024 C CA . ALA A 1 87 ? -6.300 -21.655 -7.601 1.00 0.00 87 ALA A CA 17
ATOM 31025 C C . ALA A 1 87 ? -7.495 -20.926 -6.943 1.00 0.00 87 ALA A C 17
ATOM 31026 O O . ALA A 1 87 ? -7.320 -20.022 -6.120 1.00 0.00 87 ALA A O 17
ATOM 31033 N N . LEU A 1 88 ? -8.716 -21.368 -7.273 1.00 0.00 88 LEU A N 17
ATOM 31034 C CA . LEU A 1 88 ? -9.984 -20.868 -6.724 1.00 0.00 88 LEU A CA 17
ATOM 31035 C C . LEU A 1 88 ? -10.879 -22.009 -6.204 1.00 0.00 88 LEU A C 17
ATOM 31036 O O . LEU A 1 88 ? -11.090 -22.120 -4.995 1.00 0.00 88 LEU A O 17
ATOM 31052 N N . ASP A 1 89 ? -11.377 -22.891 -7.079 1.00 0.00 89 ASP A N 17
ATOM 31053 C CA . ASP A 1 89 ? -12.228 -24.022 -6.674 1.00 0.00 89 ASP A CA 17
ATOM 31054 C C . ASP A 1 89 ? -11.455 -25.041 -5.814 1.00 0.00 89 ASP A C 17
ATOM 31055 O O . ASP A 1 89 ? -11.955 -25.514 -4.793 1.00 0.00 89 ASP A O 17
ATOM 31064 N N . TYR A 1 90 ? -10.193 -25.290 -6.174 1.00 0.00 90 TYR A N 17
ATOM 31065 C CA . TYR A 1 90 ? -9.217 -26.130 -5.465 1.00 0.00 90 TYR A CA 17
ATOM 31066 C C . TYR A 1 90 ? -8.319 -25.315 -4.504 1.00 0.00 90 TYR A C 17
ATOM 31067 O O . TYR A 1 90 ? -7.215 -25.735 -4.157 1.00 0.00 90 TYR A O 17
ATOM 31085 N N . GLY A 1 91 ? -8.773 -24.130 -4.077 1.00 0.00 91 GLY A N 17
ATOM 31086 C CA . GLY A 1 91 ? -8.031 -23.129 -3.292 1.00 0.00 91 GLY A CA 17
ATOM 31087 C C . GLY A 1 91 ? -7.958 -23.416 -1.785 1.00 0.00 91 GLY A C 17
ATOM 31088 O O . GLY A 1 91 ? -7.862 -22.493 -0.976 1.00 0.00 91 GLY A O 17
ATOM 31092 N N . VAL A 1 92 ? -8.064 -24.691 -1.402 1.00 0.00 92 VAL A N 17
ATOM 31093 C CA . VAL A 1 92 ? -7.944 -25.196 -0.027 1.00 0.00 92 VAL A CA 17
ATOM 31094 C C . VAL A 1 92 ? -6.534 -24.998 0.557 1.00 0.00 92 VAL A C 17
ATOM 31095 O O . VAL A 1 92 ? -5.548 -24.915 -0.181 1.00 0.00 92 VAL A O 17
ATOM 31108 N N . CYS A 1 93 ? -6.436 -24.959 1.890 1.00 0.00 93 CYS A N 17
ATOM 31109 C CA . CYS A 1 93 ? -5.177 -24.923 2.631 1.00 0.00 93 CYS A CA 17
ATOM 31110 C C . CYS A 1 93 ? -4.400 -26.251 2.486 1.00 0.00 93 CYS A C 17
ATOM 31111 O O . CYS A 1 93 ? -4.975 -27.336 2.340 1.00 0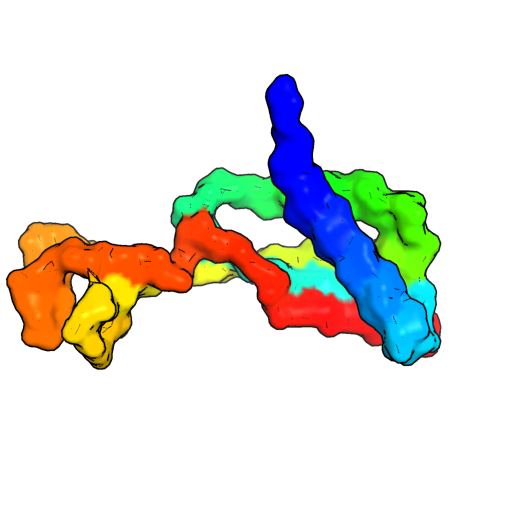.00 93 CYS A O 17
ATOM 31118 N N . GLU A 1 94 ? -3.067 -26.152 2.441 1.00 0.00 94 GLU A N 17
ATOM 31119 C CA . GLU A 1 94 ? -2.173 -27.295 2.209 1.00 0.00 94 GLU A CA 17
ATOM 31120 C C . GLU A 1 94 ? -2.267 -28.331 3.336 1.00 0.00 94 GLU A C 17
ATOM 31121 O O . GLU A 1 94 ? -2.285 -29.539 3.084 1.00 0.00 94 GLU A O 17
ATOM 31133 N N . LYS A 1 95 ? -2.326 -27.844 4.582 1.00 0.00 95 LYS A N 17
ATOM 31134 C CA . LYS A 1 95 ? -2.524 -28.663 5.788 1.00 0.00 95 LYS A CA 17
ATOM 31135 C C . LYS A 1 95 ? -3.967 -29.152 5.926 1.00 0.00 95 LYS A C 17
ATOM 31136 O O . LYS A 1 95 ? -4.199 -30.358 6.040 1.00 0.00 95 LYS A O 17
ATOM 31155 N N . CYS A 1 96 ? -4.916 -28.214 5.952 1.00 0.00 96 CYS A N 17
ATOM 31156 C CA . CYS A 1 96 ? -6.333 -28.438 6.221 1.00 0.00 96 CYS A CA 17
ATOM 31157 C C . CYS A 1 96 ? -7.208 -28.118 4.987 1.00 0.00 96 CYS A C 17
ATOM 31158 O O . CYS A 1 96 ? -7.190 -27.032 4.416 1.00 0.00 96 CYS A O 17
ATOM 31165 N N . HIS A 1 97 ? -7.938 -29.126 4.518 1.00 0.00 97 HIS A N 17
ATOM 31166 C CA . HIS A 1 97 ? -8.727 -29.163 3.279 1.00 0.00 97 HIS A CA 17
ATOM 31167 C C . HIS A 1 97 ? -10.014 -28.304 3.313 1.00 0.00 97 HIS A C 17
ATOM 31168 O O . HIS A 1 97 ? -11.125 -28.772 3.046 1.00 0.00 97 HIS A O 17
ATOM 31182 N N . SER A 1 98 ? -9.850 -27.015 3.606 1.00 0.00 98 SER A N 17
ATOM 31183 C CA . SER A 1 98 ? -10.860 -25.955 3.494 1.00 0.00 98 SER A CA 17
ATOM 31184 C C . SER A 1 98 ? -10.233 -24.670 2.941 1.00 0.00 98 SER A C 17
ATOM 31185 O O . SER A 1 98 ? -9.023 -24.462 3.042 1.00 0.00 98 SER A O 17
ATOM 31193 N N . LYS A 1 99 ? -11.050 -23.802 2.330 1.00 0.00 99 LYS A N 17
ATOM 31194 C CA . LYS A 1 99 ? -10.648 -22.557 1.643 1.00 0.00 99 LYS A CA 17
ATOM 31195 C C . LYS A 1 99 ? -10.951 -21.295 2.471 1.00 0.00 99 LYS A C 17
ATOM 31196 O O . LYS A 1 99 ? -11.167 -20.210 1.934 1.00 0.00 99 LYS A O 17
ATOM 31215 N N . ASN A 1 100 ? -10.949 -21.444 3.796 1.00 0.00 100 ASN A N 17
ATOM 31216 C CA . ASN A 1 100 ? -11.189 -20.414 4.817 1.00 0.00 100 ASN A CA 17
ATOM 31217 C C . ASN A 1 100 ? -10.112 -19.304 4.911 1.00 0.00 100 ASN A C 17
ATOM 31218 O O . ASN A 1 100 ? -10.214 -18.429 5.772 1.00 0.00 100 ASN A O 17
ATOM 31229 N N . VAL A 1 101 ? -9.044 -19.373 4.112 1.00 0.00 101 VAL A N 17
ATOM 31230 C CA . VAL A 1 101 ? -7.876 -18.472 4.145 1.00 0.00 101 VAL A CA 17
ATOM 31231 C C . VAL A 1 101 ? -8.230 -16.989 3.934 1.00 0.00 101 VAL A C 17
ATOM 31232 O O . VAL A 1 101 ? -9.224 -16.662 3.279 1.00 0.00 101 VAL A O 17
ATOM 31245 N N . ILE A 1 102 ? -7.385 -16.083 4.446 1.00 0.00 102 ILE A N 17
ATOM 31246 C CA . ILE A 1 102 ? -7.532 -14.619 4.321 1.00 0.00 102 ILE A CA 17
ATOM 31247 C C . ILE A 1 102 ? -6.246 -13.914 3.859 1.00 0.00 102 ILE A C 17
ATOM 31248 O O . ILE A 1 102 ? -5.134 -14.382 4.107 1.00 0.00 102 ILE A O 17
ATOM 31264 N N . ILE A 1 103 ? -6.403 -12.756 3.208 1.00 0.00 103 ILE A N 17
ATOM 31265 C CA . ILE A 1 103 ? -5.333 -11.935 2.641 1.00 0.00 103 ILE A CA 17
ATOM 31266 C C . ILE A 1 103 ? -4.615 -11.192 3.773 1.00 0.00 103 ILE A C 17
ATOM 31267 O O . ILE A 1 103 ? -5.166 -10.251 4.351 1.00 0.00 103 ILE A O 17
ATOM 31283 N N . THR A 1 104 ? -3.391 -11.611 4.095 1.00 0.00 104 THR A N 17
ATOM 31284 C CA . THR A 1 104 ? -2.582 -11.062 5.203 1.00 0.00 104 THR A CA 17
ATOM 31285 C C . THR A 1 104 ? -1.549 -10.024 4.728 1.00 0.00 104 THR A C 17
ATOM 31286 O O . THR A 1 104 ? -0.885 -9.359 5.525 1.00 0.00 104 THR A O 17
ATOM 31297 N N . GLN A 1 105 ? -1.428 -9.860 3.408 1.00 0.00 105 GLN A N 17
ATOM 31298 C CA . GLN A 1 105 ? -0.454 -9.014 2.717 1.00 0.00 105 GLN A CA 17
ATOM 31299 C C . GLN A 1 105 ? -1.042 -8.633 1.358 1.00 0.00 105 GLN A C 17
ATOM 31300 O O . GLN A 1 105 ? -1.479 -9.510 0.614 1.00 0.00 105 GLN A O 17
ATOM 31314 N N . GLY A 1 106 ? -1.078 -7.337 1.042 1.00 0.00 106 GLY A N 17
ATOM 31315 C CA . GLY A 1 106 ? -1.626 -6.827 -0.219 1.00 0.00 106 GLY A CA 17
ATOM 31316 C C . GLY A 1 106 ? -3.160 -6.800 -0.271 1.00 0.00 106 GLY A C 17
ATOM 31317 O O . GLY A 1 106 ? -3.741 -6.717 -1.353 1.00 0.00 106 GLY A O 17
ATOM 31321 N N . ASN A 1 107 ? -3.810 -6.871 0.898 1.00 0.00 107 ASN A N 17
ATOM 31322 C CA . ASN A 1 107 ? -5.261 -6.791 1.095 1.00 0.00 107 ASN A CA 17
ATOM 31323 C C . ASN A 1 107 ? -5.842 -5.481 0.514 1.00 0.00 107 ASN A C 17
ATOM 31324 O O . ASN A 1 107 ? -6.876 -5.495 -0.157 1.00 0.00 107 ASN A O 17
ATOM 31335 N N . GLU A 1 108 ? -5.132 -4.364 0.707 1.00 0.00 108 GLU A N 17
ATOM 31336 C CA . GLU A 1 108 ? -5.413 -3.046 0.111 1.00 0.00 108 GLU A CA 17
ATOM 31337 C C . GLU A 1 108 ? -4.117 -2.328 -0.319 1.00 0.00 108 GLU A C 17
ATOM 31338 O O . GLU A 1 108 ? -3.018 -2.683 0.115 1.00 0.00 108 GLU A O 17
ATOM 31350 N N . MET A 1 109 ? -4.248 -1.281 -1.141 1.00 0.00 109 MET A N 17
ATOM 31351 C CA . MET A 1 109 ? -3.186 -0.299 -1.410 1.00 0.00 109 MET A CA 17
ATOM 31352 C C . MET A 1 109 ? -2.993 0.651 -0.214 1.00 0.00 109 MET A C 17
ATOM 31353 O O . MET A 1 109 ? -3.956 0.976 0.484 1.00 0.00 109 MET A O 17
ATOM 31367 N N . ARG A 1 110 ? -1.757 1.120 -0.001 1.00 0.00 110 ARG A N 17
ATOM 31368 C CA . ARG A 1 110 ? -1.347 2.102 1.026 1.00 0.00 110 ARG A CA 17
ATOM 31369 C C . ARG A 1 110 ? -0.242 3.029 0.493 1.00 0.00 110 ARG A C 17
ATOM 31370 O O . ARG A 1 110 ? 0.445 2.700 -0.474 1.00 0.00 110 ARG A O 17
ATOM 31391 N N . LEU A 1 111 ? -0.001 4.152 1.172 1.00 0.00 111 LEU A N 17
ATOM 31392 C CA . LEU A 1 111 ? 1.270 4.887 1.071 1.00 0.00 111 LEU A CA 17
ATOM 31393 C C . LEU A 1 111 ? 2.438 4.045 1.618 1.00 0.00 111 LEU A C 17
ATOM 31394 O O . LEU A 1 111 ? 2.246 3.200 2.497 1.00 0.00 111 LEU A O 17
ATOM 31410 N N . LEU A 1 112 ? 3.657 4.326 1.146 1.00 0.00 112 LEU A N 17
ATOM 31411 C CA . LEU A 1 112 ? 4.903 3.738 1.651 1.00 0.00 112 LEU A CA 17
ATOM 31412 C C . LEU A 1 112 ? 5.851 4.824 2.187 1.00 0.00 112 LEU A C 17
ATOM 31413 O O . LEU A 1 112 ? 6.274 4.750 3.343 1.00 0.00 112 LEU A O 17
ATOM 31429 N N . SER A 1 113 ? 6.163 5.841 1.377 1.00 0.00 113 SER A N 17
ATOM 31430 C CA . SER A 1 113 ? 6.998 7.000 1.745 1.00 0.00 113 SER A CA 17
ATOM 31431 C C . SER A 1 113 ? 6.821 8.174 0.768 1.00 0.00 113 SER A C 17
ATOM 31432 O O . SER A 1 113 ? 6.168 8.035 -0.265 1.00 0.00 113 SER A O 17
ATOM 31440 N N . LEU A 1 114 ? 7.421 9.333 1.058 1.00 0.00 114 LEU A N 17
ATOM 31441 C CA . LEU A 1 114 ? 7.615 10.443 0.109 1.00 0.00 114 LEU A CA 17
ATOM 31442 C C . LEU A 1 114 ? 9.125 10.752 -0.005 1.00 0.00 114 LEU A C 17
ATOM 31443 O O . LEU A 1 114 ? 9.910 10.383 0.873 1.00 0.00 114 LEU A O 17
ATOM 31459 N N . GLU A 1 115 ? 9.521 11.515 -1.022 1.00 0.00 115 GLU A N 17
ATOM 31460 C CA . GLU A 1 115 ? 10.843 12.134 -1.175 1.00 0.00 115 GLU A CA 17
ATOM 31461 C C . GLU A 1 115 ? 10.697 13.615 -1.560 1.00 0.00 115 GLU A C 17
ATOM 31462 O O . GLU A 1 115 ? 9.751 14.001 -2.250 1.00 0.00 115 GLU A O 17
ATOM 31474 N N . MET A 1 116 ? 11.672 14.442 -1.180 1.00 0.00 116 MET A N 17
ATOM 31475 C CA . MET A 1 116 ? 11.775 15.872 -1.514 1.00 0.00 116 MET A CA 17
ATOM 31476 C C . MET A 1 116 ? 13.139 16.190 -2.151 1.00 0.00 116 MET A C 17
ATOM 31477 O O . MET A 1 116 ? 14.112 15.453 -1.973 1.00 0.00 116 MET A O 17
ATOM 31491 N N . LEU A 1 117 ? 13.221 17.296 -2.898 1.00 0.00 117 LEU A N 17
ATOM 31492 C CA . LEU A 1 117 ? 14.408 17.765 -3.593 1.00 0.00 117 LEU A CA 17
ATOM 31493 C C . LEU A 1 117 ? 15.386 18.403 -2.583 1.00 0.00 117 LEU A C 17
ATOM 31494 O O . LEU A 1 117 ? 15.209 19.545 -2.154 1.00 0.00 117 LEU A O 17
ATOM 31510 N N . ALA A 1 118 ? 16.396 17.631 -2.170 1.00 0.00 118 ALA A N 17
ATOM 31511 C CA . ALA A 1 118 ? 17.404 18.028 -1.178 1.00 0.00 118 ALA A CA 17
ATOM 31512 C C . ALA A 1 118 ? 18.710 18.591 -1.790 1.00 0.00 118 ALA A C 17
ATOM 31513 O O . ALA A 1 118 ? 19.460 19.290 -1.106 1.00 0.00 118 ALA A O 17
ATOM 31520 N N . GLU A 1 119 ? 18.998 18.305 -3.065 1.00 0.00 119 GLU A N 17
ATOM 31521 C CA . GLU A 1 119 ? 20.195 18.783 -3.777 1.00 0.00 119 GLU A CA 17
ATOM 31522 C C . GLU A 1 119 ? 20.163 20.305 -4.014 1.00 0.00 119 GLU A C 17
ATOM 31523 O O . GLU A 1 119 ? 19.202 20.855 -4.570 1.00 0.00 119 GLU A O 17
ATOM 31536 N N . GLY A 1 1 ? -22.405 10.765 -6.294 1.00 0.00 1 GLY A N 18
ATOM 31537 C CA . GLY A 1 1 ? -22.481 10.009 -5.025 1.00 0.00 1 GLY A CA 18
ATOM 31538 C C . GLY A 1 1 ? -21.202 10.140 -4.211 1.00 0.00 1 GLY A C 18
ATOM 31539 O O . GLY A 1 1 ? -20.473 11.125 -4.345 1.00 0.00 1 GLY A O 18
ATOM 31545 N N . SER A 1 2 ? -20.924 9.160 -3.348 1.00 0.00 2 SER A N 18
ATOM 31546 C CA . SER A 1 2 ? -19.773 9.115 -2.427 1.00 0.00 2 SER A CA 18
ATOM 31547 C C . SER A 1 2 ? -18.417 9.095 -3.155 1.00 0.00 2 SER A C 18
ATOM 31548 O O . SER A 1 2 ? -17.968 8.050 -3.630 1.00 0.00 2 SER A O 18
ATOM 31556 N N . MET A 1 3 ? -17.735 10.245 -3.220 1.00 0.00 3 MET A N 18
ATOM 31557 C CA . MET A 1 3 ? -16.414 10.456 -3.848 1.00 0.00 3 MET A CA 18
ATOM 31558 C C . MET A 1 3 ? -15.226 9.820 -3.083 1.00 0.00 3 MET A C 18
ATOM 31559 O O . MET A 1 3 ? -14.092 10.291 -3.183 1.00 0.00 3 MET A O 18
ATOM 31573 N N . HIS A 1 4 ? -15.448 8.752 -2.308 1.00 0.00 4 HIS A N 18
ATOM 31574 C CA . HIS A 1 4 ? -14.417 8.093 -1.493 1.00 0.00 4 HIS A CA 18
ATOM 31575 C C . HIS A 1 4 ? -13.217 7.580 -2.320 1.00 0.00 4 HIS A C 18
ATOM 31576 O O . HIS A 1 4 ? -12.087 7.571 -1.834 1.00 0.00 4 HIS A O 18
ATOM 31590 N N . GLU A 1 5 ? -13.425 7.243 -3.597 1.00 0.00 5 GLU A N 18
ATOM 31591 C CA . GLU A 1 5 ? -12.364 6.903 -4.563 1.00 0.00 5 GLU A CA 18
ATOM 31592 C C . GLU A 1 5 ? -11.325 8.025 -4.788 1.00 0.00 5 GLU A C 18
ATOM 31593 O O . GLU A 1 5 ? -10.184 7.745 -5.161 1.00 0.00 5 GLU A O 18
ATOM 31605 N N . TYR A 1 6 ? -11.689 9.283 -4.509 1.00 0.00 6 TYR A N 18
ATOM 31606 C CA . TYR A 1 6 ? -10.818 10.464 -4.555 1.00 0.00 6 TYR A CA 18
ATOM 31607 C C . TYR A 1 6 ? -10.369 10.949 -3.165 1.00 0.00 6 TYR A C 18
ATOM 31608 O O . TYR A 1 6 ? -9.588 11.898 -3.073 1.00 0.00 6 TYR A O 18
ATOM 31626 N N . SER A 1 7 ? -10.809 10.294 -2.083 1.00 0.00 7 SER A N 18
ATOM 31627 C CA . SER A 1 7 ? -10.410 10.624 -0.707 1.00 0.00 7 SER A CA 18
ATOM 31628 C C . SER A 1 7 ? -8.900 10.462 -0.529 1.00 0.00 7 SER A C 18
ATOM 31629 O O . SER A 1 7 ? -8.220 11.407 -0.128 1.00 0.00 7 SER A O 18
ATOM 31637 N N . VAL A 1 8 ? -8.352 9.299 -0.909 1.00 0.00 8 VAL A N 18
ATOM 31638 C CA . VAL A 1 8 ? -6.905 9.014 -0.867 1.00 0.00 8 VAL A CA 18
ATOM 31639 C C . VAL A 1 8 ? -6.110 9.996 -1.724 1.00 0.00 8 VAL A C 18
ATOM 31640 O O . VAL A 1 8 ? -5.114 10.548 -1.268 1.00 0.00 8 VAL A O 18
ATOM 31653 N N . VAL A 1 9 ? -6.566 10.231 -2.959 1.00 0.00 9 VAL A N 18
ATOM 31654 C CA . VAL A 1 9 ? -5.961 11.142 -3.932 1.00 0.00 9 VAL A CA 18
ATOM 31655 C C . VAL A 1 9 ? -5.794 12.554 -3.355 1.00 0.00 9 VAL A C 18
ATOM 31656 O O . VAL A 1 9 ? -4.678 13.066 -3.253 1.00 0.00 9 VAL A O 18
ATOM 31669 N N . SER A 1 10 ? -6.910 13.174 -2.953 1.00 0.00 10 SER A N 18
ATOM 31670 C CA . SER A 1 10 ? -6.955 14.496 -2.316 1.00 0.00 10 SER A CA 18
ATOM 31671 C C . SER A 1 10 ? -6.100 14.543 -1.044 1.00 0.00 10 SER A C 18
ATOM 31672 O O . SER A 1 10 ? -5.321 15.478 -0.842 1.00 0.00 10 SER A O 18
ATOM 31680 N N . SER A 1 11 ? -6.185 13.496 -0.213 1.00 0.00 11 SER A N 18
ATOM 31681 C CA . SER A 1 11 ? -5.399 13.378 1.025 1.00 0.00 11 SER A CA 18
ATOM 31682 C C . SER A 1 11 ? -3.893 13.343 0.761 1.00 0.00 11 SER A C 18
ATOM 31683 O O . SER A 1 11 ? -3.142 13.996 1.478 1.00 0.00 11 SER A O 18
ATOM 31691 N N . LEU A 1 12 ? -3.430 12.624 -0.268 1.00 0.00 12 LEU A N 18
ATOM 31692 C CA . LEU A 1 12 ? -2.011 12.530 -0.616 1.00 0.00 12 LEU A CA 18
ATOM 31693 C C . LEU A 1 12 ? -1.425 13.888 -1.034 1.00 0.00 12 LEU A C 18
ATOM 31694 O O . LEU A 1 12 ? -0.344 14.254 -0.575 1.00 0.00 12 LEU A O 18
ATOM 31710 N N . ILE A 1 13 ? -2.151 14.656 -1.853 1.00 0.00 13 ILE A N 18
ATOM 31711 C CA . ILE A 1 13 ? -1.802 16.038 -2.240 1.00 0.00 13 ILE A CA 18
ATOM 31712 C C . ILE A 1 13 ? -1.726 16.938 -0.992 1.00 0.00 13 ILE A C 18
ATOM 31713 O O . ILE A 1 13 ? -0.719 17.614 -0.775 1.00 0.00 13 ILE A O 18
ATOM 31729 N N . ALA A 1 14 ? -2.755 16.910 -0.136 1.00 0.00 14 ALA A N 18
ATOM 31730 C CA . ALA A 1 14 ? -2.789 17.651 1.128 1.00 0.00 14 ALA A CA 18
ATOM 31731 C C . ALA A 1 14 ? -1.599 17.315 2.049 1.00 0.00 14 ALA A C 18
ATOM 31732 O O . ALA A 1 14 ? -0.927 18.215 2.553 1.00 0.00 14 ALA A O 18
ATOM 31739 N N . LEU A 1 15 ? -1.313 16.025 2.248 1.00 0.00 15 LEU A N 18
ATOM 31740 C CA . LEU A 1 15 ? -0.173 15.522 3.017 1.00 0.00 15 LEU A CA 18
ATOM 31741 C C . LEU A 1 15 ? 1.168 15.987 2.433 1.00 0.00 15 LEU A C 18
ATOM 31742 O O . LEU A 1 15 ? 2.012 16.473 3.182 1.00 0.00 15 LEU A O 18
ATOM 31758 N N . CYS A 1 16 ? 1.369 15.892 1.114 1.00 0.00 16 CYS A N 18
ATOM 31759 C CA . CYS A 1 16 ? 2.561 16.426 0.447 1.00 0.00 16 CYS A CA 18
ATOM 31760 C C . CYS A 1 16 ? 2.747 17.930 0.721 1.00 0.00 16 CYS A C 18
ATOM 31761 O O . CYS A 1 16 ? 3.846 18.353 1.077 1.00 0.00 16 CYS A O 18
ATOM 31769 N N . GLU A 1 17 ? 1.682 18.733 0.612 1.00 0.00 17 GLU A N 18
ATOM 31770 C CA . GLU A 1 17 ? 1.702 20.161 0.958 1.00 0.00 17 GLU A CA 18
ATOM 31771 C C . GLU A 1 17 ? 2.107 20.400 2.422 1.00 0.00 17 GLU A C 18
ATOM 31772 O O . GLU A 1 17 ? 3.056 21.140 2.688 1.00 0.00 17 GLU A O 18
ATOM 31784 N N . GLU A 1 18 ? 1.433 19.733 3.364 1.00 0.00 18 GLU A N 18
ATOM 31785 C CA . GLU A 1 18 ? 1.706 19.813 4.803 1.00 0.00 18 GLU A CA 18
ATOM 31786 C C . GLU A 1 18 ? 3.150 19.435 5.155 1.00 0.00 18 GLU A C 18
ATOM 31787 O O . GLU A 1 18 ? 3.842 20.201 5.827 1.00 0.00 18 GLU A O 18
ATOM 31799 N N . HIS A 1 19 ? 3.633 18.278 4.698 1.00 0.00 19 HIS A N 18
ATOM 31800 C CA . HIS A 1 19 ? 4.997 17.828 4.964 1.00 0.00 19 HIS A CA 18
ATOM 31801 C C . HIS A 1 19 ? 6.036 18.775 4.353 1.00 0.00 19 HIS A C 18
ATOM 31802 O O . HIS A 1 19 ? 7.047 19.058 4.998 1.00 0.00 19 HIS A O 18
ATOM 31816 N N . ALA A 1 20 ? 5.801 19.304 3.146 1.00 0.00 20 ALA A N 18
ATOM 31817 C CA . ALA A 1 20 ? 6.775 20.172 2.491 1.00 0.00 20 ALA A CA 18
ATOM 31818 C C . ALA A 1 20 ? 6.957 21.504 3.226 1.00 0.00 20 ALA A C 18
ATOM 31819 O O . ALA A 1 20 ? 8.093 21.931 3.415 1.00 0.00 20 ALA A O 18
ATOM 31826 N N . LYS A 1 21 ? 5.882 22.160 3.678 1.00 0.00 21 LYS A N 18
ATOM 31827 C CA . LYS A 1 21 ? 6.003 23.382 4.497 1.00 0.00 21 LYS A CA 18
ATOM 31828 C C . LYS A 1 21 ? 6.523 23.120 5.915 1.00 0.00 21 LYS A C 18
ATOM 31829 O O . LYS A 1 21 ? 7.238 23.958 6.464 1.00 0.00 21 LYS A O 18
ATOM 31848 N N . LYS A 1 22 ? 6.223 21.950 6.498 1.00 0.00 22 LYS A N 18
ATOM 31849 C CA . LYS A 1 22 ? 6.638 21.576 7.869 1.00 0.00 22 LYS A CA 18
ATOM 31850 C C . LYS A 1 22 ? 8.134 21.261 7.928 1.00 0.00 22 LYS A C 18
ATOM 31851 O O . LYS A 1 22 ? 8.821 21.641 8.874 1.00 0.00 22 LYS A O 18
ATOM 31870 N N . ASN A 1 23 ? 8.638 20.630 6.869 1.00 0.00 23 ASN A N 18
ATOM 31871 C CA . ASN A 1 23 ? 10.066 20.388 6.620 1.00 0.00 23 ASN A CA 18
ATOM 31872 C C . ASN A 1 23 ? 10.781 21.600 5.981 1.00 0.00 23 ASN A C 18
ATOM 31873 O O . ASN A 1 23 ? 12.000 21.586 5.820 1.00 0.00 23 ASN A O 18
ATOM 31884 N N . GLN A 1 24 ? 10.030 22.657 5.639 1.00 0.00 24 GLN A N 18
ATOM 31885 C CA . GLN A 1 24 ? 10.477 23.880 4.956 1.00 0.00 24 GLN A CA 18
ATOM 31886 C C . GLN A 1 24 ? 11.114 23.602 3.573 1.00 0.00 24 GLN A C 18
ATOM 31887 O O . GLN A 1 24 ? 11.919 24.388 3.070 1.00 0.00 24 GLN A O 18
ATOM 31901 N N . ALA A 1 25 ? 10.750 22.474 2.953 1.00 0.00 25 ALA A N 18
ATOM 31902 C CA . ALA A 1 25 ? 11.209 22.025 1.643 1.00 0.00 25 ALA A CA 18
ATOM 31903 C C . ALA A 1 25 ? 10.539 22.804 0.497 1.00 0.00 25 ALA A C 18
ATOM 31904 O O . ALA A 1 25 ? 11.183 23.116 -0.504 1.00 0.00 25 ALA A O 18
ATOM 31911 N N . HIS A 1 26 ? 9.242 23.107 0.650 1.00 0.00 26 HIS A N 18
ATOM 31912 C CA . HIS A 1 26 ? 8.370 23.806 -0.312 1.00 0.00 26 HIS A CA 18
ATOM 31913 C C . HIS A 1 26 ? 8.368 23.231 -1.754 1.00 0.00 26 HIS A C 18
ATOM 31914 O O . HIS A 1 26 ? 7.948 23.902 -2.698 1.00 0.00 26 HIS A O 18
ATOM 31928 N N . LYS A 1 27 ? 8.808 21.977 -1.921 1.00 0.00 27 LYS A N 18
ATOM 31929 C CA . LYS A 1 27 ? 8.769 21.132 -3.128 1.00 0.00 27 LYS A CA 18
ATOM 31930 C C . LYS A 1 27 ? 8.744 19.651 -2.729 1.00 0.00 27 LYS A C 18
ATOM 31931 O O . LYS A 1 27 ? 9.054 19.307 -1.586 1.00 0.00 27 LYS A O 18
ATOM 31950 N N . ILE A 1 28 ? 8.442 18.785 -3.693 1.00 0.00 28 ILE A N 18
ATOM 31951 C CA . ILE A 1 28 ? 8.576 17.320 -3.628 1.00 0.00 28 ILE A CA 18
ATOM 31952 C C . ILE A 1 28 ? 9.606 16.865 -4.687 1.00 0.00 28 ILE A C 18
ATOM 31953 O O . ILE A 1 28 ? 9.986 17.628 -5.578 1.00 0.00 28 ILE A O 18
ATOM 31969 N N . GLU A 1 29 ? 10.073 15.621 -4.602 1.00 0.00 29 GLU A N 18
ATOM 31970 C CA . GLU A 1 29 ? 10.731 14.889 -5.690 1.00 0.00 29 GLU A CA 18
ATOM 31971 C C . GLU A 1 29 ? 9.825 13.737 -6.152 1.00 0.00 29 GLU A C 18
ATOM 31972 O O . GLU A 1 29 ? 9.299 13.769 -7.267 1.00 0.00 29 GLU A O 18
ATOM 31984 N N . ARG A 1 30 ? 9.610 12.736 -5.286 1.00 0.00 30 ARG A N 18
ATOM 31985 C CA . ARG A 1 30 ? 8.862 11.497 -5.570 1.00 0.00 30 ARG A CA 18
ATOM 31986 C C . ARG A 1 30 ? 7.972 11.078 -4.393 1.00 0.00 30 ARG A C 18
ATOM 31987 O O . ARG A 1 30 ? 8.211 11.458 -3.249 1.00 0.00 30 ARG A O 18
ATOM 32008 N N . VAL A 1 31 ? 6.959 10.263 -4.677 1.00 0.00 31 VAL A N 18
ATOM 32009 C CA . VAL A 1 31 ? 6.003 9.671 -3.727 1.00 0.00 31 VAL A CA 18
ATOM 32010 C C . VAL A 1 31 ? 5.765 8.196 -4.055 1.00 0.00 31 VAL A C 18
ATOM 32011 O O . VAL A 1 31 ? 5.211 7.857 -5.099 1.00 0.00 31 VAL A O 18
ATOM 32024 N N . VAL A 1 32 ? 6.250 7.311 -3.185 1.00 0.00 32 VAL A N 18
ATOM 32025 C CA . VAL A 1 32 ? 6.204 5.848 -3.316 1.00 0.00 32 VAL A CA 18
ATOM 32026 C C . VAL A 1 32 ? 4.881 5.313 -2.763 1.00 0.00 32 VAL A C 18
ATOM 32027 O O . VAL A 1 32 ? 4.520 5.600 -1.621 1.00 0.00 32 VAL A O 18
ATOM 32040 N N . VAL A 1 33 ? 4.154 4.536 -3.568 1.00 0.00 33 VAL A N 18
ATOM 32041 C CA . VAL A 1 33 ? 2.792 4.046 -3.289 1.00 0.00 33 VAL A CA 18
ATOM 32042 C C . VAL A 1 33 ? 2.699 2.554 -3.604 1.00 0.00 33 VAL A C 18
ATOM 32043 O O . VAL A 1 33 ? 3.001 2.137 -4.718 1.00 0.00 33 VAL A O 18
ATOM 32056 N N . GLY A 1 34 ? 2.282 1.743 -2.632 1.00 0.00 34 GLY A N 18
ATOM 32057 C CA . GLY A 1 34 ? 2.148 0.293 -2.749 1.00 0.00 34 GLY A CA 18
ATOM 32058 C C . GLY A 1 34 ? 0.726 -0.096 -3.133 1.00 0.00 34 GLY A C 18
ATOM 32059 O O . GLY A 1 34 ? -0.213 0.219 -2.402 1.00 0.00 34 GLY A O 18
ATOM 32063 N N . ILE A 1 35 ? 0.566 -0.784 -4.266 1.00 0.00 35 ILE A N 18
ATOM 32064 C CA . ILE A 1 35 ? -0.708 -1.335 -4.750 1.00 0.00 35 ILE A CA 18
ATOM 32065 C C . ILE A 1 35 ? -0.565 -2.853 -4.878 1.00 0.00 35 ILE A C 18
ATOM 32066 O O . ILE A 1 35 ? 0.301 -3.343 -5.605 1.00 0.00 35 ILE A O 18
ATOM 32082 N N . GLY A 1 36 ? -1.372 -3.594 -4.117 1.00 0.00 36 GLY A N 18
ATOM 32083 C CA . GLY A 1 36 ? -1.261 -5.050 -3.992 1.00 0.00 36 GLY A CA 18
ATOM 32084 C C . GLY A 1 36 ? -1.550 -5.793 -5.301 1.00 0.00 36 GLY A C 18
ATOM 32085 O O . GLY A 1 36 ? -2.332 -5.343 -6.141 1.00 0.00 36 GLY A O 18
ATOM 32089 N N . GLU A 1 37 ? -0.952 -6.973 -5.469 1.00 0.00 37 GLU A N 18
ATOM 32090 C CA . GLU A 1 37 ? -0.956 -7.729 -6.728 1.00 0.00 37 GLU A CA 18
ATOM 32091 C C . GLU A 1 37 ? -2.291 -8.460 -6.986 1.00 0.00 37 GLU A C 18
ATOM 32092 O O . GLU A 1 37 ? -2.456 -9.125 -8.011 1.00 0.00 37 GLU A O 18
ATOM 32104 N N . ARG A 1 38 ? -3.253 -8.350 -6.056 1.00 0.00 38 ARG A N 18
ATOM 32105 C CA . ARG A 1 38 ? -4.650 -8.793 -6.170 1.00 0.00 38 ARG A CA 18
ATOM 32106 C C . ARG A 1 38 ? -5.676 -7.709 -5.776 1.00 0.00 38 ARG A C 18
ATOM 32107 O O . ARG A 1 38 ? -6.870 -8.000 -5.691 1.00 0.00 38 ARG A O 18
ATOM 32128 N N . SER A 1 39 ? -5.249 -6.460 -5.547 1.00 0.00 39 SER A N 18
ATOM 32129 C CA . SER A 1 39 ? -6.128 -5.355 -5.110 1.00 0.00 39 SER A CA 18
ATOM 32130 C C . SER A 1 39 ? -7.133 -4.889 -6.180 1.00 0.00 39 SER A C 18
ATOM 32131 O O . SER A 1 39 ? -8.110 -4.221 -5.843 1.00 0.00 39 SER A O 18
ATOM 32139 N N . ALA A 1 40 ? -6.909 -5.242 -7.454 1.00 0.00 40 ALA A N 18
ATOM 32140 C CA . ALA A 1 40 ? -7.775 -5.031 -8.627 1.00 0.00 40 ALA A CA 18
ATOM 32141 C C . ALA A 1 40 ? -8.180 -3.571 -8.961 1.00 0.00 40 ALA A C 18
ATOM 32142 O O . ALA A 1 40 ? -8.938 -3.346 -9.909 1.00 0.00 40 ALA A O 18
ATOM 32149 N N . MET A 1 41 ? -7.678 -2.571 -8.228 1.00 0.00 41 MET A N 18
ATOM 32150 C CA . MET A 1 41 ? -7.870 -1.145 -8.518 1.00 0.00 41 MET A CA 18
ATOM 32151 C C . MET A 1 41 ? -7.050 -0.704 -9.740 1.00 0.00 41 MET A C 18
ATOM 32152 O O . MET A 1 41 ? -5.999 -1.271 -10.052 1.00 0.00 41 MET A O 18
ATOM 32166 N N . ASP A 1 42 ? -7.516 0.341 -10.425 1.00 0.00 42 ASP A N 18
ATOM 32167 C CA . ASP A 1 42 ? -6.850 0.921 -11.594 1.00 0.00 42 ASP A CA 18
ATOM 32168 C C . ASP A 1 42 ? -5.694 1.841 -11.161 1.00 0.00 42 ASP A C 18
ATOM 32169 O O . ASP A 1 42 ? -5.885 3.009 -10.818 1.00 0.00 42 ASP A O 18
ATOM 32178 N N . LYS A 1 43 ? -4.469 1.307 -11.170 1.00 0.00 43 LYS A N 18
ATOM 32179 C CA . LYS A 1 43 ? -3.229 2.018 -10.806 1.00 0.00 43 LYS A CA 18
ATOM 32180 C C . LYS A 1 43 ? -2.991 3.280 -11.652 1.00 0.00 43 LYS A C 18
ATOM 32181 O O . LYS A 1 43 ? -2.618 4.333 -11.134 1.00 0.00 43 LYS A O 18
ATOM 32200 N N . SER A 1 44 ? -3.299 3.185 -12.945 1.00 0.00 44 SER A N 18
ATOM 32201 C CA . SER A 1 44 ? -3.302 4.274 -13.927 1.00 0.00 44 SER A CA 18
ATOM 32202 C C . SER A 1 44 ? -4.304 5.374 -13.565 1.00 0.00 44 SER A C 18
ATOM 32203 O O . SER A 1 44 ? -3.967 6.556 -13.616 1.00 0.00 44 SER A O 18
ATOM 32211 N N . LEU A 1 45 ? -5.522 5.002 -13.148 1.00 0.00 45 LEU A N 18
ATOM 32212 C CA . LEU A 1 45 ? -6.535 5.934 -12.644 1.00 0.00 45 LEU A CA 18
ATOM 32213 C C . LEU A 1 45 ? -6.065 6.638 -11.361 1.00 0.00 45 LEU A C 18
ATOM 32214 O O . LEU A 1 45 ? -6.256 7.845 -11.251 1.00 0.00 45 LEU A O 18
ATOM 32230 N N . PHE A 1 46 ? -5.414 5.937 -10.422 1.00 0.00 46 PHE A N 18
ATOM 32231 C CA . PHE A 1 46 ? -4.879 6.568 -9.208 1.00 0.00 46 PHE A CA 18
ATOM 32232 C C . PHE A 1 46 ? -3.899 7.706 -9.520 1.00 0.00 46 PHE A C 18
ATOM 32233 O O . PHE A 1 46 ? -4.100 8.834 -9.064 1.00 0.00 46 PHE A O 18
ATOM 32250 N N . VAL A 1 47 ? -2.856 7.440 -10.319 1.00 0.00 47 VAL A N 18
ATOM 32251 C CA . VAL A 1 47 ? -1.915 8.506 -10.702 1.00 0.00 47 VAL A CA 18
ATOM 32252 C C . VAL A 1 47 ? -2.561 9.583 -11.538 1.00 0.00 47 VAL A C 18
ATOM 32253 O O . VAL A 1 47 ? -2.343 10.761 -11.284 1.00 0.00 47 VAL A O 18
ATOM 32266 N N . SER A 1 48 ? -3.406 9.208 -12.489 1.00 0.00 48 SER A N 18
ATOM 32267 C CA . SER A 1 48 ? -4.105 10.187 -13.310 1.00 0.00 48 SER A CA 18
ATOM 32268 C C . SER A 1 48 ? -5.000 11.113 -12.466 1.00 0.00 48 SER A C 18
ATOM 32269 O O . SER A 1 48 ? -5.082 12.312 -12.739 1.00 0.00 48 SER A O 18
ATOM 32277 N N . ALA A 1 49 ? -5.588 10.600 -11.377 1.00 0.00 49 ALA A N 18
ATOM 32278 C CA . ALA A 1 49 ? -6.344 11.389 -10.401 1.00 0.00 49 ALA A CA 18
ATOM 32279 C C . ALA A 1 49 ? -5.422 12.344 -9.623 1.00 0.00 49 ALA A C 18
ATOM 32280 O O . ALA A 1 49 ? -5.700 13.545 -9.550 1.00 0.00 49 ALA A O 18
ATOM 32287 N N . PHE A 1 50 ? -4.310 11.829 -9.080 1.00 0.00 50 PHE A N 18
ATOM 32288 C CA . PHE A 1 50 ? -3.266 12.629 -8.426 1.00 0.00 50 PHE A CA 18
ATOM 32289 C C . PHE A 1 50 ? -2.786 13.778 -9.324 1.00 0.00 50 PHE A C 18
ATOM 32290 O O . PHE A 1 50 ? -2.876 14.935 -8.926 1.00 0.00 50 PHE A O 18
ATOM 32307 N N . GLU A 1 51 ? -2.342 13.482 -10.548 1.00 0.00 51 GLU A N 18
ATOM 32308 C CA . GLU A 1 51 ? -1.858 14.444 -11.552 1.00 0.00 51 GLU A CA 18
ATOM 32309 C C . GLU A 1 51 ? -2.908 15.499 -11.938 1.00 0.00 51 GLU A C 18
ATOM 32310 O O . GLU A 1 51 ? -2.565 16.664 -12.150 1.00 0.00 51 GLU A O 18
ATOM 32322 N N . THR A 1 52 ? -4.183 15.108 -12.015 1.00 0.00 52 THR A N 18
ATOM 32323 C CA . THR A 1 52 ? -5.314 16.009 -12.305 1.00 0.00 52 THR A CA 18
ATOM 32324 C C . THR A 1 52 ? -5.502 17.050 -11.198 1.00 0.00 52 THR A C 18
ATOM 32325 O O . THR A 1 52 ? -5.459 18.253 -11.466 1.00 0.00 52 THR A O 18
ATOM 32336 N N . PHE A 1 53 ? -5.713 16.615 -9.950 1.00 0.00 53 PHE A N 18
ATOM 32337 C CA . PHE A 1 53 ? -5.985 17.516 -8.819 1.00 0.00 53 PHE A CA 18
ATOM 32338 C C . PHE A 1 53 ? -4.727 18.183 -8.229 1.00 0.00 53 PHE A C 18
ATOM 32339 O 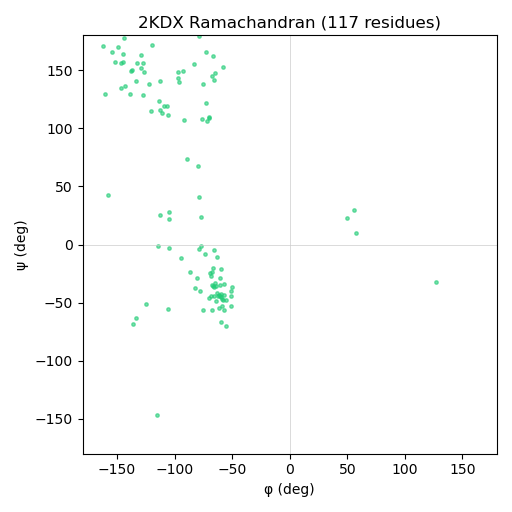O . PHE A 1 53 ? -4.840 19.076 -7.385 1.00 0.00 53 PHE A O 18
ATOM 32356 N N . ARG A 1 54 ? -3.530 17.790 -8.692 1.00 0.00 54 ARG A N 18
ATOM 32357 C CA . ARG A 1 54 ? -2.197 18.256 -8.265 1.00 0.00 54 ARG A CA 18
ATOM 32358 C C . ARG A 1 54 ? -2.082 19.775 -8.181 1.00 0.00 54 ARG A C 18
ATOM 32359 O O . ARG A 1 54 ? -1.427 20.313 -7.292 1.00 0.00 54 ARG A O 18
ATOM 32380 N N . GLU A 1 55 ? -2.745 20.453 -9.115 1.00 0.00 55 GLU A N 18
ATOM 32381 C CA . GLU A 1 55 ? -2.752 21.907 -9.277 1.00 0.00 55 GLU A CA 18
ATOM 32382 C C . GLU A 1 55 ? -3.342 22.704 -8.100 1.00 0.00 55 GLU A C 18
ATOM 32383 O O . GLU A 1 55 ? -3.160 23.920 -8.029 1.00 0.00 55 GLU A O 18
ATOM 32395 N N . GLU A 1 56 ? -4.008 22.041 -7.150 1.00 0.00 56 GLU A N 18
ATOM 32396 C CA . GLU A 1 56 ? -4.461 22.653 -5.891 1.00 0.00 56 GLU A CA 18
ATOM 32397 C C . GLU A 1 56 ? -3.304 23.195 -5.016 1.00 0.00 56 GLU A C 18
ATOM 32398 O O . GLU A 1 56 ? -3.519 24.113 -4.218 1.00 0.00 56 GLU A O 18
ATOM 32410 N N . SER A 1 57 ? -2.073 22.688 -5.188 1.00 0.00 57 SER A N 18
ATOM 32411 C CA . SER A 1 57 ? -0.896 23.041 -4.376 1.00 0.00 57 SER A CA 18
ATOM 32412 C C . SER A 1 57 ? 0.363 23.243 -5.233 1.00 0.00 57 SER A C 18
ATOM 32413 O O . SER A 1 57 ? 0.794 22.342 -5.951 1.00 0.00 57 SER A O 18
ATOM 32421 N N . LEU A 1 58 ? 0.994 24.420 -5.143 1.00 0.00 58 LEU A N 18
ATOM 32422 C CA . LEU A 1 58 ? 2.175 24.791 -5.947 1.00 0.00 58 LEU A CA 18
ATOM 32423 C C . LEU A 1 58 ? 3.368 23.847 -5.726 1.00 0.00 58 LEU A C 18
ATOM 32424 O O . LEU A 1 58 ? 4.096 23.536 -6.669 1.00 0.00 58 LEU A O 18
ATOM 32440 N N . VAL A 1 59 ? 3.544 23.348 -4.499 1.00 0.00 59 VAL A N 18
ATOM 32441 C CA . VAL A 1 59 ? 4.630 22.422 -4.124 1.00 0.00 59 VAL A CA 18
ATOM 32442 C C . VAL A 1 59 ? 4.443 21.010 -4.703 1.00 0.00 59 VAL A C 18
ATOM 32443 O O . VAL A 1 59 ? 5.414 20.269 -4.858 1.00 0.00 59 VAL A O 18
ATOM 32456 N N . CYS A 1 60 ? 3.199 20.641 -5.031 1.00 0.00 60 CYS A N 18
ATOM 32457 C CA . CYS A 1 60 ? 2.803 19.339 -5.577 1.00 0.00 60 CYS A CA 18
ATOM 32458 C C . CYS A 1 60 ? 3.008 19.228 -7.093 1.00 0.00 60 CYS A C 18
ATOM 32459 O O . CYS A 1 60 ? 3.223 18.129 -7.599 1.00 0.00 60 CYS A O 18
ATOM 32467 N N . LYS A 1 61 ? 2.959 20.352 -7.821 1.00 0.00 61 LYS A N 18
ATOM 32468 C CA . LYS A 1 61 ? 3.085 20.425 -9.293 1.00 0.00 61 LYS A CA 18
ATOM 32469 C C . LYS A 1 61 ? 4.462 20.010 -9.846 1.00 0.00 61 LYS A C 18
ATOM 32470 O O . LYS A 1 61 ? 4.642 19.955 -11.061 1.00 0.00 61 LYS A O 18
ATOM 32489 N N . ASP A 1 62 ? 5.415 19.683 -8.975 1.00 0.00 62 ASP A N 18
ATOM 32490 C CA . ASP A 1 62 ? 6.705 19.069 -9.292 1.00 0.00 62 ASP A CA 18
ATOM 32491 C C . ASP A 1 62 ? 6.896 17.794 -8.444 1.00 0.00 62 ASP A C 18
ATOM 32492 O O . ASP A 1 62 ? 7.541 17.816 -7.395 1.00 0.00 62 ASP A O 18
ATOM 32501 N N . ALA A 1 63 ? 6.272 16.691 -8.873 1.00 0.00 63 ALA A N 18
ATOM 32502 C CA . ALA A 1 63 ? 6.332 15.372 -8.233 1.00 0.00 63 ALA A CA 18
ATOM 32503 C C . ALA A 1 63 ? 6.178 14.223 -9.254 1.00 0.00 63 ALA A C 18
ATOM 32504 O O . ALA A 1 63 ? 5.700 14.431 -10.373 1.00 0.00 63 ALA A O 18
ATOM 32511 N N . ILE A 1 64 ? 6.533 12.997 -8.850 1.00 0.00 64 ILE A N 18
ATOM 32512 C CA . ILE A 1 64 ? 6.323 11.739 -9.594 1.00 0.00 64 ILE A CA 18
ATOM 32513 C C . ILE A 1 64 ? 5.823 10.654 -8.629 1.00 0.00 64 ILE A C 18
ATOM 32514 O O . ILE A 1 64 ? 6.366 10.487 -7.534 1.00 0.00 64 ILE A O 18
ATOM 32530 N N . LEU A 1 65 ? 4.800 9.904 -9.041 1.00 0.00 65 LEU A N 18
ATOM 32531 C CA . LEU A 1 65 ? 4.152 8.852 -8.248 1.00 0.00 65 LEU A CA 18
ATOM 32532 C C . LEU A 1 65 ? 4.713 7.468 -8.614 1.00 0.00 65 LEU A C 18
ATOM 32533 O O . LEU A 1 65 ? 4.393 6.904 -9.662 1.00 0.00 65 LEU A O 18
ATOM 32549 N N . ASP A 1 66 ? 5.585 6.933 -7.758 1.00 0.00 66 ASP A N 18
ATOM 32550 C CA . ASP A 1 66 ? 6.179 5.596 -7.898 1.00 0.00 66 ASP A CA 18
ATOM 32551 C C . ASP A 1 66 ? 5.194 4.500 -7.454 1.00 0.00 66 ASP A C 18
ATOM 32552 O O . ASP A 1 66 ? 5.132 4.130 -6.278 1.00 0.00 66 ASP A O 18
ATOM 32561 N N . ILE A 1 67 ? 4.414 3.978 -8.404 1.00 0.00 67 ILE A N 18
ATOM 32562 C CA . ILE A 1 67 ? 3.522 2.825 -8.222 1.00 0.00 67 ILE A CA 18
ATOM 32563 C C . ILE A 1 67 ? 4.353 1.535 -8.061 1.00 0.00 67 ILE A C 18
ATOM 32564 O O . ILE A 1 67 ? 4.846 0.965 -9.038 1.00 0.00 67 ILE A O 18
ATOM 32580 N N . VAL A 1 68 ? 4.519 1.078 -6.821 1.00 0.00 68 VAL A N 18
ATOM 32581 C CA . VAL A 1 68 ? 5.121 -0.209 -6.444 1.00 0.00 68 VAL A CA 18
ATOM 32582 C C . VAL A 1 68 ? 4.064 -1.316 -6.484 1.00 0.00 68 VAL A C 18
ATOM 32583 O O . VAL A 1 68 ? 3.029 -1.228 -5.824 1.00 0.00 68 VAL A O 18
ATOM 32596 N N . ASP A 1 69 ? 4.342 -2.379 -7.240 1.00 0.00 69 ASP A N 18
ATOM 32597 C CA . ASP A 1 69 ? 3.597 -3.643 -7.193 1.00 0.00 69 ASP A CA 18
ATOM 32598 C C . ASP A 1 69 ? 3.866 -4.362 -5.858 1.00 0.00 69 ASP A C 18
ATOM 32599 O O . ASP A 1 69 ? 4.928 -4.961 -5.660 1.00 0.00 69 ASP A O 18
ATOM 32608 N N . GLU A 1 70 ? 2.938 -4.253 -4.907 1.00 0.00 70 GLU A N 18
ATOM 32609 C CA . GLU A 1 70 ? 3.070 -4.823 -3.561 1.00 0.00 70 GLU A CA 18
ATOM 32610 C C . GLU A 1 70 ? 2.648 -6.301 -3.539 1.00 0.00 70 GLU A C 18
ATOM 32611 O O . GLU A 1 70 ? 1.777 -6.711 -4.311 1.00 0.00 70 GLU A O 18
ATOM 32623 N N . LYS A 1 71 ? 3.226 -7.112 -2.640 1.00 0.00 71 LYS A N 18
ATOM 32624 C CA . LYS A 1 71 ? 2.852 -8.533 -2.510 1.00 0.00 71 LYS A CA 18
ATOM 32625 C C . LYS A 1 71 ? 1.558 -8.732 -1.715 1.00 0.00 71 LYS A C 18
ATOM 32626 O O . LYS A 1 71 ? 1.107 -7.826 -1.011 1.00 0.00 71 LYS A O 18
ATOM 32645 N N . VAL A 1 72 ? 0.992 -9.935 -1.788 1.00 0.00 72 VAL A N 18
ATOM 32646 C CA . VAL A 1 72 ? -0.220 -10.352 -1.069 1.00 0.00 72 VAL A CA 18
ATOM 32647 C C . VAL A 1 72 ? -0.009 -11.713 -0.402 1.00 0.00 72 VAL A C 18
ATOM 32648 O O . VAL A 1 72 ? 0.551 -12.627 -1.007 1.00 0.00 72 VAL A O 18
ATOM 32661 N N . GLU A 1 73 ? -0.481 -11.859 0.837 1.00 0.00 73 GLU A N 18
ATOM 32662 C CA . GLU A 1 73 ? -0.357 -13.081 1.647 1.00 0.00 73 GLU A CA 18
ATOM 32663 C C . GLU A 1 73 ? -1.620 -13.316 2.504 1.00 0.00 73 GLU A C 18
ATOM 32664 O O . GLU A 1 73 ? -2.318 -12.370 2.882 1.00 0.00 73 GLU A O 18
ATOM 32676 N N . LEU A 1 74 ? -1.894 -14.577 2.848 1.00 0.00 74 LEU A N 18
ATOM 32677 C CA . LEU A 1 74 ? -3.074 -15.077 3.559 1.00 0.00 74 LEU A CA 18
ATOM 32678 C C . LEU A 1 74 ? -2.680 -15.816 4.851 1.00 0.00 74 LEU A C 18
ATOM 32679 O O . LEU A 1 74 ? -2.180 -16.941 4.789 1.00 0.00 74 LEU A O 18
ATOM 32695 N N . GLU A 1 75 ? -2.895 -15.213 6.024 1.00 0.00 75 GLU A N 18
ATOM 32696 C CA . GLU A 1 75 ? -2.832 -15.927 7.309 1.00 0.00 75 GLU A CA 18
ATOM 32697 C C . GLU A 1 75 ? -4.122 -16.705 7.612 1.00 0.00 75 GLU A C 18
ATOM 32698 O O . GLU A 1 75 ? -5.213 -16.327 7.180 1.00 0.00 75 GLU A O 18
ATOM 32710 N N . CYS A 1 76 ? -4.008 -17.762 8.417 1.00 0.00 76 CYS A N 18
ATOM 32711 C CA . CYS A 1 76 ? -5.144 -18.434 9.045 1.00 0.00 76 CYS A CA 18
ATOM 32712 C C . CYS A 1 76 ? -5.654 -17.663 10.288 1.00 0.00 76 CYS A C 18
ATOM 32713 O O . CYS A 1 76 ? -4.925 -16.888 10.915 1.00 0.00 76 CYS A O 18
ATOM 32720 N N . LYS A 1 77 ? -6.906 -17.932 10.673 1.00 0.00 77 LYS A N 18
ATOM 32721 C CA . LYS A 1 77 ? -7.592 -17.407 11.873 1.00 0.00 77 LYS A CA 18
ATOM 32722 C C . LYS A 1 77 ? -6.956 -17.854 13.199 1.00 0.00 77 LYS A C 18
ATOM 32723 O O . LYS A 1 77 ? -6.404 -17.032 13.929 1.00 0.00 77 LYS A O 18
ATOM 32742 N N . ASP A 1 78 ? -7.072 -19.141 13.533 1.00 0.00 78 ASP A N 18
ATOM 32743 C CA . ASP A 1 78 ? -6.732 -19.734 14.837 1.00 0.00 78 ASP A CA 18
ATOM 32744 C C . ASP A 1 78 ? -5.672 -20.845 14.678 1.00 0.00 78 ASP A C 18
ATOM 32745 O O . ASP A 1 78 ? -5.901 -22.024 14.966 1.00 0.00 78 ASP A O 18
ATOM 32754 N N . CYS A 1 79 ? -4.512 -20.435 14.162 1.00 0.00 79 CYS A N 18
ATOM 32755 C CA . CYS A 1 79 ? -3.430 -21.261 13.621 1.00 0.00 79 CYS A CA 18
ATOM 32756 C C . CYS A 1 79 ? -2.056 -20.596 13.890 1.00 0.00 79 CYS A C 18
ATOM 32757 O O . CYS A 1 79 ? -1.924 -19.726 14.758 1.00 0.00 79 CYS A O 18
ATOM 32764 N N . SER A 1 80 ? -1.031 -20.989 13.127 1.00 0.00 80 SER A N 18
ATOM 32765 C CA . SER A 1 80 ? 0.322 -20.394 13.162 1.00 0.00 80 SER A CA 18
ATOM 32766 C C . SER A 1 80 ? 1.030 -20.369 11.792 1.00 0.00 80 SER A C 18
ATOM 32767 O O . SER A 1 80 ? 2.260 -20.322 11.712 1.00 0.00 80 SER A O 18
ATOM 32775 N N . HIS A 1 81 ? 0.256 -20.406 10.700 1.00 0.00 81 HIS A N 18
ATOM 32776 C CA . HIS A 1 81 ? 0.731 -20.537 9.318 1.00 0.00 81 HIS A CA 18
ATOM 32777 C C . HIS A 1 81 ? 0.092 -19.495 8.375 1.00 0.00 81 HIS A C 18
ATOM 32778 O O . HIS A 1 81 ? -1.059 -19.083 8.570 1.00 0.00 81 HIS A O 18
ATOM 32792 N N . VAL A 1 82 ? 0.831 -19.094 7.330 1.00 0.00 82 VAL A N 18
ATOM 32793 C CA . VAL A 1 82 ? 0.377 -18.233 6.227 1.00 0.00 82 VAL A CA 18
ATOM 32794 C C . VAL A 1 82 ? 0.877 -18.759 4.867 1.00 0.00 82 VAL A C 18
ATOM 32795 O O . VAL A 1 82 ? 1.952 -19.362 4.794 1.00 0.00 82 VAL A O 18
ATOM 32808 N N . PHE A 1 83 ? 0.139 -18.495 3.783 1.00 0.00 83 PHE A N 18
ATOM 32809 C CA . PHE A 1 83 ? 0.515 -18.826 2.395 1.00 0.00 83 PHE A CA 18
ATOM 32810 C C . PHE A 1 83 ? 0.056 -17.743 1.395 1.00 0.00 83 PHE A C 18
ATOM 32811 O O . PHE A 1 83 ? -0.628 -16.793 1.773 1.00 0.00 83 PHE A O 18
ATOM 32828 N N . LYS A 1 84 ? 0.405 -17.866 0.106 1.00 0.00 84 LYS A N 18
ATOM 32829 C CA . LYS A 1 84 ? 0.088 -16.881 -0.950 1.00 0.00 84 LYS A CA 18
ATOM 32830 C C . LYS A 1 84 ? -1.109 -17.314 -1.821 1.00 0.00 84 LYS A C 18
ATOM 32831 O O . LYS A 1 84 ? -1.251 -18.509 -2.098 1.00 0.00 84 LYS A O 18
ATOM 32850 N N . PRO A 1 85 ? -1.982 -16.378 -2.248 1.00 0.00 85 PRO A N 18
ATOM 32851 C CA . PRO A 1 85 ? -3.232 -16.698 -2.947 1.00 0.00 85 PRO A CA 18
ATOM 32852 C C . PRO A 1 85 ? -3.032 -17.205 -4.389 1.00 0.00 85 PRO A C 18
ATOM 32853 O O . PRO A 1 85 ? -1.927 -17.163 -4.931 1.00 0.00 85 PRO A O 18
ATOM 32864 N N . ASN A 1 86 ? -4.140 -17.659 -4.995 1.00 0.00 86 ASN A N 18
ATOM 32865 C CA . ASN A 1 86 ? -4.355 -18.176 -6.365 1.00 0.00 86 ASN A CA 18
ATOM 32866 C C . ASN A 1 86 ? -4.209 -19.712 -6.480 1.00 0.00 86 ASN A C 18
ATOM 32867 O O . ASN A 1 86 ? -4.652 -20.299 -7.468 1.00 0.00 86 ASN A O 18
ATOM 32878 N N . ALA A 1 87 ? -3.649 -20.382 -5.466 1.00 0.00 87 ALA A N 18
ATOM 32879 C CA . ALA A 1 87 ? -3.599 -21.842 -5.377 1.00 0.00 87 ALA A CA 18
ATOM 32880 C C . ALA A 1 87 ? -5.006 -22.456 -5.224 1.00 0.00 87 ALA A C 18
ATOM 32881 O O . ALA A 1 87 ? -5.681 -22.272 -4.207 1.00 0.00 87 ALA A O 18
ATOM 32888 N N . LEU A 1 88 ? -5.450 -23.171 -6.259 1.00 0.00 88 LEU A N 18
ATOM 32889 C CA . LEU A 1 88 ? -6.818 -23.681 -6.407 1.00 0.00 88 LEU A CA 18
ATOM 32890 C C . LEU A 1 88 ? -7.025 -25.092 -5.826 1.00 0.00 88 LEU A C 18
ATOM 32891 O O . LEU A 1 88 ? -8.048 -25.348 -5.191 1.00 0.00 88 LEU A O 18
ATOM 32907 N N . ASP A 1 89 ? -6.060 -26.002 -6.003 1.00 0.00 89 ASP A N 18
ATOM 32908 C CA . ASP A 1 89 ? -6.131 -27.375 -5.474 1.00 0.00 89 ASP A CA 18
ATOM 32909 C C . ASP A 1 89 ? -5.833 -27.447 -3.959 1.00 0.00 89 ASP A C 18
ATOM 32910 O O . ASP A 1 89 ? -6.218 -28.404 -3.284 1.00 0.00 89 ASP A O 18
ATOM 32919 N N . TYR A 1 90 ? -5.200 -26.397 -3.419 1.00 0.00 90 TYR A N 18
ATOM 32920 C CA . TYR A 1 90 ? -4.817 -26.223 -2.009 1.00 0.00 90 TYR A CA 18
ATOM 32921 C C . TYR A 1 90 ? -5.383 -24.912 -1.421 1.00 0.00 90 TYR A C 18
ATOM 32922 O O . TYR A 1 90 ? -4.652 -24.089 -0.867 1.00 0.00 90 TYR A O 18
ATOM 32940 N N . GLY A 1 91 ? -6.699 -24.692 -1.564 1.00 0.00 91 GLY A N 18
ATOM 32941 C CA . GLY A 1 91 ? -7.381 -23.474 -1.092 1.00 0.00 91 GLY A CA 18
ATOM 32942 C C . GLY A 1 91 ? -7.691 -23.450 0.416 1.00 0.00 91 GLY A C 18
ATOM 32943 O O . GLY A 1 91 ? -7.920 -22.381 0.983 1.00 0.00 91 GLY A O 18
ATOM 32947 N N . VAL A 1 92 ? -7.705 -24.615 1.069 1.00 0.00 92 VAL A N 18
ATOM 32948 C CA . VAL A 1 92 ? -7.716 -24.774 2.539 1.00 0.00 92 VAL A CA 18
ATOM 32949 C C . VAL A 1 92 ? -6.359 -24.405 3.165 1.00 0.00 92 VAL A C 18
ATOM 32950 O O . VAL A 1 92 ? -5.337 -24.371 2.474 1.00 0.00 92 VAL A O 18
ATOM 32963 N N . CYS A 1 93 ? -6.332 -24.170 4.482 1.00 0.00 93 CYS A N 18
ATOM 32964 C CA . CYS A 1 93 ? -5.099 -24.000 5.253 1.00 0.00 93 CYS A CA 18
ATOM 32965 C C . CYS A 1 93 ? -4.276 -25.309 5.264 1.00 0.00 93 CYS A C 18
ATOM 32966 O O . CYS A 1 93 ? -4.814 -26.423 5.269 1.00 0.00 93 CYS A O 18
ATOM 32973 N N . GLU A 1 94 ? -2.948 -25.174 5.183 1.00 0.00 94 GLU A N 18
ATOM 32974 C CA . GLU A 1 94 ? -2.020 -26.310 5.103 1.00 0.00 94 GLU A CA 18
ATOM 32975 C C . GLU A 1 94 ? -2.082 -27.186 6.359 1.00 0.00 94 GLU A C 18
ATOM 32976 O O . GLU A 1 94 ? -2.008 -28.416 6.283 1.00 0.00 94 GLU A O 18
ATOM 32988 N N . LYS A 1 95 ? -2.213 -26.533 7.519 1.00 0.00 95 LYS A N 18
ATOM 32989 C CA . LYS A 1 95 ? -2.363 -27.175 8.833 1.00 0.00 95 LYS A CA 18
ATOM 32990 C C . LYS A 1 95 ? -3.781 -27.699 9.071 1.00 0.00 95 LYS A C 18
ATOM 32991 O O . LYS A 1 95 ? -3.952 -28.887 9.355 1.00 0.00 95 LYS A O 18
ATOM 33010 N N . CYS A 1 96 ? -4.771 -26.809 8.994 1.00 0.00 96 CYS A N 18
ATOM 33011 C CA . CYS A 1 96 ? -6.179 -27.077 9.306 1.00 0.00 96 CYS A CA 18
ATOM 33012 C C . CYS A 1 96 ? -7.073 -26.992 8.047 1.00 0.00 96 CYS A C 18
ATOM 33013 O O . CYS A 1 96 ? -7.033 -26.023 7.292 1.00 0.00 96 CYS A O 18
ATOM 33020 N N . HIS A 1 97 ? -7.841 -28.046 7.752 1.00 0.00 97 HIS A N 18
ATOM 33021 C CA . HIS A 1 97 ? -8.515 -28.207 6.453 1.00 0.00 97 HIS A CA 18
ATOM 33022 C C . HIS A 1 97 ? -9.813 -27.375 6.311 1.00 0.00 97 HIS A C 18
ATOM 33023 O O . HIS A 1 97 ? -10.904 -27.911 6.089 1.00 0.00 97 HIS A O 18
ATOM 33037 N N . SER A 1 98 ? -9.682 -26.051 6.408 1.00 0.00 98 SER A N 18
ATOM 33038 C CA . SER A 1 98 ? -10.740 -25.043 6.262 1.00 0.00 98 SER A CA 18
ATOM 33039 C C . SER A 1 98 ? -10.230 -23.837 5.466 1.00 0.00 98 SER A C 18
ATOM 33040 O O . SER A 1 98 ? -9.028 -23.565 5.430 1.00 0.00 98 SER A O 18
ATOM 33048 N N . LYS A 1 99 ? -11.139 -23.103 4.814 1.00 0.00 99 LYS A N 18
ATOM 33049 C CA . LYS A 1 99 ? -10.848 -21.985 3.887 1.00 0.00 99 LYS A CA 18
ATOM 33050 C C . LYS A 1 99 ? -10.995 -20.598 4.543 1.00 0.00 99 LYS A C 18
ATOM 33051 O O . LYS A 1 99 ? -11.153 -19.586 3.862 1.00 0.00 99 LYS A O 18
ATOM 33070 N N . ASN A 1 100 ? -10.966 -20.555 5.878 1.00 0.00 100 ASN A N 18
ATOM 33071 C CA . ASN A 1 100 ? -11.209 -19.396 6.751 1.00 0.00 100 ASN A CA 18
ATOM 33072 C C . ASN A 1 100 ? -10.133 -18.284 6.712 1.00 0.00 100 ASN A C 18
ATOM 33073 O O . ASN A 1 100 ? -10.241 -17.309 7.458 1.00 0.00 100 ASN A O 18
ATOM 33084 N N . VAL A 1 101 ? -9.059 -18.454 5.939 1.00 0.00 101 VAL A N 18
ATOM 33085 C CA . VAL A 1 101 ? -7.911 -17.535 5.855 1.00 0.00 101 VAL A CA 18
ATOM 33086 C C . VAL A 1 101 ? -8.306 -16.094 5.489 1.00 0.00 101 VAL A C 18
ATOM 33087 O O . VAL A 1 101 ? -9.279 -15.865 4.764 1.00 0.00 101 VAL A O 18
ATOM 33100 N N . ILE A 1 102 ? -7.524 -15.119 5.961 1.00 0.00 102 ILE A N 18
ATOM 33101 C CA . ILE A 1 102 ? -7.701 -13.678 5.707 1.00 0.00 102 ILE A CA 18
ATOM 33102 C C . ILE A 1 102 ? -6.418 -13.010 5.187 1.00 0.00 102 ILE A C 18
ATOM 33103 O O . ILE A 1 102 ? -5.308 -13.486 5.425 1.00 0.00 102 ILE A O 18
ATOM 33119 N N . ILE A 1 103 ? -6.571 -11.878 4.492 1.00 0.00 103 ILE A N 18
ATOM 33120 C CA . ILE A 1 103 ? -5.478 -11.102 3.899 1.00 0.00 103 ILE A CA 18
ATOM 33121 C C . ILE A 1 103 ? -4.627 -10.474 5.017 1.00 0.00 103 ILE A C 18
ATOM 33122 O O . ILE A 1 103 ? -5.064 -9.530 5.677 1.00 0.00 103 ILE A O 18
ATOM 33138 N N . THR A 1 104 ? -3.421 -10.998 5.254 1.00 0.00 104 THR A N 18
ATOM 33139 C CA . THR A 1 104 ? -2.498 -10.468 6.283 1.00 0.00 104 THR A CA 18
ATOM 33140 C C . THR A 1 104 ? -1.600 -9.341 5.742 1.00 0.00 104 THR A C 18
ATOM 33141 O O . THR A 1 104 ? -0.937 -8.624 6.495 1.00 0.00 104 THR A O 18
ATOM 33152 N N . GLN A 1 105 ? -1.580 -9.178 4.416 1.00 0.00 105 GLN A N 18
ATOM 33153 C CA . GLN A 1 105 ? -0.646 -8.358 3.649 1.00 0.00 105 GLN A CA 18
ATOM 33154 C C . GLN A 1 105 ? -1.281 -8.079 2.285 1.00 0.00 105 GLN A C 18
ATOM 33155 O O . GLN A 1 105 ? -1.678 -9.018 1.597 1.00 0.00 105 GLN A O 18
ATOM 33169 N N . GLY A 1 106 ? -1.395 -6.807 1.897 1.00 0.00 106 GLY A N 18
ATOM 33170 C CA . GLY A 1 106 ? -1.939 -6.399 0.597 1.00 0.00 106 GLY A CA 18
ATOM 33171 C C . GLY A 1 106 ? -3.470 -6.276 0.545 1.00 0.00 106 GLY A C 18
ATOM 33172 O O . GLY A 1 106 ? -4.051 -6.284 -0.540 1.00 0.00 106 GLY A O 18
ATOM 33176 N N . ASN A 1 107 ? -4.132 -6.173 1.707 1.00 0.00 107 ASN A N 18
ATOM 33177 C CA . ASN A 1 107 ? -5.585 -5.994 1.836 1.00 0.00 107 ASN A CA 18
ATOM 33178 C C . ASN A 1 107 ? -6.097 -4.707 1.155 1.00 0.00 107 ASN A C 18
ATOM 33179 O O . ASN A 1 107 ? -7.181 -4.704 0.569 1.00 0.00 107 ASN A O 18
ATOM 33190 N N . GLU A 1 108 ? -5.306 -3.632 1.203 1.00 0.00 108 GLU A N 18
ATOM 33191 C CA . GLU A 1 108 ? -5.542 -2.356 0.510 1.00 0.00 108 GLU A CA 18
ATOM 33192 C C . GLU A 1 108 ? -4.220 -1.759 -0.011 1.00 0.00 108 GLU A C 18
ATOM 33193 O O . GLU A 1 108 ? -3.129 -2.133 0.432 1.00 0.00 108 GLU A O 18
ATOM 33205 N N . MET A 1 109 ? -4.318 -0.784 -0.921 1.00 0.00 109 MET A N 18
ATOM 33206 C CA . MET A 1 109 ? -3.215 0.117 -1.281 1.00 0.00 109 MET A CA 18
ATOM 33207 C C . MET A 1 109 ? -2.879 1.081 -0.126 1.00 0.00 109 MET A C 18
ATOM 33208 O O . MET A 1 109 ? -3.733 1.388 0.714 1.00 0.00 109 MET A O 18
ATOM 33222 N N . ARG A 1 110 ? -1.635 1.576 -0.097 1.00 0.00 110 ARG A N 18
ATOM 33223 C CA . ARG A 1 110 ? -1.154 2.620 0.828 1.00 0.00 110 ARG A CA 18
ATOM 33224 C C . ARG A 1 110 ? -0.017 3.447 0.225 1.00 0.00 110 ARG A C 18
ATOM 33225 O O . ARG A 1 110 ? 0.691 2.972 -0.663 1.00 0.00 110 ARG A O 18
ATOM 33246 N N . LEU A 1 111 ? 0.241 4.638 0.767 1.00 0.00 111 LEU A N 18
ATOM 33247 C CA . LEU A 1 111 ? 1.549 5.290 0.621 1.00 0.00 111 LEU A CA 18
ATOM 33248 C C . LEU A 1 111 ? 2.631 4.524 1.409 1.00 0.00 111 LEU A C 18
ATOM 33249 O O . LEU A 1 111 ? 2.340 3.899 2.434 1.00 0.00 111 LEU A O 18
ATOM 33265 N N . LEU A 1 112 ? 3.879 4.585 0.947 1.00 0.00 112 LEU A N 18
ATOM 33266 C CA . LEU A 1 112 ? 5.026 3.876 1.528 1.00 0.00 112 LEU A CA 18
ATOM 33267 C C . LEU A 1 112 ? 6.084 4.856 2.064 1.00 0.00 112 LEU A C 18
ATOM 33268 O O . LEU A 1 112 ? 6.483 4.748 3.225 1.00 0.00 112 LEU A O 18
ATOM 33284 N N . SER A 1 113 ? 6.520 5.820 1.245 1.00 0.00 113 SER A N 18
ATOM 33285 C CA . SER A 1 113 ? 7.430 6.914 1.631 1.00 0.00 113 SER A CA 18
ATOM 33286 C C . SER A 1 113 ? 7.376 8.071 0.618 1.00 0.00 113 SER A C 18
ATOM 33287 O O . SER A 1 113 ? 6.835 7.905 -0.477 1.00 0.00 113 SER A O 18
ATOM 33295 N N . LEU A 1 114 ? 7.972 9.224 0.939 1.00 0.00 114 LEU A N 18
ATOM 33296 C CA . LEU A 1 114 ? 8.197 10.343 0.008 1.00 0.00 114 LEU A CA 18
ATOM 33297 C C . LEU A 1 114 ? 9.697 10.672 -0.103 1.00 0.00 114 LEU A C 18
ATOM 33298 O O . LEU A 1 114 ? 10.501 10.293 0.750 1.00 0.00 114 LEU A O 18
ATOM 33314 N N . GLU A 1 115 ? 10.060 11.467 -1.108 1.00 0.00 115 GLU A N 18
ATOM 33315 C CA . GLU A 1 115 ? 11.374 12.096 -1.268 1.00 0.00 115 GLU A CA 18
ATOM 33316 C C . GLU A 1 115 ? 11.224 13.583 -1.628 1.00 0.00 115 GLU A C 18
ATOM 33317 O O . GLU A 1 115 ? 10.280 13.979 -2.314 1.00 0.00 115 GLU A O 18
ATOM 33329 N N . MET A 1 116 ? 12.188 14.398 -1.197 1.00 0.00 116 MET A N 18
ATOM 33330 C CA . MET A 1 116 ? 12.320 15.836 -1.464 1.00 0.00 116 MET A CA 18
ATOM 33331 C C . MET A 1 116 ? 13.781 16.171 -1.783 1.00 0.00 116 MET A C 18
ATOM 33332 O O . MET A 1 116 ? 14.685 15.800 -1.029 1.00 0.00 116 MET A O 18
ATOM 33346 N N . LEU A 1 117 ? 14.012 16.862 -2.901 1.00 0.00 117 LEU A N 18
ATOM 33347 C CA . LEU A 1 117 ? 15.329 17.270 -3.407 1.00 0.00 117 LEU A CA 18
ATOM 33348 C C . LEU A 1 117 ? 15.296 18.699 -3.991 1.00 0.00 117 LEU A C 18
ATOM 33349 O O . LEU A 1 117 ? 14.226 19.282 -4.183 1.00 0.00 117 LEU A O 18
ATOM 33365 N N . ALA A 1 118 ? 16.479 19.241 -4.303 1.00 0.00 118 ALA A N 18
ATOM 33366 C CA . ALA A 1 118 ? 16.682 20.553 -4.928 1.00 0.00 118 ALA A CA 18
ATOM 33367 C C . ALA A 1 118 ? 17.407 20.439 -6.286 1.00 0.00 118 ALA A C 18
ATOM 33368 O O . ALA A 1 118 ? 16.890 20.892 -7.309 1.00 0.00 118 ALA A O 18
ATOM 33375 N N . GLU A 1 119 ? 18.593 19.819 -6.315 1.00 0.00 119 GLU A N 18
ATOM 33376 C CA . GLU A 1 119 ? 19.352 19.530 -7.545 1.00 0.00 119 GLU A CA 18
ATOM 33377 C C . GLU A 1 119 ? 18.620 18.527 -8.454 1.00 0.00 119 GLU A C 18
ATOM 33378 O O . GLU A 1 119 ? 18.260 17.416 -8.039 1.00 0.00 119 GLU A O 18
ATOM 33391 N N . GLY A 1 1 ? -23.442 14.462 -5.294 1.00 0.00 1 GLY A N 19
ATOM 33392 C CA . GLY A 1 1 ? -22.334 13.575 -5.711 1.00 0.00 1 GLY A CA 19
ATOM 33393 C C . GLY A 1 1 ? -21.517 13.113 -4.515 1.00 0.00 1 GLY A C 19
ATOM 33394 O O . GLY A 1 1 ? -21.091 13.938 -3.705 1.00 0.00 1 GLY A O 19
ATOM 33400 N N . SER A 1 2 ? -21.289 11.800 -4.391 1.00 0.00 2 SER A N 19
ATOM 33401 C CA . SER A 1 2 ? -20.496 11.173 -3.319 1.00 0.00 2 SER A CA 19
ATOM 33402 C C . SER A 1 2 ? -19.735 9.949 -3.845 1.00 0.00 2 SER A C 19
ATOM 33403 O O . SER A 1 2 ? -20.348 8.967 -4.274 1.00 0.00 2 SER A O 19
ATOM 33411 N N . MET A 1 3 ? -18.399 10.019 -3.856 1.00 0.00 3 MET A N 19
ATOM 33412 C CA . MET A 1 3 ? -17.484 8.952 -4.296 1.00 0.00 3 MET A CA 19
ATOM 33413 C C . MET A 1 3 ? -16.243 8.869 -3.391 1.00 0.00 3 MET A C 19
ATOM 33414 O O . MET A 1 3 ? -15.827 9.870 -2.801 1.00 0.00 3 MET A O 19
ATOM 33428 N N . HIS A 1 4 ? -15.613 7.691 -3.331 1.00 0.00 4 HIS A N 19
ATOM 33429 C CA . HIS A 1 4 ? -14.387 7.440 -2.553 1.00 0.00 4 HIS A CA 19
ATOM 33430 C C . HIS A 1 4 ? -13.098 7.447 -3.400 1.00 0.00 4 HIS A C 19
ATOM 33431 O O . HIS A 1 4 ? -12.004 7.522 -2.844 1.00 0.00 4 HIS A O 19
ATOM 33445 N N . GLU A 1 5 ? -13.197 7.414 -4.735 1.00 0.00 5 GLU A N 19
ATOM 33446 C CA . GLU A 1 5 ? -12.051 7.329 -5.659 1.00 0.00 5 GLU A CA 19
ATOM 33447 C C . GLU A 1 5 ? -11.050 8.487 -5.472 1.00 0.00 5 GLU A C 19
ATOM 33448 O O . GLU A 1 5 ? -9.838 8.275 -5.414 1.00 0.00 5 GLU A O 19
ATOM 33460 N N . TYR A 1 6 ? -11.560 9.714 -5.320 1.00 0.00 6 TYR A N 19
ATOM 33461 C CA . TYR A 1 6 ? -10.760 10.926 -5.107 1.00 0.00 6 TYR A CA 19
ATOM 33462 C C . TYR A 1 6 ? -10.403 11.197 -3.633 1.00 0.00 6 TYR A C 19
ATOM 33463 O O . TYR A 1 6 ? -9.684 12.156 -3.347 1.00 0.00 6 TYR A O 19
ATOM 33481 N N . SER A 1 7 ? -10.860 10.360 -2.691 1.00 0.00 7 SER A N 19
ATOM 33482 C CA . SER A 1 7 ? -10.524 10.480 -1.265 1.00 0.00 7 SER A CA 19
ATOM 33483 C C . SER A 1 7 ? -9.020 10.298 -1.034 1.00 0.00 7 SER A C 19
ATOM 33484 O O . SER A 1 7 ? -8.362 11.199 -0.511 1.00 0.00 7 SER A O 19
ATOM 33492 N N . VAL A 1 8 ? -8.447 9.172 -1.488 1.00 0.00 8 VAL A N 19
ATOM 33493 C CA . VAL A 1 8 ? -7.000 8.889 -1.388 1.00 0.00 8 VAL A CA 19
ATOM 33494 C C . VAL A 1 8 ? -6.149 9.960 -2.082 1.00 0.00 8 VAL A C 19
ATOM 33495 O O . VAL A 1 8 ? -5.147 10.408 -1.530 1.00 0.00 8 VAL A O 19
ATOM 33508 N N . VAL A 1 9 ? -6.585 10.424 -3.257 1.00 0.00 9 VAL A N 19
ATOM 33509 C CA . VAL A 1 9 ? -5.976 11.491 -4.060 1.00 0.00 9 VAL A CA 19
ATOM 33510 C C . VAL A 1 9 ? -5.872 12.801 -3.275 1.00 0.00 9 VAL A C 19
ATOM 33511 O O . VAL A 1 9 ? -4.767 13.248 -2.964 1.00 0.00 9 VAL A O 19
ATOM 33524 N N . SER A 1 10 ? -7.014 13.405 -2.924 1.00 0.00 10 SER A N 19
ATOM 33525 C CA . SER A 1 10 ? -7.089 14.633 -2.120 1.00 0.00 10 SER A CA 19
ATOM 33526 C C . SER A 1 10 ? -6.311 14.511 -0.801 1.00 0.00 10 SER A C 19
ATOM 33527 O O . SER A 1 10 ? -5.551 15.413 -0.439 1.00 0.00 10 SER A O 19
ATOM 33535 N N . SER A 1 11 ? -6.443 13.367 -0.118 1.00 0.00 11 SER A N 19
ATOM 33536 C CA . SER A 1 11 ? -5.743 13.063 1.140 1.00 0.00 11 SER A CA 19
ATOM 33537 C C . SER A 1 11 ? -4.218 13.108 0.983 1.00 0.00 11 SER A C 19
ATOM 33538 O O . SER A 1 11 ? -3.546 13.827 1.724 1.00 0.00 11 SER A O 19
ATOM 33546 N N . LEU A 1 12 ? -3.662 12.395 -0.005 1.00 0.00 12 LEU A N 19
ATOM 33547 C CA . LEU A 1 12 ? -2.225 12.371 -0.300 1.00 0.00 12 LEU A CA 19
ATOM 33548 C C . LEU A 1 12 ? -1.679 13.759 -0.633 1.00 0.00 12 LEU A C 19
ATOM 33549 O O . LEU A 1 12 ? -0.704 14.192 -0.028 1.00 0.00 12 LEU A O 19
ATOM 33565 N N . ILE A 1 13 ? -2.309 14.466 -1.570 1.00 0.00 13 ILE A N 19
ATOM 33566 C CA . ILE A 1 13 ? -1.901 15.821 -1.984 1.00 0.00 13 ILE A CA 19
ATOM 33567 C C . ILE A 1 13 ? -1.823 16.767 -0.770 1.00 0.00 13 ILE A C 19
ATOM 33568 O O . ILE A 1 13 ? -0.810 17.445 -0.581 1.00 0.00 13 ILE A O 19
ATOM 33584 N N . ALA A 1 14 ? -2.850 16.774 0.089 1.00 0.00 14 ALA A N 19
ATOM 33585 C CA . ALA A 1 14 ? -2.867 17.549 1.333 1.00 0.00 14 ALA A CA 19
ATOM 33586 C C . ALA A 1 14 ? -1.762 17.125 2.326 1.00 0.00 14 ALA A C 19
ATOM 33587 O O . ALA A 1 14 ? -1.050 17.974 2.865 1.00 0.00 14 ALA A O 19
ATOM 33594 N N . LEU A 1 15 ? -1.598 15.818 2.560 1.00 0.00 15 LEU A N 19
ATOM 33595 C CA . LEU A 1 15 ? -0.577 15.235 3.439 1.00 0.00 15 LEU A CA 19
ATOM 33596 C C . LEU A 1 15 ? 0.850 15.606 2.997 1.00 0.00 15 LEU A C 19
ATOM 33597 O O . LEU A 1 15 ? 1.657 16.058 3.810 1.00 0.00 15 LEU A O 19
ATOM 33613 N N . CYS A 1 16 ? 1.164 15.442 1.712 1.00 0.00 16 CYS A N 19
ATOM 33614 C CA . CYS A 1 16 ? 2.453 15.795 1.122 1.00 0.00 16 CYS A CA 19
ATOM 33615 C C . CYS A 1 16 ? 2.745 17.303 1.210 1.00 0.00 16 CYS A C 19
ATOM 33616 O O . CYS A 1 16 ? 3.868 17.682 1.540 1.00 0.00 16 CYS A O 19
ATOM 33624 N N . GLU A 1 17 ? 1.753 18.169 0.973 1.00 0.00 17 GLU A N 19
ATOM 33625 C CA . GLU A 1 17 ? 1.874 19.617 1.210 1.00 0.00 17 GLU A CA 19
ATOM 33626 C C . GLU A 1 17 ? 2.205 19.934 2.677 1.00 0.00 17 GLU A C 19
ATOM 33627 O O . GLU A 1 17 ? 3.150 20.679 2.941 1.00 0.00 17 GLU A O 19
ATOM 33639 N N . GLU A 1 18 ? 1.493 19.325 3.632 1.00 0.00 18 GLU A N 19
ATOM 33640 C CA . GLU A 1 18 ? 1.748 19.486 5.069 1.00 0.00 18 GLU A CA 19
ATOM 33641 C C . GLU A 1 18 ? 3.162 19.032 5.476 1.00 0.00 18 GLU A C 19
ATOM 33642 O O . GLU A 1 18 ? 3.851 19.744 6.209 1.00 0.00 18 GLU A O 19
ATOM 33654 N N . HIS A 1 19 ? 3.643 17.894 4.966 1.00 0.00 19 HIS A N 19
ATOM 33655 C CA . HIS A 1 19 ? 5.033 17.469 5.160 1.00 0.00 19 HIS A CA 19
ATOM 33656 C C . HIS A 1 19 ? 6.034 18.451 4.535 1.00 0.00 19 HIS A C 19
ATOM 33657 O O . HIS A 1 19 ? 7.044 18.769 5.162 1.00 0.00 19 HIS A O 19
ATOM 33671 N N . ALA A 1 20 ? 5.776 18.953 3.323 1.00 0.00 20 ALA A N 19
ATOM 33672 C CA . ALA A 1 20 ? 6.703 19.838 2.619 1.00 0.00 20 ALA A CA 19
ATOM 33673 C C . ALA A 1 20 ? 6.909 21.175 3.343 1.00 0.00 20 ALA A C 19
ATOM 33674 O O . ALA A 1 20 ? 8.050 21.613 3.481 1.00 0.00 20 ALA A O 19
ATOM 33681 N N . LYS A 1 21 ? 5.849 21.814 3.858 1.00 0.00 21 LYS A N 19
ATOM 33682 C CA . LYS A 1 21 ? 5.991 23.021 4.699 1.00 0.00 21 LYS A CA 19
ATOM 33683 C C . LYS A 1 21 ? 6.672 22.739 6.047 1.00 0.00 21 LYS A C 19
ATOM 33684 O O . LYS A 1 21 ? 7.410 23.590 6.543 1.00 0.00 21 LYS A O 19
ATOM 33703 N N . LYS A 1 22 ? 6.472 21.544 6.624 1.00 0.00 22 LYS A N 19
ATOM 33704 C CA . LYS A 1 22 ? 7.023 21.144 7.937 1.00 0.00 22 LYS A CA 19
ATOM 33705 C C . LYS A 1 22 ? 8.522 20.848 7.852 1.00 0.00 22 LYS A C 19
ATOM 33706 O O . LYS A 1 22 ? 9.296 21.273 8.708 1.00 0.00 22 LYS A O 19
ATOM 33725 N N . ASN A 1 23 ? 8.935 20.179 6.775 1.00 0.00 23 ASN A N 19
ATOM 33726 C CA . ASN A 1 23 ? 10.337 19.954 6.398 1.00 0.00 23 ASN A CA 19
ATOM 33727 C C . ASN A 1 23 ? 10.999 21.204 5.775 1.00 0.00 23 ASN A C 19
ATOM 33728 O O . ASN A 1 23 ? 12.211 21.225 5.569 1.00 0.00 23 ASN A O 19
ATOM 33739 N N . GLN A 1 24 ? 10.212 22.253 5.502 1.00 0.00 24 GLN A N 19
ATOM 33740 C CA . GLN A 1 24 ? 10.599 23.486 4.803 1.00 0.00 24 GLN A CA 19
ATOM 33741 C C . GLN A 1 24 ? 11.160 23.209 3.389 1.00 0.00 24 GLN A C 19
ATOM 33742 O O . GLN A 1 24 ? 11.982 23.964 2.864 1.00 0.00 24 GLN A O 19
ATOM 33756 N N . ALA A 1 25 ? 10.707 22.117 2.762 1.00 0.00 25 ALA A N 19
ATOM 33757 C CA . ALA A 1 25 ? 11.101 21.684 1.424 1.00 0.00 25 ALA A CA 19
ATOM 33758 C C . ALA A 1 25 ? 10.524 22.592 0.325 1.00 0.00 25 ALA A C 19
ATOM 33759 O O . ALA A 1 25 ? 11.179 22.837 -0.688 1.00 0.00 25 ALA A O 19
ATOM 33766 N N . HIS A 1 26 ? 9.289 23.078 0.523 1.00 0.00 26 HIS A N 19
ATOM 33767 C CA . HIS A 1 26 ? 8.500 23.910 -0.402 1.00 0.00 26 HIS A CA 19
ATOM 33768 C C . HIS A 1 26 ? 8.300 23.327 -1.825 1.00 0.00 26 HIS A C 19
ATOM 33769 O O . HIS A 1 26 ? 7.802 24.021 -2.714 1.00 0.00 26 HIS A O 19
ATOM 33783 N N . LYS A 1 27 ? 8.649 22.049 -2.035 1.00 0.00 27 LYS A N 19
ATOM 33784 C CA . LYS A 1 27 ? 8.362 21.195 -3.202 1.00 0.00 27 LYS A CA 19
ATOM 33785 C C . LYS A 1 27 ? 8.555 19.708 -2.856 1.00 0.00 27 LYS A C 19
ATOM 33786 O O . LYS A 1 27 ? 8.957 19.376 -1.740 1.00 0.00 27 LYS A O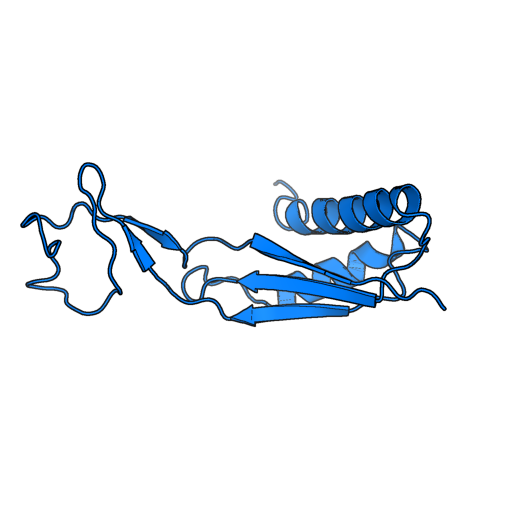 19
ATOM 33805 N N . ILE A 1 28 ? 8.297 18.823 -3.817 1.00 0.00 28 ILE A N 19
ATOM 33806 C CA . ILE A 1 28 ? 8.506 17.364 -3.748 1.00 0.00 28 ILE A CA 19
ATOM 33807 C C . ILE A 1 28 ? 9.523 16.960 -4.842 1.00 0.00 28 ILE A C 19
ATOM 33808 O O . ILE A 1 28 ? 9.785 17.723 -5.770 1.00 0.00 28 ILE A O 19
ATOM 33824 N N . GLU A 1 29 ? 10.108 15.765 -4.749 1.00 0.00 29 GLU A N 19
ATOM 33825 C CA . GLU A 1 29 ? 10.800 15.089 -5.858 1.00 0.00 29 GLU A CA 19
ATOM 33826 C C . GLU A 1 29 ? 9.921 13.940 -6.391 1.00 0.00 29 GLU A C 19
ATOM 33827 O O . GLU A 1 29 ? 9.487 13.973 -7.545 1.00 0.00 29 GLU A O 19
ATOM 33839 N N . ARG A 1 30 ? 9.628 12.932 -5.552 1.00 0.00 30 ARG A N 19
ATOM 33840 C CA . ARG A 1 30 ? 8.913 11.702 -5.937 1.00 0.00 30 ARG A CA 19
ATOM 33841 C C . ARG A 1 30 ? 8.221 11.053 -4.735 1.00 0.00 30 ARG A C 19
ATOM 33842 O O . ARG A 1 30 ? 8.893 10.548 -3.836 1.00 0.00 30 ARG A O 19
ATOM 33863 N N . VAL A 1 31 ? 6.890 11.049 -4.701 1.00 0.00 31 VAL A N 19
ATOM 33864 C CA . VAL A 1 31 ? 6.136 10.207 -3.756 1.00 0.00 31 VAL A CA 19
ATOM 33865 C C . VAL A 1 31 ? 6.180 8.744 -4.220 1.00 0.00 31 VAL A C 19
ATOM 33866 O O . VAL A 1 31 ? 6.128 8.462 -5.420 1.00 0.00 31 VAL A O 19
ATOM 33879 N N . VAL A 1 32 ? 6.287 7.806 -3.282 1.00 0.00 32 VAL A N 19
ATOM 33880 C CA . VAL A 1 32 ? 6.443 6.364 -3.529 1.00 0.00 32 VAL A CA 19
ATOM 33881 C C . VAL A 1 32 ? 5.337 5.617 -2.793 1.00 0.00 32 VAL A C 19
ATOM 33882 O O . VAL A 1 32 ? 5.141 5.808 -1.590 1.00 0.00 32 VAL A O 19
ATOM 33895 N N . VAL A 1 33 ? 4.587 4.792 -3.521 1.00 0.00 33 VAL A N 19
ATOM 33896 C CA . VAL A 1 33 ? 3.346 4.145 -3.057 1.00 0.00 33 VAL A CA 19
ATOM 33897 C C . VAL A 1 33 ? 3.336 2.661 -3.434 1.00 0.00 33 VAL A C 19
ATOM 33898 O O . VAL A 1 33 ? 3.777 2.295 -4.517 1.00 0.00 33 VAL A O 19
ATOM 33911 N N . GLY A 1 34 ? 2.810 1.800 -2.565 1.00 0.00 34 GLY A N 19
ATOM 33912 C CA . GLY A 1 34 ? 2.585 0.375 -2.812 1.00 0.00 34 GLY A CA 19
ATOM 33913 C C . GLY A 1 34 ? 1.103 0.065 -3.043 1.00 0.00 34 GLY A C 19
ATOM 33914 O O . GLY A 1 34 ? 0.252 0.469 -2.249 1.00 0.00 34 GLY A O 19
ATOM 33918 N N . ILE A 1 35 ? 0.787 -0.673 -4.110 1.00 0.00 35 ILE A N 19
ATOM 33919 C CA . ILE A 1 35 ? -0.565 -1.165 -4.430 1.00 0.00 35 ILE A CA 19
ATOM 33920 C C . ILE A 1 35 ? -0.519 -2.687 -4.555 1.00 0.00 35 ILE A C 19
ATOM 33921 O O . ILE A 1 35 ? 0.227 -3.228 -5.372 1.00 0.00 35 ILE A O 19
ATOM 33937 N N . GLY A 1 36 ? -1.291 -3.376 -3.713 1.00 0.00 36 GLY A N 19
ATOM 33938 C CA . GLY A 1 36 ? -1.311 -4.841 -3.640 1.00 0.00 36 GLY A CA 19
ATOM 33939 C C . GLY A 1 36 ? -1.768 -5.494 -4.947 1.00 0.00 36 GLY A C 19
ATOM 33940 O O . GLY A 1 36 ? -2.698 -5.017 -5.598 1.00 0.00 36 GLY A O 19
ATOM 33944 N N . GLU A 1 37 ? -1.161 -6.623 -5.322 1.00 0.00 37 GLU A N 19
ATOM 33945 C CA . GLU A 1 37 ? -1.388 -7.298 -6.608 1.00 0.00 37 GLU A CA 19
ATOM 33946 C C . GLU A 1 37 ? -2.771 -7.975 -6.715 1.00 0.00 37 GLU A C 19
ATOM 33947 O O . GLU A 1 37 ? -3.119 -8.519 -7.765 1.00 0.00 37 GLU A O 19
ATOM 33959 N N . ARG A 1 38 ? -3.568 -7.939 -5.636 1.00 0.00 38 ARG A N 19
ATOM 33960 C CA . ARG A 1 38 ? -4.977 -8.338 -5.554 1.00 0.00 38 ARG A CA 19
ATOM 33961 C C . ARG A 1 38 ? -5.908 -7.222 -5.039 1.00 0.00 38 ARG A C 19
ATOM 33962 O O . ARG A 1 38 ? -7.076 -7.485 -4.756 1.00 0.00 38 ARG A O 19
ATOM 33983 N N . SER A 1 39 ? -5.425 -5.977 -4.925 1.00 0.00 39 SER A N 19
ATOM 33984 C CA . SER A 1 39 ? -6.208 -4.821 -4.446 1.00 0.00 39 SER A CA 19
ATOM 33985 C C . SER A 1 39 ? -7.352 -4.405 -5.388 1.00 0.00 39 SER A C 19
ATOM 33986 O O . SER A 1 39 ? -8.234 -3.645 -4.987 1.00 0.00 39 SER A O 19
ATOM 33994 N N . ALA A 1 40 ? -7.328 -4.876 -6.642 1.00 0.00 40 ALA A N 19
ATOM 33995 C CA . ALA A 1 40 ? -8.295 -4.644 -7.721 1.00 0.00 40 ALA A CA 19
ATOM 33996 C C . ALA A 1 40 ? -8.514 -3.173 -8.157 1.00 0.00 40 ALA A C 19
ATOM 33997 O O . ALA A 1 40 ? -9.298 -2.932 -9.080 1.00 0.00 40 ALA A O 19
ATOM 34004 N N . MET A 1 41 ? -7.829 -2.190 -7.556 1.00 0.00 41 MET A N 19
ATOM 34005 C CA . MET A 1 41 ? -7.856 -0.797 -8.024 1.00 0.00 41 MET A CA 19
ATOM 34006 C C . MET A 1 41 ? -6.974 -0.593 -9.266 1.00 0.00 41 MET A C 19
ATOM 34007 O O . MET A 1 41 ? -5.976 -1.289 -9.471 1.00 0.00 41 MET A O 19
ATOM 34021 N N . ASP A 1 42 ? -7.320 0.398 -10.086 1.00 0.00 42 ASP A N 19
ATOM 34022 C CA . ASP A 1 42 ? -6.563 0.790 -11.279 1.00 0.00 42 ASP A CA 19
ATOM 34023 C C . ASP A 1 42 ? -5.443 1.781 -10.917 1.00 0.00 42 ASP A C 19
ATOM 34024 O O . ASP A 1 42 ? -5.684 2.975 -10.729 1.00 0.00 42 ASP A O 19
ATOM 34033 N N . LYS A 1 43 ? -4.198 1.292 -10.835 1.00 0.00 43 LYS A N 19
ATOM 34034 C CA . LYS A 1 43 ? -2.984 2.093 -10.572 1.00 0.00 43 LYS A CA 19
ATOM 34035 C C . LYS A 1 43 ? -2.840 3.317 -11.494 1.00 0.00 43 LYS A C 19
ATOM 34036 O O . LYS A 1 43 ? -2.464 4.399 -11.043 1.00 0.00 43 LYS A O 19
ATOM 34055 N N . SER A 1 44 ? -3.203 3.154 -12.770 1.00 0.00 44 SER A N 19
ATOM 34056 C CA . SER A 1 44 ? -3.260 4.213 -13.791 1.00 0.00 44 SER A CA 19
ATOM 34057 C C . SER A 1 44 ? -4.293 5.297 -13.449 1.00 0.00 44 SER A C 19
ATOM 34058 O O . SER A 1 44 ? -3.977 6.488 -13.467 1.00 0.00 44 SER A O 19
ATOM 34066 N N . LEU A 1 45 ? -5.520 4.907 -13.079 1.00 0.00 45 LEU A N 19
ATOM 34067 C CA . LEU A 1 45 ? -6.574 5.828 -12.631 1.00 0.00 45 LEU A CA 19
ATOM 34068 C C . LEU A 1 45 ? -6.149 6.602 -11.374 1.00 0.00 45 LEU A C 19
ATOM 34069 O O . LEU A 1 45 ? -6.321 7.816 -11.310 1.00 0.00 45 LEU A O 19
ATOM 34085 N N . PHE A 1 46 ? -5.554 5.918 -10.395 1.00 0.00 46 PHE A N 19
ATOM 34086 C CA . PHE A 1 46 ? -5.021 6.521 -9.173 1.00 0.00 46 PHE A CA 19
ATOM 34087 C C . PHE A 1 46 ? -3.974 7.617 -9.455 1.00 0.00 46 PHE A C 19
ATOM 34088 O O . PHE A 1 46 ? -4.173 8.763 -9.040 1.00 0.00 46 PHE A O 19
ATOM 34105 N N . VAL A 1 47 ? -2.881 7.317 -10.173 1.00 0.00 47 VAL A N 19
ATOM 34106 C CA . VAL A 1 47 ? -1.880 8.347 -10.517 1.00 0.00 47 VAL A CA 19
ATOM 34107 C C . VAL A 1 47 ? -2.433 9.475 -11.358 1.00 0.00 47 VAL A C 19
ATOM 34108 O O . VAL A 1 47 ? -2.172 10.639 -11.074 1.00 0.00 47 VAL A O 19
ATOM 34121 N N . SER A 1 48 ? -3.213 9.157 -12.383 1.00 0.00 48 SER A N 19
ATOM 34122 C CA . SER A 1 48 ? -3.745 10.186 -13.269 1.00 0.00 48 SER A CA 19
ATOM 34123 C C . SER A 1 48 ? -4.750 11.103 -12.565 1.00 0.00 48 SER A C 19
ATOM 34124 O O . SER A 1 48 ? -4.831 12.291 -12.880 1.00 0.00 48 SER A O 19
ATOM 34132 N N . ALA A 1 49 ? -5.434 10.595 -11.538 1.00 0.00 49 ALA A N 19
ATOM 34133 C CA . ALA A 1 49 ? -6.253 11.393 -10.619 1.00 0.00 49 ALA A CA 19
ATOM 34134 C C . ALA A 1 49 ? -5.394 12.309 -9.724 1.00 0.00 49 ALA A C 19
ATOM 34135 O O . ALA A 1 49 ? -5.683 13.503 -9.617 1.00 0.00 49 ALA A O 19
ATOM 34142 N N . PHE A 1 50 ? -4.321 11.783 -9.120 1.00 0.00 50 PHE A N 19
ATOM 34143 C CA . PHE A 1 50 ? -3.320 12.575 -8.389 1.00 0.00 50 PHE A CA 19
ATOM 34144 C C . PHE A 1 50 ? -2.730 13.712 -9.243 1.00 0.00 50 PHE A C 19
ATOM 34145 O O . PHE A 1 50 ? -2.708 14.863 -8.808 1.00 0.00 50 PHE A O 19
ATOM 34162 N N . GLU A 1 51 ? -2.318 13.427 -10.480 1.00 0.00 51 GLU A N 19
ATOM 34163 C CA . GLU A 1 51 ? -1.850 14.438 -11.437 1.00 0.00 51 GLU A CA 19
ATOM 34164 C C . GLU A 1 51 ? -2.948 15.444 -11.817 1.00 0.00 51 GLU A C 19
ATOM 34165 O O . GLU A 1 51 ? -2.683 16.638 -11.906 1.00 0.00 51 GLU A O 19
ATOM 34177 N N . THR A 1 52 ? -4.192 14.999 -12.009 1.00 0.00 52 THR A N 19
ATOM 34178 C CA . THR A 1 52 ? -5.337 15.888 -12.297 1.00 0.00 52 THR A CA 19
ATOM 34179 C C . THR A 1 52 ? -5.562 16.910 -11.175 1.00 0.00 52 THR A C 19
ATOM 34180 O O . THR A 1 52 ? -5.712 18.103 -11.447 1.00 0.00 52 THR A O 19
ATOM 34191 N N . PHE A 1 53 ? -5.558 16.473 -9.911 1.00 0.00 53 PHE A N 19
ATOM 34192 C CA . PHE A 1 53 ? -5.767 17.338 -8.743 1.00 0.00 53 PHE A CA 19
ATOM 34193 C C . PHE A 1 53 ? -4.514 18.100 -8.265 1.00 0.00 53 PHE A C 19
ATOM 34194 O O . PHE A 1 53 ? -4.619 18.887 -7.319 1.00 0.00 53 PHE A O 19
ATOM 34211 N N . ARG A 1 54 ? -3.340 17.939 -8.903 1.00 0.00 54 ARG A N 19
ATOM 34212 C CA . ARG A 1 54 ? -2.077 18.571 -8.458 1.00 0.00 54 ARG A CA 19
ATOM 34213 C C . ARG A 1 54 ? -2.159 20.096 -8.370 1.00 0.00 54 ARG A C 19
ATOM 34214 O O . ARG A 1 54 ? -1.493 20.706 -7.541 1.00 0.00 54 ARG A O 19
ATOM 34235 N N . GLU A 1 55 ? -3.026 20.700 -9.182 1.00 0.00 55 GLU A N 19
ATOM 34236 C CA . GLU A 1 55 ? -3.321 22.140 -9.245 1.00 0.00 55 GLU A CA 19
ATOM 34237 C C . GLU A 1 55 ? -3.741 22.763 -7.896 1.00 0.00 55 GLU A C 19
ATOM 34238 O O . GLU A 1 55 ? -3.636 23.978 -7.718 1.00 0.00 55 GLU A O 19
ATOM 34250 N N . GLU A 1 56 ? -4.181 21.947 -6.934 1.00 0.00 56 GLU A N 19
ATOM 34251 C CA . GLU A 1 56 ? -4.502 22.350 -5.559 1.00 0.00 56 GLU A CA 19
ATOM 34252 C C . GLU A 1 56 ? -3.284 22.896 -4.778 1.00 0.00 56 GLU A C 19
ATOM 34253 O O . GLU A 1 56 ? -3.440 23.801 -3.952 1.00 0.00 56 GLU A O 19
ATOM 34265 N N . SER A 1 57 ? -2.075 22.378 -5.040 1.00 0.00 57 SER A N 19
ATOM 34266 C CA . SER A 1 57 ? -0.873 22.600 -4.215 1.00 0.00 57 SER A CA 19
ATOM 34267 C C . SER A 1 57 ? 0.388 22.799 -5.062 1.00 0.00 57 SER A C 19
ATOM 34268 O O . SER A 1 57 ? 0.749 21.938 -5.865 1.00 0.00 57 SER A O 19
ATOM 34276 N N . LEU A 1 58 ? 1.109 23.908 -4.855 1.00 0.00 58 LEU A N 19
ATOM 34277 C CA . LEU A 1 58 ? 2.293 24.287 -5.647 1.00 0.00 58 LEU A CA 19
ATOM 34278 C C . LEU A 1 58 ? 3.391 23.208 -5.631 1.00 0.00 58 LEU A C 19
ATOM 34279 O O . LEU A 1 58 ? 4.037 22.947 -6.645 1.00 0.00 58 LEU A O 19
ATOM 34295 N N . VAL A 1 59 ? 3.545 22.520 -4.495 1.00 0.00 59 VAL A N 19
ATOM 34296 C CA . VAL A 1 59 ? 4.503 21.417 -4.306 1.00 0.00 59 VAL A CA 19
ATOM 34297 C C . VAL A 1 59 ? 4.202 20.196 -5.186 1.00 0.00 59 VAL A C 19
ATOM 34298 O O . VAL A 1 59 ? 5.109 19.436 -5.516 1.00 0.00 59 VAL A O 19
ATOM 34311 N N . CYS A 1 60 ? 2.932 20.003 -5.557 1.00 0.00 60 CYS A N 19
ATOM 34312 C CA . CYS A 1 60 ? 2.427 18.852 -6.304 1.00 0.00 60 CYS A CA 19
ATOM 34313 C C . CYS A 1 60 ? 2.556 19.036 -7.825 1.00 0.00 60 CYS A C 19
ATOM 34314 O O . CYS A 1 60 ? 2.692 18.064 -8.567 1.00 0.00 60 CYS A O 19
ATOM 34322 N N . LYS A 1 61 ? 2.533 20.292 -8.294 1.00 0.00 61 LYS A N 19
ATOM 34323 C CA . LYS A 1 61 ? 2.692 20.677 -9.712 1.00 0.00 61 LYS A CA 19
ATOM 34324 C C . LYS A 1 61 ? 4.102 20.403 -10.262 1.00 0.00 61 LYS A C 19
ATOM 34325 O O . LYS A 1 61 ? 4.303 20.422 -11.477 1.00 0.00 61 LYS A O 19
ATOM 34344 N N . ASP A 1 62 ? 5.059 20.107 -9.383 1.00 0.00 62 ASP A N 19
ATOM 34345 C CA . ASP A 1 62 ? 6.424 19.667 -9.685 1.00 0.00 62 ASP A CA 19
ATOM 34346 C C . ASP A 1 62 ? 6.778 18.415 -8.852 1.00 0.00 62 ASP A C 19
ATOM 34347 O O . ASP A 1 62 ? 7.658 18.442 -7.991 1.00 0.00 62 ASP A O 19
ATOM 34356 N N . ALA A 1 63 ? 6.042 17.321 -9.083 1.00 0.00 63 ALA A N 19
ATOM 34357 C CA . ALA A 1 63 ? 6.181 16.028 -8.400 1.00 0.00 63 ALA A CA 19
ATOM 34358 C C . ALA A 1 63 ? 5.967 14.829 -9.354 1.00 0.00 63 ALA A C 19
ATOM 34359 O O . ALA A 1 63 ? 5.525 14.992 -10.495 1.00 0.00 63 ALA A O 19
ATOM 34366 N N . ILE A 1 64 ? 6.257 13.617 -8.866 1.00 0.00 64 ILE A N 19
ATOM 34367 C CA . ILE A 1 64 ? 6.046 12.312 -9.526 1.00 0.00 64 ILE A CA 19
ATOM 34368 C C . ILE A 1 64 ? 5.444 11.336 -8.497 1.00 0.00 64 ILE A C 19
ATOM 34369 O O . ILE A 1 64 ? 5.791 11.417 -7.317 1.00 0.00 64 ILE A O 19
ATOM 34385 N N . LEU A 1 65 ? 4.594 10.394 -8.929 1.00 0.00 65 LEU A N 19
ATOM 34386 C CA . LEU A 1 65 ? 3.994 9.338 -8.101 1.00 0.00 65 LEU A CA 19
ATOM 34387 C C . LEU A 1 65 ? 4.366 7.946 -8.645 1.00 0.00 65 LEU A C 19
ATOM 34388 O O . LEU A 1 65 ? 3.897 7.520 -9.702 1.00 0.00 65 LEU A O 19
ATOM 34404 N N . ASP A 1 66 ? 5.250 7.256 -7.921 1.00 0.00 66 ASP A N 19
ATOM 34405 C CA . ASP A 1 66 ? 5.820 5.946 -8.256 1.00 0.00 66 ASP A CA 19
ATOM 34406 C C . ASP A 1 66 ? 5.082 4.782 -7.570 1.00 0.00 66 ASP A C 19
ATOM 34407 O O . ASP A 1 66 ? 5.261 4.543 -6.372 1.00 0.00 66 ASP A O 19
ATOM 34416 N N . ILE A 1 67 ? 4.238 4.061 -8.317 1.00 0.00 67 ILE A N 19
ATOM 34417 C CA . ILE A 1 67 ? 3.546 2.852 -7.843 1.00 0.00 67 ILE A CA 19
ATOM 34418 C C . ILE A 1 67 ? 4.446 1.608 -7.940 1.00 0.00 67 ILE A C 19
ATOM 34419 O O . ILE A 1 67 ? 4.881 1.215 -9.025 1.00 0.00 67 ILE A O 19
ATOM 34435 N N . VAL A 1 68 ? 4.658 0.950 -6.801 1.00 0.00 68 VAL A N 19
ATOM 34436 C CA . VAL A 1 68 ? 5.236 -0.391 -6.636 1.00 0.00 68 VAL A CA 19
ATOM 34437 C C . VAL A 1 68 ? 4.111 -1.429 -6.541 1.00 0.00 68 VAL A C 19
ATOM 34438 O O . VAL A 1 68 ? 3.150 -1.256 -5.790 1.00 0.00 68 VAL A O 19
ATOM 34451 N N . ASP A 1 69 ? 4.231 -2.522 -7.293 1.00 0.00 69 ASP A N 19
ATOM 34452 C CA . ASP A 1 69 ? 3.332 -3.683 -7.216 1.00 0.00 69 ASP A CA 19
ATOM 34453 C C . ASP A 1 69 ? 3.635 -4.515 -5.955 1.00 0.00 69 ASP A C 19
ATOM 34454 O O . ASP A 1 69 ? 4.633 -5.239 -5.887 1.00 0.00 69 ASP A O 19
ATOM 34463 N N . GLU A 1 70 ? 2.811 -4.366 -4.918 1.00 0.00 70 GLU A N 19
ATOM 34464 C CA . GLU A 1 70 ? 2.998 -5.002 -3.609 1.00 0.00 70 GLU A CA 19
ATOM 34465 C C . GLU A 1 70 ? 2.514 -6.461 -3.598 1.00 0.00 70 GLU A C 19
ATOM 34466 O O . GLU A 1 70 ? 1.503 -6.804 -4.216 1.00 0.00 70 GLU A O 19
ATOM 34478 N N . LYS A 1 71 ? 3.219 -7.326 -2.862 1.00 0.00 71 LYS A N 19
ATOM 34479 C CA . LYS A 1 71 ? 2.874 -8.737 -2.671 1.00 0.00 71 LYS A CA 19
ATOM 34480 C C . LYS A 1 71 ? 1.608 -8.901 -1.831 1.00 0.00 71 LYS A C 19
ATOM 34481 O O . LYS A 1 71 ? 1.224 -8.004 -1.077 1.00 0.00 71 LYS A O 19
ATOM 34500 N N . VAL A 1 72 ? 0.988 -10.076 -1.927 1.00 0.00 72 VAL A N 19
ATOM 34501 C CA . VAL A 1 72 ? -0.241 -10.450 -1.206 1.00 0.00 72 VAL A CA 19
ATOM 34502 C C . VAL A 1 72 ? -0.073 -11.800 -0.509 1.00 0.00 72 VAL A C 19
ATOM 34503 O O . VAL A 1 72 ? 0.568 -12.709 -1.037 1.00 0.00 72 VAL A O 19
ATOM 34516 N N . GLU A 1 73 ? -0.661 -11.938 0.681 1.00 0.00 73 GLU A N 19
ATOM 34517 C CA . GLU A 1 73 ? -0.586 -13.147 1.513 1.00 0.00 73 GLU A CA 19
ATOM 34518 C C . GLU A 1 73 ? -1.895 -13.383 2.288 1.00 0.00 73 GLU A C 19
ATOM 34519 O O . GLU A 1 73 ? -2.554 -12.435 2.723 1.00 0.00 73 GLU A O 19
ATOM 34531 N N . LEU A 1 74 ? -2.269 -14.653 2.463 1.00 0.00 74 LEU A N 19
ATOM 34532 C CA . LEU A 1 74 ? -3.532 -15.139 3.026 1.00 0.00 74 LEU A CA 19
ATOM 34533 C C . LEU A 1 74 ? -3.274 -15.945 4.315 1.00 0.00 74 LEU A C 19
ATOM 34534 O O . LEU A 1 74 ? -2.817 -17.087 4.251 1.00 0.00 74 LEU A O 19
ATOM 34550 N N . GLU A 1 75 ? -3.539 -15.365 5.490 1.00 0.00 75 GLU A N 19
ATOM 34551 C CA . GLU A 1 75 ? -3.523 -16.073 6.779 1.00 0.00 75 GLU A CA 19
ATOM 34552 C C . GLU A 1 75 ? -4.834 -16.823 7.060 1.00 0.00 75 GLU A C 19
ATOM 34553 O O . GLU A 1 75 ? -5.909 -16.394 6.635 1.00 0.00 75 GLU A O 19
ATOM 34565 N N . CYS A 1 76 ? -4.763 -17.905 7.839 1.00 0.00 76 CYS A N 19
ATOM 34566 C CA . CYS A 1 76 ? -5.937 -18.534 8.445 1.00 0.00 76 CYS A CA 19
ATOM 34567 C C . CYS A 1 76 ? -6.453 -17.730 9.663 1.00 0.00 76 CYS A C 19
ATOM 34568 O O . CYS A 1 76 ? -5.707 -17.000 10.325 1.00 0.00 76 CYS A O 19
ATOM 34575 N N . LYS A 1 77 ? -7.737 -17.913 9.981 1.00 0.00 77 LYS A N 19
ATOM 34576 C CA . LYS A 1 77 ? -8.462 -17.300 11.113 1.00 0.00 77 LYS A CA 19
ATOM 34577 C C . LYS A 1 77 ? -7.919 -17.675 12.498 1.00 0.00 77 LYS A C 19
ATOM 34578 O O . LYS A 1 77 ? -7.525 -16.797 13.265 1.00 0.00 77 LYS A O 19
ATOM 34597 N N . ASP A 1 78 ? -7.962 -18.961 12.841 1.00 0.00 78 ASP A N 19
ATOM 34598 C CA . ASP A 1 78 ? -7.737 -19.495 14.197 1.00 0.00 78 ASP A CA 19
ATOM 34599 C C . ASP A 1 78 ? -6.707 -20.644 14.186 1.00 0.00 78 ASP A C 19
ATOM 34600 O O . ASP A 1 78 ? -6.985 -21.780 14.582 1.00 0.00 78 ASP A O 19
ATOM 34609 N N . CYS A 1 79 ? -5.524 -20.331 13.653 1.00 0.00 79 CYS A N 19
ATOM 34610 C CA . CYS A 1 79 ? -4.504 -21.265 13.175 1.00 0.00 79 CYS A CA 19
ATOM 34611 C C . CYS A 1 79 ? -3.077 -20.727 13.437 1.00 0.00 79 CYS A C 19
ATOM 34612 O O . CYS A 1 79 ? -2.867 -19.854 14.286 1.00 0.00 79 CYS A O 19
ATOM 34619 N N . SER A 1 80 ? -2.093 -21.245 12.695 1.00 0.00 80 SER A N 19
ATOM 34620 C CA . SER A 1 80 ? -0.679 -20.823 12.756 1.00 0.00 80 SER A CA 19
ATOM 34621 C C . SER A 1 80 ? 0.050 -20.846 11.399 1.00 0.00 80 SER A C 19
ATOM 34622 O O . SER A 1 80 ? 1.282 -20.836 11.347 1.00 0.00 80 SER A O 19
ATOM 34630 N N . HIS A 1 81 ? -0.698 -20.865 10.289 1.00 0.00 81 HIS A N 19
ATOM 34631 C CA . HIS A 1 81 ? -0.187 -20.940 8.914 1.00 0.00 81 HIS A CA 19
ATOM 34632 C C . HIS A 1 81 ? -0.781 -19.845 8.008 1.00 0.00 81 HIS A C 19
ATOM 34633 O O . HIS A 1 81 ? -1.932 -19.427 8.181 1.00 0.00 81 HIS A O 19
ATOM 34647 N N . VAL A 1 82 ? 0.002 -19.404 7.016 1.00 0.00 82 VAL A N 19
ATOM 34648 C CA . VAL A 1 82 ? -0.387 -18.482 5.942 1.00 0.00 82 VAL A CA 19
ATOM 34649 C C . VAL A 1 82 ? 0.188 -18.959 4.597 1.00 0.00 82 VAL A C 19
ATOM 34650 O O . VAL A 1 82 ? 1.249 -19.587 4.566 1.00 0.00 82 VAL A O 19
ATOM 34663 N N . PHE A 1 83 ? -0.471 -18.632 3.481 1.00 0.00 83 PHE A N 19
ATOM 34664 C CA . PHE A 1 83 ? -0.053 -19.014 2.121 1.00 0.00 83 PHE A CA 19
ATOM 34665 C C . PHE A 1 83 ? -0.258 -17.889 1.085 1.00 0.00 83 PHE A C 19
ATOM 34666 O O . PHE A 1 83 ? -0.733 -16.800 1.413 1.00 0.00 83 PHE A O 19
ATOM 34683 N N . LYS A 1 84 ? 0.098 -18.143 -0.183 1.00 0.00 84 LYS A N 19
ATOM 34684 C CA . LYS A 1 84 ? -0.058 -17.208 -1.316 1.00 0.00 84 LYS A CA 19
ATOM 34685 C C . LYS A 1 84 ? -1.341 -17.499 -2.124 1.00 0.00 84 LYS A C 19
ATOM 34686 O O . LYS A 1 84 ? -1.701 -18.671 -2.275 1.00 0.00 84 LYS A O 19
ATOM 34705 N N . PRO A 1 85 ? -2.033 -16.469 -2.650 1.00 0.00 85 PRO A N 19
ATOM 34706 C CA . PRO A 1 85 ? -3.314 -16.621 -3.355 1.00 0.00 85 PRO A CA 19
ATOM 34707 C C . PRO A 1 85 ? -3.202 -17.323 -4.724 1.00 0.00 85 PRO A C 19
ATOM 34708 O O . PRO A 1 85 ? -2.113 -17.671 -5.184 1.00 0.00 85 PRO A O 19
ATOM 34719 N N . ASN A 1 86 ? -4.358 -17.514 -5.380 1.00 0.00 86 ASN A N 19
ATOM 34720 C CA . ASN A 1 86 ? -4.590 -18.107 -6.715 1.00 0.00 86 ASN A CA 19
ATOM 34721 C C . ASN A 1 86 ? -4.598 -19.655 -6.729 1.00 0.00 86 ASN A C 19
ATOM 34722 O O . ASN A 1 86 ? -4.899 -20.265 -7.758 1.00 0.00 86 ASN A O 19
ATOM 34733 N N . ALA A 1 87 ? -4.292 -20.306 -5.605 1.00 0.00 87 ALA A N 19
ATOM 34734 C CA . ALA A 1 87 ? -4.403 -21.754 -5.440 1.00 0.00 87 ALA A CA 19
ATOM 34735 C C . ALA A 1 87 ? -5.872 -22.221 -5.495 1.00 0.00 87 ALA A C 19
ATOM 34736 O O . ALA A 1 87 ? -6.718 -21.719 -4.749 1.00 0.00 87 ALA A O 19
ATOM 34743 N N . LEU A 1 88 ? -6.168 -23.194 -6.365 1.00 0.00 88 LEU A N 19
ATOM 34744 C CA . LEU A 1 88 ? -7.515 -23.729 -6.611 1.00 0.00 88 LEU A CA 19
ATOM 34745 C C . LEU A 1 88 ? -7.656 -25.232 -6.300 1.00 0.00 88 LEU A C 19
ATOM 34746 O O . LEU A 1 88 ? -8.680 -25.652 -5.763 1.00 0.00 88 LEU A O 19
ATOM 34762 N N . ASP A 1 89 ? -6.626 -26.037 -6.582 1.00 0.00 89 ASP A N 19
ATOM 34763 C CA . ASP A 1 89 ? -6.596 -27.482 -6.283 1.00 0.00 89 ASP A CA 19
ATOM 34764 C C . ASP A 1 89 ? -6.201 -27.775 -4.818 1.00 0.00 89 ASP A C 19
ATOM 34765 O O . ASP A 1 89 ? -6.512 -28.836 -4.275 1.00 0.00 89 ASP A O 19
ATOM 34774 N N . TYR A 1 90 ? -5.547 -26.805 -4.168 1.00 0.00 90 TYR A N 19
ATOM 34775 C CA . TYR A 1 90 ? -5.020 -26.847 -2.795 1.00 0.00 90 TYR A CA 19
ATOM 34776 C C . TYR A 1 90 ? -5.293 -25.533 -2.024 1.00 0.00 90 TYR A C 19
ATOM 34777 O O . TYR A 1 90 ? -4.531 -25.140 -1.141 1.00 0.00 90 TYR A O 19
ATOM 34795 N N . GLY A 1 91 ? -6.380 -24.829 -2.368 1.00 0.00 91 GLY A N 19
ATOM 34796 C CA . GLY A 1 91 ? -6.733 -23.495 -1.847 1.00 0.00 91 GLY A CA 19
ATOM 34797 C C . GLY A 1 91 ? -7.247 -23.436 -0.396 1.00 0.00 91 GLY A C 19
ATOM 34798 O O . GLY A 1 91 ? -7.504 -22.344 0.113 1.00 0.00 91 GLY A O 19
ATOM 34802 N N . VAL A 1 92 ? -7.419 -24.581 0.272 1.00 0.00 92 VAL A N 19
ATOM 34803 C CA . VAL A 1 92 ? -7.695 -24.672 1.721 1.00 0.00 92 VAL A CA 19
ATOM 34804 C C . VAL A 1 92 ? -6.465 -24.325 2.578 1.00 0.00 92 VAL A C 19
ATOM 34805 O O . VAL A 1 92 ? -5.329 -24.373 2.099 1.00 0.00 92 VAL A O 19
ATOM 34818 N N . CYS A 1 93 ? -6.675 -24.039 3.869 1.00 0.00 93 CYS A N 19
ATOM 34819 C CA . CYS A 1 93 ? -5.610 -23.982 4.871 1.00 0.00 93 CYS A CA 19
ATOM 34820 C C . CYS A 1 93 ? -4.924 -25.357 5.007 1.00 0.00 93 CYS A C 19
ATOM 34821 O O . CYS A 1 93 ? -5.565 -26.409 5.104 1.00 0.00 93 CYS A O 19
ATOM 34828 N N . GLU A 1 94 ? -3.589 -25.351 4.927 1.00 0.00 94 GLU A N 19
ATOM 34829 C CA . GLU A 1 94 ? -2.762 -26.563 4.949 1.00 0.00 94 GLU A CA 19
ATOM 34830 C C . GLU A 1 94 ? -2.839 -27.306 6.290 1.00 0.00 94 GLU A C 19
ATOM 34831 O O . GLU A 1 94 ? -2.594 -28.515 6.353 1.00 0.00 94 GLU A O 19
ATOM 34843 N N . LYS A 1 95 ? -3.210 -26.585 7.354 1.00 0.00 95 LYS A N 19
ATOM 34844 C CA . LYS A 1 95 ? -3.504 -27.154 8.683 1.00 0.00 95 LYS A CA 19
ATOM 34845 C C . LYS A 1 95 ? -4.940 -27.668 8.786 1.00 0.00 95 LYS A C 19
ATOM 34846 O O . LYS A 1 95 ? -5.156 -28.819 9.175 1.00 0.00 95 LYS A O 19
ATOM 34865 N N . CYS A 1 96 ? -5.904 -26.805 8.464 1.00 0.00 96 CYS A N 19
ATOM 34866 C CA . CYS A 1 96 ? -7.343 -27.023 8.599 1.00 0.00 96 CYS A CA 19
ATOM 34867 C C . CYS A 1 96 ? -8.066 -26.840 7.244 1.00 0.00 96 CYS A C 19
ATOM 34868 O O . CYS A 1 96 ? -8.122 -25.758 6.673 1.00 0.00 96 CYS A O 19
ATOM 34875 N N . HIS A 1 97 ? -8.555 -27.949 6.685 1.00 0.00 97 HIS A N 19
ATOM 34876 C CA . HIS A 1 97 ? -9.125 -28.120 5.338 1.00 0.00 97 HIS A CA 19
ATOM 34877 C C . HIS A 1 97 ? -10.431 -27.333 5.041 1.00 0.00 97 HIS A C 19
ATOM 34878 O O . HIS A 1 97 ? -11.461 -27.891 4.653 1.00 0.00 97 HIS A O 19
ATOM 34892 N N . SER A 1 98 ? -10.360 -26.010 5.165 1.00 0.00 98 SER A N 19
ATOM 34893 C CA . SER A 1 98 ? -11.391 -25.003 4.885 1.00 0.00 98 SER A CA 19
ATOM 34894 C C . SER A 1 98 ? -10.769 -23.778 4.195 1.00 0.00 98 SER A C 19
ATOM 34895 O O . SER A 1 98 ? -9.552 -23.583 4.225 1.00 0.00 98 SER A O 19
ATOM 34903 N N . LYS A 1 99 ? -11.603 -22.935 3.571 1.00 0.00 99 LYS A N 19
ATOM 34904 C CA . LYS A 1 99 ? -11.201 -21.750 2.776 1.00 0.00 99 LYS A CA 19
ATOM 34905 C C . LYS A 1 99 ? -11.484 -20.419 3.499 1.00 0.00 99 LYS A C 19
ATOM 34906 O O . LYS A 1 99 ? -11.662 -19.375 2.875 1.00 0.00 99 LYS A O 19
ATOM 34925 N N . ASN A 1 100 ? -11.533 -20.464 4.833 1.00 0.00 100 ASN A N 19
ATOM 34926 C CA . ASN A 1 100 ? -11.845 -19.362 5.756 1.00 0.00 100 ASN A CA 19
ATOM 34927 C C . ASN A 1 100 ? -10.787 -18.234 5.838 1.00 0.00 100 ASN A C 19
ATOM 34928 O O . ASN A 1 100 ? -10.970 -17.285 6.602 1.00 0.00 100 ASN A O 19
ATOM 34939 N N . VAL A 1 101 ? -9.661 -18.356 5.128 1.00 0.00 101 VAL A N 19
ATOM 34940 C CA . VAL A 1 101 ? -8.522 -17.422 5.140 1.00 0.00 101 VAL A CA 19
ATOM 34941 C C . VAL A 1 101 ? -8.897 -15.962 4.834 1.00 0.00 101 VAL A C 19
ATOM 34942 O O . VAL A 1 101 ? -9.856 -15.685 4.107 1.00 0.00 101 VAL A O 19
ATOM 34955 N N . ILE A 1 102 ? -8.092 -15.026 5.344 1.00 0.00 102 ILE A N 19
ATOM 34956 C CA . ILE A 1 102 ? -8.180 -13.577 5.093 1.00 0.00 102 ILE A CA 19
ATOM 34957 C C . ILE A 1 102 ? -6.830 -12.986 4.662 1.00 0.00 102 ILE A C 19
ATOM 34958 O O . ILE A 1 102 ? -5.764 -13.520 4.970 1.00 0.00 102 ILE A O 19
ATOM 34974 N N . ILE A 1 103 ? -6.871 -11.864 3.938 1.00 0.00 103 ILE A N 19
ATOM 34975 C CA . ILE A 1 103 ? -5.700 -11.206 3.357 1.00 0.00 103 ILE A CA 19
ATOM 34976 C C . ILE A 1 103 ? -4.962 -10.452 4.472 1.00 0.00 103 ILE A C 19
ATOM 34977 O O . ILE A 1 103 ? -5.461 -9.452 4.993 1.00 0.00 103 ILE A O 19
ATOM 34993 N N . THR A 1 104 ? -3.781 -10.940 4.854 1.00 0.00 104 THR A N 19
ATOM 34994 C CA . THR A 1 104 ? -2.963 -10.382 5.948 1.00 0.00 104 THR A CA 19
ATOM 34995 C C . THR A 1 104 ? -1.980 -9.297 5.468 1.00 0.00 104 THR A C 19
ATOM 34996 O O . THR A 1 104 ? -1.349 -8.602 6.266 1.00 0.00 104 THR A O 19
ATOM 35007 N N . GLN A 1 105 ? -1.847 -9.142 4.146 1.00 0.00 105 GLN A N 19
ATOM 35008 C CA . GLN A 1 105 ? -0.832 -8.349 3.453 1.00 0.00 105 GLN A CA 19
ATOM 35009 C C . GLN A 1 105 ? -1.358 -8.028 2.052 1.00 0.00 105 GLN A C 19
ATOM 35010 O O . GLN A 1 105 ? -1.769 -8.936 1.330 1.00 0.00 105 GLN A O 19
ATOM 35024 N N . GLY A 1 106 ? -1.356 -6.752 1.665 1.00 0.00 106 GLY A N 19
ATOM 35025 C CA . GLY A 1 106 ? -1.710 -6.310 0.313 1.00 0.00 106 GLY A CA 19
ATOM 35026 C C . GLY A 1 106 ? -3.215 -6.258 0.002 1.00 0.00 106 GLY A C 19
ATOM 35027 O O . GLY A 1 106 ? -3.597 -6.209 -1.168 1.00 0.00 106 GLY A O 19
ATOM 35031 N N . ASN A 1 107 ? -4.073 -6.271 1.028 1.00 0.00 107 ASN A N 19
ATOM 35032 C CA . ASN A 1 107 ? -5.535 -6.167 0.895 1.00 0.00 107 ASN A CA 19
ATOM 35033 C C . ASN A 1 107 ? -5.987 -4.810 0.308 1.00 0.00 107 ASN A C 19
ATOM 35034 O O . ASN A 1 107 ? -7.009 -4.717 -0.373 1.00 0.00 107 ASN A O 19
ATOM 35045 N N . GLU A 1 108 ? -5.210 -3.757 0.571 1.00 0.00 108 GLU A N 19
ATOM 35046 C CA . GLU A 1 108 ? -5.382 -2.386 0.078 1.00 0.00 108 GLU A CA 19
ATOM 35047 C C . GLU A 1 108 ? -4.021 -1.707 -0.179 1.00 0.00 108 GLU A C 19
ATOM 35048 O O . GLU A 1 108 ? -2.966 -2.249 0.174 1.00 0.00 108 GLU A O 19
ATOM 35060 N N . MET A 1 109 ? -4.028 -0.517 -0.790 1.00 0.00 109 MET A N 19
ATOM 35061 C CA . MET A 1 109 ? -2.821 0.296 -1.005 1.00 0.00 109 MET A CA 19
ATOM 35062 C C . MET A 1 109 ? -2.258 0.917 0.288 1.00 0.00 109 MET A C 19
ATOM 35063 O O . MET A 1 109 ? -2.934 0.985 1.320 1.00 0.00 109 MET A O 19
ATOM 35077 N N . ARG A 1 110 ? -1.019 1.416 0.211 1.00 0.00 110 ARG A N 19
ATOM 35078 C CA . ARG A 1 110 ? -0.310 2.169 1.261 1.00 0.00 110 ARG A CA 19
ATOM 35079 C C . ARG A 1 110 ? 0.763 3.082 0.662 1.00 0.00 110 ARG A C 19
ATOM 35080 O O . ARG A 1 110 ? 1.402 2.710 -0.319 1.00 0.00 110 ARG A O 19
ATOM 35101 N N . LEU A 1 111 ? 1.033 4.238 1.269 1.00 0.00 111 LEU A N 19
ATOM 35102 C CA . LEU A 1 111 ? 2.265 4.984 0.973 1.00 0.00 111 LEU A CA 19
ATOM 35103 C C . LEU A 1 111 ? 3.507 4.260 1.534 1.00 0.00 111 LEU A C 19
ATOM 35104 O O . LEU A 1 111 ? 3.415 3.520 2.518 1.00 0.00 111 LEU A O 19
ATOM 35120 N N . LEU A 1 112 ? 4.665 4.490 0.913 1.00 0.00 112 LEU A N 19
ATOM 35121 C CA . LEU A 1 112 ? 5.961 3.885 1.259 1.00 0.00 112 LEU A CA 19
ATOM 35122 C C . LEU A 1 112 ? 6.947 4.952 1.767 1.00 0.00 112 LEU A C 19
ATOM 35123 O O . LEU A 1 112 ? 7.456 4.833 2.882 1.00 0.00 112 LEU A O 19
ATOM 35139 N N . SER A 1 113 ? 7.208 5.992 0.967 1.00 0.00 113 SER A N 19
ATOM 35140 C CA . SER A 1 113 ? 8.041 7.152 1.334 1.00 0.00 113 SER A CA 19
ATOM 35141 C C . SER A 1 113 ? 7.745 8.367 0.442 1.00 0.00 113 SER A C 19
ATOM 35142 O O . SER A 1 113 ? 7.087 8.232 -0.592 1.00 0.00 113 SER A O 19
ATOM 35150 N N . LEU A 1 114 ? 8.259 9.547 0.802 1.00 0.00 114 LEU A N 19
ATOM 35151 C CA . LEU A 1 114 ? 8.213 10.779 0.005 1.00 0.00 114 LEU A CA 19
ATOM 35152 C C . LEU A 1 114 ? 9.637 11.329 -0.169 1.00 0.00 114 LEU A C 19
ATOM 35153 O O . LEU A 1 114 ? 10.259 11.787 0.792 1.00 0.00 114 LEU A O 19
ATOM 35169 N N . GLU A 1 115 ? 10.171 11.280 -1.387 1.00 0.00 115 GLU A N 19
ATOM 35170 C CA . GLU A 1 115 ? 11.426 11.951 -1.734 1.00 0.00 115 GLU A CA 19
ATOM 35171 C C . GLU A 1 115 ? 11.161 13.447 -1.952 1.00 0.00 115 GLU A C 19
ATOM 35172 O O . GLU A 1 115 ? 10.241 13.817 -2.688 1.00 0.00 115 GLU A O 19
ATOM 35184 N N . MET A 1 116 ? 11.979 14.309 -1.348 1.00 0.00 116 MET A N 19
ATOM 35185 C CA . MET A 1 116 ? 11.971 15.764 -1.538 1.00 0.00 116 MET A CA 19
ATOM 35186 C C . MET A 1 116 ? 13.325 16.258 -2.060 1.00 0.00 116 MET A C 19
ATOM 35187 O O . MET A 1 116 ? 14.377 15.701 -1.734 1.00 0.00 116 MET A O 19
ATOM 35201 N N . LEU A 1 117 ? 13.298 17.318 -2.872 1.00 0.00 117 LEU A N 19
ATOM 35202 C CA . LEU A 1 117 ? 14.495 17.975 -3.407 1.00 0.00 117 LEU A CA 19
ATOM 35203 C C . LEU A 1 117 ? 15.310 18.690 -2.305 1.00 0.00 117 LEU A C 19
ATOM 35204 O O . LEU A 1 117 ? 14.832 18.883 -1.185 1.00 0.00 117 LEU A O 19
ATOM 35220 N N . ALA A 1 118 ? 16.549 19.072 -2.632 1.00 0.00 118 ALA A N 19
ATOM 35221 C CA . ALA A 1 118 ? 17.585 19.674 -1.773 1.00 0.00 118 ALA A CA 19
ATOM 35222 C C . ALA A 1 118 ? 18.055 18.849 -0.546 1.00 0.00 118 ALA A C 19
ATOM 35223 O O . ALA A 1 118 ? 19.135 19.116 -0.016 1.00 0.00 118 ALA A O 19
ATOM 35230 N N . GLU A 1 119 ? 17.298 17.843 -0.096 1.00 0.00 119 GLU A N 19
ATOM 35231 C CA . GLU A 1 119 ? 17.622 16.980 1.047 1.00 0.00 119 GLU A CA 19
ATOM 35232 C C . GLU A 1 119 ? 18.858 16.108 0.764 1.00 0.00 119 GLU A C 19
ATOM 35233 O O . GLU A 1 119 ? 19.866 16.154 1.483 1.00 0.00 119 GLU A O 19
ATOM 35246 N N . GLY A 1 1 ? -22.147 16.731 -3.094 1.00 0.00 1 GLY A N 20
ATOM 35247 C CA . GLY A 1 1 ? -22.208 15.594 -4.038 1.00 0.00 1 GLY A CA 20
ATOM 35248 C C . GLY A 1 1 ? -21.688 14.320 -3.396 1.00 0.00 1 GLY A C 20
ATOM 35249 O O . GLY A 1 1 ? -20.570 14.300 -2.878 1.00 0.00 1 GLY A O 20
ATOM 35255 N N . SER A 1 2 ? -22.488 13.251 -3.404 1.00 0.00 2 SER A N 20
ATOM 35256 C CA . SER A 1 2 ? -22.168 11.928 -2.840 1.00 0.00 2 SER A CA 20
ATOM 35257 C C . SER A 1 2 ? -21.130 11.153 -3.676 1.00 0.00 2 SER A C 20
ATOM 35258 O O . SER A 1 2 ? -21.467 10.344 -4.545 1.00 0.00 2 SER A O 20
ATOM 35266 N N . MET A 1 3 ? -19.844 11.397 -3.405 1.00 0.00 3 MET A N 20
ATOM 35267 C CA . MET A 1 3 ? -18.692 10.690 -3.989 1.00 0.00 3 MET A CA 20
ATOM 35268 C C . MET A 1 3 ? -17.568 10.470 -2.959 1.00 0.00 3 MET A C 20
ATOM 35269 O O . MET A 1 3 ? -17.473 11.200 -1.968 1.00 0.00 3 MET A O 20
ATOM 35283 N N . HIS A 1 4 ? -16.697 9.483 -3.205 1.00 0.00 4 HIS A N 20
ATOM 35284 C CA . HIS A 1 4 ? -15.569 9.135 -2.320 1.00 0.00 4 HIS A CA 20
ATOM 35285 C C . HIS A 1 4 ? -14.281 8.702 -3.060 1.00 0.00 4 HIS A C 20
ATOM 35286 O O . HIS A 1 4 ? -13.258 8.455 -2.424 1.00 0.00 4 HIS A O 20
ATOM 35300 N N . GLU A 1 5 ? -14.280 8.626 -4.396 1.00 0.00 5 GLU A N 20
ATOM 35301 C CA . GLU A 1 5 ? -13.129 8.159 -5.199 1.00 0.00 5 GLU A CA 20
ATOM 35302 C C . GLU A 1 5 ? -11.859 9.008 -4.976 1.00 0.00 5 GLU A C 20
ATOM 35303 O O . GLU A 1 5 ? -10.744 8.487 -4.909 1.00 0.00 5 GLU A O 20
ATOM 35315 N N . TYR A 1 6 ? -12.034 10.321 -4.808 1.00 0.00 6 TYR A N 20
ATOM 35316 C CA . TYR A 1 6 ? -10.963 11.300 -4.590 1.00 0.00 6 TYR A CA 20
ATOM 35317 C C . TYR A 1 6 ? -10.461 11.378 -3.133 1.00 0.00 6 TYR A C 20
ATOM 35318 O O . TYR A 1 6 ? -9.602 12.207 -2.831 1.00 0.00 6 TYR A O 20
ATOM 35336 N N . SER A 1 7 ? -10.958 10.524 -2.227 1.00 0.00 7 SER A N 20
ATOM 35337 C CA . SER A 1 7 ? -10.505 10.433 -0.828 1.00 0.00 7 SER A CA 20
ATOM 35338 C C . SER A 1 7 ? -8.990 10.220 -0.722 1.00 0.00 7 SER A C 20
ATOM 35339 O O . SER A 1 7 ? -8.292 11.063 -0.153 1.00 0.00 7 SER A O 20
ATOM 35347 N N . VAL A 1 8 ? -8.461 9.144 -1.319 1.00 0.00 8 VAL A N 20
ATOM 35348 C CA . VAL A 1 8 ? -7.014 8.858 -1.383 1.00 0.00 8 VAL A CA 20
ATOM 35349 C C . VAL A 1 8 ? -6.259 10.010 -2.035 1.00 0.00 8 VAL A C 20
ATOM 35350 O O . VAL A 1 8 ? -5.238 10.451 -1.514 1.00 0.00 8 VAL A O 20
ATOM 35363 N N . VAL A 1 9 ? -6.768 10.492 -3.175 1.00 0.00 9 VAL A N 20
ATOM 35364 C CA . VAL A 1 9 ? -6.143 11.528 -3.996 1.00 0.00 9 VAL A CA 20
ATOM 35365 C C . VAL A 1 9 ? -5.863 12.784 -3.163 1.00 0.00 9 VAL A C 20
ATOM 35366 O O . VAL A 1 9 ? -4.710 13.168 -2.966 1.00 0.00 9 VAL A O 20
ATOM 35379 N N . SER A 1 10 ? -6.927 13.396 -2.632 1.00 0.00 10 SER A N 20
ATOM 35380 C CA . SER A 1 10 ? -6.872 14.575 -1.764 1.00 0.00 10 SER A CA 20
ATOM 35381 C C . SER A 1 10 ? -6.025 14.323 -0.513 1.00 0.00 10 SER A C 20
ATOM 35382 O O . SER A 1 10 ? -5.210 15.168 -0.145 1.00 0.00 10 SER A O 20
ATOM 35390 N N . SER A 1 11 ? -6.170 13.152 0.119 1.00 0.00 11 SER A N 20
ATOM 35391 C CA . SER A 1 11 ? -5.421 12.774 1.330 1.00 0.00 11 SER A CA 20
ATOM 35392 C C . SER A 1 11 ? -3.904 12.741 1.092 1.00 0.00 11 SER A C 20
ATOM 35393 O O . SER A 1 11 ? -3.145 13.382 1.823 1.00 0.00 11 SER A O 20
ATOM 35401 N N . LEU A 1 12 ? -3.448 12.041 0.047 1.00 0.00 12 LEU A N 20
ATOM 35402 C CA . LEU A 1 12 ? -2.033 11.941 -0.311 1.00 0.00 12 LEU A CA 20
ATOM 35403 C C . LEU A 1 12 ? -1.437 13.312 -0.665 1.00 0.00 12 LEU A C 20
ATOM 35404 O O . LEU A 1 12 ? -0.367 13.659 -0.175 1.00 0.00 12 LEU A O 20
ATOM 35420 N N . ILE A 1 13 ? -2.136 14.117 -1.469 1.00 0.00 13 ILE A N 20
ATOM 35421 C CA . ILE A 1 13 ? -1.707 15.472 -1.862 1.00 0.00 13 ILE A CA 20
ATOM 35422 C C . ILE A 1 13 ? -1.624 16.419 -0.654 1.00 0.00 13 ILE A C 20
ATOM 35423 O O . ILE A 1 13 ? -0.644 17.151 -0.508 1.00 0.00 13 ILE A O 20
ATOM 35439 N N . ALA A 1 14 ? -2.612 16.380 0.243 1.00 0.00 14 ALA A N 20
ATOM 35440 C CA . ALA A 1 14 ? -2.582 17.104 1.515 1.00 0.00 14 ALA A CA 20
ATOM 35441 C C . ALA A 1 14 ? -1.352 16.732 2.364 1.00 0.00 14 ALA A C 20
ATOM 35442 O O . ALA A 1 14 ? -0.669 17.612 2.889 1.00 0.00 14 ALA A O 20
ATOM 35449 N N . LEU A 1 15 ? -1.041 15.437 2.468 1.00 0.00 15 LEU A N 20
ATOM 35450 C CA . LEU A 1 15 ? 0.167 14.933 3.120 1.00 0.00 15 LEU A CA 20
ATOM 35451 C C . LEU A 1 15 ? 1.456 15.403 2.418 1.00 0.00 15 LEU A C 20
ATOM 35452 O O . LEU A 1 15 ? 2.390 15.799 3.110 1.00 0.00 15 LEU A O 20
ATOM 35468 N N . CYS A 1 16 ? 1.519 15.431 1.080 1.00 0.00 16 CYS A N 20
ATOM 35469 C CA . CYS A 1 16 ? 2.633 16.037 0.334 1.00 0.00 16 CYS A CA 20
ATOM 35470 C C . CYS A 1 16 ? 2.863 17.499 0.744 1.00 0.00 16 CYS A C 20
ATOM 35471 O O . CYS A 1 16 ? 3.970 17.860 1.137 1.00 0.00 16 CYS A O 20
ATOM 35479 N N . GLU A 1 17 ? 1.819 18.331 0.680 1.00 0.00 17 GLU A N 20
ATOM 35480 C CA . GLU A 1 17 ? 1.834 19.738 1.108 1.00 0.00 17 GLU A CA 20
ATOM 35481 C C . GLU A 1 17 ? 2.318 19.895 2.563 1.00 0.00 17 GLU A C 20
ATOM 35482 O O . GLU A 1 17 ? 3.229 20.682 2.820 1.00 0.00 17 GLU A O 20
ATOM 35494 N N . GLU A 1 18 ? 1.758 19.129 3.505 1.00 0.00 18 GLU A 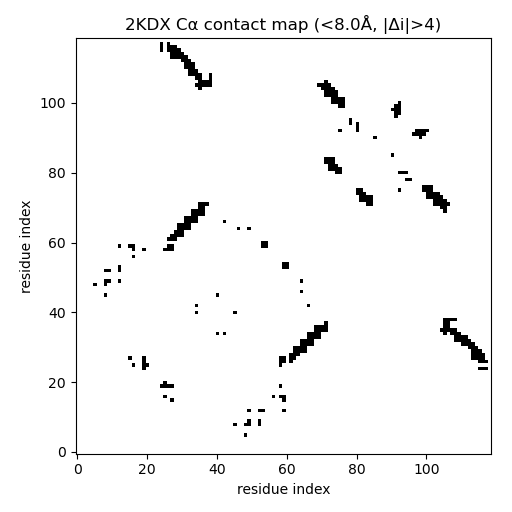N 20
ATOM 35495 C CA . GLU A 1 18 ? 2.111 19.152 4.933 1.00 0.00 18 GLU A CA 20
ATOM 35496 C C . GLU A 1 18 ? 3.573 18.756 5.198 1.00 0.00 18 GLU A C 20
ATOM 35497 O O . GLU A 1 18 ? 4.307 19.508 5.844 1.00 0.00 18 GLU A O 20
ATOM 35509 N N . HIS A 1 19 ? 4.037 17.619 4.671 1.00 0.00 19 HIS A N 20
ATOM 35510 C CA . HIS A 1 19 ? 5.438 17.204 4.779 1.00 0.00 19 HIS A CA 20
ATOM 35511 C C . HIS A 1 19 ? 6.392 18.228 4.155 1.00 0.00 19 HIS A C 20
ATOM 35512 O O . HIS A 1 19 ? 7.438 18.535 4.728 1.00 0.00 19 HIS A O 20
ATOM 35526 N N . ALA A 1 20 ? 6.045 18.768 2.985 1.00 0.00 20 ALA A N 20
ATOM 35527 C CA . ALA A 1 20 ? 6.912 19.681 2.247 1.00 0.00 20 ALA A CA 20
ATOM 35528 C C . ALA A 1 20 ? 7.110 21.017 2.973 1.00 0.00 20 ALA A C 20
ATOM 35529 O O . ALA A 1 20 ? 8.249 21.465 3.087 1.00 0.00 20 ALA A O 20
ATOM 35536 N N . LYS A 1 21 ? 6.054 21.644 3.510 1.00 0.00 21 LYS A N 20
ATOM 35537 C CA . LYS A 1 21 ? 6.206 22.862 4.334 1.00 0.00 21 LYS A CA 20
ATOM 35538 C C . LYS A 1 21 ? 6.948 22.602 5.653 1.00 0.00 21 LYS A C 20
ATOM 35539 O O . LYS A 1 21 ? 7.688 23.471 6.114 1.00 0.00 21 LYS A O 20
ATOM 35558 N N . LYS A 1 22 ? 6.808 21.400 6.232 1.00 0.00 22 LYS A N 20
ATOM 35559 C CA . LYS A 1 22 ? 7.471 20.986 7.488 1.00 0.00 22 LYS A CA 20
ATOM 35560 C C . LYS A 1 22 ? 8.976 20.836 7.277 1.00 0.00 22 LYS A C 20
ATOM 35561 O O . LYS A 1 22 ? 9.777 21.307 8.082 1.00 0.00 22 LYS A O 20
ATOM 35580 N N . ASN A 1 23 ? 9.347 20.229 6.152 1.00 0.00 23 ASN A N 20
ATOM 35581 C CA . ASN A 1 23 ? 10.733 20.061 5.696 1.00 0.00 23 ASN A CA 20
ATOM 35582 C C . ASN A 1 23 ? 11.296 21.301 4.964 1.00 0.00 23 ASN A C 20
ATOM 35583 O O . ASN A 1 23 ? 12.450 21.298 4.534 1.00 0.00 23 ASN A O 20
ATOM 35594 N N . GLN A 1 24 ? 10.490 22.361 4.818 1.00 0.00 24 GLN A N 20
ATOM 35595 C CA . GLN A 1 24 ? 10.792 23.607 4.094 1.00 0.00 24 GLN A CA 20
ATOM 35596 C C . GLN A 1 24 ? 11.226 23.359 2.630 1.00 0.00 24 GLN A C 20
ATOM 35597 O O . GLN A 1 24 ? 12.033 24.098 2.058 1.00 0.00 24 GLN A O 20
ATOM 35611 N N . ALA A 1 25 ? 10.711 22.282 2.027 1.00 0.00 25 ALA A N 20
ATOM 35612 C CA . ALA A 1 25 ? 11.013 21.842 0.667 1.00 0.00 25 ALA A CA 20
ATOM 35613 C C . ALA A 1 25 ? 10.243 22.644 -0.401 1.00 0.00 25 ALA A C 20
ATOM 35614 O O . ALA A 1 25 ? 10.795 22.960 -1.454 1.00 0.00 25 ALA A O 20
ATOM 35621 N N . HIS A 1 26 ? 8.970 22.968 -0.133 1.00 0.00 26 HIS A N 20
ATOM 35622 C CA . HIS A 1 26 ? 8.024 23.692 -1.007 1.00 0.00 26 HIS A CA 20
ATOM 35623 C C . HIS A 1 26 ? 7.787 23.082 -2.415 1.00 0.00 26 HIS A C 20
ATOM 35624 O O . HIS A 1 26 ? 7.136 23.697 -3.261 1.00 0.00 26 HIS A O 20
ATOM 35638 N N . LYS A 1 27 ? 8.275 21.859 -2.657 1.00 0.00 27 LYS A N 20
ATOM 35639 C CA . LYS A 1 27 ? 8.060 20.974 -3.820 1.00 0.00 27 LYS A CA 20
ATOM 35640 C C . LYS A 1 27 ? 8.478 19.541 -3.467 1.00 0.00 27 LYS A C 20
ATOM 35641 O O . LYS A 1 27 ? 9.039 19.307 -2.395 1.00 0.00 27 LYS A O 20
ATOM 35660 N N . ILE A 1 28 ? 8.218 18.588 -4.358 1.00 0.00 28 ILE A N 20
ATOM 35661 C CA . ILE A 1 28 ? 8.481 17.151 -4.184 1.00 0.00 28 ILE A CA 20
ATOM 35662 C C . ILE A 1 28 ? 9.513 16.687 -5.237 1.00 0.00 28 ILE A C 20
ATOM 35663 O O . ILE A 1 28 ? 9.803 17.394 -6.204 1.00 0.00 28 ILE A O 20
ATOM 35679 N N . GLU A 1 29 ? 10.084 15.494 -5.063 1.00 0.00 29 GLU A N 20
ATOM 35680 C CA . GLU A 1 29 ? 10.795 14.752 -6.115 1.00 0.00 29 GLU A CA 20
ATOM 35681 C C . GLU A 1 29 ? 9.952 13.542 -6.544 1.00 0.00 29 GLU A C 20
ATOM 35682 O O . GLU A 1 29 ? 9.504 13.485 -7.690 1.00 0.00 29 GLU A O 20
ATOM 35694 N N . ARG A 1 30 ? 9.700 12.591 -5.629 1.00 0.00 30 ARG A N 20
ATOM 35695 C CA . ARG A 1 30 ? 8.985 11.333 -5.913 1.00 0.00 30 ARG A CA 20
ATOM 35696 C C . ARG A 1 30 ? 8.249 10.786 -4.687 1.00 0.00 30 ARG A C 20
ATOM 35697 O O . ARG A 1 30 ? 8.863 10.236 -3.776 1.00 0.00 30 ARG A O 20
ATOM 35718 N N . VAL A 1 31 ? 6.926 10.913 -4.665 1.00 0.00 31 VAL A N 20
ATOM 35719 C CA . VAL A 1 31 ? 6.041 10.142 -3.778 1.00 0.00 31 VAL A CA 20
ATOM 35720 C C . VAL A 1 31 ? 6.125 8.659 -4.152 1.00 0.00 31 VAL A C 20
ATOM 35721 O O . VAL A 1 31 ? 6.220 8.314 -5.330 1.00 0.00 31 VAL A O 20
ATOM 35734 N N . VAL A 1 32 ? 6.056 7.772 -3.165 1.00 0.00 32 VAL A N 20
ATOM 35735 C CA . VAL A 1 32 ? 6.103 6.313 -3.325 1.00 0.00 32 VAL A CA 20
ATOM 35736 C C . VAL A 1 32 ? 4.898 5.706 -2.610 1.00 0.00 32 VAL A C 20
ATOM 35737 O O . VAL A 1 32 ? 4.680 5.962 -1.424 1.00 0.00 32 VAL A O 20
ATOM 35750 N N . VAL A 1 33 ? 4.107 4.915 -3.332 1.00 0.00 33 VAL A N 20
ATOM 35751 C CA . VAL A 1 33 ? 2.877 4.264 -2.844 1.00 0.00 33 VAL A CA 20
ATOM 35752 C C . VAL A 1 33 ? 2.947 2.753 -3.067 1.00 0.00 33 VAL A C 20
ATOM 35753 O O . VAL A 1 33 ? 3.491 2.296 -4.068 1.00 0.00 33 VAL A O 20
ATOM 35766 N N . GLY A 1 34 ? 2.394 1.968 -2.148 1.00 0.00 34 GLY A N 20
ATOM 35767 C CA . GLY A 1 34 ? 2.256 0.517 -2.253 1.00 0.00 34 GLY A CA 20
ATOM 35768 C C . GLY A 1 34 ? 0.824 0.117 -2.604 1.00 0.00 34 GLY A C 20
ATOM 35769 O O . GLY A 1 34 ? -0.126 0.557 -1.952 1.00 0.00 34 GLY A O 20
ATOM 35773 N N . ILE A 1 35 ? 0.658 -0.714 -3.636 1.00 0.00 35 ILE A N 20
ATOM 35774 C CA . ILE A 1 35 ? -0.622 -1.321 -4.028 1.00 0.00 35 ILE A CA 20
ATOM 35775 C C . ILE A 1 35 ? -0.424 -2.837 -4.145 1.00 0.00 35 ILE A C 20
ATOM 35776 O O . ILE A 1 35 ? 0.498 -3.302 -4.819 1.00 0.00 35 ILE A O 20
ATOM 35792 N N . GLY A 1 36 ? -1.276 -3.607 -3.465 1.00 0.00 36 GLY A N 20
ATOM 35793 C CA . GLY A 1 36 ? -1.230 -5.073 -3.448 1.00 0.00 36 GLY A CA 20
ATOM 35794 C C . GLY A 1 36 ? -1.464 -5.698 -4.826 1.00 0.00 36 GLY A C 20
ATOM 35795 O O . GLY A 1 36 ? -2.300 -5.231 -5.601 1.00 0.00 36 GLY A O 20
ATOM 35799 N N . GLU A 1 37 ? -0.774 -6.800 -5.128 1.00 0.00 37 GLU A N 20
ATOM 35800 C CA . GLU A 1 37 ? -0.833 -7.467 -6.437 1.00 0.00 37 GLU A CA 20
ATOM 35801 C C . GLU A 1 37 ? -2.203 -8.115 -6.725 1.00 0.00 37 GLU A C 20
ATOM 35802 O O . GLU A 1 37 ? -2.500 -8.456 -7.872 1.00 0.00 37 GLU A O 20
ATOM 35814 N N . ARG A 1 38 ? -3.057 -8.244 -5.693 1.00 0.00 38 ARG A N 20
ATOM 35815 C CA . ARG A 1 38 ? -4.443 -8.728 -5.765 1.00 0.00 38 ARG A CA 20
ATOM 35816 C C . ARG A 1 38 ? -5.500 -7.661 -5.434 1.00 0.00 38 ARG A C 20
ATOM 35817 O O . ARG A 1 38 ? -6.692 -7.969 -5.439 1.00 0.00 38 ARG A O 20
ATOM 35838 N N . SER A 1 39 ? -5.098 -6.406 -5.208 1.00 0.00 39 SER A N 20
ATOM 35839 C CA . SER A 1 39 ? -6.022 -5.266 -5.054 1.00 0.00 39 SER A CA 20
ATOM 35840 C C . SER A 1 39 ? -6.801 -4.937 -6.340 1.00 0.00 39 SER A C 20
ATOM 35841 O O . SER A 1 39 ? -7.842 -4.282 -6.272 1.00 0.00 39 SER A O 20
ATOM 35849 N N . ALA A 1 40 ? -6.316 -5.390 -7.508 1.00 0.00 40 ALA A N 20
ATOM 35850 C CA . ALA A 1 40 ? -6.897 -5.212 -8.849 1.00 0.00 40 ALA A CA 20
ATOM 35851 C C . ALA A 1 40 ? -7.139 -3.742 -9.284 1.00 0.00 40 ALA A C 20
ATOM 35852 O O . ALA A 1 40 ? -7.877 -3.480 -10.238 1.00 0.00 40 ALA A O 20
ATOM 35859 N N . MET A 1 41 ? -6.523 -2.775 -8.593 1.00 0.00 41 MET A N 20
ATOM 35860 C CA . MET A 1 41 ? -6.607 -1.339 -8.878 1.00 0.00 41 MET A CA 20
ATOM 35861 C C . MET A 1 41 ? -5.807 -0.970 -10.136 1.00 0.00 41 MET A C 20
ATOM 35862 O O . MET A 1 41 ? -4.695 -1.458 -10.353 1.00 0.00 41 MET A O 20
ATOM 35876 N N . ASP A 1 42 ? -6.344 -0.059 -10.946 1.00 0.00 42 ASP A N 20
ATOM 35877 C CA . ASP A 1 42 ? -5.636 0.561 -12.069 1.00 0.00 42 ASP A CA 20
ATOM 35878 C C . ASP A 1 42 ? -4.623 1.605 -11.564 1.00 0.00 42 ASP A C 20
ATOM 35879 O O . ASP A 1 42 ? -4.963 2.768 -11.334 1.00 0.00 42 ASP A O 20
ATOM 35888 N N . LYS A 1 43 ? -3.354 1.207 -11.401 1.00 0.00 43 LYS A N 20
ATOM 35889 C CA . LYS A 1 43 ? -2.243 2.095 -10.998 1.00 0.00 43 LYS A CA 20
ATOM 35890 C C . LYS A 1 43 ? -2.111 3.351 -11.878 1.00 0.00 43 LYS A C 20
ATOM 35891 O O . LYS A 1 43 ? -1.858 4.443 -11.371 1.00 0.00 43 LYS A O 20
ATOM 35910 N N . SER A 1 44 ? -2.357 3.198 -13.183 1.00 0.00 44 SER A N 20
ATOM 35911 C CA . SER A 1 44 ? -2.410 4.277 -14.182 1.00 0.00 44 SER A CA 20
ATOM 35912 C C . SER A 1 44 ? -3.539 5.284 -13.905 1.00 0.00 44 SER A C 20
ATOM 35913 O O . SER A 1 44 ? -3.333 6.493 -14.019 1.00 0.00 44 SER A O 20
ATOM 35921 N N . LEU A 1 45 ? -4.721 4.811 -13.488 1.00 0.00 45 LEU A N 20
ATOM 35922 C CA . LEU A 1 45 ? -5.830 5.662 -13.039 1.00 0.00 45 LEU A CA 20
ATOM 35923 C C . LEU A 1 45 ? -5.423 6.437 -11.780 1.00 0.00 45 LEU A C 20
ATOM 35924 O O . LEU A 1 45 ? -5.559 7.658 -11.750 1.00 0.00 45 LEU A O 20
ATOM 35940 N N . PHE A 1 46 ? -4.877 5.753 -10.766 1.00 0.00 46 PHE A N 20
ATOM 35941 C CA . PHE A 1 46 ? -4.488 6.388 -9.502 1.00 0.00 46 PHE A CA 20
ATOM 35942 C C . PHE A 1 46 ? -3.528 7.570 -9.698 1.00 0.00 46 PHE A C 20
ATOM 35943 O O . PHE A 1 46 ? -3.796 8.674 -9.219 1.00 0.00 46 PHE A O 20
ATOM 35960 N N . VAL A 1 47 ? -2.426 7.365 -10.430 1.00 0.00 47 VAL A N 20
ATOM 35961 C CA . VAL A 1 47 ? -1.492 8.460 -10.734 1.00 0.00 47 VAL A CA 20
ATOM 35962 C C . VAL A 1 47 ? -2.133 9.558 -11.556 1.00 0.00 47 VAL A C 20
ATOM 35963 O O . VAL A 1 47 ? -1.940 10.733 -11.261 1.00 0.00 47 VAL A O 20
ATOM 35976 N N . SER A 1 48 ? -2.944 9.198 -12.549 1.00 0.00 48 SER A N 20
ATOM 35977 C CA . SER A 1 48 ? -3.644 10.184 -13.362 1.00 0.00 48 SER A CA 20
ATOM 35978 C C . SER A 1 48 ? -4.605 11.048 -12.523 1.00 0.00 48 SER A C 20
ATOM 35979 O O . SER A 1 48 ? -4.743 12.247 -12.775 1.00 0.00 48 SER A O 20
ATOM 35987 N N . ALA A 1 49 ? -5.197 10.484 -11.463 1.00 0.00 49 ALA A N 20
ATOM 35988 C CA . ALA A 1 49 ? -6.013 11.219 -10.491 1.00 0.00 49 ALA A CA 20
ATOM 35989 C C . ALA A 1 49 ? -5.153 12.162 -9.627 1.00 0.00 49 ALA A C 20
ATOM 35990 O O . ALA A 1 49 ? -5.460 13.350 -9.519 1.00 0.00 49 ALA A O 20
ATOM 35997 N N . PHE A 1 50 ? -4.047 11.664 -9.060 1.00 0.00 50 PHE A N 20
ATOM 35998 C CA . PHE A 1 50 ? -3.054 12.467 -8.333 1.00 0.00 50 PHE A CA 20
ATOM 35999 C C . PHE A 1 50 ? -2.549 13.665 -9.162 1.00 0.00 50 PHE A C 20
ATOM 36000 O O . PHE A 1 50 ? -2.568 14.803 -8.694 1.00 0.00 50 PHE A O 20
ATOM 36017 N N . GLU A 1 51 ? -2.162 13.432 -10.419 1.00 0.00 51 GLU A N 20
ATOM 36018 C CA . GLU A 1 51 ? -1.764 14.469 -11.380 1.00 0.00 51 GLU A CA 20
ATOM 36019 C C . GLU A 1 51 ? -2.903 15.459 -11.670 1.00 0.00 51 GLU A C 20
ATOM 36020 O O . GLU A 1 51 ? -2.688 16.666 -11.640 1.00 0.00 51 GLU A O 20
ATOM 36032 N N . THR A 1 52 ? -4.127 14.987 -11.920 1.00 0.00 52 THR A N 20
ATOM 36033 C CA . THR A 1 52 ? -5.293 15.864 -12.159 1.00 0.00 52 THR A CA 20
ATOM 36034 C C . THR A 1 52 ? -5.510 16.861 -11.011 1.00 0.00 52 THR A C 20
ATOM 36035 O O . THR A 1 52 ? -5.824 18.030 -11.246 1.00 0.00 52 THR A O 20
ATOM 36046 N N . PHE A 1 53 ? -5.296 16.424 -9.769 1.00 0.00 53 PHE A N 20
ATOM 36047 C CA . PHE A 1 53 ? -5.437 17.229 -8.554 1.00 0.00 53 PHE A CA 20
ATOM 36048 C C . PHE A 1 53 ? -4.171 18.035 -8.176 1.00 0.00 53 PHE A C 20
ATOM 36049 O O . PHE A 1 53 ? -4.195 18.741 -7.164 1.00 0.00 53 PHE A O 20
ATOM 36066 N N . ARG A 1 54 ? -3.082 18.013 -8.975 1.00 0.00 54 ARG A N 20
ATOM 36067 C CA . ARG A 1 54 ? -1.816 18.728 -8.685 1.00 0.00 54 ARG A CA 20
ATOM 36068 C C . ARG A 1 54 ? -1.990 20.229 -8.447 1.00 0.00 54 ARG A C 20
ATOM 36069 O O . ARG A 1 54 ? -1.224 20.835 -7.704 1.00 0.00 54 ARG A O 20
ATOM 36090 N N . GLU A 1 55 ? -3.005 20.816 -9.080 1.00 0.00 55 GLU A N 20
ATOM 36091 C CA . GLU A 1 55 ? -3.331 22.247 -9.046 1.00 0.00 55 GLU A CA 20
ATOM 36092 C C . GLU A 1 55 ? -3.955 22.726 -7.720 1.00 0.00 55 GLU A C 20
ATOM 36093 O O . GLU A 1 55 ? -3.988 23.928 -7.455 1.00 0.00 55 GLU A O 20
ATOM 36105 N N . GLU A 1 56 ? -4.460 21.812 -6.881 1.00 0.00 56 GLU A N 20
ATOM 36106 C CA . GLU A 1 56 ? -5.162 22.145 -5.624 1.00 0.00 56 GLU A CA 20
ATOM 36107 C C . GLU A 1 56 ? -4.228 22.397 -4.419 1.00 0.00 56 GLU A C 20
ATOM 36108 O O . GLU A 1 56 ? -4.678 22.854 -3.364 1.00 0.00 56 GLU A O 20
ATOM 36120 N N . SER A 1 57 ? -2.926 22.153 -4.587 1.00 0.00 57 SER A N 20
ATOM 36121 C CA . SER A 1 57 ? -1.831 22.441 -3.643 1.00 0.00 57 SER A CA 20
ATOM 36122 C C . SER A 1 57 ? -0.691 23.174 -4.360 1.00 0.00 57 SER A C 20
ATOM 36123 O O . SER A 1 57 ? -0.720 23.322 -5.581 1.00 0.00 57 SER A O 20
ATOM 36131 N N . LEU A 1 58 ? 0.317 23.658 -3.630 1.00 0.00 58 LEU A N 20
ATOM 36132 C CA . LEU A 1 58 ? 1.455 24.391 -4.205 1.00 0.00 58 LEU A CA 20
ATOM 36133 C C . LEU A 1 58 ? 2.546 23.412 -4.657 1.00 0.00 58 LEU A C 20
ATOM 36134 O O . LEU A 1 58 ? 2.942 23.380 -5.822 1.00 0.00 58 LEU A O 20
ATOM 36150 N N . VAL A 1 59 ? 2.999 22.580 -3.721 1.00 0.00 59 VAL A N 20
ATOM 36151 C CA . VAL A 1 59 ? 4.169 21.688 -3.840 1.00 0.00 59 VAL A CA 20
ATOM 36152 C C . VAL A 1 59 ? 3.925 20.540 -4.820 1.00 0.00 59 VAL A C 20
ATOM 36153 O O . VAL A 1 59 ? 4.871 19.960 -5.346 1.00 0.00 59 VAL A O 20
ATOM 36166 N N . CYS A 1 60 ? 2.652 20.210 -5.066 1.00 0.00 60 CYS A N 20
ATOM 36167 C CA . CYS A 1 60 ? 2.238 19.077 -5.883 1.00 0.00 60 CYS A CA 20
ATOM 36168 C C . CYS A 1 60 ? 2.351 19.373 -7.387 1.00 0.00 60 CYS A C 20
ATOM 36169 O O . CYS A 1 60 ? 2.390 18.435 -8.185 1.00 0.00 60 CYS A O 20
ATOM 36177 N N . LYS A 1 61 ? 2.455 20.654 -7.794 1.00 0.00 61 LYS A N 20
ATOM 36178 C CA . LYS A 1 61 ? 2.704 20.971 -9.216 1.00 0.00 61 LYS A CA 20
ATOM 36179 C C . LYS A 1 61 ? 4.059 20.447 -9.707 1.00 0.00 61 LYS A C 20
ATOM 36180 O O . LYS A 1 61 ? 4.175 20.078 -10.874 1.00 0.00 61 LYS A O 20
ATOM 36199 N N . ASP A 1 62 ? 5.043 20.329 -8.818 1.00 0.00 62 ASP A N 20
ATOM 36200 C CA . ASP A 1 62 ? 6.351 19.715 -9.067 1.00 0.00 62 ASP A CA 20
ATOM 36201 C C . ASP A 1 62 ? 6.500 18.446 -8.210 1.00 0.00 62 ASP A C 20
ATOM 36202 O O . ASP A 1 62 ? 7.088 18.470 -7.128 1.00 0.00 62 ASP A O 20
ATOM 36211 N N . ALA A 1 63 ? 5.923 17.339 -8.693 1.00 0.00 63 ALA A N 20
ATOM 36212 C CA . ALA A 1 63 ? 5.937 16.014 -8.069 1.00 0.00 63 ALA A CA 20
ATOM 36213 C C . ALA A 1 63 ? 5.913 14.873 -9.112 1.00 0.00 63 ALA A C 20
ATOM 36214 O O . ALA A 1 63 ? 5.591 15.090 -10.283 1.00 0.00 63 ALA A O 20
ATOM 36221 N N . ILE A 1 64 ? 6.202 13.648 -8.658 1.00 0.00 64 ILE A N 20
ATOM 36222 C CA . ILE A 1 64 ? 6.035 12.353 -9.347 1.00 0.00 64 ILE A CA 20
ATOM 36223 C C . ILE A 1 64 ? 5.458 11.354 -8.324 1.00 0.00 64 ILE A C 20
ATOM 36224 O O . ILE A 1 64 ? 5.684 11.520 -7.124 1.00 0.00 64 ILE A O 20
ATOM 36240 N N . LEU A 1 65 ? 4.753 10.310 -8.771 1.00 0.00 65 LEU A N 20
ATOM 36241 C CA . LEU A 1 65 ? 4.186 9.247 -7.929 1.00 0.00 65 LEU A CA 20
ATOM 36242 C C . LEU A 1 65 ? 4.555 7.859 -8.480 1.00 0.00 65 LEU A C 20
ATOM 36243 O O . LEU A 1 65 ? 4.343 7.570 -9.659 1.00 0.00 65 LEU A O 20
ATOM 36259 N N . ASP A 1 66 ? 5.121 7.008 -7.622 1.00 0.00 66 ASP A N 20
ATOM 36260 C CA . ASP A 1 66 ? 5.714 5.707 -7.954 1.00 0.00 66 ASP A CA 20
ATOM 36261 C C . ASP A 1 66 ? 4.981 4.543 -7.268 1.00 0.00 66 ASP A C 20
ATOM 36262 O O . ASP A 1 66 ? 5.037 4.397 -6.045 1.00 0.00 66 ASP A O 20
ATOM 36271 N N . ILE A 1 67 ? 4.266 3.729 -8.051 1.00 0.00 67 ILE A N 20
ATOM 36272 C CA . ILE A 1 67 ? 3.491 2.579 -7.563 1.00 0.00 67 ILE A CA 20
ATOM 36273 C C . ILE A 1 67 ? 4.367 1.320 -7.432 1.00 0.00 67 ILE A C 20
ATOM 36274 O O . ILE A 1 67 ? 4.669 0.644 -8.419 1.00 0.00 67 ILE A O 20
ATOM 36290 N N . VAL A 1 68 ? 4.739 0.987 -6.196 1.00 0.00 68 VAL A N 20
ATOM 36291 C CA . VAL A 1 68 ? 5.320 -0.296 -5.770 1.00 0.00 68 VAL A CA 20
ATOM 36292 C C . VAL A 1 68 ? 4.250 -1.394 -5.770 1.00 0.00 68 VAL A C 20
ATOM 36293 O O . VAL A 1 68 ? 3.210 -1.277 -5.119 1.00 0.00 68 VAL A O 20
ATOM 36306 N N . ASP A 1 69 ? 4.519 -2.479 -6.495 1.00 0.00 69 ASP A N 20
ATOM 36307 C CA . ASP A 1 69 ? 3.728 -3.716 -6.498 1.00 0.00 69 ASP A CA 20
ATOM 36308 C C . ASP A 1 69 ? 3.986 -4.540 -5.217 1.00 0.00 69 ASP A C 20
ATOM 36309 O O . ASP A 1 69 ? 5.017 -5.204 -5.084 1.00 0.00 69 ASP A O 20
ATOM 36318 N N . GLU A 1 70 ? 3.083 -4.462 -4.237 1.00 0.00 70 GLU A N 20
ATOM 36319 C CA . GLU A 1 70 ? 3.192 -5.196 -2.969 1.00 0.00 70 GLU A CA 20
ATOM 36320 C C . GLU A 1 70 ? 2.757 -6.665 -3.105 1.00 0.00 70 GLU A C 20
ATOM 36321 O O . GLU A 1 70 ? 1.711 -6.973 -3.681 1.00 0.00 70 GLU A O 20
ATOM 36333 N N . LYS A 1 71 ? 3.531 -7.574 -2.499 1.00 0.00 71 LYS A N 20
ATOM 36334 C CA . LYS A 1 71 ? 3.192 -8.989 -2.323 1.00 0.00 71 LYS A CA 20
ATOM 36335 C C . LYS A 1 71 ? 1.989 -9.172 -1.393 1.00 0.00 71 LYS A C 20
ATOM 36336 O O . LYS A 1 71 ? 1.618 -8.270 -0.636 1.00 0.00 71 LYS A O 20
ATOM 36355 N N . VAL A 1 72 ? 1.416 -10.372 -1.425 1.00 0.00 72 VAL A N 20
ATOM 36356 C CA . VAL A 1 72 ? 0.237 -10.783 -0.639 1.00 0.00 72 VAL A CA 20
ATOM 36357 C C . VAL A 1 72 ? 0.532 -11.977 0.274 1.00 0.00 72 VAL A C 20
ATOM 36358 O O . VAL A 1 72 ? 1.361 -12.827 -0.051 1.00 0.00 72 VAL A O 20
ATOM 36371 N N . GLU A 1 73 ? -0.162 -12.061 1.413 1.00 0.00 73 GLU A N 20
ATOM 36372 C CA . GLU A 1 73 ? 0.006 -13.133 2.407 1.00 0.00 73 GLU A CA 20
ATOM 36373 C C . GLU A 1 73 ? -1.318 -13.445 3.138 1.00 0.00 73 GLU A C 20
ATOM 36374 O O . GLU A 1 73 ? -2.113 -12.540 3.410 1.00 0.00 73 GLU A O 20
ATOM 36386 N N . LEU A 1 74 ? -1.545 -14.720 3.470 1.00 0.00 74 LEU A N 20
ATOM 36387 C CA . LEU A 1 74 ? -2.787 -15.287 4.020 1.00 0.00 74 LEU A CA 20
ATOM 36388 C C . LEU A 1 74 ? -2.528 -15.908 5.406 1.00 0.00 74 LEU A C 20
ATOM 36389 O O . LEU A 1 74 ? -1.855 -16.935 5.506 1.00 0.00 74 LEU A O 20
ATOM 36405 N N . GLU A 1 75 ? -3.045 -15.301 6.480 1.00 0.00 75 GLU A N 20
ATOM 36406 C CA . GLU A 1 75 ? -2.990 -15.862 7.844 1.00 0.00 75 GLU A CA 20
ATOM 36407 C C . GLU A 1 75 ? -4.244 -16.677 8.190 1.00 0.00 75 GLU A C 20
ATOM 36408 O O . GLU A 1 75 ? -5.333 -16.393 7.687 1.00 0.00 75 GLU A O 20
ATOM 36420 N N . CYS A 1 76 ? -4.115 -17.644 9.101 1.00 0.00 76 CYS A N 20
ATOM 36421 C CA . CYS A 1 76 ? -5.262 -18.305 9.724 1.00 0.00 76 CYS A CA 20
ATOM 36422 C C . CYS A 1 76 ? -5.943 -17.395 10.775 1.00 0.00 76 CYS A C 20
ATOM 36423 O O . CYS A 1 76 ? -5.321 -16.512 11.373 1.00 0.00 76 CYS A O 20
ATOM 36430 N N . LYS A 1 77 ? -7.228 -17.664 11.028 1.00 0.00 77 LYS A N 20
ATOM 36431 C CA . LYS A 1 77 ? -8.104 -16.984 12.002 1.00 0.00 77 LYS A CA 20
ATOM 36432 C C . LYS A 1 77 ? -7.610 -17.039 13.456 1.00 0.00 77 LYS A C 20
ATOM 36433 O O . LYS A 1 77 ? -7.291 -16.004 14.037 1.00 0.00 77 LYS A O 20
ATOM 36452 N N . ASP A 1 78 ? -7.592 -18.229 14.058 1.00 0.00 78 ASP A N 20
ATOM 36453 C CA . ASP A 1 78 ? -7.352 -18.463 15.492 1.00 0.00 78 ASP A CA 20
ATOM 36454 C C . ASP A 1 78 ? -6.220 -19.491 15.698 1.00 0.00 78 ASP A C 20
ATOM 36455 O O . ASP A 1 78 ? -6.406 -20.564 16.281 1.00 0.00 78 ASP A O 20
ATOM 36464 N N . CYS A 1 79 ? -5.046 -19.157 15.154 1.00 0.00 79 CYS A N 20
ATOM 36465 C CA . CYS A 1 79 ? -3.923 -20.055 14.891 1.00 0.00 79 CYS A CA 20
ATOM 36466 C C . CYS A 1 79 ? -2.571 -19.344 15.125 1.00 0.00 79 CYS A C 20
ATOM 36467 O O . CYS A 1 79 ? -2.493 -18.341 15.843 1.00 0.00 79 CYS A O 20
ATOM 36474 N N . SER A 1 80 ? -1.506 -19.859 14.502 1.00 0.00 80 SER A N 20
ATOM 36475 C CA . SER A 1 80 ? -0.142 -19.302 14.572 1.00 0.00 80 SER A CA 20
ATOM 36476 C C . SER A 1 80 ? 0.593 -19.229 13.214 1.00 0.00 80 SER A C 20
ATOM 36477 O O . SER A 1 80 ? 1.713 -18.717 13.136 1.00 0.00 80 SER A O 20
ATOM 36485 N N . HIS A 1 81 ? -0.019 -19.717 12.126 1.00 0.00 81 HIS A N 20
ATOM 36486 C CA . HIS A 1 81 ? 0.600 -19.874 10.807 1.00 0.00 81 HIS A CA 20
ATOM 36487 C C . HIS A 1 81 ? 0.057 -18.905 9.735 1.00 0.00 81 HIS A C 20
ATOM 36488 O O . HIS A 1 81 ? -1.078 -18.422 9.802 1.00 0.00 81 HIS A O 20
ATOM 36502 N N . VAL A 1 82 ? 0.894 -18.653 8.722 1.00 0.00 82 VAL A N 20
ATOM 36503 C CA . VAL A 1 82 ? 0.684 -17.766 7.570 1.00 0.00 82 VAL A CA 20
ATOM 36504 C C . VAL A 1 82 ? 1.348 -18.379 6.324 1.00 0.00 82 VAL A C 20
ATOM 36505 O O . VAL A 1 82 ? 2.489 -18.843 6.406 1.00 0.00 82 VAL A O 20
ATOM 36518 N N . PHE A 1 83 ? 0.669 -18.366 5.170 1.00 0.00 83 PHE A N 20
ATOM 36519 C CA . PHE A 1 83 ? 1.177 -18.874 3.883 1.00 0.00 83 PHE A CA 20
ATOM 36520 C C . PHE A 1 83 ? 0.865 -17.939 2.692 1.00 0.00 83 PHE A C 20
ATOM 36521 O O . PHE A 1 83 ? 0.197 -16.913 2.845 1.00 0.00 83 PHE A O 20
ATOM 36538 N N . LYS A 1 84 ? 1.333 -18.300 1.485 1.00 0.00 84 LYS A N 20
ATOM 36539 C CA . LYS A 1 84 ? 1.120 -17.553 0.226 1.00 0.00 84 LYS A CA 20
ATOM 36540 C C . LYS A 1 84 ? -0.075 -18.089 -0.591 1.00 0.00 84 LYS A C 20
ATOM 36541 O O . LYS A 1 84 ? -0.291 -19.305 -0.601 1.00 0.00 84 LYS A O 20
ATOM 36560 N N . PRO A 1 85 ? -0.855 -17.225 -1.271 1.00 0.00 85 PRO A N 20
ATOM 36561 C CA . PRO A 1 85 ? -2.059 -17.626 -2.014 1.00 0.00 85 PRO A CA 20
ATOM 36562 C C . PRO A 1 85 ? -1.755 -18.409 -3.309 1.00 0.00 85 PRO A C 20
ATOM 36563 O O . PRO A 1 85 ? -0.604 -18.722 -3.612 1.00 0.00 85 PRO A O 20
ATOM 36574 N N . ASN A 1 86 ? -2.817 -18.748 -4.057 1.00 0.00 86 ASN A N 20
ATOM 36575 C CA . ASN A 1 86 ? -2.869 -19.542 -5.303 1.00 0.00 86 ASN A CA 20
ATOM 36576 C C . ASN A 1 86 ? -2.744 -21.070 -5.090 1.00 0.00 86 ASN A C 20
ATOM 36577 O O . ASN A 1 86 ? -3.010 -21.848 -6.007 1.00 0.00 86 ASN A O 20
ATOM 36588 N N . ALA A 1 87 ? -2.395 -21.512 -3.879 1.00 0.00 87 ALA A N 20
ATOM 36589 C CA . ALA A 1 87 ? -2.365 -22.914 -3.473 1.00 0.00 87 ALA A CA 20
ATOM 36590 C C . ALA A 1 87 ? -3.757 -23.577 -3.554 1.00 0.00 87 ALA A C 20
ATOM 36591 O O . ALA A 1 87 ? -4.719 -23.097 -2.949 1.00 0.00 87 ALA A O 20
ATOM 36598 N N . LEU A 1 88 ? -3.849 -24.692 -4.287 1.00 0.00 88 LEU A N 20
ATOM 36599 C CA . LEU A 1 88 ? -5.086 -25.443 -4.544 1.00 0.00 88 LEU A CA 20
ATOM 36600 C C . LEU A 1 88 ? -5.051 -26.896 -4.035 1.00 0.00 88 LEU A C 20
ATOM 36601 O O . LEU A 1 88 ? -6.059 -27.397 -3.538 1.00 0.00 88 LEU A O 20
ATOM 36617 N N . ASP A 1 89 ? -3.895 -27.564 -4.104 1.00 0.00 89 ASP A N 20
ATOM 36618 C CA . ASP A 1 89 ? -3.697 -28.930 -3.588 1.00 0.00 89 ASP A CA 20
ATOM 36619 C C . ASP A 1 89 ? -3.483 -28.960 -2.058 1.00 0.00 89 ASP A C 20
ATOM 36620 O O . ASP A 1 89 ? -3.715 -29.979 -1.404 1.00 0.00 89 ASP A O 20
ATOM 36629 N N . TYR A 1 90 ? -3.075 -27.822 -1.488 1.00 0.00 90 TYR A N 20
ATOM 36630 C CA . TYR A 1 90 ? -2.746 -27.608 -0.070 1.00 0.00 90 TYR A CA 20
ATOM 36631 C C . TYR A 1 90 ? -3.277 -26.256 0.463 1.00 0.00 90 TYR A C 20
ATOM 36632 O O . TYR A 1 90 ? -2.663 -25.619 1.318 1.00 0.00 90 TYR A O 20
ATOM 36650 N N . GLY A 1 91 ? -4.427 -25.794 -0.050 1.00 0.00 91 GLY A N 20
ATOM 36651 C CA . GLY A 1 91 ? -5.026 -24.481 0.255 1.00 0.00 91 GLY A CA 20
ATOM 36652 C C . GLY A 1 91 ? -5.610 -24.306 1.671 1.00 0.00 91 GLY A C 20
ATOM 36653 O O . GLY A 1 91 ? -6.036 -23.204 2.024 1.00 0.00 91 GLY A O 20
ATOM 36657 N N . VAL A 1 92 ? -5.655 -25.367 2.484 1.00 0.00 92 VAL A N 20
ATOM 36658 C CA . VAL A 1 92 ? -5.988 -25.317 3.923 1.00 0.00 92 VAL A CA 20
ATOM 36659 C C . VAL A 1 92 ? -4.849 -24.728 4.776 1.00 0.00 92 VAL A C 20
ATOM 36660 O O . VAL A 1 92 ? -3.688 -24.725 4.360 1.00 0.00 92 VAL A O 20
ATOM 36673 N N . CYS A 1 93 ? -5.159 -24.295 6.004 1.00 0.00 93 CYS A N 20
ATOM 36674 C CA . CYS A 1 93 ? -4.166 -24.040 7.050 1.00 0.00 93 CYS A CA 20
ATOM 36675 C C . CYS A 1 93 ? -3.391 -25.331 7.386 1.00 0.00 93 CYS A C 20
ATOM 36676 O O . CYS A 1 93 ? -3.957 -26.417 7.552 1.00 0.00 93 CYS A O 20
ATOM 36683 N N . GLU A 1 94 ? -2.060 -25.214 7.416 1.00 0.00 94 GLU A N 20
ATOM 36684 C CA . GLU A 1 94 ? -1.141 -26.317 7.715 1.00 0.00 94 GLU A CA 20
ATOM 36685 C C . GLU A 1 94 ? -1.372 -26.885 9.119 1.00 0.00 94 GLU A C 20
ATOM 36686 O O . GLU A 1 94 ? -1.221 -28.089 9.351 1.00 0.00 94 GLU A O 20
ATOM 36698 N N . LYS A 1 95 ? -1.720 -26.000 10.059 1.00 0.00 95 LYS A N 20
ATOM 36699 C CA . LYS A 1 95 ? -1.972 -26.349 11.472 1.00 0.00 95 LYS A CA 20
ATOM 36700 C C . LYS A 1 95 ? -3.353 -26.978 11.667 1.00 0.00 95 LYS A C 20
ATOM 36701 O O . LYS A 1 95 ? -3.480 -27.989 12.360 1.00 0.00 95 LYS A O 20
ATOM 36720 N N . CYS A 1 96 ? -4.368 -26.360 11.062 1.00 0.00 96 CYS A N 20
ATOM 36721 C CA . CYS A 1 96 ? -5.779 -26.733 11.141 1.00 0.00 96 CYS A CA 20
ATOM 36722 C C . CYS A 1 96 ? -6.422 -26.806 9.734 1.00 0.00 96 CYS A C 20
ATOM 36723 O O . CYS A 1 96 ? -6.596 -25.808 9.046 1.00 0.00 96 CYS A O 20
ATOM 36730 N N . HIS A 1 97 ? -6.703 -28.028 9.274 1.00 0.00 97 HIS A N 20
ATOM 36731 C CA . HIS A 1 97 ? -7.112 -28.413 7.911 1.00 0.00 97 HIS A CA 20
ATOM 36732 C C . HIS A 1 97 ? -8.480 -27.865 7.415 1.00 0.00 97 HIS A C 20
ATOM 36733 O O . HIS A 1 97 ? -9.372 -28.611 7.001 1.00 0.00 97 HIS A O 20
ATOM 36747 N N . SER A 1 98 ? -8.610 -26.540 7.386 1.00 0.00 98 SER A N 20
ATOM 36748 C CA . SER A 1 98 ? -9.721 -25.739 6.856 1.00 0.00 98 SER A CA 20
ATOM 36749 C C . SER A 1 98 ? -9.190 -24.531 6.069 1.00 0.00 98 SER A C 20
ATOM 36750 O O . SER A 1 98 ? -8.066 -24.074 6.288 1.00 0.00 98 SER A O 20
ATOM 36758 N N . LYS A 1 99 ? -9.996 -23.994 5.144 1.00 0.00 99 LYS A N 20
ATOM 36759 C CA . LYS A 1 99 ? -9.645 -22.882 4.228 1.00 0.00 99 LYS A CA 20
ATOM 36760 C C . LYS A 1 99 ? -10.063 -21.493 4.751 1.00 0.00 99 LYS A C 20
ATOM 36761 O O . LYS A 1 99 ? -10.245 -20.555 3.976 1.00 0.00 99 LYS A O 20
ATOM 36780 N N . ASN A 1 100 ? -10.236 -21.358 6.068 1.00 0.00 100 ASN A N 20
ATOM 36781 C CA . ASN A 1 100 ? -10.740 -20.169 6.779 1.00 0.00 100 ASN A CA 20
ATOM 36782 C C . ASN A 1 100 ? -9.811 -18.928 6.774 1.00 0.00 100 ASN A C 20
ATOM 36783 O O . ASN A 1 100 ? -10.148 -17.918 7.393 1.00 0.00 100 ASN A O 20
ATOM 36794 N N . VAL A 1 101 ? -8.627 -19.007 6.160 1.00 0.00 101 VAL A N 20
ATOM 36795 C CA . VAL A 1 101 ? -7.605 -17.947 6.119 1.00 0.00 101 VAL A CA 20
ATOM 36796 C C . VAL A 1 101 ? -8.111 -16.596 5.581 1.00 0.00 101 VAL A C 20
ATOM 36797 O O . VAL A 1 101 ? -9.030 -16.539 4.758 1.00 0.00 101 VAL A O 20
ATOM 36810 N N . ILE A 1 102 ? -7.464 -15.505 6.007 1.00 0.00 102 ILE A N 20
ATOM 36811 C CA . ILE A 1 102 ? -7.710 -14.118 5.572 1.00 0.00 102 ILE A CA 20
ATOM 36812 C C . ILE A 1 102 ? -6.420 -13.394 5.150 1.00 0.00 102 ILE A C 20
ATOM 36813 O O . ILE A 1 102 ? -5.324 -13.723 5.603 1.00 0.00 102 ILE A O 20
ATOM 36829 N N . ILE A 1 103 ? -6.547 -12.396 4.269 1.00 0.00 103 ILE A N 20
ATOM 36830 C CA . ILE A 1 103 ? -5.436 -11.659 3.660 1.00 0.00 103 ILE A CA 20
ATOM 36831 C C . ILE A 1 103 ? -4.900 -10.655 4.690 1.00 0.00 103 ILE A C 20
ATOM 36832 O O . ILE A 1 103 ? -5.564 -9.665 5.006 1.00 0.00 103 ILE A O 20
ATOM 36848 N N . THR A 1 104 ? -3.712 -10.917 5.236 1.00 0.00 104 THR A N 20
ATOM 36849 C CA . THR A 1 104 ? -3.079 -10.095 6.287 1.00 0.00 104 THR A CA 20
ATOM 36850 C C . THR A 1 104 ? -2.137 -9.021 5.719 1.00 0.00 104 THR A C 20
ATOM 36851 O O . THR A 1 104 ? -1.661 -8.135 6.431 1.00 0.00 104 THR A O 20
ATOM 36862 N N . GLN A 1 105 ? -1.869 -9.086 4.412 1.00 0.00 105 GLN A N 20
ATOM 36863 C CA . GLN A 1 105 ? -0.866 -8.302 3.696 1.00 0.00 105 GLN A CA 20
ATOM 36864 C C . GLN A 1 105 ? -1.294 -8.207 2.232 1.00 0.00 105 GLN A C 20
ATOM 36865 O O . GLN A 1 105 ? -1.623 -9.220 1.613 1.00 0.00 105 GLN A O 20
ATOM 36879 N N . GLY A 1 106 ? -1.302 -6.992 1.685 1.00 0.00 106 GLY A N 20
ATOM 36880 C CA . GLY A 1 106 ? -1.637 -6.719 0.287 1.00 0.00 106 GLY A CA 20
ATOM 36881 C C . GLY A 1 106 ? -3.136 -6.767 -0.049 1.00 0.00 106 GLY A C 20
ATOM 36882 O O . GLY A 1 106 ? -3.497 -6.853 -1.222 1.00 0.00 106 GLY A O 20
ATOM 36886 N N . ASN A 1 107 ? -4.012 -6.726 0.964 1.00 0.00 107 ASN A N 20
ATOM 36887 C CA . ASN A 1 107 ? -5.471 -6.676 0.796 1.00 0.00 107 ASN A CA 20
ATOM 36888 C C . ASN A 1 107 ? -5.967 -5.310 0.262 1.00 0.00 107 ASN A C 20
ATOM 36889 O O . ASN A 1 107 ? -7.003 -5.227 -0.398 1.00 0.00 107 ASN A O 20
ATOM 36900 N N . GLU A 1 108 ? -5.229 -4.235 0.558 1.00 0.00 108 GLU A N 20
ATOM 36901 C CA . GLU A 1 108 ? -5.495 -2.849 0.150 1.00 0.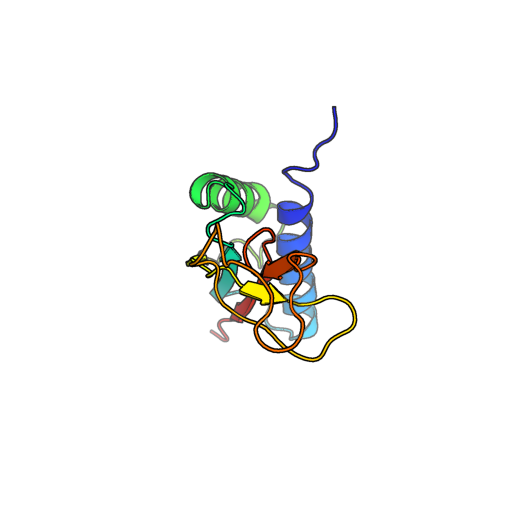00 108 GLU A CA 20
ATOM 36902 C C . GLU A 1 108 ? -4.191 -2.042 -0.033 1.00 0.00 108 GLU A C 20
ATOM 36903 O O . GLU A 1 108 ? -3.106 -2.491 0.350 1.00 0.00 108 GLU A O 20
ATOM 36915 N N . MET A 1 109 ? -4.290 -0.845 -0.620 1.00 0.00 109 MET A N 20
ATOM 36916 C CA . MET A 1 109 ? -3.165 0.080 -0.835 1.00 0.00 109 MET A CA 20
ATOM 36917 C C . MET A 1 109 ? -2.813 0.934 0.400 1.00 0.00 109 MET A C 20
ATOM 36918 O O . MET A 1 109 ? -3.648 1.132 1.289 1.00 0.00 109 MET A O 20
ATOM 36932 N N . ARG A 1 110 ? -1.601 1.511 0.419 1.00 0.00 110 ARG A N 20
ATOM 36933 C CA . ARG A 1 110 ? -1.131 2.539 1.375 1.00 0.00 110 ARG A CA 20
ATOM 36934 C C . ARG A 1 110 ? 0.049 3.346 0.819 1.00 0.00 110 ARG A C 20
ATOM 36935 O O . ARG A 1 110 ? 0.808 2.837 -0.003 1.00 0.00 110 ARG A O 20
ATOM 36956 N N . LEU A 1 111 ? 0.267 4.574 1.295 1.00 0.00 111 LEU A N 20
ATOM 36957 C CA . LEU A 1 111 ? 1.516 5.309 1.028 1.00 0.00 111 LEU A CA 20
ATOM 36958 C C . LEU A 1 111 ? 2.739 4.630 1.682 1.00 0.00 111 LEU A C 20
ATOM 36959 O O . LEU A 1 111 ? 2.599 3.891 2.660 1.00 0.00 111 LEU A O 20
ATOM 36975 N N . LEU A 1 112 ? 3.939 4.916 1.163 1.00 0.00 112 LEU A N 20
ATOM 36976 C CA . LEU A 1 112 ? 5.215 4.372 1.642 1.00 0.00 112 LEU A CA 20
ATOM 36977 C C . LEU A 1 112 ? 6.210 5.490 2.010 1.00 0.00 112 LEU A C 20
ATOM 36978 O O . LEU A 1 112 ? 6.617 5.581 3.170 1.00 0.00 112 LEU A O 20
ATOM 36994 N N . SER A 1 113 ? 6.580 6.343 1.045 1.00 0.00 113 SER A N 20
ATOM 36995 C CA . SER A 1 113 ? 7.596 7.407 1.203 1.00 0.00 113 SER A CA 20
ATOM 36996 C C . SER A 1 113 ? 7.273 8.664 0.380 1.00 0.00 113 SER A C 20
ATOM 36997 O O . SER A 1 113 ? 6.429 8.635 -0.516 1.00 0.00 113 SER A O 20
ATOM 37005 N N . LEU A 1 114 ? 7.978 9.768 0.645 1.00 0.00 114 LEU A N 20
ATOM 37006 C CA . LEU A 1 114 ? 7.996 10.987 -0.174 1.00 0.00 114 LEU A CA 20
ATOM 37007 C C . LEU A 1 114 ? 9.444 11.499 -0.276 1.00 0.00 114 LEU A C 20
ATOM 37008 O O . LEU A 1 114 ? 9.994 12.056 0.676 1.00 0.00 114 LEU A O 20
ATOM 37024 N N . GLU A 1 115 ? 10.076 11.293 -1.423 1.00 0.00 115 GLU A N 20
ATOM 37025 C CA . GLU A 1 115 ? 11.378 11.885 -1.751 1.00 0.00 115 GLU A CA 20
ATOM 37026 C C . GLU A 1 115 ? 11.210 13.367 -2.122 1.00 0.00 115 GLU A C 20
ATOM 37027 O O . GLU A 1 115 ? 10.255 13.736 -2.811 1.00 0.00 115 GLU A O 20
ATOM 37039 N N . MET A 1 116 ? 12.162 14.212 -1.719 1.00 0.00 116 MET A N 20
ATOM 37040 C CA . MET A 1 116 ? 12.205 15.654 -2.006 1.00 0.00 116 MET A CA 20
ATOM 37041 C C . MET A 1 116 ? 13.587 16.065 -2.536 1.00 0.00 116 MET A C 20
ATOM 37042 O O . MET A 1 116 ? 14.599 15.436 -2.216 1.00 0.00 116 MET A O 20
ATOM 37056 N N . LEU A 1 117 ? 13.640 17.131 -3.341 1.00 0.00 117 LEU A N 20
ATOM 37057 C CA . LEU A 1 117 ? 14.858 17.619 -3.997 1.00 0.00 117 LEU A CA 20
ATOM 37058 C C . LEU A 1 117 ? 15.762 18.424 -3.035 1.00 0.00 117 LEU A C 20
ATOM 37059 O O . LEU A 1 117 ? 15.827 19.654 -3.065 1.00 0.00 117 LEU A O 20
ATOM 37075 N N . ALA A 1 118 ? 16.460 17.707 -2.151 1.00 0.00 118 ALA A N 20
ATOM 37076 C CA . ALA A 1 118 ? 17.405 18.262 -1.177 1.00 0.00 118 ALA A CA 20
ATOM 37077 C C . ALA A 1 118 ? 18.726 18.768 -1.806 1.00 0.00 118 ALA A C 20
ATOM 37078 O O . ALA A 1 118 ? 19.420 19.599 -1.214 1.00 0.00 118 ALA A O 20
ATOM 37085 N N . GLU A 1 119 ? 19.087 18.283 -2.999 1.00 0.00 119 GLU A N 20
ATOM 37086 C CA . GLU A 1 119 ? 20.291 18.684 -3.746 1.00 0.00 119 GLU A CA 20
ATOM 37087 C C . GLU A 1 119 ? 20.225 20.156 -4.193 1.00 0.00 119 GLU A C 20
ATOM 37088 O O . GLU A 1 119 ? 19.262 20.600 -4.837 1.00 0.00 119 GLU A O 20
#

Organism: Helicobacter pylori (strain ATCC 700392 / 26695) (NCBI:txid85962)

Radius of gyration: 18.62 Å; Cα contacts (8 Å, |Δi|>4): 185; chains: 1; bounding box: 41×54×31 Å

InterPro domains:
  IPR000688 Hydrogenase maturation factor HypA/HybF [MF_00213] (1-115)
  IPR000688 Hydrogenase maturation factor HypA/HybF [PF01155] (1-114)
  IPR000688 Hydrogenase maturation factor HypA/HybF [PIRSF004761] (1-115)
  IPR000688 Hydrogenase maturation factor HypA/HybF [PTHR34535] (1-114)
  IPR000688 Hydrogenase maturation factor HypA/HybF [TIGR00100] (1-116)
  IPR020538 Hydrogenase nickel incorporation protein HypA/HybF, conserved site [PS01249] (34-77)

CATH classification: 3.30.2320.80

Solvent-accessible surface area: 8367 Å² total; per-residue (Å²): 135,108,154,153,123,81,63,58,0,52,60,18,2,50,79,0,51,90,76,0,87,170,100,148,32,105,80,0,89,92,4,37,3,0,12,2,68,159,24,98,104,97,98,77,123,21,34,61,15,0,71,91,79,5,133,126,19,143,25,0,98,80,11,88,9,57,30,56,95,32,131,14,64,17,72,9,138,134,45,93,57,72,44,134,73,122,41,148,122,170,16,48,1,132,132,46,157,54,110,54,26,73,67,74,44,0,73,135,39,107,92,69,62,41,92,54,69,103,161

Secondary structure (DSSP, 8-state):
---HHHHHHHHHHHHHHHHHHHTT-----EEEEEEETTS---HHHHHHHHHHHGGG-TTTSS--EEEEEE--EEE-SSSS-EE-S--STT---SSSSS---EEEESS--EEEEEE----

Nearest PDB structures (foldseek):
  2kdx-assembly1_A  TM=9.158E-01  e=7.507E-22  Helicobacter pylori 26695
  6g81-assembly1_A  TM=7.480E-01  e=1.706E-18  Helicobacter pylori J99
  3a43-assembly2_B  TM=8.180E-01  e=1.678E-07  Thermococcus kodakarensis KOD1
  5yxy-assembly1_D  TM=7.752E-01  e=4.701E-07  Thermococcus kodakarensis KOD1
  5yy0-assembly1_B  TM=7.747E-01  e=4.408E-07  Thermococcus kodakarensis KOD1

Foldseek 3Di:
DPDCPCVCLVVVVVVQQVVCVVVVQQAFEEWEKEAEPPLPDDPVVSQVSNCVCLVVHRRSPHYYYHYDHWYWKKDADPDDDIDHDPDDVQCADPVDGHNRIDIPTNNGMDTDDTHGDPD